Protein 8RJ8 (pdb70)

B-factor: mean 89.23, std 30.48, range [14.5, 272.44]

Secondary structure (DSSP, 8-state):
-B-SSSSSS-SS------EEEEEEETTTTEEEEEEEEEE--TTSSEEEEEEEEEEEEE-----------SSSSS-TT--EEEEE---EEEEE--TT------EES----EEEEEE--EEEE-SS-S--EEE--EEEEEEEEE---S-TT----B-----SSEEEEE--------TT-SS-SSS---TTTB--TTBS-S----GGGSBPPSTTS-HHHHHEE----EEEEEEETT----EEEEEEEEEEEEEEE-S----EE------EEEEEEEEE--SSS---SS-----/-TTS---SSTT------EEEEEEETTTTEEEEEEEEEE--TTSSEEEEEEEEEEEEE------EE---------EEEEEE----EEEE--TTS--EEEEES-----B--EEEEEEEE---TTT--EEE--EEE-------PPP-SSEEEE-----EE-GGGS--EETT---B--SSBS-------GGGSBPPGGGS-HHHHSEE----EEEEEEESS----EEEEEEE--EEEEEEES-----PPEEE--S--B--EEEEEEEB--SS--B-/--SS------EEEEEEETTTTEEEEEEEEEE--TTSSEEEEEEEEEEEEE-------S-S----TTS-EEEEEE---EEEEE--SSSS-EEEEES-------EEEEEEEE-B------S-B-EEEEEEE---BSS---EE--S--SSEEEEEE---EEEETTEEEEESSS-BTTTB--TTBS-SSSSSS--GGGSBPPGGGS-HHHHHEE----EEEEEEESS----EEEEEEEEEEEEEEEES-SS-TTTPPEEEEES---EEEEEEEEE--TTTT--SSS--/--S-SS------EEEEEEETTTTEEEEEEEEEE--TTSSEEEEEEEEEEEEE-----SS-S---S--SS---EEEEEEEEEE--EE--TTS-EEEEEE-----B--EEEE-SSSS-EEEEB-B----SS---------SSEE--B----EE-GGG---EETT---TTTB--TTBS--SSSTTS-GGGSBPPGGGS-HHHHHEE----EEEEEEESS-------B-BEEEEEEEEE-TTSS-SSS---EE--S--EE--B-------TTT-S---SSS--/-TTSB-SSSSSB-SS-STTEEEEEEEEETTTTEEEEEEEEEE--SSSSEEEEEEEEEEEE---------HHHHT-SSSS--EEEEEE----EEEE--TTS-EEEEEE---------EE-EEEEEEE-EEE--SSS---EEE--EEEEEEE----EE-----SSEEEEEE----B-----B-TT---TTTB--TTB--TT-SSS--GGGSB-----SHHHH-----EEEEEEEESS----EEEEEEE--EEEEEEETTS--TTT--EEE--SS-B--EEEEEEE--SSS----/-TTSB-TTTSSB-SS------EEEEEEETTTTEEEEEEEEEE--TTSSEEEEEEE--EEEE-------EE----SSSSS-EEEEEEE---EEEEEB----EEEEES------B--EEEEEEEE--EE----SS----EE--EEEEEEEE-EE----STT-EE-----SSEEEEEE---EE-GGG---EESS---TTTB--TTBSSSS---S--TTSSBPPSTTS-HHHHHEE----EEEEEEESS---EEEE-EEE--EEEEEEESSSS--SSS-EEEEEEEEE--EE--EEEE-SSS----/--SB-TT-S----EEEEEEETTTTEEEEEEEEEE--SSSSEEEEEEEEEEEEE-----TT--SS--TTTT-S-EEEEEE---EEEEE--TTT--EEEEES---PPPB----EE--EEEE--SS--EEEE--EE--EEE---B----SS-EEE-----SSEEEEEEE--EEEETTEEEEETT---TTTB--TTBS-S---S-S-GGGSBPPGGGS-HHHHSEE----EEEEEEESS----EEEEEEEEEEEEEEE--SS---SSPPPBEEEEEEEEEEEEEEEE---SS----

InterPro domains:
  IPR003963 Bi-component toxin, staphylococci [PR01468] (68-87)
  IPR003963 Bi-component toxin, staphylococci [PR01468] (135-156)
  IPR003963 Bi-component toxin, staphylococci [PR01468] (261-278)
  IPR003963 Bi-component toxin, staphylococci [TIGR01002] (14-332)
  IPR016183 Leukocidin/Hemolysin toxin [PF07968] (65-329)
  IPR036435 Leukocidin/porin MspA superfamily [SSF56959] (31-335)

Structure (mmCIF, N/CA/C/O backbone):
data_8RJ8
#
_entry.id   8RJ8
#
_cell.length_a   103.229
_cell.length_b   186.222
_cell.length_c   104.532
_cell.angle_alpha   90.00
_cell.angle_beta   115.85
_cell.angle_gamma   90.00
#
_symmetry.space_group_name_H-M   'P 1 21 1'
#
loop_
_atom_site.group_PDB
_atom_site.id
_atom_site.type_symbol
_atom_site.label_atom_id
_atom_site.label_alt_id
_atom_site.label_comp_id
_atom_site.label_asym_id
_atom_site.label_entity_id
_atom_site.label_seq_id
_atom_site.pdbx_PDB_ins_code
_atom_site.Cartn_x
_atom_site.Cartn_y
_atom_site.Cartn_z
_atom_site.occupancy
_atom_site.B_iso_or_equiv
_atom_site.auth_seq_id
_atom_site.auth_comp_id
_atom_site.auth_asym_id
_atom_site.auth_atom_id
_atom_site.pdbx_PDB_model_num
ATOM 1 N N . THR A 1 4 ? -3.200 20.763 28.506 1.00 53.38 4 THR A N 1
ATOM 2 C CA . THR A 1 4 ? -1.992 21.535 28.778 1.00 52.91 4 THR A CA 1
ATOM 3 C C . THR A 1 4 ? -1.274 20.995 30.009 1.00 52.90 4 THR A C 1
ATOM 4 O O . THR A 1 4 ? -0.583 21.732 30.712 1.00 51.72 4 THR A O 1
ATOM 8 N N . THR A 1 5 ? -1.438 19.701 30.259 1.00 50.99 5 THR A N 1
ATOM 9 C CA . THR A 1 5 ? -0.830 19.033 31.398 1.00 54.39 5 THR A CA 1
ATOM 10 C C . THR A 1 5 ? 0.388 18.231 30.946 1.00 61.92 5 THR A C 1
ATOM 11 O O . THR A 1 5 ? 0.509 17.846 29.780 1.00 66.38 5 THR A O 1
ATOM 15 N N . SER A 1 6 ? 1.298 17.986 31.884 1.00 64.74 6 SER A N 1
ATOM 16 C CA . SER A 1 6 ? 2.537 17.282 31.572 1.00 75.30 6 SER A CA 1
ATOM 17 C C . SER A 1 6 ? 2.250 15.794 31.380 1.00 89.51 6 SER A C 1
ATOM 18 O O . SER A 1 6 ? 1.100 15.347 31.348 1.00 97.95 6 SER A O 1
ATOM 21 N N . GLN A 1 7 ? 3.312 15.010 31.238 1.00 98.89 7 GLN A N 1
ATOM 22 C CA . GLN A 1 7 ? 3.193 13.563 31.235 1.00 92.81 7 GLN A CA 1
ATOM 23 C C . GLN A 1 7 ? 3.288 13.031 32.660 1.00 87.18 7 GLN A C 1
ATOM 24 O O . GLN A 1 7 ? 3.887 13.655 33.540 1.00 91.61 7 GLN A O 1
ATOM 30 N N . VAL A 1 8 ? 2.692 11.853 32.866 1.00 67.46 8 VAL A N 1
ATOM 31 C CA . VAL A 1 8 ? 2.617 11.139 34.143 1.00 64.18 8 VAL A CA 1
ATOM 32 C C . VAL A 1 8 ? 2.457 12.109 35.316 1.00 65.65 8 VAL A C 1
ATOM 33 O O . VAL A 1 8 ? 3.088 11.957 36.369 1.00 68.19 8 VAL A O 1
ATOM 37 N N . VAL A 1 9 ? 1.590 13.111 35.148 1.00 64.76 9 VAL A N 1
ATOM 38 C CA . VAL A 1 9 ? 1.265 14.052 36.209 1.00 58.44 9 VAL A CA 1
ATOM 39 C C . VAL A 1 9 ? -0.194 13.942 36.636 1.00 53.36 9 VAL A C 1
ATOM 40 O O . VAL A 1 9 ? -0.513 14.086 37.822 1.00 62.10 9 VAL A O 1
ATOM 44 N N . THR A 1 10 ? -1.100 13.684 35.691 1.00 58.63 10 THR A N 1
ATOM 45 C CA . THR A 1 10 ? -2.473 13.371 36.063 1.00 51.62 10 THR A CA 1
ATOM 46 C C . THR A 1 10 ? -2.599 11.959 36.617 1.00 128.83 10 THR A C 1
ATOM 47 O O . THR A 1 10 ? -3.601 11.646 37.269 1.00 48.89 10 THR A O 1
ATOM 51 N N . ASP A 1 11 ? -1.601 11.113 36.382 1.00 56.44 11 ASP A N 1
ATOM 52 C CA . ASP A 1 11 ? -1.628 9.737 36.851 1.00 42.15 11 ASP A CA 1
ATOM 53 C C . ASP A 1 11 ? -1.206 9.652 38.312 1.00 46.69 11 ASP A C 1
ATOM 54 O O . ASP A 1 11 ? -0.299 10.362 38.755 1.00 55.06 11 ASP A O 1
ATOM 59 N N . ILE A 1 12 ? -1.895 8.776 39.045 1.00 43.00 12 ILE A N 1
ATOM 60 C CA . ILE A 1 12 ? -1.481 8.523 40.451 1.00 50.54 12 ILE A CA 1
ATOM 61 C C . ILE A 1 12 ? -0.292 7.554 40.364 1.00 56.98 12 ILE A C 1
ATOM 62 O O . ILE A 1 12 ? -0.322 6.643 39.504 1.00 61.56 12 ILE A O 1
ATOM 67 N N . GLY A 1 13 ? 0.750 7.793 41.155 1.00 69.49 13 GLY A N 1
ATOM 68 C CA . GLY A 1 13 ? 1.948 6.937 41.089 1.00 77.78 13 GLY A CA 1
ATOM 69 C C . GLY A 1 13 ? 3.136 7.646 41.694 1.00 84.25 13 GLY A C 1
ATOM 70 O O . GLY A 1 13 ? 4.269 7.158 41.529 1.00 75.91 13 GLY A O 1
ATOM 71 N N . GLN A 1 14 ? 2.884 8.764 42.369 1.00 101.25 14 GLN A N 1
ATOM 72 C CA . GLN A 1 14 ? 3.978 9.510 43.033 1.00 97.92 14 GLN A CA 1
ATOM 73 C C . GLN A 1 14 ? 4.248 9.144 44.498 1.00 93.03 14 GLN A C 1
ATOM 74 O O . GLN A 1 14 ? 3.277 9.016 45.271 1.00 92.68 14 GLN A O 1
ATOM 80 N N . ASN A 1 15 ? 5.515 8.917 44.845 1.00 85.01 15 ASN A N 1
ATOM 81 C CA . ASN A 1 15 ? 5.885 8.651 46.236 1.00 80.55 15 ASN A CA 1
ATOM 82 C C . ASN A 1 15 ? 4.806 7.831 46.939 1.00 77.67 15 ASN A C 1
ATOM 83 O O . ASN A 1 15 ? 4.358 8.148 48.042 1.00 74.51 15 ASN A O 1
ATOM 88 N N . ALA A 1 16 ? 4.355 6.790 46.243 1.00 78.14 16 ALA A N 1
ATOM 89 C CA . ALA A 1 16 ? 3.273 5.945 46.789 1.00 80.69 16 ALA A CA 1
ATOM 90 C C . ALA A 1 16 ? 3.855 4.872 47.701 1.00 82.98 16 ALA A C 1
ATOM 91 O O . ALA A 1 16 ? 5.053 4.926 48.029 1.00 82.77 16 ALA A O 1
ATOM 93 N N . LYS A 1 17 ? 3.025 3.909 48.087 1.00 69.64 17 LYS A N 1
ATOM 94 C CA . LYS A 1 17 ? 3.508 2.894 49.050 1.00 64.58 17 LYS A CA 1
ATOM 95 C C . LYS A 1 17 ? 3.579 1.525 48.372 1.00 72.44 17 LYS A C 1
ATOM 96 O O . LYS A 1 17 ? 2.980 1.369 47.292 1.00 78.57 17 LYS A O 1
ATOM 102 N N . THR A 1 18 ? 4.297 0.586 48.982 1.00 70.11 18 THR A N 1
ATOM 103 C CA . THR A 1 18 ? 4.451 -0.768 48.448 1.00 69.38 18 THR A CA 1
ATOM 104 C C . THR A 1 18 ? 3.309 -1.226 47.551 1.00 75.29 18 THR A C 1
ATOM 105 O O . THR A 1 18 ? 2.173 -1.403 48.003 1.00 72.78 18 THR A O 1
ATOM 109 N N . HIS A 1 19 ? 3.628 -1.399 46.269 1.00 77.06 19 HIS A N 1
ATOM 110 C CA . HIS A 1 19 ? 2.730 -2.072 45.340 1.00 78.74 19 HIS A CA 1
ATOM 111 C C . HIS A 1 19 ? 2.719 -3.549 45.713 1.00 91.43 19 HIS A C 1
ATOM 112 O O . HIS A 1 19 ? 3.774 -4.189 45.762 1.00 95.50 19 HIS A O 1
ATOM 119 N N . THR A 1 20 ? 1.531 -4.100 45.952 1.00 115.78 20 THR A N 1
ATOM 120 C CA . THR A 1 20 ? 1.452 -5.369 46.669 1.00 104.05 20 THR A CA 1
ATOM 121 C C . THR A 1 20 ? 1.664 -6.577 45.760 1.00 102.50 20 THR A C 1
ATOM 122 O O . THR A 1 20 ? 2.522 -7.419 46.045 1.00 99.46 20 THR A O 1
ATOM 126 N N . SER A 1 21 ? 0.900 -6.689 44.670 1.00 93.61 21 SER A N 1
ATOM 127 C CA . SER A 1 21 ? 1.143 -7.719 43.655 1.00 86.81 21 SER A CA 1
ATOM 128 C C . SER A 1 21 ? 1.012 -9.192 44.062 1.00 86.07 21 SER A C 1
ATOM 129 O O . SER A 1 21 ? 1.900 -10.012 43.832 1.00 90.43 21 SER A O 1
ATOM 132 N N . TYR A 1 22 ? -0.129 -9.516 44.664 1.00 86.79 22 TYR A N 1
ATOM 133 C CA . TYR A 1 22 ? -0.439 -10.899 45.004 1.00 84.29 22 TYR A CA 1
ATOM 134 C C . TYR A 1 22 ? -1.015 -11.764 43.884 1.00 82.69 22 TYR A C 1
ATOM 135 O O . TYR A 1 22 ? -1.440 -11.275 42.835 1.00 89.10 22 TYR A O 1
ATOM 144 N N . ASN A 1 23 ? -1.026 -13.077 44.128 1.00 79.63 23 ASN A N 1
ATOM 145 C CA . ASN A 1 23 ? -1.356 -14.065 43.109 1.00 83.33 23 ASN A CA 1
ATOM 146 C C . ASN A 1 23 ? -2.173 -15.211 43.687 1.00 97.05 23 ASN A C 1
ATOM 147 O O . ASN A 1 23 ? -1.927 -15.655 44.811 1.00 108.53 23 ASN A O 1
ATOM 152 N N . THR A 1 24 ? -3.157 -15.672 42.915 1.00 102.78 24 THR A N 1
ATOM 153 C CA . THR A 1 24 ? -3.909 -16.874 43.255 1.00 104.99 24 THR A CA 1
ATOM 154 C C . THR A 1 24 ? -4.375 -17.539 41.967 1.00 103.63 24 THR A C 1
ATOM 155 O O . THR A 1 24 ? -5.020 -16.893 41.135 1.00 109.50 24 THR A O 1
ATOM 159 N N . PHE A 1 25 ? -4.047 -18.822 41.805 1.00 87.68 25 PHE A N 1
ATOM 160 C CA . PHE A 1 25 ? -4.390 -19.573 40.605 1.00 73.78 25 PHE A CA 1
ATOM 161 C C . PHE A 1 25 ? -4.945 -20.928 41.023 1.00 64.32 25 PHE A C 1
ATOM 162 O O . PHE A 1 25 ? -4.432 -21.553 41.955 1.00 68.77 25 PHE A O 1
ATOM 170 N N . ASN A 1 26 ? -5.977 -21.388 40.316 1.00 69.09 26 ASN A N 1
ATOM 171 C CA . ASN A 1 26 ? -6.563 -22.701 40.553 1.00 67.77 26 ASN A CA 1
ATOM 172 C C . ASN A 1 26 ? -7.215 -23.204 39.273 1.00 71.71 26 ASN A C 1
ATOM 173 O O . ASN A 1 26 ? -7.476 -22.438 38.342 1.00 95.95 26 ASN A O 1
ATOM 178 N N . ASN A 1 27 ? -7.473 -24.509 39.238 1.00 64.08 27 ASN A N 1
ATOM 179 C CA . ASN A 1 27 ? -8.068 -25.165 38.083 1.00 60.36 27 ASN A CA 1
ATOM 180 C C . ASN A 1 27 ? -9.368 -25.849 38.476 1.00 64.72 27 ASN A C 1
ATOM 181 O O . ASN A 1 27 ? -9.463 -26.468 39.541 1.00 63.02 27 ASN A O 1
ATOM 186 N N . GLU A 1 28 ? -10.370 -25.721 37.614 1.00 65.68 28 GLU A N 1
ATOM 187 C CA . GLU A 1 28 ? -11.619 -26.466 37.722 1.00 62.30 28 GLU A CA 1
ATOM 188 C C . GLU A 1 28 ? -11.598 -27.486 36.5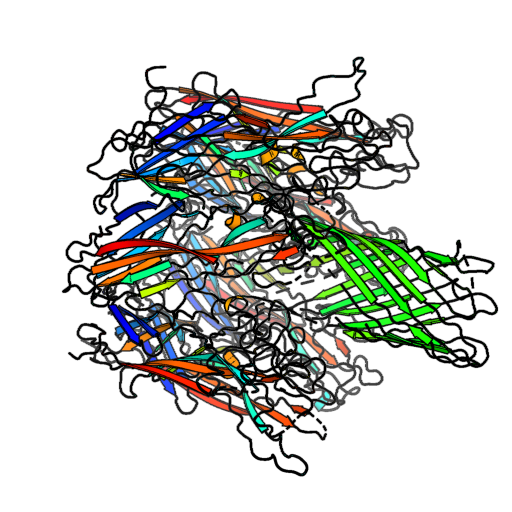88 1.00 68.40 28 GLU A C 1
ATOM 189 O O . GLU A 1 28 ? -11.875 -27.150 35.433 1.00 77.80 28 GLU A O 1
ATOM 195 N N . GLN A 1 29 ? -11.259 -28.732 36.924 1.00 66.29 29 GLN A N 1
ATOM 196 C CA . GLN A 1 29 ? -10.967 -29.744 35.916 1.00 66.10 29 GLN A CA 1
ATOM 197 C C . GLN A 1 29 ? -12.215 -30.315 35.257 1.00 71.88 29 GLN A C 1
ATOM 198 O O . GLN A 1 29 ? -12.115 -30.860 34.152 1.00 74.56 29 GLN A O 1
ATOM 204 N N . ALA A 1 30 ? -13.378 -30.216 35.910 1.00 79.55 30 ALA A N 1
ATOM 205 C CA . ALA A 1 30 ? -14.597 -30.801 35.357 1.00 80.67 30 ALA A CA 1
ATOM 206 C C . ALA A 1 30 ? -14.896 -30.234 33.976 1.00 89.57 30 ALA A C 1
ATOM 207 O O . ALA A 1 30 ? -15.148 -30.979 33.022 1.00 90.94 30 ALA A O 1
ATOM 209 N N . ASP A 1 31 ? -14.870 -28.911 33.853 1.00 87.40 31 ASP A N 1
ATOM 210 C CA . ASP A 1 31 ? -14.944 -28.230 32.571 1.00 96.57 31 ASP A CA 1
ATOM 211 C C . ASP A 1 31 ? -13.571 -27.776 32.084 1.00 108.00 31 ASP A C 1
ATOM 212 O O . ASP A 1 31 ? -13.496 -26.964 31.158 1.00 113.91 31 ASP A O 1
ATOM 217 N N . ASN A 1 32 ? -12.493 -28.277 32.694 1.00 122.03 32 ASN A N 1
ATOM 218 C CA . ASN A 1 32 ? -11.104 -27.942 32.351 1.00 121.69 32 ASN A CA 1
ATOM 219 C C . ASN A 1 32 ? -10.924 -26.424 32.234 1.00 112.49 32 ASN A C 1
ATOM 220 O O . ASN A 1 32 ? -10.544 -25.874 31.200 1.00 110.74 32 ASN A O 1
ATOM 225 N N . MET A 1 33 ? -11.180 -25.759 33.358 1.00 89.35 33 MET A N 1
ATOM 226 C CA . MET A 1 33 ? -11.077 -24.316 33.496 1.00 77.03 33 MET A CA 1
ATOM 227 C C . MET A 1 33 ? -9.860 -23.949 34.332 1.00 73.86 33 MET A C 1
ATOM 228 O O . MET A 1 33 ? -9.469 -24.684 35.242 1.00 81.22 33 MET A O 1
ATOM 233 N N . THR A 1 34 ? -9.254 -22.806 34.008 1.00 64.74 34 THR A N 1
ATOM 234 C CA . THR A 1 34 ? -8.072 -22.313 34.716 1.00 63.14 34 THR A CA 1
ATOM 235 C C . THR A 1 34 ? -8.346 -20.864 35.106 1.00 64.05 34 THR A C 1
ATOM 236 O O . THR A 1 34 ? -8.218 -19.957 34.278 1.00 65.46 34 THR A O 1
ATOM 240 N N . MET A 1 35 ? -8.707 -20.645 36.366 1.00 68.11 35 MET A N 1
ATOM 241 C CA . MET A 1 35 ? -8.945 -19.302 36.877 1.00 74.53 35 MET A CA 1
ATOM 242 C C . MET A 1 35 ? -7.639 -18.680 37.360 1.00 72.50 35 MET A C 1
ATOM 243 O O . MET A 1 35 ? -6.806 -19.355 37.972 1.00 75.04 35 MET A O 1
ATOM 248 N N . SER A 1 36 ? -7.470 -17.387 37.088 1.00 75.59 36 SER A N 1
ATOM 249 C CA . SER A 1 36 ? -6.316 -16.639 37.564 1.00 74.38 36 SER A CA 1
ATOM 250 C C . SER A 1 36 ? -6.750 -15.243 37.984 1.00 70.15 36 SER A C 1
ATOM 251 O O . SER A 1 36 ? -7.703 -14.681 37.437 1.00 72.37 36 SER A O 1
ATOM 254 N N . LEU A 1 37 ? -6.042 -14.691 38.966 1.00 64.81 37 LEU A N 1
ATOM 255 C CA . LEU A 1 37 ? -6.323 -13.354 39.464 1.00 68.51 37 LEU A CA 1
ATOM 256 C C . LEU A 1 37 ? -5.035 -12.598 39.761 1.00 77.52 37 LEU A C 1
ATOM 257 O O . LEU A 1 37 ? -4.032 -13.187 40.175 1.00 85.77 37 LEU A O 1
ATOM 262 N N . LYS A 1 38 ? -5.081 -11.278 39.554 1.00 81.51 38 LYS A N 1
ATOM 263 C CA . LYS A 1 38 ? -3.947 -10.377 39.761 1.00 81.58 38 LYS A CA 1
ATOM 264 C C . LYS A 1 38 ? -4.362 -9.126 40.528 1.00 90.17 38 LYS A C 1
ATOM 265 O O . LYS A 1 38 ? -4.878 -8.172 39.938 1.00 99.68 38 LYS A O 1
ATOM 271 N N . VAL A 1 39 ? -4.146 -9.137 41.837 1.00 99.97 39 VAL A N 1
ATOM 272 C CA . VAL A 1 39 ? -4.480 -8.005 42.691 1.00 104.27 39 VAL A CA 1
ATOM 273 C C . VAL A 1 39 ? -3.216 -7.238 43.047 1.00 116.91 39 VAL A C 1
ATOM 274 O O . VAL A 1 39 ? -2.156 -7.834 43.282 1.00 112.70 39 VAL A O 1
ATOM 278 N N . THR A 1 40 ? -3.313 -5.911 43.046 1.00 93.53 40 THR A N 1
ATOM 279 C CA . THR A 1 40 ? -2.246 -5.054 43.548 1.00 90.11 40 THR A CA 1
ATOM 280 C C . THR A 1 40 ? -2.880 -3.917 44.331 1.00 86.56 40 THR A C 1
ATOM 281 O O . THR A 1 40 ? -3.718 -3.188 43.793 1.00 86.70 40 THR A O 1
ATOM 285 N N . PHE A 1 41 ? -2.498 -3.775 45.596 1.00 91.35 41 PHE A N 1
ATOM 286 C CA . PHE A 1 41 ? -2.993 -2.683 46.420 1.00 90.10 41 PHE A CA 1
ATOM 287 C C . PHE A 1 41 ? -2.012 -1.524 46.317 1.00 93.24 41 PHE A C 1
ATOM 288 O O . PHE A 1 41 ? -0.800 -1.715 46.463 1.00 96.56 41 PHE A O 1
ATOM 296 N N . ILE A 1 42 ? -2.533 -0.331 46.057 1.00 93.01 42 ILE A N 1
ATOM 297 C CA . ILE A 1 42 ? -1.734 0.888 46.047 1.00 96.02 42 ILE A CA 1
ATOM 298 C C . ILE A 1 42 ? -2.378 1.860 47.028 1.00 106.01 42 ILE A C 1
ATOM 299 O O . ILE A 1 42 ? -3.570 2.171 46.914 1.00 106.46 42 ILE A O 1
ATOM 304 N N . ASP A 1 43 ? -1.593 2.337 47.989 1.00 127.44 43 ASP A N 1
ATOM 305 C CA . ASP A 1 43 ? -2.088 3.186 49.071 1.00 137.28 43 ASP A CA 1
ATOM 306 C C . ASP A 1 43 ? -1.444 4.565 48.985 1.00 139.13 43 ASP A C 1
ATOM 307 O O . ASP A 1 43 ? -0.376 4.802 49.555 1.00 142.18 43 ASP A O 1
ATOM 312 N N . ASP A 1 44 ? -2.094 5.469 48.264 1.00 109.50 44 ASP A N 1
ATOM 313 C CA . ASP A 1 44 ? -1.592 6.829 48.144 1.00 95.64 44 ASP A CA 1
ATOM 314 C C . ASP A 1 44 ? -2.046 7.638 49.352 1.00 92.82 44 ASP A C 1
ATOM 315 O O . ASP A 1 44 ? -3.253 7.827 49.538 1.00 94.01 44 ASP A O 1
ATOM 320 N N . PRO A 1 45 ? -1.130 8.121 50.194 1.00 82.05 45 PRO A N 1
ATOM 321 C CA . PRO A 1 45 ? -1.555 8.948 51.335 1.00 80.44 45 PRO A CA 1
ATOM 322 C C . PRO A 1 45 ? -2.212 10.247 50.908 1.00 76.37 45 PRO A C 1
ATOM 323 O O . PRO A 1 45 ? -3.062 10.777 51.634 1.00 78.22 45 PRO A O 1
ATOM 327 N N . SER A 1 46 ? -1.833 10.774 49.743 1.00 88.48 46 SER A N 1
ATOM 328 C CA . SER A 1 46 ? -2.441 11.996 49.231 1.00 82.89 46 SER A CA 1
ATOM 329 C C . SER A 1 46 ? -3.918 11.803 48.913 1.00 88.13 46 SER A C 1
ATOM 330 O O . SER A 1 46 ? -4.707 12.747 49.034 1.00 93.63 46 SER A O 1
ATOM 333 N N . ALA A 1 47 ? -4.313 10.594 48.521 1.00 84.36 47 ALA A N 1
ATOM 334 C CA . ALA A 1 47 ? -5.694 10.313 48.158 1.00 86.33 47 ALA A CA 1
ATOM 335 C C . ALA A 1 47 ? -6.597 10.327 49.391 1.00 99.25 47 ALA A C 1
ATOM 336 O O . ALA A 1 47 ? -6.150 10.473 50.532 1.00 101.05 47 ALA A O 1
ATOM 338 N N . ASP A 1 48 ? -7.898 10.164 49.147 1.00 147.79 48 ASP A N 1
ATOM 339 C CA . ASP A 1 48 ? -8.880 10.010 50.214 1.00 160.56 48 ASP A CA 1
ATOM 340 C C . ASP A 1 48 ? -9.026 8.556 50.626 1.00 165.49 48 ASP A C 1
ATOM 341 O O . ASP A 1 48 ? -9.236 8.256 51.807 1.00 170.82 48 ASP A O 1
ATOM 346 N N . LYS A 1 49 ? -8.902 7.650 49.666 1.00 126.36 49 LYS A N 1
ATOM 347 C CA . LYS A 1 49 ? -9.188 6.242 49.857 1.00 112.81 49 LYS A CA 1
ATOM 348 C C . LYS A 1 49 ? -7.995 5.428 49.370 1.00 107.54 49 LYS A C 1
ATOM 349 O O . LYS A 1 49 ? -7.006 5.971 48.869 1.00 110.51 49 LYS A O 1
ATOM 355 N N . GLN A 1 50 ? -8.093 4.111 49.513 1.00 105.08 50 GLN A N 1
ATOM 356 C CA . GLN A 1 50 ? -7.043 3.200 49.084 1.00 98.62 50 GLN A CA 1
ATOM 357 C C . GLN A 1 50 ? -7.463 2.521 47.790 1.00 101.17 50 GLN A C 1
ATOM 358 O O . GLN A 1 50 ? -8.597 2.047 47.670 1.00 102.11 50 GLN A O 1
ATOM 364 N N . ILE A 1 51 ? -6.548 2.478 46.828 1.00 97.56 51 ILE A N 1
ATOM 365 C CA . ILE A 1 51 ? -6.827 1.964 45.494 1.00 96.51 51 ILE A CA 1
ATOM 366 C C . ILE A 1 51 ? -6.270 0.552 45.392 1.00 92.14 51 ILE A C 1
ATOM 367 O O . ILE A 1 51 ? -5.201 0.249 45.934 1.00 92.56 51 ILE A O 1
ATOM 372 N N . ALA A 1 52 ? -6.996 -0.316 44.692 1.00 84.56 52 ALA A N 1
ATOM 373 C CA . ALA A 1 52 ? -6.566 -1.690 44.471 1.00 80.22 52 ALA A CA 1
ATOM 374 C C . ALA A 1 52 ? -7.011 -2.109 43.080 1.00 82.27 52 ALA A C 1
ATOM 375 O O . ALA A 1 52 ? -8.203 -2.042 42.764 1.00 84.88 52 ALA A O 1
ATOM 377 N N . VAL A 1 53 ? -6.062 -2.554 42.263 1.00 75.82 53 VAL A N 1
ATOM 378 C CA . VAL A 1 53 ? -6.321 -2.925 40.877 1.00 65.34 53 VAL A CA 1
ATOM 379 C C . VAL A 1 53 ? -6.373 -4.442 40.779 1.00 65.09 53 VAL A C 1
ATOM 380 O O . VAL A 1 53 ? -5.455 -5.136 41.235 1.00 76.47 53 VAL A O 1
ATOM 384 N N . ILE A 1 54 ? -7.448 -4.960 40.193 1.00 73.45 54 ILE A N 1
ATOM 385 C CA . ILE A 1 54 ? -7.631 -6.394 40.008 1.00 72.90 54 ILE A CA 1
ATOM 386 C C . ILE A 1 54 ? -7.467 -6.688 38.523 1.00 78.81 54 ILE A C 1
ATOM 387 O O . ILE A 1 54 ? -8.018 -5.977 37.674 1.00 79.41 54 ILE A O 1
ATOM 392 N N . ASN A 1 55 ? -6.638 -7.678 38.212 1.00 70.07 55 ASN A N 1
ATOM 393 C CA . ASN A 1 55 ? -6.370 -8.086 36.839 1.00 65.58 55 ASN A CA 1
ATOM 394 C C . ASN A 1 55 ? -6.735 -9.556 36.712 1.00 64.83 55 ASN A C 1
ATOM 395 O O . ASN A 1 55 ? -6.111 -10.411 37.350 1.00 73.79 55 ASN A O 1
ATOM 400 N N . THR A 1 56 ? -7.741 -9.850 35.894 1.00 67.07 56 THR A N 1
ATOM 401 C CA . THR A 1 56 ? -8.168 -11.224 35.682 1.00 66.13 56 THR A CA 1
ATOM 402 C C . THR A 1 56 ? -7.467 -11.779 34.451 1.00 69.39 56 THR A C 1
ATOM 403 O O . THR A 1 56 ? -7.514 -11.176 33.374 1.00 73.79 56 THR A O 1
ATOM 407 N N . THR A 1 57 ? -6.826 -12.930 34.615 1.00 66.81 57 THR A N 1
ATOM 408 C CA . THR A 1 57 ? -6.050 -13.562 33.552 1.00 70.91 57 THR A CA 1
ATOM 409 C C . THR A 1 57 ? -6.301 -15.064 33.632 1.00 69.71 57 THR A C 1
ATOM 410 O O . THR A 1 57 ? -7.270 -15.528 34.244 1.00 72.49 57 THR A O 1
ATOM 414 N N . GLY A 1 58 ? -5.422 -15.837 33.005 1.00 76.38 58 GLY A N 1
ATOM 415 C CA . GLY A 1 58 ? -5.627 -17.263 32.879 1.00 73.87 58 GLY A CA 1
ATOM 416 C C . GLY A 1 58 ? -6.338 -17.537 31.575 1.00 76.29 58 GLY A C 1
ATOM 417 O O . GLY A 1 58 ? -6.170 -16.781 30.615 1.00 81.70 58 GLY A O 1
ATOM 418 N N . SER A 1 59 ? -7.132 -18.599 31.512 1.00 72.81 59 SER A N 1
ATOM 419 C CA . SER A 1 59 ? -7.829 -18.910 30.273 1.00 73.28 59 SER A CA 1
ATOM 420 C C . SER A 1 59 ? -9.035 -19.784 30.575 1.00 75.06 59 SER A C 1
ATOM 421 O O . SER A 1 59 ? -9.235 -20.247 31.701 1.00 80.03 59 SER A O 1
ATOM 424 N N . PHE A 1 60 ? -9.846 -19.993 29.543 1.00 70.42 60 PHE A N 1
ATOM 425 C CA . PHE A 1 60 ? -10.946 -20.944 29.597 1.00 76.22 60 PHE A CA 1
ATOM 426 C C . PHE A 1 60 ? -11.025 -21.631 28.244 1.00 84.83 60 PHE A C 1
ATOM 427 O O . PHE A 1 60 ? -11.133 -20.967 27.209 1.00 88.82 60 PHE A O 1
ATOM 435 N N . MET A 1 61 ? -10.943 -22.957 28.255 1.00 86.49 61 MET A N 1
ATOM 436 C CA . MET A 1 61 ? -10.867 -23.720 27.021 1.00 83.87 61 MET A CA 1
ATOM 437 C C . MET A 1 61 ? -12.251 -23.922 26.422 1.00 80.98 61 MET A C 1
ATOM 438 O O . MET A 1 61 ? -13.256 -24.004 27.135 1.00 73.91 61 MET A O 1
ATOM 443 N N . LYS A 1 62 ? -12.296 -23.998 25.093 1.00 85.14 62 LYS A N 1
ATOM 444 C CA . LYS A 1 62 ? -13.536 -24.394 24.441 1.00 92.56 62 LYS A CA 1
ATOM 445 C C . LYS A 1 62 ? -13.754 -25.895 24.571 1.00 94.27 62 LYS A C 1
ATOM 446 O O . LYS A 1 62 ? -14.841 -26.341 24.955 1.00 94.56 62 LYS A O 1
ATOM 452 N N . ALA A 1 63 ? -12.718 -26.681 24.270 1.00 88.70 63 ALA A N 1
ATOM 453 C CA . ALA A 1 63 ? -12.766 -28.139 24.357 1.00 83.21 63 ALA A CA 1
ATOM 454 C C . ALA A 1 63 ? -13.958 -28.670 23.565 1.00 85.36 63 ALA A C 1
ATOM 455 O O . ALA A 1 63 ? -14.844 -29.334 24.098 1.00 83.91 63 ALA A O 1
ATOM 457 N N . ASN A 1 64 ? -13.957 -28.361 22.266 1.00 88.03 64 ASN A N 1
ATOM 458 C CA . ASN A 1 64 ? -15.118 -28.541 21.400 1.00 87.53 64 ASN A CA 1
ATOM 459 C C . ASN A 1 64 ? -15.280 -29.977 20.911 1.00 95.47 64 ASN A C 1
ATOM 460 O O . ASN A 1 64 ? -14.564 -30.419 20.003 1.00 97.48 64 ASN A O 1
ATOM 465 N N . PRO A 1 65 ? -16.212 -30.733 21.495 1.00 117.21 65 PRO A N 1
ATOM 466 C CA . PRO A 1 65 ? -16.458 -32.106 21.050 1.00 114.71 65 PRO A CA 1
ATOM 467 C C . PRO A 1 65 ? -17.627 -32.206 20.082 1.00 107.46 65 PRO A C 1
ATOM 468 O O . PRO A 1 65 ? -18.359 -31.235 19.869 1.00 103.82 65 PRO A O 1
ATOM 472 N N . THR A 1 66 ? -17.799 -33.377 19.483 1.00 87.67 66 THR A N 1
ATOM 473 C CA . THR A 1 66 ? -19.029 -33.748 18.789 1.00 80.78 66 THR A CA 1
ATOM 474 C C . THR A 1 66 ? -19.675 -34.861 19.615 1.00 90.10 66 THR A C 1
ATOM 475 O O . THR A 1 66 ? -19.343 -36.040 19.463 1.00 96.57 66 THR A O 1
ATOM 479 N N . LEU A 1 67 ? -20.598 -34.474 20.500 1.00 97.71 67 LEU A N 1
ATOM 480 C CA . LEU A 1 67 ? -21.077 -35.354 21.559 1.00 83.72 67 LEU A CA 1
ATOM 481 C C . LEU A 1 67 ? -22.224 -36.274 21.155 1.00 78.23 67 LEU A C 1
ATOM 482 O O . LEU A 1 67 ? -22.630 -37.109 21.970 1.00 72.03 67 LEU A O 1
ATOM 487 N N . SER A 1 68 ? -22.706 -36.211 19.909 1.00 83.81 68 SER A N 1
ATOM 488 C CA . SER A 1 68 ? -23.753 -37.180 19.474 1.00 80.60 68 SER A CA 1
ATOM 489 C C . SER A 1 68 ? -23.359 -37.876 18.160 1.00 84.84 68 SER A C 1
ATOM 490 O O . SER A 1 68 ? -23.897 -37.491 17.115 1.00 81.07 68 SER A O 1
ATOM 493 N N . ASP A 1 69 ? -22.474 -38.875 18.219 1.00 89.73 69 ASP A N 1
ATOM 494 C CA . ASP A 1 69 ? -22.044 -39.611 16.999 1.00 87.51 69 ASP A CA 1
ATOM 495 C C . ASP A 1 69 ? -22.519 -41.060 17.091 1.00 89.17 69 ASP A C 1
ATOM 496 O O . ASP A 1 69 ? -21.790 -41.881 17.684 1.00 85.65 69 ASP A O 1
ATOM 501 N N . ALA A 1 70 ? -23.715 -41.362 16.563 1.00 88.76 70 ALA A N 1
ATOM 502 C CA . ALA A 1 70 ? -24.286 -42.736 16.626 1.00 101.92 70 ALA A CA 1
ATOM 503 C C . ALA A 1 70 ? -25.349 -42.941 15.536 1.00 109.95 70 ALA A C 1
ATOM 504 O O . ALA A 1 70 ? -25.187 -43.905 14.758 1.00 118.58 70 ALA A O 1
ATOM 506 N N . PRO A 1 71 ? -26.433 -42.130 15.431 1.00 97.22 71 PRO A N 1
ATOM 507 C CA . PRO A 1 71 ? -27.367 -42.251 14.334 1.00 93.27 71 PRO A CA 1
ATOM 508 C C . PRO A 1 71 ? -26.505 -42.074 13.110 1.00 95.45 71 PRO A C 1
ATOM 509 O O . PRO A 1 71 ? -26.078 -40.937 12.836 1.00 95.27 71 PRO A O 1
ATOM 513 N N . VAL A 1 72 ? -26.129 -43.174 12.449 1.00 88.02 72 VAL A N 1
ATOM 514 C CA . VAL A 1 72 ? -25.188 -43.094 11.286 1.00 84.77 72 VAL A CA 1
ATOM 515 C C . VAL A 1 72 ? -25.446 -44.315 10.390 1.00 99.76 72 VAL A C 1
ATOM 516 O O . VAL A 1 72 ? -24.616 -44.596 9.494 1.00 107.33 72 VAL A O 1
ATOM 520 N N . ASP A 1 73 ? -26.593 -44.969 10.575 1.00 101.31 73 ASP A N 1
ATOM 521 C CA . ASP A 1 73 ? -26.874 -46.224 9.830 1.00 107.66 73 ASP A CA 1
ATOM 522 C C . ASP A 1 73 ? -27.857 -45.967 8.691 1.00 102.10 73 ASP A C 1
ATOM 523 O O . ASP A 1 73 ? -27.399 -45.637 7.578 1.00 103.81 73 ASP A O 1
ATOM 528 N N . GLY A 1 74 ? -29.154 -46.130 8.957 1.00 81.76 74 GLY A N 1
ATOM 529 C CA . GLY A 1 74 ? -30.139 -45.999 7.868 1.00 79.12 74 GLY A CA 1
ATOM 530 C C . GLY A 1 74 ? -31.508 -45.551 8.328 1.00 66.84 74 GLY A C 1
ATOM 531 O O . GLY A 1 74 ? -31.705 -45.497 9.559 1.00 62.67 74 GLY A O 1
ATOM 532 N N . TYR A 1 75 ? -32.417 -45.261 7.387 1.00 63.39 75 TYR A N 1
ATOM 533 C CA . TYR A 1 75 ? -33.774 -44.779 7.648 1.00 62.88 75 TYR A CA 1
ATOM 534 C C . TYR A 1 75 ? -33.750 -43.374 8.249 1.00 65.77 75 TYR A C 1
ATOM 535 O O . TYR A 1 75 ? -32.763 -43.008 8.896 1.00 67.02 75 TYR A O 1
ATOM 544 N N . PRO A 1 76 ? -34.816 -42.575 8.087 1.00 71.22 76 PRO A N 1
ATOM 545 C CA . PRO A 1 76 ? -34.712 -41.127 8.337 1.00 69.70 76 PRO A CA 1
ATOM 546 C C . PRO A 1 76 ? -34.091 -40.771 9.684 1.00 62.89 76 PRO A C 1
ATOM 547 O O . PRO A 1 76 ? -34.130 -41.545 10.642 1.00 68.64 76 PRO A O 1
ATOM 551 N N . ILE A 1 77 ? -33.553 -39.551 9.804 1.00 72.39 77 ILE A N 1
ATOM 552 C CA . ILE A 1 77 ? -32.782 -39.138 11.025 1.00 61.42 77 ILE A CA 1
ATOM 553 C C . ILE A 1 77 ? -31.594 -40.099 11.199 1.00 62.93 77 ILE A C 1
ATOM 554 O O . ILE A 1 77 ? -31.486 -40.716 12.279 1.00 67.07 77 ILE A O 1
ATOM 559 N N . PRO A 1 78 ? -30.722 -40.361 10.186 1.00 63.15 78 PRO A N 1
ATOM 560 C CA . PRO A 1 78 ? -29.650 -41.335 10.323 1.00 69.95 78 PRO A CA 1
ATOM 561 C C . PRO A 1 78 ? -28.287 -40.679 10.404 1.00 68.97 78 PRO A C 1
ATOM 562 O O . PRO A 1 78 ? -28.087 -39.798 11.262 1.00 74.06 78 PRO A O 1
ATOM 566 N N . GLY A 1 79 ? -27.391 -41.083 9.494 1.00 30.00 79 GLY A N 1
ATOM 567 C CA . GLY A 1 79 ? -25.933 -40.888 9.605 1.00 30.00 79 GLY A CA 1
ATOM 568 C C . GLY A 1 79 ? -25.526 -39.433 9.509 1.00 30.00 79 GLY A C 1
ATOM 569 O O . GLY A 1 79 ? -24.644 -39.133 8.678 1.00 30.00 79 GLY A O 1
ATOM 570 N N . ALA A 1 80 ? -26.124 -38.566 10.330 1.00 60.12 80 ALA A N 1
ATOM 571 C CA . ALA A 1 80 ? -25.775 -37.126 10.353 1.00 62.43 80 ALA A CA 1
ATOM 572 C C . ALA A 1 80 ? -26.388 -36.489 11.600 1.00 62.16 80 ALA A C 1
ATOM 573 O O . ALA A 1 80 ? -26.263 -35.259 11.764 1.00 70.67 80 ALA A O 1
ATOM 575 N N . SER A 1 81 ? -27.032 -37.301 12.446 1.00 50.78 81 SER A N 1
ATOM 576 C CA . SER A 1 81 ? -27.600 -36.770 13.705 1.00 54.83 81 SER A CA 1
ATOM 577 C C . SER A 1 81 ? -26.410 -36.513 14.623 1.00 67.83 81 SER A C 1
ATOM 578 O O . SER A 1 81 ? -26.452 -36.937 15.792 1.00 74.33 81 SER A O 1
ATOM 581 N N . VAL A 1 82 ? -25.383 -35.870 14.082 1.00 77.01 82 VAL A N 1
ATOM 582 C CA . VAL A 1 82 ? -24.191 -35.574 14.857 1.00 80.45 82 VAL A CA 1
ATOM 583 C C . VAL A 1 82 ? -24.322 -34.172 15.421 1.00 88.14 82 VAL A C 1
ATOM 584 O O . VAL A 1 82 ? -24.600 -33.220 14.682 1.00 89.70 82 VAL A O 1
ATOM 588 N N . THR A 1 83 ? -24.155 -34.051 16.728 1.00 88.68 83 THR A N 1
ATOM 589 C CA . THR A 1 83 ? -24.228 -32.763 17.387 1.00 90.49 83 THR A CA 1
ATOM 590 C C . THR A 1 83 ? -22.823 -32.392 17.841 1.00 90.34 83 THR A C 1
ATOM 591 O O . THR A 1 83 ? -21.987 -33.264 18.088 1.00 92.19 83 THR A O 1
ATOM 595 N N . LEU A 1 84 ? -22.567 -31.091 17.940 1.00 90.74 84 LEU A N 1
ATOM 596 C CA . LEU A 1 84 ? -21.309 -30.583 18.465 1.00 86.12 84 LEU A CA 1
ATOM 597 C C . LEU A 1 84 ? -21.631 -29.389 19.347 1.00 81.98 84 LEU A C 1
ATOM 598 O O . LEU A 1 84 ? -22.298 -28.450 18.902 1.00 79.35 84 LEU A O 1
ATOM 603 N N . ARG A 1 85 ? -21.169 -29.429 20.597 1.00 80.96 85 ARG A N 1
ATOM 604 C CA . ARG A 1 85 ? -21.474 -28.365 21.551 1.00 76.87 85 ARG A CA 1
ATOM 605 C C . ARG A 1 85 ? -20.442 -27.252 21.381 1.00 74.01 85 ARG A C 1
ATOM 606 O O . ARG A 1 85 ? -19.428 -27.161 22.077 1.00 78.19 85 ARG A O 1
ATOM 614 N N . TYR A 1 86 ? -20.726 -26.380 20.416 1.00 78.29 86 TYR A N 1
ATOM 615 C CA . TYR A 1 86 ? -19.873 -25.235 20.143 1.00 78.07 86 TYR A CA 1
ATOM 616 C C . TYR A 1 86 ? -20.286 -24.067 21.024 1.00 81.84 86 TYR A C 1
ATOM 617 O O . TYR A 1 86 ? -21.407 -23.561 20.878 1.00 84.68 86 TYR A O 1
ATOM 626 N N . PRO A 1 87 ? -19.426 -23.602 21.922 1.00 99.50 87 PRO A N 1
ATOM 627 C CA . PRO A 1 87 ? -19.799 -22.482 22.791 1.00 101.34 87 PRO A CA 1
ATOM 628 C C . PRO A 1 87 ? -19.920 -21.180 22.015 1.00 96.69 87 PRO A C 1
ATOM 629 O O . PRO A 1 87 ? -19.245 -20.962 21.007 1.00 95.96 87 PRO A O 1
ATOM 633 N N . SER A 1 88 ? -20.806 -20.309 22.500 1.00 104.20 88 SER A N 1
ATOM 634 C CA . SER A 1 88 ? -21.065 -19.030 21.847 1.00 88.47 88 SER A CA 1
ATOM 635 C C . SER A 1 88 ? -20.695 -17.843 22.727 1.00 100.44 88 SER A C 1
ATOM 636 O O . SER A 1 88 ? -19.889 -17.005 22.313 1.00 98.71 88 SER A O 1
ATOM 639 N N . GLN A 1 89 ? -21.261 -17.745 23.925 1.00 87.51 89 GLN A N 1
ATOM 640 C CA . GLN A 1 89 ? -21.054 -16.607 24.808 1.00 89.04 89 GLN A CA 1
ATOM 641 C C . GLN A 1 89 ? -20.123 -16.976 25.956 1.00 88.83 89 GLN A C 1
ATOM 642 O O . GLN A 1 89 ? -20.119 -18.112 26.437 1.00 92.96 89 GLN A O 1
ATOM 648 N N . TYR A 1 90 ? -19.323 -15.997 26.390 1.00 74.74 90 TYR A N 1
ATOM 649 C CA . TYR A 1 90 ? -18.384 -16.179 27.500 1.00 72.83 90 TYR A CA 1
ATOM 650 C C . TYR A 1 90 ? -18.468 -14.989 28.451 1.00 64.98 90 TYR A C 1
ATOM 651 O O . TYR A 1 90 ? -17.655 -14.064 28.383 1.00 63.65 90 TYR A O 1
ATOM 660 N N . ASP A 1 91 ? -19.450 -15.020 29.346 1.00 66.52 91 ASP A N 1
ATOM 661 C CA . ASP A 1 91 ? -19.608 -13.964 30.335 1.00 64.18 91 ASP A CA 1
ATOM 662 C C . ASP A 1 91 ? -18.720 -14.241 31.541 1.00 69.52 91 ASP A C 1
ATOM 663 O O . ASP A 1 91 ? -18.704 -15.360 32.065 1.00 77.08 91 ASP A O 1
ATOM 668 N N . ILE A 1 92 ? -17.979 -13.223 31.970 1.00 65.61 92 ILE A N 1
ATOM 669 C CA . ILE A 1 92 ? -17.175 -13.269 33.185 1.00 64.33 92 ILE A CA 1
ATOM 670 C C . ILE A 1 92 ? -17.595 -12.092 34.060 1.00 60.60 92 ILE A C 1
ATOM 671 O O . ILE A 1 92 ? -17.667 -10.952 33.587 1.00 58.38 92 ILE A O 1
ATOM 676 N N . ALA A 1 93 ? -17.922 -12.375 35.318 1.00 70.78 93 ALA A N 1
ATOM 677 C CA . ALA A 1 93 ? -18.531 -11.394 36.203 1.00 71.71 93 ALA A CA 1
ATOM 678 C C . ALA A 1 93 ? -17.719 -11.212 37.478 1.00 75.10 93 ALA A C 1
ATOM 679 O O . ALA A 1 93 ? -17.071 -12.143 37.964 1.00 78.74 93 ALA A O 1
ATOM 681 N N . MET A 1 94 ? -17.738 -9.975 37.965 1.00 60.45 94 MET A N 1
ATOM 682 C CA . MET A 1 94 ? -17.074 -9.660 39.246 1.00 61.95 94 MET A CA 1
ATOM 683 C C . MET A 1 94 ? -18.141 -8.965 40.103 1.00 66.72 94 MET A C 1
ATOM 684 O O . MET A 1 94 ? -18.208 -7.721 40.059 1.00 68.40 94 MET A O 1
ATOM 689 N N . ASN A 1 95 ? -18.928 -9.737 40.856 1.00 78.34 95 ASN A N 1
ATOM 690 C CA . ASN A 1 95 ? -20.020 -9.161 41.687 1.00 74.58 95 ASN A CA 1
ATOM 691 C C . ASN A 1 95 ? -19.522 -8.949 43.120 1.00 79.86 95 ASN A C 1
ATOM 692 O O . ASN A 1 95 ? -19.664 -9.867 43.943 1.00 85.05 95 ASN A O 1
ATOM 697 N N . LEU A 1 96 ? -18.971 -7.767 43.400 1.00 30.00 96 LEU A N 1
ATOM 698 C CA . LEU A 1 96 ? -18.820 -7.217 44.772 1.00 30.00 96 LEU A CA 1
ATOM 699 C C . LEU A 1 96 ? -19.996 -7.654 45.648 1.00 30.00 96 LEU A C 1
ATOM 700 O O . LEU A 1 96 ? -21.153 -7.526 45.195 1.00 30.00 96 LEU A O 1
ATOM 705 N N . GLN A 1 97 ? -19.720 -8.086 46.879 1.00 97.81 97 GLN A N 1
ATOM 706 C CA . GLN A 1 97 ? -20.835 -8.444 47.788 1.00 97.79 97 GLN A CA 1
ATOM 707 C C . GLN A 1 97 ? -21.784 -7.255 47.886 1.00 105.14 97 GLN A C 1
ATOM 708 O O . GLN A 1 97 ? -21.311 -6.162 48.230 1.00 107.26 97 GLN A O 1
ATOM 714 N N . ASP A 1 98 ? -23.058 -7.483 47.589 1.00 111.55 98 ASP A N 1
ATOM 715 C CA . ASP A 1 98 ? -24.102 -6.424 47.645 1.00 111.28 98 ASP A CA 1
ATOM 716 C C . ASP A 1 98 ? -23.953 -5.704 48.992 1.00 119.44 98 ASP A C 1
ATOM 717 O O . ASP A 1 98 ? -24.683 -6.073 49.931 1.00 129.35 98 ASP A O 1
ATOM 722 N N . ASN A 1 99 ? -23.064 -4.714 49.069 1.00 119.70 99 ASN A N 1
ATOM 723 C CA . ASN A 1 99 ? -22.731 -3.946 50.302 1.00 123.44 99 ASN A CA 1
ATOM 724 C C . ASN A 1 99 ? -21.953 -2.708 49.860 1.00 123.27 99 ASN A C 1
ATOM 725 O O . ASN A 1 99 ? -21.666 -1.858 50.726 1.00 126.23 99 ASN A O 1
ATOM 730 N N . THR A 1 100 ? -21.566 -2.652 48.587 1.00 114.99 100 THR A N 1
ATOM 731 C CA . THR A 1 100 ? -20.940 -1.444 47.995 1.00 110.13 100 THR A CA 1
ATOM 732 C C . THR A 1 100 ? -19.513 -1.185 48.430 1.00 104.42 100 THR A C 1
ATOM 733 O O . THR A 1 100 ? -19.257 -0.084 48.952 1.00 96.71 100 THR A O 1
ATOM 737 N N . SER A 1 101 ? -18.606 -2.151 48.277 1.00 101.20 101 SER A N 1
ATOM 738 C CA . SER A 1 101 ? -17.199 -1.802 48.428 1.00 102.82 101 SER A CA 1
ATOM 739 C C . SER A 1 101 ? -16.685 -0.797 47.403 1.00 110.74 101 SER A C 1
ATOM 740 O O . SER A 1 101 ? -15.470 -0.682 47.208 1.00 114.37 101 SER A O 1
ATOM 743 N N . ARG A 1 102 ? -17.620 -0.144 46.704 1.00 99.16 102 ARG A N 1
ATOM 744 C CA . ARG A 1 102 ? -17.270 0.877 45.678 1.00 90.01 102 ARG A CA 1
ATOM 745 C C . ARG A 1 102 ? -16.478 0.247 44.517 1.00 84.85 102 ARG A C 1
ATOM 746 O O . ARG A 1 102 ? -15.262 0.500 44.442 1.00 87.91 102 ARG A O 1
ATOM 754 N N . PHE A 1 103 ? -17.125 -0.375 43.520 1.00 79.66 103 PHE A N 1
ATOM 755 C CA . PHE A 1 103 ? -16.366 -0.919 42.344 1.00 77.84 103 PHE A CA 1
ATOM 756 C C . PHE A 1 103 ? -15.474 0.177 41.694 1.00 83.87 103 PHE A C 1
ATOM 757 O O . PHE A 1 103 ? -14.332 0.177 42.138 1.00 87.19 103 PHE A O 1
ATOM 765 N N . PHE A 1 104 ? -15.879 0.909 40.640 1.00 30.00 104 PHE A N 1
ATOM 766 C CA . PHE A 1 104 ? -15.101 2.072 40.072 1.00 30.00 104 PHE A CA 1
ATOM 767 C C . PHE A 1 104 ? -14.612 1.867 38.617 1.00 30.00 104 PHE A C 1
ATOM 768 O O . PHE A 1 104 ? -15.285 1.132 37.870 1.00 30.00 104 PHE A O 1
ATOM 776 N N . HIS A 1 105 ? -13.496 2.512 38.232 1.00 50.57 105 HIS A N 1
ATOM 777 C CA . HIS A 1 105 ? -12.979 2.488 36.827 1.00 55.96 105 HIS A CA 1
ATOM 778 C C . HIS A 1 105 ? -12.805 1.061 36.299 1.00 58.51 105 HIS A C 1
ATOM 779 O O . HIS A 1 105 ? -12.820 0.107 37.104 1.00 64.17 105 HIS A O 1
ATOM 786 N N . VAL A 1 106 ? -12.555 0.912 34.989 1.00 51.33 106 VAL A N 1
ATOM 787 C CA . VAL A 1 106 ? -12.548 -0.487 34.470 1.00 44.66 106 VAL A CA 1
ATOM 788 C C . VAL A 1 106 ? -11.883 -0.537 33.089 1.00 45.43 106 VAL A C 1
ATOM 789 O O . VAL A 1 106 ? -11.819 0.520 32.431 1.00 49.68 106 VAL A O 1
ATOM 793 N N . ALA A 1 107 ? -11.393 -1.712 32.684 1.00 53.42 107 ALA A N 1
ATOM 794 C CA . ALA A 1 107 ? -10.778 -1.891 31.378 1.00 53.93 107 ALA A CA 1
ATOM 795 C C . ALA A 1 107 ? -10.974 -3.330 30.920 1.00 53.40 107 ALA A C 1
ATOM 796 O O . ALA A 1 107 ? -10.893 -4.261 31.731 1.00 58.29 107 ALA A O 1
ATOM 798 N N . PRO A 1 108 ? -11.230 -3.549 29.625 1.00 49.51 108 PRO A N 1
ATOM 799 C CA . PRO A 1 108 ? -11.332 -2.557 28.551 1.00 46.34 108 PRO A CA 1
ATOM 800 C C . PRO A 1 108 ? -12.659 -1.819 28.574 1.00 46.99 108 PRO A C 1
ATOM 801 O O . PRO A 1 108 ? -13.402 -1.882 29.547 1.00 51.62 108 PRO A O 1
ATOM 805 N N . THR A 1 109 ? -12.983 -1.120 27.490 1.00 38.50 109 THR A N 1
ATOM 806 C CA . THR A 1 109 ? -14.260 -0.429 27.367 1.00 43.06 109 THR A CA 1
ATOM 807 C C . THR A 1 109 ? -14.859 -0.763 26.010 1.00 51.66 109 THR A C 1
ATOM 808 O O . THR A 1 109 ? -14.340 -1.627 25.295 1.00 54.59 109 THR A O 1
ATOM 812 N N . ASN A 1 110 ? -15.944 -0.093 25.643 1.00 58.08 110 ASN A N 1
ATOM 813 C CA . ASN A 1 110 ? -16.597 -0.334 24.368 1.00 60.36 110 ASN A CA 1
ATOM 814 C C . ASN A 1 110 ? -16.501 0.903 23.488 1.00 69.12 110 ASN A C 1
ATOM 815 O O . ASN A 1 110 ? -16.407 2.032 23.978 1.00 62.08 110 ASN A O 1
ATOM 820 N N . ALA A 1 111 ? -16.513 0.671 22.179 1.00 89.64 111 ALA A N 1
ATOM 821 C CA . ALA A 1 111 ? -16.382 1.740 21.203 1.00 101.76 111 ALA A CA 1
ATOM 822 C C . ALA A 1 111 ? -17.231 1.399 19.990 1.00 103.62 111 ALA A C 1
ATOM 823 O O . ALA A 1 111 ? -17.664 0.258 19.810 1.00 105.56 111 ALA A O 1
ATOM 825 N N . SER A 1 119 ? -19.124 6.267 -2.508 1.00 75.10 119 SER A N 1
ATOM 826 C CA . SER A 1 119 ? -20.057 6.805 -3.493 1.00 68.77 119 SER A CA 1
ATOM 827 C C . SER A 1 119 ? -19.293 7.017 -4.793 1.00 74.84 119 SER A C 1
ATOM 828 O O . SER A 1 119 ? -18.401 7.868 -4.858 1.00 79.95 119 SER A O 1
ATOM 831 N N . SER A 1 120 ? -19.640 6.250 -5.824 1.00 88.36 120 SER A N 1
ATOM 832 C CA . SER A 1 120 ? -18.925 6.278 -7.091 1.00 93.83 120 SER A CA 1
ATOM 833 C C . SER A 1 120 ? -19.882 6.556 -8.243 1.00 100.74 120 SER A C 1
ATOM 834 O O . SER A 1 120 ? -21.055 6.172 -8.206 1.00 99.50 120 SER A O 1
ATOM 837 N N . VAL A 1 121 ? -19.367 7.232 -9.268 1.00 105.33 121 VAL A N 1
ATOM 838 C CA . VAL A 1 121 ? -20.137 7.565 -10.464 1.00 108.74 121 VAL A CA 1
ATOM 839 C C . VAL A 1 121 ? -19.211 7.507 -11.673 1.00 112.96 121 VAL A C 1
ATOM 840 O O . VAL A 1 121 ? -18.119 8.083 -11.656 1.00 119.39 121 VAL A O 1
ATOM 844 N N . SER A 1 122 ? -19.645 6.809 -12.724 1.00 114.27 122 SER A N 1
ATOM 845 C CA . SER A 1 122 ? -18.831 6.624 -13.919 1.00 113.95 122 SER A CA 1
ATOM 846 C C . SER A 1 122 ? -19.701 6.737 -15.162 1.00 115.93 122 SER A C 1
ATOM 847 O O . SER A 1 122 ? -20.737 6.074 -15.253 1.00 117.75 122 SER A O 1
ATOM 850 N N . TYR A 1 123 ? -19.273 7.562 -16.120 1.00 113.96 123 TYR A N 1
ATOM 851 C CA . TYR A 1 123 ? -20.001 7.766 -17.366 1.00 108.03 123 TYR A CA 1
ATOM 852 C C . TYR A 1 123 ? -19.068 7.541 -18.548 1.00 107.26 123 TYR A C 1
ATOM 853 O O . TYR A 1 123 ? -17.872 7.831 -18.471 1.00 108.44 123 TYR A O 1
ATOM 862 N N . GLN A 1 124 ? -19.627 7.035 -19.650 1.00 102.78 124 GLN A N 1
ATOM 863 C CA . GLN A 1 124 ? -18.848 6.686 -20.833 1.00 96.05 124 GLN A CA 1
ATOM 864 C C . GLN A 1 124 ? -19.574 7.178 -22.084 1.00 91.22 124 GLN A C 1
ATOM 865 O O . GLN A 1 124 ? -20.727 7.614 -22.032 1.00 91.11 124 GLN A O 1
ATOM 871 N N . LEU A 1 125 ? -18.878 7.095 -23.219 1.00 85.20 125 LEU A N 1
A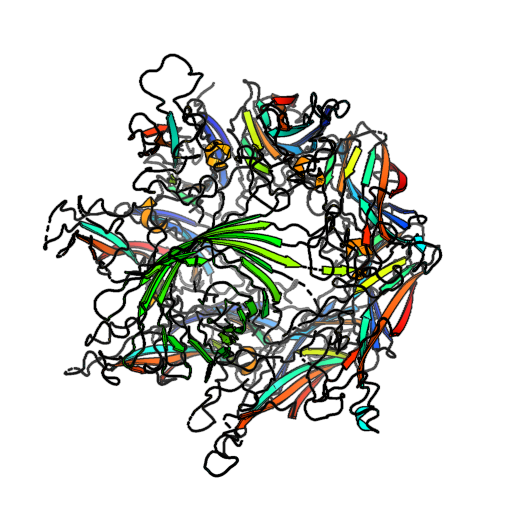TOM 872 C CA . LEU A 1 125 ? -19.420 7.436 -24.529 1.00 92.15 125 LEU A CA 1
ATOM 873 C C . LEU A 1 125 ? -19.013 6.344 -25.508 1.00 101.36 125 LEU A C 1
ATOM 874 O O . LEU A 1 125 ? -18.071 5.591 -25.259 1.00 104.00 125 LEU A O 1
ATOM 879 N N . GLY A 1 126 ? -19.730 6.255 -26.629 1.00 103.47 126 GLY A N 1
ATOM 880 C CA . GLY A 1 126 ? -19.498 5.187 -27.580 1.00 96.90 126 GLY A CA 1
ATOM 881 C C . GLY A 1 126 ? -19.539 5.661 -29.020 1.00 89.62 126 GLY A C 1
ATOM 882 O O . GLY A 1 126 ? -20.014 6.755 -29.332 1.00 91.40 126 GLY A O 1
ATOM 883 N N . GLY A 1 127 ? -19.018 4.802 -29.897 1.00 71.61 127 GLY A N 1
ATOM 884 C CA . GLY A 1 127 ? -19.025 5.020 -31.333 1.00 73.16 127 GLY A CA 1
ATOM 885 C C . GLY A 1 127 ? -18.588 3.777 -32.088 1.00 72.46 127 GLY A C 1
ATOM 886 O O . GLY A 1 127 ? -17.596 3.145 -31.716 1.00 78.57 127 GLY A O 1
ATOM 887 N N . SER A 1 128 ? -19.306 3.418 -33.153 1.00 68.29 128 SER A N 1
ATOM 888 C CA . SER A 1 128 ? -19.038 2.171 -33.862 1.00 71.66 128 SER A CA 1
ATOM 889 C C . SER A 1 128 ? -19.556 2.264 -35.291 1.00 78.42 128 SER A C 1
ATOM 890 O O . SER A 1 128 ? -20.371 3.127 -35.622 1.00 83.32 128 SER A O 1
ATOM 893 N N . ILE A 1 129 ? -19.063 1.352 -36.131 1.00 80.44 129 ILE A N 1
ATOM 894 C CA . ILE A 1 129 ? -19.450 1.235 -37.535 1.00 82.55 129 ILE A CA 1
ATOM 895 C C . ILE A 1 129 ? -19.544 -0.250 -37.872 1.00 83.38 129 ILE A C 1
ATOM 896 O O . ILE A 1 129 ? -18.765 -1.061 -37.360 1.00 88.80 129 ILE A O 1
ATOM 901 N N . ASP A 1 130 ? -20.501 -0.612 -38.728 1.00 92.97 130 ASP A N 1
ATOM 902 C CA . ASP A 1 130 ? -20.738 -2.000 -39.109 1.00 96.44 130 ASP A CA 1
ATOM 903 C C . ASP A 1 130 ? -20.643 -2.130 -40.627 1.00 97.03 130 ASP A C 1
ATOM 904 O O . ASP A 1 130 ? -21.198 -1.313 -41.370 1.00 96.72 130 ASP A O 1
ATOM 909 N N . ALA A 1 131 ? -19.935 -3.169 -41.075 1.00 97.74 131 ALA A N 1
ATOM 910 C CA . ALA A 1 131 ? -19.685 -3.429 -42.487 1.00 94.08 131 ALA A CA 1
ATOM 911 C C . ALA A 1 131 ? -19.979 -4.885 -42.829 1.00 89.50 131 ALA A C 1
ATOM 912 O O . ALA A 1 131 ? -20.072 -5.746 -41.951 1.00 90.40 131 ALA A O 1
ATOM 914 N N . SER A 1 132 ? -20.142 -5.145 -44.127 1.00 86.20 132 SER A N 1
ATOM 915 C CA . SER A 1 132 ? -20.461 -6.475 -44.640 1.00 92.60 132 SER A CA 1
ATOM 916 C C . SER A 1 132 ? -19.711 -6.668 -45.958 1.00 99.31 132 SER A C 1
ATOM 917 O O . SER A 1 132 ? -18.828 -5.881 -46.315 1.00 96.78 132 SER A O 1
ATOM 920 N N . VAL A 1 133 ? -20.053 -7.734 -46.686 1.00 105.43 133 VAL A N 1
ATOM 921 C CA . VAL A 1 133 ? -19.268 -8.161 -47.843 1.00 106.01 133 VAL A CA 1
ATOM 922 C C . VAL A 1 133 ? -19.822 -7.589 -49.148 1.00 109.68 133 VAL A C 1
ATOM 923 O O . VAL A 1 133 ? -19.113 -6.878 -49.863 1.00 110.71 133 VAL A O 1
ATOM 927 N N . THR A 1 134 ? -21.037 -8.002 -49.524 1.00 106.41 134 THR A N 1
ATOM 928 C CA . THR A 1 134 ? -21.690 -7.520 -50.757 1.00 104.48 134 THR A CA 1
ATOM 929 C C . THR A 1 134 ? -23.042 -6.985 -50.349 1.00 112.86 134 THR A C 1
ATOM 930 O O . THR A 1 134 ? -24.044 -7.684 -50.602 1.00 116.38 134 THR A O 1
ATOM 934 N N . PRO A 1 135 ? -23.169 -5.807 -49.676 1.00 122.15 135 PRO A N 1
ATOM 935 C CA . PRO A 1 135 ? -24.455 -5.330 -49.193 1.00 118.63 135 PRO A CA 1
ATOM 936 C C . PRO A 1 135 ? -24.989 -4.127 -49.957 1.00 124.76 135 PRO A C 1
ATOM 937 O O . PRO A 1 135 ? -25.010 -4.168 -51.204 1.00 117.04 135 PRO A O 1
ATOM 941 N N . SER A 1 136 ? -25.407 -3.082 -49.235 1.00 133.82 136 SER A N 1
ATOM 942 C CA . SER A 1 136 ? -25.990 -1.873 -49.875 1.00 126.37 136 SER A CA 1
ATOM 943 C C . SER A 1 136 ? -25.766 -0.683 -48.939 1.00 127.24 136 SER A C 1
ATOM 944 O O . SER A 1 136 ? -25.798 0.470 -49.419 1.00 107.14 136 SER A O 1
ATOM 947 N N . GLY A 1 137 ? -25.541 -0.965 -47.654 1.00 168.95 137 GLY A N 1
ATOM 948 C CA . GLY A 1 137 ? -25.320 0.084 -46.684 1.00 173.28 137 GLY A CA 1
ATOM 949 C C . GLY A 1 137 ? -24.543 -0.347 -45.454 1.00 172.12 137 GLY A C 1
ATOM 950 O O . GLY A 1 137 ? -24.663 -1.477 -44.970 1.00 172.26 137 GLY A O 1
ATOM 951 N N . PRO A 1 138 ? -23.731 0.558 -44.923 1.00 133.05 138 PRO A N 1
ATOM 952 C CA . PRO A 1 138 ? -23.073 0.329 -43.636 1.00 106.86 138 PRO A CA 1
ATOM 953 C C . PRO A 1 138 ? -23.896 0.886 -42.483 1.00 108.31 138 PRO A C 1
ATOM 954 O O . PRO A 1 138 ? -24.807 1.695 -42.665 1.00 118.07 138 PRO A O 1
ATOM 958 N N . SER A 1 139 ? -23.564 0.436 -41.279 1.00 104.48 139 SER A N 1
ATOM 959 C CA . SER A 1 139 ? -24.232 0.936 -40.086 1.00 94.15 139 SER A CA 1
ATOM 960 C C . SER A 1 139 ? -23.279 1.776 -39.242 1.00 93.08 139 SER A C 1
ATOM 961 O O . SER A 1 139 ? -22.088 1.913 -39.534 1.00 98.51 139 SER A O 1
ATOM 964 N N . GLY A 1 140 ? -23.836 2.340 -38.176 1.00 91.89 140 GLY A N 1
ATOM 965 C CA . GLY A 1 140 ? -23.079 3.134 -37.228 1.00 96.47 140 GLY A CA 1
ATOM 966 C C . GLY A 1 140 ? -23.752 3.030 -35.880 1.00 99.71 140 GLY A C 1
ATOM 967 O O . GLY A 1 140 ? -24.899 2.593 -35.778 1.00 103.11 140 GLY A O 1
ATOM 968 N N . GLU A 1 141 ? -23.017 3.406 -34.836 1.00 83.56 141 GLU A N 1
ATOM 969 C CA . GLU A 1 141 ? -23.556 3.332 -33.486 1.00 82.15 141 GLU A CA 1
ATOM 970 C C . GLU A 1 141 ? -22.882 4.402 -32.639 1.00 83.90 141 GLU A C 1
ATOM 971 O O . GLU A 1 141 ? -21.724 4.754 -32.871 1.00 81.78 141 GLU A O 1
ATOM 977 N N . SER A 1 142 ? -23.627 4.930 -31.664 1.00 87.23 142 SER A N 1
ATOM 978 C CA . SER A 1 142 ? -23.122 6.001 -30.803 1.00 82.15 142 SER A CA 1
ATOM 979 C C . SER A 1 142 ? -23.708 5.805 -29.407 1.00 82.86 142 SER A C 1
ATOM 980 O O . SER A 1 142 ? -24.830 6.240 -29.133 1.00 78.29 142 SER A O 1
ATOM 983 N N . GLY A 1 143 ? -22.932 5.154 -28.533 1.00 98.37 143 GLY A N 1
ATOM 984 C CA . GLY A 1 143 ? -23.395 4.805 -27.206 1.00 100.92 143 GLY A CA 1
ATOM 985 C C . GLY A 1 143 ? -23.175 5.906 -26.182 1.00 94.60 143 GLY A C 1
ATOM 986 O O . GLY A 1 143 ? -22.464 6.881 -26.414 1.00 101.85 143 GLY A O 1
ATOM 987 N N . ALA A 1 144 ? -23.809 5.725 -25.024 1.00 85.35 144 ALA A N 1
ATOM 988 C CA . ALA A 1 144 ? -23.685 6.659 -23.911 1.00 81.21 144 ALA A CA 1
ATOM 989 C C . ALA A 1 144 ? -24.075 5.930 -22.636 1.00 82.78 144 ALA A C 1
ATOM 990 O O . ALA A 1 144 ? -25.168 5.361 -22.557 1.00 97.56 144 ALA A O 1
ATOM 992 N N . THR A 1 145 ? -23.183 5.947 -21.648 1.00 82.09 145 THR A N 1
ATOM 993 C CA . THR A 1 145 ? -23.362 5.180 -20.425 1.00 88.40 145 THR A CA 1
ATOM 994 C C . THR A 1 145 ? -23.028 6.056 -19.226 1.00 93.79 145 THR A C 1
ATOM 995 O O . THR A 1 145 ? -22.214 6.977 -19.323 1.00 90.74 145 THR A O 1
ATOM 999 N N . GLY A 1 146 ? -23.679 5.771 -18.097 1.00 115.01 146 GLY A N 1
ATOM 1000 C CA . GLY A 1 146 ? -23.401 6.457 -16.848 1.00 117.85 146 GLY A CA 1
ATOM 1001 C C . GLY A 1 146 ? -23.809 5.648 -15.631 1.00 120.99 146 GLY A C 1
ATOM 1002 O O . GLY A 1 146 ? -24.958 5.209 -15.535 1.00 135.28 146 GLY A O 1
ATOM 1003 N N . GLN A 1 147 ? -22.890 5.473 -14.681 1.00 122.95 147 GLN A N 1
ATOM 1004 C CA . GLN A 1 147 ? -23.074 4.586 -13.540 1.00 123.66 147 GLN A CA 1
ATOM 1005 C C . GLN A 1 147 ? -23.054 5.376 -12.236 1.00 108.35 147 GLN A C 1
ATOM 1006 O O . GLN A 1 147 ? -22.487 6.467 -12.157 1.00 101.70 147 GLN A O 1
ATOM 1012 N N . VAL A 1 148 ? -23.697 4.814 -11.211 1.00 111.47 148 VAL A N 1
ATOM 1013 C CA . VAL A 1 148 ? -23.668 5.350 -9.850 1.00 96.74 148 VAL A CA 1
ATOM 1014 C C . VAL A 1 148 ? -23.488 4.164 -8.907 1.00 91.97 148 VAL A C 1
ATOM 1015 O O . VAL A 1 148 ? -24.369 3.302 -8.820 1.00 99.77 148 VAL A O 1
ATOM 1019 N N . ASP A 1 149 ? -22.360 4.119 -8.198 1.00 88.07 149 ASP A N 1
ATOM 1020 C CA . ASP A 1 149 ? -21.992 2.969 -7.380 1.00 86.47 149 ASP A CA 1
ATOM 1021 C C . ASP A 1 149 ? -21.849 3.392 -5.924 1.00 78.77 149 ASP A C 1
ATOM 1022 O O . ASP A 1 149 ? -21.195 4.396 -5.626 1.00 82.37 149 ASP A O 1
ATOM 1027 N N . TRP A 1 150 ? -22.450 2.613 -5.026 1.00 72.74 150 TRP A N 1
ATOM 1028 C CA . TRP A 1 150 ? -22.375 2.835 -3.587 1.00 71.98 150 TRP A CA 1
ATOM 1029 C C . TRP A 1 150 ? -21.945 1.540 -2.913 1.00 78.29 150 TRP A C 1
ATOM 1030 O O . TRP A 1 150 ? -22.518 0.480 -3.185 1.00 87.46 150 TRP A O 1
ATOM 1041 N N . SER A 1 151 ? -20.947 1.621 -2.032 1.00 78.88 151 SER A N 1
ATOM 1042 C CA . SER A 1 151 ? -20.382 0.430 -1.411 1.00 81.85 151 SER A CA 1
ATOM 1043 C C . SER A 1 151 ? -20.077 0.694 0.057 1.00 91.56 151 SER A C 1
ATOM 1044 O O . SER A 1 151 ? -19.969 1.840 0.496 1.00 97.71 151 SER A O 1
ATOM 1047 N N . ASP A 1 152 ? -19.930 -0.395 0.812 1.00 109.45 152 ASP A N 1
ATOM 1048 C CA . ASP A 1 152 ? -19.596 -0.322 2.229 1.00 105.28 152 ASP A CA 1
ATOM 1049 C C . ASP A 1 152 ? -18.759 -1.532 2.619 1.00 97.34 152 ASP A C 1
ATOM 1050 O O . ASP A 1 152 ? -18.725 -2.541 1.911 1.00 98.88 152 ASP A O 1
ATOM 1055 N N . SER A 1 153 ? -18.072 -1.414 3.755 1.00 89.18 153 SER A N 1
ATOM 1056 C CA . SER A 1 153 ? -17.270 -2.510 4.288 1.00 82.03 153 SER A CA 1
ATOM 1057 C C . SER A 1 153 ? -17.068 -2.289 5.779 1.00 75.93 153 SER A C 1
ATOM 1058 O O . SER A 1 153 ? -16.750 -1.174 6.203 1.00 77.74 153 SER A O 1
ATOM 1061 N N . VAL A 1 154 ? -17.245 -3.352 6.565 1.00 77.89 154 VAL A N 1
ATOM 1062 C CA . VAL A 1 154 ? -17.131 -3.288 8.014 1.00 74.50 154 VAL A CA 1
ATOM 1063 C C . VAL A 1 154 ? -16.048 -4.268 8.449 1.00 92.85 154 VAL A C 1
ATOM 1064 O O . VAL A 1 154 ? -15.710 -5.216 7.737 1.00 100.69 154 VAL A O 1
ATOM 1068 N N . SER A 1 155 ? -15.469 -4.033 9.632 1.00 123.58 155 SER A N 1
ATOM 1069 C CA . SER A 1 155 ? -14.356 -4.899 10.105 1.00 127.77 155 SER A CA 1
ATOM 1070 C C . SER A 1 155 ? -14.339 -4.987 11.635 1.00 124.66 155 SER A C 1
ATOM 1071 O O . SER A 1 155 ? -15.324 -5.513 12.190 1.00 125.00 155 SER A O 1
ATOM 1074 N N . TYR A 1 156 ? -13.247 -4.541 12.270 1.00 86.36 156 TYR A N 1
ATOM 1075 C CA . TYR A 1 156 ? -13.108 -4.562 13.758 1.00 78.49 156 TYR A CA 1
ATOM 1076 C C . TYR A 1 156 ? -12.985 -6.013 14.274 1.00 92.44 156 TYR A C 1
ATOM 1077 O O . TYR A 1 156 ? -11.843 -6.509 14.304 1.00 106.34 156 TYR A O 1
ATOM 1086 N N . ASP A 1 157 ? -14.087 -6.660 14.683 1.00 99.32 157 ASP A N 1
ATOM 1087 C CA . ASP A 1 157 ? -13.979 -8.020 15.294 1.00 115.18 157 ASP A CA 1
ATOM 1088 C C . ASP A 1 157 ? -14.755 -9.048 14.471 1.00 135.28 157 ASP A C 1
ATOM 1089 O O . ASP A 1 157 ? -15.821 -9.499 14.934 1.00 132.46 157 ASP A O 1
ATOM 1094 N N . GLN A 1 158 ? -14.314 -9.353 13.258 1.00 143.77 158 GLN A N 1
ATOM 1095 C CA . GLN A 1 158 ? -15.157 -10.247 12.421 1.00 148.40 158 GLN A CA 1
ATOM 1096 C C . GLN A 1 158 ? -15.461 -11.553 13.188 1.00 161.28 158 GLN A C 1
ATOM 1097 O O . GLN A 1 158 ? -16.633 -11.976 13.183 1.00 175.75 158 GLN A O 1
ATOM 1103 N N . THR A 1 159 ? -14.415 -12.232 13.678 1.00 210.53 159 THR A N 1
ATOM 1104 C CA . THR A 1 159 ? -14.599 -13.507 14.406 1.00 214.29 159 THR A CA 1
ATOM 1105 C C . THR A 1 159 ? -15.434 -13.178 15.607 1.00 215.17 159 THR A C 1
ATOM 1106 O O . THR A 1 159 ? -15.662 -14.084 16.433 1.00 217.15 159 THR A O 1
ATOM 1110 N N . SER A 1 160 ? -15.822 -11.912 15.739 1.00 162.20 160 SER A N 1
ATOM 1111 C CA . SER A 1 160 ? -16.756 -11.478 16.809 1.00 150.41 160 SER A CA 1
ATOM 1112 C C . SER A 1 160 ? -16.285 -11.788 18.230 1.00 149.66 160 SER A C 1
ATOM 1113 O O . SER A 1 160 ? -17.088 -11.547 19.140 1.00 149.90 160 SER A O 1
ATOM 1116 N N . TYR A 1 161 ? -15.060 -12.266 18.451 1.00 30.00 161 TYR A N 1
ATOM 1117 C CA . TYR A 1 161 ? -14.628 -12.429 19.872 1.00 30.00 161 TYR A CA 1
ATOM 1118 C C . TYR A 1 161 ? -14.476 -11.005 20.427 1.00 30.00 161 TYR A C 1
ATOM 1119 O O . TYR A 1 161 ? -13.362 -10.617 20.833 1.00 30.00 161 TYR A O 1
ATOM 1128 N N . LYS A 1 162 ? -15.580 -10.256 20.476 1.00 92.42 162 LYS A N 1
ATOM 1129 C CA . LYS A 1 162 ? -15.563 -8.825 20.867 1.00 93.11 162 LYS A CA 1
ATOM 1130 C C . LYS A 1 162 ? -15.687 -8.666 22.385 1.00 92.45 162 LYS A C 1
ATOM 1131 O O . LYS A 1 162 ? -16.734 -9.055 22.938 1.00 94.77 162 LYS A O 1
ATOM 1137 N N . THR A 1 163 ? -14.666 -8.091 23.017 1.00 79.35 163 THR A N 1
ATOM 1138 C CA . THR A 1 163 ? -14.727 -7.852 24.473 1.00 69.21 163 THR A CA 1
ATOM 1139 C C . THR A 1 163 ? -15.757 -6.791 24.773 1.00 65.85 163 THR A C 1
ATOM 1140 O O . THR A 1 163 ? -15.397 -5.731 25.320 1.00 66.95 163 THR A O 1
ATOM 1144 N N . ASN A 1 164 ? -17.018 -7.058 24.447 1.00 63.79 164 ASN A N 1
ATOM 1145 C CA . ASN A 1 164 ? -18.030 -6.097 24.832 1.00 61.23 164 ASN A CA 1
ATOM 1146 C C . ASN A 1 164 ? -18.064 -5.950 26.343 1.00 62.96 164 ASN A C 1
ATOM 1147 O O . ASN A 1 164 ? -17.700 -6.866 27.086 1.00 64.23 164 ASN A O 1
ATOM 1152 N N . LEU A 1 165 ? -18.513 -4.788 26.796 1.00 55.26 165 LEU A N 1
ATOM 1153 C CA . LEU A 1 165 ? -18.639 -4.510 28.220 1.00 57.33 165 LEU A CA 1
ATOM 1154 C C . LEU A 1 165 ? -20.132 -4.405 28.506 1.00 61.43 165 LEU A C 1
ATOM 1155 O O . LEU A 1 165 ? -20.724 -3.329 28.419 1.00 65.74 165 LEU A O 1
ATOM 1160 N N . ILE A 1 166 ? -20.743 -5.542 28.830 1.00 53.59 166 ILE A N 1
ATOM 1161 C CA . ILE A 1 166 ? -22.130 -5.533 29.272 1.00 51.50 166 ILE A CA 1
ATOM 1162 C C . ILE A 1 166 ? -22.152 -4.907 30.659 1.00 55.64 166 ILE A C 1
ATOM 1163 O O . ILE A 1 166 ? -21.103 -4.730 31.290 1.00 54.87 166 ILE A O 1
ATOM 1168 N N . ASP A 1 167 ? -23.351 -4.568 31.124 1.00 57.35 167 ASP A N 1
ATOM 1169 C CA . ASP A 1 167 ? -23.581 -3.714 32.280 1.00 63.74 167 ASP A CA 1
ATOM 1170 C C . ASP A 1 167 ? -22.606 -3.963 33.425 1.00 67.40 167 ASP A C 1
ATOM 1171 O O . ASP A 1 167 ? -22.449 -5.092 33.896 1.00 66.29 167 ASP A O 1
ATOM 1176 N N . GLN A 1 168 ? -21.951 -2.893 33.863 1.00 71.78 168 GLN A N 1
ATOM 1177 C CA . GLN A 1 168 ? -21.178 -2.887 35.093 1.00 78.43 168 GLN A CA 1
ATOM 1178 C C . GLN A 1 168 ? -21.976 -2.139 36.152 1.00 96.80 168 GLN A C 1
ATOM 1179 O O . GLN A 1 168 ? -22.906 -1.393 35.840 1.00 100.22 168 GLN A O 1
ATOM 1185 N N . THR A 1 169 ? -21.586 -2.315 37.411 1.00 125.14 169 THR A N 1
ATOM 1186 C CA . THR A 1 169 ? -22.153 -1.537 38.502 1.00 130.46 169 THR A CA 1
ATOM 1187 C C . THR A 1 169 ? -21.069 -1.215 39.516 1.00 136.59 169 THR A C 1
ATOM 1188 O O . THR A 1 169 ? -19.888 -1.525 39.325 1.00 137.62 169 THR A O 1
ATOM 1192 N N . ASN A 1 170 ? -21.490 -0.578 40.604 1.00 98.69 170 ASN A N 1
ATOM 1193 C CA . ASN A 1 170 ? -20.655 -0.503 41.788 1.00 88.12 170 ASN A CA 1
ATOM 1194 C C . ASN A 1 170 ? -20.593 -1.839 42.504 1.00 89.41 170 ASN A C 1
ATOM 1195 O O . ASN A 1 170 ? -19.865 -1.965 43.494 1.00 90.85 170 ASN A O 1
ATOM 1200 N N . LYS A 1 171 ? -21.347 -2.828 42.023 1.00 90.90 171 LYS A N 1
ATOM 1201 C CA . LYS A 1 171 ? -21.378 -4.168 42.591 1.00 86.61 171 LYS A CA 1
ATOM 1202 C C . LYS A 1 171 ? -20.914 -5.242 41.619 1.00 83.21 171 LYS A C 1
ATOM 1203 O O . LYS A 1 171 ? -20.003 -6.012 41.946 1.00 81.70 171 LYS A O 1
ATOM 1209 N N . HIS A 1 172 ? -21.512 -5.321 40.431 1.00 81.90 172 HIS A N 1
ATOM 1210 C CA . HIS A 1 172 ? -21.224 -6.387 39.475 1.00 75.21 172 HIS A CA 1
ATOM 1211 C C . HIS A 1 172 ? -20.703 -5.807 38.165 1.00 80.71 172 HIS A C 1
ATOM 1212 O O . HIS A 1 172 ? -21.381 -4.996 37.525 1.00 89.90 172 HIS A O 1
ATOM 1219 N N . VAL A 1 173 ? -19.485 -6.199 37.788 1.00 69.99 173 VAL A N 1
ATOM 1220 C CA . VAL A 1 173 ? -18.888 -5.840 36.504 1.00 60.29 173 VAL A CA 1
ATOM 1221 C C . VAL A 1 173 ? -18.878 -7.088 35.632 1.00 58.61 173 VAL A C 1
ATOM 1222 O O . VAL A 1 173 ? -18.663 -8.198 36.131 1.00 63.74 173 VAL A O 1
ATOM 1226 N N . LYS A 1 174 ? -19.100 -6.911 34.328 1.00 52.94 174 LYS A N 1
ATOM 1227 C CA . LYS A 1 174 ? -19.294 -8.056 33.445 1.00 51.01 174 LYS A CA 1
ATOM 1228 C C . LYS A 1 174 ? -18.728 -7.774 32.055 1.00 53.03 174 LYS A C 1
ATOM 1229 O O . LYS A 1 174 ? -18.525 -6.620 31.665 1.00 52.47 174 LYS A O 1
ATOM 1235 N N . TRP A 1 175 ? -18.473 -8.857 31.312 1.00 52.63 175 TRP A N 1
ATOM 1236 C CA . TRP A 1 175 ? -18.055 -8.810 29.914 1.00 45.88 175 TRP A CA 1
ATOM 1237 C C . TRP A 1 175 ? -18.740 -9.931 29.143 1.00 45.62 175 TRP A C 1
ATOM 1238 O O . TRP A 1 175 ? -18.958 -11.019 29.680 1.00 50.94 175 TRP A O 1
ATOM 1249 N N . ASN A 1 176 ? -19.057 -9.669 27.862 1.00 46.59 176 ASN A N 1
ATOM 1250 C CA . ASN A 1 176 ? -19.752 -10.628 26.984 1.00 50.19 176 ASN A CA 1
ATOM 1251 C C . ASN A 1 176 ? -19.040 -10.792 25.636 1.00 55.27 176 ASN A C 1
ATOM 1252 O O . ASN A 1 176 ? -19.405 -10.140 24.656 1.00 60.22 176 ASN A O 1
ATOM 1257 N N . VAL A 1 177 ? -18.026 -11.655 25.581 1.00 57.74 177 VAL A N 1
ATOM 1258 C CA . VAL A 1 177 ? -17.393 -11.961 24.300 1.00 59.38 177 VAL A CA 1
ATOM 1259 C C . VAL A 1 177 ? -18.215 -13.011 23.551 1.00 64.29 177 VAL A C 1
ATOM 1260 O O . VAL A 1 177 ? -17.976 -14.218 23.680 1.00 71.11 177 VAL A O 1
ATOM 1264 N N . PHE A 1 178 ? -19.189 -12.557 22.757 1.00 65.40 178 PHE A N 1
ATOM 1265 C CA . PHE A 1 178 ? -20.100 -13.434 22.030 1.00 70.51 178 PHE A CA 1
ATOM 1266 C C . PHE A 1 178 ? -19.512 -13.823 20.669 1.00 81.05 178 PHE A C 1
ATOM 1267 O O . PHE A 1 178 ? -18.351 -13.540 20.366 1.00 88.67 178 PHE A O 1
ATOM 1275 N N . PHE A 1 179 ? -20.302 -14.536 19.857 1.00 85.68 179 PHE A N 1
ATOM 1276 C CA . PHE A 1 179 ? -19.946 -14.924 18.495 1.00 87.52 179 PHE A CA 1
ATOM 1277 C C . PHE A 1 179 ? -21.001 -14.479 17.487 1.00 82.95 179 PHE A C 1
ATOM 1278 O O . PHE A 1 179 ? -22.203 -14.550 17.760 1.00 81.17 179 PHE A O 1
ATOM 1286 N N . ASN A 1 180 ? -20.504 -13.947 16.352 1.00 89.92 180 ASN A N 1
ATOM 1287 C CA . ASN A 1 180 ? -21.360 -13.446 15.241 1.00 89.07 180 ASN A CA 1
ATOM 1288 C C . ASN A 1 180 ? -21.237 -14.388 14.035 1.00 96.91 180 ASN A C 1
ATOM 1289 O O . ASN A 1 180 ? -22.186 -15.155 13.814 1.00 96.22 180 ASN A O 1
ATOM 1294 N N . GLY A 1 181 ? -20.116 -14.362 13.297 1.00 108.63 181 GLY A N 1
ATOM 1295 C CA . GLY A 1 181 ? -19.938 -15.318 12.180 1.00 117.87 181 GLY A CA 1
ATOM 1296 C C . GLY A 1 181 ? -18.502 -15.527 11.715 1.00 147.16 181 GLY A C 1
ATOM 1297 O O . GLY A 1 181 ? -17.634 -14.734 12.130 1.00 154.44 181 GLY A O 1
ATOM 1298 N N . TYR A 1 182 ? -18.254 -16.540 10.863 1.00 184.82 182 TYR A N 1
ATOM 1299 C CA . TYR A 1 182 ? -16.869 -16.879 10.404 1.00 178.98 182 TYR A CA 1
ATOM 1300 C C . TYR A 1 182 ? -16.879 -17.395 8.947 1.00 173.31 182 TYR A C 1
ATOM 1301 O O . TYR A 1 182 ? -17.968 -17.694 8.412 1.00 188.74 182 TYR A O 1
ATOM 1310 N N . ASN A 1 183 ? -15.699 -17.499 8.319 1.00 141.77 183 ASN A N 1
ATOM 1311 C CA . ASN A 1 183 ? -15.587 -18.027 6.934 1.00 121.60 183 ASN A CA 1
ATOM 1312 C C . ASN A 1 183 ? -15.128 -19.485 6.977 1.00 116.44 183 ASN A C 1
ATOM 1313 O O . ASN A 1 183 ? -13.911 -19.725 6.862 1.00 118.53 183 ASN A O 1
ATOM 1318 N N . ASN A 1 184 ? -16.066 -20.427 7.110 1.00 97.01 184 ASN A N 1
ATOM 1319 C CA . ASN A 1 184 ? -15.690 -21.871 7.099 1.00 80.36 184 ASN A CA 1
ATOM 1320 C C . ASN A 1 184 ? -15.372 -22.254 5.655 1.00 66.94 184 ASN A C 1
ATOM 1321 O O . ASN A 1 184 ? -15.959 -21.639 4.746 1.00 64.03 184 ASN A O 1
ATOM 1326 N N . GLN A 1 185 ? -14.492 -23.239 5.472 1.00 59.30 185 GLN A N 1
ATOM 1327 C CA . GLN A 1 185 ? -14.043 -23.608 4.107 1.00 48.04 185 GLN A CA 1
ATOM 1328 C C . GLN A 1 185 ? -13.674 -22.307 3.385 1.00 46.57 185 GLN A C 1
ATOM 1329 O O . GLN A 1 185 ? -12.515 -21.869 3.518 1.00 40.86 185 GLN A O 1
ATOM 1335 N N . ASN A 1 186 ? -14.628 -21.727 2.652 1.00 30.00 186 ASN A N 1
ATOM 1336 C CA . ASN A 1 186 ? -14.362 -20.449 1.936 1.00 30.00 186 ASN A CA 1
ATOM 1337 C C . ASN A 1 186 ? -15.608 -19.557 1.940 1.00 30.00 186 ASN A C 1
ATOM 1338 O O . ASN A 1 186 ? -15.799 -18.823 0.947 1.00 30.00 186 ASN A O 1
ATOM 1343 N N . TRP A 1 187 ? -16.417 -19.613 3.003 1.00 30.00 187 TRP A N 1
ATOM 1344 C CA . TRP A 1 187 ? -17.591 -18.708 3.113 1.00 30.00 187 TRP A CA 1
ATOM 1345 C C . TRP A 1 187 ? -18.347 -18.679 1.783 1.00 30.00 187 TRP A C 1
ATOM 1346 O O . TRP A 1 187 ? -18.643 -17.590 1.254 1.00 30.00 187 TRP A O 1
ATOM 1357 N N . GLY A 1 188 ? -18.637 -19.854 1.228 1.00 30.00 188 GLY A N 1
ATOM 1358 C CA . GLY A 1 188 ? -19.431 -19.885 -0.012 1.00 30.00 188 GLY A CA 1
ATOM 1359 C C . GLY A 1 188 ? -20.869 -19.549 0.308 1.00 30.00 188 GLY A C 1
ATOM 1360 O O . GLY A 1 188 ? -21.622 -19.316 -0.658 1.00 30.00 188 GLY A O 1
ATOM 1361 N N . ILE A 1 189 ? -21.218 -19.457 1.600 1.00 30.00 189 ILE A N 1
ATOM 1362 C CA . ILE A 1 189 ? -22.628 -19.247 2.036 1.00 30.00 189 ILE A CA 1
ATOM 1363 C C . ILE A 1 189 ? -22.490 -18.921 3.528 1.00 30.00 189 ILE A C 1
ATOM 1364 O O . ILE A 1 189 ? -21.307 -18.716 3.893 1.00 30.00 189 ILE A O 1
ATOM 1369 N N . TYR A 1 190 ? -23.556 -19.001 4.328 1.00 30.00 190 TYR A N 1
ATOM 1370 C CA . TYR A 1 190 ? -23.495 -18.601 5.765 1.00 30.00 190 TYR A CA 1
ATOM 1371 C C . TYR A 1 190 ? -22.838 -17.228 5.839 1.00 30.00 190 TYR A C 1
ATOM 1372 O O . TYR A 1 190 ? -21.637 -17.164 6.156 1.00 30.00 190 TYR A O 1
ATOM 1381 N N . THR A 1 191 ? -23.647 -16.187 6.000 1.00 30.00 191 THR A N 1
ATOM 1382 C CA . THR A 1 191 ? -23.024 -14.898 6.358 1.00 30.00 191 THR A CA 1
ATOM 1383 C C . THR A 1 191 ? -22.731 -15.042 7.847 1.00 30.00 191 THR A C 1
ATOM 1384 O O . THR A 1 191 ? -21.578 -14.748 8.237 1.00 30.00 191 THR A O 1
ATOM 1388 N N . ARG A 1 192 ? -23.695 -15.489 8.671 1.00 30.00 192 ARG A N 1
ATOM 1389 C CA . ARG A 1 192 ? -23.514 -15.704 10.143 1.00 30.00 192 ARG A CA 1
ATOM 1390 C C . ARG A 1 192 ? -24.850 -16.237 10.679 1.00 30.00 192 ARG A C 1
ATOM 1391 O O . ARG A 1 192 ? -25.847 -15.713 10.156 1.00 30.00 192 ARG A O 1
ATOM 1399 N N . ASP A 1 193 ? -24.893 -17.086 11.733 1.00 143.66 193 ASP A N 1
ATOM 1400 C CA . ASP A 1 193 ? -26.182 -17.726 12.114 1.00 150.82 193 ASP A CA 1
ATOM 1401 C C . ASP A 1 193 ? -27.211 -17.334 11.051 1.00 153.29 193 ASP A C 1
ATOM 1402 O O . ASP A 1 193 ? -28.188 -16.634 11.400 1.00 160.33 193 ASP A O 1
ATOM 1407 N N . SER A 1 194 ? -26.998 -17.766 9.805 1.00 117.57 194 SER A N 1
ATOM 1408 C CA . SER A 1 194 ? -27.886 -17.341 8.694 1.00 100.63 194 SER A CA 1
ATOM 1409 C C . SER A 1 194 ? -28.858 -18.450 8.301 1.00 85.92 194 SER A C 1
ATOM 1410 O O . SER A 1 194 ? -29.242 -19.245 9.181 1.00 82.77 194 SER A O 1
ATOM 1413 N N . TYR A 1 195 ? -29.194 -18.514 7.011 1.00 75.41 195 TYR A N 1
ATOM 1414 C CA . TYR A 1 195 ? -30.206 -19.462 6.580 1.00 74.89 195 TYR A CA 1
ATOM 1415 C C . TYR A 1 195 ? -29.949 -19.895 5.144 1.00 76.79 195 TYR A C 1
ATOM 1416 O O . TYR A 1 195 ? -29.308 -19.183 4.366 1.00 80.62 195 TYR A O 1
ATOM 1425 N N . HIS A 1 196 ? -30.460 -21.075 4.806 1.00 86.00 196 HIS A N 1
ATOM 1426 C CA . HIS A 1 196 ? -30.572 -21.523 3.426 1.00 91.76 196 HIS A CA 1
ATOM 1427 C C . HIS A 1 196 ? -31.862 -22.315 3.276 1.00 93.70 196 HIS A C 1
ATOM 1428 O O . HIS A 1 196 ? -32.259 -23.049 4.186 1.00 92.94 196 HIS A O 1
ATOM 1435 N N . ALA A 1 197 ? -32.517 -22.153 2.124 1.00 84.36 197 ALA A N 1
ATOM 1436 C CA . ALA A 1 197 ? -33.789 -22.830 1.897 1.00 75.66 197 ALA A CA 1
ATOM 1437 C C . ALA A 1 197 ? -33.613 -24.337 1.763 1.00 81.13 197 ALA A C 1
ATOM 1438 O O . ALA A 1 197 ? -34.546 -25.095 2.051 1.00 88.82 197 ALA A O 1
ATOM 1440 N N . LEU A 1 198 ? -32.435 -24.792 1.333 1.00 78.42 198 LEU A N 1
ATOM 1441 C CA . LEU A 1 198 ? -32.176 -26.213 1.165 1.00 81.01 198 LEU A CA 1
ATOM 1442 C C . LEU A 1 198 ? -30.955 -26.706 1.931 1.00 87.84 198 LEU A C 1
ATOM 1443 O O . LEU A 1 198 ? -30.685 -27.912 1.918 1.00 100.12 198 LEU A O 1
ATOM 1448 N N . TYR A 1 199 ? -30.211 -25.820 2.599 1.00 85.98 199 TYR A N 1
ATOM 1449 C CA . TYR A 1 199 ? -29.065 -26.233 3.396 1.00 88.03 199 TYR A CA 1
ATOM 1450 C C . TYR A 1 199 ? -29.173 -25.908 4.878 1.00 83.59 199 TYR A C 1
ATOM 1451 O O . TYR A 1 199 ? -28.364 -26.423 5.658 1.00 85.80 199 TYR A O 1
ATOM 1460 N N . GLY A 1 200 ? -30.125 -25.075 5.296 1.00 91.35 200 GLY A N 1
ATOM 1461 C CA . GLY A 1 200 ? -30.056 -24.655 6.680 1.00 78.98 200 GLY A CA 1
ATOM 1462 C C . GLY A 1 200 ? -28.837 -23.778 6.919 1.00 82.24 200 GLY A C 1
ATOM 1463 O O . GLY A 1 200 ? -28.391 -23.025 6.049 1.00 94.47 200 GLY A O 1
ATOM 1464 N N . ASN A 1 201 ? -28.297 -23.871 8.130 1.00 84.90 201 ASN A N 1
ATOM 1465 C CA . ASN A 1 201 ? -27.073 -23.162 8.474 1.00 80.21 201 ASN A CA 1
ATOM 1466 C C . ASN A 1 201 ? -25.862 -23.930 7.958 1.00 84.15 201 ASN A C 1
ATOM 1467 O O . ASN A 1 201 ? -25.726 -25.132 8.206 1.00 85.43 201 ASN A O 1
ATOM 1472 N N . GLN A 1 202 ? -24.981 -23.234 7.236 1.00 68.01 202 GLN A N 1
ATOM 1473 C CA . GLN A 1 202 ? -23.766 -23.831 6.696 1.00 67.10 202 GLN A CA 1
ATOM 1474 C C . GLN A 1 202 ? -22.513 -23.370 7.430 1.00 66.19 202 GLN A C 1
ATOM 1475 O O . GLN A 1 202 ? -21.404 -23.509 6.904 1.00 72.45 202 GLN A O 1
ATOM 1481 N N . LEU A 1 203 ? -22.667 -22.811 8.632 1.00 66.83 203 LEU A N 1
ATOM 1482 C CA . LEU A 1 203 ? -21.516 -22.276 9.352 1.00 69.17 203 LEU A CA 1
ATOM 1483 C C . LEU A 1 203 ? -20.505 -23.365 9.688 1.00 75.55 203 LEU A C 1
ATOM 1484 O O . LEU A 1 203 ? -19.294 -23.116 9.677 1.00 80.07 203 LEU A O 1
ATOM 1489 N N . PHE A 1 204 ? -20.983 -24.576 9.976 1.00 81.16 204 PHE A N 1
ATOM 1490 C CA . PHE A 1 204 ? -20.141 -25.703 10.357 1.00 73.29 204 PHE A CA 1
ATOM 1491 C C . PHE A 1 204 ? -20.130 -26.821 9.318 1.00 76.36 204 PHE A C 1
ATOM 1492 O O . PHE A 1 204 ? -19.823 -27.968 9.656 1.00 78.81 204 PHE A O 1
ATOM 1500 N N . MET A 1 205 ? -20.466 -26.521 8.067 1.00 91.56 205 MET A N 1
ATOM 1501 C CA . MET A 1 205 ? -20.420 -27.531 7.018 1.00 94.12 205 MET A CA 1
ATOM 1502 C C . MET A 1 205 ? -19.033 -27.652 6.400 1.00 90.23 205 MET A C 1
ATOM 1503 O O . MET A 1 205 ? -18.350 -26.652 6.159 1.00 85.79 205 MET A O 1
ATOM 1508 N N . TYR A 1 206 ? -18.621 -28.895 6.153 1.00 81.94 206 TYR A N 1
ATOM 1509 C CA . TYR A 1 206 ? -17.434 -29.209 5.364 1.00 83.97 206 TYR A CA 1
ATOM 1510 C C . TYR A 1 206 ? -17.799 -29.553 3.925 1.00 85.61 206 TYR A C 1
ATOM 1511 O O . TYR A 1 206 ? -17.314 -28.920 2.983 1.00 84.35 206 TYR A O 1
ATOM 1520 N N . SER A 1 207 ? -18.653 -30.556 3.745 1.00 94.89 207 SER A N 1
ATOM 1521 C CA . SER A 1 207 ? -18.999 -31.089 2.437 1.00 104.93 207 SER A CA 1
ATOM 1522 C C . SER A 1 207 ? -20.483 -30.902 2.166 1.00 103.20 207 SER A C 1
ATOM 1523 O O . SER A 1 207 ? -21.326 -31.290 2.982 1.00 104.94 207 SER A O 1
ATOM 1526 N N . ARG A 1 208 ? -20.791 -30.305 1.019 1.00 85.08 208 ARG A N 1
ATOM 1527 C CA . ARG A 1 208 ? -22.151 -29.987 0.609 1.00 90.81 208 ARG A CA 1
ATOM 1528 C C . ARG A 1 208 ? -22.842 -31.114 -0.153 1.00 108.40 208 ARG A C 1
ATOM 1529 O O . ARG A 1 208 ? -24.047 -31.012 -0.406 1.00 109.95 208 ARG A O 1
ATOM 1537 N N . THR A 1 209 ? -22.125 -32.170 -0.538 1.00 130.44 209 THR A N 1
ATOM 1538 C CA . THR A 1 209 ? -22.726 -33.258 -1.304 1.00 147.39 209 THR A CA 1
ATOM 1539 C C . THR A 1 209 ? -22.538 -34.630 -0.678 1.00 167.95 209 THR A C 1
ATOM 1540 O O . THR A 1 209 ? -23.495 -35.414 -0.649 1.00 159.37 209 THR A O 1
ATOM 1544 N N . TYR A 1 210 ? -21.350 -34.922 -0.144 1.00 238.15 210 TYR A N 1
ATOM 1545 C CA . TYR A 1 210 ? -20.976 -36.227 0.434 1.00 245.78 210 TYR A CA 1
ATOM 1546 C C . TYR A 1 210 ? -22.106 -37.210 0.728 1.00 258.25 210 TYR A C 1
ATOM 1547 O O . TYR A 1 210 ? -22.147 -37.826 1.793 1.00 251.52 210 TYR A O 1
ATOM 1556 N N . THR A 1 214 ? -20.557 -42.146 4.007 1.00 113.25 214 THR A N 1
ATOM 1557 C CA . THR A 1 214 ? -19.652 -41.276 4.750 1.00 102.32 214 THR A CA 1
ATOM 1558 C C . THR A 1 214 ? -20.214 -40.959 6.131 1.00 98.53 214 THR A C 1
ATOM 1559 O O . THR A 1 214 ? -21.282 -40.359 6.252 1.00 101.80 214 THR A O 1
ATOM 1563 N N . ASP A 1 215 ? -19.499 -41.382 7.172 1.00 100.30 215 ASP A N 1
ATOM 1564 C CA . ASP A 1 215 ? -19.869 -40.998 8.526 1.00 97.60 215 ASP A CA 1
ATOM 1565 C C . ASP A 1 215 ? -19.822 -39.483 8.690 1.00 107.85 215 ASP A C 1
ATOM 1566 O O . ASP A 1 215 ? -18.939 -38.805 8.158 1.00 105.90 215 ASP A O 1
ATOM 1571 N N . ALA A 1 216 ? -20.815 -38.945 9.395 1.00 137.02 216 ALA A N 1
ATOM 1572 C CA . ALA A 1 216 ? -20.878 -37.509 9.622 1.00 125.13 216 ALA A CA 1
ATOM 1573 C C . ALA A 1 216 ? -19.905 -37.034 10.692 1.00 138.27 216 ALA A C 1
ATOM 1574 O O . ALA A 1 216 ? -19.779 -35.822 10.901 1.00 123.03 216 ALA A O 1
ATOM 1576 N N . ARG A 1 217 ? -19.222 -37.953 11.376 1.00 102.05 217 ARG A N 1
ATOM 1577 C CA . ARG A 1 217 ? -18.164 -37.562 12.299 1.00 94.92 217 ARG A CA 1
ATOM 1578 C C . ARG A 1 217 ? -16.955 -36.979 11.579 1.00 95.75 217 ARG A C 1
ATOM 1579 O O . ARG A 1 217 ? -16.199 -36.213 12.186 1.00 88.64 217 ARG A O 1
ATOM 1587 N N . GLY A 1 218 ? -16.752 -37.323 10.308 1.00 106.44 218 GLY A N 1
ATOM 1588 C CA . GLY A 1 218 ? -15.615 -36.808 9.572 1.00 91.85 218 GLY A CA 1
ATOM 1589 C C . GLY A 1 218 ? -15.994 -36.023 8.335 1.00 82.30 218 GLY A C 1
ATOM 1590 O O . GLY A 1 218 ? -15.183 -35.874 7.415 1.00 89.64 218 GLY A O 1
ATOM 1591 N N . ASN A 1 219 ? -17.228 -35.517 8.298 1.00 91.64 219 ASN A N 1
ATOM 1592 C CA . ASN A 1 219 ? -17.667 -34.594 7.259 1.00 92.58 219 ASN A CA 1
ATOM 1593 C C . ASN A 1 219 ? -17.916 -33.197 7.816 1.00 80.29 219 ASN A C 1
ATOM 1594 O O . ASN A 1 219 ? -18.616 -32.394 7.191 1.00 78.03 219 ASN A O 1
ATOM 1599 N N . LEU A 1 220 ? -17.390 -32.916 9.003 1.00 83.56 220 LEU A N 1
ATOM 1600 C CA . LEU A 1 220 ? -17.457 -31.595 9.604 1.00 79.45 220 LEU A CA 1
ATOM 1601 C C . LEU A 1 220 ? -16.197 -30.825 9.246 1.00 65.13 220 LEU A C 1
ATOM 1602 O O . LEU A 1 220 ? -15.120 -31.405 9.084 1.00 78.77 220 LEU A O 1
ATOM 1607 N N . VAL A 1 221 ? -16.342 -29.514 9.090 1.00 75.51 221 VAL A N 1
ATOM 1608 C CA . VAL A 1 221 ? -15.126 -28.723 8.890 1.00 80.29 221 VAL A CA 1
ATOM 1609 C C . VAL A 1 221 ? -14.261 -28.835 10.142 1.00 84.93 221 VAL A C 1
ATOM 1610 O O . VAL A 1 221 ? -14.758 -28.604 11.262 1.00 83.10 221 VAL A O 1
ATOM 1614 N N . PRO A 1 222 ? -12.986 -29.206 10.016 1.00 85.41 222 PRO A N 1
ATOM 1615 C CA . PRO A 1 222 ? -12.185 -29.554 11.197 1.00 88.75 222 PRO A CA 1
ATOM 1616 C C . PRO A 1 222 ? -12.111 -28.438 12.230 1.00 90.34 222 PRO A C 1
ATOM 1617 O O . PRO A 1 222 ? -12.339 -27.261 11.943 1.00 93.17 222 PRO A O 1
ATOM 1621 N N . MET A 1 223 ? -11.790 -28.844 13.462 1.00 93.60 223 MET A N 1
ATOM 1622 C CA . MET A 1 223 ? -11.680 -27.895 14.565 1.00 93.20 223 MET A CA 1
ATOM 1623 C C . MET A 1 223 ? -10.614 -26.848 14.278 1.00 101.32 223 MET A C 1
ATOM 1624 O O . MET A 1 223 ? -10.824 -25.650 14.503 1.00 96.16 223 MET A O 1
ATOM 1629 N N . ASN A 1 224 ? -9.456 -27.286 13.780 1.00 113.84 224 ASN A N 1
ATOM 1630 C CA . ASN A 1 224 ? -8.370 -26.370 13.458 1.00 115.98 224 ASN A CA 1
ATOM 1631 C C . ASN A 1 224 ? -8.566 -25.671 12.119 1.00 126.73 224 ASN A C 1
ATOM 1632 O O . ASN A 1 224 ? -7.889 -24.672 11.855 1.00 133.61 224 ASN A O 1
ATOM 1637 N N . ASP A 1 225 ? -9.473 -26.167 11.273 1.00 117.27 225 ASP A N 1
ATOM 1638 C CA . ASP A 1 225 ? -9.887 -25.442 10.074 1.00 110.58 225 ASP A CA 1
ATOM 1639 C C . ASP A 1 225 ? -10.761 -24.241 10.394 1.00 111.82 225 ASP A C 1
ATOM 1640 O O . ASP A 1 225 ? -11.269 -23.593 9.472 1.00 107.80 225 ASP A O 1
ATOM 1645 N N . LEU A 1 226 ? -10.947 -23.948 11.672 1.00 109.61 226 LEU A N 1
ATOM 1646 C CA . LEU A 1 226 ? -11.765 -22.860 12.179 1.00 109.90 226 LEU A CA 1
ATOM 1647 C C . LEU A 1 226 ? -10.861 -21.949 13.006 1.00 106.60 226 LEU A C 1
ATOM 1648 O O . LEU A 1 226 ? -9.686 -22.283 13.208 1.00 101.86 226 LEU A O 1
ATOM 1653 N N . PRO A 1 227 ? -11.347 -20.781 13.473 1.00 119.11 227 PRO A N 1
ATOM 1654 C CA . PRO A 1 227 ? -10.459 -19.817 14.147 1.00 112.32 227 PRO A CA 1
ATOM 1655 C C . PRO A 1 227 ? -9.647 -20.379 15.304 1.00 107.81 227 PRO A C 1
ATOM 1656 O O . PRO A 1 227 ? -9.924 -21.469 15.811 1.00 107.54 227 PRO A O 1
ATOM 1660 N N . THR A 1 228 ? -8.622 -19.629 15.715 1.00 100.54 228 THR A N 1
ATOM 1661 C CA . THR A 1 228 ? -7.741 -20.094 16.780 1.00 102.25 228 THR A CA 1
ATOM 1662 C C . THR A 1 228 ? -8.490 -20.282 18.093 1.00 95.72 228 THR A C 1
ATOM 1663 O O . THR A 1 228 ? -8.294 -21.286 18.788 1.00 96.70 228 THR A O 1
ATOM 1667 N N . LEU A 1 229 ? -9.357 -19.334 18.446 1.00 97.12 229 LEU A N 1
ATOM 1668 C CA . LEU A 1 229 ? -10.069 -19.420 19.716 1.00 91.94 229 LEU A CA 1
ATOM 1669 C C . LEU A 1 229 ? -11.075 -20.565 19.724 1.00 93.64 229 LEU A C 1
ATOM 1670 O O . LEU A 1 229 ? -11.123 -21.344 20.680 1.00 95.20 229 LEU A O 1
ATOM 1675 N N . THR A 1 230 ? -11.864 -20.703 18.650 1.00 94.72 230 THR A N 1
ATOM 1676 C CA . THR A 1 230 ? -13.022 -21.598 18.661 1.00 84.26 230 THR A CA 1
ATOM 1677 C C . THR A 1 230 ? -12.659 -23.028 19.044 1.00 79.66 230 THR A C 1
ATOM 1678 O O . THR A 1 230 ? -13.489 -23.748 19.613 1.00 75.58 230 THR A O 1
ATOM 1682 N N . ASN A 1 231 ? -11.437 -23.461 18.742 1.00 75.44 231 ASN A N 1
ATOM 1683 C CA . ASN A 1 231 ? -11.005 -24.811 19.066 1.00 71.96 231 ASN A CA 1
ATOM 1684 C C . ASN A 1 231 ? -10.125 -24.871 20.305 1.00 68.18 231 ASN A C 1
ATOM 1685 O O . ASN A 1 231 ? -9.925 -25.961 20.852 1.00 68.85 231 ASN A O 1
ATOM 1690 N N . SER A 1 232 ? -9.598 -23.734 20.757 1.00 70.03 232 SER A N 1
ATOM 1691 C CA . SER A 1 232 ? -8.594 -23.707 21.811 1.00 77.53 232 SER A CA 1
ATOM 1692 C C . SER A 1 232 ? -9.094 -23.054 23.095 1.00 88.63 232 SER A C 1
ATOM 1693 O O . SER A 1 232 ? -9.082 -23.687 24.154 1.00 86.61 232 SER A O 1
ATOM 1696 N N . GLY A 1 233 ? -9.539 -21.802 23.035 1.00 105.17 233 GLY A N 1
ATOM 1697 C CA . GLY A 1 233 ? -9.973 -21.085 24.224 1.00 98.18 233 GLY A CA 1
ATOM 1698 C C . GLY A 1 233 ? -9.419 -19.675 24.315 1.00 97.36 233 GLY A C 1
ATOM 1699 O O . GLY A 1 233 ? -8.319 -19.379 23.842 1.00 102.42 233 GLY A O 1
ATOM 1700 N N . PHE A 1 234 ? -10.190 -18.793 24.945 1.00 78.27 234 PHE A N 1
ATOM 1701 C CA . PHE A 1 234 ? -9.810 -17.397 25.113 1.00 73.79 234 PHE A CA 1
ATOM 1702 C C . PHE A 1 234 ? -9.162 -17.186 26.473 1.00 75.96 234 PHE A C 1
ATOM 1703 O O . PHE A 1 234 ? -9.549 -17.810 27.466 1.00 78.76 234 PHE A O 1
ATOM 1711 N N . SER A 1 235 ? -8.170 -16.301 26.508 1.00 77.89 235 SER A N 1
ATOM 1712 C CA . SER A 1 235 ? -7.494 -15.927 27.743 1.00 77.54 235 SER A CA 1
ATOM 1713 C C . SER A 1 235 ? -7.959 -14.543 28.168 1.00 76.61 235 SER A C 1
ATOM 1714 O O . SER A 1 235 ? -7.651 -13.557 27.479 1.00 70.45 235 SER A O 1
ATOM 1717 N N . PRO A 1 236 ? -8.692 -14.405 29.270 1.00 91.99 236 PRO A N 1
ATOM 1718 C CA . PRO A 1 236 ? -9.130 -13.071 29.687 1.00 89.55 236 PRO A CA 1
ATOM 1719 C C . PRO A 1 236 ? -7.959 -12.220 30.147 1.00 90.71 236 PRO A C 1
ATOM 1720 O O . PRO A 1 236 ? -6.958 -12.719 30.665 1.00 91.31 236 PRO A O 1
ATOM 1724 N N . GLY A 1 237 ? -8.092 -10.916 29.933 1.00 81.86 237 GLY A N 1
ATOM 1725 C CA . GLY A 1 237 ? -7.143 -9.958 30.458 1.00 73.90 237 GLY A CA 1
ATOM 1726 C C . GLY A 1 237 ? -7.883 -8.784 31.059 1.00 77.20 237 GLY A C 1
ATOM 1727 O O . GLY A 1 237 ? -7.342 -7.679 31.169 1.00 77.24 237 GLY A O 1
ATOM 1728 N N . MET A 1 238 ? -9.131 -9.025 31.456 1.00 71.52 238 MET A N 1
ATOM 1729 C CA . MET A 1 238 ? -9.989 -7.952 31.934 1.00 64.89 238 MET A CA 1
ATOM 1730 C C . MET A 1 238 ? -9.510 -7.472 33.296 1.00 69.71 238 MET A C 1
ATOM 1731 O O . MET A 1 238 ? -9.301 -8.275 34.211 1.00 75.78 238 MET A O 1
ATOM 1736 N N . ILE A 1 239 ? -9.337 -6.163 33.433 1.00 75.47 239 ILE A N 1
ATOM 1737 C CA . ILE A 1 239 ? -8.876 -5.565 34.677 1.00 77.65 239 ILE A CA 1
ATOM 1738 C C . ILE A 1 239 ? -9.961 -4.632 35.192 1.00 76.98 239 ILE A C 1
ATOM 1739 O O . ILE A 1 239 ? -10.628 -3.941 34.414 1.00 77.82 239 ILE A O 1
ATOM 1744 N N . ALA A 1 240 ? -10.150 -4.636 36.503 1.00 63.01 240 ALA A N 1
ATOM 1745 C CA . ALA A 1 240 ? -11.036 -3.699 37.166 1.00 57.30 240 ALA A CA 1
ATOM 1746 C C . ALA A 1 240 ? -10.307 -3.147 38.378 1.00 59.71 240 ALA A C 1
ATOM 1747 O O . ALA A 1 240 ? -9.298 -3.698 38.825 1.00 71.35 240 ALA A O 1
ATOM 1749 N N . VAL A 1 241 ? -10.807 -2.035 38.899 1.00 63.02 241 VAL A N 1
ATOM 1750 C CA . VAL A 1 241 ? -10.195 -1.397 40.053 1.00 65.40 241 VAL A CA 1
ATOM 1751 C C . VAL A 1 241 ? -11.293 -1.090 41.056 1.00 68.77 241 VAL A C 1
ATOM 1752 O O . VAL A 1 241 ? -12.404 -0.694 40.685 1.00 72.72 241 VAL A O 1
ATOM 1756 N N . VAL A 1 242 ? -10.992 -1.322 42.327 1.00 67.90 242 VAL A N 1
ATOM 1757 C CA . VAL A 1 242 ? -11.900 -1.032 43.425 1.00 77.93 242 VAL A CA 1
ATOM 1758 C C . VAL A 1 242 ? -11.172 -0.101 44.382 1.00 92.01 242 VAL A C 1
ATOM 1759 O O . VAL A 1 242 ? -10.006 -0.335 44.724 1.00 96.26 242 VAL A O 1
ATOM 1763 N N . ILE A 1 243 ? -11.844 0.973 44.780 1.00 120.96 243 ILE A N 1
ATOM 1764 C CA . ILE A 1 243 ? -11.304 1.919 45.743 1.00 113.01 243 ILE A CA 1
ATOM 1765 C C . ILE A 1 243 ? -12.252 1.972 46.930 1.00 107.16 243 ILE A C 1
ATOM 1766 O O . ILE A 1 243 ? -13.474 2.043 46.759 1.00 111.63 243 ILE A O 1
ATOM 1771 N N . SER A 1 244 ? -11.686 1.942 48.134 1.00 97.63 244 SER A N 1
ATOM 1772 C CA . SER A 1 244 ? -12.466 1.986 49.359 1.00 92.64 244 SER A CA 1
ATOM 1773 C C . SER A 1 244 ? -11.773 2.891 50.364 1.00 99.89 244 SER A C 1
ATOM 1774 O O . SER A 1 244 ? -10.551 3.056 50.339 1.00 106.19 244 SER A O 1
ATOM 1777 N N . GLU A 1 245 ? -12.571 3.447 51.271 1.00 96.76 245 GLU A N 1
ATOM 1778 C CA . GLU A 1 245 ? -12.084 4.407 52.249 1.00 96.71 245 GLU A CA 1
ATOM 1779 C C . GLU A 1 245 ? -11.066 3.770 53.189 1.00 90.08 245 GLU A C 1
ATOM 1780 O O . GLU A 1 245 ? -11.023 2.551 53.377 1.00 90.65 245 GLU A O 1
ATOM 1786 N N . LYS A 1 246 ? -10.227 4.626 53.779 1.00 92.43 246 LYS A N 1
ATOM 1787 C CA . LYS A 1 246 ? -9.293 4.162 54.797 1.00 95.34 246 LYS A CA 1
ATOM 1788 C C . LYS A 1 246 ? -10.041 3.626 56.008 1.00 98.97 246 LYS A C 1
ATOM 1789 O O . LYS A 1 246 ? -9.478 2.850 56.788 1.00 104.22 246 LYS A O 1
ATOM 1795 N N . ASP A 1 247 ? -11.317 3.990 56.152 1.00 94.97 247 ASP A N 1
ATOM 1796 C CA . ASP A 1 247 ? -12.121 3.441 57.235 1.00 86.34 247 ASP A CA 1
ATOM 1797 C C . ASP A 1 247 ? -12.372 1.956 57.012 1.00 85.41 247 ASP A C 1
ATOM 1798 O O . ASP A 1 247 ? -12.367 1.171 57.967 1.00 80.94 247 ASP A O 1
ATOM 1803 N N . THR A 1 248 ? -12.602 1.552 55.764 1.00 82.56 248 THR A N 1
ATOM 1804 C CA . THR A 1 248 ? -12.870 0.152 55.488 1.00 77.85 248 THR A CA 1
ATOM 1805 C C . THR A 1 248 ? -11.567 -0.635 55.525 1.00 72.68 248 THR A C 1
ATOM 1806 O O . THR A 1 248 ? -10.496 -0.122 55.190 1.00 76.30 248 THR A O 1
ATOM 1810 N N . GLU A 1 249 ? -11.670 -1.902 55.919 1.00 77.18 249 GLU A N 1
ATOM 1811 C CA . GLU A 1 249 ? -10.497 -2.740 56.111 1.00 79.70 249 GLU A CA 1
ATOM 1812 C C . GLU A 1 249 ? -10.614 -4.108 55.449 1.00 89.56 249 GLU A C 1
ATOM 1813 O O . GLU A 1 249 ? -9.663 -4.895 55.524 1.00 93.13 249 GLU A O 1
ATOM 1819 N N . GLN A 1 250 ? -11.735 -4.403 54.791 1.00 93.32 250 GLN A N 1
ATOM 1820 C CA . GLN A 1 250 ? -11.979 -5.690 54.153 1.00 91.52 250 GLN A CA 1
ATOM 1821 C C . GLN A 1 250 ? -12.955 -5.469 53.006 1.00 91.22 250 GLN A C 1
ATOM 1822 O O . GLN A 1 250 ? -13.690 -4.479 52.975 1.00 96.42 250 GLN A O 1
ATOM 1828 N N . SER A 1 251 ? -12.958 -6.405 52.059 1.00 101.64 251 SER A N 1
ATOM 1829 C CA . SER A 1 251 ? -13.900 -6.356 50.950 1.00 109.99 251 SER A CA 1
ATOM 1830 C C . SER A 1 251 ? -14.160 -7.779 50.475 1.00 129.46 251 SER A C 1
ATOM 1831 O O . SER A 1 251 ? -13.378 -8.694 50.745 1.00 124.52 251 SER A O 1
ATOM 1834 N N . SER A 1 252 ? -15.271 -7.961 49.756 1.00 185.23 252 SER A N 1
ATOM 1835 C CA . SER A 1 252 ? -15.716 -9.304 49.364 1.00 188.47 252 SER A CA 1
ATOM 1836 C C . SER A 1 252 ? -16.227 -9.298 47.923 1.00 182.23 252 SER A C 1
ATOM 1837 O O . SER A 1 252 ? -17.429 -9.152 47.682 1.00 181.24 252 SER A O 1
ATOM 1840 N N . ILE A 1 253 ? -15.312 -9.444 46.969 1.00 115.15 253 ILE A N 1
ATOM 1841 C CA . ILE A 1 253 ? -15.698 -9.552 45.566 1.00 101.78 253 ILE A CA 1
ATOM 1842 C C . ILE A 1 253 ? -16.068 -10.999 45.260 1.00 97.47 253 ILE A C 1
ATOM 1843 O O . ILE A 1 253 ? -15.555 -11.938 45.876 1.00 95.70 253 ILE A O 1
ATOM 1848 N N . GLN A 1 254 ? -16.963 -11.184 44.296 1.00 97.99 254 GLN A N 1
ATOM 1849 C CA . GLN A 1 254 ? -17.187 -12.480 43.672 1.00 93.17 254 GLN A CA 1
ATOM 1850 C C . GLN A 1 254 ? -16.550 -12.447 42.291 1.00 106.99 254 GLN A C 1
ATOM 1851 O O . GLN A 1 254 ? -16.444 -11.390 41.669 1.00 103.08 254 GLN A O 1
ATOM 1857 N N . VAL A 1 255 ? -16.106 -13.608 41.821 1.00 129.89 255 VAL A N 1
ATOM 1858 C CA . VAL A 1 255 ? -15.496 -13.738 40.501 1.00 124.06 255 VAL A CA 1
ATOM 1859 C C . VAL A 1 255 ? -16.152 -14.927 39.813 1.00 125.67 255 VAL A C 1
ATOM 1860 O O . VAL A 1 255 ? -15.778 -16.080 40.055 1.00 135.00 255 VAL A O 1
ATOM 1864 N N . ALA A 1 256 ? -17.134 -14.653 38.960 1.00 109.69 256 ALA A N 1
ATOM 1865 C CA . ALA A 1 256 ? -17.841 -15.697 38.235 1.00 105.00 256 ALA A CA 1
ATOM 1866 C C . ALA A 1 256 ? -17.223 -15.924 36.863 1.00 106.42 256 ALA A C 1
ATOM 1867 O O . ALA A 1 256 ? -16.794 -14.979 36.196 1.00 106.35 256 ALA A O 1
ATOM 1869 N N . TYR A 1 257 ? -17.187 -17.187 36.447 1.00 92.88 257 TYR A N 1
ATOM 1870 C CA . TYR A 1 257 ? -16.788 -17.563 35.099 1.00 96.90 257 TYR A CA 1
ATOM 1871 C C . TYR A 1 257 ? -17.842 -18.490 34.521 1.00 101.99 257 TYR A C 1
ATOM 1872 O O . TYR A 1 257 ? -18.211 -19.486 35.151 1.00 107.57 257 TYR A O 1
ATOM 1881 N N . THR A 1 258 ? -18.316 -18.168 33.323 1.00 100.79 258 THR A N 1
ATOM 1882 C CA . THR A 1 258 ? -19.404 -18.897 32.697 1.00 101.28 258 THR A CA 1
ATOM 1883 C C . THR A 1 258 ? -18.995 -19.278 31.284 1.00 101.72 258 THR A C 1
ATOM 1884 O O . THR A 1 258 ? -18.053 -18.723 30.712 1.00 102.21 258 THR A O 1
ATOM 1888 N N . LYS A 1 259 ? -19.719 -20.241 30.724 1.00 105.05 259 LYS A N 1
ATOM 1889 C CA . LYS A 1 259 ? -19.477 -20.680 29.350 1.00 99.83 259 LYS A CA 1
ATOM 1890 C C . LYS A 1 259 ? -20.830 -21.109 28.785 1.00 111.89 259 LYS A C 1
ATOM 1891 O O . LYS A 1 259 ? -21.261 -22.249 28.971 1.00 111.28 259 LYS A O 1
ATOM 1897 N N . HIS A 1 260 ? -21.491 -20.181 28.102 1.00 129.01 260 HIS A N 1
ATOM 1898 C CA . HIS A 1 260 ? -22.680 -20.541 27.349 1.00 134.77 260 HIS A CA 1
ATOM 1899 C C . HIS A 1 260 ? -22.265 -21.309 26.105 1.00 129.69 260 HIS A C 1
ATOM 1900 O O . HIS A 1 260 ? -21.263 -20.986 25.462 1.00 126.69 260 HIS A O 1
ATOM 1907 N N . ALA A 1 261 ? -23.046 -22.325 25.757 1.00 84.25 261 ALA A N 1
ATOM 1908 C CA . ALA A 1 261 ? -22.683 -23.187 24.647 1.00 80.26 261 ALA A CA 1
ATOM 1909 C C . ALA A 1 261 ? -23.899 -23.492 23.793 1.00 72.40 261 ALA A C 1
ATOM 1910 O O . ALA A 1 261 ? -25.020 -23.608 24.293 1.00 71.19 261 ALA A O 1
ATOM 1912 N N . ASP A 1 262 ? -23.650 -23.657 22.499 1.00 70.86 262 ASP A N 1
ATOM 1913 C CA . ASP A 1 262 ? -24.657 -24.056 21.534 1.00 62.71 262 ASP A CA 1
ATOM 1914 C C . ASP A 1 262 ? -24.270 -25.420 20.982 1.00 67.97 262 ASP A C 1
ATOM 1915 O O . ASP A 1 262 ? -23.095 -25.793 20.970 1.00 81.84 262 ASP A O 1
ATOM 1920 N N . ASP A 1 263 ? -25.264 -26.161 20.506 1.00 65.43 263 ASP A N 1
ATOM 1921 C CA . ASP A 1 263 ? -25.071 -27.541 20.061 1.00 68.25 263 ASP A CA 1
ATOM 1922 C C . ASP A 1 263 ? -25.446 -27.615 18.587 1.00 72.74 263 ASP A C 1
ATOM 1923 O O . ASP A 1 263 ? -26.560 -28.000 18.225 1.00 82.21 263 ASP A O 1
ATOM 1928 N N . TYR A 1 264 ? -24.492 -27.246 17.735 1.00 72.66 264 TYR A N 1
ATOM 1929 C CA . TYR A 1 264 ? -24.703 -27.278 16.295 1.00 78.89 264 TYR A CA 1
ATOM 1930 C C . TYR A 1 264 ? -24.785 -28.707 15.774 1.00 84.27 264 TYR A C 1
ATOM 1931 O O . TYR A 1 264 ? -23.923 -29.543 16.062 1.00 86.40 264 TYR A O 1
ATOM 1940 N N . THR A 1 265 ? -25.841 -28.977 15.011 1.00 96.11 265 THR A N 1
ATOM 1941 C CA . THR A 1 265 ? -26.168 -30.302 14.512 1.00 98.48 265 THR A CA 1
ATOM 1942 C C . THR A 1 265 ? -26.335 -30.235 13.001 1.00 95.19 265 THR A C 1
ATOM 1943 O O . THR A 1 265 ? -26.732 -29.204 12.450 1.00 97.60 265 THR A O 1
ATOM 1947 N N . LEU A 1 266 ? -26.036 -31.342 12.336 1.00 88.85 266 LEU A N 1
ATOM 1948 C CA . LEU A 1 266 ? -26.160 -31.438 10.890 1.00 87.60 266 LEU A CA 1
ATOM 1949 C C . LEU A 1 266 ? -27.310 -32.373 10.535 1.00 91.14 266 LEU A C 1
ATOM 1950 O O . LEU A 1 266 ? -27.946 -32.973 11.404 1.00 89.05 266 LEU A O 1
ATOM 1955 N N . ARG A 1 267 ? -27.608 -32.453 9.241 1.00 71.90 267 ARG A N 1
ATOM 1956 C CA . ARG A 1 267 ? -28.690 -33.298 8.757 1.00 70.22 267 ARG A CA 1
ATOM 1957 C C . ARG A 1 267 ? -28.315 -33.825 7.381 1.00 63.23 267 ARG A C 1
ATOM 1958 O O . ARG A 1 267 ? -27.558 -33.169 6.655 1.00 70.23 267 ARG A O 1
ATOM 1966 N N . PRO A 1 268 ? -28.808 -35.006 6.998 1.00 63.27 268 PRO A N 1
ATOM 1967 C CA . PRO A 1 268 ? -28.663 -35.445 5.604 1.00 61.08 268 PRO A CA 1
ATOM 1968 C C . PRO A 1 268 ? -29.655 -34.788 4.652 1.00 68.69 268 PRO A C 1
ATOM 1969 O O . PRO A 1 268 ? -29.260 -34.293 3.591 1.00 87.56 268 PRO A O 1
ATOM 1973 N N . GLY A 1 269 ? -30.934 -34.755 5.010 1.00 65.48 269 GLY A N 1
ATOM 1974 C CA . GLY A 1 269 ? -31.909 -34.106 4.154 1.00 71.31 269 GLY A CA 1
ATOM 1975 C C . GLY A 1 269 ? -33.320 -34.316 4.654 1.00 72.57 269 GLY A C 1
ATOM 1976 O O . GLY A 1 269 ? -33.604 -35.214 5.454 1.00 62.61 269 GLY A O 1
ATOM 1977 N N . PHE A 1 270 ? -34.211 -33.470 4.144 1.00 81.16 270 PHE A N 1
ATOM 1978 C CA . PHE A 1 270 ? -35.636 -33.551 4.446 1.00 71.13 270 PHE A CA 1
ATOM 1979 C C . PHE A 1 270 ? -36.416 -33.905 3.185 1.00 61.72 270 PHE A C 1
ATOM 1980 O O . PHE A 1 270 ? -37.340 -34.714 3.217 1.00 51.23 270 PHE A O 1
ATOM 1988 N N . TRP A 1 277 ? -28.203 -31.111 1.958 1.00 91.48 277 TRP A N 1
ATOM 1989 C CA . TRP A 1 277 ? -27.458 -31.356 3.188 1.00 97.78 277 TRP A CA 1
ATOM 1990 C C . TRP A 1 277 ? -27.759 -30.240 4.183 1.00 98.05 277 TRP A C 1
ATOM 1991 O O . TRP A 1 277 ? -27.178 -29.159 4.102 1.00 96.66 277 TRP A O 1
ATOM 2002 N N . VAL A 1 278 ? -28.662 -30.505 5.122 1.00 111.46 278 VAL A N 1
ATOM 2003 C CA . VAL A 1 278 ? -29.191 -29.477 6.013 1.00 112.62 278 VAL A CA 1
ATOM 2004 C C . VAL A 1 278 ? -28.310 -29.359 7.249 1.00 110.72 278 VAL A C 1
ATOM 2005 O O . VAL A 1 278 ? -27.839 -30.362 7.798 1.00 107.22 278 VAL A O 1
ATOM 2009 N N . GLY A 1 279 ? -28.112 -28.126 7.720 1.00 107.57 279 GLY A N 1
ATOM 2010 C CA . GLY A 1 279 ? -27.357 -27.907 8.969 1.00 93.10 279 GLY A CA 1
ATOM 2011 C C . GLY A 1 279 ? -28.128 -26.922 9.815 1.00 88.26 279 GLY A C 1
ATOM 2012 O O . GLY A 1 279 ? -28.899 -26.146 9.226 1.00 93.27 279 GLY A O 1
ATOM 2013 N N . ASN A 1 280 ? -27.963 -26.945 11.138 1.00 30.00 280 ASN A N 1
ATOM 2014 C CA . ASN A 1 280 ? -28.815 -26.057 11.978 1.00 30.00 280 ASN A CA 1
ATOM 2015 C C . ASN A 1 280 ? -28.025 -25.447 13.140 1.00 30.00 280 ASN A C 1
ATOM 2016 O O . ASN A 1 280 ? -27.277 -26.194 13.806 1.00 30.00 280 ASN A O 1
ATOM 2021 N N . ASN A 1 281 ? -28.223 -24.152 13.406 1.00 120.49 281 ASN A N 1
ATOM 2022 C CA . ASN A 1 281 ? -27.614 -23.550 14.619 1.00 127.10 281 ASN A CA 1
ATOM 2023 C C . ASN A 1 281 ? -28.696 -23.579 15.694 1.00 137.69 281 ASN A C 1
ATOM 2024 O O . ASN A 1 281 ? -29.873 -23.373 15.342 1.00 156.00 281 ASN A O 1
ATOM 2029 N N . ILE A 1 282 ? -28.327 -23.871 16.940 1.00 30.00 282 ILE A N 1
ATOM 2030 C CA . ILE A 1 282 ? -29.328 -23.973 18.044 1.00 30.00 282 ILE A CA 1
ATOM 2031 C C . ILE A 1 282 ? -28.859 -23.065 19.188 1.00 30.00 282 ILE A C 1
ATOM 2032 O O . ILE A 1 282 ? -27.695 -23.204 19.577 1.00 30.00 282 ILE A O 1
ATOM 2037 N N . LYS A 1 283 ? -29.733 -22.204 19.719 1.00 30.00 283 LYS A N 1
ATOM 2038 C CA . LYS A 1 283 ? -29.325 -21.225 20.764 1.00 30.00 283 LYS A CA 1
ATOM 2039 C C . LYS A 1 283 ? -28.957 -21.926 22.086 1.00 30.00 283 LYS A C 1
ATOM 2040 O O . LYS A 1 283 ? -29.334 -23.102 22.275 1.00 30.00 283 LYS A O 1
ATOM 2046 N N . ASP A 1 284 ? -28.265 -21.199 22.970 1.00 58.84 284 ASP A N 1
ATOM 2047 C CA . ASP A 1 284 ? -27.619 -21.755 24.192 1.00 53.62 284 ASP A CA 1
ATOM 2048 C C . ASP A 1 284 ? -28.433 -22.919 24.761 1.00 46.32 284 ASP A C 1
ATOM 2049 O O . ASP A 1 284 ? -29.578 -22.680 25.177 1.00 51.68 284 ASP A O 1
ATOM 2054 N N . VAL A 1 285 ? -27.865 -24.127 24.790 1.00 45.58 285 VAL A N 1
ATOM 2055 C CA . VAL A 1 285 ? -28.562 -25.258 25.394 1.00 44.08 285 VAL A CA 1
ATOM 2056 C C . VAL A 1 285 ? -27.920 -25.658 26.720 1.00 49.42 285 VAL A C 1
ATOM 2057 O O . VAL A 1 285 ? -28.566 -25.579 27.771 1.00 52.48 285 VAL A O 1
ATOM 2061 N N . ASP A 1 286 ? -26.654 -26.071 26.700 1.00 51.78 286 ASP A N 1
ATOM 2062 C CA . ASP A 1 286 ? -25.972 -26.527 27.905 1.00 55.79 286 ASP A CA 1
ATOM 2063 C C . ASP A 1 286 ? -24.911 -25.514 28.309 1.00 59.10 286 ASP A C 1
ATOM 2064 O O . ASP A 1 286 ? -24.152 -25.032 27.462 1.00 60.83 286 ASP A O 1
ATOM 2069 N N . GLN A 1 287 ? -24.862 -25.190 29.600 1.00 63.67 287 GLN A N 1
ATOM 2070 C CA . GLN A 1 287 ? -23.835 -24.315 30.143 1.00 70.21 287 GLN A CA 1
ATOM 2071 C C . GLN A 1 287 ? -23.429 -24.792 31.532 1.00 69.72 287 GLN A C 1
ATOM 2072 O O . GLN A 1 287 ? -24.219 -25.411 32.250 1.00 70.95 287 GLN A O 1
ATOM 2078 N N . LYS A 1 288 ? -22.183 -24.497 31.900 1.00 71.12 288 LYS A N 1
ATOM 2079 C CA . LYS A 1 288 ? -21.653 -24.777 33.229 1.00 72.94 288 LYS A CA 1
ATOM 2080 C C . LYS A 1 288 ? -20.797 -23.598 33.665 1.00 76.16 288 LYS A C 1
ATOM 2081 O O . LYS A 1 288 ? -20.105 -22.985 32.847 1.00 87.13 288 LYS A O 1
ATOM 2087 N N . THR A 1 289 ? -20.856 -23.285 34.956 1.00 76.75 289 THR A N 1
ATOM 2088 C CA . THR A 1 289 ? -20.227 -22.096 35.511 1.00 87.08 289 THR A CA 1
ATOM 2089 C C . THR A 1 289 ? -19.371 -22.452 36.718 1.00 99.86 289 THR A C 1
ATOM 2090 O O . THR A 1 289 ? -19.616 -23.447 37.407 1.00 105.60 289 THR A O 1
ATOM 2094 N N . PHE A 1 290 ? -18.356 -21.621 36.961 1.00 113.38 290 PHE A N 1
ATOM 2095 C CA . PHE A 1 290 ? -17.429 -21.802 38.080 1.00 107.49 290 PHE A CA 1
ATOM 2096 C C . PHE A 1 290 ? -17.092 -20.421 38.633 1.00 106.88 290 PHE A C 1
ATOM 2097 O O . PHE A 1 290 ? -16.289 -19.686 38.050 1.00 106.54 290 PHE A O 1
ATOM 2105 N N . ASN A 1 291 ? -17.710 -20.079 39.760 1.00 92.13 291 ASN A N 1
ATOM 2106 C CA . ASN A 1 291 ? -17.549 -18.792 40.412 1.00 91.44 291 ASN A CA 1
ATOM 2107 C C . ASN A 1 291 ? -16.887 -18.974 41.773 1.00 87.96 291 ASN A C 1
ATOM 2108 O O . ASN A 1 291 ? -16.968 -20.041 42.387 1.00 85.06 291 ASN A O 1
ATOM 2113 N N . LYS A 1 292 ? -16.241 -17.910 42.246 1.00 91.64 292 LYS A N 1
ATOM 2114 C CA . LYS A 1 292 ? -15.561 -17.942 43.534 1.00 88.96 292 LYS A CA 1
ATOM 2115 C C . LYS A 1 292 ? -15.347 -16.521 44.038 1.00 93.65 292 LYS A C 1
ATOM 2116 O O . LYS A 1 292 ? -15.057 -15.612 43.255 1.00 102.46 292 LYS A O 1
ATOM 2122 N N . SER A 1 293 ? -15.497 -16.345 45.346 1.00 85.95 293 SER A N 1
ATOM 2123 C CA . SER A 1 293 ? -15.323 -15.061 46.007 1.00 84.01 293 SER A CA 1
ATOM 2124 C C . SER A 1 293 ? -13.939 -14.979 46.647 1.00 90.86 293 SER A C 1
ATOM 2125 O O . SER A 1 293 ? -13.246 -15.983 46.824 1.00 95.47 293 SER A O 1
ATOM 2128 N N . PHE A 1 294 ? -13.542 -13.758 47.006 1.00 90.24 294 PHE A N 1
ATOM 2129 C CA . PHE A 1 294 ? -12.194 -13.505 47.498 1.00 87.32 294 PHE A CA 1
ATOM 2130 C C . PHE A 1 294 ? -12.236 -12.403 48.546 1.00 85.36 294 PHE A C 1
ATOM 2131 O O . PHE A 1 294 ? -12.965 -11.420 48.386 1.00 87.67 294 PHE A O 1
ATOM 2139 N N . VAL A 1 295 ? -11.477 -12.586 49.626 1.00 96.96 295 VAL A N 1
ATOM 2140 C CA . VAL A 1 295 ? -11.419 -11.603 50.704 1.00 88.50 295 VAL A CA 1
ATOM 2141 C C . VAL A 1 295 ? -10.296 -10.604 50.421 1.00 95.63 295 VAL A C 1
ATOM 2142 O O . VAL A 1 295 ? -9.129 -10.982 50.260 1.00 104.22 295 VAL A O 1
ATOM 2146 N N . LEU A 1 296 ? -10.666 -9.333 50.297 1.00 92.24 296 LEU A N 1
ATOM 2147 C CA . LEU A 1 296 ? -9.753 -8.218 50.014 1.00 85.95 296 LEU A CA 1
ATOM 2148 C C . LEU A 1 296 ? -9.275 -7.499 51.273 1.00 86.77 296 LEU A C 1
ATOM 2149 O O . LEU A 1 296 ? -9.489 -6.293 51.383 1.00 86.27 296 LEU A O 1
ATOM 2154 N N . ASP A 1 297 ? -8.725 -8.205 52.265 1.00 93.45 297 ASP A N 1
ATOM 2155 C CA . ASP A 1 297 ? -8.117 -7.567 53.435 1.00 89.97 297 ASP A CA 1
ATOM 2156 C C . ASP A 1 297 ? -7.357 -6.274 53.165 1.00 86.07 297 ASP A C 1
ATOM 2157 O O . ASP A 1 297 ? -6.373 -6.282 52.421 1.00 93.52 297 ASP A O 1
ATOM 2162 N N . TRP A 1 298 ? -7.781 -5.162 53.774 1.00 77.27 298 TRP A N 1
ATOM 2163 C CA . TRP A 1 298 ? -7.143 -3.878 53.521 1.00 83.20 298 TRP A CA 1
ATOM 2164 C C . TRP A 1 298 ? -6.144 -3.390 54.559 1.00 84.37 298 TRP A C 1
ATOM 2165 O O . TRP A 1 298 ? -5.376 -2.470 54.266 1.00 94.88 298 TRP A O 1
ATOM 2176 N N . LYS A 1 299 ? -6.139 -3.975 55.757 1.00 72.34 299 LYS A N 1
ATOM 2177 C CA . LYS A 1 299 ? -5.211 -3.606 56.819 1.00 70.32 299 LYS A CA 1
ATOM 2178 C C . LYS A 1 299 ? -3.940 -4.445 56.818 1.00 80.13 299 LYS A C 1
ATOM 2179 O O . LYS A 1 299 ? -2.976 -4.091 57.507 1.00 77.37 299 LYS A O 1
ATOM 2185 N N . ASN A 1 300 ? -3.917 -5.538 56.057 1.00 92.46 300 ASN A N 1
ATOM 2186 C CA . ASN A 1 300 ? -2.748 -6.398 55.964 1.00 100.19 300 ASN A CA 1
ATOM 2187 C C . ASN A 1 300 ? -2.510 -6.909 54.550 1.00 115.03 300 ASN A C 1
ATOM 2188 O O . ASN A 1 300 ? -1.521 -7.615 54.326 1.00 115.14 300 ASN A O 1
ATOM 2193 N N . LYS A 1 301 ? -3.367 -6.551 53.592 1.00 152.07 301 LYS A N 1
ATOM 2194 C CA . LYS A 1 301 ? -3.192 -6.894 52.182 1.00 144.17 301 LYS A CA 1
ATOM 2195 C C . LYS A 1 301 ? -3.052 -8.406 51.996 1.00 145.23 301 LYS A C 1
ATOM 2196 O O . LYS A 1 301 ? -2.132 -8.890 51.341 1.00 143.45 301 LYS A O 1
ATOM 2202 N N . LYS A 1 302 ? -3.952 -9.161 52.613 1.00 135.98 302 LYS A N 1
ATOM 2203 C CA . LYS A 1 302 ? -4.042 -10.587 52.334 1.00 136.68 302 LYS A CA 1
ATOM 2204 C C . LYS A 1 302 ? -5.219 -10.876 51.406 1.00 135.74 302 LYS A C 1
ATOM 2205 O O . LYS A 1 302 ? -6.136 -10.066 51.249 1.00 121.19 302 LYS A O 1
ATOM 2211 N N . LEU A 1 303 ? -5.183 -12.053 50.793 1.00 175.03 303 LEU A N 1
ATOM 2212 C CA . LEU A 1 303 ? -6.250 -12.542 49.933 1.00 181.27 303 LEU A CA 1
ATOM 2213 C C . LEU A 1 303 ? -6.827 -13.814 50.556 1.00 186.89 303 LEU A C 1
ATOM 2214 O O . LEU A 1 303 ? -6.544 -14.147 51.712 1.00 195.39 303 LEU A O 1
ATOM 2219 N N . VAL A 1 304 ? -7.559 -14.577 49.742 1.00 167.98 304 VAL A N 1
ATOM 2220 C CA . VAL A 1 304 ? -8.171 -15.848 50.222 1.00 157.17 304 VAL A CA 1
ATOM 2221 C C . VAL A 1 304 ? -7.073 -16.858 50.581 1.00 178.45 304 VAL A C 1
ATOM 2222 O O . VAL A 1 304 ? -7.422 -18.007 50.912 1.00 175.57 304 VAL A O 1
ATOM 2226 N N . GLU A 1 305 ? -5.802 -16.450 50.558 1.00 204.84 305 GLU A N 1
ATOM 2227 C CA . GLU A 1 305 ? -4.717 -17.442 50.792 1.00 212.62 305 GLU A CA 1
ATOM 2228 C C . GLU A 1 305 ? -3.686 -16.954 51.816 1.00 219.41 305 GLU A C 1
ATOM 2229 O O . GLU A 1 305 ? -3.912 -15.876 52.408 1.00 225.51 305 GLU A O 1
ATOM 2235 N N . LYS A 1 306 ? -2.616 -17.733 52.022 1.00 236.84 306 LYS A N 1
ATOM 2236 C CA . LYS A 1 306 ? -1.515 -17.353 52.953 1.00 244.42 306 LYS A CA 1
ATOM 2237 C C . LYS A 1 306 ? -2.017 -17.263 54.406 1.00 254.87 306 LYS A C 1
ATOM 2238 O O . LYS A 1 306 ? -3.052 -17.891 54.717 1.00 264.34 306 LYS A O 1
ATOM 2244 N N . LYS A 1 307 ? -1.291 -16.532 55.260 1.00 235.13 307 LYS A N 1
ATOM 2245 C CA . LYS A 1 307 ? -1.662 -16.423 56.697 1.00 231.34 307 LYS A CA 1
ATOM 2246 C C . LYS A 1 307 ? -1.331 -15.017 57.225 1.00 228.19 307 LYS A C 1
ATOM 2247 O O . LYS A 1 307 ? -1.820 -14.035 56.627 1.00 229.03 307 LYS A O 1
ATOM 2253 N N . GLY A 1 308 ? -0.537 -14.926 58.300 1.00 232.17 308 GLY A N 1
ATOM 2254 C CA . GLY A 1 308 ? -0.214 -13.620 58.912 1.00 233.44 308 GLY A CA 1
ATOM 2255 C C . GLY A 1 308 ? 1.259 -13.503 59.259 1.00 233.97 308 GLY A C 1
ATOM 2256 O O . GLY A 1 308 ? 2.072 -14.134 58.553 1.00 225.04 308 GLY A O 1
ATOM 2257 N N . SER A 1 309 ? 1.600 -12.738 60.305 1.00 272.44 309 SER A N 1
ATOM 2258 C CA . SER A 1 309 ? 3.028 -12.504 60.655 1.00 258.18 309 SER A CA 1
ATOM 2259 C C . SER A 1 309 ? 3.184 -12.088 62.124 1.00 251.18 309 SER A C 1
ATOM 2260 O O . SER A 1 309 ? 2.419 -12.599 62.967 1.00 256.61 309 SER A O 1
ATOM 2263 N N . ALA A 1 310 ? 4.147 -11.204 62.407 1.00 221.82 310 ALA A N 1
ATOM 2264 C CA . ALA A 1 310 ? 4.401 -10.741 63.792 1.00 200.43 310 ALA A CA 1
ATOM 2265 C C . ALA A 1 310 ? 4.320 -11.926 64.756 1.00 178.04 310 ALA A C 1
ATOM 2266 O O . ALA A 1 310 ? 5.397 -12.327 65.247 1.00 166.54 310 ALA A O 1
ATOM 2268 N N . THR B 1 5 ? 2.549 -9.497 34.926 1.00 121.53 5 THR B N 1
ATOM 2269 C CA . THR B 1 5 ? 3.388 -10.556 35.472 1.00 143.77 5 THR B CA 1
ATOM 2270 C C . THR B 1 5 ? 4.813 -10.440 34.957 1.00 160.94 5 THR B C 1
ATOM 2271 O O . THR B 1 5 ? 5.106 -9.614 34.092 1.00 157.62 5 THR B O 1
ATOM 2275 N N . SER B 1 6 ? 5.703 -11.273 35.494 1.00 200.44 6 SER B N 1
ATOM 2276 C CA . SER B 1 6 ? 7.021 -11.417 34.894 1.00 191.46 6 SER B CA 1
ATOM 2277 C C . SER B 1 6 ? 6.865 -12.267 33.644 1.00 197.46 6 SER B C 1
ATOM 2278 O O . SER B 1 6 ? 6.850 -13.498 33.719 1.00 188.42 6 SER B O 1
ATOM 2281 N N . GLN B 1 7 ? 6.654 -11.618 32.504 1.00 201.08 7 GLN B N 1
ATOM 2282 C CA . GLN B 1 7 ? 6.573 -12.324 31.234 1.00 204.19 7 GLN B CA 1
ATOM 2283 C C . GLN B 1 7 ? 7.427 -11.618 30.192 1.00 204.21 7 GLN B C 1
ATOM 2284 O O . GLN B 1 7 ? 7.980 -12.255 29.290 1.00 208.21 7 GLN B O 1
ATOM 2290 N N . VAL B 1 8 ? 7.557 -10.303 30.328 1.00 202.80 8 VAL B N 1
ATOM 2291 C CA . VAL B 1 8 ? 8.183 -9.481 29.303 1.00 183.49 8 VAL B CA 1
ATOM 2292 C C . VAL B 1 8 ? 9.413 -8.799 29.898 1.00 200.20 8 VAL B C 1
ATOM 2293 O O . VAL B 1 8 ? 9.838 -7.734 29.435 1.00 198.25 8 VAL B O 1
ATOM 2297 N N . VAL B 1 9 ? 10.018 -9.421 30.912 1.00 245.46 9 VAL B N 1
ATOM 2298 C CA . VAL B 1 9 ? 11.149 -8.790 31.584 1.00 257.79 9 VAL B CA 1
ATOM 2299 C C . VAL B 1 9 ? 12.457 -9.444 31.151 1.00 249.96 9 VAL B C 1
ATOM 2300 O O . VAL B 1 9 ? 13.274 -8.810 30.474 1.00 256.03 9 VAL B O 1
ATOM 2304 N N . THR B 1 10 ? 12.636 -10.718 31.504 1.00 229.64 10 THR B N 1
ATOM 2305 C CA . THR B 1 10 ? 13.796 -11.540 31.126 1.00 223.11 10 THR B CA 1
ATOM 2306 C C . THR B 1 10 ? 15.085 -10.714 31.059 1.00 216.28 10 THR B C 1
ATOM 2307 O O . THR B 1 10 ? 15.737 -10.594 30.021 1.00 215.57 10 THR B O 1
ATOM 2311 N N . ASP B 1 11 ? 15.446 -10.144 32.210 1.00 233.78 11 ASP B N 1
ATOM 2312 C CA . ASP B 1 11 ? 16.394 -9.028 32.285 1.00 226.47 11 ASP B CA 1
ATOM 2313 C C . ASP B 1 11 ? 17.836 -9.493 32.501 1.00 221.80 11 ASP B C 1
ATOM 2314 O O . ASP B 1 11 ? 18.374 -9.486 33.610 1.00 223.28 11 ASP B O 1
ATOM 2319 N N . ILE B 1 12 ? 18.483 -9.875 31.396 1.00 172.89 12 ILE B N 1
ATOM 2320 C CA . ILE B 1 12 ? 19.930 -10.083 31.420 1.00 151.40 12 ILE B CA 1
ATOM 2321 C C . ILE B 1 12 ? 20.679 -8.757 31.400 1.00 145.74 12 ILE B C 1
ATOM 2322 O O . ILE B 1 12 ? 21.704 -8.604 32.072 1.00 139.12 12 ILE B O 1
ATOM 2327 N N . GLY B 1 13 ? 20.188 -7.779 30.642 1.00 157.33 13 GLY B N 1
ATOM 2328 C CA . GLY B 1 13 ? 20.871 -6.505 30.524 1.00 158.54 13 GLY B CA 1
ATOM 2329 C C . GLY B 1 13 ? 21.226 -5.804 31.818 1.00 146.36 13 GLY B C 1
ATOM 2330 O O . GLY B 1 13 ? 22.150 -4.986 31.840 1.00 147.71 13 GLY B O 1
ATOM 2331 N N . GLN B 1 14 ? 20.518 -6.105 32.901 1.00 134.50 14 GLN B N 1
ATOM 2332 C CA . GLN B 1 14 ? 20.492 -5.307 34.118 1.00 123.36 14 GLN B CA 1
ATOM 2333 C C . GLN B 1 14 ? 21.745 -5.609 34.928 1.00 119.44 14 GLN B C 1
ATOM 2334 O O . GLN B 1 14 ? 22.035 -6.775 35.218 1.00 124.79 14 GLN B O 1
ATOM 2340 N N . ASN B 1 15 ? 22.462 -4.554 35.314 1.00 105.78 15 ASN B N 1
ATOM 2341 C CA . ASN B 1 15 ? 23.757 -4.663 35.987 1.00 99.61 15 ASN B CA 1
ATOM 2342 C C . ASN B 1 15 ? 24.666 -5.664 35.273 1.00 103.19 15 ASN B C 1
ATOM 2343 O O . ASN B 1 15 ? 25.267 -6.552 35.882 1.00 98.11 15 ASN B O 1
ATOM 2348 N N . ALA B 1 16 ? 24.754 -5.508 33.954 1.00 127.84 16 ALA B N 1
ATOM 2349 C CA . ALA B 1 16 ? 25.561 -6.387 33.118 1.00 124.98 16 ALA B CA 1
ATOM 2350 C C . ALA B 1 16 ? 27.020 -5.961 33.232 1.00 118.39 16 ALA B C 1
ATOM 2351 O O . ALA B 1 16 ? 27.361 -4.816 32.920 1.00 118.26 16 ALA B O 1
ATOM 2353 N N . LYS B 1 17 ? 27.880 -6.877 33.667 1.00 100.56 17 LYS B N 1
ATOM 2354 C CA . LYS B 1 17 ? 29.245 -6.514 34.019 1.00 92.40 17 LYS B CA 1
ATOM 2355 C C . LYS B 1 17 ? 30.221 -6.581 32.850 1.00 93.58 17 LYS B C 1
ATOM 2356 O O . LYS B 1 17 ? 30.095 -7.403 31.938 1.00 91.33 17 LYS B O 1
ATOM 2362 N N . THR B 1 18 ? 31.188 -5.665 32.900 1.00 102.83 18 THR B N 1
ATOM 2363 C CA . THR B 1 18 ? 32.371 -5.515 32.055 1.00 106.38 18 THR B CA 1
ATOM 2364 C C . THR B 1 18 ? 32.175 -5.049 30.614 1.00 109.08 18 THR B C 1
ATOM 2365 O O . THR B 1 18 ? 33.139 -4.546 30.027 1.00 113.25 18 THR B O 1
ATOM 2369 N N . HIS B 1 19 ? 30.961 -5.145 30.057 1.00 96.40 19 HIS B N 1
ATOM 2370 C CA . HIS B 1 19 ? 30.633 -4.618 28.727 1.00 86.25 19 HIS B CA 1
ATOM 2371 C C . HIS B 1 19 ? 31.758 -4.678 27.688 1.00 89.21 19 HIS B C 1
ATOM 2372 O O . HIS B 1 19 ? 32.011 -3.708 26.969 1.00 89.76 19 HIS B O 1
ATOM 2379 N N . THR B 1 20 ? 32.408 -5.833 27.577 1.00 89.74 20 THR B N 1
ATOM 2380 C CA . THR B 1 20 ? 33.728 -5.986 26.953 1.00 89.63 20 THR B CA 1
ATOM 2381 C C . THR B 1 20 ? 33.695 -6.100 25.430 1.00 95.00 20 THR B C 1
ATOM 2382 O O . THR B 1 20 ? 34.291 -7.013 24.869 1.00 93.13 20 THR B O 1
ATOM 2386 N N . SER B 1 21 ? 33.149 -5.056 24.802 1.00 105.05 21 SER B N 1
ATOM 2387 C CA . SER B 1 21 ? 33.038 -5.017 23.325 1.00 109.74 21 SER B CA 1
ATOM 2388 C C . SER B 1 21 ? 34.377 -5.248 22.629 1.00 112.50 21 SER B C 1
ATOM 2389 O O . SER B 1 21 ? 35.290 -4.435 22.826 1.00 114.38 21 SER B O 1
ATOM 2392 N N . TYR B 1 22 ? 34.476 -6.305 21.829 1.00 105.19 22 TYR B N 1
ATOM 2393 C CA . TYR B 1 22 ? 35.670 -6.478 21.011 1.00 95.61 22 TYR B CA 1
ATOM 2394 C C . TYR B 1 22 ? 35.316 -6.348 19.534 1.00 85.17 22 TYR B C 1
ATOM 2395 O O . TYR B 1 22 ? 34.147 -6.431 19.144 1.00 91.25 22 TYR B O 1
ATOM 2404 N N . ASN B 1 23 ? 36.342 -6.138 18.708 1.00 76.65 23 ASN B N 1
ATOM 2405 C CA . ASN B 1 23 ? 36.143 -5.917 17.281 1.00 68.30 23 ASN B CA 1
ATOM 2406 C C . ASN B 1 23 ? 37.302 -6.512 16.492 1.00 70.33 23 ASN B C 1
ATOM 2407 O O . ASN B 1 23 ? 38.464 -6.360 16.877 1.00 81.66 23 ASN B O 1
ATOM 2412 N N . THR B 1 24 ? 36.978 -7.182 15.385 1.00 62.20 24 THR B N 1
ATOM 2413 C CA . THR B 1 24 ? 37.980 -7.715 14.466 1.00 59.46 24 THR B CA 1
ATOM 2414 C C . THR B 1 24 ? 37.386 -7.803 13.066 1.00 60.70 24 THR B C 1
ATOM 2415 O O . THR B 1 24 ? 36.286 -8.337 12.896 1.00 72.40 24 THR B O 1
ATOM 2419 N N . PHE B 1 25 ? 38.105 -7.283 12.070 1.00 63.94 25 PHE B N 1
ATOM 2420 C CA . PHE B 1 25 ? 37.626 -7.250 10.693 1.00 69.62 25 PHE B CA 1
ATOM 2421 C C . PHE B 1 25 ? 38.724 -7.783 9.782 1.00 73.84 25 PHE B C 1
ATOM 2422 O O . PHE B 1 25 ? 39.908 -7.517 10.009 1.00 74.81 25 PHE B O 1
ATOM 2430 N N . ASN B 1 26 ? 38.330 -8.522 8.743 1.00 75.62 26 ASN B N 1
ATOM 2431 C CA . ASN B 1 26 ? 39.284 -9.054 7.777 1.00 79.19 26 ASN B CA 1
ATOM 2432 C C . ASN B 1 26 ? 38.623 -9.199 6.412 1.00 87.52 26 ASN B C 1
ATOM 2433 O O . ASN B 1 26 ? 37.397 -9.258 6.293 1.00 84.97 26 ASN B O 1
ATOM 2438 N N . ASN B 1 27 ? 39.465 -9.251 5.378 1.00 112.20 27 ASN B N 1
ATOM 2439 C CA . ASN B 1 27 ? 39.036 -9.386 3.992 1.00 102.86 27 ASN B CA 1
ATOM 2440 C C . ASN B 1 27 ? 39.715 -10.578 3.330 1.00 105.31 27 ASN B C 1
ATOM 2441 O O . ASN B 1 27 ? 40.918 -10.793 3.508 1.00 103.39 27 ASN B O 1
ATOM 2446 N N . GLU B 1 28 ? 38.940 -11.349 2.564 1.00 92.30 28 GLU B N 1
ATOM 2447 C CA . GLU B 1 28 ? 39.465 -12.393 1.682 1.00 87.95 28 GLU B CA 1
ATOM 2448 C C . GLU B 1 28 ? 39.250 -11.911 0.248 1.00 89.87 28 GLU B C 1
ATOM 2449 O O . GLU B 1 28 ? 38.132 -11.954 -0.275 1.00 90.70 28 GLU B O 1
ATOM 2455 N N . GLN B 1 29 ? 40.332 -11.449 -0.382 1.00 93.43 29 GLN B N 1
ATOM 2456 C CA . GLN B 1 29 ? 40.249 -10.707 -1.635 1.00 90.83 29 GLN B CA 1
ATOM 2457 C C . GLN B 1 29 ? 39.958 -11.577 -2.852 1.00 95.17 29 GLN B C 1
ATOM 2458 O O . GLN B 1 29 ? 39.514 -11.043 -3.874 1.00 100.53 29 GLN B O 1
ATOM 2464 N N . ALA B 1 30 ? 40.217 -12.885 -2.784 1.00 112.21 30 ALA B N 1
ATOM 2465 C CA . ALA B 1 30 ? 40.040 -13.736 -3.959 1.00 123.76 30 ALA B CA 1
ATOM 2466 C C . ALA B 1 30 ? 38.606 -13.690 -4.478 1.00 119.95 30 ALA B C 1
ATOM 2467 O O . ALA B 1 30 ? 38.371 -13.455 -5.670 1.00 119.63 30 ALA B O 1
ATOM 2469 N N . ASP B 1 31 ? 37.633 -13.905 -3.596 1.00 93.68 31 ASP B N 1
ATOM 2470 C CA . ASP B 1 31 ? 36.224 -13.737 -3.925 1.00 86.80 31 ASP B CA 1
ATOM 2471 C C . ASP B 1 31 ? 35.667 -12.414 -3.401 1.00 84.34 31 ASP B C 1
ATOM 2472 O O . ASP B 1 31 ? 34.450 -12.202 -3.435 1.00 85.61 31 ASP B O 1
ATOM 2477 N N . ASN B 1 32 ? 36.540 -11.508 -2.961 1.00 90.42 32 ASN B N 1
ATOM 2478 C CA . ASN B 1 32 ? 36.168 -10.191 -2.441 1.00 82.09 32 ASN B CA 1
ATOM 2479 C C . ASN B 1 32 ? 35.075 -10.294 -1.375 1.00 74.83 32 ASN B C 1
ATOM 2480 O O . ASN B 1 32 ? 33.993 -9.717 -1.491 1.00 67.99 32 ASN B O 1
ATOM 2485 N N . MET B 1 33 ? 35.376 -11.048 -0.324 1.00 75.27 33 MET B N 1
ATOM 2486 C CA . MET B 1 33 ? 34.488 -11.181 0.822 1.00 71.90 33 MET B CA 1
ATOM 2487 C C . MET B 1 33 ? 35.122 -10.523 2.041 1.00 77.22 33 MET B C 1
ATOM 2488 O O . MET B 1 33 ? 36.344 -10.564 2.212 1.00 78.18 33 MET B O 1
ATOM 2493 N N . THR B 1 34 ? 34.287 -9.919 2.888 1.00 82.02 34 THR B N 1
ATOM 2494 C CA . THR B 1 34 ? 34.743 -9.183 4.066 1.00 80.47 34 THR B CA 1
ATOM 2495 C C . THR B 1 34 ? 33.964 -9.628 5.296 1.00 85.67 34 THR B C 1
ATOM 2496 O O . THR B 1 34 ? 32.790 -9.277 5.454 1.00 85.92 34 THR B O 1
ATOM 2500 N N . MET B 1 35 ? 34.617 -10.394 6.162 1.00 93.21 35 MET B N 1
ATOM 2501 C CA . MET B 1 35 ? 34.008 -10.821 7.413 1.00 85.31 35 MET B CA 1
ATOM 2502 C C . MET B 1 35 ? 34.142 -9.730 8.468 1.00 79.53 35 MET B C 1
ATOM 2503 O O . MET B 1 35 ? 35.151 -9.021 8.528 1.00 86.46 35 MET B O 1
ATOM 2508 N N . SER B 1 36 ? 33.107 -9.586 9.292 1.00 73.29 36 SER B N 1
ATOM 2509 C CA . SER B 1 36 ? 33.130 -8.652 10.407 1.00 78.23 36 SER B CA 1
ATOM 2510 C C . SER B 1 36 ? 32.473 -9.303 11.613 1.00 81.87 36 SER B C 1
ATOM 2511 O O . SER B 1 36 ? 31.562 -10.124 11.476 1.00 86.46 36 SER B O 1
ATOM 2514 N N . LEU B 1 37 ? 32.942 -8.921 12.798 1.00 80.30 37 LEU B N 1
ATOM 2515 C CA . LEU B 1 37 ? 32.432 -9.474 14.041 1.00 71.07 37 LEU B CA 1
ATOM 2516 C C . LEU B 1 37 ? 32.353 -8.388 15.099 1.00 65.69 37 LEU B C 1
ATOM 2517 O O . LEU B 1 37 ? 33.129 -7.429 15.095 1.00 64.02 37 LEU B O 1
ATOM 2522 N N . LYS B 1 38 ? 31.394 -8.555 16.005 1.00 66.41 38 LYS B N 1
ATOM 2523 C CA . LYS B 1 38 ? 31.164 -7.630 17.113 1.00 75.28 38 LYS B CA 1
ATOM 2524 C C . LYS B 1 38 ? 30.801 -8.501 18.311 1.00 81.29 38 LYS B C 1
ATOM 2525 O O . LYS B 1 38 ? 29.657 -8.948 18.437 1.00 84.54 38 LYS B O 1
ATOM 2531 N N . VAL B 1 39 ? 31.773 -8.736 19.182 1.00 94.24 39 VAL B N 1
ATOM 2532 C CA . VAL B 1 39 ? 31.580 -9.559 20.367 1.00 93.67 39 VAL B CA 1
ATOM 2533 C C . VAL B 1 39 ? 31.478 -8.656 21.584 1.00 101.17 39 VAL B C 1
ATOM 2534 O O . VAL B 1 39 ? 32.172 -7.636 21.675 1.00 111.82 39 VAL B O 1
ATOM 2538 N N . THR B 1 40 ? 30.607 -9.025 22.520 1.00 98.59 40 THR B N 1
ATOM 2539 C CA . THR B 1 40 ? 30.560 -8.390 23.831 1.00 96.77 40 THR B CA 1
ATOM 2540 C C . THR B 1 40 ? 30.358 -9.476 24.876 1.00 93.30 40 THR B C 1
ATOM 2541 O O . THR B 1 40 ? 29.395 -10.243 24.799 1.00 94.01 40 THR B O 1
ATOM 2545 N N . PHE B 1 41 ? 31.279 -9.560 25.831 1.00 87.34 41 PHE B N 1
ATOM 2546 C CA . PHE B 1 41 ? 31.181 -10.538 26.904 1.00 87.88 41 PHE B CA 1
ATOM 2547 C C . PHE B 1 41 ? 30.482 -9.896 28.095 1.00 86.18 41 PHE B C 1
ATOM 2548 O O . PHE B 1 41 ? 30.836 -8.788 28.510 1.00 84.51 41 PHE B O 1
ATOM 2556 N N . ILE B 1 42 ? 29.496 -10.599 28.642 1.00 72.49 42 ILE B N 1
ATOM 2557 C CA . ILE B 1 42 ? 28.756 -10.158 29.816 1.00 67.90 42 ILE B CA 1
ATOM 2558 C C . ILE B 1 42 ? 28.846 -11.227 30.895 1.00 69.08 42 ILE B C 1
ATOM 2559 O O . ILE B 1 42 ? 28.554 -12.401 30.640 1.00 70.77 42 ILE B O 1
ATOM 2564 N N . ASP B 1 43 ? 29.279 -10.830 32.086 1.00 75.48 43 ASP B N 1
ATOM 2565 C CA . ASP B 1 43 ? 29.369 -11.743 33.220 1.00 65.23 43 ASP B CA 1
ATOM 2566 C C . ASP B 1 43 ? 28.408 -11.192 34.270 1.00 71.08 43 ASP B C 1
ATOM 2567 O O . ASP B 1 43 ? 28.800 -10.431 35.158 1.00 77.01 43 ASP B O 1
ATOM 2572 N N . ASP B 1 44 ? 27.149 -11.593 34.165 1.00 73.94 44 ASP B N 1
ATOM 2573 C CA . ASP B 1 44 ? 26.119 -11.128 35.083 1.00 84.97 44 ASP B CA 1
ATOM 2574 C C . ASP B 1 44 ? 26.145 -11.992 36.339 1.00 102.36 44 ASP B C 1
ATOM 2575 O O . ASP B 1 44 ? 25.949 -13.209 36.243 1.00 107.21 44 ASP B O 1
ATOM 2580 N N . PRO B 1 45 ? 26.390 -11.418 37.522 1.00 100.25 45 PRO B N 1
ATOM 2581 C CA . PRO B 1 45 ? 26.437 -12.249 38.738 1.00 103.40 45 PRO B CA 1
ATOM 2582 C C . PRO B 1 45 ? 25.135 -12.971 39.021 1.00 129.60 45 PRO B C 1
ATOM 2583 O O . PRO B 1 45 ? 25.152 -14.042 39.640 1.00 130.14 45 PRO B O 1
ATOM 2587 N N . SER B 1 46 ? 24.004 -12.413 38.592 1.00 216.76 46 SER B N 1
ATOM 2588 C CA . SER B 1 46 ? 22.733 -13.104 38.765 1.00 190.50 46 SER B CA 1
ATOM 2589 C C . SER B 1 46 ? 22.691 -14.401 37.967 1.00 182.30 46 SER B C 1
ATOM 2590 O O . SER B 1 46 ? 22.015 -15.355 38.370 1.00 173.23 46 SER B O 1
ATOM 2593 N N . ALA B 1 47 ? 23.396 -14.457 36.838 1.00 131.66 47 ALA B N 1
ATOM 2594 C CA . ALA B 1 47 ? 23.383 -15.646 36.002 1.00 112.07 47 ALA B CA 1
ATOM 2595 C C . ALA B 1 47 ? 24.175 -16.789 36.636 1.00 102.65 47 ALA B C 1
ATOM 2596 O O . ALA B 1 47 ? 24.872 -16.630 37.641 1.00 106.34 47 ALA B O 1
ATOM 2598 N N . ASP B 1 48 ? 24.061 -17.963 36.011 1.00 91.01 48 ASP B N 1
ATOM 2599 C CA . ASP B 1 48 ? 24.866 -19.124 36.366 1.00 80.15 48 ASP B CA 1
ATOM 2600 C C . ASP B 1 48 ? 26.153 -19.191 35.567 1.00 83.44 48 ASP B C 1
ATOM 2601 O O . ASP B 1 48 ? 27.176 -19.660 36.080 1.00 85.35 48 ASP B O 1
ATOM 2606 N N . LYS B 1 49 ? 26.116 -18.722 34.327 1.00 75.28 49 LYS B N 1
ATOM 2607 C CA . LYS B 1 49 ? 27.183 -18.855 33.348 1.00 75.37 49 LYS B CA 1
ATOM 2608 C C . LYS B 1 49 ? 27.556 -17.459 32.854 1.00 70.57 49 LYS B C 1
ATOM 2609 O O . LYS B 1 49 ? 26.935 -16.462 33.231 1.00 72.15 49 LYS B O 1
ATOM 2615 N N . GLN B 1 50 ? 28.572 -17.378 32.000 1.00 73.28 50 GLN B N 1
ATOM 2616 C CA . GLN B 1 50 ? 28.981 -16.099 31.438 1.00 69.13 50 GLN B CA 1
ATOM 2617 C C . GLN B 1 50 ? 28.507 -16.028 29.993 1.00 71.71 50 GLN B C 1
ATOM 2618 O O . GLN B 1 50 ? 28.736 -16.956 29.210 1.00 78.01 50 GLN B O 1
ATOM 2624 N N . ILE B 1 51 ? 27.856 -14.922 29.647 1.00 74.20 51 ILE B N 1
ATOM 2625 C CA . ILE B 1 51 ? 27.196 -14.747 28.358 1.00 71.55 51 ILE B CA 1
ATOM 2626 C C . ILE B 1 51 ? 28.050 -13.851 27.473 1.00 77.93 51 ILE B C 1
ATOM 2627 O O . ILE B 1 51 ? 28.696 -12.915 27.958 1.00 89.33 51 ILE B O 1
ATOM 2632 N N . ALA B 1 52 ? 28.058 -14.138 26.171 1.00 85.73 52 ALA B N 1
ATOM 2633 C CA . ALA B 1 52 ? 28.796 -13.339 25.202 1.00 96.15 52 ALA B CA 1
ATOM 2634 C C . ALA B 1 52 ? 27.998 -13.261 23.911 1.00 98.75 52 ALA B C 1
ATOM 2635 O O . ALA B 1 52 ? 27.631 -14.292 23.343 1.00 98.74 52 ALA B O 1
ATOM 2637 N N . VAL B 1 53 ? 27.741 -12.039 23.453 1.00 96.55 53 VAL B N 1
ATOM 2638 C CA . VAL B 1 53 ? 26.915 -11.785 22.278 1.00 97.28 53 VAL B CA 1
ATOM 2639 C C . VAL B 1 53 ? 27.817 -11.444 21.100 1.00 107.27 53 VAL B C 1
ATOM 2640 O O . VAL B 1 53 ? 28.663 -10.546 21.194 1.00 111.27 53 VAL B O 1
ATOM 2644 N N . ILE B 1 54 ? 27.635 -12.159 19.991 1.00 86.89 54 ILE B N 1
ATOM 2645 C CA . ILE B 1 54 ? 28.406 -11.961 18.768 1.00 75.88 54 ILE B CA 1
ATOM 2646 C C . ILE B 1 54 ? 27.484 -11.371 17.710 1.00 73.17 54 ILE B C 1
ATOM 2647 O O . ILE B 1 54 ? 26.393 -11.898 17.465 1.00 76.35 54 ILE B O 1
ATOM 2652 N N . ASN B 1 55 ? 27.923 -10.282 17.082 1.00 73.24 55 ASN B N 1
ATOM 2653 C CA . ASN B 1 55 ? 27.159 -9.610 16.039 1.00 70.70 55 ASN B CA 1
ATOM 2654 C C . ASN B 1 55 ? 27.994 -9.623 14.766 1.00 75.15 55 ASN B C 1
ATOM 2655 O O . ASN B 1 55 ? 29.066 -9.011 14.720 1.00 79.85 55 ASN B O 1
ATOM 2660 N N . THR B 1 56 ? 27.505 -10.318 13.740 1.00 80.94 56 THR B N 1
ATOM 2661 C CA . THR B 1 56 ? 28.211 -10.416 12.468 1.00 85.95 56 THR B CA 1
ATOM 2662 C C . THR B 1 56 ? 27.704 -9.353 11.503 1.00 95.26 56 THR B C 1
ATOM 2663 O O . THR B 1 56 ? 26.494 -9.211 11.301 1.00 97.88 56 THR B O 1
ATOM 2667 N N . THR B 1 57 ? 28.635 -8.619 10.907 1.00 118.35 57 THR B N 1
ATOM 2668 C CA . THR B 1 57 ? 28.321 -7.505 10.018 1.00 126.35 57 THR B CA 1
ATOM 2669 C C . THR B 1 57 ? 29.305 -7.552 8.852 1.00 130.48 57 THR B C 1
ATOM 2670 O O . THR B 1 57 ? 29.921 -8.586 8.570 1.00 127.00 57 THR B O 1
ATOM 2674 N N . GLY B 1 58 ? 29.442 -6.432 8.145 1.00 108.78 58 GLY B N 1
ATOM 2675 C CA . GLY B 1 58 ? 30.265 -6.378 6.951 1.00 109.38 58 GLY B CA 1
ATOM 2676 C C . GLY B 1 58 ? 29.487 -6.622 5.675 1.00 109.78 58 GLY B C 1
ATOM 2677 O O . GLY B 1 58 ? 28.301 -6.289 5.598 1.00 117.37 58 GLY B O 1
ATOM 2678 N N . SER B 1 59 ? 30.137 -7.197 4.666 1.00 105.84 59 SER B N 1
ATOM 2679 C CA . SER B 1 59 ? 29.481 -7.443 3.389 1.00 99.29 59 SER B CA 1
ATOM 2680 C C . SER B 1 59 ? 30.187 -8.588 2.678 1.00 94.65 59 SER B C 1
ATOM 2681 O O . SER B 1 59 ? 31.263 -9.032 3.082 1.00 99.67 59 SER B O 1
ATOM 2684 N N . PHE B 1 60 ? 29.557 -9.060 1.602 1.00 77.20 60 PHE B N 1
ATOM 2685 C CA . PHE B 1 60 ? 30.120 -10.092 0.741 1.00 75.90 60 PHE B CA 1
ATOM 2686 C C . PHE B 1 60 ? 29.722 -9.806 -0.700 1.00 73.54 60 PHE B C 1
ATOM 2687 O O . PHE B 1 60 ? 28.536 -9.627 -0.990 1.00 79.22 60 PHE B O 1
ATOM 2695 N N . MET B 1 61 ? 30.707 -9.762 -1.595 1.00 75.53 61 MET B N 1
ATOM 2696 C CA . MET B 1 61 ? 30.467 -9.362 -2.976 1.00 77.13 61 MET B CA 1
ATOM 2697 C C . MET B 1 61 ? 29.870 -10.506 -3.787 1.00 72.88 61 MET B C 1
ATOM 2698 O O . MET B 1 61 ? 30.132 -11.683 -3.529 1.00 68.48 61 MET B O 1
ATOM 2703 N N . LYS B 1 62 ? 29.050 -10.144 -4.776 1.00 74.44 62 LYS B N 1
ATOM 2704 C CA . LYS B 1 62 ? 28.589 -11.124 -5.752 1.00 71.85 62 LYS B CA 1
ATOM 2705 C C . LYS B 1 62 ? 29.685 -11.446 -6.762 1.00 75.85 62 LYS B C 1
ATOM 2706 O O . LYS B 1 62 ? 29.946 -12.619 -7.050 1.00 83.30 62 LYS B O 1
ATOM 2712 N N . ALA B 1 63 ? 30.337 -10.413 -7.298 1.00 77.46 63 ALA B N 1
ATOM 2713 C CA . ALA B 1 63 ? 31.445 -10.555 -8.245 1.00 77.06 63 ALA B CA 1
ATOM 2714 C C . ALA B 1 63 ? 31.043 -11.409 -9.448 1.00 70.13 63 ALA B C 1
ATOM 2715 O O . ALA B 1 63 ? 31.620 -12.461 -9.717 1.00 60.07 63 ALA B O 1
ATOM 2717 N N . ASN B 1 64 ? 30.027 -10.927 -10.169 1.00 71.53 64 ASN B N 1
ATOM 2718 C CA . ASN B 1 64 ? 29.350 -11.690 -11.214 1.00 69.57 64 ASN B CA 1
ATOM 2719 C C . ASN B 1 64 ? 30.088 -11.630 -12.550 1.00 65.83 64 ASN B C 1
ATOM 2720 O O . ASN B 1 64 ? 29.984 -10.627 -13.269 1.00 65.01 64 ASN B O 1
ATOM 2725 N N . PRO B 1 65 ? 30.840 -12.674 -12.926 1.00 62.77 65 PRO B N 1
ATOM 2726 C CA . PRO B 1 65 ? 31.520 -12.655 -14.224 1.00 67.77 65 PRO B CA 1
ATOM 2727 C C . PRO B 1 65 ? 30.767 -13.411 -15.311 1.00 86.82 65 PRO B C 1
ATOM 2728 O O . PRO B 1 65 ? 29.823 -14.152 -15.023 1.00 100.12 65 PRO B O 1
ATOM 2732 N N . THR B 1 66 ? 31.169 -13.220 -16.565 1.00 99.50 66 THR B N 1
ATOM 2733 C CA . THR B 1 66 ? 30.814 -14.113 -17.668 1.00 113.19 66 THR B CA 1
ATOM 2734 C C . THR B 1 66 ? 32.113 -14.742 -18.183 1.00 109.08 66 THR B C 1
ATOM 2735 O O . THR B 1 66 ? 32.784 -14.197 -19.063 1.00 116.68 66 THR B O 1
ATOM 2739 N N . LEU B 1 67 ? 32.473 -15.900 -17.626 1.00 95.40 67 LEU B N 1
ATOM 2740 C CA . LEU B 1 67 ? 33.805 -16.453 -17.844 1.00 84.50 67 LEU B CA 1
ATOM 2741 C C . LEU B 1 67 ? 33.923 -17.380 -19.053 1.00 88.36 67 LEU B C 1
ATOM 2742 O O . LEU B 1 67 ? 35.043 -17.771 -19.396 1.00 80.48 67 LEU B O 1
ATOM 2747 N N . SER B 1 68 ? 32.795 -17.713 -19.685 1.00 102.91 68 SER B N 1
ATOM 2748 C CA . SER B 1 68 ? 32.847 -18.489 -20.951 1.00 103.73 68 SER B CA 1
ATOM 2749 C C . SER B 1 68 ? 32.332 -17.558 -22.053 1.00 101.03 68 SER B C 1
ATOM 2750 O O . SER B 1 68 ? 31.133 -17.206 -22.007 1.00 97.52 68 SER B O 1
ATOM 2753 N N . ASP B 1 69 ? 33.201 -17.142 -22.979 1.00 87.38 69 ASP B N 1
ATOM 2754 C CA . ASP B 1 69 ? 32.744 -16.134 -23.976 1.00 80.11 69 ASP B CA 1
ATOM 2755 C C . ASP B 1 69 ? 33.158 -16.510 -25.398 1.00 87.96 69 ASP B C 1
ATOM 2756 O O . ASP B 1 69 ? 34.248 -16.082 -25.834 1.00 101.55 69 ASP B O 1
ATOM 2761 N N . ALA B 1 70 ? 32.314 -17.274 -26.088 1.00 83.93 70 ALA B N 1
ATOM 2762 C CA . ALA B 1 70 ? 32.560 -17.593 -27.490 1.00 77.69 70 ALA B CA 1
ATOM 2763 C C . ALA B 1 70 ? 31.587 -16.705 -28.255 1.00 81.76 70 ALA B C 1
ATOM 2764 O O . ALA B 1 70 ? 30.387 -17.011 -28.316 1.00 86.73 70 ALA B O 1
ATOM 2766 N N . PRO B 1 71 ? 32.042 -15.595 -28.851 1.00 85.38 71 PRO B N 1
ATOM 2767 C CA . PRO B 1 71 ? 31.106 -14.513 -29.198 1.00 91.68 71 PRO B CA 1
ATOM 2768 C C . PRO B 1 71 ? 29.940 -14.876 -30.109 1.00 95.48 71 PRO B C 1
ATOM 2769 O O . PRO B 1 71 ? 28.787 -14.748 -29.687 1.00 104.41 71 PRO B O 1
ATOM 2773 N N . VAL B 1 72 ? 30.193 -15.322 -31.336 1.00 88.39 72 VAL B N 1
ATOM 2774 C CA . VAL B 1 72 ? 29.123 -15.691 -32.264 1.00 91.01 72 VAL B CA 1
ATOM 2775 C C . VAL B 1 72 ? 29.361 -17.108 -32.775 1.00 105.53 72 VAL B C 1
ATOM 2776 O O . VAL B 1 72 ? 30.104 -17.303 -33.744 1.00 108.65 72 VAL B O 1
ATOM 2780 N N . ASP B 1 73 ? 28.741 -18.096 -32.137 1.00 143.18 73 ASP B N 1
ATOM 2781 C CA . ASP B 1 73 ? 28.890 -19.483 -32.575 1.00 126.20 73 ASP B CA 1
ATOM 2782 C C . ASP B 1 73 ? 27.515 -20.053 -32.903 1.00 131.29 73 ASP B C 1
ATOM 2783 O O . ASP B 1 73 ? 27.393 -21.178 -33.384 1.00 141.40 73 ASP B O 1
ATOM 2788 N N . ILE B 1 77 ? 21.508 -23.761 -35.596 1.00 106.56 77 ILE B N 1
ATOM 2789 C CA . ILE B 1 77 ? 21.316 -24.836 -34.576 1.00 87.66 77 ILE B CA 1
ATOM 2790 C C . ILE B 1 77 ? 22.331 -24.650 -33.430 1.00 89.12 77 ILE B C 1
ATOM 2791 O O . ILE B 1 77 ? 21.880 -24.339 -32.306 1.00 96.35 77 ILE B O 1
ATOM 2796 N N . PRO B 1 78 ? 23.663 -24.783 -33.626 1.00 101.17 78 PRO B N 1
ATOM 2797 C CA . PRO B 1 78 ? 24.585 -24.685 -32.505 1.00 107.67 78 PRO B CA 1
ATOM 2798 C C . PRO B 1 78 ? 24.633 -23.258 -32.019 1.00 115.07 78 PRO B C 1
ATOM 2799 O O . PRO B 1 78 ? 24.874 -22.341 -32.822 1.00 118.97 78 PRO B O 1
ATOM 2803 N N . GLY B 1 79 ? 24.378 -23.053 -30.730 1.00 135.68 79 GLY B N 1
ATOM 2804 C CA . GLY B 1 79 ? 24.512 -21.714 -30.196 1.00 121.95 79 GLY B CA 1
ATOM 2805 C C . GLY B 1 79 ? 25.844 -21.047 -29.935 1.00 112.64 79 GLY B C 1
ATOM 2806 O O . GLY B 1 79 ? 26.896 -21.509 -30.387 1.00 112.83 79 GLY B O 1
ATOM 2807 N N . ALA B 1 80 ? 25.787 -19.965 -29.159 1.00 96.67 80 ALA B N 1
ATOM 2808 C CA . ALA B 1 80 ? 26.950 -19.114 -28.954 1.00 90.14 80 ALA B CA 1
ATOM 2809 C C . ALA B 1 80 ? 27.671 -19.411 -27.650 1.00 79.19 80 ALA B C 1
ATOM 2810 O O . ALA B 1 80 ? 28.832 -19.019 -27.501 1.00 84.87 80 ALA B O 1
ATOM 2812 N N . SER B 1 81 ? 27.010 -20.093 -26.720 1.00 72.20 81 SER B N 1
ATOM 2813 C CA . SER B 1 81 ? 27.595 -20.583 -25.472 1.00 69.58 81 SER B CA 1
ATOM 2814 C C . SER B 1 81 ? 28.371 -19.494 -24.725 1.00 76.96 81 SER B C 1
ATOM 2815 O O . SER B 1 81 ? 29.600 -19.498 -24.635 1.00 87.88 81 SER B O 1
ATOM 2818 N N . VAL B 1 82 ? 27.605 -18.542 -24.204 1.00 87.90 82 VAL B N 1
ATOM 2819 C CA . VAL B 1 82 ? 28.106 -17.554 -23.257 1.00 96.36 82 VAL B CA 1
ATOM 2820 C C . VAL B 1 82 ? 27.398 -17.813 -21.937 1.00 102.24 82 VAL B C 1
ATOM 2821 O O . VAL B 1 82 ? 26.163 -17.775 -21.869 1.00 108.25 82 VAL B O 1
ATOM 2825 N N . THR B 1 83 ? 28.174 -18.064 -20.890 1.00 97.40 83 THR B N 1
ATOM 2826 C CA . THR B 1 83 ? 27.633 -18.357 -19.575 1.00 112.48 83 THR B CA 1
ATOM 2827 C C . THR B 1 83 ? 27.946 -17.210 -18.627 1.00 134.64 83 THR B C 1
ATOM 2828 O O . THR B 1 83 ? 28.856 -16.409 -18.860 1.00 127.07 83 THR B O 1
ATOM 2832 N N . LEU B 1 84 ? 27.166 -17.133 -17.554 1.00 211.83 84 LEU B N 1
ATOM 2833 C CA . LEU B 1 84 ? 27.399 -16.156 -16.502 1.00 211.90 84 LEU B CA 1
ATOM 2834 C C . LEU B 1 84 ? 27.229 -16.854 -15.165 1.00 205.74 84 LEU B C 1
ATOM 2835 O O . LEU B 1 84 ? 26.198 -17.486 -14.915 1.00 206.90 84 LEU B O 1
ATOM 2840 N N . ARG B 1 85 ? 28.250 -16.743 -14.317 1.00 131.74 85 ARG B N 1
ATOM 2841 C CA . ARG B 1 85 ? 28.276 -17.423 -13.024 1.00 112.82 85 ARG B CA 1
ATOM 2842 C C . ARG B 1 85 ? 27.576 -16.545 -11.990 1.00 118.18 85 ARG B C 1
ATOM 2843 O O . ARG B 1 85 ? 28.187 -15.762 -11.261 1.00 113.88 85 ARG B O 1
ATOM 2851 N N . TYR B 1 86 ? 26.249 -16.666 -11.958 1.00 117.81 86 TYR B N 1
ATOM 2852 C CA . TYR B 1 86 ? 25.432 -15.948 -10.987 1.00 121.32 86 TYR B CA 1
ATOM 2853 C C . TYR B 1 86 ? 25.282 -16.797 -9.731 1.00 129.23 86 TYR B C 1
ATOM 2854 O O . TYR B 1 86 ? 24.693 -17.884 -9.800 1.00 124.11 86 TYR B O 1
ATOM 2863 N N . PRO B 1 87 ? 25.777 -16.349 -8.580 1.00 188.66 87 PRO B N 1
ATOM 2864 C CA . PRO B 1 87 ? 25.686 -17.166 -7.363 1.00 190.16 87 PRO B CA 1
ATOM 2865 C C . PRO B 1 87 ? 24.255 -17.312 -6.872 1.00 181.36 87 PRO B C 1
ATOM 2866 O O . PRO B 1 87 ? 23.410 -16.439 -7.083 1.00 182.83 87 PRO B O 1
ATOM 2870 N N . SER B 1 88 ? 23.989 -18.442 -6.209 1.00 135.32 88 SER B N 1
ATOM 2871 C CA . SER B 1 88 ? 22.641 -18.759 -5.746 1.00 117.77 88 SER B CA 1
ATOM 2872 C C . SER B 1 88 ? 22.523 -18.833 -4.228 1.00 101.58 88 SER B C 1
ATOM 2873 O O . SER B 1 88 ? 21.716 -18.100 -3.648 1.00 101.74 88 SER B O 1
ATOM 2876 N N . GLN B 1 89 ? 23.294 -19.684 -3.560 1.00 78.25 89 GLN B N 1
ATOM 2877 C CA . GLN B 1 89 ? 23.162 -19.883 -2.123 1.00 71.19 89 GLN B CA 1
ATOM 2878 C C . GLN B 1 89 ? 24.295 -19.196 -1.371 1.00 71.95 89 GLN B C 1
ATOM 2879 O O . GLN B 1 89 ? 25.412 -19.065 -1.876 1.00 82.92 89 GLN B O 1
ATOM 2885 N N . TYR B 1 90 ? 23.992 -18.758 -0.146 1.00 65.86 90 TYR B N 1
ATOM 2886 C CA . TYR B 1 90 ? 24.950 -18.048 0.704 1.00 64.55 90 TYR B CA 1
ATOM 2887 C C . TYR B 1 90 ? 24.917 -18.704 2.080 1.00 68.18 90 TYR B C 1
ATOM 2888 O O . TYR B 1 90 ? 24.238 -18.234 2.997 1.00 70.74 90 TYR B O 1
ATOM 2897 N N . ASP B 1 91 ? 25.656 -19.801 2.213 1.00 69.71 91 ASP B N 1
ATOM 2898 C CA . ASP B 1 91 ? 25.708 -20.546 3.462 1.00 69.91 91 ASP B CA 1
ATOM 2899 C C . ASP B 1 91 ? 26.691 -19.899 4.428 1.00 69.13 91 ASP B C 1
ATOM 2900 O O . ASP B 1 91 ? 27.807 -19.533 4.045 1.00 73.94 91 ASP B O 1
ATOM 2905 N N . ILE B 1 92 ? 26.266 -19.738 5.677 1.00 72.02 92 ILE B N 1
ATOM 2906 C CA . ILE B 1 92 ? 27.125 -19.269 6.757 1.00 71.46 92 ILE B CA 1
ATOM 2907 C C . ILE B 1 92 ? 27.072 -20.302 7.873 1.00 79.87 92 ILE B C 1
ATOM 2908 O O . ILE B 1 92 ? 25.985 -20.682 8.323 1.00 92.52 92 ILE B O 1
ATOM 2913 N N . ALA B 1 93 ? 28.240 -20.777 8.295 1.00 74.91 93 ALA B N 1
ATOM 2914 C CA . ALA B 1 93 ? 28.325 -21.839 9.283 1.00 78.35 93 ALA B CA 1
ATOM 2915 C C . ALA B 1 93 ? 29.204 -21.389 10.439 1.00 77.33 93 ALA B C 1
ATOM 2916 O O . ALA B 1 93 ? 30.165 -20.636 10.257 1.00 75.04 93 ALA B O 1
ATOM 2918 N N . MET B 1 94 ? 28.861 -21.858 11.636 1.00 74.00 94 MET B N 1
ATOM 2919 C CA . MET B 1 94 ? 29.643 -21.612 12.846 1.00 71.58 94 MET B CA 1
ATOM 2920 C C . MET B 1 94 ? 29.799 -22.954 13.553 1.00 76.25 94 MET B C 1
ATOM 2921 O O . MET B 1 94 ? 28.867 -23.428 14.211 1.00 78.66 94 MET B O 1
ATOM 2926 N N . ASN B 1 95 ? 30.972 -23.567 13.413 1.00 74.92 95 ASN B N 1
ATOM 2927 C CA . ASN B 1 95 ? 31.210 -24.934 13.869 1.00 76.75 95 ASN B CA 1
ATOM 2928 C C . ASN B 1 95 ? 32.094 -24.938 15.114 1.00 77.05 95 ASN B C 1
ATOM 2929 O O . ASN B 1 95 ? 33.324 -24.902 15.021 1.00 80.28 95 ASN B O 1
ATOM 2934 N N . LEU B 1 96 ? 31.455 -24.988 16.279 1.00 89.69 96 LEU B N 1
ATOM 2935 C CA . LEU B 1 96 ? 32.161 -25.225 17.531 1.00 92.02 96 LEU B CA 1
ATOM 2936 C C . LEU B 1 96 ? 32.710 -26.644 17.569 1.00 90.08 96 LEU B C 1
ATOM 2937 O O . LEU B 1 96 ? 32.085 -27.578 17.059 1.00 93.87 96 LEU B O 1
ATOM 2942 N N . GLN B 1 97 ? 33.897 -26.805 18.152 1.00 82.17 97 GLN B N 1
ATOM 2943 C CA . GLN B 1 97 ? 34.442 -28.145 18.323 1.00 83.10 97 GLN B CA 1
ATOM 2944 C C . GLN B 1 97 ? 33.506 -28.945 19.220 1.00 93.38 97 GLN B C 1
ATOM 2945 O O . GLN B 1 97 ? 32.925 -28.410 20.169 1.00 97.82 97 GLN B O 1
ATOM 2951 N N . ASP B 1 98 ? 33.329 -30.230 18.909 1.00 91.45 98 ASP B N 1
ATOM 2952 C CA . ASP B 1 98 ? 32.276 -30.970 19.597 1.00 90.31 98 ASP B CA 1
ATOM 2953 C C . ASP B 1 98 ? 32.716 -31.461 20.972 1.00 88.11 98 ASP B C 1
ATOM 2954 O O . ASP B 1 98 ? 32.501 -32.627 21.318 1.00 81.39 98 ASP B O 1
ATOM 2959 N N . ASN B 1 99 ? 33.317 -30.575 21.769 1.00 100.32 99 ASN B N 1
ATOM 2960 C CA . ASN B 1 99 ? 33.569 -30.853 23.178 1.00 98.83 99 ASN B CA 1
ATOM 2961 C C . ASN B 1 99 ? 33.388 -29.656 24.100 1.00 116.32 99 ASN B C 1
ATOM 2962 O O . ASN B 1 99 ? 33.410 -29.847 25.320 1.00 117.64 99 ASN B O 1
ATOM 2967 N N . THR B 1 100 ? 33.210 -28.444 23.579 1.00 151.30 100 THR B N 1
ATOM 2968 C CA . THR B 1 100 ? 33.236 -27.237 24.393 1.00 147.84 100 THR B CA 1
ATOM 2969 C C . THR B 1 100 ? 31.832 -26.861 24.867 1.00 145.55 100 THR B C 1
ATOM 2970 O O . THR B 1 100 ? 30.891 -27.658 24.815 1.00 150.48 100 THR B O 1
ATOM 2974 N N . SER B 1 101 ? 31.690 -25.628 25.351 1.00 104.50 101 SER B N 1
ATOM 2975 C CA . SER B 1 101 ? 30.436 -25.153 25.915 1.00 85.46 101 SER B CA 1
ATOM 2976 C C . SER B 1 101 ? 29.357 -25.043 24.836 1.00 86.55 101 SER B C 1
ATOM 2977 O O . SER B 1 101 ? 29.573 -25.339 23.657 1.00 99.90 101 SER B O 1
ATOM 2980 N N . ARG B 1 102 ? 28.181 -24.589 25.255 1.00 77.37 102 ARG B N 1
ATOM 2981 C CA . ARG B 1 102 ? 26.998 -24.534 24.410 1.00 66.56 102 ARG B CA 1
ATOM 2982 C C . ARG B 1 102 ? 26.917 -23.244 23.591 1.00 63.32 102 ARG B C 1
ATOM 2983 O O . ARG B 1 102 ? 27.489 -22.208 23.941 1.00 71.64 102 ARG B O 1
ATOM 2991 N N . PHE B 1 103 ? 26.183 -23.336 22.481 1.00 63.65 103 PHE B N 1
ATOM 2992 C CA . PHE B 1 103 ? 25.690 -22.205 21.705 1.00 65.87 103 PHE B CA 1
ATOM 2993 C C . PHE B 1 103 ? 24.171 -22.169 21.797 1.00 69.06 103 PHE B C 1
ATOM 2994 O O . PHE B 1 103 ? 23.524 -23.200 22.004 1.00 77.36 103 PHE B O 1
ATOM 3002 N N . PHE B 1 104 ? 23.590 -20.981 21.657 1.00 62.70 104 PHE B N 1
ATOM 3003 C CA . PHE B 1 104 ? 22.116 -20.874 21.816 1.00 68.96 104 PHE B CA 1
ATOM 3004 C C . PHE B 1 104 ? 21.623 -19.571 21.227 1.00 69.84 104 PHE B C 1
ATOM 3005 O O . PHE B 1 104 ? 22.465 -18.683 21.009 1.00 76.42 104 PHE B O 1
ATOM 3013 N N . HIS B 1 105 ? 20.310 -19.422 21.006 1.00 71.84 105 HIS B N 1
ATOM 3014 C CA . HIS B 1 105 ? 19.714 -18.143 20.507 1.00 69.16 105 HIS B CA 1
ATOM 3015 C C . HIS B 1 105 ? 20.173 -17.815 19.078 1.00 63.73 105 HIS B C 1
ATOM 3016 O O . HIS B 1 105 ? 21.333 -18.062 18.682 1.00 61.52 105 HIS B O 1
ATOM 3023 N N . VAL B 1 106 ? 19.259 -17.244 18.292 1.00 60.34 106 VAL B N 1
ATOM 3024 C CA . VAL B 1 106 ? 19.597 -16.914 16.883 1.00 61.11 106 VAL B CA 1
ATOM 3025 C C . VAL B 1 106 ? 18.749 -15.719 16.437 1.00 59.33 106 VAL B C 1
ATOM 3026 O O . VAL B 1 106 ? 17.516 -15.789 16.570 1.00 56.24 106 VAL B O 1
ATOM 3030 N N . ALA B 1 107 ? 19.395 -14.643 15.985 1.00 54.81 107 ALA B N 1
ATOM 3031 C CA . ALA B 1 107 ? 18.667 -13.493 15.475 1.00 48.82 107 ALA B CA 1
ATOM 3032 C C . ALA B 1 107 ? 19.132 -13.182 14.058 1.00 50.13 107 ALA B C 1
ATOM 3033 O O . ALA B 1 107 ? 20.334 -13.251 13.772 1.00 52.71 107 ALA B O 1
ATOM 3035 N N . PRO B 1 108 ? 18.213 -12.839 13.145 1.00 49.11 108 PRO B N 1
ATOM 3036 C CA . PRO B 1 108 ? 16.755 -12.757 13.291 1.00 52.79 108 PRO B CA 1
ATOM 3037 C C . PRO B 1 108 ? 16.136 -14.144 13.193 1.00 57.77 108 PRO B C 1
ATOM 3038 O O . PRO B 1 108 ? 16.838 -15.139 13.326 1.00 59.42 108 PRO B O 1
ATOM 3042 N N . THR B 1 109 ? 14.830 -14.251 12.965 1.00 54.33 109 THR B N 1
ATOM 3043 C CA . THR B 1 109 ? 14.180 -15.538 12.773 1.00 50.83 109 THR B CA 1
ATOM 3044 C C . THR B 1 109 ? 13.246 -15.465 11.573 1.00 57.93 109 THR B C 1
ATOM 3045 O O . THR B 1 109 ? 13.028 -14.403 10.984 1.00 63.08 109 THR B O 1
ATOM 3049 N N . ASN B 1 110 ? 12.706 -16.623 11.205 1.00 53.48 110 ASN B N 1
ATOM 3050 C CA . ASN B 1 110 ? 11.726 -16.699 10.135 1.00 53.75 110 ASN B CA 1
ATOM 3051 C C . ASN B 1 110 ? 10.362 -16.235 10.629 1.00 62.78 110 ASN B C 1
ATOM 3052 O O . ASN B 1 110 ? 10.045 -16.323 11.819 1.00 64.02 110 ASN B O 1
ATOM 3057 N N . ALA B 1 111 ? 9.554 -15.729 9.702 1.00 70.43 111 ALA B N 1
ATOM 3058 C CA . ALA B 1 111 ? 8.261 -15.161 10.048 1.00 71.24 111 ALA B CA 1
ATOM 3059 C C . ALA B 1 111 ? 7.206 -15.627 9.057 1.00 71.59 111 ALA B C 1
ATOM 3060 O O . ALA B 1 111 ? 7.512 -15.976 7.913 1.00 67.07 111 ALA B O 1
ATOM 3062 N N . VAL B 1 112 ? 5.953 -15.633 9.516 1.00 69.48 112 VAL B N 1
ATOM 3063 C CA . VAL B 1 112 ? 4.842 -15.936 8.628 1.00 67.30 112 VAL B CA 1
ATOM 3064 C C . VAL B 1 112 ? 4.634 -14.783 7.653 1.00 73.90 112 VAL B C 1
ATOM 3065 O O . VAL B 1 112 ? 5.127 -13.664 7.841 1.00 79.90 112 VAL B O 1
ATOM 3069 N N . GLU B 1 113 ? 3.890 -15.065 6.590 1.00 76.33 113 GLU B N 1
ATOM 3070 C CA . GLU B 1 113 ? 3.562 -14.073 5.579 1.00 76.11 113 GLU B CA 1
ATOM 3071 C C . GLU B 1 113 ? 2.092 -13.698 5.675 1.00 69.54 113 GLU B C 1
ATOM 3072 O O . GLU B 1 113 ? 1.229 -14.566 5.842 1.00 73.91 113 GLU B O 1
ATOM 3078 N N . GLU B 1 114 ? 1.811 -12.403 5.572 1.00 64.88 114 GLU B N 1
ATOM 3079 C CA . GLU B 1 114 ? 0.455 -11.894 5.704 1.00 55.84 114 GLU B CA 1
ATOM 3080 C C . GLU B 1 114 ? -0.037 -11.631 4.289 1.00 56.15 114 GLU B C 1
ATOM 3081 O O . GLU B 1 114 ? 0.599 -10.885 3.536 1.00 59.10 114 GLU B O 1
ATOM 3087 N N . THR B 1 115 ? -1.166 -12.234 3.933 1.00 63.23 115 THR B N 1
ATOM 3088 C CA . THR B 1 115 ? -1.667 -12.184 2.569 1.00 65.08 115 THR B CA 1
ATOM 3089 C C . THR B 1 115 ? -3.104 -11.688 2.552 1.00 63.09 115 THR B C 1
ATOM 3090 O O . THR B 1 115 ? -3.858 -11.884 3.509 1.00 67.43 115 THR B O 1
ATOM 3094 N N . SER B 1 122 ? -20.807 -11.694 -6.364 1.00 93.24 122 SER B N 1
ATOM 3095 C CA . SER B 1 122 ? -21.513 -10.551 -6.930 1.00 91.09 122 SER B CA 1
ATOM 3096 C C . SER B 1 122 ? -22.589 -11.026 -7.895 1.00 96.45 122 SER B C 1
ATOM 3097 O O . SER B 1 122 ? -22.314 -11.840 -8.780 1.00 98.55 122 SER B O 1
ATOM 3100 N N . TYR B 1 123 ? -23.806 -10.508 -7.729 1.00 93.91 123 TYR B N 1
ATOM 3101 C CA . TYR B 1 123 ? -24.914 -10.779 -8.637 1.00 98.13 123 TYR B CA 1
ATOM 3102 C C . TYR B 1 123 ? -25.470 -9.465 -9.174 1.00 100.02 123 TYR B C 1
ATOM 3103 O O . TYR B 1 123 ? -25.490 -8.454 -8.466 1.00 102.33 123 TYR B O 1
ATOM 3112 N N . GLN B 1 124 ? -25.917 -9.487 -10.431 1.00 90.34 124 GLN B N 1
ATOM 3113 C CA . GLN B 1 124 ? -26.330 -8.280 -11.136 1.00 93.08 124 GLN B CA 1
ATOM 3114 C C . GLN B 1 124 ? -27.612 -8.538 -11.922 1.00 101.20 124 GLN B C 1
ATOM 3115 O O . GLN B 1 124 ? -28.093 -9.670 -12.023 1.00 101.98 124 GLN B O 1
ATOM 3121 N N . LEU B 1 125 ? -28.168 -7.458 -12.479 1.00 117.46 125 LEU B N 1
ATOM 3122 C CA . LEU B 1 125 ? -29.367 -7.513 -13.308 1.00 115.93 125 LEU B CA 1
ATOM 3123 C C . LEU B 1 125 ? -29.210 -6.623 -14.535 1.00 109.57 125 LEU B C 1
ATOM 3124 O O . LEU B 1 125 ? -28.370 -5.721 -14.569 1.00 108.40 125 LEU B O 1
ATOM 3129 N N . GLY B 1 126 ? -30.037 -6.886 -15.550 1.00 126.70 126 GLY B N 1
ATOM 3130 C CA . GLY B 1 126 ? -29.998 -6.118 -16.779 1.00 133.81 126 GLY B CA 1
ATOM 3131 C C . GLY B 1 126 ? -31.399 -5.838 -17.288 1.00 140.73 126 GLY B C 1
ATOM 3132 O O . GLY B 1 126 ? -32.366 -6.500 -16.902 1.00 141.96 126 GLY B O 1
ATOM 3133 N N . GLY B 1 127 ? -31.498 -4.835 -18.165 1.00 120.96 127 GLY B N 1
ATOM 3134 C CA . GLY B 1 127 ? -32.769 -4.497 -18.787 1.00 124.16 127 GLY B CA 1
ATOM 3135 C C . GLY B 1 127 ? -32.706 -3.440 -19.877 1.00 122.38 127 GLY B C 1
ATOM 3136 O O . GLY B 1 127 ? -32.025 -2.425 -19.708 1.00 120.00 127 GLY B O 1
ATOM 3137 N N . SER B 1 128 ? -33.396 -3.652 -20.999 1.00 134.13 128 SER B N 1
ATOM 3138 C CA . SER B 1 128 ? -33.337 -2.705 -22.109 1.00 129.10 128 SER B CA 1
ATOM 3139 C C . SER B 1 128 ? -34.560 -2.866 -23.004 1.00 132.74 128 SER B C 1
ATOM 3140 O O . SER B 1 128 ? -35.238 -3.896 -22.981 1.00 135.89 128 SER B O 1
ATOM 3143 N N . ILE B 1 129 ? -34.824 -1.824 -23.799 1.00 115.44 129 ILE B N 1
ATOM 3144 C CA . ILE B 1 129 ? -35.898 -1.811 -24.792 1.00 104.43 129 ILE B CA 1
ATOM 3145 C C . ILE B 1 129 ? -35.398 -1.081 -26.035 1.00 99.77 129 ILE B C 1
ATOM 3146 O O . ILE B 1 129 ? -34.662 -0.093 -25.937 1.00 103.81 129 ILE B O 1
ATOM 3151 N N . ASP B 1 130 ? -35.804 -1.573 -27.205 1.00 93.07 130 ASP B N 1
ATOM 3152 C CA . ASP B 1 130 ? -35.351 -1.086 -28.502 1.00 95.31 130 ASP B CA 1
ATOM 3153 C C . ASP B 1 130 ? -36.545 -0.754 -29.390 1.00 100.08 130 ASP B C 1
ATOM 3154 O O . ASP B 1 130 ? -37.595 -1.393 -29.304 1.00 107.69 130 ASP B O 1
ATOM 3159 N N . ALA B 1 131 ? -36.389 0.280 -30.222 1.00 99.27 131 ALA B N 1
ATOM 3160 C CA . ALA B 1 131 ? -37.413 0.672 -31.184 1.00 89.72 131 ALA B CA 1
ATOM 3161 C C . ALA B 1 131 ? -36.785 0.774 -32.570 1.00 86.97 131 ALA B C 1
ATOM 3162 O O . ALA B 1 131 ? -35.593 1.060 -32.707 1.00 93.69 131 ALA B O 1
ATOM 3164 N N . SER B 1 132 ? -37.600 0.570 -33.599 1.00 73.71 132 SER B N 1
ATOM 3165 C CA . SER B 1 132 ? -37.081 0.493 -34.964 1.00 72.46 132 SER B CA 1
ATOM 3166 C C . SER B 1 132 ? -38.126 1.019 -35.946 1.00 73.47 132 SER B C 1
ATOM 3167 O O . SER B 1 132 ? -39.011 1.798 -35.577 1.00 70.33 132 SER B O 1
ATOM 3170 N N . VAL B 1 133 ? -38.013 0.590 -37.208 1.00 84.18 133 VAL B N 1
ATOM 3171 C CA . VAL B 1 133 ? -38.802 1.098 -38.328 1.00 87.87 133 VAL B CA 1
ATOM 3172 C C . VAL B 1 133 ? -39.752 0.007 -38.807 1.00 99.45 133 VAL B C 1
ATOM 3173 O O . VAL B 1 133 ? -39.773 -1.094 -38.246 1.00 98.97 133 VAL B O 1
ATOM 3177 N N . THR B 1 134 ? -40.538 0.306 -39.852 1.00 116.85 134 THR B N 1
ATOM 3178 C CA . THR B 1 134 ? -41.855 -0.291 -40.063 1.00 111.10 134 THR B CA 1
ATOM 3179 C C . THR B 1 134 ? -41.870 -1.824 -40.006 1.00 117.34 134 THR B C 1
ATOM 3180 O O . THR B 1 134 ? -42.447 -2.363 -39.053 1.00 116.65 134 THR B O 1
ATOM 3184 N N . PRO B 1 135 ? -41.277 -2.597 -40.957 1.00 137.22 135 PRO B N 1
ATOM 3185 C CA . PRO B 1 135 ? -41.253 -4.048 -40.732 1.00 136.53 135 PRO B CA 1
ATOM 3186 C C . PRO B 1 135 ? -39.958 -4.495 -40.072 1.00 139.02 135 PRO B C 1
ATOM 3187 O O . PRO B 1 135 ? -39.237 -5.329 -40.627 1.00 137.74 135 PRO B O 1
ATOM 3191 N N . SER B 1 136 ? -39.649 -3.974 -38.888 1.00 108.60 136 SER B N 1
ATOM 3192 C CA . SER B 1 136 ? -38.444 -4.429 -38.205 1.00 95.65 136 SER B CA 1
ATOM 3193 C C . SER B 1 136 ? -38.727 -4.985 -36.814 1.00 76.76 136 SER B C 1
ATOM 3194 O O . SER B 1 136 ? -38.235 -6.063 -36.464 1.00 75.54 136 SER B O 1
ATOM 3197 N N . GLY B 1 137 ? -39.515 -4.271 -36.015 1.00 74.54 137 GLY B N 1
ATOM 3198 C CA . GLY B 1 137 ? -39.918 -4.792 -34.732 1.00 80.93 137 GLY B CA 1
ATOM 3199 C C . GLY B 1 137 ? -39.084 -4.209 -33.608 1.00 74.93 137 GLY B C 1
ATOM 3200 O O . GLY B 1 137 ? -37.910 -3.879 -33.794 1.00 73.27 137 GLY B O 1
ATOM 3201 N N . PRO B 1 138 ? -39.667 -4.065 -32.421 1.00 70.07 138 PRO B N 1
ATOM 3202 C CA . PRO B 1 138 ? -38.879 -3.638 -31.265 1.00 78.17 138 PRO B CA 1
ATOM 3203 C C . PRO B 1 138 ? -38.220 -4.825 -30.574 1.00 81.66 138 PRO B C 1
ATOM 3204 O O . PRO B 1 138 ? -38.645 -5.975 -30.699 1.00 79.80 138 PRO B O 1
ATOM 3208 N N . SER B 1 139 ? -37.157 -4.521 -29.836 1.00 89.76 139 SER B N 1
ATOM 3209 C CA . SER B 1 139 ? -36.427 -5.526 -29.078 1.00 89.26 139 SER B CA 1
ATOM 3210 C C . SER B 1 139 ? -36.525 -5.266 -27.577 1.00 91.73 139 SER B C 1
ATOM 3211 O O . SER B 1 139 ? -37.088 -4.267 -27.121 1.00 92.65 139 SER B O 1
ATOM 3214 N N . GLY B 1 140 ? -35.958 -6.198 -26.817 1.00 96.90 140 GLY B N 1
ATOM 3215 C CA . GLY B 1 140 ? -35.877 -6.082 -25.374 1.00 114.19 140 GLY B CA 1
ATOM 3216 C C . GLY B 1 140 ? -34.702 -6.885 -24.860 1.00 123.92 140 GLY B C 1
ATOM 3217 O O . GLY B 1 140 ? -34.153 -7.741 -25.561 1.00 115.94 140 GLY B O 1
ATOM 3218 N N . GLU B 1 141 ? -34.307 -6.587 -23.625 1.00 168.92 141 GLU B N 1
ATOM 3219 C CA . GLU B 1 141 ? -33.219 -7.314 -22.990 1.00 161.27 141 GLU B CA 1
ATOM 3220 C C . GLU B 1 141 ? -33.448 -7.292 -21.487 1.00 160.60 141 GLU B C 1
ATOM 3221 O O . GLU B 1 141 ? -33.955 -6.305 -20.949 1.00 156.64 141 GLU B O 1
ATOM 3227 N N . SER B 1 142 ? -33.106 -8.397 -20.823 1.00 134.40 142 SER B N 1
ATOM 3228 C CA . SER B 1 142 ? -33.249 -8.500 -19.368 1.00 127.78 142 SER B CA 1
ATOM 3229 C C . SER B 1 142 ? -32.163 -9.453 -18.865 1.00 117.03 142 SER B C 1
ATOM 3230 O O . SER B 1 142 ? -32.357 -10.669 -18.839 1.00 107.19 142 SER B O 1
ATOM 3233 N N . GLY B 1 143 ? -31.031 -8.887 -18.446 1.00 116.51 143 GLY B N 1
ATOM 3234 C CA . GLY B 1 143 ? -29.914 -9.706 -18.036 1.00 110.20 143 GLY B CA 1
ATOM 3235 C C . GLY B 1 143 ? -29.963 -10.092 -16.568 1.00 110.54 143 GLY B C 1
ATOM 3236 O O . GLY B 1 143 ? -30.696 -9.508 -15.771 1.00 109.05 143 GLY B O 1
ATOM 3237 N N . ALA B 1 144 ? -29.157 -11.093 -16.221 1.00 107.29 144 ALA B N 1
ATOM 3238 C CA . ALA B 1 144 ? -29.034 -11.545 -14.836 1.00 106.14 144 ALA B CA 1
ATOM 3239 C C . ALA B 1 144 ? -27.744 -12.338 -14.714 1.00 108.44 144 ALA B C 1
ATOM 3240 O O . ALA B 1 144 ? -27.553 -13.322 -15.437 1.00 102.37 144 ALA B O 1
ATOM 3242 N N . THR B 1 145 ? -26.865 -11.919 -13.807 1.00 95.82 145 THR B N 1
ATOM 3243 C CA . THR B 1 145 ? -25.553 -12.531 -13.667 1.00 84.84 145 THR B CA 1
ATOM 3244 C C . THR B 1 145 ? -25.244 -12.737 -12.193 1.00 86.02 145 THR B C 1
ATOM 3245 O O . THR B 1 145 ? -25.785 -12.046 -11.327 1.00 89.85 145 THR B O 1
ATOM 3249 N N . GLY B 1 146 ? -24.376 -13.708 -11.917 1.00 84.81 146 GLY B N 1
ATOM 3250 C CA . GLY B 1 146 ? -23.928 -13.973 -10.563 1.00 81.17 146 GLY B CA 1
ATOM 3251 C C . GLY B 1 146 ? -22.490 -14.446 -10.520 1.00 81.96 146 GLY B C 1
ATOM 3252 O O . GLY B 1 146 ? -22.137 -15.433 -11.172 1.00 85.97 146 GLY B O 1
ATOM 3253 N N . GLN B 1 147 ? -21.650 -13.754 -9.757 1.00 81.70 147 GLN B N 1
ATOM 3254 C CA . GLN B 1 147 ? -20.230 -14.083 -9.683 1.00 84.95 147 GLN B CA 1
ATOM 3255 C C . GLN B 1 147 ? -19.793 -14.350 -8.248 1.00 84.51 147 GLN B C 1
ATOM 3256 O O . GLN B 1 147 ? -20.588 -14.232 -7.317 1.00 86.31 147 GLN B O 1
ATOM 3262 N N . SER B 1 160 ? 13.245 -12.133 -4.548 1.00 60.35 160 SER B N 1
ATOM 3263 C CA . SER B 1 160 ? 13.124 -13.041 -3.414 1.00 55.38 160 SER B CA 1
ATOM 3264 C C . SER B 1 160 ? 14.484 -13.274 -2.776 1.00 44.67 160 SER B C 1
ATOM 3265 O O . SER B 1 160 ? 15.403 -13.727 -3.439 1.00 52.67 160 SER B O 1
ATOM 3268 N N . TYR B 1 161 ? 14.620 -12.923 -1.502 1.00 39.19 161 TYR B N 1
ATOM 3269 C CA . TYR B 1 161 ? 15.792 -13.280 -0.708 1.00 39.74 161 TYR B CA 1
ATOM 3270 C C . TYR B 1 161 ? 15.350 -13.739 0.676 1.00 38.81 161 TYR B C 1
ATOM 3271 O O . TYR B 1 161 ? 15.819 -13.243 1.702 1.00 40.44 161 TYR B O 1
ATOM 3280 N N . LYS B 1 162 ? 14.402 -14.676 0.708 1.00 34.75 162 LYS B N 1
ATOM 3281 C CA . LYS B 1 162 ? 13.905 -15.210 1.969 1.00 37.32 162 LYS B CA 1
ATOM 3282 C C . LYS B 1 162 ? 15.053 -15.745 2.813 1.00 41.00 162 LYS B C 1
ATOM 3283 O O . LYS B 1 162 ? 15.897 -16.507 2.333 1.00 50.72 162 LYS B O 1
ATOM 3289 N N . THR B 1 163 ? 15.076 -15.340 4.077 1.00 38.79 163 THR B N 1
ATOM 3290 C CA . THR B 1 163 ? 16.188 -15.604 4.982 1.00 38.18 163 THR B CA 1
ATOM 3291 C C . THR B 1 163 ? 15.740 -16.709 5.930 1.00 38.39 163 THR B C 1
ATOM 3292 O O . THR B 1 163 ? 15.174 -16.447 6.992 1.00 48.94 163 THR B O 1
ATOM 3296 N N . ASN B 1 164 ? 15.995 -17.952 5.534 1.00 53.56 164 ASN B N 1
ATOM 3297 C CA . ASN B 1 164 ? 15.552 -19.090 6.318 1.00 46.45 164 ASN B CA 1
ATOM 3298 C C . ASN B 1 164 ? 16.593 -19.443 7.370 1.00 50.34 164 ASN B C 1
ATOM 3299 O O . ASN B 1 164 ? 17.797 -19.242 7.184 1.00 54.55 164 ASN B O 1
ATOM 3304 N N . LEU B 1 165 ? 16.108 -19.983 8.481 1.00 43.21 165 LEU B N 1
ATOM 3305 C CA . LEU B 1 165 ? 16.928 -20.343 9.632 1.00 49.51 165 LEU B CA 1
ATOM 3306 C C . LEU B 1 165 ? 16.838 -21.849 9.861 1.00 51.20 165 LEU B C 1
ATOM 3307 O O . LEU B 1 165 ? 15.895 -22.324 10.501 1.00 48.02 165 LEU B O 1
ATOM 3312 N N . ILE B 1 166 ? 17.793 -22.614 9.326 1.00 56.83 166 ILE B N 1
ATOM 3313 C CA . ILE B 1 166 ? 17.792 -24.040 9.625 1.00 54.91 166 ILE B CA 1
ATOM 3314 C C . ILE B 1 166 ? 18.125 -24.256 11.101 1.00 57.17 166 ILE B C 1
ATOM 3315 O O . ILE B 1 166 ? 18.662 -23.375 11.784 1.00 54.54 166 ILE B O 1
ATOM 3320 N N . ASP B 1 167 ? 17.764 -25.440 11.600 1.00 62.51 167 ASP B N 1
ATOM 3321 C CA . ASP B 1 167 ? 17.805 -25.738 13.030 1.00 61.83 167 ASP B CA 1
ATOM 3322 C C . ASP B 1 167 ? 19.101 -25.294 13.695 1.00 61.94 167 ASP B C 1
ATOM 3323 O O . ASP B 1 167 ? 20.200 -25.589 13.217 1.00 63.85 167 ASP B O 1
ATOM 3328 N N . GLN B 1 168 ? 18.958 -24.564 14.794 1.00 66.16 168 GLN B N 1
ATOM 3329 C CA . GLN B 1 168 ? 20.085 -24.257 15.653 1.00 71.51 168 GLN B CA 1
ATOM 3330 C C . GLN B 1 168 ? 20.570 -25.536 16.339 1.00 73.73 168 GLN B C 1
ATOM 3331 O O . GLN B 1 168 ? 19.892 -26.567 16.343 1.00 74.10 168 GLN B O 1
ATOM 3337 N N . THR B 1 169 ? 21.763 -25.467 16.923 1.00 70.88 169 THR B N 1
ATOM 3338 C CA . THR B 1 169 ? 22.257 -26.515 17.804 1.00 72.42 169 THR B CA 1
ATOM 3339 C C . THR B 1 169 ? 22.968 -25.834 18.961 1.00 67.58 169 THR B C 1
ATOM 3340 O O . THR B 1 169 ? 23.045 -24.603 19.026 1.00 70.95 169 THR B O 1
ATOM 3344 N N . ASN B 1 170 ? 23.492 -26.632 19.887 1.00 69.13 170 ASN B N 1
ATOM 3345 C CA . ASN B 1 170 ? 24.379 -26.064 20.888 1.00 71.78 170 ASN B CA 1
ATOM 3346 C C . ASN B 1 170 ? 25.804 -25.843 20.395 1.00 84.73 170 ASN B C 1
ATOM 3347 O O . ASN B 1 170 ? 26.579 -25.178 21.089 1.00 90.78 170 ASN B O 1
ATOM 3352 N N . LYS B 1 171 ? 26.196 -26.428 19.264 1.00 91.05 171 LYS B N 1
ATOM 3353 C CA . LYS B 1 171 ? 27.541 -26.178 18.754 1.00 96.12 171 LYS B CA 1
ATOM 3354 C C . LYS B 1 171 ? 27.607 -25.672 17.317 1.00 94.19 171 LYS B C 1
ATOM 3355 O O . LYS B 1 171 ? 28.248 -24.653 17.044 1.00 93.82 171 LYS B O 1
ATOM 3361 N N . HIS B 1 172 ? 26.932 -26.355 16.395 1.00 87.17 172 HIS B N 1
ATOM 3362 C CA . HIS B 1 172 ? 27.099 -26.107 14.968 1.00 82.48 172 HIS B CA 1
ATOM 3363 C C . HIS B 1 172 ? 25.796 -25.514 14.451 1.00 80.68 172 HIS B C 1
ATOM 3364 O O . HIS B 1 172 ? 24.769 -26.199 14.403 1.00 80.30 172 HIS B O 1
ATOM 3371 N N . VAL B 1 173 ? 25.843 -24.245 14.060 1.00 95.51 173 VAL B N 1
ATOM 3372 C CA . VAL B 1 173 ? 24.697 -23.543 13.496 1.00 97.25 173 VAL B CA 1
ATOM 3373 C C . VAL B 1 173 ? 24.970 -23.255 12.026 1.00 100.25 173 VAL B C 1
ATOM 3374 O O . VAL B 1 173 ? 26.121 -23.087 11.606 1.00 97.98 173 VAL B O 1
ATOM 3378 N N . LYS B 1 174 ? 23.898 -23.201 11.238 1.00 98.32 174 LYS B N 1
ATOM 3379 C CA . LYS B 1 174 ? 23.999 -23.039 9.797 1.00 94.51 174 LYS B CA 1
ATOM 3380 C C . LYS B 1 174 ? 22.920 -22.073 9.338 1.00 111.15 174 LYS B C 1
ATOM 3381 O O . LYS B 1 174 ? 21.900 -21.883 10.003 1.00 114.55 174 LYS B O 1
ATOM 3387 N N . TRP B 1 175 ? 23.164 -21.462 8.183 1.00 132.89 175 TRP B N 1
ATOM 3388 C CA . TRP B 1 175 ? 22.196 -20.598 7.528 1.00 130.63 175 TRP B CA 1
ATOM 3389 C C . TRP B 1 175 ? 22.276 -20.840 6.030 1.00 129.56 175 TRP B C 1
ATOM 3390 O O . TRP B 1 175 ? 23.340 -21.163 5.496 1.00 133.59 175 TRP B O 1
ATOM 3401 N N . ASN B 1 176 ? 21.159 -20.682 5.359 1.00 81.76 176 ASN B N 1
ATOM 3402 C CA . ASN B 1 176 ? 21.191 -20.956 3.930 1.00 74.64 176 ASN B CA 1
ATOM 3403 C C . ASN B 1 176 ? 20.709 -19.783 3.092 1.00 66.67 176 ASN B C 1
ATOM 3404 O O . ASN B 1 176 ? 21.348 -19.462 2.087 1.00 70.72 176 ASN B O 1
ATOM 3409 N N . VAL B 1 177 ? 19.624 -19.121 3.504 1.00 59.70 177 VAL B N 1
ATOM 3410 C CA . VAL B 1 177 ? 19.072 -17.931 2.859 1.00 50.91 177 VAL B CA 1
ATOM 3411 C C . VAL B 1 177 ? 19.054 -18.096 1.345 1.00 49.24 177 VAL B C 1
ATOM 3412 O O . VAL B 1 177 ? 19.963 -17.629 0.649 1.00 53.51 177 VAL B O 1
ATOM 3416 N N . PHE B 1 178 ? 18.012 -18.727 0.821 1.00 47.81 178 PHE B N 1
ATOM 3417 C CA . PHE B 1 178 ? 17.964 -18.986 -0.606 1.00 58.28 178 PHE B CA 1
ATOM 3418 C C . PHE B 1 178 ? 17.337 -17.806 -1.340 1.00 63.73 178 PHE B C 1
ATOM 3419 O O . PHE B 1 178 ? 16.782 -16.885 -0.737 1.00 60.45 178 PHE B O 1
ATOM 3427 N N . PHE B 1 179 ? 17.428 -17.840 -2.667 1.00 102.30 179 PHE B N 1
ATOM 3428 C CA . PHE B 1 179 ? 16.653 -16.944 -3.509 1.00 108.21 179 PHE B CA 1
ATOM 3429 C C . PHE B 1 179 ? 16.057 -17.778 -4.631 1.00 109.01 179 PHE B C 1
ATOM 3430 O O . PHE B 1 179 ? 16.648 -18.770 -5.067 1.00 112.74 179 PHE B O 1
ATOM 3438 N N . ASN B 1 180 ? 14.887 -17.366 -5.104 1.00 104.39 180 ASN B N 1
ATOM 3439 C CA . ASN B 1 180 ? 14.154 -18.131 -6.100 1.00 107.33 180 ASN B CA 1
ATOM 3440 C C . ASN B 1 180 ? 14.181 -17.445 -7.458 1.00 111.85 180 ASN B C 1
ATOM 3441 O O . ASN B 1 180 ? 14.619 -18.047 -8.441 1.00 107.27 180 ASN B O 1
ATOM 3446 N N . GLY B 1 181 ? 13.761 -16.190 -7.540 1.00 119.33 181 GLY B N 1
ATOM 3447 C CA . GLY B 1 181 ? 13.672 -15.577 -8.850 1.00 119.74 181 GLY B CA 1
ATOM 3448 C C . GLY B 1 181 ? 13.423 -14.091 -8.771 1.00 133.05 181 GLY B C 1
ATOM 3449 O O . GLY B 1 181 ? 13.271 -13.512 -7.692 1.00 131.31 181 GLY B O 1
ATOM 3450 N N . TYR B 1 182 ? 13.380 -13.483 -9.953 1.00 94.05 182 TYR B N 1
ATOM 3451 C CA . TYR B 1 182 ? 13.211 -12.049 -10.104 1.00 95.71 182 TYR B CA 1
ATOM 3452 C C . TYR B 1 182 ? 12.310 -11.796 -11.300 1.00 97.75 182 TYR B C 1
ATOM 3453 O O . TYR B 1 182 ? 12.176 -12.633 -12.195 1.00 100.23 182 TYR B O 1
ATOM 3462 N N . ASN B 1 183 ? 11.687 -10.625 -11.296 1.00 98.80 183 ASN B N 1
ATOM 3463 C CA . ASN B 1 183 ? 10.832 -10.174 -12.390 1.00 98.84 183 ASN B CA 1
ATOM 3464 C C . ASN B 1 183 ? 11.664 -9.292 -13.317 1.00 107.46 183 ASN B C 1
ATOM 3465 O O . ASN B 1 183 ? 11.906 -8.117 -13.030 1.00 106.59 183 ASN B O 1
ATOM 3470 N N . ASN B 1 184 ? 11.972 -9.871 -14.481 1.00 123.28 184 ASN B N 1
ATOM 3471 C CA . ASN B 1 184 ? 12.715 -9.126 -15.525 1.00 124.31 184 ASN B CA 1
ATOM 3472 C C . ASN B 1 184 ? 11.969 -7.834 -15.832 1.00 123.49 184 ASN B C 1
ATOM 3473 O O . ASN B 1 184 ? 10.723 -7.861 -15.881 1.00 126.60 184 ASN B O 1
ATOM 3478 N N . GLN B 1 185 ? 12.711 -6.761 -16.056 1.00 109.69 185 GLN B N 1
ATOM 3479 C CA . GLN B 1 185 ? 12.131 -5.425 -16.342 1.00 103.80 185 GLN B CA 1
ATOM 3480 C C . GLN B 1 185 ? 10.600 -5.342 -16.475 1.00 112.80 185 GLN B C 1
ATOM 3481 O O . GLN B 1 185 ? 10.152 -5.331 -17.643 1.00 119.35 185 GLN B O 1
ATOM 3487 N N . ASN B 1 186 ? 9.828 -5.396 -15.378 1.00 112.11 186 ASN B N 1
ATOM 3488 C CA . ASN B 1 186 ? 8.423 -5.012 -15.390 1.00 108.86 186 ASN B CA 1
ATOM 3489 C C . ASN B 1 186 ? 7.529 -6.107 -15.970 1.00 112.37 186 ASN B C 1
ATOM 3490 O O . ASN B 1 186 ? 6.303 -6.015 -15.861 1.00 114.29 186 ASN B O 1
ATOM 3495 N N . TRP B 1 187 ? 8.101 -7.173 -16.524 1.00 111.37 187 TRP B N 1
ATOM 3496 C CA . TRP B 1 187 ? 7.306 -8.195 -17.191 1.00 103.98 187 TRP B CA 1
ATOM 3497 C C . TRP B 1 187 ? 7.522 -9.560 -16.558 1.00 104.63 187 TRP B C 1
ATOM 3498 O O . TRP B 1 187 ? 8.658 -9.959 -16.280 1.00 109.95 187 TRP B O 1
ATOM 3509 N N . GLY B 1 188 ? 6.411 -10.264 -16.334 1.00 106.40 188 GLY B N 1
ATOM 3510 C CA . GLY B 1 188 ? 6.428 -11.647 -15.895 1.00 96.04 188 GLY B CA 1
ATOM 3511 C C . GLY B 1 188 ? 7.193 -11.911 -14.614 1.00 82.73 188 GLY B C 1
ATOM 3512 O O . GLY B 1 188 ? 7.512 -10.984 -13.866 1.00 83.37 188 GLY B O 1
ATOM 3513 N N . ILE B 1 189 ? 7.485 -13.182 -14.348 1.00 76.03 189 ILE B N 1
ATOM 3514 C CA . ILE B 1 189 ? 8.288 -13.584 -13.196 1.00 79.44 189 ILE B CA 1
ATOM 3515 C C . ILE B 1 189 ? 8.998 -14.885 -13.543 1.00 80.30 189 ILE B C 1
ATOM 3516 O O . ILE B 1 189 ? 8.372 -15.842 -14.006 1.00 81.83 189 ILE B O 1
ATOM 3521 N N . TYR B 1 190 ? 10.311 -14.909 -13.344 1.00 82.98 190 TYR B N 1
ATOM 3522 C CA . TYR B 1 190 ? 11.124 -16.084 -13.610 1.00 86.05 190 TYR B CA 1
ATOM 3523 C C . TYR B 1 190 ? 11.906 -16.435 -12.356 1.00 99.29 190 TYR B C 1
ATOM 3524 O O . TYR B 1 190 ? 12.430 -15.550 -11.673 1.00 101.88 190 TYR B O 1
ATOM 3533 N N . THR B 1 191 ? 11.985 -17.724 -12.059 1.00 109.61 191 THR B N 1
ATOM 3534 C CA . THR B 1 191 ? 12.615 -18.195 -10.837 1.00 99.16 191 THR B CA 1
ATOM 3535 C C . THR B 1 191 ? 13.810 -19.082 -11.176 1.00 92.13 191 THR B C 1
ATOM 3536 O O . THR B 1 191 ? 14.192 -19.235 -12.339 1.00 96.33 191 THR B O 1
ATOM 3540 N N . ARG B 1 192 ? 14.404 -19.668 -10.134 1.00 91.73 192 ARG B N 1
ATOM 3541 C CA . ARG B 1 192 ? 15.469 -20.652 -10.292 1.00 89.30 192 ARG B CA 1
ATOM 3542 C C . ARG B 1 192 ? 14.970 -21.949 -10.912 1.00 93.90 192 ARG B C 1
ATOM 3543 O O . ARG B 1 192 ? 15.759 -22.886 -11.073 1.00 94.14 192 ARG B O 1
ATOM 3551 N N . ASP B 1 193 ? 13.682 -22.024 -11.255 1.00 99.34 193 ASP B N 1
ATOM 3552 C CA . ASP B 1 193 ? 13.129 -23.172 -11.956 1.00 101.82 193 ASP B CA 1
ATOM 3553 C C . ASP B 1 193 ? 12.198 -22.799 -13.102 1.00 103.92 193 ASP B C 1
ATOM 3554 O O . ASP B 1 193 ? 11.572 -23.696 -13.671 1.00 104.57 193 ASP B O 1
ATOM 3559 N N . SER B 1 194 ? 12.076 -21.523 -13.459 1.00 92.50 194 SER B N 1
ATOM 3560 C CA . SER B 1 194 ? 11.120 -21.126 -14.488 1.00 82.52 194 SER B CA 1
ATOM 3561 C C . SER B 1 194 ? 11.634 -21.516 -15.870 1.00 74.90 194 SER B C 1
ATOM 3562 O O . SER B 1 194 ? 12.651 -20.990 -16.335 1.00 74.33 194 SER B O 1
ATOM 3565 N N . TYR B 1 195 ? 10.923 -22.426 -16.528 1.00 71.25 195 TYR B N 1
ATOM 3566 C CA . TYR B 1 195 ? 11.299 -22.869 -17.864 1.00 67.25 195 TYR B CA 1
ATOM 3567 C C . TYR B 1 195 ? 10.374 -22.265 -18.915 1.00 58.18 195 TYR B C 1
ATOM 3568 O O . TYR B 1 195 ? 9.173 -22.117 -18.689 1.00 55.72 195 TYR B O 1
ATOM 3577 N N . TYR B 1 199 ? 10.875 -20.416 -24.771 1.00 58.78 199 TYR B N 1
ATOM 3578 C CA . TYR B 1 199 ? 11.999 -19.494 -24.662 1.00 54.47 199 TYR B CA 1
ATOM 3579 C C . TYR B 1 199 ? 13.091 -20.033 -23.753 1.00 64.82 199 TYR B C 1
ATOM 3580 O O . TYR B 1 199 ? 14.194 -19.488 -23.711 1.00 82.58 199 TYR B O 1
ATOM 3589 N N . GLY B 1 200 ? 12.787 -21.103 -23.023 1.00 57.74 200 GLY B N 1
ATOM 3590 C CA . GLY B 1 200 ? 13.713 -21.472 -21.976 1.00 69.43 200 GLY B CA 1
ATOM 3591 C C . GLY B 1 200 ? 13.664 -20.410 -20.890 1.00 79.37 200 GLY B C 1
ATOM 3592 O O . GLY B 1 200 ? 12.636 -19.768 -20.658 1.00 86.86 200 GLY B O 1
ATOM 3593 N N . ASN B 1 201 ? 14.789 -20.222 -20.211 1.00 82.93 201 ASN B N 1
ATOM 3594 C CA . ASN B 1 201 ? 14.879 -19.167 -19.212 1.00 86.01 201 ASN B CA 1
ATOM 3595 C C . ASN B 1 201 ? 15.177 -17.826 -19.871 1.00 90.66 201 ASN B C 1
ATOM 3596 O O . ASN B 1 201 ? 16.129 -17.702 -20.646 1.00 93.08 201 ASN B O 1
ATOM 3601 N N . GLN B 1 202 ? 14.349 -16.824 -19.577 1.00 97.60 202 GLN B N 1
ATOM 3602 C CA . GLN B 1 202 ? 14.601 -15.458 -20.018 1.00 96.03 202 GLN B CA 1
ATOM 3603 C C . GLN B 1 202 ? 14.977 -14.569 -18.839 1.00 108.90 202 GLN B C 1
ATOM 3604 O O . GLN B 1 202 ? 14.918 -13.340 -18.942 1.00 112.73 202 GLN B O 1
ATOM 3610 N N . LEU B 1 203 ? 15.361 -15.185 -17.716 1.00 124.31 203 LEU B N 1
ATOM 3611 C CA . LEU B 1 203 ? 15.618 -14.441 -16.487 1.00 121.45 203 LEU B CA 1
ATOM 3612 C C . LEU B 1 203 ? 16.772 -13.466 -16.663 1.00 117.17 203 LEU B C 1
ATOM 3613 O O . LEU B 1 203 ? 16.756 -12.364 -16.103 1.00 120.70 203 LEU B O 1
ATOM 3618 N N . PHE B 1 204 ? 17.782 -13.853 -17.436 1.00 103.93 204 PHE B N 1
ATOM 3619 C CA . PHE B 1 204 ? 18.933 -13.002 -17.681 1.00 100.32 204 PHE B CA 1
ATOM 3620 C C . PHE B 1 204 ? 19.007 -12.548 -19.130 1.00 95.70 204 PHE B C 1
ATOM 3621 O O . PHE B 1 204 ? 19.998 -11.932 -19.529 1.00 96.71 204 PHE B O 1
ATOM 3629 N N . MET B 1 205 ? 17.979 -12.826 -19.921 1.00 95.63 205 MET B N 1
ATOM 3630 C CA . MET B 1 205 ? 17.912 -12.363 -21.296 1.00 97.62 205 MET B CA 1
ATOM 3631 C C . MET B 1 205 ? 17.265 -10.984 -21.336 1.00 101.70 205 MET B C 1
ATOM 3632 O O . MET B 1 205 ? 16.330 -10.706 -20.579 1.00 98.46 205 MET B O 1
ATOM 3637 N N . TYR B 1 206 ? 17.760 -10.117 -22.219 1.00 98.79 206 TYR B N 1
ATOM 3638 C CA . TYR B 1 206 ? 17.092 -8.831 -22.403 1.00 94.06 206 TYR B CA 1
ATOM 3639 C C . TYR B 1 206 ? 16.111 -8.860 -23.574 1.00 86.17 206 TYR B C 1
ATOM 3640 O O . TYR B 1 206 ? 14.913 -8.623 -23.390 1.00 80.14 206 TYR B O 1
ATOM 3649 N N . SER B 1 207 ? 16.600 -9.158 -24.775 1.00 98.85 207 SER B N 1
ATOM 3650 C CA . SER B 1 207 ? 15.791 -9.103 -25.987 1.00 100.10 207 SER B CA 1
ATOM 3651 C C . SER B 1 207 ? 15.707 -10.501 -26.577 1.00 101.31 207 SER B C 1
ATOM 3652 O O . SER B 1 207 ? 16.736 -11.153 -26.776 1.00 99.80 207 SER B O 1
ATOM 3655 N N . ARG B 1 208 ? 14.481 -10.985 -26.779 1.00 100.20 208 ARG B N 1
ATOM 3656 C CA . ARG B 1 208 ? 14.230 -12.324 -27.293 1.00 97.73 208 ARG B CA 1
ATOM 3657 C C . ARG B 1 208 ? 13.966 -12.400 -28.796 1.00 98.47 208 ARG B C 1
ATOM 3658 O O . ARG B 1 208 ? 14.019 -13.506 -29.345 1.00 101.67 208 ARG B O 1
ATOM 3666 N N . THR B 1 209 ? 13.672 -11.282 -29.473 1.00 89.86 209 THR B N 1
ATOM 3667 C CA . THR B 1 209 ? 13.130 -11.373 -30.831 1.00 85.11 209 THR B CA 1
ATOM 3668 C C . THR B 1 209 ? 13.921 -11.998 -31.976 1.00 85.42 209 THR B C 1
ATOM 3669 O O . THR B 1 209 ? 13.491 -13.019 -32.522 1.00 91.90 209 THR B O 1
ATOM 3673 N N . TYR B 1 210 ? 15.107 -11.457 -32.261 1.00 81.89 210 TYR B N 1
ATOM 3674 C CA . TYR B 1 210 ? 16.171 -11.981 -33.149 1.00 80.50 210 TYR B CA 1
ATOM 3675 C C . TYR B 1 210 ? 16.733 -10.803 -33.938 1.00 77.17 210 TYR B C 1
ATOM 3676 O O . TYR B 1 210 ? 17.410 -10.985 -34.948 1.00 81.86 210 TYR B O 1
ATOM 3685 N N . GLU B 1 213 ? 21.792 -10.454 -33.700 1.00 86.47 213 GLU B N 1
ATOM 3686 C CA . GLU B 1 213 ? 22.396 -11.549 -32.950 1.00 97.57 213 GLU B CA 1
ATOM 3687 C C . GLU B 1 213 ? 23.860 -11.263 -32.640 1.00 95.63 213 GLU B C 1
ATOM 3688 O O . GLU B 1 213 ? 24.764 -11.858 -33.224 1.00 105.00 213 GLU B O 1
ATOM 3694 N N . THR B 1 214 ? 24.074 -10.349 -31.702 1.00 96.09 214 THR B N 1
ATOM 3695 C CA . THR B 1 214 ? 25.408 -9.941 -31.284 1.00 97.55 214 THR B CA 1
ATOM 3696 C C . THR B 1 214 ? 26.008 -11.062 -30.425 1.00 101.16 214 THR B C 1
ATOM 3697 O O . THR B 1 214 ? 25.433 -12.145 -30.274 1.00 100.91 214 THR B O 1
ATOM 3701 N N . ASP B 1 215 ? 27.195 -10.821 -29.872 1.00 104.05 215 ASP B N 1
ATOM 3702 C CA . ASP B 1 215 ? 27.775 -11.748 -28.910 1.00 113.48 215 ASP B CA 1
ATOM 3703 C C . ASP B 1 215 ? 26.819 -11.929 -27.739 1.00 125.37 215 ASP B C 1
ATOM 3704 O O . ASP B 1 215 ? 26.190 -10.975 -27.274 1.00 124.61 215 ASP B O 1
ATOM 3709 N N . ALA B 1 216 ? 26.711 -13.171 -27.264 1.00 158.45 216 ALA B N 1
ATOM 3710 C CA . ALA B 1 216 ? 25.788 -13.469 -26.178 1.00 164.00 216 ALA B CA 1
ATOM 3711 C C . ALA B 1 216 ? 26.275 -12.937 -24.837 1.00 173.29 216 ALA B C 1
ATOM 3712 O O . ALA B 1 216 ? 25.543 -13.033 -23.847 1.00 172.76 216 ALA B O 1
ATOM 3714 N N . ARG B 1 217 ? 27.490 -12.390 -24.779 1.00 145.42 217 ARG B N 1
ATOM 3715 C CA . ARG B 1 217 ? 27.932 -11.668 -23.593 1.00 141.01 217 ARG B CA 1
ATOM 3716 C C . ARG B 1 217 ? 27.165 -10.364 -23.406 1.00 141.80 217 ARG B C 1
ATOM 3717 O O . ARG B 1 217 ? 27.045 -9.883 -22.274 1.00 132.37 217 ARG B O 1
ATOM 3725 N N . GLY B 1 218 ? 26.618 -9.804 -24.485 1.00 140.20 218 GLY B N 1
ATOM 3726 C CA . GLY B 1 218 ? 25.933 -8.526 -24.427 1.00 124.05 218 GLY B CA 1
ATOM 3727 C C . GLY B 1 218 ? 24.474 -8.512 -24.837 1.00 108.89 218 GLY B C 1
ATOM 3728 O O . GLY B 1 218 ? 23.968 -7.473 -25.271 1.00 98.55 218 GLY B O 1
ATOM 3729 N N . ASN B 1 219 ? 23.783 -9.645 -24.712 1.00 98.06 219 ASN B N 1
ATOM 3730 C CA . ASN B 1 219 ? 22.342 -9.697 -24.927 1.00 87.44 219 ASN B CA 1
ATOM 3731 C C . ASN B 1 219 ? 21.594 -9.882 -23.611 1.00 81.20 219 ASN B C 1
ATOM 3732 O O . ASN B 1 219 ? 20.421 -10.270 -23.605 1.00 75.22 219 ASN B O 1
ATOM 3737 N N . LEU B 1 220 ? 22.262 -9.608 -22.497 1.00 94.82 220 LEU B N 1
ATOM 3738 C CA . LEU B 1 220 ? 21.658 -9.657 -21.177 1.00 98.86 220 LEU B CA 1
ATOM 3739 C C . LEU B 1 220 ? 21.156 -8.282 -20.757 1.00 106.07 220 LEU B C 1
ATOM 3740 O O . LEU B 1 220 ? 21.718 -7.249 -21.131 1.00 107.16 220 LEU B O 1
ATOM 3745 N N . VAL B 1 221 ? 20.080 -8.283 -19.977 1.00 109.33 221 VAL B N 1
ATOM 3746 C CA . VAL B 1 221 ? 19.609 -7.040 -19.359 1.00 114.39 221 VAL B CA 1
ATOM 3747 C C . VAL B 1 221 ? 20.693 -6.515 -18.422 1.00 131.14 221 VAL B C 1
ATOM 3748 O O . VAL B 1 221 ? 21.256 -7.297 -17.630 1.00 131.73 221 VAL B O 1
ATOM 3752 N N . PRO B 1 222 ? 21.058 -5.230 -18.497 1.00 160.64 222 PRO B N 1
ATOM 3753 C CA . PRO B 1 222 ? 22.229 -4.740 -17.755 1.00 162.52 222 PRO B CA 1
ATOM 3754 C C . PRO B 1 222 ? 22.147 -5.017 -16.259 1.00 164.57 222 PRO B C 1
ATOM 3755 O O . PRO B 1 222 ? 21.064 -5.130 -15.681 1.00 161.33 222 PRO B O 1
ATOM 3759 N N . MET B 1 223 ? 23.326 -5.127 -15.639 1.00 120.66 223 MET B N 1
ATOM 3760 C CA . MET B 1 223 ? 23.407 -5.559 -14.246 1.00 101.00 223 MET B CA 1
ATOM 3761 C C . MET B 1 223 ? 22.709 -4.580 -13.309 1.00 101.74 223 MET B C 1
ATOM 3762 O O . MET B 1 223 ? 21.979 -4.994 -12.402 1.00 101.53 223 MET B O 1
ATOM 3767 N N . ASN B 1 224 ? 22.918 -3.276 -13.508 1.00 96.14 224 ASN B N 1
ATOM 3768 C CA . ASN B 1 224 ? 22.207 -2.290 -12.702 1.00 91.03 224 ASN B CA 1
ATOM 3769 C C . ASN B 1 224 ? 20.736 -2.181 -13.076 1.00 93.10 224 ASN B C 1
ATOM 3770 O O . ASN B 1 224 ? 19.960 -1.600 -12.309 1.00 84.68 224 ASN B O 1
ATOM 3775 N N . ASP B 1 225 ? 20.338 -2.722 -14.224 1.00 104.06 225 ASP B N 1
ATOM 3776 C CA . ASP B 1 225 ? 18.936 -2.869 -14.588 1.00 99.28 225 ASP B CA 1
ATOM 3777 C C . ASP B 1 225 ? 18.311 -4.115 -13.970 1.00 99.78 225 ASP B C 1
ATOM 3778 O O . ASP B 1 225 ? 17.158 -4.440 -14.274 1.00 98.13 225 ASP B O 1
ATOM 3783 N N . LEU B 1 226 ? 19.059 -4.810 -13.117 1.00 94.74 226 LEU B N 1
ATOM 3784 C CA . LEU B 1 226 ? 18.661 -6.038 -12.448 1.00 91.09 226 LEU B CA 1
ATOM 3785 C C . LEU B 1 226 ? 18.705 -5.743 -10.950 1.00 85.94 226 LEU B C 1
ATOM 3786 O O . LEU B 1 226 ? 19.137 -4.646 -10.571 1.00 82.71 226 LEU B O 1
ATOM 3791 N N . PRO B 1 227 ? 18.248 -6.659 -10.060 1.00 94.89 227 PRO B N 1
ATOM 3792 C CA . PRO B 1 227 ? 18.135 -6.296 -8.636 1.00 92.13 227 PRO B CA 1
ATOM 3793 C C . PRO B 1 227 ? 19.407 -5.732 -8.018 1.00 90.46 227 PRO B C 1
ATOM 3794 O O . PRO B 1 227 ? 20.513 -5.941 -8.528 1.00 96.17 227 PRO B O 1
ATOM 3798 N N . THR B 1 228 ? 19.245 -5.022 -6.898 1.00 73.23 228 THR B N 1
ATOM 3799 C CA . THR B 1 228 ? 20.390 -4.421 -6.220 1.00 76.56 228 THR B CA 1
ATOM 3800 C C . THR B 1 228 ? 21.353 -5.482 -5.703 1.00 88.18 228 THR B C 1
ATOM 3801 O O . THR B 1 228 ? 22.575 -5.312 -5.790 1.00 96.47 228 THR B O 1
ATOM 3805 N N . LEU B 1 229 ? 20.827 -6.579 -5.153 1.00 90.93 229 LEU B N 1
ATOM 3806 C CA . LEU B 1 229 ? 21.705 -7.614 -4.620 1.00 96.94 229 LEU B CA 1
ATOM 3807 C C . LEU B 1 229 ? 22.511 -8.265 -5.737 1.00 109.59 229 LEU B C 1
ATOM 3808 O O . LEU B 1 229 ? 23.722 -8.458 -5.598 1.00 110.07 229 LEU B O 1
ATOM 3813 N N . THR B 1 230 ? 21.860 -8.577 -6.862 1.00 123.10 230 THR B N 1
ATOM 3814 C CA . THR B 1 230 ? 22.496 -9.361 -7.917 1.00 121.36 230 THR B CA 1
ATOM 3815 C C . THR B 1 230 ? 23.792 -8.716 -8.397 1.00 127.42 230 THR B C 1
ATOM 3816 O O . THR B 1 230 ? 24.726 -9.420 -8.799 1.00 130.44 230 THR B O 1
ATOM 3820 N N . ASN B 1 231 ? 23.878 -7.386 -8.342 1.00 105.58 231 ASN B N 1
ATOM 3821 C CA . ASN B 1 231 ? 25.054 -6.676 -8.823 1.00 104.66 231 ASN B CA 1
ATOM 3822 C C . ASN B 1 231 ? 25.986 -6.182 -7.722 1.00 107.52 231 ASN B C 1
ATOM 3823 O O . ASN B 1 231 ? 27.141 -5.863 -8.021 1.00 115.90 231 ASN B O 1
ATOM 3828 N N . SER B 1 232 ? 25.501 -6.154 -6.479 1.00 111.28 232 SER B N 1
ATOM 3829 C CA . SER B 1 232 ? 26.328 -5.622 -5.365 1.00 113.31 232 SER B CA 1
ATOM 3830 C C . SER B 1 232 ? 26.756 -6.747 -4.420 1.00 105.22 232 SER B C 1
ATOM 3831 O O . SER B 1 232 ? 27.803 -7.373 -4.674 1.00 97.71 232 SER B O 1
ATOM 3834 N N . GLY B 1 233 ? 25.989 -6.958 -3.353 1.00 101.12 233 GLY B N 1
ATOM 3835 C CA . GLY B 1 233 ? 26.334 -7.997 -2.369 1.00 98.91 233 GLY B CA 1
ATOM 3836 C C . GLY B 1 233 ? 25.364 -7.994 -1.207 1.00 102.47 233 GLY B C 1
ATOM 3837 O O . GLY B 1 233 ? 24.479 -7.119 -1.186 1.00 101.04 233 GLY B O 1
ATOM 3838 N N . PHE B 1 234 ? 25.521 -8.930 -0.270 1.00 77.79 234 PHE B N 1
ATOM 3839 C CA . PHE B 1 234 ? 24.655 -8.944 0.938 1.00 81.01 234 PHE B CA 1
ATOM 3840 C C . PHE B 1 234 ? 25.451 -8.388 2.118 1.00 89.37 234 PHE B C 1
ATOM 3841 O O . PHE B 1 234 ? 26.664 -8.671 2.192 1.00 90.89 234 PHE B O 1
ATOM 3849 N N . SER B 1 235 ? 24.806 -7.595 2.984 1.00 119.68 235 SER B N 1
ATOM 3850 C CA . SER B 1 235 ? 25.478 -7.046 4.194 1.00 118.78 235 SER B CA 1
ATOM 3851 C C . SER B 1 235 ? 24.962 -7.790 5.424 1.00 125.40 235 SER B C 1
ATOM 3852 O O . SER B 1 235 ? 23.889 -7.422 5.935 1.00 124.13 235 SER B O 1
ATOM 3855 N N . PRO B 1 236 ? 25.688 -8.804 5.927 1.00 144.42 236 PRO B N 1
ATOM 3856 C CA . PRO B 1 236 ? 25.188 -9.607 7.030 1.00 148.62 236 PRO B CA 1
ATOM 3857 C C . PRO B 1 236 ? 24.848 -8.832 8.279 1.00 141.29 236 PRO B C 1
ATOM 3858 O O . PRO B 1 236 ? 25.590 -7.903 8.634 1.00 142.90 236 PRO B O 1
ATOM 3862 N N . GLY B 1 237 ? 23.733 -9.180 8.922 1.00 112.58 237 GLY B N 1
ATOM 3863 C CA . GLY B 1 237 ? 23.426 -8.578 10.204 1.00 97.19 237 GLY B CA 1
ATOM 3864 C C . GLY B 1 237 ? 23.113 -9.628 11.249 1.00 83.64 237 GLY B C 1
ATOM 3865 O O . GLY B 1 237 ? 22.414 -9.359 12.231 1.00 75.99 237 GLY B O 1
ATOM 3866 N N . MET B 1 238 ? 23.636 -10.835 11.041 1.00 85.21 238 MET B N 1
ATOM 3867 C CA . MET B 1 238 ? 23.315 -11.961 11.907 1.00 75.13 238 MET B CA 1
ATOM 3868 C C . MET B 1 238 ? 23.956 -11.774 13.277 1.00 74.50 238 MET B C 1
ATOM 3869 O O . MET B 1 238 ? 25.140 -11.439 13.382 1.00 84.62 238 MET B O 1
ATOM 3874 N N . ILE B 1 239 ? 23.168 -11.974 14.328 1.00 61.48 239 ILE B N 1
ATOM 3875 C CA . ILE B 1 239 ? 23.625 -11.840 15.705 1.00 61.81 239 ILE B CA 1
ATOM 3876 C C . ILE B 1 239 ? 23.521 -13.204 16.373 1.00 57.51 239 ILE B C 1
ATOM 3877 O O . ILE B 1 239 ? 22.544 -13.932 16.169 1.00 57.88 239 ILE B O 1
ATOM 3882 N N . ALA B 1 240 ? 24.536 -13.554 17.162 1.00 68.19 240 ALA B N 1
ATOM 3883 C CA . ALA B 1 240 ? 24.513 -14.786 17.935 1.00 63.72 240 ALA B CA 1
ATOM 3884 C C . ALA B 1 240 ? 25.023 -14.524 19.346 1.00 74.41 240 ALA B C 1
ATOM 3885 O O . ALA B 1 240 ? 25.679 -13.515 19.615 1.00 86.89 240 ALA B O 1
ATOM 3887 N N . VAL B 1 241 ? 24.710 -15.450 20.253 1.00 79.32 241 VAL B N 1
ATOM 3888 C CA . VAL B 1 241 ? 25.093 -15.346 21.657 1.00 89.79 241 VAL B CA 1
ATOM 3889 C C . VAL B 1 241 ? 25.672 -16.678 22.117 1.00 95.69 241 VAL B C 1
ATOM 3890 O O . VAL B 1 241 ? 25.142 -17.744 21.784 1.00 92.48 241 VAL B O 1
ATOM 3894 N N . VAL B 1 242 ? 26.751 -16.619 22.896 1.00 114.84 242 VAL B N 1
ATOM 3895 C CA . VAL B 1 242 ? 27.387 -17.802 23.467 1.00 111.89 242 VAL B CA 1
ATOM 3896 C C . VAL B 1 242 ? 27.472 -17.646 24.979 1.00 116.27 242 VAL B C 1
ATOM 3897 O O . VAL B 1 242 ? 27.842 -16.578 25.481 1.00 120.54 242 VAL B O 1
ATOM 3901 N N . ILE B 1 243 ? 27.105 -18.704 25.700 1.00 88.64 243 ILE B N 1
ATOM 3902 C CA . ILE B 1 243 ? 27.267 -18.776 27.147 1.00 78.41 243 ILE B CA 1
ATOM 3903 C C . ILE B 1 243 ? 28.157 -19.964 27.467 1.00 75.78 243 ILE B C 1
ATOM 3904 O O . ILE B 1 243 ? 28.087 -21.007 26.807 1.00 80.36 243 ILE B O 1
ATOM 3909 N N . SER B 1 244 ? 29.012 -19.790 28.468 1.00 79.07 244 SER B N 1
ATOM 3910 C CA . SER B 1 244 ? 29.891 -20.851 28.921 1.00 75.07 244 SER B CA 1
ATOM 3911 C C . SER B 1 244 ? 29.897 -20.885 30.437 1.00 74.03 244 SER B C 1
ATOM 3912 O O . SER B 1 244 ? 29.640 -19.877 31.096 1.00 75.44 244 SER B O 1
ATOM 3915 N N . GLU B 1 245 ? 30.150 -22.069 30.981 1.00 68.71 245 GLU B N 1
ATOM 3916 C CA . GLU B 1 245 ? 30.169 -22.229 32.425 1.00 72.74 245 GLU B CA 1
ATOM 3917 C C . GLU B 1 245 ? 31.359 -21.475 33.006 1.00 77.36 245 GLU B C 1
ATOM 3918 O O . GLU B 1 245 ? 32.379 -21.274 32.343 1.00 88.25 245 GLU B O 1
ATOM 3924 N N . LYS B 1 246 ? 31.222 -21.050 34.262 1.00 75.74 246 LYS B N 1
ATOM 3925 C CA . LYS B 1 246 ? 32.312 -20.337 34.918 1.00 82.31 246 LYS B CA 1
ATOM 3926 C C . LYS B 1 246 ? 33.526 -21.216 35.209 1.00 88.74 246 LYS B C 1
ATOM 3927 O O . LYS B 1 246 ? 34.637 -20.687 35.326 1.00 89.32 246 LYS B O 1
ATOM 3933 N N . ASP B 1 247 ? 33.354 -22.537 35.320 1.00 87.86 247 ASP B N 1
ATOM 3934 C CA . ASP B 1 247 ? 34.500 -23.399 35.599 1.00 92.23 247 ASP B CA 1
ATOM 3935 C C . ASP B 1 247 ? 35.395 -23.614 34.380 1.00 99.77 247 ASP B C 1
ATOM 3936 O O . ASP B 1 247 ? 36.625 -23.581 34.501 1.00 94.68 247 ASP B O 1
ATOM 3941 N N . THR B 1 248 ? 34.805 -23.828 33.206 1.00 130.62 248 THR B N 1
ATOM 3942 C CA . THR B 1 248 ? 35.578 -24.197 32.028 1.00 128.93 248 THR B CA 1
ATOM 3943 C C . THR B 1 248 ? 36.283 -22.989 31.413 1.00 128.47 248 THR B C 1
ATOM 3944 O O . THR B 1 248 ? 35.882 -21.836 31.600 1.00 129.09 248 THR B O 1
ATOM 3948 N N . GLU B 1 249 ? 37.357 -23.271 30.673 1.00 89.26 249 GLU B N 1
ATOM 3949 C CA . GLU B 1 249 ? 38.224 -22.240 30.113 1.00 71.79 249 GLU B CA 1
ATOM 3950 C C . GLU B 1 249 ? 38.500 -22.493 28.632 1.00 67.94 249 GLU B C 1
ATOM 3951 O O . GLU B 1 249 ? 38.777 -23.627 28.231 1.00 68.05 249 GLU B O 1
ATOM 3957 N N . GLN B 1 250 ? 38.375 -21.433 27.826 1.00 69.01 250 GLN B N 1
ATOM 3958 C CA . GLN B 1 250 ? 38.607 -21.413 26.379 1.00 66.34 250 GLN B CA 1
ATOM 3959 C C . GLN B 1 250 ? 37.675 -22.282 25.534 1.00 66.78 250 GLN B C 1
ATOM 3960 O O . GLN B 1 250 ? 37.072 -23.242 26.023 1.00 68.10 250 GLN B O 1
ATOM 3966 N N . SER B 1 251 ? 37.619 -21.968 24.235 1.00 60.27 251 SER B N 1
ATOM 3967 C CA . SER B 1 251 ? 36.823 -22.687 23.246 1.00 62.58 251 SER B CA 1
ATOM 3968 C C . SER B 1 251 ? 37.426 -22.410 21.875 1.00 66.14 251 SER B C 1
ATOM 3969 O O . SER B 1 251 ? 38.214 -21.477 21.702 1.00 75.80 251 SER B O 1
ATOM 3972 N N . SER B 1 252 ? 37.048 -23.239 20.880 1.00 80.47 252 SER B N 1
ATOM 3973 C CA . SER B 1 252 ? 37.626 -23.147 19.529 1.00 85.53 252 SER B CA 1
ATOM 3974 C C . SER B 1 252 ? 36.494 -23.253 18.499 1.00 95.19 252 SER B C 1
ATOM 3975 O O . SER B 1 252 ? 36.201 -24.328 17.972 1.00 100.05 252 SER B O 1
ATOM 3978 N N . ILE B 1 253 ? 35.855 -22.112 18.224 1.00 100.13 253 ILE B N 1
ATOM 3979 C CA . ILE B 1 253 ? 34.760 -22.009 17.262 1.00 100.56 253 ILE B CA 1
ATOM 3980 C C . ILE B 1 253 ? 35.300 -21.858 15.842 1.00 97.97 253 ILE B C 1
ATOM 3981 O O . ILE B 1 253 ? 36.410 -21.362 15.621 1.00 97.71 253 ILE B O 1
ATOM 3986 N N . GLN B 1 254 ? 34.503 -22.296 14.867 1.00 90.13 254 GLN B N 1
ATOM 3987 C CA . GLN B 1 254 ? 34.709 -21.997 13.455 1.00 85.67 254 GLN B CA 1
ATOM 3988 C C . GLN B 1 254 ? 33.676 -20.982 12.976 1.00 74.28 254 GLN B C 1
ATOM 3989 O O . GLN B 1 254 ? 32.572 -20.898 13.516 1.00 70.12 254 GLN B O 1
ATOM 3995 N N . VAL B 1 255 ? 34.056 -20.187 11.977 1.00 73.07 255 VAL B N 1
ATOM 3996 C CA . VAL B 1 255 ? 33.152 -19.248 11.309 1.00 63.69 255 VAL B CA 1
ATOM 3997 C C . VAL B 1 255 ? 33.367 -19.415 9.810 1.00 60.77 255 VAL B C 1
ATOM 3998 O O . VAL B 1 255 ? 34.313 -18.854 9.245 1.00 63.45 255 VAL B O 1
ATOM 4002 N N . ALA B 1 256 ? 32.494 -20.179 9.162 1.00 58.57 256 ALA B N 1
ATOM 4003 C CA . ALA B 1 256 ? 32.583 -20.412 7.728 1.00 54.86 256 ALA B CA 1
ATOM 4004 C C . ALA B 1 256 ? 31.716 -19.425 6.959 1.00 55.35 256 ALA B C 1
ATOM 4005 O O . ALA B 1 256 ? 30.626 -19.057 7.404 1.00 62.11 256 ALA B O 1
ATOM 4007 N N . TYR B 1 257 ? 32.210 -19.005 5.798 1.00 51.69 257 TYR B N 1
ATOM 4008 C CA . TYR B 1 257 ? 31.451 -18.196 4.855 1.00 55.26 257 TYR B CA 1
ATOM 4009 C C . TYR B 1 257 ? 31.546 -18.861 3.492 1.00 57.47 257 TYR B C 1
ATOM 4010 O O . TYR B 1 257 ? 32.648 -19.146 3.014 1.00 65.76 257 TYR B O 1
ATOM 4019 N N . THR B 1 258 ? 30.398 -19.090 2.862 1.00 74.47 258 THR B N 1
ATOM 4020 C CA . THR B 1 258 ? 30.331 -19.872 1.639 1.00 72.58 258 THR B CA 1
ATOM 4021 C C . THR B 1 258 ? 29.527 -19.102 0.597 1.00 67.44 258 THR B C 1
ATOM 4022 O O . THR B 1 258 ? 28.786 -18.170 0.919 1.00 69.44 258 THR B O 1
ATOM 4026 N N . LYS B 1 259 ? 29.689 -19.497 -0.668 1.00 71.29 259 LYS B N 1
ATOM 4027 C CA . LYS B 1 259 ? 28.944 -18.895 -1.773 1.00 73.84 259 LYS B CA 1
ATOM 4028 C C . LYS B 1 259 ? 28.730 -19.972 -2.832 1.00 76.20 259 LYS B C 1
ATOM 4029 O O . LYS B 1 259 ? 29.630 -20.244 -3.633 1.00 78.73 259 LYS B O 1
ATOM 4035 N N . HIS B 1 260 ? 27.550 -20.584 -2.824 1.00 76.21 260 HIS B N 1
ATOM 4036 C CA . HIS B 1 260 ? 27.164 -21.441 -3.932 1.00 82.58 260 HIS B CA 1
ATOM 4037 C C . HIS B 1 260 ? 26.886 -20.581 -5.156 1.00 91.10 260 HIS B C 1
ATOM 4038 O O . HIS B 1 260 ? 26.389 -19.457 -5.051 1.00 100.54 260 HIS B O 1
ATOM 4045 N N . ALA B 1 261 ? 27.209 -21.114 -6.329 1.00 106.14 261 ALA B N 1
ATOM 4046 C CA . ALA B 1 261 ? 27.064 -20.337 -7.547 1.00 100.19 261 ALA B CA 1
ATOM 4047 C C . ALA B 1 261 ? 26.403 -21.173 -8.630 1.00 103.08 261 ALA B C 1
ATOM 4048 O O . ALA B 1 261 ? 26.587 -22.391 -8.704 1.00 107.87 261 ALA B O 1
ATOM 4050 N N . ASP B 1 262 ? 25.629 -20.494 -9.472 1.00 105.66 262 ASP B N 1
ATOM 4051 C CA . ASP B 1 262 ? 24.984 -21.087 -10.630 1.00 95.93 262 ASP B CA 1
ATOM 4052 C C . ASP B 1 262 ? 25.554 -20.444 -11.885 1.00 103.38 262 ASP B C 1
ATOM 4053 O O . ASP B 1 262 ? 26.026 -19.305 -11.856 1.00 115.34 262 ASP B O 1
ATOM 4058 N N . ASP B 1 263 ? 25.495 -21.176 -12.992 1.00 108.38 263 ASP B N 1
ATOM 4059 C CA . ASP B 1 263 ? 26.108 -20.759 -14.252 1.00 112.23 263 ASP B CA 1
ATOM 4060 C C . ASP B 1 263 ? 25.011 -20.667 -15.306 1.00 113.62 263 ASP B C 1
ATOM 4061 O O . ASP B 1 263 ? 24.788 -21.594 -16.087 1.00 110.16 263 ASP B O 1
ATOM 4066 N N . TYR B 1 264 ? 24.321 -19.531 -15.310 1.00 109.99 264 TYR B N 1
ATOM 4067 C CA . TYR B 1 264 ? 23.298 -19.258 -16.307 1.00 104.69 264 TYR B CA 1
ATOM 4068 C C . TYR B 1 264 ? 23.954 -19.061 -17.670 1.00 110.17 264 TYR B C 1
ATOM 4069 O O . TYR B 1 264 ? 24.911 -18.290 -17.801 1.00 117.37 264 TYR B O 1
ATOM 4078 N N . THR B 1 265 ? 23.439 -19.749 -18.690 1.00 107.01 265 THR B N 1
ATOM 4079 C CA . THR B 1 265 ? 24.066 -19.780 -20.006 1.00 96.67 265 THR B CA 1
ATOM 4080 C C . THR B 1 265 ? 23.089 -19.265 -21.056 1.00 92.48 265 THR B C 1
ATOM 4081 O O . THR B 1 265 ? 21.887 -19.545 -20.995 1.00 100.90 265 THR B O 1
ATOM 4085 N N . LEU B 1 266 ? 23.621 -18.531 -22.033 1.00 83.99 266 LEU B N 1
ATOM 4086 C CA . LEU B 1 266 ? 22.849 -17.904 -23.096 1.00 82.26 266 LEU B CA 1
ATOM 4087 C C . LEU B 1 266 ? 23.240 -18.462 -24.460 1.00 86.21 266 LEU B C 1
ATOM 4088 O O . LEU B 1 266 ? 24.418 -18.723 -24.720 1.00 94.49 266 LEU B O 1
ATOM 4093 N N . ARG B 1 267 ? 22.223 -18.741 -25.274 1.00 85.20 267 ARG B N 1
ATOM 4094 C CA . ARG B 1 267 ? 22.455 -19.258 -26.644 1.00 82.66 267 ARG B CA 1
ATOM 4095 C C . ARG B 1 267 ? 21.493 -18.511 -27.574 1.00 89.00 267 ARG B C 1
ATOM 4096 O O . ARG B 1 267 ? 20.370 -18.213 -27.133 1.00 93.09 267 ARG B O 1
ATOM 4104 N N . PRO B 1 268 ? 21.836 -18.178 -28.844 1.00 98.85 268 PRO B N 1
ATOM 4105 C CA . PRO B 1 268 ? 20.959 -17.372 -29.676 1.00 97.63 268 PRO B CA 1
ATOM 4106 C C . PRO B 1 268 ? 20.119 -18.164 -30.649 1.00 106.28 268 PRO B C 1
ATOM 4107 O O . PRO B 1 268 ? 19.700 -17.611 -31.681 1.00 112.37 268 PRO B O 1
ATOM 4111 N N . GLY B 1 269 ? 19.864 -19.431 -30.335 1.00 116.80 269 GLY B N 1
ATOM 4112 C CA . GLY B 1 269 ? 19.013 -20.258 -31.210 1.00 130.91 269 GLY B CA 1
ATOM 4113 C C . GLY B 1 269 ? 18.945 -21.691 -30.727 1.00 139.25 269 GLY B C 1
ATOM 4114 O O . GLY B 1 269 ? 17.951 -22.369 -31.053 1.00 139.68 269 GLY B O 1
ATOM 4115 N N . PHE B 1 270 ? 19.958 -22.137 -29.979 1.00 163.69 270 PHE B N 1
ATOM 4116 C CA . PHE B 1 270 ? 20.009 -23.533 -29.464 1.00 163.35 270 PHE B CA 1
ATOM 4117 C C . PHE B 1 270 ? 18.604 -24.116 -29.410 1.00 165.43 270 PHE B C 1
ATOM 4118 O O . PHE B 1 270 ? 18.476 -25.148 -28.720 1.00 165.90 270 PHE B O 1
ATOM 4126 N N . GLY B 1 273 ? 14.773 -21.993 -35.010 1.00 81.05 273 GLY B N 1
ATOM 4127 C CA . GLY B 1 273 ? 14.532 -21.644 -36.398 1.00 93.53 273 GLY B CA 1
ATOM 4128 C C . GLY B 1 273 ? 14.329 -20.157 -36.614 1.00 103.60 273 GLY B C 1
ATOM 4129 O O . GLY B 1 273 ? 14.789 -19.598 -37.608 1.00 101.88 273 GLY B O 1
ATOM 4130 N N . THR B 1 274 ? 13.629 -19.514 -35.675 1.00 111.83 274 THR B N 1
ATOM 4131 C CA . THR B 1 274 ? 13.399 -18.076 -35.778 1.00 116.31 274 THR B CA 1
ATOM 4132 C C . THR B 1 274 ? 14.677 -17.289 -35.517 1.00 125.62 274 THR B C 1
ATOM 4133 O O . THR B 1 274 ? 14.950 -16.291 -36.195 1.00 131.67 274 THR B O 1
ATOM 4137 N N . GLY B 1 275 ? 15.467 -17.721 -34.547 1.00 120.37 275 GLY B N 1
ATOM 4138 C CA . GLY B 1 275 ? 16.591 -16.960 -34.059 1.00 117.39 275 GLY B CA 1
ATOM 4139 C C . GLY B 1 275 ? 16.419 -16.402 -32.658 1.00 107.03 275 GLY B C 1
ATOM 4140 O O . GLY B 1 275 ? 17.191 -15.516 -32.268 1.00 101.67 275 GLY B O 1
ATOM 4141 N N . ASN B 1 276 ? 15.433 -16.879 -31.902 1.00 96.06 276 ASN B N 1
ATOM 4142 C CA . ASN B 1 276 ? 15.202 -16.392 -30.551 1.00 89.13 276 ASN B CA 1
ATOM 4143 C C . ASN B 1 276 ? 16.351 -16.789 -29.631 1.00 95.96 276 ASN B C 1
ATOM 4144 O O . ASN B 1 276 ? 17.030 -17.796 -29.841 1.00 110.50 276 ASN B O 1
ATOM 4149 N N . TRP B 1 277 ? 16.561 -15.982 -28.597 1.00 93.90 277 TRP B N 1
ATOM 4150 C CA . TRP B 1 277 ? 17.653 -16.194 -27.656 1.00 94.80 277 TRP B CA 1
ATOM 4151 C C . TRP B 1 277 ? 17.160 -17.057 -26.499 1.00 95.77 277 TRP B C 1
ATOM 4152 O O . TRP B 1 277 ? 16.215 -16.680 -25.797 1.00 95.41 277 TRP B O 1
ATOM 4163 N N . VAL B 1 278 ? 17.802 -18.209 -26.296 1.00 109.49 278 VAL B N 1
ATOM 4164 C CA . VAL B 1 278 ? 17.420 -19.155 -25.250 1.00 113.41 278 VAL B CA 1
ATOM 4165 C C . VAL B 1 278 ? 18.396 -19.033 -24.086 1.00 118.01 278 VAL B C 1
ATOM 4166 O O . VAL B 1 278 ? 19.607 -18.871 -24.283 1.00 114.63 278 VAL B O 1
ATOM 4170 N N . GLY B 1 279 ? 17.863 -19.094 -22.875 1.00 156.34 279 GLY B N 1
ATOM 4171 C CA . GLY B 1 279 ? 18.670 -19.061 -21.663 1.00 151.20 279 GLY B CA 1
ATOM 4172 C C . GLY B 1 279 ? 18.502 -20.328 -20.848 1.00 145.21 279 GLY B C 1
ATOM 4173 O O . GLY B 1 279 ? 17.391 -20.846 -20.716 1.00 145.04 279 GLY B O 1
ATOM 4174 N N . ASN B 1 280 ? 19.614 -20.827 -20.312 1.00 115.43 280 ASN B N 1
ATOM 4175 C CA . ASN B 1 280 ? 19.632 -22.045 -19.516 1.00 105.59 280 ASN B CA 1
ATOM 4176 C C . ASN B 1 280 ? 20.473 -21.832 -18.265 1.00 109.24 280 ASN B C 1
ATOM 4177 O O . ASN B 1 280 ? 21.362 -20.977 -18.225 1.00 114.93 280 ASN B O 1
ATOM 4182 N N . ASN B 1 281 ? 20.165 -22.613 -17.231 1.00 103.06 281 ASN B N 1
ATOM 4183 C CA . ASN B 1 281 ? 20.917 -22.588 -15.984 1.00 116.52 281 ASN B CA 1
ATOM 4184 C C . ASN B 1 281 ? 20.762 -23.931 -15.286 1.00 114.34 281 ASN B C 1
ATOM 4185 O O . ASN B 1 281 ? 19.677 -24.517 -15.295 1.00 116.82 281 ASN B O 1
ATOM 4190 N N . ILE B 1 282 ? 21.847 -24.407 -14.677 1.00 98.00 282 ILE B N 1
ATOM 4191 C CA . ILE B 1 282 ? 21.827 -25.615 -13.863 1.00 90.25 282 ILE B CA 1
ATOM 4192 C C . ILE B 1 282 ? 22.347 -25.268 -12.474 1.00 84.85 282 ILE B C 1
ATOM 4193 O O . ILE B 1 282 ? 23.288 -24.480 -12.327 1.00 88.49 282 ILE B O 1
ATOM 4198 N N . LYS B 1 283 ? 21.712 -25.845 -11.458 1.00 81.30 283 LYS B N 1
ATOM 4199 C CA . LYS B 1 283 ? 21.913 -25.422 -10.079 1.00 71.92 283 LYS B CA 1
ATOM 4200 C C . LYS B 1 283 ? 23.251 -25.909 -9.527 1.00 75.33 283 LYS B C 1
ATOM 4201 O O . LYS B 1 283 ? 23.796 -26.928 -9.959 1.00 80.49 283 LYS B O 1
ATOM 4207 N N . ASP B 1 284 ? 23.780 -25.155 -8.558 1.00 78.54 284 ASP B N 1
ATOM 4208 C CA . ASP B 1 284 ? 24.908 -25.570 -7.718 1.00 79.50 284 ASP B CA 1
ATOM 4209 C C . ASP B 1 284 ? 26.144 -25.908 -8.559 1.00 82.45 284 ASP B C 1
ATOM 4210 O O . ASP B 1 284 ? 26.585 -27.056 -8.639 1.00 86.95 284 ASP B O 1
ATOM 4215 N N . VAL B 1 285 ? 26.699 -24.873 -9.188 1.00 95.48 285 VAL B N 1
ATOM 4216 C CA . VAL B 1 285 ? 27.840 -25.088 -10.070 1.00 95.72 285 VAL B CA 1
ATOM 4217 C C . VAL B 1 285 ? 29.141 -24.879 -9.302 1.00 86.72 285 VAL B C 1
ATOM 4218 O O . VAL B 1 285 ? 29.947 -25.806 -9.159 1.00 94.22 285 VAL B O 1
ATOM 4222 N N . ASP B 1 286 ? 29.354 -23.665 -8.801 1.00 86.70 286 ASP B N 1
ATOM 4223 C CA . ASP B 1 286 ? 30.575 -23.297 -8.096 1.00 84.79 286 ASP B CA 1
ATOM 4224 C C . ASP B 1 286 ? 30.308 -23.050 -6.619 1.00 84.64 286 ASP B C 1
ATOM 4225 O O . ASP B 1 286 ? 29.271 -22.491 -6.249 1.00 87.65 286 ASP B O 1
ATOM 4230 N N . GLN B 1 287 ? 31.251 -23.477 -5.783 1.00 79.80 287 GLN B N 1
ATOM 4231 C CA . GLN B 1 287 ? 31.232 -23.158 -4.365 1.00 81.25 287 GLN B CA 1
ATOM 4232 C C . GLN B 1 287 ? 32.643 -22.754 -3.963 1.00 83.27 287 GLN B C 1
ATOM 4233 O O . GLN B 1 287 ? 33.629 -23.252 -4.512 1.00 90.65 287 GLN B O 1
ATOM 4239 N N . LYS B 1 288 ? 32.728 -21.830 -3.009 1.00 65.72 288 LYS B N 1
ATOM 4240 C CA . LYS B 1 288 ? 33.996 -21.364 -2.468 1.00 61.09 288 LYS B CA 1
ATOM 4241 C C . LYS B 1 288 ? 33.826 -21.115 -0.979 1.00 56.15 288 LYS B C 1
ATOM 4242 O O . LYS B 1 288 ? 32.765 -20.675 -0.529 1.00 62.24 288 LYS B O 1
ATOM 4248 N N . THR B 1 289 ? 34.880 -21.392 -0.215 1.00 46.69 289 THR B N 1
ATOM 4249 C CA . THR B 1 289 ? 34.803 -21.326 1.235 1.00 50.58 289 THR B CA 1
ATOM 4250 C C . THR B 1 289 ? 35.929 -20.471 1.803 1.00 53.93 289 THR B C 1
ATOM 4251 O O . THR B 1 289 ? 37.038 -20.428 1.265 1.00 55.33 289 THR B O 1
ATOM 4255 N N . PHE B 1 290 ? 35.616 -19.794 2.911 1.00 51.51 290 PHE B N 1
ATOM 4256 C CA . PHE B 1 290 ? 36.566 -18.957 3.643 1.00 46.50 290 PHE B CA 1
ATOM 4257 C C . PHE B 1 290 ? 36.194 -19.091 5.116 1.00 44.58 290 PHE B C 1
ATOM 4258 O O . PHE B 1 290 ? 35.229 -18.473 5.573 1.00 47.12 290 PHE B O 1
ATOM 4266 N N . ASN B 1 291 ? 36.962 -19.891 5.847 1.00 44.86 291 ASN B N 1
ATOM 4267 C CA . ASN B 1 291 ? 36.699 -20.185 7.246 1.00 49.57 291 ASN B CA 1
ATOM 4268 C C . ASN B 1 291 ? 37.805 -19.618 8.124 1.00 55.92 291 ASN B C 1
ATOM 4269 O O . ASN B 1 291 ? 38.919 -19.350 7.666 1.00 58.07 291 ASN B O 1
ATOM 4274 N N . LYS B 1 292 ? 37.481 -19.434 9.402 1.00 65.53 292 LYS B N 1
ATOM 4275 C CA . LYS B 1 292 ? 38.445 -18.904 10.354 1.00 83.43 292 LYS B CA 1
ATOM 4276 C C . LYS B 1 292 ? 38.017 -19.307 11.758 1.00 96.91 292 LYS B C 1
ATOM 4277 O O . LYS B 1 292 ? 36.828 -19.274 12.086 1.00 97.83 292 LYS B O 1
ATOM 4283 N N . SER B 1 293 ? 38.993 -19.686 12.578 1.00 133.57 293 SER B N 1
ATOM 4284 C CA . SER B 1 293 ? 38.754 -20.104 13.950 1.00 128.76 293 SER B CA 1
ATOM 4285 C C . SER B 1 293 ? 39.078 -18.972 14.920 1.00 134.72 293 SER B C 1
ATOM 4286 O O . SER B 1 293 ? 39.755 -18.001 14.575 1.00 136.40 293 SER B O 1
ATOM 4289 N N . PHE B 1 294 ? 38.577 -19.106 16.146 1.00 103.27 294 PHE B N 1
ATOM 4290 C CA . PHE B 1 294 ? 38.720 -18.053 17.141 1.00 94.73 294 PHE B CA 1
ATOM 4291 C C . PHE B 1 294 ? 38.794 -18.687 18.522 1.00 89.28 294 PHE B C 1
ATOM 4292 O O . PHE B 1 294 ? 38.033 -19.610 18.823 1.00 91.87 294 PHE B O 1
ATOM 4300 N N . VAL B 1 295 ? 39.712 -18.199 19.355 1.00 77.27 295 VAL B N 1
ATOM 4301 C CA . VAL B 1 295 ? 39.874 -18.721 20.709 1.00 71.80 295 VAL B CA 1
ATOM 4302 C C . VAL B 1 295 ? 38.976 -17.936 21.664 1.00 74.82 295 VAL B C 1
ATOM 4303 O O . VAL B 1 295 ? 39.046 -16.704 21.743 1.00 88.44 295 VAL B O 1
ATOM 4307 N N . LEU B 1 296 ? 38.085 -18.653 22.343 1.00 70.48 296 LEU B N 1
ATOM 4308 C CA . LEU B 1 296 ? 37.110 -18.097 23.287 1.00 68.03 296 LEU B CA 1
ATOM 4309 C C . LEU B 1 296 ? 37.806 -18.298 24.626 1.00 65.21 296 LEU B C 1
ATOM 4310 O O . LEU B 1 296 ? 37.646 -19.361 25.219 1.00 67.77 296 LEU B O 1
ATOM 4315 N N . ASP B 1 297 ? 38.666 -17.377 25.056 1.00 62.40 297 ASP B N 1
ATOM 4316 C CA . ASP B 1 297 ? 39.186 -17.411 26.421 1.00 64.98 297 ASP B CA 1
ATOM 4317 C C . ASP B 1 297 ? 38.024 -16.974 27.310 1.00 62.30 297 ASP B C 1
ATOM 4318 O O . ASP B 1 297 ? 37.336 -15.991 27.019 1.00 70.46 297 ASP B O 1
ATOM 4323 N N . TRP B 1 298 ? 37.835 -17.693 28.416 1.00 59.40 298 TRP B N 1
ATOM 4324 C CA . TRP B 1 298 ? 36.692 -17.505 29.298 1.00 56.38 298 TRP B CA 1
ATOM 4325 C C . TRP B 1 298 ? 37.063 -16.942 30.658 1.00 62.30 298 TRP B C 1
ATOM 4326 O O . TRP B 1 298 ? 36.168 -16.494 31.380 1.00 67.46 298 TRP B O 1
ATOM 4337 N N . LYS B 1 299 ? 38.342 -16.944 31.025 1.00 66.19 299 LYS B N 1
ATOM 4338 C CA . LYS B 1 299 ? 38.772 -16.436 32.321 1.00 67.25 299 LYS B CA 1
ATOM 4339 C C . LYS B 1 299 ? 39.072 -14.944 32.297 1.00 76.38 299 LYS B C 1
ATOM 4340 O O . LYS B 1 299 ? 39.265 -14.342 33.360 1.00 76.97 299 LYS B O 1
ATOM 4346 N N . ASN B 1 300 ? 39.105 -14.342 31.115 1.00 93.36 300 ASN B N 1
ATOM 4347 C CA . ASN B 1 300 ? 39.301 -12.909 30.966 1.00 96.67 300 ASN B CA 1
ATOM 4348 C C . ASN B 1 300 ? 38.394 -12.335 29.890 1.00 96.66 300 ASN B C 1
ATOM 4349 O O . ASN B 1 300 ? 38.432 -11.123 29.650 1.00 97.17 300 ASN B O 1
ATOM 4354 N N . LYS B 1 301 ? 37.577 -13.175 29.251 1.00 83.56 301 LYS B N 1
ATOM 4355 C CA . LYS B 1 301 ? 36.556 -12.768 28.288 1.00 84.51 301 LYS B CA 1
ATOM 4356 C C . LYS B 1 301 ? 37.148 -11.941 27.149 1.00 87.93 301 LYS B C 1
ATOM 4357 O O . LYS B 1 301 ? 36.621 -10.894 26.772 1.00 90.06 301 LYS B O 1
ATOM 4363 N N . LYS B 1 302 ? 38.275 -12.406 26.619 1.00 99.91 302 LYS B N 1
ATOM 4364 C CA . LYS B 1 302 ? 38.832 -11.905 25.372 1.00 100.74 302 LYS B CA 1
ATOM 4365 C C . LYS B 1 302 ? 38.650 -12.945 24.276 1.00 100.78 302 LYS B C 1
ATOM 4366 O O . LYS B 1 302 ? 38.795 -14.147 24.525 1.00 93.33 302 LYS B O 1
ATOM 4372 N N . LEU B 1 303 ? 38.322 -12.491 23.070 1.00 117.49 303 LEU B N 1
ATOM 4373 C CA . LEU B 1 303 ? 38.269 -13.367 21.906 1.00 115.10 303 LEU B CA 1
ATOM 4374 C C . LEU B 1 303 ? 39.288 -12.855 20.899 1.00 121.62 303 LEU B C 1
ATOM 4375 O O . LEU B 1 303 ? 39.209 -11.701 20.463 1.00 129.89 303 LEU B O 1
ATOM 4380 N N . VAL B 1 304 ? 40.238 -13.707 20.533 1.00 115.77 304 VAL B N 1
ATOM 4381 C CA . VAL B 1 304 ? 41.169 -13.401 19.457 1.00 122.73 304 VAL B CA 1
ATOM 4382 C C . VAL B 1 304 ? 40.651 -13.995 18.154 1.00 115.59 304 VAL B C 1
ATOM 4383 O O . VAL B 1 304 ? 40.165 -15.126 18.134 1.00 109.34 304 VAL B O 1
ATOM 4387 N N . ILE C 1 12 ? 4.608 -6.681 38.900 1.00 83.99 12 ILE C N 1
ATOM 4388 C CA . ILE C 1 12 ? 5.514 -7.189 39.921 1.00 80.42 12 ILE C CA 1
ATOM 4389 C C . ILE C 1 12 ? 6.935 -6.728 39.613 1.00 82.85 12 ILE C C 1
ATOM 4390 O O . ILE C 1 12 ? 7.149 -5.931 38.699 1.00 87.80 12 ILE C O 1
ATOM 4395 N N . GLY C 1 13 ? 7.903 -7.212 40.389 1.00 91.07 13 GLY C N 1
ATOM 4396 C CA . GLY C 1 13 ? 9.288 -6.893 40.112 1.00 91.52 13 GLY C CA 1
ATOM 4397 C C . GLY C 1 13 ? 9.723 -5.481 40.432 1.00 102.18 13 GLY C C 1
ATOM 4398 O O . GLY C 1 13 ? 10.727 -5.021 39.884 1.00 101.94 13 GLY C O 1
ATOM 4399 N N . GLN C 1 14 ? 9.009 -4.777 41.306 1.00 91.49 14 GLN C N 1
ATOM 4400 C CA . GLN C 1 14 ? 9.343 -3.400 41.645 1.00 87.51 14 GLN C CA 1
ATOM 4401 C C . GLN C 1 14 ? 10.130 -3.397 42.949 1.00 84.63 14 GLN C C 1
ATOM 4402 O O . GLN C 1 14 ? 9.760 -4.093 43.899 1.00 85.79 14 GLN C O 1
ATOM 4408 N N . ASN C 1 15 ? 11.277 -2.714 42.927 1.00 80.25 15 ASN C N 1
ATOM 4409 C CA . ASN C 1 15 ? 12.258 -2.620 44.020 1.00 72.61 15 ASN C CA 1
ATOM 4410 C C . ASN C 1 15 ? 12.423 -3.962 44.738 1.00 80.72 15 ASN C C 1
ATOM 4411 O O . ASN C 1 15 ? 12.446 -4.057 45.968 1.00 78.53 15 ASN C O 1
ATOM 4416 N N . ALA C 1 16 ? 12.569 -5.016 43.929 1.00 94.05 16 ALA C N 1
ATOM 4417 C CA . ALA C 1 16 ? 12.720 -6.378 44.417 1.00 90.42 16 ALA C CA 1
ATOM 4418 C C . ALA C 1 16 ? 14.112 -6.943 44.184 1.00 96.04 16 ALA C C 1
ATOM 4419 O O . ALA C 1 16 ? 14.455 -7.965 44.787 1.00 89.63 16 ALA C O 1
ATOM 4421 N N . LYS C 1 17 ? 14.910 -6.306 43.322 1.00 100.73 17 LYS C N 1
ATOM 4422 C CA . LYS C 1 17 ? 16.233 -6.779 42.928 1.00 110.67 17 LYS C CA 1
ATOM 4423 C C . LYS C 1 17 ? 16.194 -8.213 42.408 1.00 116.53 17 LYS C C 1
ATOM 4424 O O . LYS C 1 17 ? 15.261 -8.596 41.694 1.00 123.56 17 LYS C O 1
ATOM 4430 N N . THR C 1 18 ? 17.226 -8.994 42.743 1.00 129.11 18 THR C N 1
ATOM 4431 C CA . THR C 1 18 ? 17.431 -10.380 42.324 1.00 122.37 18 THR C CA 1
ATOM 4432 C C . THR C 1 18 ? 17.729 -10.512 40.834 1.00 124.36 18 THR C C 1
ATOM 4433 O O . THR C 1 18 ? 18.896 -10.654 40.453 1.00 131.53 18 THR C O 1
ATOM 4437 N N . HIS C 1 19 ? 16.693 -10.441 39.997 1.00 128.45 19 HIS C N 1
ATOM 4438 C CA . HIS C 1 19 ? 16.811 -10.522 38.535 1.00 128.05 19 HIS C CA 1
ATOM 4439 C C . HIS C 1 19 ? 17.791 -11.627 38.134 1.00 129.76 19 HIS C C 1
ATOM 4440 O O . HIS C 1 19 ? 18.721 -11.440 37.349 1.00 131.53 19 HIS C O 1
ATOM 4447 N N . THR C 1 20 ? 17.505 -12.826 38.629 1.00 120.67 20 THR C N 1
ATOM 4448 C CA . THR C 1 20 ? 18.442 -13.951 38.622 1.00 119.09 20 THR C CA 1
ATOM 4449 C C . THR C 1 20 ? 18.375 -14.771 37.336 1.00 118.50 20 THR C C 1
ATOM 4450 O O . THR C 1 20 ? 18.205 -15.984 37.387 1.00 118.38 20 THR C O 1
ATOM 4454 N N . SER C 1 21 ? 18.643 -14.093 36.222 1.00 111.83 21 SER C N 1
ATOM 4455 C CA . SER C 1 21 ? 18.581 -14.757 34.899 1.00 106.12 21 SER C CA 1
ATOM 4456 C C . SER C 1 21 ? 19.434 -16.022 34.856 1.00 102.80 21 SER C C 1
ATOM 4457 O O . SER C 1 21 ? 20.646 -15.902 35.004 1.00 135.29 21 SER C O 1
ATOM 4460 N N . TYR C 1 22 ? 18.821 -17.179 34.636 1.00 104.01 22 TYR C N 1
ATOM 4461 C CA . TYR C 1 22 ? 19.601 -18.393 34.436 1.00 90.64 22 TYR C CA 1
ATOM 4462 C C . TYR C 1 22 ? 19.391 -18.936 33.028 1.00 89.47 22 TYR C C 1
ATOM 4463 O O . TYR C 1 22 ? 18.473 -18.534 32.307 1.00 105.55 22 TYR C O 1
ATOM 4472 N N . ASN C 1 23 ? 20.270 -19.857 32.636 1.00 90.32 23 ASN C N 1
ATOM 4473 C CA . ASN C 1 23 ? 20.247 -20.415 31.293 1.00 85.75 23 ASN C CA 1
ATOM 4474 C C . ASN C 1 23 ? 20.648 -21.882 31.354 1.00 93.46 23 ASN C C 1
ATOM 4475 O O . ASN C 1 23 ? 21.609 -22.240 32.041 1.00 94.71 23 ASN C O 1
ATOM 4480 N N . THR C 1 24 ? 19.927 -22.722 30.606 1.00 86.75 24 THR C N 1
ATOM 4481 C CA . THR C 1 24 ? 20.225 -24.148 30.487 1.00 96.16 24 THR C CA 1
ATOM 4482 C C . THR C 1 24 ? 19.808 -24.623 29.102 1.00 103.29 24 THR C C 1
ATOM 4483 O O . THR C 1 24 ? 18.668 -24.391 28.687 1.00 93.05 24 THR C O 1
ATOM 4487 N N . PHE C 1 25 ? 20.724 -25.285 28.393 1.00 134.19 25 PHE C N 1
ATOM 4488 C CA . PHE C 1 25 ? 20.477 -25.691 27.015 1.00 127.16 25 PHE C CA 1
ATOM 4489 C C . PHE C 1 25 ? 20.921 -27.125 26.778 1.00 132.51 25 PHE C C 1
ATOM 4490 O O . PHE C 1 25 ? 21.899 -27.598 27.363 1.00 132.58 25 PHE C O 1
ATOM 4498 N N . ASN C 1 26 ? 20.185 -27.809 25.902 1.00 95.58 26 ASN C N 1
ATOM 4499 C CA . ASN C 1 26 ? 20.510 -29.169 25.496 1.00 82.65 26 ASN C CA 1
ATOM 4500 C C . ASN C 1 26 ? 20.028 -29.385 24.069 1.00 72.64 26 ASN C C 1
ATOM 4501 O O . ASN C 1 26 ? 19.151 -28.673 23.573 1.00 72.48 26 ASN C O 1
ATOM 4506 N N . ASN C 1 27 ? 20.613 -30.385 23.417 1.00 63.38 27 ASN C N 1
ATOM 4507 C CA . ASN C 1 27 ? 20.296 -30.729 22.039 1.00 60.26 27 ASN C CA 1
ATOM 4508 C C . ASN C 1 27 ? 19.865 -32.186 21.958 1.00 67.58 27 ASN C C 1
ATOM 4509 O O . ASN C 1 27 ? 20.443 -33.053 22.622 1.00 74.05 27 ASN C O 1
ATOM 4514 N N . GLU C 1 28 ? 18.837 -32.450 21.157 1.00 75.74 28 GLU C N 1
ATOM 4515 C CA . GLU C 1 28 ? 18.419 -33.812 20.833 1.00 70.05 28 GLU C CA 1
ATOM 4516 C C . GLU C 1 28 ? 18.799 -34.061 19.377 1.00 65.88 28 GLU C C 1
ATOM 4517 O O . GLU C 1 28 ? 18.080 -33.655 18.459 1.00 66.96 28 GLU C O 1
ATOM 4523 N N . GLN C 1 29 ? 19.925 -34.747 19.171 1.00 58.86 29 GLN C N 1
ATOM 4524 C CA . GLN C 1 29 ? 20.521 -34.840 17.844 1.00 52.22 29 GLN C CA 1
ATOM 4525 C C . GLN C 1 29 ? 19.804 -35.829 16.933 1.00 59.78 29 GLN C C 1
ATOM 4526 O O . GLN C 1 29 ? 19.905 -35.703 15.707 1.00 63.01 29 GLN C O 1
ATOM 4532 N N . ALA C 1 30 ? 19.079 -36.800 17.498 1.00 62.19 30 ALA C N 1
ATOM 4533 C CA . ALA C 1 30 ? 18.427 -37.819 16.678 1.00 57.71 30 ALA C CA 1
ATOM 4534 C C . ALA C 1 30 ? 17.471 -37.186 15.675 1.00 60.81 30 ALA C C 1
ATOM 4535 O O . ALA C 1 30 ? 17.513 -37.489 14.477 1.00 57.79 30 ALA C O 1
ATOM 4537 N N . ASP C 1 31 ? 16.601 -36.300 16.151 1.00 66.40 31 ASP C N 1
ATOM 4538 C CA . ASP C 1 31 ? 15.762 -35.472 15.298 1.00 64.54 31 ASP C CA 1
ATOM 4539 C C . ASP C 1 31 ? 16.315 -34.058 15.151 1.00 63.87 31 ASP C C 1
ATOM 4540 O O . ASP C 1 31 ? 15.594 -33.168 14.691 1.00 60.86 31 ASP C O 1
ATOM 4545 N N . ASN C 1 32 ? 17.568 -33.840 15.559 1.00 65.52 32 ASN C N 1
ATOM 4546 C CA . ASN C 1 32 ? 18.279 -32.560 15.468 1.00 62.72 32 ASN C CA 1
ATOM 4547 C C . ASN C 1 32 ? 17.413 -31.399 15.969 1.00 60.28 32 ASN C C 1
ATOM 4548 O O . ASN C 1 32 ? 17.099 -30.447 15.252 1.00 56.69 32 ASN C O 1
ATOM 4553 N N . MET C 1 33 ? 17.043 -31.500 17.242 1.00 69.46 33 MET C N 1
ATOM 4554 C CA . MET C 1 33 ? 16.279 -30.486 17.949 1.00 58.33 33 MET C CA 1
ATOM 4555 C C . MET C 1 33 ? 17.168 -29.805 18.982 1.00 64.98 33 MET C C 1
ATOM 4556 O O . MET C 1 33 ? 18.069 -30.424 19.554 1.00 72.88 33 MET C O 1
ATOM 4561 N N . THR C 1 34 ? 16.915 -28.521 19.216 1.00 76.89 34 THR C N 1
ATOM 4562 C CA . THR C 1 34 ? 17.701 -27.731 20.160 1.00 77.27 34 THR C CA 1
ATOM 4563 C C . THR C 1 34 ? 16.751 -27.032 21.133 1.00 70.13 34 THR C C 1
ATOM 4564 O O . THR C 1 34 ? 16.036 -26.091 20.776 1.00 71.00 34 THR C O 1
ATOM 4568 N N . MET C 1 35 ? 16.708 -27.547 22.359 1.00 66.24 35 MET C N 1
ATOM 4569 C CA . MET C 1 35 ? 15.909 -26.949 23.416 1.00 60.53 35 MET C CA 1
ATOM 4570 C C . MET C 1 35 ? 16.677 -25.807 24.063 1.00 70.42 35 MET C C 1
ATOM 4571 O O . MET C 1 35 ? 17.894 -25.886 24.257 1.00 79.97 35 MET C O 1
ATOM 4576 N N . SER C 1 36 ? 15.957 -24.739 24.392 1.00 72.79 36 SER C N 1
ATOM 4577 C CA . SER C 1 36 ? 16.527 -23.611 25.104 1.00 74.02 36 SER C CA 1
ATOM 4578 C C . SER C 1 36 ? 15.516 -23.117 26.125 1.00 71.22 36 SER C C 1
ATOM 4579 O O . SER C 1 36 ? 14.304 -23.176 25.900 1.00 74.80 36 SER C O 1
ATOM 4582 N N . LEU C 1 37 ? 16.028 -22.618 27.246 1.00 66.92 37 LEU C N 1
ATOM 4583 C CA . LEU C 1 37 ? 15.192 -22.094 28.313 1.00 66.85 37 LEU C CA 1
ATOM 4584 C C . LEU C 1 37 ? 15.872 -20.873 28.908 1.00 70.21 37 LEU C C 1
ATOM 4585 O O . LEU C 1 37 ? 17.102 -20.780 28.939 1.00 75.33 37 LEU C O 1
ATOM 4590 N N . LYS C 1 38 ? 15.055 -19.938 29.385 1.00 76.36 38 LYS C N 1
ATOM 4591 C CA . LYS C 1 38 ? 15.554 -18.674 29.920 1.00 82.33 38 LYS C CA 1
ATOM 4592 C C . LYS C 1 38 ? 14.683 -18.287 31.112 1.00 99.76 38 LYS C C 1
ATOM 4593 O O . LYS C 1 38 ? 13.579 -17.763 30.936 1.00 110.96 38 LYS C O 1
ATOM 4599 N N . VAL C 1 39 ? 15.176 -18.549 32.321 1.00 103.17 39 VAL C N 1
ATOM 4600 C CA . VAL C 1 39 ? 14.458 -18.231 33.549 1.00 113.09 39 VAL C CA 1
ATOM 4601 C C . VAL C 1 39 ? 15.110 -17.038 34.240 1.00 123.72 39 VAL C C 1
ATOM 4602 O O . VAL C 1 39 ? 16.336 -16.882 34.210 1.00 122.63 39 VAL C O 1
ATOM 4606 N N . THR C 1 40 ? 14.281 -16.191 34.856 1.00 148.04 40 THR C N 1
ATOM 4607 C CA . THR C 1 40 ? 14.745 -15.148 35.768 1.00 148.73 40 THR C CA 1
ATOM 4608 C C . THR C 1 40 ? 13.799 -15.175 36.956 1.00 145.23 40 THR C C 1
ATOM 4609 O O . THR C 1 40 ? 12.584 -15.040 36.780 1.00 139.66 40 THR C O 1
ATOM 4613 N N . PHE C 1 41 ? 14.342 -15.342 38.157 1.00 113.90 41 PHE C N 1
ATOM 4614 C CA . PHE C 1 41 ? 13.522 -15.384 39.359 1.00 104.41 41 PHE C CA 1
ATOM 4615 C C . PHE C 1 41 ? 13.403 -13.987 39.949 1.00 102.31 41 PHE C C 1
ATOM 4616 O O . PHE C 1 41 ? 14.404 -13.280 40.100 1.00 112.99 41 PHE C O 1
ATOM 4624 N N . ILE C 1 42 ? 12.176 -13.599 40.281 1.00 104.80 42 ILE C N 1
ATOM 4625 C CA . ILE C 1 42 ? 11.895 -12.329 40.935 1.00 97.39 42 ILE C CA 1
ATOM 4626 C C . ILE C 1 42 ? 11.191 -12.643 42.245 1.00 103.60 42 ILE C C 1
ATOM 4627 O O . ILE C 1 42 ? 10.150 -13.311 42.253 1.00 108.04 42 ILE C O 1
ATOM 4632 N N . ASP C 1 43 ? 11.757 -12.161 43.346 1.00 103.58 43 ASP C N 1
ATOM 4633 C CA . ASP C 1 43 ? 11.242 -12.409 44.689 1.00 107.19 43 ASP C CA 1
ATOM 4634 C C . ASP C 1 43 ? 10.838 -11.063 45.281 1.00 104.91 43 ASP C C 1
ATOM 4635 O O . ASP C 1 43 ? 11.640 -10.386 45.930 1.00 103.28 43 ASP C O 1
ATOM 4640 N N . ASP C 1 44 ? 9.590 -10.676 45.047 1.00 91.36 44 ASP C N 1
ATOM 4641 C CA . ASP C 1 44 ? 9.091 -9.404 45.547 1.00 82.99 44 ASP C CA 1
ATOM 4642 C C . ASP C 1 44 ? 8.634 -9.566 46.991 1.00 85.83 44 ASP C C 1
ATOM 4643 O O . ASP C 1 44 ? 7.700 -10.334 47.249 1.00 93.29 44 ASP C O 1
ATOM 4648 N N . PRO C 1 45 ? 9.262 -8.886 47.954 1.00 80.92 45 PRO C N 1
ATOM 4649 C CA . PRO C 1 45 ? 8.790 -8.993 49.344 1.00 76.89 45 PRO C CA 1
ATOM 4650 C C . PRO C 1 45 ? 7.380 -8.462 49.526 1.00 83.65 45 PRO C C 1
ATOM 4651 O O . PRO C 1 45 ? 6.653 -8.934 50.409 1.00 75.49 45 PRO C O 1
ATOM 4655 N N . SER C 1 46 ? 6.976 -7.484 48.711 1.00 92.31 46 SER C N 1
ATOM 4656 C CA . SER C 1 46 ? 5.606 -6.990 48.762 1.00 88.74 46 SER C CA 1
ATOM 4657 C C . SER C 1 46 ? 4.615 -8.068 48.345 1.00 93.96 46 SER C C 1
ATOM 4658 O O . SER C 1 46 ? 3.477 -8.086 48.825 1.00 95.70 46 SER C O 1
ATOM 4661 N N . ALA C 1 47 ? 5.027 -8.968 47.456 1.00 97.17 47 ALA C N 1
ATOM 4662 C CA . ALA C 1 47 ? 4.159 -10.036 46.989 1.00 99.26 47 ALA C CA 1
ATOM 4663 C C . ALA C 1 47 ? 3.934 -11.068 48.094 1.00 99.51 47 ALA C C 1
ATOM 4664 O O . ALA C 1 47 ? 4.528 -11.009 49.175 1.00 101.14 47 ALA C O 1
ATOM 4666 N N . ASP C 1 48 ? 3.060 -12.031 47.805 1.00 88.15 48 ASP C N 1
ATOM 4667 C CA . ASP C 1 48 ? 2.838 -13.153 48.709 1.00 91.53 48 ASP C CA 1
ATOM 4668 C C . ASP C 1 48 ? 3.771 -14.319 48.423 1.00 87.64 48 ASP C C 1
ATOM 4669 O O . ASP C 1 48 ? 4.201 -15.016 49.349 1.00 86.93 48 ASP C O 1
ATOM 4674 N N . LYS C 1 49 ? 4.092 -14.533 47.154 1.00 81.09 49 LYS C N 1
ATOM 4675 C CA . LYS C 1 49 ? 4.800 -15.715 46.696 1.00 83.85 49 LYS C CA 1
ATOM 4676 C C . LYS C 1 49 ? 6.002 -15.286 45.859 1.00 84.30 49 LYS C C 1
ATOM 4677 O O . LYS C 1 49 ? 6.242 -14.094 45.641 1.00 85.78 49 LYS C O 1
ATOM 4683 N N . GLN C 1 50 ? 6.762 -16.269 45.383 1.00 88.38 50 GLN C N 1
ATOM 4684 C CA . GLN C 1 50 ? 7.963 -16.018 44.598 1.00 84.70 50 GLN C CA 1
ATOM 4685 C C . GLN C 1 50 ? 7.673 -16.277 43.126 1.00 84.56 50 GLN C C 1
ATOM 4686 O O . GLN C 1 50 ? 7.124 -17.324 42.771 1.00 89.93 50 GLN C O 1
ATOM 4692 N N . ILE C 1 51 ? 8.064 -15.332 42.275 1.00 93.42 51 ILE C N 1
ATOM 4693 C CA . ILE C 1 51 ? 7.740 -15.356 40.853 1.00 95.10 51 ILE C CA 1
ATOM 4694 C C . ILE C 1 51 ? 8.962 -15.806 40.067 1.00 104.21 51 ILE C C 1
ATOM 4695 O O . ILE C 1 51 ? 10.100 -15.461 40.410 1.00 110.28 51 ILE C O 1
ATOM 4700 N N . ALA C 1 52 ? 8.727 -16.584 39.012 1.00 102.57 52 ALA C N 1
ATOM 4701 C CA . ALA C 1 52 ? 9.802 -17.041 38.137 1.00 110.57 52 ALA C CA 1
ATOM 4702 C C . ALA C 1 52 ? 9.282 -17.133 36.713 1.00 125.53 52 ALA C C 1
ATOM 4703 O O . ALA C 1 52 ? 8.318 -17.860 36.455 1.00 122.58 52 ALA C O 1
ATOM 4705 N N . VAL C 1 53 ? 9.926 -16.424 35.790 1.00 154.74 53 VAL C N 1
ATOM 4706 C CA . VAL C 1 53 ? 9.516 -16.400 34.390 1.00 155.81 53 VAL C CA 1
ATOM 4707 C C . VAL C 1 53 ? 10.481 -17.250 33.577 1.00 147.79 53 VAL C C 1
ATOM 4708 O O . VAL C 1 53 ? 11.699 -17.050 33.635 1.00 146.10 53 VAL C O 1
ATOM 4712 N N . ILE C 1 54 ? 9.936 -18.198 32.820 1.00 134.93 54 ILE C N 1
ATOM 4713 C CA . ILE C 1 54 ? 10.715 -19.099 31.977 1.00 129.49 54 ILE C CA 1
ATOM 4714 C C . ILE C 1 54 ? 10.447 -18.733 30.524 1.00 128.19 54 ILE C C 1
ATOM 4715 O O . ILE C 1 54 ? 9.286 -18.612 30.113 1.00 128.72 54 ILE C O 1
ATOM 4720 N N . ASN C 1 55 ? 11.515 -18.564 29.748 1.00 101.39 55 ASN C N 1
ATOM 4721 C CA . ASN C 1 55 ? 11.422 -18.201 28.339 1.00 89.68 55 ASN C CA 1
ATOM 4722 C C . ASN C 1 55 ? 12.063 -19.318 27.529 1.00 74.96 55 ASN C C 1
ATOM 4723 O O . ASN C 1 55 ? 13.270 -19.557 27.639 1.00 76.31 55 ASN C O 1
ATOM 4728 N N . THR C 1 56 ? 11.255 -19.989 26.715 1.00 67.45 56 THR C N 1
ATOM 4729 C CA . THR C 1 56 ? 11.726 -21.081 25.877 1.00 63.07 56 THR C CA 1
ATOM 4730 C C . THR C 1 56 ? 12.090 -20.545 24.500 1.00 64.02 56 THR C C 1
ATOM 4731 O O . THR C 1 56 ? 11.299 -19.835 23.871 1.00 69.75 56 THR C O 1
ATOM 4735 N N . THR C 1 57 ? 13.286 -20.891 24.041 1.00 73.85 57 THR C N 1
ATOM 4736 C CA . THR C 1 57 ? 13.818 -20.397 22.777 1.00 77.23 57 THR C CA 1
ATOM 4737 C C . THR C 1 57 ? 14.544 -21.566 22.116 1.00 70.91 57 THR C C 1
ATOM 4738 O O . THR C 1 57 ? 14.304 -22.735 22.438 1.00 72.03 57 THR C O 1
ATOM 4742 N N . GLY C 1 58 ? 15.426 -21.265 21.169 1.00 64.80 58 GLY C N 1
ATOM 4743 C CA . GLY C 1 58 ? 16.073 -22.296 20.385 1.00 72.49 58 GLY C CA 1
ATOM 4744 C C . GLY C 1 58 ? 15.345 -22.528 19.081 1.00 81.52 58 GLY C C 1
ATOM 4745 O O . GLY C 1 58 ? 14.772 -21.589 18.522 1.00 78.74 58 GLY C O 1
ATOM 4746 N N . SER C 1 59 ? 15.374 -23.755 18.569 1.00 85.74 59 SER C N 1
ATOM 4747 C CA . SER C 1 59 ? 14.729 -24.043 17.297 1.00 88.73 59 SER C CA 1
ATOM 4748 C C . SER C 1 59 ? 14.408 -25.528 17.216 1.00 81.74 59 SER C C 1
ATOM 4749 O O . SER C 1 59 ? 14.824 -26.327 18.057 1.00 81.88 59 SER C O 1
ATOM 4752 N N . PHE C 1 60 ? 13.630 -25.876 16.194 1.00 83.77 60 PHE C N 1
ATOM 4753 C CA . PHE C 1 60 ? 13.351 -27.261 15.837 1.00 89.73 60 PHE C CA 1
ATOM 4754 C C . PHE C 1 60 ? 13.232 -27.348 14.323 1.00 94.48 60 PHE C C 1
ATOM 4755 O O . PHE C 1 60 ? 12.493 -26.573 13.711 1.00 96.29 60 PHE C O 1
ATOM 4763 N N . MET C 1 61 ? 13.974 -28.276 13.726 1.00 70.74 61 MET C N 1
ATOM 4764 C CA . MET C 1 61 ? 14.073 -28.363 12.278 1.00 67.53 61 MET C CA 1
ATOM 4765 C C . MET C 1 61 ? 12.833 -29.018 11.687 1.00 72.59 61 MET C C 1
ATOM 4766 O O . MET C 1 61 ? 12.193 -29.868 12.311 1.00 73.72 61 MET C O 1
ATOM 4771 N N . LYS C 1 62 ? 12.497 -28.611 10.462 1.00 80.16 62 LYS C N 1
ATOM 4772 C CA . LYS C 1 62 ? 11.471 -29.327 9.717 1.00 87.59 62 LYS C CA 1
ATOM 4773 C C . LYS C 1 62 ? 12.017 -30.663 9.238 1.00 84.88 62 LYS C C 1
ATOM 4774 O O . LYS C 1 62 ? 11.361 -31.703 9.375 1.00 84.89 62 LYS C O 1
ATOM 4780 N N . ALA C 1 63 ? 13.232 -30.647 8.690 1.00 67.97 63 ALA C N 1
ATOM 4781 C CA . ALA C 1 63 ? 13.922 -31.841 8.216 1.00 71.36 63 ALA C CA 1
ATOM 4782 C C . ALA C 1 63 ? 13.052 -32.600 7.219 1.00 79.67 63 ALA C C 1
ATOM 4783 O O . ALA C 1 63 ? 12.683 -33.753 7.430 1.00 81.52 63 ALA C O 1
ATOM 4785 N N . ASN C 1 64 ? 12.710 -31.907 6.130 1.00 84.13 64 ASN C N 1
ATOM 4786 C CA . ASN C 1 64 ? 11.729 -32.388 5.165 1.00 86.62 64 ASN C CA 1
ATOM 4787 C C . ASN C 1 64 ? 12.403 -33.344 4.192 1.00 84.85 64 ASN C C 1
ATOM 4788 O O . ASN C 1 64 ? 13.079 -32.895 3.258 1.00 94.08 64 ASN C O 1
ATOM 4793 N N . PRO C 1 65 ? 12.249 -34.656 4.359 1.00 90.28 65 PRO C N 1
ATOM 4794 C CA . PRO C 1 65 ? 12.887 -35.576 3.419 1.00 96.77 65 PRO C CA 1
ATOM 4795 C C . PRO C 1 65 ? 11.941 -36.069 2.338 1.00 109.85 65 PRO C C 1
ATOM 4796 O O . PRO C 1 65 ? 10.719 -35.937 2.458 1.00 106.66 65 PRO C O 1
ATOM 4800 N N . THR C 1 66 ? 12.494 -36.635 1.270 1.00 129.44 66 THR C N 1
ATOM 4801 C CA . THR C 1 66 ? 11.730 -37.484 0.363 1.00 133.13 66 THR C CA 1
ATOM 4802 C C . THR C 1 66 ? 12.364 -38.873 0.452 1.00 136.20 66 THR C C 1
ATOM 4803 O O . THR C 1 66 ? 13.272 -39.222 -0.305 1.00 141.03 66 THR C O 1
ATOM 4807 N N . LEU C 1 67 ? 11.875 -39.671 1.397 1.00 109.21 67 LEU C N 1
ATOM 4808 C CA . LEU C 1 67 ? 12.481 -40.956 1.749 1.00 94.59 67 LEU C CA 1
ATOM 4809 C C . LEU C 1 67 ? 11.864 -42.106 0.977 1.00 100.88 67 LEU C C 1
ATOM 4810 O O . LEU C 1 67 ? 11.700 -43.206 1.511 1.00 106.78 67 LEU C O 1
ATOM 4815 N N . SER C 1 68 ? 11.525 -41.884 -0.287 1.00 114.13 68 SER C N 1
ATOM 4816 C CA . SER C 1 68 ? 10.947 -42.923 -1.117 1.00 128.09 68 SER C CA 1
ATOM 4817 C C . SER C 1 68 ? 12.027 -43.492 -2.027 1.00 151.20 68 SER C C 1
ATOM 4818 O O . SER C 1 68 ? 13.195 -43.098 -1.962 1.00 156.12 68 SER C O 1
ATOM 4821 N N . ASP C 1 69 ? 11.626 -44.445 -2.875 1.00 202.72 69 ASP C N 1
ATOM 4822 C CA . ASP C 1 69 ? 12.517 -45.244 -3.715 1.00 213.72 69 ASP C CA 1
ATOM 4823 C C . ASP C 1 69 ? 13.706 -45.727 -2.888 1.00 211.22 69 ASP C C 1
ATOM 4824 O O . ASP C 1 69 ? 14.807 -45.925 -3.411 1.00 214.88 69 ASP C O 1
ATOM 4829 N N . ALA C 1 70 ? 13.500 -45.813 -1.570 1.00 134.52 70 ALA C N 1
ATOM 4830 C CA . ALA C 1 70 ? 14.587 -46.243 -0.659 1.00 98.50 70 ALA C CA 1
ATOM 4831 C C . ALA C 1 70 ? 14.725 -47.760 -0.746 1.00 87.98 70 ALA C C 1
ATOM 4832 O O . ALA C 1 70 ? 13.678 -48.425 -0.769 1.00 96.67 70 ALA C O 1
ATOM 4834 N N . PRO C 1 71 ? 15.943 -48.343 -0.720 1.00 71.17 71 PRO C N 1
ATOM 4835 C CA . PRO C 1 71 ? 16.142 -49.774 -0.911 1.00 68.12 71 PRO C CA 1
ATOM 4836 C C . PRO C 1 71 ? 14.913 -50.653 -1.136 1.00 69.72 71 PRO C C 1
ATOM 4837 O O . PRO C 1 71 ? 14.657 -51.545 -0.302 1.00 63.26 71 PRO C O 1
ATOM 4841 N N . VAL C 1 72 ? 14.179 -50.420 -2.230 1.00 75.08 72 VAL C N 1
ATOM 4842 C CA . VAL C 1 72 ? 13.008 -51.277 -2.593 1.00 67.89 72 VAL C CA 1
ATOM 4843 C C . VAL C 1 72 ? 13.090 -51.490 -4.111 1.00 72.58 72 VAL C C 1
ATOM 4844 O O . VAL C 1 72 ? 12.461 -52.445 -4.614 1.00 74.71 72 VAL C O 1
ATOM 4848 N N . ASP C 1 73 ? 13.838 -50.623 -4.800 1.00 77.15 73 ASP C N 1
ATOM 4849 C CA . ASP C 1 73 ? 13.996 -50.739 -6.277 1.00 89.79 73 ASP C CA 1
ATOM 4850 C C . ASP C 1 73 ? 15.458 -50.485 -6.660 1.00 111.12 73 ASP C C 1
ATOM 4851 O O . ASP C 1 73 ? 15.669 -49.755 -7.651 1.00 122.32 73 ASP C O 1
ATOM 4856 N N . PRO C 1 76 ? 10.107 -51.587 -12.255 1.00 168.85 76 PRO C N 1
ATOM 4857 C CA . PRO C 1 76 ? 9.291 -50.780 -13.155 1.00 167.66 76 PRO C CA 1
ATOM 4858 C C . PRO C 1 76 ? 8.746 -49.450 -12.620 1.00 169.69 76 PRO C C 1
ATOM 4859 O O . PRO C 1 76 ? 8.155 -48.729 -13.444 1.00 166.22 76 PRO C O 1
ATOM 4863 N N . ILE C 1 77 ? 8.943 -49.106 -11.338 1.00 189.08 77 ILE C N 1
ATOM 4864 C CA . ILE C 1 77 ? 8.326 -47.892 -10.815 1.00 189.23 77 ILE C CA 1
ATOM 4865 C C . ILE C 1 77 ? 9.248 -47.095 -9.895 1.00 190.78 77 ILE C C 1
ATOM 4866 O O . ILE C 1 77 ? 8.789 -46.600 -8.854 1.00 198.13 77 ILE C O 1
ATOM 4871 N N . PRO C 1 78 ? 10.533 -46.913 -10.224 1.00 188.03 78 PRO C N 1
ATOM 4872 C CA . PRO C 1 78 ? 11.372 -46.052 -9.381 1.00 171.41 78 PRO C CA 1
ATOM 4873 C C . PRO C 1 78 ? 10.950 -44.589 -9.433 1.00 182.34 78 PRO C C 1
ATOM 4874 O O . PRO C 1 78 ? 11.385 -43.797 -8.586 1.00 175.16 78 PRO C O 1
ATOM 4878 N N . GLY C 1 79 ? 10.113 -44.214 -10.401 1.00 230.64 79 GLY C N 1
ATOM 4879 C CA . GLY C 1 79 ? 9.621 -42.858 -10.546 1.00 230.55 79 GLY C CA 1
ATOM 4880 C C . GLY C 1 79 ? 8.162 -42.738 -10.155 1.00 238.73 79 GLY C C 1
ATOM 4881 O O . GLY C 1 79 ? 7.440 -41.869 -10.651 1.00 246.32 79 GLY C O 1
ATOM 4882 N N . ALA C 1 80 ? 7.722 -43.627 -9.269 1.00 145.73 80 ALA C N 1
ATOM 4883 C CA . ALA C 1 80 ? 6.328 -43.744 -8.869 1.00 102.37 80 ALA C CA 1
ATOM 4884 C C . ALA C 1 80 ? 6.293 -43.914 -7.360 1.00 81.74 80 ALA C C 1
ATOM 4885 O O . ALA C 1 80 ? 7.211 -44.491 -6.770 1.00 94.13 80 ALA C O 1
ATOM 4887 N N . SER C 1 81 ? 5.223 -43.422 -6.740 1.00 80.10 81 SER C N 1
ATOM 4888 C CA . SER C 1 81 ? 5.045 -43.506 -5.291 1.00 75.34 81 SER C CA 1
ATOM 4889 C C . SER C 1 81 ? 6.054 -42.844 -4.349 1.00 79.13 81 SER C C 1
ATOM 4890 O O . SER C 1 81 ? 6.515 -43.417 -3.362 1.00 81.96 81 SER C O 1
ATOM 4893 N N . VAL C 1 82 ? 6.382 -41.603 -4.691 1.00 79.82 82 VAL C N 1
ATOM 4894 C CA . VAL C 1 82 ? 7.403 -40.833 -3.994 1.00 81.50 82 VAL C CA 1
ATOM 4895 C C . VAL C 1 82 ? 6.705 -39.996 -2.936 1.00 73.74 82 VAL C C 1
ATOM 4896 O O . VAL C 1 82 ? 5.788 -39.226 -3.245 1.00 75.82 82 VAL C O 1
ATOM 4900 N N . THR C 1 83 ? 7.143 -40.148 -1.693 1.00 68.56 83 THR C N 1
ATOM 4901 C CA . THR C 1 83 ? 6.550 -39.470 -0.554 1.00 74.86 83 THR C CA 1
ATOM 4902 C C . THR C 1 83 ? 7.493 -38.408 -0.007 1.00 84.51 83 THR C C 1
ATOM 4903 O O . THR C 1 83 ? 8.707 -38.434 -0.233 1.00 90.74 83 THR C O 1
ATOM 4907 N N . LEU C 1 84 ? 6.903 -37.460 0.714 1.00 84.58 84 LEU C N 1
ATOM 4908 C CA . LEU C 1 84 ? 7.644 -36.424 1.421 1.00 84.39 84 LEU C CA 1
ATOM 4909 C C . LEU C 1 84 ? 7.012 -36.298 2.793 1.00 90.75 84 LEU C C 1
ATOM 4910 O O . LEU C 1 84 ? 5.802 -36.074 2.899 1.00 95.53 84 LEU C O 1
ATOM 4915 N N . ARG C 1 85 ? 7.820 -36.443 3.841 1.00 93.33 85 ARG C N 1
ATOM 4916 C CA . ARG C 1 85 ? 7.291 -36.390 5.200 1.00 95.66 85 ARG C CA 1
ATOM 4917 C C . ARG C 1 85 ? 7.276 -34.931 5.636 1.00 111.84 85 ARG C C 1
ATOM 4918 O O . ARG C 1 85 ? 8.172 -34.424 6.314 1.00 118.37 85 ARG C O 1
ATOM 4926 N N . TYR C 1 86 ? 6.204 -34.256 5.228 1.00 132.87 86 TYR C N 1
ATOM 4927 C CA . TYR C 1 86 ? 5.998 -32.851 5.526 1.00 130.72 86 TYR C CA 1
ATOM 4928 C C . TYR C 1 86 ? 5.296 -32.715 6.870 1.00 146.87 86 TYR C C 1
ATOM 4929 O O . TYR C 1 86 ? 4.147 -33.151 7.002 1.00 140.53 86 TYR C O 1
ATOM 4938 N N . PRO C 1 87 ? 5.933 -32.116 7.870 1.00 209.30 87 PRO C N 1
ATOM 4939 C CA . PRO C 1 87 ? 5.312 -31.998 9.194 1.00 204.95 87 PRO C CA 1
ATOM 4940 C C . PRO C 1 87 ? 4.130 -31.043 9.199 1.00 193.84 87 PRO C C 1
ATOM 4941 O O . PRO C 1 87 ? 4.027 -30.141 8.365 1.00 191.77 87 PRO C O 1
ATOM 4945 N N . SER C 1 88 ? 3.199 -31.293 10.123 1.00 129.37 88 SER C N 1
ATOM 4946 C CA . SER C 1 88 ? 2.010 -30.460 10.273 1.00 108.60 88 SER C CA 1
ATOM 4947 C C . SER C 1 88 ? 1.952 -29.771 11.629 1.00 102.03 88 SER C C 1
ATOM 4948 O O . SER C 1 88 ? 1.878 -28.539 11.686 1.00 102.56 88 SER C O 1
ATOM 4951 N N . GLN C 1 89 ? 1.979 -30.526 12.724 1.00 90.23 89 GLN C N 1
ATOM 4952 C CA . GLN C 1 89 ? 1.819 -29.987 14.066 1.00 82.02 89 GLN C CA 1
ATOM 4953 C C . GLN C 1 89 ? 3.146 -29.962 14.811 1.00 79.30 89 GLN C C 1
ATOM 4954 O O . GLN C 1 89 ? 4.004 -30.829 14.623 1.00 81.62 89 GLN C O 1
ATOM 4960 N N . TYR C 1 90 ? 3.307 -28.944 15.665 1.00 82.93 90 TYR C N 1
ATOM 4961 C CA . TYR C 1 90 ? 4.491 -28.787 16.510 1.00 76.39 90 TYR C CA 1
ATOM 4962 C C . TYR C 1 90 ? 4.009 -28.428 17.916 1.00 81.28 90 TYR C C 1
ATOM 4963 O O . TYR C 1 90 ? 3.979 -27.261 18.310 1.00 92.11 90 TYR C O 1
ATOM 4972 N N . ASP C 1 91 ? 3.639 -29.446 18.686 1.00 70.57 91 ASP C N 1
ATOM 4973 C CA . ASP C 1 91 ? 3.153 -29.217 20.038 1.00 67.01 91 ASP C CA 1
ATOM 4974 C C . ASP C 1 91 ? 4.319 -29.048 21.001 1.00 68.16 91 ASP C C 1
ATOM 4975 O O . ASP C 1 91 ? 5.279 -29.824 20.973 1.00 71.96 91 ASP C O 1
ATOM 4980 N N . ILE C 1 92 ? 4.231 -28.029 21.850 1.00 67.03 92 ILE C N 1
ATOM 4981 C CA . ILE C 1 92 ? 5.191 -27.793 22.921 1.00 67.78 92 ILE C CA 1
ATOM 4982 C C . ILE C 1 92 ? 4.410 -27.768 24.230 1.00 74.37 92 ILE C C 1
ATOM 4983 O O . ILE C 1 92 ? 3.442 -27.010 24.372 1.00 82.67 92 ILE C O 1
ATOM 4988 N N . ALA C 1 93 ? 4.817 -28.614 25.173 1.00 70.17 93 ALA C N 1
ATOM 4989 C CA . ALA C 1 93 ? 4.070 -28.832 26.401 1.00 73.04 93 ALA C CA 1
ATOM 4990 C C . ALA C 1 93 ? 4.957 -28.629 27.620 1.00 76.17 93 ALA C C 1
ATOM 4991 O O . ALA C 1 93 ? 6.167 -28.865 27.576 1.00 78.37 93 ALA C O 1
ATOM 4993 N N . MET C 1 94 ? 4.336 -28.179 28.708 1.00 81.74 94 MET C N 1
ATOM 4994 C CA . MET C 1 94 ? 4.996 -28.035 30.006 1.00 92.31 94 MET C CA 1
ATOM 4995 C C . MET C 1 94 ? 4.093 -28.693 31.050 1.00 98.66 94 MET C C 1
ATOM 4996 O O . MET C 1 94 ? 3.076 -28.126 31.460 1.00 93.07 94 MET C O 1
ATOM 5001 N N . ASN C 1 95 ? 4.441 -29.912 31.455 1.00 139.25 95 ASN C N 1
ATOM 5002 C CA . ASN C 1 95 ? 3.596 -30.716 32.334 1.00 139.03 95 ASN C CA 1
ATOM 5003 C C . ASN C 1 95 ? 4.234 -30.830 33.716 1.00 135.80 95 ASN C C 1
ATOM 5004 O O . ASN C 1 95 ? 5.083 -31.697 33.943 1.00 139.00 95 ASN C O 1
ATOM 5009 N N . LEU C 1 96 ? 3.834 -29.959 34.639 1.00 116.10 96 LEU C N 1
ATOM 5010 C CA . LEU C 1 96 ? 4.208 -30.157 36.032 1.00 108.14 96 LEU C CA 1
ATOM 5011 C C . LEU C 1 96 ? 3.475 -31.364 36.606 1.00 108.83 96 LEU C C 1
ATOM 5012 O O . LEU C 1 96 ? 2.310 -31.612 36.282 1.00 112.22 96 LEU C O 1
ATOM 5017 N N . GLN C 1 97 ? 4.169 -32.132 37.442 1.00 93.15 97 GLN C N 1
ATOM 5018 C CA . GLN C 1 97 ? 3.538 -33.268 38.099 1.00 93.70 97 GLN C CA 1
ATOM 5019 C C . GLN C 1 97 ? 2.417 -32.783 39.014 1.00 88.57 97 GLN C C 1
ATOM 5020 O O . GLN C 1 97 ? 2.503 -31.713 39.623 1.00 95.24 97 GLN C O 1
ATOM 5026 N N . ASP C 1 98 ? 1.356 -33.584 39.120 1.00 75.26 98 ASP C N 1
ATOM 5027 C CA . ASP C 1 98 ? 0.132 -33.110 39.759 1.00 76.34 98 ASP C CA 1
ATOM 5028 C C . ASP C 1 98 ? 0.236 -33.102 41.279 1.00 83.31 98 ASP C C 1
ATOM 5029 O O . ASP C 1 98 ? -0.628 -33.648 41.974 1.00 89.55 98 ASP C O 1
ATOM 5034 N N . ASN C 1 99 ? 1.276 -32.404 41.767 1.00 86.69 99 ASN C N 1
ATOM 5035 C CA . ASN C 1 99 ? 1.510 -32.255 43.229 1.00 82.69 99 ASN C CA 1
ATOM 5036 C C . ASN C 1 99 ? 2.610 -31.214 43.463 1.00 82.06 99 ASN C C 1
ATOM 5037 O O . ASN C 1 99 ? 3.607 -31.573 44.122 1.00 78.85 99 ASN C O 1
ATOM 5042 N N . THR C 1 100 ? 2.462 -29.979 42.962 1.00 101.19 100 THR C N 1
ATOM 5043 C CA . THR C 1 100 ? 3.604 -29.040 43.114 1.00 92.44 100 THR C CA 1
ATOM 5044 C C . THR C 1 100 ? 3.199 -27.603 43.388 1.00 93.83 100 THR C C 1
ATOM 5045 O O . THR C 1 100 ? 2.402 -27.399 44.321 1.00 95.57 100 THR C O 1
ATOM 5049 N N . SER C 1 101 ? 3.705 -26.637 42.615 1.00 113.28 101 SER C N 1
ATOM 5050 C CA . SER C 1 101 ? 3.526 -25.204 42.969 1.00 111.78 101 SER C CA 1
ATOM 5051 C C . SER C 1 101 ? 2.569 -24.370 42.113 1.00 104.49 101 SER C C 1
ATOM 5052 O O . SER C 1 101 ? 2.610 -23.140 42.296 1.00 101.79 101 SER C O 1
ATOM 5055 N N . ARG C 1 102 ? 1.818 -24.972 41.194 1.00 97.04 102 ARG C N 1
ATOM 5056 C CA . ARG C 1 102 ? 0.778 -24.231 40.426 1.00 86.28 102 ARG C CA 1
ATOM 5057 C C . ARG C 1 102 ? 1.325 -23.387 39.270 1.00 88.13 102 ARG C C 1
ATOM 5058 O O . ARG C 1 102 ? 1.994 -22.379 39.545 1.00 99.37 102 ARG C O 1
ATOM 5066 N N . PHE C 1 103 ? 1.045 -23.783 38.026 1.00 88.80 103 PHE C N 1
ATOM 5067 C CA . PHE C 1 103 ? 1.375 -22.971 36.851 1.00 86.41 103 PHE C CA 1
ATOM 5068 C C . PHE C 1 103 ? 0.459 -21.754 36.706 1.00 101.45 103 PHE C C 1
ATOM 5069 O O . PHE C 1 103 ? -0.724 -21.800 37.058 1.00 102.80 103 PHE C O 1
ATOM 5077 N N . PHE C 1 104 ? 1.003 -20.679 36.132 1.00 111.96 104 PHE C N 1
ATOM 5078 C CA . PHE C 1 104 ? 0.362 -19.375 35.982 1.00 116.55 104 PHE C CA 1
ATOM 5079 C C . PHE C 1 104 ? 0.741 -18.890 34.591 1.00 128.29 104 PHE C C 1
ATOM 5080 O O . PHE C 1 104 ? 1.222 -19.678 33.770 1.00 130.74 104 PHE C O 1
ATOM 5088 N N . HIS C 1 105 ? 0.361 -17.636 34.286 1.00 163.48 105 HIS C N 1
ATOM 5089 C CA . HIS C 1 105 ? 0.491 -17.002 32.933 1.00 168.70 105 HIS C CA 1
ATOM 5090 C C . HIS C 1 105 ? 1.352 -17.711 31.879 1.00 159.68 105 HIS C C 1
ATOM 5091 O O . HIS C 1 105 ? 2.543 -18.020 32.113 1.00 157.94 105 HIS C O 1
ATOM 5098 N N . VAL C 1 106 ? 0.778 -17.850 30.676 1.00 138.08 106 VAL C N 1
ATOM 5099 C CA . VAL C 1 106 ? 1.530 -18.462 29.547 1.00 121.89 106 VAL C CA 1
ATOM 5100 C C . VAL C 1 106 ? 1.436 -17.525 28.332 1.00 114.63 106 VAL C C 1
ATOM 5101 O O . VAL C 1 106 ? 0.317 -17.065 28.040 1.00 121.11 106 VAL C O 1
ATOM 5105 N N . ALA C 1 107 ? 2.560 -17.222 27.677 1.00 99.27 107 ALA C N 1
ATOM 5106 C CA . ALA C 1 107 ? 2.561 -16.392 26.489 1.00 93.73 107 ALA C CA 1
ATOM 5107 C C . ALA C 1 107 ? 3.061 -17.200 25.301 1.00 83.19 107 ALA C C 1
ATOM 5108 O O . ALA C 1 107 ? 3.954 -18.044 25.452 1.00 83.89 107 ALA C O 1
ATOM 5110 N N . PRO C 1 108 ? 2.500 -16.971 24.108 1.00 75.05 108 PRO C N 1
ATOM 5111 C CA . PRO C 1 108 ? 1.446 -16.004 23.763 1.00 78.79 108 PRO C CA 1
ATOM 5112 C C . PRO C 1 108 ? 0.038 -16.456 24.133 1.00 84.95 108 PRO C C 1
ATOM 5113 O O . PRO C 1 108 ? -0.158 -17.336 24.958 1.00 88.78 108 PRO C O 1
ATOM 5117 N N . THR C 1 109 ? -0.976 -15.816 23.555 1.00 89.44 109 THR C N 1
ATOM 5118 C CA . THR C 1 109 ? -2.358 -16.239 23.738 1.00 86.11 109 THR C CA 1
ATOM 5119 C C . THR C 1 109 ? -3.041 -16.258 22.378 1.00 85.83 109 THR C C 1
ATOM 5120 O O . THR C 1 109 ? -2.380 -16.106 21.347 1.00 89.90 109 THR C O 1
ATOM 5124 N N . ASN C 1 110 ? -4.352 -16.448 22.359 1.00 80.82 110 ASN C N 1
ATOM 5125 C CA . ASN C 1 110 ? -5.121 -16.377 21.128 1.00 77.48 110 ASN C CA 1
ATOM 5126 C C . ASN C 1 110 ? -5.764 -15.002 21.018 1.00 76.88 110 ASN C C 1
ATOM 5127 O O . ASN C 1 110 ? -6.180 -14.416 22.022 1.00 74.77 110 ASN C O 1
ATOM 5132 N N . ALA C 1 111 ? -5.827 -14.483 19.796 1.00 82.97 111 ALA C N 1
ATOM 5133 C CA . ALA C 1 111 ? -6.325 -13.140 19.554 1.00 88.52 111 ALA C CA 1
ATOM 5134 C C . ALA C 1 111 ? -7.333 -13.163 18.417 1.00 105.38 111 ALA C C 1
ATOM 5135 O O . ALA C 1 111 ? -7.382 -14.101 17.617 1.00 108.98 111 ALA C O 1
ATOM 5137 N N . VAL C 1 112 ? -8.150 -12.111 18.362 1.00 102.94 112 VAL C N 1
ATOM 5138 C CA . VAL C 1 112 ? -9.148 -11.990 17.309 1.00 108.29 112 VAL C CA 1
ATOM 5139 C C . VAL C 1 112 ? -8.466 -11.708 15.976 1.00 123.78 112 VAL C C 1
ATOM 5140 O O . VAL C 1 112 ? -7.504 -10.933 15.894 1.00 130.25 112 VAL C O 1
ATOM 5144 N N . GLU C 1 113 ? -8.955 -12.358 14.926 1.00 122.49 113 GLU C N 1
ATOM 5145 C CA . GLU C 1 113 ? -8.546 -12.084 13.557 1.00 121.09 113 GLU C CA 1
ATOM 5146 C C . GLU C 1 113 ? -9.533 -11.111 12.927 1.00 117.20 113 GLU C C 1
ATOM 5147 O O . GLU C 1 113 ? -10.746 -11.236 13.108 1.00 118.16 113 GLU C O 1
ATOM 5153 N N . GLU C 1 114 ? -9.008 -10.129 12.206 1.00 108.02 114 GLU C N 1
ATOM 5154 C CA . GLU C 1 114 ? -9.843 -9.055 11.688 1.00 111.51 114 GLU C CA 1
ATOM 5155 C C . GLU C 1 114 ? -10.119 -9.232 10.198 1.00 101.62 114 GLU C C 1
ATOM 5156 O O . GLU C 1 114 ? -9.198 -9.238 9.381 1.00 93.83 114 GLU C O 1
ATOM 5162 N N . THR C 1 118 ? -17.242 -6.518 2.583 1.00 101.22 118 THR C N 1
ATOM 5163 C CA . THR C 1 118 ? -17.540 -5.431 1.658 1.00 99.65 118 THR C CA 1
ATOM 5164 C C . THR C 1 118 ? -18.779 -5.762 0.830 1.00 94.08 118 THR C C 1
ATOM 5165 O O . THR C 1 118 ? -18.977 -6.906 0.426 1.00 97.53 118 THR C O 1
ATOM 5169 N N . SER C 1 119 ? -19.621 -4.757 0.602 1.00 112.30 119 SER C N 1
ATOM 5170 C CA . SER C 1 119 ? -20.800 -4.899 -0.240 1.00 107.66 119 SER C CA 1
ATOM 5171 C C . SER C 1 119 ? -20.954 -3.646 -1.086 1.00 101.85 119 SER C C 1
ATOM 5172 O O . SER C 1 119 ? -20.978 -2.535 -0.550 1.00 109.78 119 SER C O 1
ATOM 5175 N N . SER C 1 120 ? -21.064 -3.828 -2.399 1.00 89.41 120 SER C N 1
ATOM 5176 C CA . SER C 1 120 ? -21.189 -2.732 -3.349 1.00 90.21 120 SER C CA 1
ATOM 5177 C C . SER C 1 120 ? -22.450 -2.911 -4.180 1.00 96.28 120 SER C C 1
ATOM 5178 O O . SER C 1 120 ? -22.833 -4.039 -4.501 1.00 100.08 120 SER C O 1
ATOM 5181 N N . VAL C 1 121 ? -23.098 -1.797 -4.516 1.00 95.40 121 VAL C N 1
ATOM 5182 C CA . VAL C 1 121 ? -24.250 -1.794 -5.412 1.00 88.87 121 VAL C CA 1
ATOM 5183 C C . VAL C 1 121 ? -24.097 -0.637 -6.389 1.00 95.38 121 VAL C C 1
ATOM 5184 O O . VAL C 1 121 ? -23.738 0.476 -5.990 1.00 99.62 121 VAL C O 1
ATOM 5188 N N . SER C 1 122 ? -24.351 -0.901 -7.668 1.00 85.63 122 SER C N 1
ATOM 5189 C CA . SER C 1 122 ? -24.271 0.125 -8.696 1.00 86.98 122 SER C CA 1
ATOM 5190 C C . SER C 1 122 ? -25.402 -0.064 -9.693 1.00 95.05 122 SER C C 1
ATOM 5191 O O . SER C 1 122 ? -25.668 -1.184 -10.136 1.00 95.44 122 SER C O 1
ATOM 5194 N N . TYR C 1 123 ? -26.060 1.037 -10.047 1.00 104.51 123 TYR C N 1
ATOM 5195 C CA . TYR C 1 123 ? -27.124 1.027 -11.040 1.00 118.12 123 TYR C CA 1
ATOM 5196 C C . TYR C 1 123 ? -26.852 2.100 -12.083 1.00 135.53 123 TYR C C 1
ATOM 5197 O O . TYR C 1 123 ? -26.327 3.172 -11.765 1.00 131.53 123 TYR C O 1
ATOM 5206 N N . GLN C 1 124 ? -27.208 1.803 -13.330 1.00 124.01 124 GLN C N 1
ATOM 5207 C CA . GLN C 1 124 ? -26.908 2.677 -14.453 1.00 132.28 124 GLN C CA 1
ATOM 5208 C C . GLN C 1 124 ? -28.106 2.736 -15.392 1.00 136.64 124 GLN C C 1
ATOM 5209 O O . GLN C 1 124 ? -29.095 2.016 -15.224 1.00 123.21 124 GLN C O 1
ATOM 5215 N N . LEU C 1 125 ? -28.008 3.618 -16.386 1.00 119.17 125 LEU C N 1
ATOM 5216 C CA . LEU C 1 125 ? -29.026 3.763 -17.417 1.00 105.77 125 LEU C CA 1
ATOM 5217 C C . LEU C 1 125 ? -28.342 3.865 -18.774 1.00 99.42 125 LEU C C 1
ATOM 5218 O O . LEU C 1 125 ? -27.162 4.211 -18.871 1.00 94.87 125 LEU C O 1
ATOM 5223 N N . GLY C 1 126 ? -29.095 3.558 -19.831 1.00 119.49 126 GLY C N 1
ATOM 5224 C CA . GLY C 1 126 ? -28.547 3.578 -21.170 1.00 120.38 126 GLY C CA 1
ATOM 5225 C C . GLY C 1 126 ? -29.515 4.210 -22.150 1.00 130.51 126 GLY C C 1
ATOM 5226 O O . GLY C 1 126 ? -30.716 4.322 -21.896 1.00 126.40 126 GLY C O 1
ATOM 5227 N N . GLY C 1 127 ? -28.990 4.558 -23.323 1.00 141.13 127 GLY C N 1
ATOM 5228 C CA . GLY C 1 127 ? -29.829 5.155 -24.377 1.00 138.30 127 GLY C CA 1
ATOM 5229 C C . GLY C 1 127 ? -28.947 5.483 -25.558 1.00 135.43 127 GLY C C 1
ATOM 5230 O O . GLY C 1 127 ? -27.859 6.045 -25.323 1.00 136.83 127 GLY C O 1
ATOM 5231 N N . SER C 1 128 ? -29.364 5.139 -26.777 1.00 113.28 128 SER C N 1
ATOM 5232 C CA . SER C 1 128 ? -28.442 5.342 -27.922 1.00 117.45 128 SER C CA 1
ATOM 5233 C C . SER C 1 128 ? -29.192 5.500 -29.251 1.00 122.20 128 SER C C 1
ATOM 5234 O O . SER C 1 128 ? -30.398 5.180 -29.287 1.00 125.23 128 SER C O 1
ATOM 5237 N N . ILE C 1 129 ? -28.514 6.000 -30.289 1.00 101.87 129 ILE C N 1
ATOM 5238 C CA . ILE C 1 129 ? -29.120 6.093 -31.652 1.00 94.37 129 ILE C CA 1
ATOM 5239 C C . ILE C 1 129 ? -28.052 5.589 -32.633 1.00 93.09 129 ILE C C 1
ATOM 5240 O O . ILE C 1 129 ? -26.894 6.048 -32.532 1.00 94.52 129 ILE C O 1
ATOM 5245 N N . ASP C 1 130 ? -28.411 4.652 -33.508 1.00 87.03 130 ASP C N 1
ATOM 5246 C CA . ASP C 1 130 ? -27.397 4.036 -34.404 1.00 84.98 130 ASP C CA 1
ATOM 5247 C C . ASP C 1 130 ? -27.615 4.521 -35.838 1.00 88.45 130 ASP C C 1
ATOM 5248 O O . ASP C 1 130 ? -28.334 3.833 -36.588 1.00 97.56 130 ASP C O 1
ATOM 5253 N N . ALA C 1 131 ? -27.011 5.651 -36.204 1.00 103.45 131 ALA C N 1
ATOM 5254 C CA . ALA C 1 131 ? -27.151 6.188 -37.578 1.00 105.15 131 ALA C CA 1
ATOM 5255 C C . ALA C 1 131 ? -25.835 6.834 -38.009 1.00 105.85 131 ALA C C 1
ATOM 5256 O O . ALA C 1 131 ? -24.875 6.780 -37.212 1.00 111.49 131 ALA C O 1
ATOM 5258 N N . SER C 1 132 ? -25.792 7.436 -39.204 1.00 94.38 132 SER C N 1
ATOM 5259 C CA . SER C 1 132 ? -24.529 7.988 -39.686 1.00 94.20 132 SER C CA 1
ATOM 5260 C C . SER C 1 132 ? -24.754 8.847 -40.927 1.00 96.11 132 SER C C 1
ATOM 5261 O O . SER C 1 132 ? -25.055 10.037 -40.822 1.00 102.64 132 SER C O 1
ATOM 5264 N N . GLY C 1 137 ? -33.582 -3.240 -37.600 1.00 151.90 137 GLY C N 1
ATOM 5265 C CA . GLY C 1 137 ? -32.793 -3.883 -36.533 1.00 138.28 137 GLY C CA 1
ATOM 5266 C C . GLY C 1 137 ? -32.134 -2.845 -35.650 1.00 125.21 137 GLY C C 1
ATOM 5267 O O . GLY C 1 137 ? -32.694 -2.533 -34.581 1.00 120.43 137 GLY C O 1
ATOM 5268 N N . PRO C 1 138 ? -30.966 -2.291 -36.036 1.00 108.16 138 PRO C N 1
ATOM 5269 C CA . PRO C 1 138 ? -30.256 -1.338 -35.200 1.00 98.01 138 PRO C CA 1
ATOM 5270 C C . PRO C 1 138 ? -30.520 0.112 -35.569 1.00 86.12 138 PRO C C 1
ATOM 5271 O O . PRO C 1 138 ? -29.825 0.663 -36.444 1.00 85.30 138 PRO C O 1
ATOM 5275 N N . SER C 1 139 ? -31.500 0.730 -34.913 1.00 89.98 139 SER C N 1
ATOM 5276 C CA . SER C 1 139 ? -31.767 2.172 -35.153 1.00 97.43 139 SER C CA 1
ATOM 5277 C C . SER C 1 139 ? -32.450 2.774 -33.914 1.00 106.06 139 SER C C 1
ATOM 5278 O O . SER C 1 139 ? -33.083 3.839 -34.052 1.00 102.56 139 SER C O 1
ATOM 5281 N N . GLY C 1 140 ? -32.311 2.128 -32.750 1.00 130.02 140 GLY C N 1
ATOM 5282 C CA . GLY C 1 140 ? -32.896 2.646 -31.493 1.00 132.10 140 GLY C CA 1
ATOM 5283 C C . GLY C 1 140 ? -32.479 1.789 -30.309 1.00 133.83 140 GLY C C 1
ATOM 5284 O O . GLY C 1 140 ? -32.069 0.637 -30.558 1.00 136.74 140 GLY C O 1
ATOM 5285 N N . GLU C 1 141 ? -32.579 2.309 -29.074 1.00 119.32 141 GLU C N 1
ATOM 5286 C CA . GLU C 1 141 ? -32.122 1.559 -27.871 1.00 110.99 141 GLU C CA 1
ATOM 5287 C C . GLU C 1 141 ? -32.550 2.263 -26.572 1.00 108.28 141 GLU C C 1
ATOM 5288 O O . GLU C 1 141 ? -32.923 3.453 -26.649 1.00 112.47 141 GLU C O 1
ATOM 5294 N N . SER C 1 142 ? -32.486 1.559 -25.434 1.00 97.78 142 SER C N 1
ATOM 5295 C CA . SER C 1 142 ? -32.800 2.150 -24.104 1.00 94.14 142 SER C CA 1
ATOM 5296 C C . SER C 1 142 ? -32.406 1.134 -23.028 1.00 96.00 142 SER C C 1
ATOM 5297 O O . SER C 1 142 ? -33.196 0.206 -22.811 1.00 96.80 142 SER C O 1
ATOM 5300 N N . GLY C 1 143 ? -31.257 1.314 -22.368 1.00 100.24 143 GLY C N 1
ATOM 5301 C CA . GLY C 1 143 ? -30.770 0.325 -21.427 1.00 96.74 143 GLY C CA 1
ATOM 5302 C C . GLY C 1 143 ? -31.035 0.656 -19.965 1.00 93.29 143 GLY C C 1
ATOM 5303 O O . GLY C 1 143 ? -31.381 1.778 -19.600 1.00 94.97 143 GLY C O 1
ATOM 5304 N N . ALA C 1 144 ? -30.857 -0.364 -19.124 1.00 95.58 144 ALA C N 1
ATOM 5305 C CA . ALA C 1 144 ? -30.972 -0.221 -17.673 1.00 95.58 144 ALA C CA 1
ATOM 5306 C C . ALA C 1 144 ? -30.268 -1.406 -17.031 1.00 108.65 144 ALA C C 1
ATOM 5307 O O . ALA C 1 144 ? -30.618 -2.557 -17.311 1.00 121.87 144 ALA C O 1
ATOM 5309 N N . THR C 1 145 ? -29.283 -1.135 -16.176 1.00 112.88 145 THR C N 1
ATOM 5310 C CA . THR C 1 145 ? -28.468 -2.188 -15.588 1.00 114.73 145 THR C CA 1
ATOM 5311 C C . THR C 1 145 ? -28.260 -1.903 -14.106 1.00 115.37 145 THR C C 1
ATOM 5312 O O . THR C 1 145 ? -28.313 -0.752 -13.667 1.00 113.99 145 THR C O 1
ATOM 5316 N N . GLY C 1 146 ? -28.029 -2.968 -13.339 1.00 117.54 146 GLY C N 1
ATOM 5317 C CA . GLY C 1 146 ? -27.747 -2.853 -11.921 1.00 114.95 146 GLY C CA 1
ATOM 5318 C C . GLY C 1 146 ? -26.815 -3.942 -11.428 1.00 108.44 146 GLY C C 1
ATOM 5319 O O . GLY C 1 146 ? -26.992 -5.114 -11.774 1.00 113.71 146 GLY C O 1
ATOM 5320 N N . GLN C 1 147 ? -25.822 -3.576 -10.618 1.00 87.16 147 GLN C N 1
ATOM 5321 C CA . GLN C 1 147 ? -24.809 -4.513 -10.156 1.00 82.60 147 GLN C CA 1
ATOM 5322 C C . GLN C 1 147 ? -24.722 -4.487 -8.636 1.00 85.93 147 GLN C C 1
ATOM 5323 O O . GLN C 1 147 ? -24.921 -3.447 -8.005 1.00 88.67 147 GLN C O 1
ATOM 5329 N N . VAL C 1 148 ? -24.430 -5.649 -8.053 1.00 97.09 148 VAL C N 1
ATOM 5330 C CA . VAL C 1 148 ? -24.253 -5.801 -6.610 1.00 98.79 148 VAL C CA 1
ATOM 5331 C C . VAL C 1 148 ? -22.979 -6.607 -6.387 1.00 101.69 148 VAL C C 1
ATOM 5332 O O . VAL C 1 148 ? -22.920 -7.786 -6.752 1.00 102.31 148 VAL C O 1
ATOM 5336 N N . ASP C 1 149 ? -21.971 -5.984 -5.776 1.00 83.67 149 ASP C N 1
ATOM 5337 C CA . ASP C 1 149 ? -20.649 -6.578 -5.603 1.00 91.00 149 ASP C CA 1
ATOM 5338 C C . ASP C 1 149 ? -20.348 -6.760 -4.121 1.00 100.07 149 ASP C C 1
ATOM 5339 O O . ASP C 1 149 ? -20.485 -5.816 -3.337 1.00 103.27 149 ASP C O 1
ATOM 5344 N N . TRP C 1 150 ? -19.928 -7.966 -3.738 1.00 107.80 150 TRP C N 1
ATOM 5345 C CA . TRP C 1 150 ? -19.479 -8.252 -2.380 1.00 111.49 150 TRP C CA 1
ATOM 5346 C C . TRP C 1 150 ? -18.053 -8.784 -2.427 1.00 127.98 150 TRP C C 1
ATOM 5347 O O . TRP C 1 150 ? -17.763 -9.718 -3.181 1.00 132.69 150 TRP C O 1
ATOM 5358 N N . SER C 1 155 ? -6.236 -10.391 6.936 1.00 70.57 155 SER C N 1
ATOM 5359 C CA . SER C 1 155 ? -4.800 -10.593 7.124 1.00 67.79 155 SER C CA 1
ATOM 5360 C C . SER C 1 155 ? -4.498 -12.081 7.321 1.00 64.76 155 SER C C 1
ATOM 5361 O O . SER C 1 155 ? -4.034 -12.527 8.370 1.00 55.27 155 SER C O 1
ATOM 5364 N N . TYR C 1 156 ? -4.776 -12.851 6.271 1.00 65.72 156 TYR C N 1
ATOM 5365 C CA . TYR C 1 156 ? -4.579 -14.293 6.321 1.00 66.59 156 TYR C CA 1
ATOM 5366 C C . TYR C 1 156 ? -3.101 -14.631 6.428 1.00 66.08 156 TYR C C 1
ATOM 5367 O O . TYR C 1 156 ? -2.268 -14.063 5.716 1.00 68.22 156 TYR C O 1
ATOM 5376 N N . ASP C 1 157 ? -2.777 -15.569 7.317 1.00 73.03 157 ASP C N 1
ATOM 5377 C CA . ASP C 1 157 ? -1.467 -16.214 7.304 1.00 80.05 157 ASP C CA 1
ATOM 5378 C C . ASP C 1 157 ? -1.501 -17.276 6.209 1.00 85.15 157 ASP C C 1
ATOM 5379 O O . ASP C 1 157 ? -1.770 -18.455 6.446 1.00 89.20 157 ASP C O 1
ATOM 5384 N N . GLN C 1 158 ? -1.256 -16.832 4.974 1.00 86.98 158 GLN C N 1
ATOM 5385 C CA . GLN C 1 158 ? -1.179 -17.777 3.864 1.00 91.63 158 GLN C CA 1
ATOM 5386 C C . GLN C 1 158 ? -0.050 -18.772 4.089 1.00 100.07 158 GLN C C 1
ATOM 5387 O O . GLN C 1 158 ? -0.181 -19.958 3.771 1.00 101.10 158 GLN C O 1
ATOM 5393 N N . THR C 1 159 ? 1.071 -18.303 4.634 1.00 113.57 159 THR C N 1
ATOM 5394 C CA . THR C 1 159 ? 2.079 -19.189 5.208 1.00 113.70 159 THR C CA 1
ATOM 5395 C C . THR C 1 159 ? 1.543 -19.616 6.570 1.00 108.74 159 THR C C 1
ATOM 5396 O O . THR C 1 159 ? 1.921 -19.099 7.624 1.00 109.79 159 THR C O 1
ATOM 5400 N N . SER C 1 160 ? 0.626 -20.577 6.532 1.00 92.71 160 SER C N 1
ATOM 5401 C CA . SER C 1 160 ? -0.220 -20.896 7.677 1.00 82.32 160 SER C CA 1
ATOM 5402 C C . SER C 1 160 ? 0.611 -21.550 8.769 1.00 71.00 160 SER C C 1
ATOM 5403 O O . SER C 1 160 ? 0.933 -22.737 8.705 1.00 80.24 160 SER C O 1
ATOM 5406 N N . TYR C 1 161 ? 0.961 -20.760 9.777 1.00 58.64 161 TYR C N 1
ATOM 5407 C CA . TYR C 1 161 ? 1.633 -21.216 10.985 1.00 54.48 161 TYR C CA 1
ATOM 5408 C C . TYR C 1 161 ? 0.896 -20.693 12.204 1.00 51.07 161 TYR C C 1
ATOM 5409 O O . TYR C 1 161 ? 1.491 -20.163 13.145 1.00 47.69 161 TYR C O 1
ATOM 5418 N N . LYS C 1 162 ? -0.431 -20.834 12.179 1.00 49.78 162 LYS C N 1
ATOM 5419 C CA . LYS C 1 162 ? -1.276 -20.248 13.210 1.00 52.98 162 LYS C CA 1
ATOM 5420 C C . LYS C 1 162 ? -0.888 -20.786 14.578 1.00 54.46 162 LYS C C 1
ATOM 5421 O O . LYS C 1 162 ? -0.780 -21.999 14.777 1.00 61.70 162 LYS C O 1
ATOM 5427 N N . THR C 1 163 ? -0.685 -19.873 15.520 1.00 50.43 163 THR C N 1
ATOM 5428 C CA . THR C 1 163 ? -0.140 -20.186 16.836 1.00 47.76 163 THR C CA 1
ATOM 5429 C C . THR C 1 163 ? -1.285 -20.096 17.840 1.00 55.29 163 THR C C 1
ATOM 5430 O O . THR C 1 163 ? -1.537 -19.046 18.434 1.00 61.82 163 THR C O 1
ATOM 5434 N N . ASN C 1 164 ? -1.982 -21.209 18.012 1.00 63.43 164 ASN C N 1
ATOM 5435 C CA . ASN C 1 164 ? -3.123 -21.304 18.905 1.00 67.96 164 ASN C CA 1
ATOM 5436 C C . ASN C 1 164 ? -2.666 -21.723 20.297 1.00 67.33 164 ASN C C 1
ATOM 5437 O O . ASN C 1 164 ? -1.589 -22.296 20.480 1.00 67.69 164 ASN C O 1
ATOM 5442 N N . LEU C 1 165 ? -3.504 -21.427 21.283 1.00 64.60 165 LEU C N 1
ATOM 5443 C CA . LEU C 1 165 ? -3.245 -21.802 22.668 1.00 66.45 165 LEU C CA 1
ATOM 5444 C C . LEU C 1 165 ? -4.238 -22.926 22.952 1.00 67.88 165 LEU C C 1
ATOM 5445 O O . LEU C 1 165 ? -5.330 -22.710 23.477 1.00 70.91 165 LEU C O 1
ATOM 5450 N N . ILE C 1 166 ? -3.817 -24.144 22.612 1.00 72.52 166 ILE C N 1
ATOM 5451 C CA . ILE C 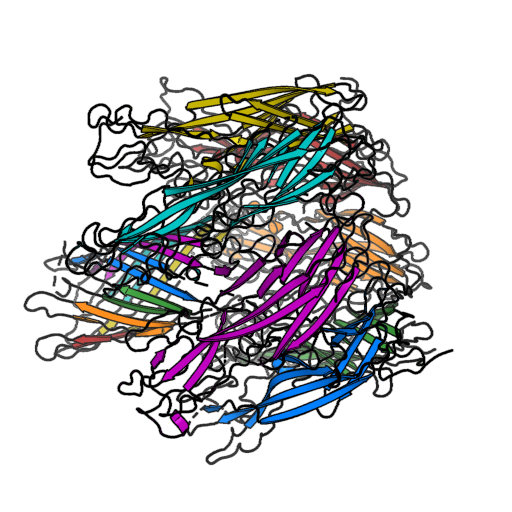1 166 ? -4.570 -25.377 22.812 1.00 73.02 166 ILE C CA 1
ATOM 5452 C C . ILE C 1 166 ? -4.641 -25.734 24.290 1.00 74.76 166 ILE C C 1
ATOM 5453 O O . ILE C 1 166 ? -3.932 -25.146 25.116 1.00 76.98 166 ILE C O 1
ATOM 5458 N N . ASP C 1 167 ? -5.517 -26.687 24.617 1.00 72.20 167 ASP C N 1
ATOM 5459 C CA . ASP C 1 167 ? -5.895 -27.034 25.983 1.00 79.61 167 ASP C CA 1
ATOM 5460 C C . ASP C 1 167 ? -4.713 -27.008 26.942 1.00 81.14 167 ASP C C 1
ATOM 5461 O O . ASP C 1 167 ? -3.670 -27.614 26.686 1.00 81.27 167 ASP C O 1
ATOM 5466 N N . GLN C 1 168 ? -4.883 -26.283 28.045 1.00 86.17 168 GLN C N 1
ATOM 5467 C CA . GLN C 1 168 ? -3.898 -26.260 29.113 1.00 84.15 168 GLN C CA 1
ATOM 5468 C C . GLN C 1 168 ? -4.605 -26.256 30.459 1.00 85.37 168 GLN C C 1
ATOM 5469 O O . GLN C 1 168 ? -5.824 -26.086 30.555 1.00 86.65 168 GLN C O 1
ATOM 5475 N N . THR C 1 169 ? -3.810 -26.453 31.506 1.00 82.57 169 THR C N 1
ATOM 5476 C CA . THR C 1 169 ? -4.245 -26.295 32.884 1.00 76.32 169 THR C CA 1
ATOM 5477 C C . THR C 1 169 ? -3.120 -25.609 33.645 1.00 78.18 169 THR C C 1
ATOM 5478 O O . THR C 1 169 ? -2.097 -25.227 33.069 1.00 80.84 169 THR C O 1
ATOM 5482 N N . ASN C 1 170 ? -3.314 -25.442 34.950 1.00 72.93 170 ASN C N 1
ATOM 5483 C CA . ASN C 1 170 ? -2.194 -25.073 35.805 1.00 66.94 170 ASN C CA 1
ATOM 5484 C C . ASN C 1 170 ? -1.235 -26.231 36.019 1.00 72.44 170 ASN C C 1
ATOM 5485 O O . ASN C 1 170 ? -0.297 -26.098 36.810 1.00 80.05 170 ASN C O 1
ATOM 5490 N N . LYS C 1 171 ? -1.469 -27.367 35.363 1.00 71.96 171 LYS C N 1
ATOM 5491 C CA . LYS C 1 171 ? -0.595 -28.524 35.466 1.00 80.09 171 LYS C CA 1
ATOM 5492 C C . LYS C 1 171 ? 0.103 -28.802 34.141 1.00 90.50 171 LYS C C 1
ATOM 5493 O O . LYS C 1 171 ? 1.335 -28.879 34.092 1.00 100.71 171 LYS C O 1
ATOM 5499 N N . HIS C 1 172 ? -0.653 -28.958 33.057 1.00 90.00 172 HIS C N 1
ATOM 5500 C CA . HIS C 1 172 ? -0.099 -29.257 31.742 1.00 95.49 172 HIS C CA 1
ATOM 5501 C C . HIS C 1 172 ? -0.528 -28.157 30.783 1.00 91.43 172 HIS C C 1
ATOM 5502 O O . HIS C 1 172 ? -1.723 -28.006 30.509 1.00 90.51 172 HIS C O 1
ATOM 5509 N N . VAL C 1 173 ? 0.439 -27.406 30.259 1.00 90.66 173 VAL C N 1
ATOM 5510 C CA . VAL C 1 173 ? 0.168 -26.378 29.260 1.00 87.51 173 VAL C CA 1
ATOM 5511 C C . VAL C 1 173 ? 0.704 -26.856 27.918 1.00 90.72 173 VAL C C 1
ATOM 5512 O O . VAL C 1 173 ? 1.737 -27.528 27.847 1.00 93.87 173 VAL C O 1
ATOM 5516 N N . LYS C 1 174 ? -0.003 -26.497 26.845 1.00 88.98 174 LYS C N 1
ATOM 5517 C CA . LYS C 1 174 ? 0.298 -27.001 25.512 1.00 90.38 174 LYS C CA 1
ATOM 5518 C C . LYS C 1 174 ? 0.043 -25.911 24.477 1.00 91.10 174 LYS C C 1
ATOM 5519 O O . LYS C 1 174 ? -0.682 -24.943 24.725 1.00 92.34 174 LYS C O 1
ATOM 5525 N N . TRP C 1 175 ? 0.656 -26.084 23.305 1.00 72.33 175 TRP C N 1
ATOM 5526 C CA . TRP C 1 175 ? 0.471 -25.191 22.170 1.00 66.74 175 TRP C CA 1
ATOM 5527 C C . TRP C 1 175 ? 0.391 -26.023 20.896 1.00 66.66 175 TRP C C 1
ATOM 5528 O O . TRP C 1 175 ? 1.006 -27.086 20.798 1.00 71.82 175 TRP C O 1
ATOM 5539 N N . ASN C 1 176 ? -0.387 -25.536 19.920 1.00 71.07 176 ASN C N 1
ATOM 5540 C CA . ASN C 1 176 ? -0.615 -26.250 18.655 1.00 67.55 176 ASN C CA 1
ATOM 5541 C C . ASN C 1 176 ? -0.365 -25.327 17.461 1.00 64.55 176 ASN C C 1
ATOM 5542 O O . ASN C 1 176 ? -1.299 -24.753 16.898 1.00 69.02 176 ASN C O 1
ATOM 5547 N N . VAL C 1 177 ? 0.897 -25.171 17.070 1.00 59.72 177 VAL C N 1
ATOM 5548 C CA . VAL C 1 177 ? 1.161 -24.404 15.859 1.00 59.31 177 VAL C CA 1
ATOM 5549 C C . VAL C 1 177 ? 0.948 -25.322 14.660 1.00 63.31 177 VAL C C 1
ATOM 5550 O O . VAL C 1 177 ? 1.886 -25.957 14.164 1.00 68.30 177 VAL C O 1
ATOM 5554 N N . PHE C 1 178 ? -0.295 -25.394 14.186 1.00 62.89 178 PHE C N 1
ATOM 5555 C CA . PHE C 1 178 ? -0.651 -26.270 13.082 1.00 62.93 178 PHE C CA 1
ATOM 5556 C C . PHE C 1 178 ? -0.434 -25.544 11.757 1.00 67.24 178 PHE C C 1
ATOM 5557 O O . PHE C 1 178 ? -0.063 -24.368 11.717 1.00 71.96 178 PHE C O 1
ATOM 5565 N N . PHE C 1 179 ? -0.708 -26.240 10.654 1.00 72.64 179 PHE C N 1
ATOM 5566 C CA . PHE C 1 179 ? -0.604 -25.680 9.311 1.00 76.80 179 PHE C CA 1
ATOM 5567 C C . PHE C 1 179 ? -1.943 -25.850 8.604 1.00 86.07 179 PHE C C 1
ATOM 5568 O O . PHE C 1 179 ? -2.627 -26.862 8.790 1.00 83.88 179 PHE C O 1
ATOM 5576 N N . ASN C 1 180 ? -2.318 -24.858 7.793 1.00 118.14 180 ASN C N 1
ATOM 5577 C CA . ASN C 1 180 ? -3.636 -24.822 7.168 1.00 124.31 180 ASN C CA 1
ATOM 5578 C C . ASN C 1 180 ? -3.575 -24.971 5.651 1.00 128.89 180 ASN C C 1
ATOM 5579 O O . ASN C 1 180 ? -4.179 -25.896 5.103 1.00 138.22 180 ASN C O 1
ATOM 5584 N N . GLY C 1 181 ? -2.849 -24.099 4.955 1.00 108.51 181 GLY C N 1
ATOM 5585 C CA . GLY C 1 181 ? -2.839 -24.125 3.499 1.00 99.21 181 GLY C CA 1
ATOM 5586 C C . GLY C 1 181 ? -1.762 -23.212 2.961 1.00 92.29 181 GLY C C 1
ATOM 5587 O O . GLY C 1 181 ? -1.119 -22.471 3.709 1.00 99.18 181 GLY C O 1
ATOM 5588 N N . TYR C 1 182 ? -1.568 -23.274 1.642 1.00 92.23 182 TYR C N 1
ATOM 5589 C CA . TYR C 1 182 ? -0.491 -22.521 1.009 1.00 89.73 182 TYR C CA 1
ATOM 5590 C C . TYR C 1 182 ? -0.887 -22.080 -0.391 1.00 90.68 182 TYR C C 1
ATOM 5591 O O . TYR C 1 182 ? -1.757 -22.673 -1.035 1.00 94.24 182 TYR C O 1
ATOM 5600 N N . ASN C 1 183 ? -0.217 -21.026 -0.857 1.00 88.17 183 ASN C N 1
ATOM 5601 C CA . ASN C 1 183 ? -0.361 -20.522 -2.222 1.00 87.08 183 ASN C CA 1
ATOM 5602 C C . ASN C 1 183 ? 0.797 -21.100 -3.036 1.00 85.38 183 ASN C C 1
ATOM 5603 O O . ASN C 1 183 ? 1.900 -20.558 -3.061 1.00 87.57 183 ASN C O 1
ATOM 5608 N N . ASN C 1 184 ? 0.541 -22.223 -3.704 1.00 82.59 184 ASN C N 1
ATOM 5609 C CA . ASN C 1 184 ? 1.571 -22.885 -4.500 1.00 82.44 184 ASN C CA 1
ATOM 5610 C C . ASN C 1 184 ? 1.893 -22.038 -5.727 1.00 86.92 184 ASN C C 1
ATOM 5611 O O . ASN C 1 184 ? 1.038 -21.847 -6.595 1.00 91.02 184 ASN C O 1
ATOM 5616 N N . GLN C 1 185 ? 3.128 -21.533 -5.798 1.00 84.83 185 GLN C N 1
ATOM 5617 C CA . GLN C 1 185 ? 3.598 -20.616 -6.840 1.00 76.76 185 GLN C CA 1
ATOM 5618 C C . GLN C 1 185 ? 2.564 -19.544 -7.207 1.00 85.30 185 GLN C C 1
ATOM 5619 O O . GLN C 1 185 ? 2.353 -19.265 -8.393 1.00 93.17 185 GLN C O 1
ATOM 5625 N N . ASN C 1 186 ? 1.902 -18.941 -6.209 1.00 88.62 186 ASN C N 1
ATOM 5626 C CA . ASN C 1 186 ? 0.907 -17.867 -6.315 1.00 80.29 186 ASN C CA 1
ATOM 5627 C C . ASN C 1 186 ? -0.396 -18.470 -6.873 1.00 83.56 186 ASN C C 1
ATOM 5628 O O . ASN C 1 186 ? -1.453 -17.881 -6.686 1.00 79.53 186 ASN C O 1
ATOM 5633 N N . TRP C 1 187 ? -0.382 -19.720 -7.334 1.00 96.99 187 TRP C N 1
ATOM 5634 C CA . TRP C 1 187 ? -1.562 -20.367 -7.897 1.00 98.72 187 TRP C CA 1
ATOM 5635 C C . TRP C 1 187 ? -2.248 -21.212 -6.833 1.00 103.34 187 TRP C C 1
ATOM 5636 O O . TRP C 1 187 ? -1.617 -22.081 -6.227 1.00 105.82 187 TRP C O 1
ATOM 5647 N N . GLY C 1 188 ? -3.531 -20.951 -6.605 1.00 124.01 188 GLY C N 1
ATOM 5648 C CA . GLY C 1 188 ? -4.271 -21.693 -5.609 1.00 126.43 188 GLY C CA 1
ATOM 5649 C C . GLY C 1 188 ? -5.707 -21.239 -5.448 1.00 136.44 188 GLY C C 1
ATOM 5650 O O . GLY C 1 188 ? -6.376 -20.903 -6.430 1.00 134.21 188 GLY C O 1
ATOM 5651 N N . ILE C 1 189 ? -6.195 -21.231 -4.211 1.00 151.52 189 ILE C N 1
ATOM 5652 C CA . ILE C 1 189 ? -5.424 -21.592 -3.028 1.00 156.10 189 ILE C CA 1
ATOM 5653 C C . ILE C 1 189 ? -5.802 -22.988 -2.553 1.00 171.56 189 ILE C C 1
ATOM 5654 O O . ILE C 1 189 ? -6.982 -23.323 -2.434 1.00 173.83 189 ILE C O 1
ATOM 5659 N N . TYR C 1 190 ? -4.785 -23.801 -2.285 1.00 134.74 190 TYR C N 1
ATOM 5660 C CA . TYR C 1 190 ? -4.962 -25.173 -1.837 1.00 122.91 190 TYR C CA 1
ATOM 5661 C C . TYR C 1 190 ? -4.513 -25.312 -0.391 1.00 127.40 190 TYR C C 1
ATOM 5662 O O . TYR C 1 190 ? -3.551 -24.668 0.041 1.00 125.05 190 TYR C O 1
ATOM 5671 N N . THR C 1 191 ? -5.224 -26.152 0.351 1.00 136.51 191 THR C N 1
ATOM 5672 C CA . THR C 1 191 ? -4.926 -26.442 1.741 1.00 138.83 191 THR C CA 1
ATOM 5673 C C . THR C 1 191 ? -4.626 -27.926 1.894 1.00 145.67 191 THR C C 1
ATOM 5674 O O . THR C 1 191 ? -4.770 -28.714 0.955 1.00 151.37 191 THR C O 1
ATOM 5678 N N . ARG C 1 192 ? -4.201 -28.306 3.098 1.00 115.33 192 ARG C N 1
ATOM 5679 C CA . ARG C 1 192 ? -4.026 -29.718 3.403 1.00 102.60 192 ARG C CA 1
ATOM 5680 C C . ARG C 1 192 ? -5.346 -30.474 3.399 1.00 103.43 192 ARG C C 1
ATOM 5681 O O . ARG C 1 192 ? -5.336 -31.709 3.341 1.00 102.66 192 ARG C O 1
ATOM 5689 N N . ASP C 1 193 ? -6.471 -29.764 3.446 1.00 107.24 193 ASP C N 1
ATOM 5690 C CA . ASP C 1 193 ? -7.803 -30.354 3.456 1.00 100.22 193 ASP C CA 1
ATOM 5691 C C . ASP C 1 193 ? -8.480 -30.288 2.091 1.00 101.91 193 ASP C C 1
ATOM 5692 O O . ASP C 1 193 ? -8.921 -31.315 1.568 1.00 100.60 193 ASP C O 1
ATOM 5697 N N . SER C 1 194 ? -8.565 -29.097 1.501 1.00 101.67 194 SER C N 1
ATOM 5698 C CA . SER C 1 194 ? -9.185 -28.950 0.191 1.00 103.43 194 SER C CA 1
ATOM 5699 C C . SER C 1 194 ? -8.332 -29.623 -0.878 1.00 111.79 194 SER C C 1
ATOM 5700 O O . SER C 1 194 ? -7.109 -29.456 -0.909 1.00 116.33 194 SER C O 1
ATOM 5703 N N . TYR C 1 195 ? -8.982 -30.381 -1.758 1.00 121.43 195 TYR C N 1
ATOM 5704 C CA . TYR C 1 195 ? -8.308 -31.187 -2.765 1.00 119.77 195 TYR C CA 1
ATOM 5705 C C . TYR C 1 195 ? -8.678 -30.714 -4.166 1.00 119.35 195 TYR C C 1
ATOM 5706 O O . TYR C 1 195 ? -9.829 -30.345 -4.422 1.00 123.50 195 TYR C O 1
ATOM 5715 N N . HIS C 1 196 ? -7.688 -30.719 -5.061 1.00 109.02 196 HIS C N 1
ATOM 5716 C CA . HIS C 1 196 ? -7.904 -30.347 -6.455 1.00 102.05 196 HIS C CA 1
ATOM 5717 C C . HIS C 1 196 ? -8.950 -31.264 -7.080 1.00 104.71 196 HIS C C 1
ATOM 5718 O O . HIS C 1 196 ? -9.085 -32.431 -6.701 1.00 110.23 196 HIS C O 1
ATOM 5725 N N . ALA C 1 197 ? -9.688 -30.714 -8.050 1.00 95.98 197 ALA C N 1
ATOM 5726 C CA . ALA C 1 197 ? -10.862 -31.356 -8.638 1.00 99.46 197 ALA C CA 1
ATOM 5727 C C . ALA C 1 197 ? -10.769 -32.849 -8.936 1.00 110.01 197 ALA C C 1
ATOM 5728 O O . ALA C 1 197 ? -11.675 -33.616 -8.596 1.00 116.25 197 ALA C O 1
ATOM 5730 N N . LEU C 1 198 ? -9.673 -33.277 -9.557 1.00 109.02 198 LEU C N 1
ATOM 5731 C CA . LEU C 1 198 ? -9.430 -34.691 -9.829 1.00 108.29 198 LEU C CA 1
ATOM 5732 C C . LEU C 1 198 ? -7.923 -34.923 -9.742 1.00 107.16 198 LEU C C 1
ATOM 5733 O O . LEU C 1 198 ? -7.320 -35.598 -10.576 1.00 108.44 198 LEU C O 1
ATOM 5738 N N . TYR C 1 199 ? -7.295 -34.343 -8.721 1.00 100.42 199 TYR C N 1
ATOM 5739 C CA . TYR C 1 199 ? -5.878 -34.567 -8.447 1.00 96.55 199 TYR C CA 1
ATOM 5740 C C . TYR C 1 199 ? -5.546 -34.784 -6.978 1.00 99.48 199 TYR C C 1
ATOM 5741 O O . TYR C 1 199 ? -4.386 -35.078 -6.676 1.00 90.49 199 TYR C O 1
ATOM 5750 N N . GLY C 1 200 ? -6.506 -34.678 -6.060 1.00 132.76 200 GLY C N 1
ATOM 5751 C CA . GLY C 1 200 ? -6.201 -34.609 -4.643 1.00 126.68 200 GLY C CA 1
ATOM 5752 C C . GLY C 1 200 ? -5.594 -33.255 -4.317 1.00 120.27 200 GLY C C 1
ATOM 5753 O O . GLY C 1 200 ? -5.872 -32.254 -4.972 1.00 121.12 200 GLY C O 1
ATOM 5754 N N . ASN C 1 201 ? -4.753 -33.211 -3.291 1.00 94.43 201 ASN C N 1
ATOM 5755 C CA . ASN C 1 201 ? -4.085 -31.960 -2.955 1.00 85.31 201 ASN C CA 1
ATOM 5756 C C . ASN C 1 201 ? -2.875 -31.751 -3.858 1.00 80.71 201 ASN C C 1
ATOM 5757 O O . ASN C 1 201 ? -2.035 -32.644 -4.003 1.00 87.04 201 ASN C O 1
ATOM 5762 N N . GLN C 1 202 ? -2.805 -30.578 -4.491 1.00 81.44 202 GLN C N 1
ATOM 5763 C CA . GLN C 1 202 ? -1.690 -30.203 -5.354 1.00 78.83 202 GLN C CA 1
ATOM 5764 C C . GLN C 1 202 ? -0.818 -29.116 -4.733 1.00 80.02 202 GLN C C 1
ATOM 5765 O O . GLN C 1 202 ? -0.066 -28.443 -5.447 1.00 78.21 202 GLN C O 1
ATOM 5771 N N . LEU C 1 203 ? -0.909 -28.930 -3.414 1.00 69.87 203 LEU C N 1
ATOM 5772 C CA . LEU C 1 203 ? -0.227 -27.818 -2.759 1.00 66.83 203 LEU C CA 1
ATOM 5773 C C . LEU C 1 203 ? 1.289 -27.892 -2.934 1.00 70.28 203 LEU C C 1
ATOM 5774 O O . LEU C 1 203 ? 1.957 -26.852 -2.968 1.00 80.73 203 LEU C O 1
ATOM 5779 N N . PHE C 1 204 ? 1.854 -29.097 -3.053 1.00 79.00 204 PHE C N 1
ATOM 5780 C CA . PHE C 1 204 ? 3.287 -29.261 -3.279 1.00 78.48 204 PHE C CA 1
ATOM 5781 C C . PHE C 1 204 ? 3.601 -29.752 -4.691 1.00 84.47 204 PHE C C 1
ATOM 5782 O O . PHE C 1 204 ? 4.693 -30.276 -4.931 1.00 97.50 204 PHE C O 1
ATOM 5790 N N . MET C 1 205 ? 2.671 -29.595 -5.629 1.00 69.56 205 MET C N 1
ATOM 5791 C CA . MET C 1 205 ? 2.916 -29.930 -7.027 1.00 76.65 205 MET C CA 1
ATOM 5792 C C . MET C 1 205 ? 3.540 -28.748 -7.755 1.00 81.21 205 MET C C 1
ATOM 5793 O O . MET C 1 205 ? 3.133 -27.601 -7.555 1.00 84.08 205 MET C O 1
ATOM 5798 N N . TYR C 1 206 ? 4.518 -29.032 -8.615 1.00 82.04 206 TYR C N 1
ATOM 5799 C CA . TYR C 1 206 ? 5.056 -28.016 -9.512 1.00 80.85 206 TYR C CA 1
ATOM 5800 C C . TYR C 1 206 ? 4.403 -28.079 -10.887 1.00 82.19 206 TYR C C 1
ATOM 5801 O O . TYR C 1 206 ? 3.811 -27.098 -11.349 1.00 86.01 206 TYR C O 1
ATOM 5810 N N . SER C 1 207 ? 4.499 -29.227 -11.546 1.00 83.71 207 SER C N 1
ATOM 5811 C CA . SER C 1 207 ? 4.024 -29.416 -12.907 1.00 82.75 207 SER C CA 1
ATOM 5812 C C . SER C 1 207 ? 2.919 -30.459 -12.888 1.00 81.13 207 SER C C 1
ATOM 5813 O O . SER C 1 207 ? 3.095 -31.548 -12.333 1.00 85.56 207 SER C O 1
ATOM 5816 N N . ARG C 1 208 ? 1.783 -30.116 -13.484 1.00 78.14 208 ARG C N 1
ATOM 5817 C CA . ARG C 1 208 ? 0.605 -30.969 -13.430 1.00 77.35 208 ARG C CA 1
ATOM 5818 C C . ARG C 1 208 ? 0.588 -32.037 -14.519 1.00 82.72 208 ARG C C 1
ATOM 5819 O O . ARG C 1 208 ? 0.282 -33.200 -14.229 1.00 88.08 208 ARG C O 1
ATOM 5827 N N . THR C 1 209 ? 0.892 -31.674 -15.769 1.00 90.66 209 THR C N 1
ATOM 5828 C CA . THR C 1 209 ? 0.942 -32.654 -16.846 1.00 89.49 209 THR C CA 1
ATOM 5829 C C . THR C 1 209 ? 2.130 -32.520 -17.787 1.00 93.62 209 THR C C 1
ATOM 5830 O O . THR C 1 209 ? 2.224 -33.305 -18.736 1.00 97.97 209 THR C O 1
ATOM 5834 N N . TYR C 1 210 ? 3.058 -31.592 -17.547 1.00 86.66 210 TYR C N 1
ATOM 5835 C CA . TYR C 1 210 ? 4.175 -31.436 -18.479 1.00 85.44 210 TYR C CA 1
ATOM 5836 C C . TYR C 1 210 ? 5.165 -32.592 -18.423 1.00 83.10 210 TYR C C 1
ATOM 5837 O O . TYR C 1 210 ? 5.435 -33.190 -19.479 1.00 82.87 210 TYR C O 1
ATOM 5846 N N . PRO C 1 211 ? 5.738 -32.970 -17.267 1.00 104.62 211 PRO C N 1
ATOM 5847 C CA . PRO C 1 211 ? 6.605 -34.153 -17.264 1.00 93.06 211 PRO C CA 1
ATOM 5848 C C . PRO C 1 211 ? 5.771 -35.423 -17.242 1.00 84.20 211 PRO C C 1
ATOM 5849 O O . PRO C 1 211 ? 5.221 -35.796 -16.201 1.00 87.70 211 PRO C O 1
ATOM 5853 N N . HIS C 1 212 ? 5.679 -36.100 -18.388 1.00 75.42 212 HIS C N 1
ATOM 5854 C CA . HIS C 1 212 ? 4.659 -37.131 -18.549 1.00 72.70 212 HIS C CA 1
ATOM 5855 C C . HIS C 1 212 ? 5.006 -38.400 -17.780 1.00 65.09 212 HIS C C 1
ATOM 5856 O O . HIS C 1 212 ? 4.130 -39.009 -17.156 1.00 71.49 212 HIS C O 1
ATOM 5863 N N . GLU C 1 213 ? 6.266 -38.824 -17.817 1.00 51.66 213 GLU C N 1
ATOM 5864 C CA . GLU C 1 213 ? 6.654 -40.087 -17.198 1.00 54.47 213 GLU C CA 1
ATOM 5865 C C . GLU C 1 213 ? 7.993 -39.936 -16.484 1.00 62.00 213 GLU C C 1
ATOM 5866 O O . GLU C 1 213 ? 8.833 -40.841 -16.494 1.00 66.06 213 GLU C O 1
ATOM 5872 N N . THR C 1 214 ? 8.204 -38.786 -15.852 1.00 61.73 214 THR C N 1
ATOM 5873 C CA . THR C 1 214 ? 9.463 -38.476 -15.194 1.00 64.15 214 THR C CA 1
ATOM 5874 C C . THR C 1 214 ? 9.500 -39.105 -13.801 1.00 77.05 214 THR C C 1
ATOM 5875 O O . THR C 1 214 ? 8.477 -39.529 -13.256 1.00 90.73 214 THR C O 1
ATOM 5879 N N . ASP C 1 215 ? 10.705 -39.184 -13.236 1.00 85.88 215 ASP C N 1
ATOM 5880 C CA . ASP C 1 215 ? 10.857 -39.617 -11.854 1.00 106.20 215 ASP C CA 1
ATOM 5881 C C . ASP C 1 215 ? 10.061 -38.697 -10.936 1.00 120.36 215 ASP C C 1
ATOM 5882 O O . ASP C 1 215 ? 10.084 -37.472 -11.084 1.00 120.02 215 ASP C O 1
ATOM 5887 N N . ALA C 1 216 ? 9.353 -39.297 -9.977 1.00 153.89 216 ALA C N 1
ATOM 5888 C CA . ALA C 1 216 ? 8.500 -38.532 -9.076 1.00 146.31 216 ALA C CA 1
ATOM 5889 C C . ALA C 1 216 ? 9.264 -37.801 -7.978 1.00 140.21 216 ALA C C 1
ATOM 5890 O O . ALA C 1 216 ? 8.649 -37.028 -7.236 1.00 145.43 216 ALA C O 1
ATOM 5892 N N . ARG C 1 217 ? 10.573 -38.023 -7.848 1.00 124.07 217 ARG C N 1
ATOM 5893 C CA . ARG C 1 217 ? 11.369 -37.230 -6.917 1.00 115.89 217 ARG C CA 1
ATOM 5894 C C . ARG C 1 217 ? 11.520 -35.780 -7.365 1.00 122.20 217 ARG C C 1
ATOM 5895 O O . ARG C 1 217 ? 11.762 -34.906 -6.527 1.00 116.27 217 ARG C O 1
ATOM 5903 N N . GLY C 1 218 ? 11.363 -35.499 -8.657 1.00 176.69 218 GLY C N 1
ATOM 5904 C CA . GLY C 1 218 ? 11.590 -34.160 -9.167 1.00 182.62 218 GLY C CA 1
ATOM 5905 C C . GLY C 1 218 ? 10.425 -33.441 -9.819 1.00 174.12 218 GLY C C 1
ATOM 5906 O O . GLY C 1 218 ? 10.640 -32.587 -10.684 1.00 184.80 218 GLY C O 1
ATOM 5907 N N . ASN C 1 219 ? 9.192 -33.772 -9.438 1.00 128.67 219 ASN C N 1
ATOM 5908 C CA . ASN C 1 219 ? 8.023 -33.043 -9.916 1.00 108.51 219 ASN C CA 1
ATOM 5909 C C . ASN C 1 219 ? 7.385 -32.194 -8.818 1.00 115.48 219 ASN C C 1
ATOM 5910 O O . ASN C 1 219 ? 6.229 -31.778 -8.945 1.00 109.58 219 ASN C O 1
ATOM 5915 N N . LEU C 1 220 ? 8.118 -31.934 -7.740 1.00 118.88 220 LEU C N 1
ATOM 5916 C CA . LEU C 1 220 ? 7.680 -31.082 -6.643 1.00 120.99 220 LEU C CA 1
ATOM 5917 C C . LEU C 1 220 ? 8.185 -29.652 -6.801 1.00 121.44 220 LEU C C 1
ATOM 5918 O O . LEU C 1 220 ? 9.265 -29.411 -7.347 1.00 124.63 220 LEU C O 1
ATOM 5923 N N . VAL C 1 221 ? 7.380 -28.700 -6.335 1.00 124.73 221 VAL C N 1
ATOM 5924 C CA . VAL C 1 221 ? 7.894 -27.334 -6.188 1.00 122.41 221 VAL C CA 1
ATOM 5925 C C . VAL C 1 221 ? 9.015 -27.350 -5.159 1.00 121.67 221 VAL C C 1
ATOM 5926 O O . VAL C 1 221 ? 8.847 -27.948 -4.077 1.00 121.89 221 VAL C O 1
ATOM 5930 N N . PRO C 1 222 ? 10.176 -26.758 -5.441 1.00 117.61 222 PRO C N 1
ATOM 5931 C CA . PRO C 1 222 ? 11.318 -26.899 -4.530 1.00 103.32 222 PRO C CA 1
ATOM 5932 C C . PRO C 1 222 ? 10.974 -26.445 -3.120 1.00 92.70 222 PRO C C 1
ATOM 5933 O O . PRO C 1 222 ? 10.055 -25.654 -2.895 1.00 100.55 222 PRO C O 1
ATOM 5937 N N . MET C 1 223 ? 11.727 -26.983 -2.158 1.00 74.33 223 MET C N 1
ATOM 5938 C CA . MET C 1 223 ? 11.490 -26.662 -0.755 1.00 67.28 223 MET C CA 1
ATOM 5939 C C . MET C 1 223 ? 11.501 -25.157 -0.529 1.00 76.31 223 MET C C 1
ATOM 5940 O O . MET C 1 223 ? 10.712 -24.630 0.264 1.00 78.56 223 MET C O 1
ATOM 5945 N N . ASN C 1 224 ? 12.388 -24.449 -1.230 1.00 79.72 224 ASN C N 1
ATOM 5946 C CA . ASN C 1 224 ? 12.524 -23.005 -1.094 1.00 83.02 224 ASN C CA 1
ATOM 5947 C C . ASN C 1 224 ? 11.530 -22.229 -1.949 1.00 92.21 224 ASN C C 1
ATOM 5948 O O . ASN C 1 224 ? 11.398 -21.014 -1.766 1.00 87.26 224 ASN C O 1
ATOM 5953 N N . ASP C 1 225 ? 10.835 -22.893 -2.874 1.00 112.25 225 ASP C N 1
ATOM 5954 C CA . ASP C 1 225 ? 9.798 -22.249 -3.670 1.00 111.72 225 ASP C CA 1
ATOM 5955 C C . ASP C 1 225 ? 8.500 -22.077 -2.888 1.00 113.81 225 ASP C C 1
ATOM 5956 O O . ASP C 1 225 ? 7.530 -21.530 -3.424 1.00 125.32 225 ASP C O 1
ATOM 5961 N N . LEU C 1 226 ? 8.480 -22.510 -1.628 1.00 122.79 226 LEU C N 1
ATOM 5962 C CA . LEU C 1 226 ? 7.358 -22.459 -0.697 1.00 114.82 226 LEU C CA 1
ATOM 5963 C C . LEU C 1 226 ? 7.831 -21.708 0.551 1.00 112.54 226 LEU C C 1
ATOM 5964 O O . LEU C 1 226 ? 9.002 -21.312 0.595 1.00 111.77 226 LEU C O 1
ATOM 5969 N N . PRO C 1 227 ? 6.963 -21.457 1.580 1.00 116.58 227 PRO C N 1
ATOM 5970 C CA . PRO C 1 227 ? 7.358 -20.548 2.675 1.00 118.91 227 PRO C CA 1
ATOM 5971 C C . PRO C 1 227 ? 8.708 -20.805 3.329 1.00 117.19 227 PRO C C 1
ATOM 5972 O O . PRO C 1 227 ? 9.303 -21.880 3.204 1.00 118.07 227 PRO C O 1
ATOM 5976 N N . THR C 1 228 ? 9.185 -19.782 4.044 1.00 88.76 228 THR C N 1
ATOM 5977 C CA . THR C 1 228 ? 10.497 -19.839 4.681 1.00 74.46 228 THR C CA 1
ATOM 5978 C C . THR C 1 228 ? 10.576 -20.940 5.731 1.00 71.02 228 THR C C 1
ATOM 5979 O O . THR C 1 228 ? 11.573 -21.667 5.806 1.00 69.22 228 THR C O 1
ATOM 5983 N N . LEU C 1 229 ? 9.537 -21.070 6.555 1.00 71.08 229 LEU C N 1
ATOM 5984 C CA . LEU C 1 229 ? 9.561 -22.045 7.641 1.00 65.22 229 LEU C CA 1
ATOM 5985 C C . LEU C 1 229 ? 9.523 -23.483 7.133 1.00 75.86 229 LEU C C 1
ATOM 5986 O O . LEU C 1 229 ? 10.263 -24.334 7.635 1.00 83.29 229 LEU C O 1
ATOM 5991 N N . THR C 1 230 ? 8.684 -23.769 6.128 1.00 69.61 230 THR C N 1
ATOM 5992 C CA . THR C 1 230 ? 8.352 -25.153 5.777 1.00 64.13 230 THR C CA 1
ATOM 5993 C C . THR C 1 230 ? 9.576 -26.021 5.506 1.00 63.75 230 THR C C 1
ATOM 5994 O O . THR C 1 230 ? 9.525 -27.239 5.714 1.00 64.71 230 THR C O 1
ATOM 5998 N N . ASN C 1 231 ? 10.676 -25.433 5.042 1.00 72.17 231 ASN C N 1
ATOM 5999 C CA . ASN C 1 231 ? 11.867 -26.214 4.737 1.00 66.67 231 ASN C CA 1
ATOM 6000 C C . ASN C 1 231 ? 12.947 -26.132 5.808 1.00 65.64 231 ASN C C 1
ATOM 6001 O O . ASN C 1 231 ? 13.854 -26.971 5.808 1.00 62.76 231 ASN C O 1
ATOM 6006 N N . SER C 1 232 ? 12.873 -25.161 6.719 1.00 56.83 232 SER C N 1
ATOM 6007 C CA . SER C 1 232 ? 13.973 -24.881 7.635 1.00 59.81 232 SER C CA 1
ATOM 6008 C C . SER C 1 232 ? 13.639 -25.178 9.092 1.00 61.63 232 SER C C 1
ATOM 6009 O O . SER C 1 232 ? 14.337 -25.971 9.732 1.00 66.71 232 SER C O 1
ATOM 6012 N N . GLY C 1 233 ? 12.598 -24.563 9.641 1.00 70.17 233 GLY C N 1
ATOM 6013 C CA . GLY C 1 233 ? 12.266 -24.748 11.044 1.00 73.28 233 GLY C CA 1
ATOM 6014 C C . GLY C 1 233 ? 11.947 -23.464 11.783 1.00 70.92 233 GLY C C 1
ATOM 6015 O O . GLY C 1 233 ? 12.464 -22.389 11.469 1.00 65.97 233 GLY C O 1
ATOM 6016 N N . PHE C 1 234 ? 11.089 -23.581 12.790 1.00 64.19 234 PHE C N 1
ATOM 6017 C CA . PHE C 1 234 ? 10.642 -22.460 13.602 1.00 68.71 234 PHE C CA 1
ATOM 6018 C C . PHE C 1 234 ? 11.473 -22.343 14.872 1.00 73.03 234 PHE C C 1
ATOM 6019 O O . PHE C 1 234 ? 11.918 -23.343 15.443 1.00 80.88 234 PHE C O 1
ATOM 6027 N N . SER C 1 235 ? 11.691 -21.100 15.302 1.00 77.48 235 SER C N 1
ATOM 6028 C CA . SER C 1 235 ? 12.392 -20.825 16.544 1.00 81.46 235 SER C CA 1
ATOM 6029 C C . SER C 1 235 ? 11.373 -20.411 17.592 1.00 82.43 235 SER C C 1
ATOM 6030 O O . SER C 1 235 ? 10.760 -19.342 17.452 1.00 79.19 235 SER C O 1
ATOM 6033 N N . PRO C 1 236 ? 11.147 -21.204 18.637 1.00 69.97 236 PRO C N 1
ATOM 6034 C CA . PRO C 1 236 ? 10.153 -20.821 19.644 1.00 74.72 236 PRO C CA 1
ATOM 6035 C C . PRO C 1 236 ? 10.586 -19.600 20.437 1.00 75.50 236 PRO C C 1
ATOM 6036 O O . PRO C 1 236 ? 11.775 -19.331 20.618 1.00 78.39 236 PRO C O 1
ATOM 6040 N N . GLY C 1 237 ? 9.591 -18.845 20.888 1.00 80.63 237 GLY C N 1
ATOM 6041 C CA . GLY C 1 237 ? 9.812 -17.736 21.793 1.00 79.38 237 GLY C CA 1
ATOM 6042 C C . GLY C 1 237 ? 8.786 -17.778 22.903 1.00 83.45 237 GLY C C 1
ATOM 6043 O O . GLY C 1 237 ? 8.458 -16.752 23.505 1.00 86.92 237 GLY C O 1
ATOM 6044 N N . MET C 1 238 ? 8.272 -18.977 23.173 1.00 69.12 238 MET C N 1
ATOM 6045 C CA . MET C 1 238 ? 7.177 -19.134 24.119 1.00 71.69 238 MET C CA 1
ATOM 6046 C C . MET C 1 238 ? 7.666 -18.878 25.538 1.00 76.42 238 MET C C 1
ATOM 6047 O O . MET C 1 238 ? 8.674 -19.443 25.973 1.00 79.51 238 MET C O 1
ATOM 6052 N N . ILE C 1 239 ? 6.943 -18.028 26.262 1.00 95.58 239 ILE C N 1
ATOM 6053 C CA . ILE C 1 239 ? 7.290 -17.652 27.625 1.00 107.78 239 ILE C CA 1
ATOM 6054 C C . ILE C 1 239 ? 6.179 -18.101 28.560 1.00 115.18 239 ILE C C 1
ATOM 6055 O O . ILE C 1 239 ? 4.992 -17.965 28.243 1.00 112.35 239 ILE C O 1
ATOM 6060 N N . ALA C 1 240 ? 6.569 -18.641 29.712 1.00 124.26 240 ALA C N 1
ATOM 6061 C CA . ALA C 1 240 ? 5.634 -18.981 30.771 1.00 128.39 240 ALA C CA 1
ATOM 6062 C C . ALA C 1 240 ? 6.216 -18.533 32.102 1.00 125.65 240 ALA C C 1
ATOM 6063 O O . ALA C 1 240 ? 7.421 -18.301 32.230 1.00 125.40 240 ALA C O 1
ATOM 6065 N N . VAL C 1 241 ? 5.347 -18.420 33.101 1.00 129.44 241 VAL C N 1
ATOM 6066 C CA . VAL C 1 241 ? 5.740 -17.974 34.429 1.00 128.29 241 VAL C CA 1
ATOM 6067 C C . VAL C 1 241 ? 5.134 -18.917 35.458 1.00 122.00 241 VAL C C 1
ATOM 6068 O O . VAL C 1 241 ? 3.984 -19.349 35.321 1.00 129.49 241 VAL C O 1
ATOM 6072 N N . VAL C 1 242 ? 5.922 -19.256 36.475 1.00 101.09 242 VAL C N 1
ATOM 6073 C CA . VAL C 1 242 ? 5.484 -20.092 37.584 1.00 96.95 242 VAL C CA 1
ATOM 6074 C C . VAL C 1 242 ? 5.718 -19.310 38.866 1.00 98.72 242 VAL C C 1
ATOM 6075 O O . VAL C 1 242 ? 6.800 -18.746 39.065 1.00 99.39 242 VAL C O 1
ATOM 6079 N N . ILE C 1 243 ? 4.709 -19.278 39.730 1.00 112.28 243 ILE C N 1
ATOM 6080 C CA . ILE C 1 243 ? 4.813 -18.634 41.031 1.00 112.02 243 ILE C CA 1
ATOM 6081 C C . ILE C 1 243 ? 4.544 -19.681 42.101 1.00 114.66 243 ILE C C 1
ATOM 6082 O O . ILE C 1 243 ? 3.625 -20.498 41.969 1.00 112.66 243 ILE C O 1
ATOM 6087 N N . SER C 1 244 ? 5.350 -19.655 43.161 1.00 102.29 244 SER C N 1
ATOM 6088 C CA . SER C 1 244 ? 5.214 -20.583 44.272 1.00 95.00 244 SER C CA 1
ATOM 6089 C C . SER C 1 244 ? 5.404 -19.833 45.579 1.00 85.48 244 SER C C 1
ATOM 6090 O O . SER C 1 244 ? 6.086 -18.807 45.631 1.00 90.33 244 SER C O 1
ATOM 6093 N N . GLU C 1 245 ? 4.799 -20.364 46.636 1.00 80.20 245 GLU C N 1
ATOM 6094 C CA . GLU C 1 245 ? 4.857 -19.710 47.932 1.00 90.19 245 GLU C CA 1
ATOM 6095 C C . GLU C 1 245 ? 6.286 -19.693 48.460 1.00 90.77 245 GLU C C 1
ATOM 6096 O O . GLU C 1 245 ? 7.106 -20.554 48.132 1.00 91.35 245 GLU C O 1
ATOM 6102 N N . LYS C 1 246 ? 6.578 -18.689 49.288 1.00 90.99 246 LYS C N 1
ATOM 6103 C CA . LYS C 1 246 ? 7.878 -18.618 49.941 1.00 89.17 246 LYS C CA 1
ATOM 6104 C C . LYS C 1 246 ? 8.058 -19.751 50.941 1.00 83.51 246 LYS C C 1
ATOM 6105 O O . LYS C 1 246 ? 9.192 -20.060 51.320 1.00 83.51 246 LYS C O 1
ATOM 6111 N N . ASP C 1 247 ? 6.954 -20.366 51.374 1.00 75.56 247 ASP C N 1
ATOM 6112 C CA . ASP C 1 247 ? 7.024 -21.526 52.255 1.00 76.61 247 ASP C CA 1
ATOM 6113 C C . ASP C 1 247 ? 7.531 -22.752 51.503 1.00 82.38 247 ASP C C 1
ATOM 6114 O O . ASP C 1 247 ? 8.269 -23.570 52.064 1.00 88.69 247 ASP C O 1
ATOM 6119 N N . THR C 1 248 ? 7.136 -22.898 50.238 1.00 86.89 248 THR C N 1
ATOM 6120 C CA . THR C 1 248 ? 7.483 -24.072 49.450 1.00 89.25 248 THR C CA 1
ATOM 6121 C C . THR C 1 248 ? 8.954 -24.023 49.041 1.00 104.11 248 THR C C 1
ATOM 6122 O O . THR C 1 248 ? 9.591 -22.965 49.030 1.00 95.99 248 THR C O 1
ATOM 6126 N N . GLU C 1 249 ? 9.495 -25.189 48.692 1.00 98.20 249 GLU C N 1
ATOM 6127 C CA . GLU C 1 249 ? 10.937 -25.318 48.524 1.00 89.89 249 GLU C CA 1
ATOM 6128 C C . GLU C 1 249 ? 11.378 -25.868 47.176 1.00 98.33 249 GLU C C 1
ATOM 6129 O O . GLU C 1 249 ? 12.393 -25.410 46.644 1.00 112.54 249 GLU C O 1
ATOM 6135 N N . GLN C 1 250 ? 10.664 -26.830 46.594 1.00 107.87 250 GLN C N 1
ATOM 6136 C CA . GLN C 1 250 ? 11.151 -27.465 45.376 1.00 89.53 250 GLN C CA 1
ATOM 6137 C C . GLN C 1 250 ? 10.032 -27.670 44.366 1.00 85.34 250 GLN C C 1
ATOM 6138 O O . GLN C 1 250 ? 8.845 -27.668 44.703 1.00 85.21 250 GLN C O 1
ATOM 6144 N N . SER C 1 251 ? 10.440 -27.859 43.109 1.00 96.26 251 SER C N 1
ATOM 6145 C CA . SER C 1 251 ? 9.517 -28.153 42.022 1.00 89.92 251 SER C CA 1
ATOM 6146 C C . SER C 1 251 ? 10.229 -29.011 40.984 1.00 92.66 251 SER C C 1
ATOM 6147 O O . SER C 1 251 ? 11.460 -29.061 40.925 1.00 105.78 251 SER C O 1
ATOM 6150 N N . SER C 1 252 ? 9.426 -29.682 40.157 1.00 77.63 252 SER C N 1
ATOM 6151 C CA . SER C 1 252 ? 9.897 -30.682 39.200 1.00 68.43 252 SER C CA 1
ATOM 6152 C C . SER C 1 252 ? 9.176 -30.508 37.859 1.00 60.41 252 SER C C 1
ATOM 6153 O O . SER C 1 252 ? 8.472 -31.394 37.386 1.00 64.78 252 SER C O 1
ATOM 6156 N N . ILE C 1 253 ? 9.334 -29.344 37.226 1.00 62.05 253 ILE C N 1
ATOM 6157 C CA . ILE C 1 253 ? 8.598 -29.084 35.994 1.00 69.32 253 ILE C CA 1
ATOM 6158 C C . ILE C 1 253 ? 9.158 -29.947 34.870 1.00 79.83 253 ILE C C 1
ATOM 6159 O O . ILE C 1 253 ? 10.369 -30.199 34.795 1.00 91.66 253 ILE C O 1
ATOM 6164 N N . GLN C 1 254 ? 8.271 -30.404 33.985 1.00 85.19 254 GLN C N 1
ATOM 6165 C CA . GLN C 1 254 ? 8.632 -31.038 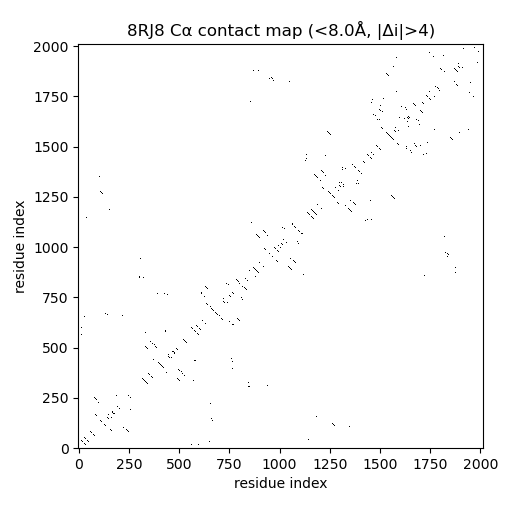32.725 1.00 83.51 254 GLN C CA 1
ATOM 6166 C C . GLN C 1 254 ? 8.287 -30.125 31.555 1.00 86.05 254 GLN C C 1
ATOM 6167 O O . GLN C 1 254 ? 7.327 -29.353 31.615 1.00 93.51 254 GLN C O 1
ATOM 6173 N N . VAL C 1 255 ? 9.081 -30.222 30.486 1.00 84.35 255 VAL C N 1
ATOM 6174 C CA . VAL C 1 255 ? 8.844 -29.484 29.245 1.00 78.10 255 VAL C CA 1
ATOM 6175 C C . VAL C 1 255 ? 9.015 -30.400 28.030 1.00 76.35 255 VAL C C 1
ATOM 6176 O O . VAL C 1 255 ? 10.135 -30.756 27.647 1.00 80.15 255 VAL C O 1
ATOM 6180 N N . ALA C 1 256 ? 7.896 -30.827 27.444 1.00 68.99 256 ALA C N 1
ATOM 6181 C CA . ALA C 1 256 ? 7.908 -31.725 26.293 1.00 69.04 256 ALA C CA 1
ATOM 6182 C C . ALA C 1 256 ? 7.891 -30.953 24.977 1.00 67.17 256 ALA C C 1
ATOM 6183 O O . ALA C 1 256 ? 7.256 -29.901 24.868 1.00 74.61 256 ALA C O 1
ATOM 6185 N N . TYR C 1 257 ? 8.595 -31.492 23.977 1.00 70.20 257 TYR C N 1
ATOM 6186 C CA . TYR C 1 257 ? 8.615 -30.971 22.613 1.00 63.83 257 TYR C CA 1
ATOM 6187 C C . TYR C 1 257 ? 8.317 -32.111 21.647 1.00 64.44 257 TYR C C 1
ATOM 6188 O O . TYR C 1 257 ? 8.939 -33.174 21.737 1.00 73.03 257 TYR C O 1
ATOM 6197 N N . THR C 1 258 ? 7.389 -31.888 20.712 1.00 58.55 258 THR C N 1
ATOM 6198 C CA . THR C 1 258 ? 6.894 -32.939 19.827 1.00 57.62 258 THR C CA 1
ATOM 6199 C C . THR C 1 258 ? 7.006 -32.502 18.370 1.00 50.24 258 THR C C 1
ATOM 6200 O O . THR C 1 258 ? 7.170 -31.316 18.068 1.00 54.87 258 THR C O 1
ATOM 6204 N N . LYS C 1 259 ? 6.908 -33.480 17.457 1.00 68.40 259 LYS C N 1
ATOM 6205 C CA . LYS C 1 259 ? 7.018 -33.200 16.022 1.00 61.51 259 LYS C CA 1
ATOM 6206 C C . LYS C 1 259 ? 6.150 -34.187 15.237 1.00 54.54 259 LYS C C 1
ATOM 6207 O O . LYS C 1 259 ? 6.588 -35.303 14.942 1.00 67.38 259 LYS C O 1
ATOM 6213 N N . HIS C 1 260 ? 4.930 -33.767 14.905 1.00 54.74 260 HIS C N 1
ATOM 6214 C CA . HIS C 1 260 ? 4.044 -34.483 13.990 1.00 62.48 260 HIS C CA 1
ATOM 6215 C C . HIS C 1 260 ? 4.461 -34.317 12.528 1.00 70.91 260 HIS C C 1
ATOM 6216 O O . HIS C 1 260 ? 5.028 -33.294 12.137 1.00 81.27 260 HIS C O 1
ATOM 6223 N N . ALA C 1 261 ? 4.182 -35.345 11.720 1.00 91.06 261 ALA C N 1
ATOM 6224 C CA . ALA C 1 261 ? 4.561 -35.361 10.311 1.00 98.67 261 ALA C CA 1
ATOM 6225 C C . ALA C 1 261 ? 3.411 -35.877 9.450 1.00 106.79 261 ALA C C 1
ATOM 6226 O O . ALA C 1 261 ? 2.599 -36.693 9.895 1.00 103.96 261 ALA C O 1
ATOM 6228 N N . ASP C 1 262 ? 3.347 -35.381 8.208 1.00 108.98 262 ASP C N 1
ATOM 6229 C CA . ASP C 1 262 ? 2.384 -35.794 7.189 1.00 103.61 262 ASP C CA 1
ATOM 6230 C C . ASP C 1 262 ? 3.096 -36.428 5.996 1.00 100.60 262 ASP C C 1
ATOM 6231 O O . ASP C 1 262 ? 4.294 -36.236 5.789 1.00 104.15 262 ASP C O 1
ATOM 6236 N N . ASP C 1 263 ? 2.330 -37.177 5.195 1.00 103.28 263 ASP C N 1
ATOM 6237 C CA . ASP C 1 263 ? 2.863 -38.005 4.112 1.00 100.45 263 ASP C CA 1
ATOM 6238 C C . ASP C 1 263 ? 2.337 -37.689 2.715 1.00 95.06 263 ASP C C 1
ATOM 6239 O O . ASP C 1 263 ? 1.711 -38.549 2.087 1.00 96.28 263 ASP C O 1
ATOM 6244 N N . TYR C 1 264 ? 2.572 -36.479 2.211 1.00 91.62 264 TYR C N 1
ATOM 6245 C CA . TYR C 1 264 ? 2.158 -36.166 0.848 1.00 77.54 264 TYR C CA 1
ATOM 6246 C C . TYR C 1 264 ? 2.973 -36.988 -0.146 1.00 64.66 264 TYR C C 1
ATOM 6247 O O . TYR C 1 264 ? 4.207 -36.974 -0.117 1.00 65.76 264 TYR C O 1
ATOM 6256 N N . THR C 1 265 ? 2.275 -37.703 -1.032 1.00 61.12 265 THR C N 1
ATOM 6257 C CA . THR C 1 265 ? 2.890 -38.658 -1.944 1.00 60.20 265 THR C CA 1
ATOM 6258 C C . THR C 1 265 ? 2.488 -38.357 -3.383 1.00 61.04 265 THR C C 1
ATOM 6259 O O . THR C 1 265 ? 1.370 -37.908 -3.653 1.00 66.08 265 THR C O 1
ATOM 6263 N N . LEU C 1 266 ? 3.418 -38.600 -4.308 1.00 66.20 266 LEU C N 1
ATOM 6264 C CA . LEU C 1 266 ? 3.190 -38.394 -5.734 1.00 61.21 266 LEU C CA 1
ATOM 6265 C C . LEU C 1 266 ? 3.321 -39.708 -6.495 1.00 56.88 266 LEU C C 1
ATOM 6266 O O . LEU C 1 266 ? 4.273 -40.464 -6.271 1.00 72.74 266 LEU C O 1
ATOM 6271 N N . ARG C 1 267 ? 2.375 -39.977 -7.395 1.00 46.16 267 ARG C N 1
ATOM 6272 C CA . ARG C 1 267 ? 2.426 -41.167 -8.236 1.00 50.26 267 ARG C CA 1
ATOM 6273 C C . ARG C 1 267 ? 1.750 -40.830 -9.557 1.00 57.19 267 ARG C C 1
ATOM 6274 O O . ARG C 1 267 ? 0.815 -40.021 -9.576 1.00 64.10 267 ARG C O 1
ATOM 6282 N N . PRO C 1 268 ? 2.188 -41.432 -10.681 1.00 56.40 268 PRO C N 1
ATOM 6283 C CA . PRO C 1 268 ? 1.427 -41.302 -11.936 1.00 56.20 268 PRO C CA 1
ATOM 6284 C C . PRO C 1 268 ? 0.280 -42.293 -12.100 1.00 60.96 268 PRO C C 1
ATOM 6285 O O . PRO C 1 268 ? 0.058 -43.154 -11.243 1.00 63.10 268 PRO C O 1
ATOM 6289 N N . GLY C 1 269 ? -0.456 -42.173 -13.209 1.00 75.86 269 GLY C N 1
ATOM 6290 C CA . GLY C 1 269 ? -1.482 -43.129 -13.578 1.00 87.06 269 GLY C CA 1
ATOM 6291 C C . GLY C 1 269 ? -2.916 -42.772 -13.236 1.00 100.93 269 GLY C C 1
ATOM 6292 O O . GLY C 1 269 ? -3.806 -43.597 -13.472 1.00 112.01 269 GLY C O 1
ATOM 6293 N N . PHE C 1 270 ? -3.179 -41.584 -12.698 1.00 87.38 270 PHE C N 1
ATOM 6294 C CA . PHE C 1 270 ? -4.553 -41.202 -12.378 1.00 94.52 270 PHE C CA 1
ATOM 6295 C C . PHE C 1 270 ? -5.351 -40.967 -13.649 1.00 104.15 270 PHE C C 1
ATOM 6296 O O . PHE C 1 270 ? -5.103 -39.993 -14.366 1.00 106.87 270 PHE C O 1
ATOM 6304 N N . THR C 1 271 ? -6.305 -41.856 -13.934 1.00 117.88 271 THR C N 1
ATOM 6305 C CA . THR C 1 271 ? -7.300 -41.647 -14.985 1.00 120.45 271 THR C CA 1
ATOM 6306 C C . THR C 1 271 ? -6.598 -41.319 -16.300 1.00 122.65 271 THR C C 1
ATOM 6307 O O . THR C 1 271 ? -7.213 -40.841 -17.262 1.00 119.19 271 THR C O 1
ATOM 6311 N N . PHE C 1 272 ? -5.291 -41.581 -16.333 1.00 149.56 272 PHE C N 1
ATOM 6312 C CA . PHE C 1 272 ? -4.485 -41.480 -17.538 1.00 150.99 272 PHE C CA 1
ATOM 6313 C C . PHE C 1 272 ? -4.698 -40.025 -17.933 1.00 148.57 272 PHE C C 1
ATOM 6314 O O . PHE C 1 272 ? -4.615 -39.145 -17.070 1.00 137.61 272 PHE C O 1
ATOM 6322 N N . GLY C 1 273 ? -4.989 -39.758 -19.206 1.00 148.98 273 GLY C N 1
ATOM 6323 C CA . GLY C 1 273 ? -5.151 -38.390 -19.667 1.00 145.11 273 GLY C CA 1
ATOM 6324 C C . GLY C 1 273 ? -3.950 -37.480 -19.488 1.00 143.13 273 GLY C C 1
ATOM 6325 O O . GLY C 1 273 ? -3.988 -36.559 -18.665 1.00 130.66 273 GLY C O 1
ATOM 6326 N N . THR C 1 274 ? -2.873 -37.747 -20.234 1.00 175.31 274 THR C N 1
ATOM 6327 C CA . THR C 1 274 ? -1.632 -36.962 -20.192 1.00 164.17 274 THR C CA 1
ATOM 6328 C C . THR C 1 274 ? -0.929 -37.091 -18.837 1.00 159.91 274 THR C C 1
ATOM 6329 O O . THR C 1 274 ? -0.492 -36.101 -18.248 1.00 161.88 274 THR C O 1
ATOM 6333 N N . GLY C 1 275 ? -0.879 -38.311 -18.291 1.00 161.51 275 GLY C N 1
ATOM 6334 C CA . GLY C 1 275 ? -0.131 -38.557 -17.038 1.00 108.68 275 GLY C CA 1
ATOM 6335 C C . GLY C 1 275 ? -0.607 -37.734 -15.861 1.00 90.72 275 GLY C C 1
ATOM 6336 O O . GLY C 1 275 ? 0.244 -37.123 -15.189 1.00 78.97 275 GLY C O 1
ATOM 6337 N N . ASN C 1 276 ? -1.907 -37.740 -15.585 1.00 102.41 276 ASN C N 1
ATOM 6338 C CA . ASN C 1 276 ? -2.408 -37.030 -14.381 1.00 95.78 276 ASN C CA 1
ATOM 6339 C C . ASN C 1 276 ? -1.700 -37.591 -13.148 1.00 86.51 276 ASN C C 1
ATOM 6340 O O . ASN C 1 276 ? -1.796 -38.810 -12.910 1.00 86.61 276 ASN C O 1
ATOM 6345 N N . TRP C 1 277 ? -1.018 -36.729 -12.400 1.00 30.00 277 TRP C N 1
ATOM 6346 C CA . TRP C 1 277 ? -0.260 -37.179 -11.209 1.00 30.00 277 TRP C CA 1
ATOM 6347 C C . TRP C 1 277 ? -1.187 -37.249 -10.006 1.00 30.00 277 TRP C C 1
ATOM 6348 O O . TRP C 1 277 ? -1.877 -36.255 -9.724 1.00 30.00 277 TRP C O 1
ATOM 6359 N N . VAL C 1 278 ? -1.183 -38.380 -9.306 1.00 70.61 278 VAL C N 1
ATOM 6360 C CA . VAL C 1 278 ? -2.023 -38.491 -8.083 1.00 76.78 278 VAL C CA 1
ATOM 6361 C C . VAL C 1 278 ? -1.330 -37.737 -6.945 1.00 78.84 278 VAL C C 1
ATOM 6362 O O . VAL C 1 278 ? -0.127 -37.989 -6.729 1.00 74.30 278 VAL C O 1
ATOM 6366 N N . GLY C 1 279 ? -2.053 -36.846 -6.267 1.00 85.00 279 GLY C N 1
ATOM 6367 C CA . GLY C 1 279 ? -1.499 -36.148 -5.090 1.00 82.40 279 GLY C CA 1
ATOM 6368 C C . GLY C 1 279 ? -2.330 -36.515 -3.881 1.00 82.85 279 GLY C C 1
ATOM 6369 O O . GLY C 1 279 ? -3.535 -36.211 -3.898 1.00 85.53 279 GLY C O 1
ATOM 6370 N N . ASN C 1 280 ? -1.736 -37.139 -2.862 1.00 77.43 280 ASN C N 1
ATOM 6371 C CA . ASN C 1 280 ? -2.534 -37.630 -1.750 1.00 77.59 280 ASN C CA 1
ATOM 6372 C C . ASN C 1 280 ? -1.768 -37.453 -0.450 1.00 83.77 280 ASN C C 1
ATOM 6373 O O . ASN C 1 280 ? -0.543 -37.317 -0.440 1.00 84.50 280 ASN C O 1
ATOM 6378 N N . ASN C 1 281 ? -2.507 -37.482 0.657 1.00 90.74 281 ASN C N 1
ATOM 6379 C CA . ASN C 1 281 ? -1.901 -37.377 1.979 1.00 100.57 281 ASN C CA 1
ATOM 6380 C C . ASN C 1 281 ? -2.784 -38.090 2.989 1.00 118.59 281 ASN C C 1
ATOM 6381 O O . ASN C 1 281 ? -3.946 -37.714 3.170 1.00 115.48 281 ASN C O 1
ATOM 6386 N N . ILE C 1 282 ? -2.237 -39.113 3.638 1.00 162.41 282 ILE C N 1
ATOM 6387 C CA . ILE C 1 282 ? -2.881 -39.760 4.774 1.00 169.68 282 ILE C CA 1
ATOM 6388 C C . ILE C 1 282 ? -2.271 -39.165 6.039 1.00 176.80 282 ILE C C 1
ATOM 6389 O O . ILE C 1 282 ? -1.055 -39.247 6.256 1.00 184.04 282 ILE C O 1
ATOM 6394 N N . LYS C 1 283 ? -3.111 -38.542 6.858 1.00 124.41 283 LYS C N 1
ATOM 6395 C CA . LYS C 1 283 ? -2.640 -37.623 7.883 1.00 106.45 283 LYS C CA 1
ATOM 6396 C C . LYS C 1 283 ? -2.081 -38.354 9.099 1.00 101.38 283 LYS C C 1
ATOM 6397 O O . LYS C 1 283 ? -2.470 -39.484 9.409 1.00 107.27 283 LYS C O 1
ATOM 6403 N N . ASP C 1 284 ? -1.154 -37.681 9.789 1.00 100.11 284 ASP C N 1
ATOM 6404 C CA . ASP C 1 284 ? -0.608 -38.111 11.078 1.00 99.25 284 ASP C CA 1
ATOM 6405 C C . ASP C 1 284 ? 0.045 -39.494 10.975 1.00 101.08 284 ASP C C 1
ATOM 6406 O O . ASP C 1 284 ? -0.417 -40.485 11.543 1.00 105.08 284 ASP C O 1
ATOM 6411 N N . VAL C 1 285 ? 1.146 -39.531 10.226 1.00 105.16 285 VAL C N 1
ATOM 6412 C CA . VAL C 1 285 ? 1.851 -40.783 9.974 1.00 94.58 285 VAL C CA 1
ATOM 6413 C C . VAL C 1 285 ? 2.971 -40.997 10.990 1.00 94.24 285 VAL C C 1
ATOM 6414 O O . VAL C 1 285 ? 2.959 -41.980 11.738 1.00 101.76 285 VAL C O 1
ATOM 6418 N N . ASP C 1 286 ? 3.943 -40.090 11.025 1.00 78.75 286 ASP C N 1
ATOM 6419 C CA . ASP C 1 286 ? 5.098 -40.201 11.906 1.00 69.75 286 ASP C CA 1
ATOM 6420 C C . ASP C 1 286 ? 5.037 -39.137 12.992 1.00 62.12 286 ASP C C 1
ATOM 6421 O O . ASP C 1 286 ? 4.659 -37.991 12.732 1.00 70.33 286 ASP C O 1
ATOM 6426 N N . GLN C 1 287 ? 5.428 -39.521 14.207 1.00 50.85 287 GLN C N 1
ATOM 6427 C CA . GLN C 1 287 ? 5.479 -38.611 15.341 1.00 43.78 287 GLN C CA 1
ATOM 6428 C C . GLN C 1 287 ? 6.785 -38.809 16.095 1.00 36.05 287 GLN C C 1
ATOM 6429 O O . GLN C 1 287 ? 7.328 -39.915 16.149 1.00 42.01 287 GLN C O 1
ATOM 6435 N N . LYS C 1 288 ? 7.294 -37.719 16.665 1.00 40.96 288 LYS C N 1
ATOM 6436 C CA . LYS C 1 288 ? 8.482 -37.764 17.505 1.00 46.80 288 LYS C CA 1
ATOM 6437 C C . LYS C 1 288 ? 8.359 -36.754 18.635 1.00 60.20 288 LYS C C 1
ATOM 6438 O O . LYS C 1 288 ? 7.838 -35.652 18.440 1.00 70.85 288 LYS C O 1
ATOM 6444 N N . THR C 1 289 ? 8.836 -37.142 19.815 1.00 57.73 289 THR C N 1
ATOM 6445 C CA . THR C 1 289 ? 8.776 -36.321 21.015 1.00 65.53 289 THR C CA 1
ATOM 6446 C C . THR C 1 289 ? 10.151 -36.305 21.670 1.00 77.14 289 THR C C 1
ATOM 6447 O O . THR C 1 289 ? 10.918 -37.264 21.554 1.00 84.23 289 THR C O 1
ATOM 6451 N N . PHE C 1 290 ? 10.462 -35.205 22.359 1.00 100.99 290 PHE C N 1
ATOM 6452 C CA . PHE C 1 290 ? 11.750 -35.082 23.042 1.00 109.37 290 PHE C CA 1
ATOM 6453 C C . PHE C 1 290 ? 11.516 -34.289 24.326 1.00 123.76 290 PHE C C 1
ATOM 6454 O O . PHE C 1 290 ? 11.437 -33.058 24.290 1.00 122.08 290 PHE C O 1
ATOM 6462 N N . ASN C 1 291 ? 11.414 -34.996 25.448 1.00 123.95 291 ASN C N 1
ATOM 6463 C CA . ASN C 1 291 ? 11.143 -34.377 26.735 1.00 126.07 291 ASN C CA 1
ATOM 6464 C C . ASN C 1 291 ? 12.288 -34.604 27.716 1.00 125.77 291 ASN C C 1
ATOM 6465 O O . ASN C 1 291 ? 13.040 -35.577 27.609 1.00 130.79 291 ASN C O 1
ATOM 6470 N N . LYS C 1 292 ? 12.406 -33.686 28.674 1.00 109.59 292 LYS C N 1
ATOM 6471 C CA . LYS C 1 292 ? 13.379 -33.770 29.755 1.00 112.35 292 LYS C CA 1
ATOM 6472 C C . LYS C 1 292 ? 12.938 -32.813 30.855 1.00 116.07 292 LYS C C 1
ATOM 6473 O O . LYS C 1 292 ? 12.446 -31.718 30.567 1.00 112.98 292 LYS C O 1
ATOM 6479 N N . SER C 1 293 ? 13.118 -33.226 32.104 1.00 144.25 293 SER C N 1
ATOM 6480 C CA . SER C 1 293 ? 12.716 -32.438 33.260 1.00 135.65 293 SER C CA 1
ATOM 6481 C C . SER C 1 293 ? 13.905 -31.685 33.856 1.00 134.39 293 SER C C 1
ATOM 6482 O O . SER C 1 293 ? 15.069 -31.959 33.556 1.00 129.27 293 SER C O 1
ATOM 6485 N N . PHE C 1 294 ? 13.586 -30.711 34.710 1.00 120.36 294 PHE C N 1
ATOM 6486 C CA . PHE C 1 294 ? 14.583 -29.830 35.307 1.00 121.65 294 PHE C CA 1
ATOM 6487 C C . PHE C 1 294 ? 14.129 -29.494 36.720 1.00 123.26 294 PHE C C 1
ATOM 6488 O O . PHE C 1 294 ? 12.955 -29.173 36.934 1.00 115.48 294 PHE C O 1
ATOM 6496 N N . VAL C 1 295 ? 15.082 -29.452 37.654 1.00 120.63 295 VAL C N 1
ATOM 6497 C CA . VAL C 1 295 ? 14.749 -29.055 39.053 1.00 124.38 295 VAL C CA 1
ATOM 6498 C C . VAL C 1 295 ? 15.006 -27.551 39.193 1.00 134.37 295 VAL C C 1
ATOM 6499 O O . VAL C 1 295 ? 16.140 -27.128 38.899 1.00 147.12 295 VAL C O 1
ATOM 6503 N N . LEU C 1 296 ? 14.001 -26.782 39.622 1.00 134.24 296 LEU C N 1
ATOM 6504 C CA . LEU C 1 296 ? 14.165 -25.305 39.702 1.00 139.29 296 LEU C CA 1
ATOM 6505 C C . LEU C 1 296 ? 15.145 -24.976 40.832 1.00 156.61 296 LEU C C 1
ATOM 6506 O O . LEU C 1 296 ? 15.899 -23.991 40.675 1.00 157.75 296 LEU C O 1
ATOM 6511 N N . ASP C 1 297 ? 15.100 -25.740 41.924 1.00 183.66 297 ASP C N 1
ATOM 6512 C CA . ASP C 1 297 ? 16.123 -25.554 42.985 1.00 190.04 297 ASP C CA 1
ATOM 6513 C C . ASP C 1 297 ? 15.929 -24.172 43.621 1.00 187.88 297 ASP C C 1
ATOM 6514 O O . ASP C 1 297 ? 16.929 -23.532 43.950 1.00 171.51 297 ASP C O 1
ATOM 6519 N N . TRP C 1 298 ? 14.680 -23.744 43.815 1.00 173.57 298 TRP C N 1
ATOM 6520 C CA . TRP C 1 298 ? 14.408 -22.437 44.468 1.00 170.04 298 TRP C CA 1
ATOM 6521 C C . TRP C 1 298 ? 15.538 -22.110 45.444 1.00 164.82 298 TRP C C 1
ATOM 6522 O O . TRP C 1 298 ? 16.088 -20.994 45.355 1.00 157.62 298 TRP C O 1
ATOM 6533 N N . LYS C 1 299 ? 15.877 -23.049 46.333 1.00 165.31 299 LYS C N 1
ATOM 6534 C CA . LYS C 1 299 ? 16.999 -22.856 47.288 1.00 156.52 299 LYS C CA 1
ATOM 6535 C C . LYS C 1 299 ? 18.070 -21.960 46.651 1.00 150.60 299 LYS C C 1
ATOM 6536 O O . LYS C 1 299 ? 18.452 -20.956 47.281 1.00 158.07 299 LYS C O 1
ATOM 6542 N N . ASN C 1 300 ? 18.542 -22.323 45.458 1.00 141.81 300 ASN C N 1
ATOM 6543 C CA . ASN C 1 300 ? 19.599 -21.528 44.777 1.00 130.41 300 ASN C CA 1
ATOM 6544 C C . ASN C 1 300 ? 19.109 -21.134 43.380 1.00 134.13 300 ASN C C 1
ATOM 6545 O O . ASN C 1 300 ? 19.862 -20.434 42.673 1.00 126.68 300 ASN C O 1
ATOM 6550 N N . LYS C 1 301 ? 17.914 -21.582 42.988 1.00 140.20 301 LYS C N 1
ATOM 6551 C CA . LYS C 1 301 ? 17.336 -21.267 41.653 1.00 148.02 301 LYS C CA 1
ATOM 6552 C C . LYS C 1 301 ? 18.248 -21.774 40.525 1.00 144.93 301 LYS C C 1
ATOM 6553 O O . LYS C 1 301 ? 18.065 -21.316 39.384 1.00 142.50 301 LYS C O 1
ATOM 6559 N N . LYS C 1 302 ? 19.162 -22.703 40.814 1.00 159.56 302 LYS C N 1
ATOM 6560 C CA . LYS C 1 302 ? 20.139 -23.151 39.785 1.00 161.77 302 LYS C CA 1
ATOM 6561 C C . LYS C 1 302 ? 19.391 -23.556 38.508 1.00 167.49 302 LYS C C 1
ATOM 6562 O O . LYS C 1 302 ? 20.003 -23.498 37.424 1.00 164.29 302 LYS C O 1
ATOM 6568 N N . LEU C 1 303 ? 18.125 -23.944 38.639 1.00 168.76 303 LEU C N 1
ATOM 6569 C CA . LEU C 1 303 ? 17.306 -24.383 37.481 1.00 167.17 303 LEU C CA 1
ATOM 6570 C C . LEU C 1 303 ? 18.138 -25.223 36.505 1.00 175.76 303 LEU C C 1
ATOM 6571 O O . LEU C 1 303 ? 18.096 -24.906 35.304 1.00 156.40 303 LEU C O 1
ATOM 6576 N N . VAL C 1 304 ? 18.853 -26.248 36.985 1.00 183.78 304 VAL C N 1
ATOM 6577 C CA . VAL C 1 304 ? 19.527 -27.144 36.043 1.00 188.12 304 VAL C CA 1
ATOM 6578 C C . VAL C 1 304 ? 19.451 -28.549 36.637 1.00 185.65 304 VAL C C 1
ATOM 6579 O O . VAL C 1 304 ? 20.359 -28.990 37.350 1.00 190.15 304 VAL C O 1
ATOM 6583 N N . GLU C 1 305 ? 18.363 -29.266 36.331 1.00 168.86 305 GLU C N 1
ATOM 6584 C CA . GLU C 1 305 ? 18.101 -30.643 36.754 1.00 162.91 305 GLU C CA 1
ATOM 6585 C C . GLU C 1 305 ? 18.744 -30.978 38.096 1.00 183.95 305 GLU C C 1
ATOM 6586 O O . GLU C 1 305 ? 18.557 -30.255 39.079 1.00 185.96 305 GLU C O 1
ATOM 6592 N N . LYS C 1 306 ? 19.534 -32.046 38.127 1.00 216.11 306 LYS C N 1
ATOM 6593 C CA . LYS C 1 306 ? 20.355 -32.438 39.287 1.00 227.48 306 LYS C CA 1
ATOM 6594 C C . LYS C 1 306 ? 19.432 -32.596 40.500 1.00 231.44 306 LYS C C 1
ATOM 6595 O O . LYS C 1 306 ? 18.330 -33.154 40.377 1.00 235.09 306 LYS C O 1
ATOM 6601 N N . LYS C 1 307 ? 19.856 -32.118 41.663 1.00 208.37 307 LYS C N 1
ATOM 6602 C CA . LYS C 1 307 ? 19.078 -32.107 42.894 1.00 206.44 307 LYS C CA 1
ATOM 6603 C C . LYS C 1 307 ? 19.667 -31.002 43.768 1.00 218.09 307 LYS C C 1
ATOM 6604 O O . LYS C 1 307 ? 20.430 -30.157 43.288 1.00 222.53 307 LYS C O 1
ATOM 6610 N N . GLY C 1 308 ? 19.312 -30.997 45.047 1.00 189.63 308 GLY C N 1
ATOM 6611 C CA . GLY C 1 308 ? 19.827 -30.003 45.970 1.00 175.71 308 GLY C CA 1
ATOM 6612 C C . GLY C 1 308 ? 21.335 -30.030 46.137 1.00 165.22 308 GLY C C 1
ATOM 6613 O O . GLY C 1 308 ? 21.979 -31.053 45.907 1.00 163.60 308 GLY C O 1
ATOM 6614 N N . THR D 1 10 ? 25.229 -4.407 23.685 1.00 73.93 10 THR D N 1
ATOM 6615 C CA . THR D 1 10 ? 25.842 -4.929 22.449 1.00 70.62 10 THR D CA 1
ATOM 6616 C C . THR D 1 10 ? 26.337 -3.767 21.623 1.00 68.64 10 THR D C 1
ATOM 6617 O O . THR D 1 10 ? 27.001 -4.017 20.600 1.00 68.69 10 THR D O 1
ATOM 6621 N N . ASP D 1 11 ? 26.045 -2.538 22.053 1.00 65.45 11 ASP D N 1
ATOM 6622 C CA . ASP D 1 11 ? 26.519 -1.331 21.322 1.00 60.23 11 ASP D CA 1
ATOM 6623 C C . ASP D 1 11 ? 27.603 -0.630 22.148 1.00 58.51 11 ASP D C 1
ATOM 6624 O O . ASP D 1 11 ? 27.431 -0.506 23.378 1.00 59.26 11 ASP D O 1
ATOM 6629 N N . ILE D 1 12 ? 28.682 -0.202 21.490 1.00 54.23 12 ILE D N 1
ATOM 6630 C CA . ILE D 1 12 ? 29.778 0.513 22.200 1.00 50.01 12 ILE D CA 1
ATOM 6631 C C . ILE D 1 12 ? 29.246 1.890 22.611 1.00 58.46 12 ILE D C 1
ATOM 6632 O O . ILE D 1 12 ? 28.717 2.598 21.733 1.00 70.13 12 ILE D O 1
ATOM 6637 N N . GLY D 1 13 ? 29.378 2.240 23.890 1.00 56.83 13 GLY D N 1
ATOM 6638 C CA . GLY D 1 13 ? 28.902 3.544 24.385 1.00 53.49 13 GLY D CA 1
ATOM 6639 C C . GLY D 1 13 ? 28.697 3.494 25.883 1.00 56.56 13 GLY D C 1
ATOM 6640 O O . GLY D 1 13 ? 27.965 4.356 26.401 1.00 58.75 13 GLY D O 1
ATOM 6641 N N . GLN D 1 14 ? 29.319 2.525 26.557 1.00 58.14 14 GLN D N 1
ATOM 6642 C CA . GLN D 1 14 ? 29.138 2.360 28.021 1.00 52.85 14 GLN D CA 1
ATOM 6643 C C . GLN D 1 14 ? 30.414 2.812 28.741 1.00 60.24 14 GLN D C 1
ATOM 6644 O O . GLN D 1 14 ? 31.481 2.234 28.457 1.00 64.99 14 GLN D O 1
ATOM 6650 N N . ASN D 1 15 ? 30.303 3.798 29.636 1.00 72.29 15 ASN D N 1
ATOM 6651 C CA . ASN D 1 15 ? 31.472 4.327 30.341 1.00 76.84 15 ASN D CA 1
ATOM 6652 C C . ASN D 1 15 ? 32.670 4.457 29.401 1.00 82.69 15 ASN D C 1
ATOM 6653 O O . ASN D 1 15 ? 33.777 3.994 29.687 1.00 79.41 15 ASN D O 1
ATOM 6658 N N . ALA D 1 16 ? 32.439 5.102 28.255 1.00 80.23 16 ALA D N 1
ATOM 6659 C CA . ALA D 1 16 ? 33.454 5.198 27.217 1.00 82.98 16 ALA D CA 1
ATOM 6660 C C . ALA D 1 16 ? 34.080 6.580 27.087 1.00 86.75 16 ALA D C 1
ATOM 6661 O O . ALA D 1 16 ? 35.032 6.728 26.312 1.00 91.81 16 ALA D O 1
ATOM 6663 N N . LYS D 1 17 ? 33.563 7.587 27.799 1.00 79.49 17 LYS D N 1
ATOM 6664 C CA . LYS D 1 17 ? 34.035 8.974 27.760 1.00 78.90 17 LYS D CA 1
ATOM 6665 C C . LYS D 1 17 ? 34.398 9.488 26.367 1.00 77.65 17 LYS D C 1
ATOM 6666 O O . LYS D 1 17 ? 33.726 9.164 25.382 1.00 83.04 17 LYS D O 1
ATOM 6672 N N . THR D 1 18 ? 35.454 10.305 26.293 1.00 76.16 18 THR D N 1
ATOM 6673 C CA . THR D 1 18 ? 35.958 10.940 25.077 1.00 85.69 18 THR D CA 1
ATOM 6674 C C . THR D 1 18 ? 34.771 11.773 24.607 1.00 93.17 18 THR D C 1
ATOM 6675 O O . THR D 1 18 ? 34.257 12.607 25.362 1.00 99.89 18 THR D O 1
ATOM 6679 N N . HIS D 1 19 ? 34.346 11.562 23.357 1.00 99.53 19 HIS D N 1
ATOM 6680 C CA . HIS D 1 19 ? 33.180 12.238 22.783 1.00 107.57 19 HIS D CA 1
ATOM 6681 C C . HIS D 1 19 ? 33.772 13.391 21.969 1.00 118.58 19 HIS D C 1
ATOM 6682 O O . HIS D 1 19 ? 33.139 14.427 21.753 1.00 116.98 19 HIS D O 1
ATOM 6689 N N . THR D 1 20 ? 35.010 13.202 21.521 1.00 146.93 20 THR D N 1
ATOM 6690 C CA . THR D 1 20 ? 35.842 14.252 20.930 1.00 141.35 20 THR D CA 1
ATOM 6691 C C . THR D 1 20 ? 35.484 14.626 19.493 1.00 140.86 20 THR D C 1
ATOM 6692 O O . THR D 1 20 ? 36.347 14.654 18.623 1.00 141.65 20 THR D O 1
ATOM 6696 N N . SER D 1 21 ? 34.230 15.039 19.303 1.00 144.48 21 SER D N 1
ATOM 6697 C CA . SER D 1 21 ? 33.719 15.381 17.950 1.00 145.22 21 SER D CA 1
ATOM 6698 C C . SER D 1 21 ? 34.603 16.377 17.201 1.00 143.17 21 SER D C 1
ATOM 6699 O O . SER D 1 21 ? 34.757 17.505 17.682 1.00 144.33 21 SER D O 1
ATOM 6702 N N . TYR D 1 22 ? 35.138 15.980 16.054 1.00 111.98 22 TYR D N 1
ATOM 6703 C CA . TYR D 1 22 ? 35.852 16.927 15.209 1.00 105.98 22 TYR D CA 1
ATOM 6704 C C . TYR D 1 22 ? 35.135 17.101 13.875 1.00 99.65 22 TYR D C 1
ATOM 6705 O O . TYR D 1 22 ? 34.288 16.291 13.486 1.00 100.17 22 TYR D O 1
ATOM 6714 N N . ASN D 1 23 ? 35.494 18.177 13.174 1.00 91.67 23 ASN D N 1
ATOM 6715 C CA . ASN D 1 23 ? 34.847 18.559 11.925 1.00 84.32 23 ASN D CA 1
ATOM 6716 C C . ASN D 1 23 ? 35.863 19.196 10.988 1.00 103.65 23 ASN D C 1
ATOM 6717 O O . ASN D 1 23 ? 36.756 19.922 11.432 1.00 104.73 23 ASN D O 1
ATOM 6722 N N . THR D 1 24 ? 35.724 18.909 9.695 1.00 89.53 24 THR D N 1
ATOM 6723 C CA . THR D 1 24 ? 36.544 19.537 8.666 1.00 86.97 24 THR D CA 1
ATOM 6724 C C . THR D 1 24 ? 35.709 19.671 7.401 1.00 80.15 24 THR D C 1
ATOM 6725 O O . THR D 1 24 ? 35.107 18.693 6.947 1.00 78.96 24 THR D O 1
ATOM 6729 N N . PHE D 1 25 ? 35.681 20.878 6.835 1.00 78.27 25 PHE D N 1
ATOM 6730 C CA . PHE D 1 25 ? 34.848 21.191 5.683 1.00 75.19 25 PHE D CA 1
ATOM 6731 C C . PHE D 1 25 ? 35.695 21.891 4.630 1.00 73.97 25 PHE D C 1
ATOM 6732 O O . PHE D 1 25 ? 36.567 22.701 4.960 1.00 75.02 25 PHE D O 1
ATOM 6740 N N . ASN D 1 26 ? 35.422 21.585 3.361 1.00 69.34 26 ASN D N 1
ATOM 6741 C CA . ASN D 1 26 ? 36.117 22.200 2.239 1.00 60.01 26 ASN D CA 1
ATOM 6742 C C . ASN D 1 26 ? 35.192 22.225 1.031 1.00 65.39 26 ASN D C 1
ATOM 6743 O O . ASN D 1 26 ? 34.200 21.494 0.969 1.00 70.12 26 ASN D O 1
ATOM 6748 N N . ASN D 1 27 ? 35.527 23.083 0.070 1.00 69.75 27 ASN D N 1
ATOM 6749 C CA . ASN D 1 27 ? 34.752 23.237 -1.153 1.00 71.32 27 ASN D CA 1
ATOM 6750 C C . ASN D 1 27 ? 35.632 22.978 -2.366 1.00 72.25 27 ASN D C 1
ATOM 6751 O O . ASN D 1 27 ? 36.782 23.426 -2.422 1.00 74.03 27 ASN D O 1
ATOM 6756 N N . GLU D 1 28 ? 35.085 22.249 -3.334 1.00 69.03 28 GLU D N 1
ATOM 6757 C CA . GLU D 1 28 ? 35.705 22.064 -4.642 1.00 72.29 28 GLU D CA 1
ATOM 6758 C C . GLU D 1 28 ? 34.868 22.860 -5.638 1.00 82.80 28 GLU D C 1
ATOM 6759 O O . GLU D 1 28 ? 33.798 22.416 -6.062 1.00 91.41 28 GLU D O 1
ATOM 6765 N N . GLN D 1 29 ? 35.367 24.040 -6.010 1.00 89.99 29 GLN D N 1
ATOM 6766 C CA . GLN D 1 29 ? 34.572 25.010 -6.753 1.00 90.81 29 GLN D CA 1
ATOM 6767 C C . GLN D 1 29 ? 34.412 24.652 -8.226 1.00 116.64 29 GLN D C 1
ATOM 6768 O O . GLN D 1 29 ? 33.456 25.117 -8.859 1.00 122.69 29 GLN D O 1
ATOM 6774 N N . ALA D 1 30 ? 35.307 23.829 -8.782 1.00 150.09 30 ALA D N 1
ATOM 6775 C CA . ALA D 1 30 ? 35.247 23.516 -10.208 1.00 159.13 30 ALA D CA 1
ATOM 6776 C C . ALA D 1 30 ? 33.897 22.919 -10.583 1.00 171.33 30 ALA D C 1
ATOM 6777 O O . ALA D 1 30 ? 33.248 23.365 -11.537 1.00 165.74 30 ALA D O 1
ATOM 6779 N N . ASP D 1 31 ? 33.458 21.906 -9.842 1.00 150.34 31 ASP D N 1
ATOM 6780 C CA . ASP D 1 31 ? 32.105 21.382 -9.950 1.00 154.68 31 ASP D CA 1
ATOM 6781 C C . ASP D 1 31 ? 31.209 21.892 -8.828 1.00 150.58 31 ASP D C 1
ATOM 6782 O O . ASP D 1 31 ? 30.095 21.384 -8.656 1.00 155.95 31 ASP D O 1
ATOM 6787 N N . ASN D 1 32 ? 31.660 22.904 -8.088 1.00 111.23 32 ASN D N 1
ATOM 6788 C CA . ASN D 1 32 ? 30.913 23.479 -6.971 1.00 97.65 32 ASN D CA 1
ATOM 6789 C C . ASN D 1 32 ? 30.433 22.373 -6.030 1.00 91.17 32 ASN D C 1
ATOM 6790 O O . ASN D 1 32 ? 29.240 22.179 -5.795 1.00 86.40 32 ASN D O 1
ATOM 6795 N N . MET D 1 33 ? 31.408 21.649 -5.487 1.00 84.04 33 MET D N 1
ATOM 6796 C CA . MET D 1 33 ? 31.178 20.563 -4.548 1.00 73.56 33 MET D CA 1
ATOM 6797 C C . MET D 1 33 ? 31.612 20.969 -3.148 1.00 66.30 33 MET D C 1
ATOM 6798 O O . MET D 1 33 ? 32.542 21.759 -2.971 1.00 67.03 33 MET D O 1
ATOM 6803 N N . THR D 1 34 ? 30.901 20.441 -2.153 1.00 67.94 34 THR D N 1
ATOM 6804 C CA . THR D 1 34 ? 31.152 20.756 -0.748 1.00 68.17 34 THR D CA 1
ATOM 6805 C C . THR D 1 34 ? 31.250 19.457 0.044 1.00 73.57 34 THR D C 1
ATOM 6806 O O . THR D 1 34 ? 30.232 18.828 0.349 1.00 77.18 34 THR D O 1
ATOM 6810 N N . MET D 1 35 ? 32.474 19.063 0.376 1.00 74.28 35 MET D N 1
ATOM 6811 C CA . MET D 1 35 ? 32.690 17.896 1.213 1.00 73.43 35 MET D CA 1
ATOM 6812 C C . MET D 1 35 ? 32.591 18.289 2.682 1.00 75.19 35 MET D C 1
ATOM 6813 O O . MET D 1 35 ? 32.998 19.385 3.078 1.00 77.82 35 MET D O 1
ATOM 6818 N N . SER D 1 36 ? 32.026 17.395 3.486 1.00 75.39 36 SER D N 1
ATOM 6819 C CA . SER D 1 36 ? 31.930 17.600 4.921 1.00 80.17 36 SER D CA 1
ATOM 6820 C C . SER D 1 36 ? 32.233 16.292 5.629 1.00 75.05 36 SER D C 1
ATOM 6821 O O . SER D 1 36 ? 31.988 15.206 5.097 1.00 79.46 36 SER D O 1
ATOM 6824 N N . LEU D 1 37 ? 32.780 16.408 6.835 1.00 70.41 37 LEU D N 1
ATOM 6825 C CA . LEU D 1 37 ? 33.140 15.247 7.629 1.00 68.36 37 LEU D CA 1
ATOM 6826 C C . LEU D 1 37 ? 32.809 15.519 9.087 1.00 70.53 37 LEU D C 1
ATOM 6827 O O . LEU D 1 37 ? 32.864 16.659 9.554 1.00 73.67 37 LEU D O 1
ATOM 6832 N N . LYS D 1 38 ? 32.463 14.449 9.799 1.00 73.88 38 LYS D N 1
ATOM 6833 C CA . LYS D 1 38 ? 32.100 14.515 11.214 1.00 78.89 38 LYS D CA 1
ATOM 6834 C C . LYS D 1 38 ? 32.672 13.264 11.872 1.00 81.57 38 LYS D C 1
ATOM 6835 O O . LYS D 1 38 ? 32.079 12.185 11.782 1.00 78.24 38 LYS D O 1
ATOM 6841 N N . VAL D 1 39 ? 33.823 13.410 12.522 1.00 90.90 39 VAL D N 1
ATOM 6842 C CA . VAL D 1 39 ? 34.480 12.313 13.219 1.00 92.36 39 VAL D CA 1
ATOM 6843 C C . VAL D 1 39 ? 34.291 12.508 14.717 1.00 102.56 39 VAL D C 1
ATOM 6844 O O . VAL D 1 39 ? 34.289 13.641 15.212 1.00 108.69 39 VAL D O 1
ATOM 6848 N N . THR D 1 40 ? 34.117 11.399 15.434 1.00 88.48 40 THR D N 1
ATOM 6849 C CA . THR D 1 40 ? 34.107 11.399 16.892 1.00 89.79 40 THR D CA 1
ATOM 6850 C C . THR D 1 40 ? 34.913 10.198 17.360 1.00 81.64 40 THR D C 1
ATOM 6851 O O . THR D 1 40 ? 34.619 9.065 16.968 1.00 76.26 40 THR D O 1
ATOM 6855 N N . PHE D 1 41 ? 35.924 10.443 18.187 1.00 96.26 41 PHE D N 1
ATOM 6856 C CA . PHE D 1 41 ? 36.771 9.375 18.700 1.00 92.85 41 PHE D CA 1
ATOM 6857 C C . PHE D 1 41 ? 36.211 8.864 20.020 1.00 102.83 41 PHE D C 1
ATOM 6858 O O . PHE D 1 41 ? 35.880 9.655 20.909 1.00 110.55 41 PHE D O 1
ATOM 6866 N N . ILE D 1 42 ? 36.091 7.544 20.139 1.00 102.52 42 ILE D N 1
ATOM 6867 C CA . ILE D 1 42 ? 35.690 6.896 21.382 1.00 102.69 42 ILE D CA 1
ATOM 6868 C C . ILE D 1 42 ? 36.759 5.876 21.747 1.00 98.95 42 ILE D C 1
ATOM 6869 O O . ILE D 1 42 ? 37.055 4.972 20.958 1.00 95.77 42 ILE D O 1
ATOM 6874 N N . ASP D 1 43 ? 37.326 6.008 22.942 1.00 93.80 43 ASP D N 1
ATOM 6875 C CA . ASP D 1 43 ? 38.379 5.113 23.416 1.00 92.05 43 ASP D CA 1
ATOM 6876 C C . ASP D 1 43 ? 37.827 4.407 24.651 1.00 103.69 43 ASP D C 1
ATOM 6877 O O . ASP D 1 43 ? 37.991 4.877 25.780 1.00 118.44 43 ASP D O 1
ATOM 6882 N N . ASP D 1 44 ? 37.171 3.273 24.429 1.00 91.84 44 ASP D N 1
ATOM 6883 C CA . ASP D 1 44 ? 36.558 2.526 25.519 1.00 81.24 44 ASP D CA 1
ATOM 6884 C C . ASP D 1 44 ? 37.603 1.647 26.194 1.00 81.42 44 ASP D C 1
ATOM 6885 O O . ASP D 1 44 ? 38.161 0.756 25.543 1.00 88.61 44 ASP D O 1
ATOM 6890 N N . PRO D 1 45 ? 37.908 1.868 27.476 1.00 74.62 45 PRO D N 1
ATOM 6891 C CA . PRO D 1 45 ? 38.900 1.015 28.152 1.00 80.20 45 PRO D CA 1
ATOM 6892 C C . PRO D 1 45 ? 38.486 -0.443 28.267 1.00 86.46 45 PRO D C 1
ATOM 6893 O O . PRO D 1 45 ? 39.358 -1.320 28.296 1.00 92.36 45 PRO D O 1
ATOM 6897 N N . SER D 1 46 ? 37.183 -0.733 28.342 1.00 94.80 46 SER D N 1
ATOM 6898 C CA . SER D 1 46 ? 36.746 -2.125 28.397 1.00 86.36 46 SER D CA 1
ATOM 6899 C C . SER D 1 46 ? 37.089 -2.866 27.113 1.00 87.18 46 SER D C 1
ATOM 6900 O O . SER D 1 46 ? 37.377 -4.068 27.145 1.00 83.71 46 SER D O 1
ATOM 6903 N N . ALA D 1 47 ? 37.065 -2.169 25.980 1.00 86.40 47 ALA D N 1
ATOM 6904 C CA . ALA D 1 47 ? 37.403 -2.766 24.699 1.00 93.78 47 ALA D CA 1
ATOM 6905 C C . ALA D 1 47 ? 38.909 -3.006 24.614 1.00 108.98 47 ALA D C 1
ATOM 6906 O O . ALA D 1 47 ? 39.679 -2.659 25.513 1.00 114.49 47 ALA D O 1
ATOM 6908 N N . ASP D 1 48 ? 39.335 -3.614 23.509 1.00 133.39 48 ASP D N 1
ATOM 6909 C CA . ASP D 1 48 ? 40.757 -3.775 23.237 1.00 141.02 48 ASP D CA 1
ATOM 6910 C C . ASP D 1 48 ? 41.343 -2.588 22.490 1.00 140.86 48 ASP D C 1
ATOM 6911 O O . ASP D 1 48 ? 42.523 -2.268 22.671 1.00 145.16 48 ASP D O 1
ATOM 6916 N N . LYS D 1 49 ? 40.541 -1.931 21.657 1.00 115.89 49 LYS D N 1
ATOM 6917 C CA . LYS D 1 49 ? 41.010 -0.922 20.723 1.00 104.04 49 LYS D CA 1
ATOM 6918 C C . LYS D 1 49 ? 40.222 0.370 20.923 1.00 93.01 49 LYS D C 1
ATOM 6919 O O . LYS D 1 49 ? 39.306 0.449 21.749 1.00 97.80 49 LYS D O 1
ATOM 6925 N N . GLN D 1 50 ? 40.592 1.393 20.157 1.00 81.68 50 GLN D N 1
ATOM 6926 C CA . GLN D 1 50 ? 39.951 2.701 20.205 1.00 76.24 50 GLN D CA 1
ATOM 6927 C C . GLN D 1 50 ? 39.071 2.874 18.974 1.00 77.20 50 GLN D C 1
ATOM 6928 O O . GLN D 1 50 ? 39.494 2.567 17.854 1.00 83.26 50 GLN D O 1
ATOM 6934 N N . ILE D 1 51 ? 37.849 3.357 19.184 1.00 77.08 51 ILE D N 1
ATOM 6935 C CA . ILE D 1 51 ? 36.840 3.457 18.135 1.00 75.35 51 ILE D CA 1
ATOM 6936 C C . ILE D 1 51 ? 36.745 4.900 17.659 1.00 73.35 51 ILE D C 1
ATOM 6937 O O . ILE D 1 51 ? 36.893 5.840 18.450 1.00 77.09 51 ILE D O 1
ATOM 6942 N N . ALA D 1 52 ? 36.500 5.079 16.362 1.00 61.64 52 ALA D N 1
ATOM 6943 C CA . ALA D 1 52 ? 36.328 6.405 15.778 1.00 58.25 52 ALA D CA 1
ATOM 6944 C C . ALA D 1 52 ? 35.264 6.325 14.697 1.00 54.08 52 ALA D C 1
ATOM 6945 O O . ALA D 1 52 ? 35.407 5.556 13.743 1.00 60.73 52 ALA D O 1
ATOM 6947 N N . VAL D 1 53 ? 34.219 7.137 14.832 1.00 52.60 53 VAL D N 1
ATOM 6948 C CA . VAL D 1 53 ? 33.080 7.127 13.920 1.00 56.06 53 VAL D CA 1
ATOM 6949 C C . VAL D 1 53 ? 33.186 8.327 12.992 1.00 59.70 53 VAL D C 1
ATOM 6950 O O . VAL D 1 53 ? 33.311 9.466 13.456 1.00 66.53 53 VAL D O 1
ATOM 6954 N N . ILE D 1 54 ? 33.123 8.079 11.685 1.00 66.76 54 ILE D N 1
ATOM 6955 C CA . ILE D 1 54 ? 33.202 9.129 10.676 1.00 65.23 54 ILE D CA 1
ATOM 6956 C C . ILE D 1 54 ? 31.832 9.268 10.023 1.00 63.63 54 ILE D C 1
ATOM 6957 O O . ILE D 1 54 ? 31.210 8.269 9.640 1.00 70.71 54 ILE D O 1
ATOM 6962 N N . ASN D 1 55 ? 31.336 10.501 9.958 1.00 61.66 55 ASN D N 1
ATOM 6963 C CA . ASN D 1 55 ? 30.051 10.807 9.342 1.00 61.93 55 ASN D CA 1
ATOM 6964 C C . ASN D 1 55 ? 30.293 11.839 8.251 1.00 60.86 55 ASN D C 1
ATOM 6965 O O . ASN D 1 55 ? 30.714 12.964 8.542 1.00 65.83 55 ASN D O 1
ATOM 6970 N N . THR D 1 56 ? 30.036 11.461 7.000 1.00 54.37 56 THR D N 1
ATOM 6971 C CA . THR D 1 56 ? 30.209 12.379 5.882 1.00 61.27 56 THR D CA 1
ATOM 6972 C C . THR D 1 56 ? 28.874 13.050 5.569 1.00 73.96 56 THR D C 1
ATOM 6973 O O . THR D 1 56 ? 27.833 12.387 5.493 1.00 75.29 56 THR D O 1
ATOM 6977 N N . THR D 1 57 ? 28.907 14.370 5.436 1.00 80.61 57 THR D N 1
ATOM 6978 C CA . THR D 1 57 ? 27.707 15.177 5.228 1.00 79.04 57 THR D CA 1
ATOM 6979 C C . THR D 1 57 ? 28.043 16.240 4.188 1.00 85.79 57 THR D C 1
ATOM 6980 O O . THR D 1 57 ? 29.006 16.117 3.423 1.00 86.17 57 THR D O 1
ATOM 6984 N N . GLY D 1 58 ? 27.225 17.285 4.132 1.00 114.26 58 GLY D N 1
ATOM 6985 C CA . GLY D 1 58 ? 27.353 18.308 3.116 1.00 117.42 58 GLY D CA 1
ATOM 6986 C C . GLY D 1 58 ? 26.491 17.983 1.917 1.00 112.45 58 GLY D C 1
ATOM 6987 O O . GLY D 1 58 ? 25.474 17.300 2.059 1.00 118.63 58 GLY D O 1
ATOM 6988 N N . SER D 1 59 ? 26.880 18.446 0.733 1.00 98.27 59 SER D N 1
ATOM 6989 C CA . SER D 1 59 ? 26.097 18.190 -0.468 1.00 95.89 59 SER D CA 1
ATOM 6990 C C . SER D 1 59 ? 26.992 18.347 -1.687 1.00 95.64 59 SER D C 1
ATOM 6991 O O . SER D 1 59 ? 28.137 18.796 -1.593 1.00 94.09 59 SER D O 1
ATOM 6994 N N . PHE D 1 60 ? 26.448 17.964 -2.840 1.00 92.18 60 PHE D N 1
ATOM 6995 C CA . PHE D 1 60 ? 27.099 18.186 -4.124 1.00 95.40 60 PHE D CA 1
ATOM 6996 C C . PHE D 1 60 ? 26.040 18.530 -5.159 1.00 99.23 60 PHE D C 1
ATOM 6997 O O . PHE D 1 60 ? 25.032 17.829 -5.279 1.00 92.52 60 PHE D O 1
ATOM 7005 N N . MET D 1 61 ? 26.257 19.625 -5.880 1.00 80.48 61 MET D N 1
ATOM 7006 C CA . MET D 1 61 ? 25.257 20.134 -6.803 1.00 75.79 61 MET D CA 1
ATOM 7007 C C . MET D 1 61 ? 25.250 19.314 -8.085 1.00 74.28 61 MET D C 1
ATOM 7008 O O . MET D 1 61 ? 26.284 18.812 -8.535 1.00 81.91 61 MET D O 1
ATOM 7013 N N . LYS D 1 62 ? 24.065 19.186 -8.682 1.00 70.60 62 LYS D N 1
ATOM 7014 C CA . LYS D 1 62 ? 23.973 18.577 -10.002 1.00 70.28 62 LYS D CA 1
ATOM 7015 C C . LYS D 1 62 ? 24.461 19.536 -11.080 1.00 60.78 62 LYS D C 1
ATOM 7016 O O . LYS D 1 62 ? 25.243 19.151 -11.956 1.00 63.82 62 LYS D O 1
ATOM 7022 N N . ALA D 1 63 ? 24.009 20.788 -11.019 1.00 64.06 63 ALA D N 1
ATOM 7023 C CA . ALA D 1 63 ? 24.390 21.828 -11.971 1.00 63.06 63 ALA D CA 1
ATOM 7024 C C . ALA D 1 63 ? 24.106 21.373 -13.400 1.00 61.46 63 ALA D C 1
ATOM 7025 O O . ALA D 1 63 ? 24.999 21.276 -14.239 1.00 64.60 63 ALA D O 1
ATOM 7027 N N . ASN D 1 64 ? 22.829 21.082 -13.656 1.00 62.61 64 ASN D N 1
ATOM 7028 C CA . ASN D 1 64 ? 22.399 20.433 -14.888 1.00 68.54 64 ASN D CA 1
ATOM 7029 C C . ASN D 1 64 ? 22.260 21.454 -16.009 1.00 74.48 64 ASN D C 1
ATOM 7030 O O . ASN D 1 64 ? 21.271 22.199 -16.051 1.00 77.46 64 ASN D O 1
ATOM 7035 N N . PRO D 1 65 ? 23.218 21.524 -16.934 1.00 76.89 65 PRO D N 1
ATOM 7036 C CA . PRO D 1 65 ? 23.106 22.493 -18.023 1.00 77.45 65 PRO D CA 1
ATOM 7037 C C . PRO D 1 65 ? 22.540 21.897 -19.298 1.00 79.51 65 PRO D C 1
ATOM 7038 O O . PRO D 1 65 ? 22.425 20.677 -19.444 1.00 81.34 65 PRO D O 1
ATOM 7042 N N . THR D 1 66 ? 22.176 22.768 -20.222 1.00 101.38 66 THR D N 1
ATOM 7043 C CA . THR D 1 66 ? 21.967 22.416 -21.620 1.00 113.75 66 THR D CA 1
ATOM 7044 C C . THR D 1 66 ? 23.070 23.147 -22.381 1.00 121.07 66 THR D C 1
ATOM 7045 O O . THR D 1 66 ? 22.929 24.322 -22.727 1.00 128.18 66 THR D O 1
ATOM 7049 N N . LEU D 1 67 ? 24.179 22.448 -22.638 1.00 99.15 67 LEU D N 1
ATOM 7050 C CA . LEU D 1 67 ? 25.385 23.123 -23.109 1.00 84.19 67 LEU D CA 1
ATOM 7051 C C . LEU D 1 67 ? 25.220 23.740 -24.488 1.00 92.50 67 LEU D C 1
ATOM 7052 O O . LEU D 1 67 ? 26.177 24.319 -25.015 1.00 103.48 67 LEU D O 1
ATOM 7057 N N . SER D 1 68 ? 24.036 23.625 -25.074 1.00 93.19 68 SER D N 1
ATOM 7058 C CA . SER D 1 68 ? 23.660 24.331 -26.290 1.00 99.73 68 SER D CA 1
ATOM 7059 C C . SER D 1 68 ? 22.608 25.308 -25.779 1.00 96.77 68 SER D C 1
ATOM 7060 O O . SER D 1 68 ? 21.428 24.964 -25.659 1.00 92.51 68 SER D O 1
ATOM 7063 N N . ASP D 1 69 ? 23.046 26.524 -25.481 1.00 93.99 69 ASP D N 1
ATOM 7064 C CA . ASP D 1 69 ? 22.210 27.504 -24.801 1.00 92.78 69 ASP D CA 1
ATOM 7065 C C . ASP D 1 69 ? 22.581 28.896 -25.299 1.00 95.29 69 ASP D C 1
ATOM 7066 O O . ASP D 1 69 ? 23.187 29.044 -26.366 1.00 93.29 69 ASP D O 1
ATOM 7071 N N . ALA D 1 70 ? 22.190 29.922 -24.524 1.00 110.80 70 ALA D N 1
ATOM 7072 C CA . ALA D 1 70 ? 22.461 31.336 -24.765 1.00 104.00 70 ALA D CA 1
ATOM 7073 C C . ALA D 1 70 ? 21.627 31.793 -25.958 1.00 103.22 70 ALA D C 1
ATOM 7074 O O . ALA D 1 70 ? 21.138 30.946 -26.716 1.00 107.68 70 ALA D O 1
ATOM 7076 N N . PRO D 1 71 ? 21.396 33.098 -26.141 1.00 86.68 71 PRO D N 1
ATOM 7077 C CA . PRO D 1 71 ? 20.449 33.526 -27.178 1.00 82.94 71 PRO D CA 1
ATOM 7078 C C . PRO D 1 71 ? 20.901 33.006 -28.533 1.00 82.19 71 PRO D C 1
ATOM 7079 O O . PRO D 1 71 ? 22.093 32.994 -28.842 1.00 87.63 71 PRO D O 1
ATOM 7083 N N . VAL D 1 72 ? 19.942 32.571 -29.348 1.00 91.09 72 VAL D N 1
ATOM 7084 C CA . VAL D 1 72 ? 20.337 31.965 -30.612 1.00 96.08 72 VAL D CA 1
ATOM 7085 C C . VAL D 1 72 ? 19.933 32.809 -31.812 1.00 113.80 72 VAL D C 1
ATOM 7086 O O . VAL D 1 72 ? 20.798 33.427 -32.442 1.00 124.26 72 VAL D O 1
ATOM 7090 N N . ASP D 1 73 ? 18.623 32.920 -32.071 1.00 121.32 73 ASP D N 1
ATOM 7091 C CA . ASP D 1 73 ? 18.109 33.560 -33.284 1.00 121.05 73 ASP D CA 1
ATOM 7092 C C . ASP D 1 73 ? 19.069 33.367 -34.456 1.00 117.89 73 ASP D C 1
ATOM 7093 O O . ASP D 1 73 ? 18.963 32.386 -35.200 1.00 120.41 73 ASP D O 1
ATOM 7098 N N . GLY D 1 74 ? 20.006 34.298 -34.617 1.00 118.53 74 GLY D N 1
ATOM 7099 C CA . GLY D 1 74 ? 21.199 34.182 -35.438 1.00 113.72 74 GLY D CA 1
ATOM 7100 C C . GLY D 1 74 ? 20.915 33.818 -36.880 1.00 125.28 74 GLY D C 1
ATOM 7101 O O . GLY D 1 74 ? 19.893 34.186 -37.466 1.00 133.35 74 GLY D O 1
ATOM 7102 N N . TYR D 1 75 ? 21.860 33.084 -37.472 1.00 121.63 75 TYR D N 1
ATOM 7103 C CA . TYR D 1 75 ? 21.760 32.642 -38.865 1.00 123.46 75 TYR D CA 1
ATOM 7104 C C . TYR D 1 75 ? 22.250 31.197 -38.979 1.00 118.04 75 TYR D C 1
ATOM 7105 O O . TYR D 1 75 ? 23.169 30.895 -39.747 1.00 115.19 75 TYR D O 1
ATOM 7114 N N . PRO D 1 76 ? 21.646 30.269 -38.230 1.00 119.51 76 PRO D N 1
ATOM 7115 C CA . PRO D 1 76 ? 22.201 28.909 -38.166 1.00 120.26 76 PRO D CA 1
ATOM 7116 C C . PRO D 1 76 ? 21.714 28.061 -39.335 1.00 129.89 76 PRO D C 1
ATOM 7117 O O . PRO D 1 76 ? 20.518 28.028 -39.632 1.00 129.48 76 PRO D O 1
ATOM 7121 N N . ILE D 1 77 ? 22.645 27.394 -40.012 1.00 148.51 77 ILE D N 1
ATOM 7122 C CA . ILE D 1 77 ? 22.300 26.410 -41.042 1.00 140.05 77 ILE D CA 1
ATOM 7123 C C . ILE D 1 77 ? 22.003 25.041 -40.424 1.00 138.41 77 ILE D C 1
ATOM 7124 O O . ILE D 1 77 ? 20.904 24.505 -40.634 1.00 139.60 77 ILE D O 1
ATOM 7129 N N . PRO D 1 78 ? 22.942 24.423 -39.646 1.00 116.20 78 PRO D N 1
ATOM 7130 C CA . PRO D 1 78 ? 22.672 23.084 -39.084 1.00 102.21 78 PRO D CA 1
ATOM 7131 C C . PRO D 1 78 ? 21.596 22.973 -38.007 1.00 103.41 78 PRO D C 1
ATOM 7132 O O . PRO D 1 78 ? 21.934 22.721 -36.845 1.00 108.20 78 PRO D O 1
ATOM 7136 N N . GLY D 1 79 ? 20.321 23.135 -38.361 1.00 85.05 79 GLY D N 1
ATOM 7137 C CA . GLY D 1 79 ? 19.211 22.963 -37.430 1.00 93.52 79 GLY D CA 1
ATOM 7138 C C . GLY D 1 79 ? 19.377 23.447 -36.000 1.00 105.30 79 GLY D C 1
ATOM 7139 O O . GLY D 1 79 ? 19.960 24.508 -35.761 1.00 111.61 79 GLY D O 1
ATOM 7140 N N . ALA D 1 80 ? 18.869 22.665 -35.039 1.00 133.78 80 ALA D N 1
ATOM 7141 C CA . ALA D 1 80 ? 18.795 23.072 -33.635 1.00 139.30 80 ALA D CA 1
ATOM 7142 C C . ALA D 1 80 ? 19.895 22.446 -32.781 1.00 141.46 80 ALA D C 1
ATOM 7143 O O . ALA D 1 80 ? 20.688 23.171 -32.173 1.00 150.04 80 ALA D O 1
ATOM 7145 N N . SER D 1 81 ? 19.932 21.114 -32.718 1.00 114.41 81 SER D N 1
ATOM 7146 C CA . SER D 1 81 ? 21.015 20.402 -31.986 1.00 105.49 81 SER D CA 1
ATOM 7147 C C . SER D 1 81 ? 21.175 20.624 -30.480 1.00 110.60 81 SER D C 1
ATOM 7148 O O . SER D 1 81 ? 22.304 20.905 -30.045 1.00 118.39 81 SER D O 1
ATOM 7151 N N . VAL D 1 82 ? 20.102 20.458 -29.718 1.00 107.65 82 VAL D N 1
ATOM 7152 C CA . VAL D 1 82 ? 20.162 20.563 -28.263 1.00 107.93 82 VAL D CA 1
ATOM 7153 C C . VAL D 1 82 ? 20.567 19.301 -27.508 1.00 109.33 82 VAL D C 1
ATOM 7154 O O . VAL D 1 82 ? 20.021 18.213 -27.736 1.00 107.31 82 VAL D O 1
ATOM 7158 N N . THR D 1 83 ? 21.595 19.441 -26.676 1.00 95.93 83 THR D N 1
ATOM 7159 C CA . THR D 1 83 ? 22.115 18.391 -25.816 1.00 86.74 83 THR D CA 1
ATOM 7160 C C . THR D 1 83 ? 21.886 18.761 -24.353 1.00 80.56 83 THR D C 1
ATOM 7161 O O . THR D 1 83 ? 21.715 19.933 -24.003 1.00 83.07 83 THR D O 1
ATOM 7165 N N . LEU D 1 84 ? 21.868 17.743 -23.494 1.00 81.45 84 LEU D N 1
ATOM 7166 C CA . LEU D 1 84 ? 21.801 17.964 -22.053 1.00 87.09 84 LEU D CA 1
ATOM 7167 C C . LEU D 1 84 ? 22.710 16.975 -21.337 1.00 85.05 84 LEU D C 1
ATOM 7168 O O . LEU D 1 84 ? 22.601 15.764 -21.551 1.00 86.91 84 LEU D O 1
ATOM 7173 N N . ARG D 1 85 ? 23.636 17.491 -20.523 1.00 76.76 85 ARG D N 1
ATOM 7174 C CA . ARG D 1 85 ? 24.552 16.647 -19.752 1.00 74.01 85 ARG D CA 1
ATOM 7175 C C . ARG D 1 85 ? 23.922 16.362 -18.390 1.00 90.45 85 ARG D C 1
ATOM 7176 O O . ARG D 1 85 ? 24.231 16.999 -17.381 1.00 94.75 85 ARG D O 1
ATOM 7184 N N . TYR D 1 86 ? 23.015 15.386 -18.363 1.00 107.81 86 TYR D N 1
ATOM 7185 C CA . TYR D 1 86 ? 22.368 14.996 -17.112 1.00 108.41 86 TYR D CA 1
ATOM 7186 C C . TYR D 1 86 ? 23.126 13.857 -16.440 1.00 110.28 86 TYR D C 1
ATOM 7187 O O . TYR D 1 86 ? 23.207 12.760 -17.009 1.00 112.06 86 TYR D O 1
ATOM 7196 N N . PRO D 1 87 ? 23.674 14.067 -15.246 1.00 108.19 87 PRO D N 1
ATOM 7197 C CA . PRO D 1 87 ? 24.442 13.016 -14.569 1.00 112.46 87 PRO D CA 1
ATOM 7198 C C . PRO D 1 87 ? 23.585 11.853 -14.091 1.00 116.24 87 PRO D C 1
ATOM 7199 O O . PRO D 1 87 ? 22.400 12.002 -13.783 1.00 112.57 87 PRO D O 1
ATOM 7203 N N . SER D 1 88 ? 24.216 10.676 -14.034 1.00 156.09 88 SER D N 1
ATOM 7204 C CA . SER D 1 88 ? 23.542 9.441 -13.643 1.00 159.37 88 SER D CA 1
ATOM 7205 C C . SER D 1 88 ? 24.104 8.837 -12.361 1.00 156.94 88 SER D C 1
ATOM 7206 O O . SER D 1 88 ? 23.344 8.626 -11.410 1.00 153.76 88 SER D O 1
ATOM 7209 N N . GLN D 1 89 ? 25.410 8.555 -12.366 1.00 108.37 89 GLN D N 1
ATOM 7210 C CA . GLN D 1 89 ? 26.044 7.889 -11.203 1.00 96.03 89 GLN D CA 1
ATOM 7211 C C . GLN D 1 89 ? 26.710 8.922 -10.290 1.00 90.70 89 GLN D C 1
ATOM 7212 O O . GLN D 1 89 ? 27.176 9.952 -10.808 1.00 97.37 89 GLN D O 1
ATOM 7218 N N . TYR D 1 90 ? 26.797 8.600 -8.997 1.00 86.37 90 TYR D N 1
ATOM 7219 C CA . TYR D 1 90 ? 27.488 9.466 -8.007 1.00 86.41 90 TYR D CA 1
ATOM 7220 C C . TYR D 1 90 ? 28.204 8.529 -7.039 1.00 89.85 90 TYR D C 1
ATOM 7221 O O . TYR D 1 90 ? 27.609 7.494 -6.681 1.00 86.38 90 TYR D O 1
ATOM 7230 N N . ASP D 1 91 ? 29.430 8.854 -6.623 1.00 111.24 91 ASP D N 1
ATOM 7231 C CA . ASP D 1 91 ? 30.200 7.899 -5.777 1.00 107.04 91 ASP D CA 1
ATOM 7232 C C . ASP D 1 91 ? 30.848 8.621 -4.590 1.00 111.18 91 ASP D C 1
ATOM 7233 O O . ASP D 1 91 ? 31.231 9.798 -4.754 1.00 115.86 91 ASP D O 1
ATOM 7238 N N . ILE D 1 92 ? 30.978 7.934 -3.449 1.00 109.76 92 ILE D N 1
ATOM 7239 C CA . ILE D 1 92 ? 31.605 8.519 -2.226 1.00 99.69 92 ILE D CA 1
ATOM 7240 C C . ILE D 1 92 ? 32.625 7.506 -1.683 1.00 95.52 92 ILE D C 1
ATOM 7241 O O . ILE D 1 92 ? 32.420 6.987 -0.571 1.00 100.70 92 ILE D O 1
ATOM 7246 N N . ALA D 1 93 ? 33.684 7.219 -2.438 1.00 93.04 93 ALA D N 1
ATOM 7247 C CA . ALA D 1 93 ? 34.630 6.199 -2.017 1.00 88.58 93 ALA D CA 1
ATOM 7248 C C . ALA D 1 93 ? 35.455 6.698 -0.842 1.00 90.01 93 ALA D C 1
ATOM 7249 O O . ALA D 1 93 ? 35.743 7.891 -0.723 1.00 93.14 93 ALA D O 1
ATOM 7251 N N . MET D 1 94 ? 35.835 5.763 0.026 1.00 89.81 94 MET D N 1
ATOM 7252 C CA . MET D 1 94 ? 36.716 6.039 1.159 1.00 93.17 94 MET D CA 1
ATOM 7253 C C . MET D 1 94 ? 37.817 4.982 1.151 1.00 96.59 94 MET D C 1
ATOM 7254 O O . MET D 1 94 ? 37.615 3.858 1.620 1.00 93.86 94 MET D O 1
ATOM 7259 N N . ASN D 1 95 ? 38.977 5.352 0.619 1.00 78.10 95 ASN D N 1
ATOM 7260 C CA . ASN D 1 95 ? 40.094 4.436 0.408 1.00 74.08 95 ASN D CA 1
ATOM 7261 C C . ASN D 1 95 ? 41.200 4.786 1.395 1.00 85.53 95 ASN D C 1
ATOM 7262 O O . ASN D 1 95 ? 42.016 5.671 1.131 1.00 87.92 95 ASN D O 1
ATOM 7267 N N . LEU D 1 96 ? 41.263 4.069 2.512 1.00 107.77 96 LEU D N 1
ATOM 7268 C CA . LEU D 1 96 ? 42.417 4.235 3.380 1.00 102.38 96 LEU D CA 1
ATOM 7269 C C . LEU D 1 96 ? 43.659 3.778 2.629 1.00 103.59 96 LEU D C 1
ATOM 7270 O O . LEU D 1 96 ? 43.608 2.843 1.825 1.00 101.70 96 LEU D O 1
ATOM 7275 N N . GLN D 1 97 ? 44.774 4.459 2.876 1.00 90.09 97 GLN D N 1
ATOM 7276 C CA . GLN D 1 97 ? 46.010 4.131 2.181 1.00 94.21 97 GLN D CA 1
ATOM 7277 C C . GLN D 1 97 ? 46.347 2.666 2.409 1.00 101.19 97 GLN D C 1
ATOM 7278 O O . GLN D 1 97 ? 46.112 2.119 3.490 1.00 100.03 97 GLN D O 1
ATOM 7284 N N . ASP D 1 98 ? 46.826 2.000 1.354 1.00 117.51 98 ASP D N 1
ATOM 7285 C CA . ASP D 1 98 ? 47.051 0.525 1.394 1.00 113.93 98 ASP D CA 1
ATOM 7286 C C . ASP D 1 98 ? 47.899 0.048 2.577 1.00 119.10 98 ASP D C 1
ATOM 7287 O O . ASP D 1 98 ? 48.273 -1.142 2.560 1.00 118.95 98 ASP D O 1
ATOM 7292 N N . ASN D 1 99 ? 48.204 0.902 3.555 1.00 117.14 99 ASN D N 1
ATOM 7293 C CA . ASN D 1 99 ? 49.097 0.441 4.653 1.00 113.10 99 ASN D CA 1
ATOM 7294 C C . ASN D 1 99 ? 48.588 0.926 6.013 1.00 111.11 99 ASN D C 1
ATOM 7295 O O . ASN D 1 99 ? 49.405 0.979 6.956 1.00 114.41 99 ASN D O 1
ATOM 7300 N N . THR D 1 100 ? 47.308 1.283 6.151 1.00 92.97 100 THR D N 1
ATOM 7301 C CA . THR D 1 100 ? 46.875 1.906 7.426 1.00 90.14 100 THR D CA 1
ATOM 7302 C C . THR D 1 100 ? 46.114 0.956 8.308 1.00 92.80 100 THR D C 1
ATOM 7303 O O . THR D 1 100 ? 46.410 -0.253 8.281 1.00 93.91 100 THR D O 1
ATOM 7307 N N . SER D 1 101 ? 45.169 1.498 9.075 1.00 111.84 101 SER D N 1
ATOM 7308 C CA . SER D 1 101 ? 44.418 0.664 10.040 1.00 108.14 101 SER D CA 1
ATOM 7309 C C . SER D 1 101 ? 43.291 -0.091 9.339 1.00 111.38 101 SER D C 1
ATOM 7310 O O . SER D 1 101 ? 43.279 -0.123 8.097 1.00 113.21 101 SER D O 1
ATOM 7313 N N . ARG D 1 102 ? 42.303 -0.550 10.108 1.00 97.15 102 ARG D N 1
ATOM 7314 C CA . ARG D 1 102 ? 41.210 -1.366 9.525 1.00 90.96 102 ARG D CA 1
ATOM 7315 C C . ARG D 1 102 ? 39.880 -0.605 9.533 1.00 90.50 102 ARG D C 1
ATOM 7316 O O . ARG D 1 102 ? 39.609 0.090 10.530 1.00 82.80 102 ARG D O 1
ATOM 7324 N N . PHE D 1 103 ? 39.062 -0.770 8.483 1.00 94.95 103 PHE D N 1
ATOM 7325 C CA . PHE D 1 103 ? 37.682 -0.211 8.466 1.00 94.83 103 PHE D CA 1
ATOM 7326 C C . PHE D 1 103 ? 36.797 -1.326 8.989 1.00 117.26 103 PHE D C 1
ATOM 7327 O O . PHE D 1 103 ? 36.892 -2.434 8.428 1.00 129.27 103 PHE D O 1
ATOM 7335 N N . PHE D 1 104 ? 35.915 -1.064 9.959 1.00 30.00 104 PHE D N 1
ATOM 7336 C CA . PHE D 1 104 ? 35.162 -2.191 10.582 1.00 30.00 104 PHE D CA 1
ATOM 7337 C C . PHE D 1 104 ? 33.685 -2.206 10.229 1.00 30.00 104 PHE D C 1
ATOM 7338 O O . PHE D 1 104 ? 33.113 -3.305 10.173 1.00 30.00 104 PHE D O 1
ATOM 7346 N N . HIS D 1 105 ? 33.032 -1.054 10.120 1.00 63.26 105 HIS D N 1
ATOM 7347 C CA . HIS D 1 105 ? 31.567 -1.122 9.864 1.00 66.90 105 HIS D CA 1
ATOM 7348 C C . HIS D 1 105 ? 31.165 0.066 8.994 1.00 62.37 105 HIS D C 1
ATOM 7349 O O . HIS D 1 105 ? 31.851 1.111 9.030 1.00 61.37 105 HIS D O 1
ATOM 7356 N N . VAL D 1 106 ? 30.075 -0.089 8.243 1.00 59.49 106 VAL D N 1
ATOM 7357 C CA . VAL D 1 106 ? 29.717 0.991 7.291 1.00 65.94 106 VAL D CA 1
ATOM 7358 C C . VAL D 1 106 ? 28.201 1.147 7.164 1.00 78.07 106 VAL D C 1
ATOM 7359 O O . VAL D 1 106 ? 27.492 0.126 7.233 1.00 78.29 106 VAL D O 1
ATOM 7363 N N . ALA D 1 107 ? 27.734 2.381 7.039 1.00 88.75 107 ALA D N 1
ATOM 7364 C CA . ALA D 1 107 ? 26.336 2.717 6.827 1.00 85.42 107 ALA D CA 1
ATOM 7365 C C . ALA D 1 107 ? 26.208 3.702 5.674 1.00 95.37 107 ALA D C 1
ATOM 7366 O O . ALA D 1 107 ? 27.045 4.602 5.528 1.00 85.22 107 ALA D O 1
ATOM 7368 N N . PRO D 1 108 ? 25.174 3.562 4.835 1.00 225.84 108 PRO D N 1
ATOM 7369 C CA . PRO D 1 108 ? 24.104 2.556 4.877 1.00 86.19 108 PRO D CA 1
ATOM 7370 C C . PRO D 1 108 ? 24.569 1.213 4.338 1.00 63.52 108 PRO D C 1
ATOM 7371 O O . PRO D 1 108 ? 25.765 0.989 4.213 1.00 76.94 108 PRO D O 1
ATOM 7375 N N . THR D 1 109 ? 23.657 0.297 4.027 1.00 60.53 109 THR D N 1
ATOM 7376 C CA . THR D 1 109 ? 24.023 -0.985 3.429 1.00 57.51 109 THR D CA 1
ATOM 7377 C C . THR D 1 109 ? 23.100 -1.316 2.260 1.00 50.36 109 THR D C 1
ATOM 7378 O O . THR D 1 109 ? 22.119 -0.614 2.013 1.00 45.32 109 THR D O 1
ATOM 7382 N N . SER D 1 122 ? -13.104 -14.416 -11.468 1.00 39.39 122 SER D N 1
ATOM 7383 C CA . SER D 1 122 ? -14.472 -13.921 -11.579 1.00 42.61 122 SER D CA 1
ATOM 7384 C C . SER D 1 122 ? -15.182 -14.538 -12.784 1.00 56.82 122 SER D C 1
ATOM 7385 O O . SER D 1 122 ? -14.698 -14.461 -13.914 1.00 63.05 122 SER D O 1
ATOM 7388 N N . TYR D 1 123 ? -16.336 -15.148 -12.524 1.00 57.82 123 TYR D N 1
ATOM 7389 C CA . TYR D 1 123 ? -17.100 -15.870 -13.530 1.00 60.06 123 TYR D CA 1
ATOM 7390 C C . TYR D 1 123 ? -18.575 -15.536 -13.372 1.00 62.62 123 TYR D C 1
ATOM 7391 O O . TYR D 1 123 ? -19.057 -15.343 -12.255 1.00 59.85 123 TYR D O 1
ATOM 7400 N N . GLN D 1 124 ? -19.295 -15.479 -14.490 1.00 67.20 124 GLN D N 1
ATOM 7401 C CA . GLN D 1 124 ? -20.700 -15.101 -14.450 1.00 69.59 124 GLN D CA 1
ATOM 7402 C C . GLN D 1 124 ? -21.508 -15.998 -15.379 1.00 69.59 124 GLN D C 1
ATOM 7403 O O . GLN D 1 124 ? -20.964 -16.791 -16.152 1.00 64.36 124 GLN D O 1
ATOM 7409 N N . LEU D 1 125 ? -22.830 -15.861 -15.279 1.00 79.78 125 LEU D N 1
ATOM 7410 C CA . LEU D 1 125 ? -23.786 -16.559 -16.127 1.00 83.73 125 LEU D CA 1
ATOM 7411 C C . LEU D 1 125 ? -24.854 -15.562 -16.552 1.00 85.50 125 LEU D C 1
ATOM 7412 O O . LEU D 1 125 ? -25.035 -14.521 -15.921 1.00 89.63 125 LEU D O 1
ATOM 7417 N N . GLY D 1 126 ? -25.573 -15.883 -17.627 1.00 77.90 126 GLY D N 1
ATOM 7418 C CA . GLY D 1 126 ? -26.542 -14.956 -18.173 1.00 78.99 126 GLY D CA 1
ATOM 7419 C C . GLY D 1 126 ? -27.836 -15.634 -18.578 1.00 77.16 126 GLY D C 1
ATOM 7420 O O . GLY D 1 126 ? -27.918 -16.857 -18.712 1.00 76.83 126 GLY D O 1
ATOM 7421 N N . GLY D 1 127 ? -28.857 -14.797 -18.759 1.00 83.09 127 GLY D N 1
ATOM 7422 C CA . GLY D 1 127 ? -30.169 -15.212 -19.220 1.00 77.89 127 GLY D CA 1
ATOM 7423 C C . GLY D 1 127 ? -31.031 -14.004 -19.533 1.00 86.38 127 GLY D C 1
ATOM 7424 O O . GLY D 1 127 ? -31.055 -13.052 -18.750 1.00 92.81 127 GLY D O 1
ATOM 7425 N N . SER D 1 128 ? -31.741 -14.021 -20.661 1.00 85.20 128 SER D N 1
ATOM 7426 C CA . SER D 1 128 ? -32.506 -12.853 -21.084 1.00 93.19 128 SER D CA 1
ATOM 7427 C C . SER D 1 128 ? -33.626 -13.283 -22.022 1.00 94.20 128 SER D C 1
ATOM 7428 O O . SER D 1 128 ? -33.588 -14.371 -22.604 1.00 95.11 128 SER D O 1
ATOM 7431 N N . ILE D 1 129 ? -34.620 -12.403 -22.170 1.00 97.13 129 ILE D N 1
ATOM 7432 C CA . ILE D 1 129 ? -35.759 -12.636 -23.053 1.00 97.58 129 ILE D CA 1
ATOM 7433 C C . ILE D 1 129 ? -36.137 -11.339 -23.763 1.00 92.06 129 ILE D C 1
ATOM 7434 O O . ILE D 1 129 ? -36.049 -10.248 -23.189 1.00 94.07 129 ILE D O 1
ATOM 7439 N N . ASP D 1 130 ? -36.516 -11.468 -25.034 1.00 100.29 130 ASP D N 1
ATOM 7440 C CA . ASP D 1 130 ? -36.901 -10.363 -25.901 1.00 94.23 130 ASP D CA 1
ATOM 7441 C C . ASP D 1 130 ? -38.234 -10.707 -26.557 1.00 93.91 130 ASP D C 1
ATOM 7442 O O . ASP D 1 130 ? -38.514 -11.875 -26.837 1.00 102.05 130 ASP D O 1
ATOM 7447 N N . ALA D 1 131 ? -39.064 -9.690 -26.794 1.00 86.14 131 ALA D N 1
ATOM 7448 C CA . ALA D 1 131 ? -40.349 -9.900 -27.447 1.00 83.89 131 ALA D CA 1
ATOM 7449 C C . ALA D 1 131 ? -40.443 -9.003 -28.673 1.00 80.70 131 ALA D C 1
ATOM 7450 O O . ALA D 1 131 ? -39.833 -7.932 -28.728 1.00 81.43 131 ALA D O 1
ATOM 7452 N N . SER D 1 132 ? -41.223 -9.443 -29.653 1.00 81.60 132 SER D N 1
ATOM 7453 C CA . SER D 1 132 ? -41.302 -8.734 -30.927 1.00 84.56 132 SER D CA 1
ATOM 7454 C C . SER D 1 132 ? -42.699 -8.900 -31.522 1.00 94.48 132 SER D C 1
ATOM 7455 O O . SER D 1 132 ? -43.658 -9.235 -30.818 1.00 91.91 132 SER D O 1
ATOM 7458 N N . VAL D 1 133 ? -42.799 -8.656 -32.832 1.00 94.73 133 VAL D N 1
ATOM 7459 C CA . VAL D 1 133 ? -44.047 -8.592 -33.584 1.00 107.77 133 VAL D CA 1
ATOM 7460 C C . VAL D 1 133 ? -43.994 -9.738 -34.593 1.00 128.01 133 VAL D C 1
ATOM 7461 O O . VAL D 1 133 ? -43.052 -10.540 -34.576 1.00 130.34 133 VAL D O 1
ATOM 7465 N N . THR D 1 134 ? -45.024 -9.858 -35.448 1.00 158.03 134 THR D N 1
ATOM 7466 C CA . THR D 1 134 ? -45.184 -10.881 -36.483 1.00 154.02 134 THR D CA 1
ATOM 7467 C C . THR D 1 134 ? -45.466 -12.225 -35.821 1.00 153.66 134 THR D C 1
ATOM 7468 O O . THR D 1 134 ? -45.325 -12.352 -34.597 1.00 156.33 134 THR D O 1
ATOM 7472 N N . PRO D 1 135 ? -45.905 -13.234 -36.573 1.00 141.46 135 PRO D N 1
ATOM 7473 C CA . PRO D 1 135 ? -46.176 -14.540 -35.956 1.00 142.25 135 PRO D CA 1
ATOM 7474 C C . PRO D 1 135 ? -44.939 -15.147 -35.309 1.00 148.47 135 PRO D C 1
ATOM 7475 O O . PRO D 1 135 ? -43.919 -15.369 -35.966 1.00 145.76 135 PRO D O 1
ATOM 7479 N N . SER D 1 136 ? -45.088 -15.534 -34.042 1.00 162.38 136 SER D N 1
ATOM 7480 C CA . SER D 1 136 ? -43.973 -16.193 -33.317 1.00 158.34 136 SER D CA 1
ATOM 7481 C C . SER D 1 136 ? -42.737 -15.289 -33.359 1.00 151.06 136 SER D C 1
ATOM 7482 O O . SER D 1 136 ? -41.799 -15.594 -34.124 1.00 151.10 136 SER D O 1
ATOM 7485 N N . GLY D 1 137 ? -42.731 -14.234 -32.544 1.00 127.05 137 GLY D N 1
ATOM 7486 C CA . GLY D 1 137 ? -41.601 -13.295 -32.586 1.00 120.86 137 GLY D CA 1
ATOM 7487 C C . GLY D 1 137 ? -40.909 -13.115 -31.253 1.00 113.06 137 GLY D C 1
ATOM 7488 O O . GLY D 1 137 ? -41.080 -12.038 -30.657 1.00 108.55 137 GLY D O 1
ATOM 7489 N N . PRO D 1 138 ? -40.172 -14.103 -30.691 1.00 30.00 138 PRO D N 1
ATOM 7490 C CA . PRO D 1 138 ? -39.375 -13.861 -29.502 1.00 30.00 138 PRO D CA 1
ATOM 7491 C C . PRO D 1 138 ? -37.898 -13.914 -29.853 1.00 30.00 138 PRO D C 1
ATOM 7492 O O . PRO D 1 138 ? -37.546 -14.064 -31.043 1.00 30.00 138 PRO D O 1
ATOM 7496 N N . SER D 1 139 ? -37.041 -13.772 -28.846 1.00 145.03 139 SER D N 1
ATOM 7497 C CA . SER D 1 139 ? -35.568 -13.868 -29.043 1.00 138.49 139 SER D CA 1
ATOM 7498 C C . SER D 1 139 ? -34.965 -14.045 -27.651 1.00 138.15 139 SER D C 1
ATOM 7499 O O . SER D 1 139 ? -35.458 -13.378 -26.722 1.00 146.39 139 SER D O 1
ATOM 7502 N N . GLY D 1 140 ? -33.949 -14.896 -27.489 1.00 140.36 140 GLY D N 1
ATOM 7503 C CA . GLY D 1 140 ? -33.520 -15.091 -26.093 1.00 126.10 140 GLY D CA 1
ATOM 7504 C C . GLY D 1 140 ? -32.023 -14.931 -25.967 1.00 123.33 140 GLY D C 1
ATOM 7505 O O . GLY D 1 140 ? -31.378 -14.706 -27.007 1.00 128.62 140 GLY D O 1
ATOM 7506 N N . GLU D 1 141 ? -31.488 -15.014 -24.746 1.00 93.53 141 GLU D N 1
ATOM 7507 C CA . GLU D 1 141 ? -30.048 -14.952 -24.539 1.00 86.38 141 GLU D CA 1
ATOM 7508 C C . GLU D 1 141 ? -29.712 -15.663 -23.236 1.00 77.20 141 GLU D C 1
ATOM 7509 O O . GLU D 1 141 ? -30.492 -15.617 -22.283 1.00 77.33 141 GLU D O 1
ATOM 7515 N N . SER D 1 142 ? -28.556 -16.332 -23.209 1.00 76.84 142 SER D N 1
ATOM 7516 C CA . SER D 1 142 ? -28.109 -17.060 -22.017 1.00 76.34 142 SER D CA 1
ATOM 7517 C C . SER D 1 142 ? -26.579 -17.020 -21.989 1.00 77.33 142 SER D C 1
ATOM 7518 O O . SER D 1 142 ? -25.915 -17.873 -22.580 1.00 80.77 142 SER D O 1
ATOM 7521 N N . GLY D 1 143 ? -26.030 -16.031 -21.271 1.00 77.22 143 GLY D N 1
ATOM 7522 C CA . GLY D 1 143 ? -24.598 -15.815 -21.252 1.00 72.78 143 GLY D CA 1
ATOM 7523 C C . GLY D 1 143 ? -23.871 -16.602 -20.171 1.00 68.71 143 GLY D C 1
ATOM 7524 O O . GLY D 1 143 ? -24.475 -17.152 -19.253 1.00 66.49 143 GLY D O 1
ATOM 7525 N N . ALA D 1 144 ? -22.546 -16.656 -20.313 1.00 69.27 144 ALA D N 1
ATOM 7526 C CA . ALA D 1 144 ? -21.681 -17.300 -19.324 1.00 73.12 144 ALA D CA 1
ATOM 7527 C C . ALA D 1 144 ? -20.257 -16.808 -19.532 1.00 70.68 144 ALA D C 1
ATOM 7528 O O . ALA D 1 144 ? -19.708 -16.957 -20.629 1.00 72.07 144 ALA D O 1
ATOM 7530 N N . THR D 1 145 ? -19.660 -16.233 -18.492 1.00 66.35 145 THR D N 1
ATOM 7531 C CA . THR D 1 145 ? -18.323 -15.654 -18.602 1.00 65.10 145 THR D CA 1
ATOM 7532 C C . THR D 1 145 ? -17.462 -16.009 -17.393 1.00 62.71 145 THR D C 1
ATOM 7533 O O . THR D 1 145 ? -17.858 -16.811 -16.548 1.00 64.89 145 THR D O 1
ATOM 7537 N N . TYR D 1 156 ? 8.394 1.110 -6.352 1.00 69.88 156 TYR D N 1
ATOM 7538 C CA . TYR D 1 156 ? 9.669 1.508 -6.940 1.00 74.06 156 TYR D CA 1
ATOM 7539 C C . TYR D 1 156 ? 10.201 2.830 -6.391 1.00 77.00 156 TYR D C 1
ATOM 7540 O O . TYR D 1 156 ? 9.497 3.838 -6.382 1.00 76.94 156 TYR D O 1
ATOM 7549 N N . ASP D 1 157 ? 11.462 2.838 -5.956 1.00 77.15 157 ASP D N 1
ATOM 7550 C CA . ASP D 1 157 ? 12.140 4.110 -5.737 1.00 71.86 157 ASP D CA 1
ATOM 7551 C C . ASP D 1 157 ? 12.680 4.619 -7.065 1.00 78.76 157 ASP D C 1
ATOM 7552 O O . ASP D 1 157 ? 13.852 4.995 -7.179 1.00 86.92 157 ASP D O 1
ATOM 7557 N N . GLN D 1 158 ? 11.810 4.632 -8.069 1.00 91.74 158 GLN D N 1
ATOM 7558 C CA . GLN D 1 158 ? 12.102 5.213 -9.367 1.00 98.13 158 GLN D CA 1
ATOM 7559 C C . GLN D 1 158 ? 11.904 6.719 -9.266 1.00 105.24 158 GLN D C 1
ATOM 7560 O O . GLN D 1 158 ? 11.736 7.274 -8.177 1.00 105.19 158 GLN D O 1
ATOM 7566 N N . THR D 1 159 ? 11.982 7.399 -10.407 1.00 102.86 159 THR D N 1
ATOM 7567 C CA . THR D 1 159 ? 11.711 8.826 -10.529 1.00 97.00 159 THR D CA 1
ATOM 7568 C C . THR D 1 159 ? 12.826 9.621 -9.854 1.00 97.08 159 THR D C 1
ATOM 7569 O O . THR D 1 159 ? 13.023 10.795 -10.169 1.00 86.44 159 THR D O 1
ATOM 7573 N N . SER D 1 160 ? 13.623 8.970 -8.997 1.00 104.29 160 SER D N 1
ATOM 7574 C CA . SER D 1 160 ? 14.870 9.565 -8.511 1.00 101.37 160 SER D CA 1
ATOM 7575 C C . SER D 1 160 ? 15.760 8.470 -7.915 1.00 106.71 160 SER D C 1
ATOM 7576 O O . SER D 1 160 ? 15.558 8.070 -6.767 1.00 105.19 160 SER D O 1
ATOM 7579 N N . TYR D 1 161 ? 16.745 8.014 -8.688 1.00 127.78 161 TYR D N 1
ATOM 7580 C CA . TYR D 1 161 ? 17.946 7.370 -8.151 1.00 128.37 161 TYR D CA 1
ATOM 7581 C C . TYR D 1 161 ? 17.742 6.106 -7.311 1.00 123.31 161 TYR D C 1
ATOM 7582 O O . TYR D 1 161 ? 16.629 5.585 -7.197 1.00 128.09 161 TYR D O 1
ATOM 7591 N N . LYS D 1 162 ? 18.843 5.611 -6.738 1.00 98.22 162 LYS D N 1
ATOM 7592 C CA . LYS D 1 162 ? 18.930 4.381 -5.957 1.00 91.40 162 LYS D CA 1
ATOM 7593 C C . LYS D 1 162 ? 20.213 4.417 -5.141 1.00 99.31 162 LYS D C 1
ATOM 7594 O O . LYS D 1 162 ? 21.262 4.776 -5.671 1.00 94.67 162 LYS D O 1
ATOM 7600 N N . THR D 1 163 ? 20.135 4.039 -3.866 1.00 117.00 163 THR D N 1
ATOM 7601 C CA . THR D 1 163 ? 21.278 4.144 -2.956 1.00 112.68 163 THR D CA 1
ATOM 7602 C C . THR D 1 163 ? 21.851 2.744 -2.715 1.00 110.73 163 THR D C 1
ATOM 7603 O O . THR D 1 163 ? 21.468 2.050 -1.772 1.00 111.45 163 THR D O 1
ATOM 7607 N N . ASN D 1 164 ? 22.747 2.321 -3.605 1.00 85.97 164 ASN D N 1
ATOM 7608 C CA . ASN D 1 164 ? 23.398 1.021 -3.528 1.00 63.35 164 ASN D CA 1
ATOM 7609 C C . ASN D 1 164 ? 24.755 1.119 -2.839 1.00 60.75 164 ASN D C 1
ATOM 7610 O O . ASN D 1 164 ? 25.398 2.172 -2.837 1.00 72.80 164 ASN D O 1
ATOM 7615 N N . LEU D 1 165 ? 25.180 0.003 -2.247 1.00 57.84 165 LEU D N 1
ATOM 7616 C CA . LEU D 1 165 ? 26.484 -0.131 -1.595 1.00 63.45 165 LEU D CA 1
ATOM 7617 C C . LEU D 1 165 ? 27.300 -1.164 -2.367 1.00 69.25 165 LEU D C 1
ATOM 7618 O O . LEU D 1 165 ? 27.122 -2.371 -2.171 1.00 65.32 165 LEU D O 1
ATOM 7623 N N . ILE D 1 166 ? 28.163 -0.710 -3.277 1.00 66.22 166 ILE D N 1
ATOM 7624 C CA . ILE D 1 166 ? 29.064 -1.654 -3.920 1.00 51.04 166 ILE D CA 1
ATOM 7625 C C . ILE D 1 166 ? 30.031 -2.170 -2.861 1.00 48.66 166 ILE D C 1
ATOM 7626 O O . ILE D 1 166 ? 30.272 -1.512 -1.839 1.00 51.80 166 ILE D O 1
ATOM 7631 N N . ASP D 1 167 ? 30.582 -3.361 -3.101 1.00 44.26 167 ASP D N 1
ATOM 7632 C CA . ASP D 1 167 ? 31.336 -4.099 -2.091 1.00 47.46 167 ASP D CA 1
ATOM 7633 C C . ASP D 1 167 ? 32.313 -3.212 -1.334 1.00 40.12 167 ASP D C 1
ATOM 7634 O O . ASP D 1 167 ? 33.087 -2.459 -1.930 1.00 40.43 167 ASP D O 1
ATOM 7639 N N . GLN D 1 168 ? 32.269 -3.317 -0.015 1.00 50.53 168 GLN D N 1
ATOM 7640 C CA . GLN D 1 168 ? 33.215 -2.651 0.861 1.00 53.51 168 GLN D CA 1
ATOM 7641 C C . GLN D 1 168 ? 34.307 -3.629 1.265 1.00 54.39 168 GLN D C 1
ATOM 7642 O O . GLN D 1 168 ? 34.203 -4.837 1.054 1.00 54.90 168 GLN D O 1
ATOM 7648 N N . THR D 1 169 ? 35.374 -3.080 1.838 1.00 85.04 169 THR D N 1
ATOM 7649 C CA . THR D 1 169 ? 36.438 -3.856 2.457 1.00 77.05 169 THR D CA 1
ATOM 7650 C C . THR D 1 169 ? 36.876 -3.129 3.719 1.00 78.53 169 THR D C 1
ATOM 7651 O O . THR D 1 169 ? 36.308 -2.099 4.098 1.00 81.21 169 THR D O 1
ATOM 7655 N N . ASN D 1 170 ? 37.890 -3.674 4.380 1.00 75.66 170 ASN D N 1
ATOM 7656 C CA . ASN D 1 170 ? 38.572 -2.923 5.422 1.00 75.68 170 ASN D CA 1
ATOM 7657 C C . ASN D 1 170 ? 39.489 -1.845 4.858 1.00 79.88 170 ASN D C 1
ATOM 7658 O O . ASN D 1 170 ? 40.126 -1.132 5.640 1.00 86.96 170 ASN D O 1
ATOM 7663 N N . LYS D 1 171 ? 39.593 -1.720 3.532 1.00 78.17 171 LYS D N 1
ATOM 7664 C CA . LYS D 1 171 ? 40.432 -0.692 2.926 1.00 74.25 171 LYS D CA 1
ATOM 7665 C C . LYS D 1 171 ? 39.637 0.315 2.105 1.00 69.15 171 LYS D C 1
ATOM 7666 O O . LYS D 1 171 ? 39.752 1.519 2.350 1.00 70.49 171 LYS D O 1
ATOM 7672 N N . HIS D 1 172 ? 38.860 -0.124 1.116 1.00 60.01 172 HIS D N 1
ATOM 7673 C CA . HIS D 1 172 ? 38.115 0.787 0.251 1.00 58.07 172 HIS D CA 1
ATOM 7674 C C . HIS D 1 172 ? 36.632 0.437 0.309 1.00 56.67 172 HIS D C 1
ATOM 7675 O O . HIS D 1 172 ? 36.239 -0.689 -0.015 1.00 61.68 172 HIS D O 1
ATOM 7682 N N . VAL D 1 173 ? 35.820 1.383 0.773 1.00 57.95 173 VAL D N 1
ATOM 7683 C CA . VAL D 1 173 ? 34.368 1.247 0.802 1.00 54.97 173 VAL D CA 1
ATOM 7684 C C . VAL D 1 173 ? 33.785 2.175 -0.255 1.00 59.82 173 VAL D C 1
ATOM 7685 O O . VAL D 1 173 ? 34.333 3.247 -0.535 1.00 73.50 173 VAL D O 1
ATOM 7689 N N . LYS D 1 174 ? 32.882 1.713 -1.106 1.00 56.77 174 LYS D N 1
ATOM 7690 C CA . LYS D 1 174 ? 32.546 2.630 -2.230 1.00 64.00 174 LYS D CA 1
ATOM 7691 C C . LYS D 1 174 ? 31.199 2.322 -2.852 1.00 71.06 174 LYS D C 1
ATOM 7692 O O . LYS D 1 174 ? 30.955 1.135 -3.137 1.00 72.78 174 LYS D O 1
ATOM 7698 N N . TRP D 1 175 ? 30.376 3.352 -3.074 1.00 86.41 175 TRP D N 1
ATOM 7699 C CA . TRP D 1 175 ? 29.003 3.058 -3.552 1.00 86.91 175 TRP D CA 1
ATOM 7700 C C . TRP D 1 175 ? 28.606 3.883 -4.763 1.00 98.19 175 TRP D C 1
ATOM 7701 O O . TRP D 1 175 ? 29.114 4.997 -4.945 1.00 103.44 175 TRP D O 1
ATOM 7712 N N . ASN D 1 176 ? 27.670 3.344 -5.535 1.00 75.02 176 ASN D N 1
ATOM 7713 C CA . ASN D 1 176 ? 27.231 4.036 -6.766 1.00 70.71 176 ASN D CA 1
ATOM 7714 C C . ASN D 1 176 ? 25.763 4.444 -6.609 1.00 69.63 176 ASN D C 1
ATOM 7715 O O . ASN D 1 176 ? 24.892 3.615 -6.919 1.00 68.21 176 ASN D O 1
ATOM 7720 N N . VAL D 1 177 ? 25.494 5.657 -6.117 1.00 74.01 177 VAL D N 1
ATOM 7721 C CA . VAL D 1 177 ? 24.088 6.158 -6.053 1.00 68.89 177 VAL D CA 1
ATOM 7722 C C . VAL D 1 177 ? 23.683 6.511 -7.487 1.00 73.00 177 VAL D C 1
ATOM 7723 O O . VAL D 1 177 ? 23.848 7.686 -7.863 1.00 82.37 177 VAL D O 1
ATOM 7727 N N . PHE D 1 178 ? 23.191 5.542 -8.259 1.00 66.77 178 PHE D N 1
ATOM 7728 C CA . PHE D 1 178 ? 22.889 5.766 -9.662 1.00 70.31 178 PHE D CA 1
ATOM 7729 C C . PHE D 1 178 ? 21.437 6.213 -9.811 1.00 78.10 178 PHE D C 1
ATOM 7730 O O . PHE D 1 178 ? 20.709 6.364 -8.831 1.00 87.33 178 PHE D O 1
ATOM 7738 N N . PHE D 1 179 ? 21.005 6.413 -11.055 1.00 80.85 179 PHE D N 1
ATOM 7739 C CA . PHE D 1 179 ? 19.636 6.795 -11.372 1.00 89.01 179 PHE D CA 1
ATOM 7740 C C . PHE D 1 179 ? 19.036 5.776 -12.332 1.00 81.85 179 PHE D C 1
ATOM 7741 O O . PHE D 1 179 ? 19.730 5.231 -13.196 1.00 76.08 179 PHE D O 1
ATOM 7749 N N . ASN D 1 180 ? 17.736 5.519 -12.177 1.00 83.57 180 ASN D N 1
ATOM 7750 C CA . ASN D 1 180 ? 17.075 4.443 -12.904 1.00 79.70 180 ASN D CA 1
ATOM 7751 C C . ASN D 1 180 ? 16.086 4.949 -13.948 1.00 84.43 180 ASN D C 1
ATOM 7752 O O . ASN D 1 180 ? 16.226 4.628 -15.132 1.00 82.55 180 ASN D O 1
ATOM 7757 N N . GLY D 1 181 ? 15.089 5.733 -13.551 1.00 96.71 181 GLY D N 1
ATOM 7758 C CA . GLY D 1 181 ? 14.081 6.157 -14.508 1.00 98.76 181 GLY D CA 1
ATOM 7759 C C . GLY D 1 181 ? 13.157 7.199 -13.920 1.00 99.66 181 GLY D C 1
ATOM 7760 O O . GLY D 1 181 ? 13.202 7.494 -12.724 1.00 97.77 181 GLY D O 1
ATOM 7761 N N . TYR D 1 182 ? 12.316 7.759 -14.792 1.00 84.46 182 TYR D N 1
ATOM 7762 C CA . TYR D 1 182 ? 11.386 8.823 -14.430 1.00 75.81 182 TYR D CA 1
ATOM 7763 C C . TYR D 1 182 ? 10.130 8.731 -15.285 1.00 71.94 182 TYR D C 1
ATOM 7764 O O . TYR D 1 182 ? 10.156 8.190 -16.394 1.00 76.82 182 TYR D O 1
ATOM 7773 N N . ASN D 1 183 ? 9.024 9.258 -14.755 1.00 74.20 183 ASN D N 1
ATOM 7774 C CA . ASN D 1 183 ? 7.765 9.381 -15.496 1.00 79.15 183 ASN D CA 1
ATOM 7775 C C . ASN D 1 183 ? 7.622 10.826 -15.979 1.00 84.58 183 ASN D C 1
ATOM 7776 O O . ASN D 1 183 ? 7.127 11.698 -15.264 1.00 88.53 183 ASN D O 1
ATOM 7781 N N . ASN D 1 184 ? 8.067 11.083 -17.208 1.00 81.79 184 ASN D N 1
ATOM 7782 C CA . ASN D 1 184 ? 7.991 12.429 -17.768 1.00 77.25 184 ASN D CA 1
ATOM 7783 C C . ASN D 1 184 ? 6.554 12.819 -18.104 1.00 78.44 184 ASN D C 1
ATOM 7784 O O . ASN D 1 184 ? 5.863 12.110 -18.842 1.00 84.90 184 ASN D O 1
ATOM 7789 N N . GLN D 1 185 ? 6.123 13.961 -17.577 1.00 75.17 185 GLN D N 1
ATOM 7790 C CA . GLN D 1 185 ? 4.814 14.559 -17.855 1.00 74.13 185 GLN D CA 1
ATOM 7791 C C . GLN D 1 185 ? 3.691 13.522 -17.835 1.00 81.96 185 GLN D C 1
ATOM 7792 O O . GLN D 1 185 ? 2.971 13.321 -18.814 1.00 84.75 185 GLN D O 1
ATOM 7798 N N . ASN D 1 186 ? 3.568 12.841 -16.694 1.00 80.98 186 ASN D N 1
ATOM 7799 C CA . ASN D 1 186 ? 2.504 11.889 -16.376 1.00 78.66 186 ASN D CA 1
ATOM 7800 C C . ASN D 1 186 ? 2.562 10.627 -17.230 1.00 80.42 186 ASN D C 1
ATOM 7801 O O . ASN D 1 186 ? 1.760 9.716 -17.009 1.00 76.20 186 ASN D O 1
ATOM 7806 N N . TRP D 1 187 ? 3.482 10.540 -18.188 1.00 103.23 187 TRP D N 1
ATOM 7807 C CA . TRP D 1 187 ? 3.718 9.335 -18.969 1.00 95.29 187 TRP D CA 1
ATOM 7808 C C . TRP D 1 187 ? 4.960 8.630 -18.452 1.00 91.22 187 TRP D C 1
ATOM 7809 O O . TRP D 1 187 ? 5.948 9.277 -18.097 1.00 94.21 187 TRP D O 1
ATOM 7820 N N . GLY D 1 188 ? 4.907 7.306 -18.419 1.00 85.73 188 GLY D N 1
ATOM 7821 C CA . GLY D 1 188 ? 6.041 6.539 -17.942 1.00 82.59 188 GLY D CA 1
ATOM 7822 C C . GLY D 1 188 ? 5.761 5.058 -18.054 1.00 78.04 188 GLY D C 1
ATOM 7823 O O . GLY D 1 188 ? 4.706 4.630 -18.535 1.00 80.02 188 GLY D O 1
ATOM 7824 N N . ILE D 1 189 ? 6.732 4.273 -17.599 1.00 71.14 189 ILE D N 1
ATOM 7825 C CA . ILE D 1 189 ? 7.984 4.743 -17.021 1.00 87.53 189 ILE D CA 1
ATOM 7826 C C . ILE D 1 189 ? 9.106 4.576 -18.041 1.00 97.90 189 ILE D C 1
ATOM 7827 O O . ILE D 1 189 ? 9.101 3.631 -18.832 1.00 95.86 189 ILE D O 1
ATOM 7832 N N . TYR D 1 190 ? 10.063 5.500 -18.031 1.00 79.93 190 TYR D N 1
ATOM 7833 C CA . TYR D 1 190 ? 11.163 5.494 -18.981 1.00 73.08 190 TYR D CA 1
ATOM 7834 C C . TYR D 1 190 ? 12.492 5.427 -18.243 1.00 73.99 190 TYR D C 1
ATOM 7835 O O . TYR D 1 190 ? 12.628 5.940 -17.131 1.00 78.86 190 TYR D O 1
ATOM 7844 N N . THR D 1 191 ? 13.471 4.790 -18.882 1.00 71.72 191 THR D N 1
ATOM 7845 C CA . THR D 1 191 ? 14.707 4.384 -18.230 1.00 68.69 191 THR D CA 1
ATOM 7846 C C . THR D 1 191 ? 15.815 4.418 -19.280 1.00 71.69 191 THR D C 1
ATOM 7847 O O . THR D 1 191 ? 15.548 4.470 -20.483 1.00 70.96 191 THR D O 1
ATOM 7851 N N . ARG D 1 192 ? 17.070 4.416 -18.818 1.00 79.85 192 ARG D N 1
ATOM 7852 C CA . ARG D 1 192 ? 18.238 4.417 -19.695 1.00 76.32 192 ARG D CA 1
ATOM 7853 C C . ARG D 1 192 ? 18.174 3.341 -20.777 1.00 77.09 192 ARG D C 1
ATOM 7854 O O . ARG D 1 192 ? 18.915 3.407 -21.762 1.00 77.03 192 ARG D O 1
ATOM 7862 N N . ASP D 1 193 ? 17.306 2.342 -20.604 1.00 76.28 193 ASP D N 1
ATOM 7863 C CA . ASP D 1 193 ? 17.114 1.292 -21.594 1.00 72.88 193 ASP D CA 1
ATOM 7864 C C . ASP D 1 193 ? 15.834 1.454 -22.402 1.00 69.64 193 ASP D C 1
ATOM 7865 O O . ASP D 1 193 ? 15.574 0.635 -23.291 1.00 66.73 193 ASP D O 1
ATOM 7870 N N . SER D 1 194 ? 15.031 2.478 -22.122 1.00 71.20 194 SER D N 1
ATOM 7871 C CA . SER D 1 194 ? 13.714 2.590 -22.737 1.00 69.99 194 SER D CA 1
ATOM 7872 C C . SER D 1 194 ? 13.829 2.795 -24.242 1.00 61.60 194 SER D C 1
ATOM 7873 O O . SER D 1 194 ? 14.604 3.630 -24.715 1.00 64.48 194 SER D O 1
ATOM 7876 N N . TYR D 1 195 ? 13.037 2.034 -24.987 1.00 60.07 195 TYR D N 1
ATOM 7877 C CA . TYR D 1 195 ? 13.117 1.970 -26.434 1.00 62.69 195 TYR D CA 1
ATOM 7878 C C . TYR D 1 195 ? 11.782 2.359 -27.052 1.00 67.39 195 TYR D C 1
ATOM 7879 O O . TYR D 1 195 ? 10.718 2.133 -26.469 1.00 72.10 195 TYR D O 1
ATOM 7888 N N . HIS D 1 196 ? 11.853 2.963 -28.235 1.00 78.13 196 HIS D N 1
ATOM 7889 C CA . HIS D 1 196 ? 10.689 3.121 -29.091 1.00 77.23 196 HIS D CA 1
ATOM 7890 C C . HIS D 1 196 ? 11.137 2.998 -30.537 1.00 66.87 196 HIS D C 1
ATOM 7891 O O . HIS D 1 196 ? 12.266 3.352 -30.886 1.00 67.59 196 HIS D O 1
ATOM 7898 N N . ALA D 1 197 ? 10.237 2.490 -31.378 1.00 61.05 197 ALA D N 1
ATOM 7899 C CA . ALA D 1 197 ? 10.579 2.250 -32.773 1.00 65.74 197 ALA D CA 1
ATOM 7900 C C . ALA D 1 197 ? 10.775 3.538 -33.560 1.00 68.29 197 ALA D C 1
ATOM 7901 O O . ALA D 1 197 ? 11.363 3.498 -34.646 1.00 74.52 197 ALA D O 1
ATOM 7903 N N . LEU D 1 198 ? 10.304 4.677 -33.045 1.00 67.82 198 LEU D N 1
ATOM 7904 C CA . LEU D 1 198 ? 10.334 5.909 -33.820 1.00 66.55 198 LEU D CA 1
ATOM 7905 C C . LEU D 1 198 ? 10.765 7.147 -33.041 1.00 69.34 198 LEU D C 1
ATOM 7906 O O . LEU D 1 198 ? 10.793 8.233 -33.629 1.00 72.45 198 LEU D O 1
ATOM 7911 N N . TYR D 1 199 ? 11.101 7.035 -31.752 1.00 75.31 199 TYR D N 1
ATOM 7912 C CA . TYR D 1 199 ? 11.480 8.208 -30.970 1.00 83.45 199 TYR D CA 1
ATOM 7913 C C . TYR D 1 199 ? 12.776 8.062 -30.185 1.00 95.87 199 TYR D C 1
ATOM 7914 O O . TYR D 1 199 ? 13.262 9.068 -29.658 1.00 98.60 199 TYR D O 1
ATOM 7923 N N . GLY D 1 200 ? 13.341 6.862 -30.070 1.00 127.70 200 GLY D N 1
ATOM 7924 C CA . GLY D 1 200 ? 14.459 6.706 -29.159 1.00 125.93 200 GLY D CA 1
ATOM 7925 C C . GLY D 1 200 ? 14.022 6.839 -27.708 1.00 118.31 200 GLY D C 1
ATOM 7926 O O . GLY D 1 200 ? 12.892 6.513 -27.335 1.00 121.09 200 GLY D O 1
ATOM 7927 N N . ASN D 1 201 ? 14.942 7.317 -26.872 1.00 98.95 201 ASN D N 1
ATOM 7928 C CA . ASN D 1 201 ? 14.646 7.562 -25.465 1.00 85.43 201 ASN D CA 1
ATOM 7929 C C . ASN D 1 201 ? 13.944 8.905 -25.296 1.00 82.87 201 ASN D C 1
ATOM 7930 O O . ASN D 1 201 ? 14.417 9.929 -25.795 1.00 85.31 201 ASN D O 1
ATOM 7935 N N . GLN D 1 202 ? 12.797 8.895 -24.614 1.00 75.76 202 GLN D N 1
ATOM 7936 C CA . GLN D 1 202 ? 12.027 10.104 -24.339 1.00 70.73 202 GLN D CA 1
ATOM 7937 C C . GLN D 1 202 ? 12.022 10.487 -22.859 1.00 75.79 202 GLN D C 1
ATOM 7938 O O . GLN D 1 202 ? 11.119 11.206 -22.423 1.00 76.78 202 GLN D O 1
ATOM 7944 N N . LEU D 1 203 ? 12.998 10.014 -22.073 1.00 78.52 203 LEU D N 1
ATOM 7945 C CA . LEU D 1 203 ? 12.939 10.196 -20.621 1.00 76.74 203 LEU D CA 1
ATOM 7946 C C . LEU D 1 203 ? 12.897 11.670 -20.228 1.00 86.27 203 LEU D C 1
ATOM 7947 O O . LEU D 1 203 ? 12.229 12.031 -19.253 1.00 89.61 203 LEU D O 1
ATOM 7952 N N . PHE D 1 204 ? 13.579 12.536 -20.977 1.00 97.33 204 PHE D N 1
ATOM 7953 C CA . PHE D 1 204 ? 13.582 13.969 -20.707 1.00 88.61 204 PHE D CA 1
ATOM 7954 C C . PHE D 1 204 ? 12.838 14.750 -21.783 1.00 88.75 204 PHE D C 1
ATOM 7955 O O . PHE D 1 204 ? 13.108 15.937 -21.987 1.00 89.21 204 PHE D O 1
ATOM 7963 N N . MET D 1 205 ? 11.912 14.098 -22.477 1.00 82.61 205 MET D N 1
ATOM 7964 C CA . MET D 1 205 ? 11.105 14.751 -23.496 1.00 80.29 205 MET D CA 1
ATOM 7965 C C . MET D 1 205 ? 9.929 15.486 -22.865 1.00 78.65 205 MET D C 1
ATOM 7966 O O . MET D 1 205 ? 9.333 15.018 -21.891 1.00 82.52 205 MET D O 1
ATOM 7971 N N . TYR D 1 206 ? 9.604 16.650 -23.427 1.00 81.11 206 TYR D N 1
ATOM 7972 C CA . TYR D 1 206 ? 8.423 17.414 -23.036 1.00 80.45 206 TYR D CA 1
ATOM 7973 C C . TYR D 1 206 ? 7.229 17.067 -23.923 1.00 82.26 206 TYR D C 1
ATOM 7974 O O . TYR D 1 206 ? 6.173 16.663 -23.426 1.00 78.16 206 TYR D O 1
ATOM 7983 N N . SER D 1 207 ? 7.432 17.174 -25.239 1.00 89.23 207 SER D N 1
ATOM 7984 C CA . SER D 1 207 ? 6.362 16.811 -26.206 1.00 100.98 207 SER D CA 1
ATOM 7985 C C . SER D 1 207 ? 6.989 16.486 -27.569 1.00 110.43 207 SER D C 1
ATOM 7986 O O . SER D 1 207 ? 8.125 16.922 -27.811 1.00 109.63 207 SER D O 1
ATOM 7989 N N . ARG D 1 208 ? 6.368 15.586 -28.323 1.00 103.72 208 ARG D N 1
ATOM 7990 C CA . ARG D 1 208 ? 7.035 15.102 -29.551 1.00 103.57 208 ARG D CA 1
ATOM 7991 C C . ARG D 1 208 ? 6.337 15.569 -30.823 1.00 119.17 208 ARG D C 1
ATOM 7992 O O . ARG D 1 208 ? 5.872 16.723 -30.861 1.00 128.46 208 ARG D O 1
ATOM 8000 N N . THR D 1 209 ? 6.286 14.687 -31.822 1.00 30.00 209 THR D N 1
ATOM 8001 C CA . THR D 1 209 ? 5.704 15.049 -33.127 1.00 30.00 209 THR D CA 1
ATOM 8002 C C . THR D 1 209 ? 6.141 16.448 -33.454 1.00 30.00 209 THR D C 1
ATOM 8003 O O . THR D 1 209 ? 7.338 16.638 -33.743 1.00 30.00 209 THR D O 1
ATOM 8007 N N . TYR D 1 210 ? 5.215 17.398 -33.410 1.00 122.66 210 TYR D N 1
ATOM 8008 C CA . TYR D 1 210 ? 5.598 18.812 -33.627 1.00 110.31 210 TYR D CA 1
ATOM 8009 C C . TYR D 1 210 ? 5.488 19.507 -32.288 1.00 108.48 210 TYR D C 1
ATOM 8010 O O . TYR D 1 210 ? 4.380 19.897 -31.886 1.00 107.50 210 TYR D O 1
ATOM 8019 N N . PRO D 1 211 ? 6.601 19.676 -31.548 1.00 124.68 211 PRO D N 1
ATOM 8020 C CA . PRO D 1 211 ? 6.556 20.376 -30.273 1.00 113.14 211 PRO D CA 1
ATOM 8021 C C . PRO D 1 211 ? 6.967 21.837 -30.369 1.00 110.34 211 PRO D C 1
ATOM 8022 O O . PRO D 1 211 ? 8.182 22.097 -30.345 1.00 111.02 211 PRO D O 1
ATOM 8026 N N . HIS D 1 212 ? 6.006 22.763 -30.411 1.00 83.62 212 HIS D N 1
ATOM 8027 C CA . HIS D 1 212 ? 6.253 24.192 -30.595 1.00 72.45 212 HIS D CA 1
ATOM 8028 C C . HIS D 1 212 ? 7.024 24.427 -31.888 1.00 66.52 212 HIS D C 1
ATOM 8029 O O . HIS D 1 212 ? 7.174 25.575 -32.319 1.00 68.66 212 HIS D O 1
ATOM 8036 N N . GLU D 1 213 ? 7.534 23.346 -32.492 1.00 69.50 213 GLU D N 1
ATOM 8037 C CA . GLU D 1 213 ? 8.342 23.341 -33.714 1.00 60.43 213 GLU D CA 1
ATOM 8038 C C . GLU D 1 213 ? 9.416 24.427 -33.691 1.00 59.81 213 GLU D C 1
ATOM 8039 O O . GLU D 1 213 ? 9.908 24.849 -34.742 1.00 61.49 213 GLU D O 1
ATOM 8045 N N . THR D 1 214 ? 9.788 24.868 -32.493 1.00 65.76 214 THR D N 1
ATOM 8046 C CA . THR D 1 214 ? 10.829 25.851 -32.250 1.00 64.24 214 THR D CA 1
ATOM 8047 C C . THR D 1 214 ? 12.111 25.130 -31.852 1.00 62.11 214 THR D C 1
ATOM 8048 O O . THR D 1 214 ? 12.240 23.913 -32.012 1.00 61.60 214 THR D O 1
ATOM 8052 N N . ASP D 1 215 ? 13.082 25.885 -31.346 1.00 64.84 215 ASP D N 1
ATOM 8053 C CA . ASP D 1 215 ? 14.260 25.258 -30.772 1.00 78.89 215 ASP D CA 1
ATOM 8054 C C . ASP D 1 215 ? 13.847 24.329 -29.636 1.00 81.59 215 ASP D C 1
ATOM 8055 O O . ASP D 1 215 ? 12.928 24.622 -28.868 1.00 78.06 215 ASP D O 1
ATOM 8060 N N . ALA D 1 216 ? 14.492 23.170 -29.575 1.00 120.50 216 ALA D N 1
ATOM 8061 C CA . ALA D 1 216 ? 14.196 22.187 -28.543 1.00 120.19 216 ALA D CA 1
ATOM 8062 C C . ALA D 1 216 ? 14.765 22.583 -27.187 1.00 126.33 216 ALA D C 1
ATOM 8063 O O . ALA D 1 216 ? 14.585 21.844 -26.213 1.00 124.45 216 ALA D O 1
ATOM 8065 N N . ARG D 1 217 ? 15.453 23.728 -27.115 1.00 103.78 217 ARG D N 1
ATOM 8066 C CA . ARG D 1 217 ? 15.919 24.272 -25.845 1.00 97.07 217 ARG D CA 1
ATOM 8067 C C . ARG D 1 217 ? 14.766 24.647 -24.925 1.00 97.77 217 ARG D C 1
ATOM 8068 O O . ARG D 1 217 ? 14.951 24.694 -23.704 1.00 94.57 217 ARG D O 1
ATOM 8076 N N . GLY D 1 218 ? 13.588 24.920 -25.476 1.00 106.69 218 GLY D N 1
ATOM 8077 C CA . GLY D 1 218 ? 12.432 25.215 -24.656 1.00 100.86 218 GLY D CA 1
ATOM 8078 C C . GLY D 1 218 ? 11.370 24.177 -24.941 1.00 101.91 218 GLY D C 1
ATOM 8079 O O . GLY D 1 218 ? 10.181 24.370 -24.669 1.00 93.34 218 GLY D O 1
ATOM 8080 N N . ASN D 1 219 ? 11.822 23.050 -25.489 1.00 98.50 219 ASN D N 1
ATOM 8081 C CA . ASN D 1 219 ? 11.006 21.863 -25.697 1.00 93.00 219 ASN D CA 1
ATOM 8082 C C . ASN D 1 219 ? 11.449 20.714 -24.800 1.00 89.84 219 ASN D C 1
ATOM 8083 O O . ASN D 1 219 ? 11.066 19.563 -25.032 1.00 88.58 219 ASN D O 1
ATOM 8088 N N . LEU D 1 220 ? 12.257 20.993 -23.789 1.00 93.37 220 LEU D N 1
ATOM 8089 C CA . LEU D 1 220 ? 12.620 19.977 -22.817 1.00 92.81 220 LEU D CA 1
ATOM 8090 C C . LEU D 1 220 ? 11.675 20.081 -21.631 1.00 94.57 220 LEU D C 1
ATOM 8091 O O . LEU D 1 220 ? 11.213 21.169 -21.277 1.00 94.11 220 LEU D O 1
ATOM 8096 N N . VAL D 1 221 ? 11.373 18.937 -21.026 1.00 95.95 221 VAL D N 1
ATOM 8097 C CA . VAL D 1 221 ? 10.571 19.007 -19.802 1.00 84.90 221 VAL D CA 1
ATOM 8098 C C . VAL D 1 221 ? 11.355 19.778 -18.747 1.00 84.07 221 VAL D C 1
ATOM 8099 O O . VAL D 1 221 ? 12.542 19.476 -18.512 1.00 91.40 221 VAL D O 1
ATOM 8103 N N . PRO D 1 222 ? 10.764 20.794 -18.115 1.00 72.11 222 PRO D N 1
ATOM 8104 C CA . PRO D 1 222 ? 11.541 21.682 -17.241 1.00 76.96 222 PRO D CA 1
ATOM 8105 C C . PRO D 1 222 ? 12.248 20.928 -16.123 1.00 79.42 222 PRO D C 1
ATOM 8106 O O . PRO D 1 222 ? 11.789 19.883 -15.657 1.00 84.31 222 PRO D O 1
ATOM 8110 N N . MET D 1 223 ? 13.391 21.478 -15.704 1.00 71.62 223 MET D N 1
ATOM 8111 C CA . MET D 1 223 ? 14.268 20.773 -14.775 1.00 59.75 223 MET D CA 1
ATOM 8112 C C . MET D 1 223 ? 13.587 20.534 -13.436 1.00 65.05 223 MET D C 1
ATOM 8113 O O . MET D 1 223 ? 13.815 19.504 -12.791 1.00 78.93 223 MET D O 1
ATOM 8118 N N . ASN D 1 224 ? 12.747 21.471 -12.998 1.00 67.93 224 ASN D N 1
ATOM 8119 C CA . ASN D 1 224 ? 12.029 21.301 -11.744 1.00 75.64 224 ASN D CA 1
ATOM 8120 C C . ASN D 1 224 ? 10.739 20.508 -11.903 1.00 76.66 224 ASN D C 1
ATOM 8121 O O . ASN D 1 224 ? 10.156 20.099 -10.893 1.00 71.69 224 ASN D O 1
ATOM 8126 N N . ASP D 1 225 ? 10.291 20.275 -13.137 1.00 84.28 225 ASP D N 1
ATOM 8127 C CA . ASP D 1 225 ? 9.259 19.289 -13.432 1.00 83.74 225 ASP D CA 1
ATOM 8128 C C . ASP D 1 225 ? 9.808 17.868 -13.302 1.00 94.31 225 ASP D C 1
ATOM 8129 O O . ASP D 1 225 ? 9.106 16.906 -13.614 1.00 91.63 225 ASP D O 1
ATOM 8134 N N . LEU D 1 226 ? 11.051 17.738 -12.850 1.00 121.42 226 LEU D N 1
ATOM 8135 C CA . LEU D 1 226 ? 11.802 16.506 -12.680 1.00 113.83 226 LEU D CA 1
ATOM 8136 C C . LEU D 1 226 ? 12.179 16.379 -11.203 1.00 100.02 226 LEU D C 1
ATOM 8137 O O . LEU D 1 226 ? 11.859 17.285 -10.425 1.00 92.60 226 LEU D O 1
ATOM 8142 N N . PRO D 1 227 ? 12.818 15.262 -10.752 1.00 96.75 227 PRO D N 1
ATOM 8143 C CA . PRO D 1 227 ? 13.019 15.060 -9.306 1.00 91.05 227 PRO D CA 1
ATOM 8144 C C . PRO D 1 227 ? 13.678 16.215 -8.566 1.00 92.63 227 PRO D C 1
ATOM 8145 O O . PRO D 1 227 ? 14.291 17.103 -9.166 1.00 90.09 227 PRO D O 1
ATOM 8149 N N . THR D 1 228 ? 13.535 16.203 -7.238 1.00 77.95 228 THR D N 1
ATOM 8150 C CA . THR D 1 228 ? 14.165 17.225 -6.411 1.00 77.49 228 THR D CA 1
ATOM 8151 C C . THR D 1 228 ? 15.683 17.153 -6.523 1.00 79.27 228 THR D C 1
ATOM 8152 O O . THR D 1 228 ? 16.361 18.187 -6.564 1.00 82.02 228 THR D O 1
ATOM 8156 N N . LEU D 1 229 ? 16.235 15.937 -6.554 1.00 76.59 229 LEU D N 1
ATOM 8157 C CA . LEU D 1 229 ? 17.682 15.774 -6.632 1.00 80.97 229 LEU D CA 1
ATOM 8158 C C . LEU D 1 229 ? 18.226 16.261 -7.970 1.00 77.00 229 LEU D C 1
ATOM 8159 O O . LEU D 1 229 ? 19.191 17.028 -8.007 1.00 77.44 229 LEU D O 1
ATOM 8164 N N . THR D 1 230 ? 17.585 15.864 -9.077 1.00 84.42 230 THR D N 1
ATOM 8165 C CA . THR D 1 230 ? 18.164 16.059 -10.408 1.00 77.11 230 THR D CA 1
ATOM 8166 C C . THR D 1 230 ? 18.500 17.518 -10.705 1.00 74.49 230 THR D C 1
ATOM 8167 O O . THR D 1 230 ? 19.426 17.791 -11.477 1.00 75.84 230 THR D O 1
ATOM 8171 N N . ASN D 1 231 ? 17.767 18.467 -10.121 1.00 81.58 231 ASN D N 1
ATOM 8172 C CA . ASN D 1 231 ? 18.003 19.879 -10.388 1.00 70.93 231 ASN D CA 1
ATOM 8173 C C . ASN D 1 231 ? 18.778 20.584 -9.286 1.00 71.99 231 ASN D C 1
ATOM 8174 O O . ASN D 1 231 ? 19.303 21.678 -9.522 1.00 66.74 231 ASN D O 1
ATOM 8179 N N . SER D 1 232 ? 18.877 19.982 -8.101 1.00 74.36 232 SER D N 1
ATOM 8180 C CA . SER D 1 232 ? 19.416 20.653 -6.924 1.00 73.52 232 SER D CA 1
ATOM 8181 C C . SER D 1 232 ? 20.740 20.054 -6.468 1.00 81.21 232 SER D C 1
ATOM 8182 O O . SER D 1 232 ? 21.749 20.763 -6.392 1.00 84.06 232 SER D O 1
ATOM 8185 N N . GLY D 1 233 ? 20.767 18.760 -6.171 1.00 103.08 233 GLY D N 1
ATOM 8186 C CA . GLY D 1 233 ? 21.961 18.109 -5.661 1.00 107.68 233 GLY D CA 1
ATOM 8187 C C . GLY D 1 233 ? 21.656 17.214 -4.477 1.00 101.88 233 GLY D C 1
ATOM 8188 O O . GLY D 1 233 ? 20.747 17.474 -3.686 1.00 102.01 233 GLY D O 1
ATOM 8189 N N . PHE D 1 234 ? 22.439 16.146 -4.345 1.00 93.15 234 PHE D N 1
ATOM 8190 C CA . PHE D 1 234 ? 22.264 15.174 -3.276 1.00 83.46 234 PHE D CA 1
ATOM 8191 C C . PHE D 1 234 ? 23.198 15.484 -2.116 1.00 88.71 234 PHE D C 1
ATOM 8192 O O . PHE D 1 234 ? 24.328 15.940 -2.315 1.00 99.50 234 PHE D O 1
ATOM 8200 N N . SER D 1 235 ? 22.711 15.238 -0.903 1.00 81.79 235 SER D N 1
ATOM 8201 C CA . SER D 1 235 ? 23.494 15.401 0.315 1.00 81.38 235 SER D CA 1
ATOM 8202 C C . SER D 1 235 ? 23.887 14.032 0.854 1.00 76.92 235 SER D C 1
ATOM 8203 O O . SER D 1 235 ? 23.006 13.270 1.283 1.00 71.58 235 SER D O 1
ATOM 8206 N N . PRO D 1 236 ? 25.166 13.661 0.852 1.00 81.41 236 PRO D N 1
ATOM 8207 C CA . PRO D 1 236 ? 25.541 12.351 1.387 1.00 80.12 236 PRO D CA 1
ATOM 8208 C C . PRO D 1 236 ? 25.339 12.287 2.892 1.00 88.89 236 PRO D C 1
ATOM 8209 O O . PRO D 1 236 ? 25.484 13.280 3.609 1.00 90.03 236 PRO D O 1
ATOM 8213 N N . GLY D 1 237 ? 25.003 11.091 3.368 1.00 100.58 237 GLY D N 1
ATOM 8214 C CA . GLY D 1 237 ? 24.891 10.838 4.791 1.00 103.95 237 GLY D CA 1
ATOM 8215 C C . GLY D 1 237 ? 25.542 9.529 5.179 1.00 96.35 237 GLY D C 1
ATOM 8216 O O . GLY D 1 237 ? 25.178 8.910 6.183 1.00 99.47 237 GLY D O 1
ATOM 8217 N N . MET D 1 238 ? 26.513 9.103 4.380 1.00 74.24 238 MET D N 1
ATOM 8218 C CA . MET D 1 238 ? 27.132 7.800 4.565 1.00 78.45 238 MET D CA 1
ATOM 8219 C C . MET D 1 238 ? 27.967 7.788 5.840 1.00 73.03 238 MET D C 1
ATOM 8220 O O . MET D 1 238 ? 28.711 8.7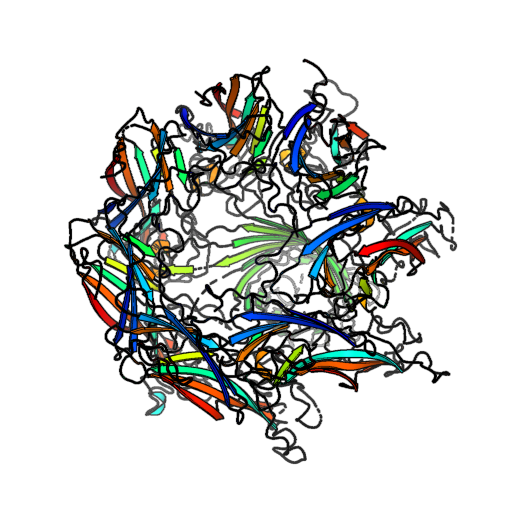33 6.117 1.00 72.25 238 MET D O 1
ATOM 8225 N N . ILE D 1 239 ? 27.820 6.734 6.637 1.00 71.26 239 ILE D N 1
ATOM 8226 C CA . ILE D 1 239 ? 28.536 6.606 7.900 1.00 69.22 239 ILE D CA 1
ATOM 8227 C C . ILE D 1 239 ? 29.489 5.424 7.813 1.00 74.31 239 ILE D C 1
ATOM 8228 O O . ILE D 1 239 ? 29.131 4.353 7.308 1.00 83.64 239 ILE D O 1
ATOM 8233 N N . ALA D 1 240 ? 30.708 5.627 8.304 1.00 82.71 240 ALA D N 1
ATOM 8234 C CA . ALA D 1 240 ? 31.691 4.566 8.446 1.00 86.96 240 ALA D CA 1
ATOM 8235 C C . ALA D 1 240 ? 32.370 4.725 9.798 1.00 90.82 240 ALA D C 1
ATOM 8236 O O . ALA D 1 240 ? 32.289 5.778 10.435 1.00 91.00 240 ALA D O 1
ATOM 8238 N N . VAL D 1 241 ? 33.024 3.659 10.246 1.00 76.10 241 VAL D N 1
ATOM 8239 C CA . VAL D 1 241 ? 33.716 3.655 11.527 1.00 70.09 241 VAL D CA 1
ATOM 8240 C C . VAL D 1 241 ? 35.096 3.047 11.314 1.00 72.23 241 VAL D C 1
ATOM 8241 O O . VAL D 1 241 ? 35.248 2.082 10.557 1.00 82.17 241 VAL D O 1
ATOM 8245 N N . VAL D 1 242 ? 36.106 3.629 11.958 1.00 59.49 242 VAL D N 1
ATOM 8246 C CA . VAL D 1 242 ? 37.474 3.129 11.885 1.00 63.79 242 VAL D CA 1
ATOM 8247 C C . VAL D 1 242 ? 37.941 2.833 13.302 1.00 66.31 242 VAL D C 1
ATOM 8248 O O . VAL D 1 242 ? 37.826 3.685 14.192 1.00 66.32 242 VAL D O 1
ATOM 8252 N N . ILE D 1 243 ? 38.473 1.631 13.506 1.00 66.27 243 ILE D N 1
ATOM 8253 C CA . ILE D 1 243 ? 39.032 1.213 14.785 1.00 63.11 243 ILE D CA 1
ATOM 8254 C C . ILE D 1 243 ? 40.474 0.770 14.571 1.00 64.58 243 ILE D C 1
ATOM 8255 O O . ILE D 1 243 ? 40.784 0.095 13.583 1.00 74.68 243 ILE D O 1
ATOM 8260 N N . SER D 1 244 ? 41.353 1.149 15.498 1.00 62.33 244 SER D N 1
ATOM 8261 C CA . SER D 1 244 ? 42.748 0.737 15.470 1.00 66.07 244 SER D CA 1
ATOM 8262 C C . SER D 1 244 ? 43.164 0.357 16.883 1.00 74.45 244 SER D C 1
ATOM 8263 O O . SER D 1 244 ? 42.625 0.878 17.862 1.00 77.22 244 SER D O 1
ATOM 8266 N N . GLU D 1 245 ? 44.128 -0.555 16.981 1.00 74.19 245 GLU D N 1
ATOM 8267 C CA . GLU D 1 245 ? 44.545 -1.042 18.287 1.00 73.51 245 GLU D CA 1
ATOM 8268 C C . GLU D 1 245 ? 45.222 0.069 19.085 1.00 71.50 245 GLU D C 1
ATOM 8269 O O . GLU D 1 245 ? 45.746 1.042 18.534 1.00 73.87 245 GLU D O 1
ATOM 8275 N N . LYS D 1 246 ? 45.195 -0.085 20.411 1.00 73.04 246 LYS D N 1
ATOM 8276 C CA . LYS D 1 246 ? 45.865 0.871 21.283 1.00 73.14 246 LYS D CA 1
ATOM 8277 C C . LYS D 1 246 ? 47.370 0.866 21.060 1.00 75.12 246 LYS D C 1
ATOM 8278 O O . LYS D 1 246 ? 48.044 1.848 21.387 1.00 74.86 246 LYS D O 1
ATOM 8284 N N . ASP D 1 247 ? 47.906 -0.225 20.512 1.00 73.81 247 ASP D N 1
ATOM 8285 C CA . ASP D 1 247 ? 49.322 -0.315 20.175 1.00 78.29 247 ASP D CA 1
ATOM 8286 C C . ASP D 1 247 ? 49.670 0.465 18.907 1.00 95.59 247 ASP D C 1
ATOM 8287 O O . ASP D 1 247 ? 50.734 1.091 18.835 1.00 103.49 247 ASP D O 1
ATOM 8292 N N . THR D 1 248 ? 48.793 0.433 17.904 1.00 84.79 248 THR D N 1
ATOM 8293 C CA . THR D 1 248 ? 49.071 0.946 16.568 1.00 86.62 248 THR D CA 1
ATOM 8294 C C . THR D 1 248 ? 49.016 2.473 16.492 1.00 96.51 248 THR D C 1
ATOM 8295 O O . THR D 1 248 ? 48.386 3.147 17.312 1.00 91.24 248 THR D O 1
ATOM 8299 N N . GLU D 1 249 ? 49.595 3.036 15.424 1.00 109.45 249 GLU D N 1
ATOM 8300 C CA . GLU D 1 249 ? 49.632 4.520 15.291 1.00 108.15 249 GLU D CA 1
ATOM 8301 C C . GLU D 1 249 ? 49.491 4.970 13.823 1.00 113.70 249 GLU D C 1
ATOM 8302 O O . GLU D 1 249 ? 50.060 4.277 12.951 1.00 106.55 249 GLU D O 1
ATOM 8308 N N . GLN D 1 250 ? 48.750 6.060 13.565 1.00 129.73 250 GLN D N 1
ATOM 8309 C CA . GLN D 1 250 ? 48.587 6.649 12.200 1.00 111.14 250 GLN D CA 1
ATOM 8310 C C . GLN D 1 250 ? 47.691 5.765 11.320 1.00 108.34 250 GLN D C 1
ATOM 8311 O O . GLN D 1 250 ? 47.648 4.540 11.538 1.00 109.13 250 GLN D O 1
ATOM 8317 N N . SER D 1 251 ? 46.990 6.382 10.366 1.00 94.19 251 SER D N 1
ATOM 8318 C CA . SER D 1 251 ? 46.051 5.620 9.507 1.00 91.93 251 SER D CA 1
ATOM 8319 C C . SER D 1 251 ? 45.649 6.454 8.286 1.00 97.37 251 SER D C 1
ATOM 8320 O O . SER D 1 251 ? 44.517 6.264 7.812 1.00 98.78 251 SER D O 1
ATOM 8323 N N . SER D 1 252 ? 46.531 7.322 7.795 1.00 120.76 252 SER D N 1
ATOM 8324 C CA . SER D 1 252 ? 46.177 8.226 6.668 1.00 122.86 252 SER D CA 1
ATOM 8325 C C . SER D 1 252 ? 45.041 7.640 5.820 1.00 126.98 252 SER D C 1
ATOM 8326 O O . SER D 1 252 ? 45.333 6.790 4.959 1.00 142.99 252 SER D O 1
ATOM 8329 N N . ILE D 1 253 ? 43.805 8.099 6.022 1.00 99.99 253 ILE D N 1
ATOM 8330 C CA . ILE D 1 253 ? 42.687 7.619 5.159 1.00 91.30 253 ILE D CA 1
ATOM 8331 C C . ILE D 1 253 ? 42.565 8.559 3.961 1.00 97.25 253 ILE D C 1
ATOM 8332 O O . ILE D 1 253 ? 43.383 9.489 3.866 1.00 94.34 253 ILE D O 1
ATOM 8337 N N . GLN D 1 254 ? 41.566 8.331 3.110 1.00 73.22 254 GLN D N 1
ATOM 8338 C CA . GLN D 1 254 ? 41.315 9.233 1.954 1.00 73.59 254 GLN D CA 1
ATOM 8339 C C . GLN D 1 254 ? 39.809 9.204 1.639 1.00 80.57 254 GLN D C 1
ATOM 8340 O O . GLN D 1 254 ? 39.242 8.095 1.619 1.00 79.84 254 GLN D O 1
ATOM 8346 N N . VAL D 1 255 ? 39.189 10.369 1.421 1.00 83.52 255 VAL D N 1
ATOM 8347 C CA . VAL D 1 255 ? 37.718 10.447 1.168 1.00 81.18 255 VAL D CA 1
ATOM 8348 C C . VAL D 1 255 ? 37.481 10.964 -0.258 1.00 87.04 255 VAL D C 1
ATOM 8349 O O . VAL D 1 255 ? 37.536 12.190 -0.450 1.00 89.24 255 VAL D O 1
ATOM 8353 N N . ALA D 1 256 ? 37.223 10.067 -1.211 1.00 106.98 256 ALA D N 1
ATOM 8354 C CA . ALA D 1 256 ? 37.037 10.480 -2.623 1.00 108.01 256 ALA D CA 1
ATOM 8355 C C . ALA D 1 256 ? 35.586 10.891 -2.866 1.00 107.06 256 ALA D C 1
ATOM 8356 O O . ALA D 1 256 ? 34.693 10.271 -2.259 1.00 110.08 256 ALA D O 1
ATOM 8358 N N . TYR D 1 257 ? 35.356 11.885 -3.731 1.00 110.04 257 TYR D N 1
ATOM 8359 C CA . TYR D 1 257 ? 33.970 12.302 -4.081 1.00 104.54 257 TYR D CA 1
ATOM 8360 C C . TYR D 1 257 ? 33.885 12.480 -5.595 1.00 107.70 257 TYR D C 1
ATOM 8361 O O . TYR D 1 257 ? 34.658 13.299 -6.129 1.00 118.93 257 TYR D O 1
ATOM 8370 N N . THR D 1 258 ? 32.996 11.743 -6.273 1.00 95.89 258 THR D N 1
ATOM 8371 C CA . THR D 1 258 ? 32.956 11.800 -7.753 1.00 95.22 258 THR D CA 1
ATOM 8372 C C . THR D 1 258 ? 31.540 11.941 -8.266 1.00 88.61 258 THR D C 1
ATOM 8373 O O . THR D 1 258 ? 30.608 11.727 -7.471 1.00 91.78 258 THR D O 1
ATOM 8377 N N . LYS D 1 259 ? 31.381 12.260 -9.554 1.00 81.86 259 LYS D N 1
ATOM 8378 C CA . LYS D 1 259 ? 30.042 12.371 -10.193 1.00 75.65 259 LYS D CA 1
ATOM 8379 C C . LYS D 1 259 ? 30.154 11.825 -11.626 1.00 77.32 259 LYS D C 1
ATOM 8380 O O . LYS D 1 259 ? 31.295 11.628 -12.074 1.00 81.35 259 LYS D O 1
ATOM 8386 N N . HIS D 1 260 ? 29.038 11.595 -12.318 1.00 83.02 260 HIS D N 1
ATOM 8387 C CA . HIS D 1 260 ? 29.091 10.969 -13.665 1.00 89.67 260 HIS D CA 1
ATOM 8388 C C . HIS D 1 260 ? 27.826 11.328 -14.433 1.00 87.86 260 HIS D C 1
ATOM 8389 O O . HIS D 1 260 ? 26.749 11.001 -13.912 1.00 98.71 260 HIS D O 1
ATOM 8396 N N . ALA D 1 261 ? 27.942 11.874 -15.643 1.00 100.40 261 ALA D N 1
ATOM 8397 C CA . ALA D 1 261 ? 26.728 12.365 -16.338 1.00 98.00 261 ALA D CA 1
ATOM 8398 C C . ALA D 1 261 ? 26.401 11.581 -17.602 1.00 98.40 261 ALA D C 1
ATOM 8399 O O . ALA D 1 261 ? 27.332 11.070 -18.249 1.00 102.29 261 ALA D O 1
ATOM 8401 N N . ASP D 1 262 ? 25.115 11.508 -17.942 1.00 80.36 262 ASP D N 1
ATOM 8402 C CA . ASP D 1 262 ? 24.704 10.879 -19.224 1.00 78.35 262 ASP D CA 1
ATOM 8403 C C . ASP D 1 262 ? 24.553 12.026 -20.225 1.00 82.42 262 ASP D C 1
ATOM 8404 O O . ASP D 1 262 ? 24.444 13.178 -19.762 1.00 88.96 262 ASP D O 1
ATOM 8409 N N . ASP D 1 263 ? 24.532 11.745 -21.532 1.00 74.79 263 ASP D N 1
ATOM 8410 C CA . ASP D 1 263 ? 24.516 12.852 -22.535 1.00 71.26 263 ASP D CA 1
ATOM 8411 C C . ASP D 1 263 ? 23.357 12.706 -23.528 1.00 69.63 263 ASP D C 1
ATOM 8412 O O . ASP D 1 263 ? 23.632 12.576 -24.736 1.00 70.55 263 ASP D O 1
ATOM 8417 N N . TYR D 1 264 ? 22.112 12.775 -23.052 1.00 67.22 264 TYR D N 1
ATOM 8418 C CA . TYR D 1 264 ? 20.937 12.600 -23.947 1.00 63.19 264 TYR D CA 1
ATOM 8419 C C . TYR D 1 264 ? 20.974 13.670 -25.024 1.00 65.74 264 TYR D C 1
ATOM 8420 O O . TYR D 1 264 ? 21.070 14.865 -24.685 1.00 72.83 264 TYR D O 1
ATOM 8429 N N . THR D 1 265 ? 20.898 13.254 -26.288 1.00 86.29 265 THR D N 1
ATOM 8430 C CA . THR D 1 265 ? 20.896 14.213 -27.406 1.00 87.35 265 THR D CA 1
ATOM 8431 C C . THR D 1 265 ? 19.535 14.195 -28.043 1.00 89.59 265 THR D C 1
ATOM 8432 O O . THR D 1 265 ? 18.906 13.127 -28.037 1.00 90.62 265 THR D O 1
ATOM 8436 N N . LEU D 1 266 ? 19.114 15.320 -28.614 1.00 79.96 266 LEU D N 1
ATOM 8437 C CA . LEU D 1 266 ? 17.783 15.415 -29.257 1.00 92.30 266 LEU D CA 1
ATOM 8438 C C . LEU D 1 266 ? 17.886 16.468 -30.355 1.00 100.79 266 LEU D C 1
ATOM 8439 O O . LEU D 1 266 ? 18.257 17.608 -30.016 1.00 107.17 266 LEU D O 1
ATOM 8444 N N . ARG D 1 267 ? 17.556 16.127 -31.601 1.00 78.09 267 ARG D N 1
ATOM 8445 C CA . ARG D 1 267 ? 17.715 17.124 -32.676 1.00 79.94 267 ARG D CA 1
ATOM 8446 C C . ARG D 1 267 ? 16.841 16.859 -33.901 1.00 76.53 267 ARG D C 1
ATOM 8447 O O . ARG D 1 267 ? 16.563 15.685 -34.183 1.00 77.87 267 ARG D O 1
ATOM 8455 N N . PRO D 1 268 ? 16.376 17.904 -34.612 1.00 78.73 268 PRO D N 1
ATOM 8456 C CA . PRO D 1 268 ? 15.570 17.715 -35.802 1.00 75.77 268 PRO D CA 1
ATOM 8457 C C . PRO D 1 268 ? 16.496 17.869 -36.975 1.00 77.18 268 PRO D C 1
ATOM 8458 O O . PRO D 1 268 ? 16.063 18.373 -38.025 1.00 70.27 268 PRO D O 1
ATOM 8462 N N . GLY D 1 269 ? 17.752 17.461 -36.805 1.00 84.83 269 GLY D N 1
ATOM 8463 C CA . GLY D 1 269 ? 18.757 17.580 -37.881 1.00 84.91 269 GLY D CA 1
ATOM 8464 C C . GLY D 1 269 ? 19.433 16.249 -38.144 1.00 95.01 269 GLY D C 1
ATOM 8465 O O . GLY D 1 269 ? 20.198 16.168 -39.126 1.00 98.85 269 GLY D O 1
ATOM 8466 N N . PHE D 1 270 ? 19.182 15.247 -37.296 1.00 91.87 270 PHE D N 1
ATOM 8467 C CA . PHE D 1 270 ? 19.728 13.878 -37.510 1.00 97.58 270 PHE D CA 1
ATOM 8468 C C . PHE D 1 270 ? 18.556 12.915 -37.625 1.00 114.38 270 PHE D C 1
ATOM 8469 O O . PHE D 1 270 ? 18.791 11.694 -37.711 1.00 118.85 270 PHE D O 1
ATOM 8477 N N . THR D 1 271 ? 17.327 13.438 -37.610 1.00 155.92 271 THR D N 1
ATOM 8478 C CA . THR D 1 271 ? 16.122 12.578 -37.646 1.00 160.08 271 THR D CA 1
ATOM 8479 C C . THR D 1 271 ? 15.662 12.379 -39.072 1.00 159.52 271 THR D C 1
ATOM 8480 O O . THR D 1 271 ? 16.516 12.374 -39.980 1.00 150.77 271 THR D O 1
ATOM 8484 N N . PHE D 1 272 ? 14.354 12.206 -39.267 1.00 145.97 272 PHE D N 1
ATOM 8485 C CA . PHE D 1 272 ? 13.814 11.944 -40.626 1.00 129.05 272 PHE D CA 1
ATOM 8486 C C . PHE D 1 272 ? 12.773 13.008 -40.950 1.00 125.64 272 PHE D C 1
ATOM 8487 O O . PHE D 1 272 ? 11.748 12.667 -41.575 1.00 139.08 272 PHE D O 1
ATOM 8495 N N . GLY D 1 273 ? 13.012 14.254 -40.535 1.00 100.72 273 GLY D N 1
ATOM 8496 C CA . GLY D 1 273 ? 12.098 15.360 -40.881 1.00 87.99 273 GLY D CA 1
ATOM 8497 C C . GLY D 1 273 ? 10.679 15.109 -40.414 1.00 80.82 273 GLY D C 1
ATOM 8498 O O . GLY D 1 273 ? 10.324 15.668 -39.363 1.00 81.88 273 GLY D O 1
ATOM 8499 N N . THR D 1 274 ? 9.891 14.339 -41.175 1.00 74.80 274 THR D N 1
ATOM 8500 C CA . THR D 1 274 ? 8.482 14.049 -40.827 1.00 66.34 274 THR D CA 1
ATOM 8501 C C . THR D 1 274 ? 8.344 13.991 -39.326 1.00 63.74 274 THR D C 1
ATOM 8502 O O . THR D 1 274 ? 8.478 12.887 -38.772 1.00 61.88 274 THR D O 1
ATOM 8506 N N . GLY D 1 275 ? 8.059 15.126 -38.687 1.00 65.18 275 GLY D N 1
ATOM 8507 C CA . GLY D 1 275 ? 8.007 15.160 -37.217 1.00 64.49 275 GLY D CA 1
ATOM 8508 C C . GLY D 1 275 ? 9.031 14.208 -36.647 1.00 67.76 275 GLY D C 1
ATOM 8509 O O . GLY D 1 275 ? 10.231 14.526 -36.712 1.00 72.41 275 GLY D O 1
ATOM 8510 N N . ASN D 1 276 ? 8.577 13.072 -36.123 1.00 62.39 276 ASN D N 1
ATOM 8511 C CA . ASN D 1 276 ? 9.497 12.060 -35.542 1.00 62.09 276 ASN D CA 1
ATOM 8512 C C . ASN D 1 276 ? 10.762 12.750 -35.030 1.00 66.55 276 ASN D C 1
ATOM 8513 O O . ASN D 1 276 ? 11.853 12.413 -35.514 1.00 78.99 276 ASN D O 1
ATOM 8518 N N . TRP D 1 277 ? 10.615 13.694 -34.106 1.00 63.84 277 TRP D N 1
ATOM 8519 C CA . TRP D 1 277 ? 11.800 14.329 -33.490 1.00 76.76 277 TRP D CA 1
ATOM 8520 C C . TRP D 1 277 ? 12.377 13.349 -32.479 1.00 87.40 277 TRP D C 1
ATOM 8521 O O . TRP D 1 277 ? 12.015 13.438 -31.294 1.00 76.55 277 TRP D O 1
ATOM 8532 N N . VAL D 1 278 ? 13.243 12.443 -32.924 1.00 118.14 278 VAL D N 1
ATOM 8533 C CA . VAL D 1 278 ? 13.778 11.388 -32.013 1.00 114.70 278 VAL D CA 1
ATOM 8534 C C . VAL D 1 278 ? 15.004 11.903 -31.252 1.00 105.68 278 VAL D C 1
ATOM 8535 O O . VAL D 1 278 ? 15.542 12.960 -31.635 1.00 108.24 278 VAL D O 1
ATOM 8539 N N . GLY D 1 279 ? 15.423 11.169 -30.221 1.00 99.07 279 GLY D N 1
ATOM 8540 C CA . GLY D 1 279 ? 16.628 11.540 -29.461 1.00 94.73 279 GLY D CA 1
ATOM 8541 C C . GLY D 1 279 ? 17.188 10.319 -28.761 1.00 95.11 279 GLY D C 1
ATOM 8542 O O . GLY D 1 279 ? 16.374 9.487 -28.320 1.00 101.89 279 GLY D O 1
ATOM 8543 N N . ASN D 1 280 ? 18.518 10.203 -28.657 1.00 74.66 280 ASN D N 1
ATOM 8544 C CA . ASN D 1 280 ? 19.155 8.999 -28.044 1.00 69.26 280 ASN D CA 1
ATOM 8545 C C . ASN D 1 280 ? 20.101 9.414 -26.914 1.00 68.75 280 ASN D C 1
ATOM 8546 O O . ASN D 1 280 ? 20.526 10.589 -26.909 1.00 72.94 280 ASN D O 1
ATOM 8551 N N . ASN D 1 281 ? 20.428 8.485 -26.006 1.00 60.84 281 ASN D N 1
ATOM 8552 C CA . ASN D 1 281 ? 21.289 8.816 -24.834 1.00 61.72 281 ASN D CA 1
ATOM 8553 C C . ASN D 1 281 ? 22.422 7.792 -24.732 1.00 58.49 281 ASN D C 1
ATOM 8554 O O . ASN D 1 281 ? 22.188 6.631 -25.114 1.00 59.56 281 ASN D O 1
ATOM 8559 N N . ILE D 1 282 ? 23.602 8.209 -24.256 1.00 60.76 282 ILE D N 1
ATOM 8560 C CA . ILE D 1 282 ? 24.790 7.299 -24.175 1.00 57.02 282 ILE D CA 1
ATOM 8561 C C . ILE D 1 282 ? 25.242 7.195 -22.711 1.00 58.50 282 ILE D C 1
ATOM 8562 O O . ILE D 1 282 ? 24.565 7.797 -21.853 1.00 65.62 282 ILE D O 1
ATOM 8567 N N . LYS D 1 283 ? 26.351 6.503 -22.434 1.00 54.99 283 LYS D N 1
ATOM 8568 C CA . LYS D 1 283 ? 26.734 6.249 -21.018 1.00 58.19 283 LYS D CA 1
ATOM 8569 C C . LYS D 1 283 ? 27.837 7.190 -20.523 1.00 62.42 283 LYS D C 1
ATOM 8570 O O . LYS D 1 283 ? 28.021 8.259 -21.132 1.00 64.94 283 LYS D O 1
ATOM 8576 N N . ASP D 1 284 ? 28.527 6.795 -19.450 1.00 67.49 284 ASP D N 1
ATOM 8577 C CA . ASP D 1 284 ? 29.571 7.653 -18.827 1.00 68.17 284 ASP D CA 1
ATOM 8578 C C . ASP D 1 284 ? 30.281 8.499 -19.884 1.00 77.21 284 ASP D C 1
ATOM 8579 O O . ASP D 1 284 ? 30.909 7.916 -20.787 1.00 80.46 284 ASP D O 1
ATOM 8584 N N . VAL D 1 285 ? 30.205 9.823 -19.747 1.00 84.50 285 VAL D N 1
ATOM 8585 C CA . VAL D 1 285 ? 30.906 10.735 -20.699 1.00 93.71 285 VAL D CA 1
ATOM 8586 C C . VAL D 1 285 ? 31.691 11.784 -19.894 1.00 107.93 285 VAL D C 1
ATOM 8587 O O . VAL D 1 285 ? 32.871 12.018 -20.224 1.00 114.86 285 VAL D O 1
ATOM 8591 N N . ASP D 1 286 ? 31.069 12.369 -18.868 1.00 82.01 286 ASP D N 1
ATOM 8592 C CA . ASP D 1 286 ? 31.750 13.415 -18.057 1.00 74.96 286 ASP D CA 1
ATOM 8593 C C . ASP D 1 286 ? 31.960 12.910 -16.627 1.00 77.70 286 ASP D C 1
ATOM 8594 O O . ASP D 1 286 ? 31.061 12.219 -16.108 1.00 86.09 286 ASP D O 1
ATOM 8599 N N . GLN D 1 287 ? 33.095 13.256 -16.015 1.00 66.32 287 GLN D N 1
ATOM 8600 C CA . GLN D 1 287 ? 33.385 12.837 -14.620 1.00 65.92 287 GLN D CA 1
ATOM 8601 C C . GLN D 1 287 ? 34.100 13.982 -13.885 1.00 68.23 287 GLN D C 1
ATOM 8602 O O . GLN D 1 287 ? 34.900 14.682 -14.531 1.00 75.61 287 GLN D O 1
ATOM 8608 N N . LYS D 1 288 ? 33.807 14.178 -12.598 1.00 78.96 288 LYS D N 1
ATOM 8609 C CA . LYS D 1 288 ? 34.501 15.219 -11.799 1.00 82.69 288 LYS D CA 1
ATOM 8610 C C . LYS D 1 288 ? 34.872 14.632 -10.428 1.00 92.75 288 LYS D C 1
ATOM 8611 O O . LYS D 1 288 ? 34.093 14.818 -9.474 1.00 93.05 288 LYS D O 1
ATOM 8617 N N . THR D 1 289 ? 36.017 13.952 -10.338 1.00 121.66 289 THR D N 1
ATOM 8618 C CA . THR D 1 289 ? 36.452 13.335 -9.067 1.00 121.70 289 THR D CA 1
ATOM 8619 C C . THR D 1 289 ? 37.103 14.380 -8.194 1.00 126.18 289 THR D C 1
ATOM 8620 O O . THR D 1 289 ? 37.708 15.312 -8.755 1.00 132.94 289 THR D O 1
ATOM 8624 N N . PHE D 1 290 ? 37.004 14.234 -6.871 1.00 108.83 290 PHE D N 1
ATOM 8625 C CA . PHE D 1 290 ? 37.681 15.170 -5.934 1.00 98.79 290 PHE D CA 1
ATOM 8626 C C . PHE D 1 290 ? 38.211 14.355 -4.760 1.00 92.16 290 PHE D C 1
ATOM 8627 O O . PHE D 1 290 ? 37.452 13.517 -4.238 1.00 94.87 290 PHE D O 1
ATOM 8635 N N . ASN D 1 291 ? 39.459 14.592 -4.345 1.00 80.60 291 ASN D N 1
ATOM 8636 C CA . ASN D 1 291 ? 40.063 13.740 -3.288 1.00 79.78 291 ASN D CA 1
ATOM 8637 C C . ASN D 1 291 ? 40.905 14.567 -2.317 1.00 76.25 291 ASN D C 1
ATOM 8638 O O . ASN D 1 291 ? 41.367 15.650 -2.725 1.00 77.63 291 ASN D O 1
ATOM 8643 N N . LYS D 1 292 ? 41.113 14.060 -1.097 1.00 93.08 292 LYS D N 1
ATOM 8644 C CA . LYS D 1 292 ? 41.963 14.754 -0.091 1.00 86.22 292 LYS D CA 1
ATOM 8645 C C . LYS D 1 292 ? 42.262 13.788 1.066 1.00 80.86 292 LYS D C 1
ATOM 8646 O O . LYS D 1 292 ? 41.404 13.656 1.961 1.00 85.14 292 LYS D O 1
ATOM 8652 N N . SER D 1 293 ? 43.438 13.159 1.060 1.00 80.85 293 SER D N 1
ATOM 8653 C CA . SER D 1 293 ? 43.768 12.142 2.090 1.00 76.98 293 SER D CA 1
ATOM 8654 C C . SER D 1 293 ? 43.876 12.769 3.481 1.00 80.97 293 SER D C 1
ATOM 8655 O O . SER D 1 293 ? 45.013 13.000 3.934 1.00 88.08 293 SER D O 1
ATOM 8658 N N . PHE D 1 294 ? 42.748 13.006 4.143 1.00 68.92 294 PHE D N 1
ATOM 8659 C CA . PHE D 1 294 ? 42.831 13.497 5.539 1.00 68.35 294 PHE D CA 1
ATOM 8660 C C . PHE D 1 294 ? 43.690 12.499 6.303 1.00 68.16 294 PHE D C 1
ATOM 8661 O O . PHE D 1 294 ? 43.307 11.317 6.370 1.00 75.97 294 PHE D O 1
ATOM 8669 N N . VAL D 1 295 ? 44.828 12.933 6.847 1.00 68.87 295 VAL D N 1
ATOM 8670 C CA . VAL D 1 295 ? 45.629 11.982 7.673 1.00 67.69 295 VAL D CA 1
ATOM 8671 C C . VAL D 1 295 ? 44.741 11.549 8.848 1.00 65.24 295 VAL D C 1
ATOM 8672 O O . VAL D 1 295 ? 44.528 12.351 9.775 1.00 65.71 295 VAL D O 1
ATOM 8676 N N . LEU D 1 296 ? 44.212 10.328 8.785 1.00 69.86 296 LEU D N 1
ATOM 8677 C CA . LEU D 1 296 ? 43.272 9.865 9.838 1.00 65.66 296 LEU D CA 1
ATOM 8678 C C . LEU D 1 296 ? 43.860 10.210 11.204 1.00 70.69 296 LEU D C 1
ATOM 8679 O O . LEU D 1 296 ? 43.088 10.582 12.105 1.00 78.68 296 LEU D O 1
ATOM 8684 N N . ASP D 1 297 ? 45.171 10.046 11.339 1.00 66.13 297 ASP D N 1
ATOM 8685 C CA . ASP D 1 297 ? 45.829 10.345 12.630 1.00 69.73 297 ASP D CA 1
ATOM 8686 C C . ASP D 1 297 ? 45.152 9.509 13.710 1.00 68.98 297 ASP D C 1
ATOM 8687 O O . ASP D 1 297 ? 44.551 10.113 14.619 1.00 74.12 297 ASP D O 1
ATOM 8692 N N . TRP D 1 298 ? 45.272 8.179 13.629 1.00 72.44 298 TRP D N 1
ATOM 8693 C CA . TRP D 1 298 ? 44.567 7.292 14.592 1.00 77.29 298 TRP D CA 1
ATOM 8694 C C . TRP D 1 298 ? 45.172 7.421 15.980 1.00 82.45 298 TRP D C 1
ATOM 8695 O O . TRP D 1 298 ? 45.315 6.372 16.645 1.00 85.37 298 TRP D O 1
ATOM 8706 N N . LYS D 1 299 ? 45.464 8.648 16.397 1.00 85.14 299 LYS D N 1
ATOM 8707 C CA . LYS D 1 299 ? 46.027 8.942 17.734 1.00 93.29 299 LYS D CA 1
ATOM 8708 C C . LYS D 1 299 ? 46.464 10.404 17.643 1.00 109.73 299 LYS D C 1
ATOM 8709 O O . LYS D 1 299 ? 46.778 10.998 18.693 1.00 115.07 299 LYS D O 1
ATOM 8715 N N . ASN D 1 300 ? 46.456 10.956 16.425 1.00 143.44 300 ASN D N 1
ATOM 8716 C CA . ASN D 1 300 ? 46.935 12.356 16.235 1.00 145.98 300 ASN D CA 1
ATOM 8717 C C . ASN D 1 300 ? 45.740 13.259 15.887 1.00 142.52 300 ASN D C 1
ATOM 8718 O O . ASN D 1 300 ? 45.965 14.427 15.498 1.00 145.32 300 ASN D O 1
ATOM 8723 N N . LYS D 1 301 ? 44.514 12.748 16.020 1.00 101.70 301 LYS D N 1
ATOM 8724 C CA . LYS D 1 301 ? 43.289 13.567 15.799 1.00 90.90 301 LYS D CA 1
ATOM 8725 C C . LYS D 1 301 ? 43.449 14.539 14.623 1.00 86.49 301 LYS D C 1
ATOM 8726 O O . LYS D 1 301 ? 43.420 14.067 13.472 1.00 89.23 301 LYS D O 1
ATOM 8732 N N . LYS D 1 302 ? 43.568 15.835 14.911 1.00 86.44 302 LYS D N 1
ATOM 8733 C CA . LYS D 1 302 ? 43.663 16.880 13.858 1.00 80.75 302 LYS D CA 1
ATOM 8734 C C . LYS D 1 302 ? 43.757 16.253 12.461 1.00 75.71 302 LYS D C 1
ATOM 8735 O O . LYS D 1 302 ? 44.885 16.109 11.963 1.00 76.49 302 LYS D O 1
ATOM 8741 N N . LEU D 1 303 ? 42.617 15.942 11.842 1.00 79.93 303 LEU D N 1
ATOM 8742 C CA . LEU D 1 303 ? 42.615 15.392 10.462 1.00 75.81 303 LEU D CA 1
ATOM 8743 C C . LEU D 1 303 ? 43.345 16.357 9.511 1.00 83.27 303 LEU D C 1
ATOM 8744 O O . LEU D 1 303 ? 43.246 17.584 9.723 1.00 91.65 303 LEU D O 1
ATOM 8749 N N . VAL D 1 304 ? 44.034 15.827 8.490 1.00 96.85 304 VAL D N 1
ATOM 8750 C CA . VAL D 1 304 ? 44.810 16.700 7.553 1.00 100.88 304 VAL D CA 1
ATOM 8751 C C . VAL D 1 304 ? 43.838 17.754 7.015 1.00 109.88 304 VAL D C 1
ATOM 8752 O O . VAL D 1 304 ? 42.657 17.427 6.772 1.00 105.47 304 VAL D O 1
ATOM 8756 N N . GLU D 1 305 ? 44.324 18.979 6.874 1.00 124.81 305 GLU D N 1
ATOM 8757 C CA . GLU D 1 305 ? 43.457 20.072 6.384 1.00 139.29 305 GLU D CA 1
ATOM 8758 C C . GLU D 1 305 ? 44.198 20.901 5.340 1.00 152.86 305 GLU D C 1
ATOM 8759 O O . GLU D 1 305 ? 44.688 20.312 4.357 1.00 160.01 305 GLU D O 1
ATOM 8765 N N . LYS D 1 306 ? 44.322 22.205 5.579 1.00 152.77 306 LYS D N 1
ATOM 8766 C CA . LYS D 1 306 ? 45.111 23.064 4.662 1.00 157.62 306 LYS D CA 1
ATOM 8767 C C . LYS D 1 306 ? 46.641 22.775 4.721 1.00 154.84 306 LYS D C 1
ATOM 8768 O O . LYS D 1 306 ? 47.465 23.642 4.371 1.00 154.39 306 LYS D O 1
ATOM 8774 N N . LYS D 1 307 ? 46.962 21.565 5.186 1.00 156.09 307 LYS D N 1
ATOM 8775 C CA . LYS D 1 307 ? 48.375 21.145 5.365 1.00 154.29 307 LYS D CA 1
ATOM 8776 C C . LYS D 1 307 ? 48.890 22.222 6.329 1.00 154.62 307 LYS D C 1
ATOM 8777 O O . LYS D 1 307 ? 48.587 22.121 7.534 1.00 157.94 307 LYS D O 1
ATOM 8783 N N . GLY D 1 308 ? 49.618 23.217 5.819 1.00 159.10 308 GLY D N 1
ATOM 8784 C CA . GLY D 1 308 ? 50.207 24.246 6.697 1.00 155.44 308 GLY D CA 1
ATOM 8785 C C . GLY D 1 308 ? 49.350 25.491 6.761 1.00 151.78 308 GLY D C 1
ATOM 8786 O O . GLY D 1 308 ? 48.134 25.393 6.500 1.00 162.26 308 GLY D O 1
ATOM 8787 N N . SER D 1 309 ? 49.963 26.629 7.094 1.00 150.11 309 SER D N 1
ATOM 8788 C CA . SER D 1 309 ? 49.211 27.906 7.215 1.00 149.24 309 SER D CA 1
ATOM 8789 C C . SER D 1 309 ? 48.573 28.278 5.869 1.00 151.42 309 SER D C 1
ATOM 8790 O O . SER D 1 309 ? 49.119 27.881 4.816 1.00 156.73 309 SER D O 1
ATOM 8793 N N . ALA D 1 310 ? 47.467 29.023 5.910 1.00 144.12 310 ALA D N 1
ATOM 8794 C CA . ALA D 1 310 ? 46.784 29.444 4.667 1.00 134.89 310 ALA D CA 1
ATOM 8795 C C . ALA D 1 310 ? 46.619 30.965 4.672 1.00 122.81 310 ALA D C 1
ATOM 8796 O O . ALA D 1 310 ? 47.463 31.627 5.312 1.00 113.83 310 ALA D O 1
ATOM 8798 N N . MET E 1 1 ? 7.186 21.802 22.646 1.00 81.71 1 MET E N 1
ATOM 8799 C CA . MET E 1 1 ? 8.032 21.128 21.668 1.00 74.31 1 MET E CA 1
ATOM 8800 C C . MET E 1 1 ? 8.025 21.832 20.316 1.00 76.16 1 MET E C 1
ATOM 8801 O O . MET E 1 1 ? 9.080 22.102 19.746 1.00 77.98 1 MET E O 1
ATOM 8806 N N . ALA E 1 2 ? 6.833 22.155 19.816 1.00 83.63 2 ALA E N 1
ATOM 8807 C CA . ALA E 1 2 ? 6.677 22.788 18.509 1.00 88.84 2 ALA E CA 1
ATOM 8808 C C . ALA E 1 2 ? 7.245 24.199 18.446 1.00 89.80 2 ALA E C 1
ATOM 8809 O O . ALA E 1 2 ? 7.151 24.834 17.391 1.00 99.20 2 ALA E O 1
ATOM 8811 N N . GLN E 1 3 ? 7.847 24.690 19.524 1.00 91.33 3 GLN E N 1
ATOM 8812 C CA . GLN E 1 3 ? 8.378 26.043 19.589 1.00 90.50 3 GLN E CA 1
ATOM 8813 C C . GLN E 1 3 ? 9.890 26.026 19.774 1.00 97.97 3 GLN E C 1
ATOM 8814 O O . GLN E 1 3 ? 10.443 26.880 20.470 1.00 99.29 3 GLN E O 1
ATOM 8820 N N . THR E 1 4 ? 10.553 25.038 19.159 1.00 102.83 4 THR E N 1
ATOM 8821 C CA . THR E 1 4 ? 11.952 24.663 19.375 1.00 96.64 4 THR E CA 1
ATOM 8822 C C . THR E 1 4 ? 12.311 24.747 20.858 1.00 92.54 4 THR E C 1
ATOM 8823 O O . THR E 1 4 ? 13.422 25.146 21.224 1.00 89.25 4 THR E O 1
ATOM 8827 N N . THR E 1 5 ? 11.374 24.343 21.713 1.00 97.84 5 THR E N 1
ATOM 8828 C CA . THR E 1 5 ? 11.564 24.285 23.154 1.00 99.17 5 THR E CA 1
ATOM 8829 C C . THR E 1 5 ? 11.740 22.840 23.603 1.00 93.28 5 THR E C 1
ATOM 8830 O O . THR E 1 5 ? 11.378 21.894 22.900 1.00 92.09 5 THR E O 1
ATOM 8834 N N . SER E 1 6 ? 12.318 22.681 24.791 1.00 83.94 6 SER E N 1
ATOM 8835 C CA . SER E 1 6 ? 12.475 21.354 25.365 1.00 78.13 6 SER E CA 1
ATOM 8836 C C . SER E 1 6 ? 11.112 20.729 25.646 1.00 69.51 6 SER E C 1
ATOM 8837 O O . SER E 1 6 ? 10.141 21.418 25.969 1.00 72.05 6 SER E O 1
ATOM 8840 N N . GLN E 1 7 ? 11.043 19.409 25.500 1.00 65.33 7 GLN E N 1
ATOM 8841 C CA . GLN E 1 7 ? 9.794 18.702 25.743 1.00 63.21 7 GLN E CA 1
ATOM 8842 C C . GLN E 1 7 ? 9.429 18.737 27.222 1.00 65.02 7 GLN E C 1
ATOM 8843 O O . GLN E 1 7 ? 10.296 18.635 28.097 1.00 73.46 7 GLN E O 1
ATOM 8849 N N . VAL E 1 8 ? 8.130 18.891 27.492 1.00 55.62 8 VAL E N 1
ATOM 8850 C CA . VAL E 1 8 ? 7.553 18.878 28.836 1.00 56.65 8 VAL E CA 1
ATOM 8851 C C . VAL E 1 8 ? 8.135 20.013 29.674 1.00 59.61 8 VAL E C 1
ATOM 8852 O O . VAL E 1 8 ? 8.705 19.783 30.747 1.00 61.44 8 VAL E O 1
ATOM 8856 N N . VAL E 1 9 ? 8.016 21.246 29.182 1.00 72.09 9 VAL E N 1
ATOM 8857 C CA . VAL E 1 9 ? 8.381 22.425 29.962 1.00 62.32 9 VAL E CA 1
ATOM 8858 C C . VAL E 1 9 ? 7.208 23.395 30.009 1.00 68.61 9 VAL E C 1
ATOM 8859 O O . VAL E 1 9 ? 6.880 23.938 31.070 1.00 84.80 9 VAL E O 1
ATOM 8863 N N . THR E 1 10 ? 6.573 23.624 28.857 1.00 71.99 10 THR E N 1
ATOM 8864 C CA . THR E 1 10 ? 5.402 24.494 28.802 1.00 67.44 10 THR E CA 1
ATOM 8865 C C . THR E 1 10 ? 4.261 23.971 29.671 1.00 62.83 10 THR E C 1
ATOM 8866 O O . THR E 1 10 ? 3.441 24.763 30.150 1.00 63.31 10 THR E O 1
ATOM 8870 N N . ASP E 1 11 ? 4.217 22.665 29.916 1.00 63.73 11 ASP E N 1
ATOM 8871 C CA . ASP E 1 11 ? 3.165 22.034 30.699 1.00 61.32 11 ASP E CA 1
ATOM 8872 C C . ASP E 1 11 ? 3.534 22.008 32.184 1.00 62.81 11 ASP E C 1
ATOM 8873 O O . ASP E 1 11 ? 4.705 22.067 32.563 1.00 67.67 11 ASP E O 1
ATOM 8878 N N . ILE E 1 12 ? 2.505 22.143 33.018 1.00 61.89 12 ILE E N 1
ATOM 8879 C CA . ILE E 1 12 ? 2.752 22.255 34.480 1.00 69.68 12 ILE E CA 1
ATOM 8880 C C . ILE E 1 12 ? 2.945 20.849 35.045 1.00 81.50 12 ILE E C 1
ATOM 8881 O O . ILE E 1 12 ? 2.634 19.882 34.340 1.00 81.84 12 ILE E O 1
ATOM 8886 N N . GLY E 1 13 ? 3.411 20.758 36.285 1.00 92.14 13 GLY E N 1
ATOM 8887 C CA . GLY E 1 13 ? 3.653 19.442 36.895 1.00 91.39 13 GLY E CA 1
ATOM 8888 C C . GLY E 1 13 ? 5.077 19.366 37.382 1.00 91.87 13 GLY E C 1
ATOM 8889 O O . GLY E 1 13 ? 5.619 18.248 37.463 1.00 92.01 13 GLY E O 1
ATOM 8890 N N . GLN E 1 14 ? 5.664 20.521 37.685 1.00 104.26 14 GLN E N 1
ATOM 8891 C CA . GLN E 1 14 ? 7.075 20.560 38.136 1.00 100.88 14 GLN E CA 1
ATOM 8892 C C . GLN E 1 14 ? 7.095 21.117 39.565 1.00 103.08 14 GLN E C 1
ATOM 8893 O O . GLN E 1 14 ? 6.473 22.174 39.780 1.00 103.38 14 GLN E O 1
ATOM 8899 N N . ASN E 1 15 ? 7.769 20.431 40.497 1.00 96.22 15 ASN E N 1
ATOM 8900 C CA . ASN E 1 15 ? 7.762 20.858 41.898 1.00 97.25 15 ASN E CA 1
ATOM 8901 C C . ASN E 1 15 ? 6.391 21.401 42.291 1.00 105.62 15 ASN E C 1
ATOM 8902 O O . ASN E 1 15 ? 6.255 22.464 42.902 1.00 100.20 15 ASN E O 1
ATOM 8907 N N . ALA E 1 16 ? 5.360 20.649 41.926 1.00 142.71 16 ALA E N 1
ATOM 8908 C CA . ALA E 1 16 ? 3.979 21.036 42.157 1.00 141.02 16 ALA E CA 1
ATOM 8909 C C . ALA E 1 16 ? 3.362 20.147 43.227 1.00 133.27 16 ALA E C 1
ATOM 8910 O O . ALA E 1 16 ? 3.803 19.019 43.462 1.00 127.89 16 ALA E O 1
ATOM 8912 N N . LYS E 1 17 ? 2.258 20.626 43.810 1.00 127.96 17 LYS E N 1
ATOM 8913 C CA . LYS E 1 17 ? 1.621 19.902 44.943 1.00 134.97 17 LYS E CA 1
ATOM 8914 C C . LYS E 1 17 ? 1.084 18.521 44.551 1.00 148.55 17 LYS E C 1
ATOM 8915 O O . LYS E 1 17 ? -0.153 18.391 44.442 1.00 134.90 17 LYS E O 1
ATOM 8921 N N . THR E 1 18 ? 1.962 17.535 44.377 1.00 188.53 18 THR E N 1
ATOM 8922 C CA . THR E 1 18 ? 1.557 16.124 44.153 1.00 177.81 18 THR E CA 1
ATOM 8923 C C . THR E 1 18 ? 0.488 15.915 43.113 1.00 174.29 18 THR E C 1
ATOM 8924 O O . THR E 1 18 ? 0.264 16.794 42.255 1.00 180.82 18 THR E O 1
ATOM 8928 N N . HIS E 1 19 ? -0.110 14.729 43.167 1.00 120.92 19 HIS E N 1
ATOM 8929 C CA . HIS E 1 19 ? -1.169 14.365 42.207 1.00 104.10 19 HIS E CA 1
ATOM 8930 C C . HIS E 1 19 ? -2.375 13.948 43.043 1.00 95.33 19 HIS E C 1
ATOM 8931 O O . HIS E 1 19 ? -2.838 12.804 42.903 1.00 90.36 19 HIS E O 1
ATOM 8938 N N . THR E 1 20 ? -2.857 14.849 43.892 1.00 90.54 20 THR E N 1
ATOM 8939 C CA . THR E 1 20 ? -3.960 14.503 44.809 1.00 80.21 20 THR E CA 1
ATOM 8940 C C . THR E 1 20 ? -5.112 13.853 44.071 1.00 73.29 20 THR E C 1
ATOM 8941 O O . THR E 1 20 ? -6.071 14.576 43.757 1.00 77.70 20 THR E O 1
ATOM 8945 N N . SER E 1 21 ? -5.051 12.544 43.828 1.00 58.52 21 SER E N 1
ATOM 8946 C CA . SER E 1 21 ? -6.135 11.779 43.210 1.00 58.67 21 SER E CA 1
ATOM 8947 C C . SER E 1 21 ? -7.246 11.449 44.205 1.00 60.62 21 SER E C 1
ATOM 8948 O O . SER E 1 21 ? -6.997 10.807 45.231 1.00 64.91 21 SER E O 1
ATOM 8951 N N . TYR E 1 22 ? -8.468 11.888 43.906 1.00 63.66 22 TYR E N 1
ATOM 8952 C CA . TYR E 1 22 ? -9.650 11.475 44.649 1.00 63.20 22 TYR E CA 1
ATOM 8953 C C . TYR E 1 22 ? -10.575 10.656 43.757 1.00 63.35 22 TYR E C 1
ATOM 8954 O O . TYR E 1 22 ? -10.440 10.641 42.531 1.00 66.47 22 TYR E O 1
ATOM 8963 N N . ASN E 1 23 ? -11.522 9.965 44.393 1.00 78.88 23 ASN E N 1
ATOM 8964 C CA . ASN E 1 23 ? -12.425 9.064 43.688 1.00 73.77 23 ASN E CA 1
ATOM 8965 C C . ASN E 1 23 ? -13.800 9.084 44.345 1.00 85.68 23 ASN E C 1
ATOM 8966 O O . ASN E 1 23 ? -13.906 9.130 45.574 1.00 55.26 23 ASN E O 1
ATOM 8971 N N . THR E 1 24 ? -14.848 9.055 43.520 1.00 64.18 24 THR E N 1
ATOM 8972 C CA . THR E 1 24 ? -16.218 8.953 44.012 1.00 57.17 24 THR E CA 1
ATOM 8973 C C . THR E 1 24 ? -17.078 8.215 42.993 1.00 69.02 24 THR E C 1
ATOM 8974 O O . THR E 1 24 ? -17.093 8.580 41.813 1.00 72.83 24 THR E O 1
ATOM 8978 N N . PHE E 1 25 ? -17.785 7.179 43.450 1.00 74.94 25 PHE E N 1
ATOM 8979 C CA . PHE E 1 25 ? -18.607 6.338 42.588 1.00 78.07 25 PHE E CA 1
ATOM 8980 C C . PHE E 1 25 ? -19.962 6.113 43.247 1.00 83.93 25 PHE E C 1
ATOM 8981 O O . PHE E 1 25 ? -20.047 5.961 44.469 1.00 79.28 25 PHE E O 1
ATOM 8989 N N . ASN E 1 26 ? -21.020 6.092 42.436 1.00 108.95 26 ASN E N 1
ATOM 8990 C CA . ASN E 1 26 ? -22.360 5.787 42.920 1.00 110.53 26 ASN E CA 1
ATOM 8991 C C . ASN E 1 26 ? -23.185 5.215 41.775 1.00 103.96 26 ASN E C 1
ATOM 8992 O O . ASN E 1 26 ? -22.849 5.380 40.599 1.00 103.47 26 ASN E O 1
ATOM 8997 N N . ASN E 1 27 ? -24.276 4.540 42.132 1.00 119.40 27 ASN E N 1
ATOM 8998 C CA . ASN E 1 27 ? -25.170 3.917 41.166 1.00 114.69 27 ASN E CA 1
ATOM 8999 C C . ASN E 1 27 ? -26.589 4.445 41.333 1.00 110.72 27 ASN E C 1
ATOM 9000 O O . ASN E 1 27 ? -27.097 4.552 42.454 1.00 108.00 27 ASN E O 1
ATOM 9005 N N . GLU E 1 28 ? -27.227 4.766 40.208 1.00 94.55 28 GLU E N 1
ATOM 9006 C CA . GLU E 1 28 ? -28.651 5.095 40.151 1.00 84.42 28 GLU E CA 1
ATOM 9007 C C . GLU E 1 28 ? -29.339 3.947 39.421 1.00 81.32 28 GLU E C 1
ATOM 9008 O O . GLU E 1 28 ? -29.294 3.867 38.190 1.00 84.50 28 GLU E O 1
ATOM 9014 N N . GLN E 1 29 ? -29.982 3.065 40.184 1.00 78.00 29 GLN E N 1
ATOM 9015 C CA . GLN E 1 29 ? -30.453 1.797 39.642 1.00 72.56 29 GLN E CA 1
ATOM 9016 C C . GLN E 1 29 ? -31.717 1.929 38.799 1.00 74.90 29 GLN E C 1
ATOM 9017 O O . GLN E 1 29 ? -32.002 1.026 38.003 1.00 78.50 29 GLN E O 1
ATOM 9023 N N . ALA E 1 30 ? -32.481 3.017 38.956 1.00 77.89 30 ALA E N 1
ATOM 9024 C CA . ALA E 1 30 ? -33.741 3.154 38.227 1.00 72.73 30 ALA E CA 1
ATOM 9025 C C . ALA E 1 30 ? -33.519 3.043 36.724 1.00 66.85 30 ALA E C 1
ATOM 9026 O O . ALA E 1 30 ? -34.211 2.284 36.035 1.00 60.84 30 ALA E O 1
ATOM 9028 N N . ASP E 1 31 ? -32.564 3.803 36.195 1.00 79.50 31 ASP E N 1
ATOM 9029 C CA . ASP E 1 31 ? -32.083 3.610 34.837 1.00 78.38 31 ASP E CA 1
ATOM 9030 C C . ASP E 1 31 ? -30.764 2.850 34.820 1.00 74.38 31 ASP E C 1
ATOM 9031 O O . ASP E 1 31 ? -30.075 2.852 33.796 1.00 74.78 31 ASP E O 1
ATOM 9036 N N . ASN E 1 32 ? -30.378 2.272 35.958 1.00 74.55 32 ASN E N 1
ATOM 9037 C CA . ASN E 1 32 ? -29.186 1.436 36.129 1.00 70.40 32 ASN E CA 1
ATOM 9038 C C . ASN E 1 32 ? -27.954 2.049 35.452 1.00 69.33 32 ASN E C 1
ATOM 9039 O O . ASN E 1 32 ? -27.368 1.506 34.519 1.00 67.93 32 ASN E O 1
ATOM 9044 N N . MET E 1 33 ? -27.593 3.234 35.931 1.00 70.48 33 MET E N 1
ATOM 9045 C CA . MET E 1 33 ? -26.397 3.944 35.504 1.00 66.76 33 MET E CA 1
ATOM 9046 C C . MET E 1 33 ? -25.390 3.989 36.648 1.00 74.26 33 MET E C 1
ATOM 9047 O O . MET E 1 33 ? -25.767 4.049 37.821 1.00 84.66 33 MET E O 1
ATOM 9052 N N . THR E 1 34 ? -24.101 3.981 36.303 1.00 73.42 34 THR E N 1
ATOM 9053 C CA . THR E 1 34 ? -23.024 3.970 37.293 1.00 78.58 34 THR E CA 1
ATOM 9054 C C . THR E 1 34 ? -22.050 5.110 36.996 1.00 77.16 34 THR E C 1
ATOM 9055 O O . THR E 1 34 ? -21.240 5.017 36.068 1.00 76.98 34 THR E O 1
ATOM 9059 N N . MET E 1 35 ? -22.123 6.177 37.793 1.00 79.82 35 MET E N 1
ATOM 9060 C CA . MET E 1 35 ? -21.217 7.313 37.653 1.00 77.93 35 MET E CA 1
ATOM 9061 C C . MET E 1 35 ? -19.898 7.067 38.377 1.00 80.29 35 MET E C 1
ATOM 9062 O O . MET E 1 35 ? -19.865 6.467 39.456 1.00 82.07 35 MET E O 1
ATOM 9067 N N . SER E 1 36 ? -18.808 7.541 37.772 1.00 80.57 36 SER E N 1
ATOM 9068 C CA . SER E 1 36 ? -17.485 7.497 38.375 1.00 75.96 36 SER E CA 1
ATOM 9069 C C . SER E 1 36 ? -16.765 8.806 38.098 1.00 73.50 36 SER E C 1
ATOM 9070 O O . SER E 1 36 ? -16.951 9.424 37.046 1.00 77.34 36 SER E O 1
ATOM 9073 N N . LEU E 1 37 ? -15.941 9.226 39.055 1.00 61.48 37 LEU E N 1
ATOM 9074 C CA . LEU E 1 37 ? -15.170 10.448 38.898 1.00 65.80 37 LEU E CA 1
ATOM 9075 C C . LEU E 1 37 ? -13.820 10.273 39.575 1.00 65.39 37 LEU E C 1
ATOM 9076 O O . LEU E 1 37 ? -13.697 9.560 40.574 1.00 64.81 37 LEU E O 1
ATOM 9081 N N . LYS E 1 38 ? -12.809 10.935 39.016 1.00 83.09 38 LYS E N 1
ATOM 9082 C CA . LYS E 1 38 ? -11.442 10.874 39.535 1.00 87.77 38 LYS E CA 1
ATOM 9083 C C . LYS E 1 38 ? -10.831 12.260 39.350 1.00 90.15 38 LYS E C 1
ATOM 9084 O O . LYS E 1 38 ? -10.480 12.643 38.229 1.00 101.91 38 LYS E O 1
ATOM 9090 N N . VAL E 1 39 ? -10.712 13.009 40.436 1.00 64.22 39 VAL E N 1
ATOM 9091 C CA . VAL E 1 39 ? -10.131 14.345 40.386 1.00 61.15 39 VAL E CA 1
ATOM 9092 C C . VAL E 1 39 ? -8.696 14.257 40.880 1.00 63.28 39 VAL E C 1
ATOM 9093 O O . VAL E 1 39 ? -8.364 13.449 41.756 1.00 62.40 39 VAL E O 1
ATOM 9097 N N . THR E 1 40 ? -7.832 15.095 40.308 1.00 68.29 40 THR E N 1
ATOM 9098 C CA . THR E 1 40 ? -6.446 15.218 40.745 1.00 64.81 40 THR E CA 1
ATOM 9099 C C . THR E 1 40 ? -6.112 16.695 40.892 1.00 63.91 40 THR E C 1
ATOM 9100 O O . THR E 1 40 ? -6.264 17.468 39.940 1.00 61.24 40 THR E O 1
ATOM 9104 N N . PHE E 1 41 ? -5.661 17.079 42.085 1.00 66.00 41 PHE E N 1
ATOM 9105 C CA . PHE E 1 41 ? -5.317 18.462 42.389 1.00 62.41 41 PHE E CA 1
ATOM 9106 C C . PHE E 1 41 ? -3.842 18.723 42.124 1.00 67.60 41 PHE E C 1
ATOM 9107 O O . PHE E 1 41 ? -2.979 17.952 42.556 1.00 85.78 41 PHE E O 1
ATOM 9115 N N . ILE E 1 42 ? -3.560 19.808 41.409 1.00 63.10 42 ILE E N 1
ATOM 9116 C CA . ILE E 1 42 ? -2.201 20.294 41.199 1.00 71.43 42 ILE E CA 1
ATOM 9117 C C . ILE E 1 42 ? -2.162 21.742 41.665 1.00 69.79 42 ILE E C 1
ATOM 9118 O O . ILE E 1 42 ? -2.949 22.574 41.194 1.00 69.11 42 ILE E O 1
ATOM 9123 N N . ASP E 1 43 ? -1.261 22.040 42.595 1.00 77.29 43 ASP E N 1
ATOM 9124 C CA . ASP E 1 43 ? -1.110 23.376 43.168 1.00 73.35 43 ASP E CA 1
ATOM 9125 C C . ASP E 1 43 ? 0.303 23.853 42.837 1.00 73.42 43 ASP E C 1
ATOM 9126 O O . ASP E 1 43 ? 1.243 23.628 43.603 1.00 77.21 43 ASP E O 1
ATOM 9131 N N . ASP E 1 44 ? 0.451 24.510 41.691 1.00 68.99 44 ASP E N 1
ATOM 9132 C CA . ASP E 1 44 ? 1.763 24.974 41.254 1.00 67.81 44 ASP E CA 1
ATOM 9133 C C . ASP E 1 44 ? 2.104 26.307 41.909 1.00 71.44 44 ASP E C 1
ATOM 9134 O O . ASP E 1 44 ? 1.403 27.298 41.673 1.00 77.09 44 ASP E O 1
ATOM 9139 N N . PRO E 1 45 ? 3.147 26.374 42.742 1.00 66.39 45 PRO E N 1
ATOM 9140 C CA . PRO E 1 45 ? 3.531 27.670 43.323 1.00 61.09 45 PRO E CA 1
ATOM 9141 C C . PRO E 1 45 ? 4.018 28.666 42.286 1.00 70.24 45 PRO E C 1
ATOM 9142 O O . PRO E 1 45 ? 3.837 29.875 42.475 1.00 73.78 45 PRO E O 1
ATOM 9146 N N . SER E 1 46 ? 4.635 28.196 41.196 1.00 80.80 46 SER E N 1
ATOM 9147 C CA . SER E 1 46 ? 5.055 29.105 40.135 1.00 85.38 46 SER E CA 1
ATOM 9148 C C . SER E 1 46 ? 3.856 29.750 39.456 1.00 91.54 46 SER E C 1
ATOM 9149 O O . SER E 1 46 ? 3.940 30.897 39.002 1.00 101.74 46 SER E O 1
ATOM 9152 N N . ALA E 1 47 ? 2.743 29.028 39.373 1.00 85.24 47 ALA E N 1
ATOM 9153 C CA . ALA E 1 47 ? 1.533 29.550 38.766 1.00 80.05 47 ALA E CA 1
ATOM 9154 C C . ALA E 1 47 ? 0.877 30.583 39.679 1.00 75.56 47 ALA E C 1
ATOM 9155 O O . ALA E 1 47 ? 1.300 30.816 40.817 1.00 74.28 47 ALA E O 1
ATOM 9157 N N . ASP E 1 48 ? -0.178 31.207 39.163 1.00 72.54 48 ASP E N 1
ATOM 9158 C CA . ASP E 1 48 ? -0.996 32.095 39.975 1.00 77.51 48 ASP E CA 1
ATOM 9159 C C . ASP E 1 48 ? -2.153 31.370 40.648 1.00 83.65 48 ASP E C 1
ATOM 9160 O O . ASP E 1 48 ? -2.556 31.758 41.751 1.00 89.93 48 ASP E O 1
ATOM 9165 N N . LYS E 1 49 ? -2.701 30.332 40.018 1.00 72.19 49 LYS E N 1
ATOM 9166 C CA . LYS E 1 49 ? -3.908 29.677 40.503 1.00 73.73 49 LYS E CA 1
ATOM 9167 C C . LYS E 1 49 ? -3.650 28.178 40.660 1.00 76.28 49 LYS E C 1
ATOM 9168 O O . LYS E 1 49 ? -2.585 27.667 40.301 1.00 78.99 49 LYS E O 1
ATOM 9174 N N . GLN E 1 50 ? -4.643 27.470 41.199 1.00 80.57 50 GLN E N 1
ATOM 9175 C CA . GLN E 1 50 ? -4.553 26.042 41.497 1.00 73.12 50 GLN E CA 1
ATOM 9176 C C . GLN E 1 50 ? -5.372 25.225 40.504 1.00 65.93 50 GLN E C 1
ATOM 9177 O O . GLN E 1 50 ? -6.546 25.525 40.272 1.00 65.46 50 GLN E O 1
ATOM 9183 N N . ILE E 1 51 ? -4.770 24.154 39.976 1.00 59.52 51 ILE E N 1
ATOM 9184 C CA . ILE E 1 51 ? -5.353 23.354 38.900 1.00 59.71 51 ILE E CA 1
ATOM 9185 C C . ILE E 1 51 ? -5.956 22.078 39.470 1.00 54.02 51 ILE E C 1
ATOM 9186 O O . ILE E 1 51 ? -5.420 21.491 40.419 1.00 55.57 51 ILE E O 1
ATOM 9191 N N . ALA E 1 52 ? -7.072 21.644 38.882 1.00 53.91 52 ALA E N 1
ATOM 9192 C CA . ALA E 1 52 ? -7.726 20.395 39.263 1.00 50.81 52 ALA E CA 1
ATOM 9193 C C . ALA E 1 52 ? -8.325 19.768 38.014 1.00 64.58 52 ALA E C 1
ATOM 9194 O O . ALA E 1 52 ? -9.116 20.414 37.320 1.00 73.44 52 ALA E O 1
ATOM 9196 N N . VAL E 1 53 ? -7.956 18.522 37.731 1.00 76.74 53 VAL E N 1
ATOM 9197 C CA . VAL E 1 53 ? -8.409 17.814 36.536 1.00 71.73 53 VAL E CA 1
ATOM 9198 C C . VAL E 1 53 ? -9.477 16.805 36.935 1.00 76.13 53 VAL E C 1
ATOM 9199 O O . VAL E 1 53 ? -9.273 15.999 37.851 1.00 73.33 53 VAL E O 1
ATOM 9203 N N . ILE E 1 54 ? -10.621 16.853 36.255 1.00 68.34 54 ILE E N 1
ATOM 9204 C CA . ILE E 1 54 ? -11.743 15.957 36.517 1.00 63.55 54 ILE E CA 1
ATOM 9205 C C . ILE E 1 54 ? -11.850 14.981 35.353 1.00 67.96 54 ILE E C 1
ATOM 9206 O O . ILE E 1 54 ? -11.898 15.397 34.189 1.00 73.77 54 ILE E O 1
ATOM 9211 N N . ASN E 1 55 ? -11.815 13.695 35.689 1.00 67.55 55 ASN E N 1
ATOM 9212 C CA . ASN E 1 55 ? -11.907 12.645 34.648 1.00 71.11 55 ASN E CA 1
ATOM 9213 C C . ASN E 1 55 ? -13.167 11.821 34.932 1.00 74.68 55 ASN E C 1
ATOM 9214 O O . ASN E 1 55 ? -13.300 11.346 36.075 1.00 81.56 55 ASN E O 1
ATOM 9219 N N . THR E 1 56 ? -14.068 11.684 33.953 1.00 126.48 56 THR E N 1
ATOM 9220 C CA . THR E 1 56 ? -15.336 10.955 34.175 1.00 236.27 56 THR E CA 1
ATOM 9221 C C . THR E 1 56 ? -15.282 9.611 33.480 1.00 94.52 56 THR E C 1
ATOM 9222 O O . THR E 1 56 ? -15.190 9.600 32.238 1.00 99.34 56 THR E O 1
ATOM 9226 N N . THR E 1 57 ? -15.346 8.514 34.243 1.00 70.21 57 THR E N 1
ATOM 9227 C CA . THR E 1 57 ? -15.351 7.159 33.649 1.00 67.98 57 THR E CA 1
ATOM 9228 C C . THR E 1 57 ? -16.533 6.391 34.190 1.00 67.76 57 THR E C 1
ATOM 9229 O O . THR E 1 57 ? -17.537 7.041 34.529 1.00 73.17 57 THR E O 1
ATOM 9233 N N . GLY E 1 58 ? -16.424 5.070 34.312 1.00 64.30 58 GLY E N 1
ATOM 9234 C CA . GLY E 1 58 ? -17.557 4.254 34.695 1.00 73.21 58 GLY E CA 1
ATOM 9235 C C . GLY E 1 58 ? -18.316 3.780 33.475 1.00 82.58 58 GLY E C 1
ATOM 9236 O O . GLY E 1 58 ? -17.708 3.533 32.429 1.00 88.15 58 GLY E O 1
ATOM 9237 N N . SER E 1 59 ? -19.615 3.506 33.631 1.00 67.92 59 SER E N 1
ATOM 9238 C CA . SER E 1 59 ? -20.388 2.943 32.490 1.00 67.47 59 SER E CA 1
ATOM 9239 C C . SER E 1 59 ? -21.857 3.359 32.560 1.00 71.46 59 SER E C 1
ATOM 9240 O O . SER E 1 59 ? -22.347 3.593 33.682 1.00 78.16 59 SER E O 1
ATOM 9243 N N . PHE E 1 60 ? -22.526 3.417 31.407 1.00 73.77 60 PHE E N 1
ATOM 9244 C CA . PHE E 1 60 ? -23.974 3.750 31.379 1.00 76.92 60 PHE E CA 1
ATOM 9245 C C . PHE E 1 60 ? -24.673 2.647 30.614 1.00 77.20 60 PHE E C 1
ATOM 9246 O O . PHE E 1 60 ? -24.257 2.316 29.493 1.00 72.17 60 PHE E O 1
ATOM 9254 N N . MET E 1 61 ? -25.698 2.064 31.222 1.00 92.31 61 MET E N 1
ATOM 9255 C CA . MET E 1 61 ? -26.394 0.969 30.566 1.00 88.77 61 MET E CA 1
ATOM 9256 C C . MET E 1 61 ? -27.479 1.510 29.643 1.00 85.68 61 MET E C 1
ATOM 9257 O O . MET E 1 61 ? -28.078 2.559 29.898 1.00 86.41 61 MET E O 1
ATOM 9262 N N . LYS E 1 62 ? -27.729 0.780 28.556 1.00 65.71 62 LYS E N 1
ATOM 9263 C CA . LYS E 1 62 ? -28.844 1.112 27.675 1.00 63.85 62 LYS E CA 1
ATOM 9264 C C . LYS E 1 62 ? -30.181 0.655 28.250 1.00 59.73 62 LYS E C 1
ATOM 9265 O O . LYS E 1 62 ? -31.152 1.420 28.259 1.00 71.16 62 LYS E O 1
ATOM 9271 N N . ALA E 1 63 ? -30.244 -0.587 28.734 1.00 52.33 63 ALA E N 1
ATOM 9272 C CA . ALA E 1 63 ? -31.454 -1.170 29.321 1.00 55.20 63 ALA E CA 1
ATOM 9273 C C . ALA E 1 63 ? -32.638 -1.091 28.351 1.00 57.51 63 ALA E C 1
ATOM 9274 O O . ALA E 1 63 ? -33.683 -0.508 28.641 1.00 65.47 63 ALA E O 1
ATOM 9276 N N . ASN E 1 64 ? -32.442 -1.694 27.175 1.00 52.78 64 ASN E N 1
ATOM 9277 C CA . ASN E 1 64 ? -33.341 -1.617 26.026 1.00 52.43 64 ASN E CA 1
ATOM 9278 C C . ASN E 1 64 ? -34.448 -2.668 26.127 1.00 53.76 64 ASN E C 1
ATOM 9279 O O . ASN E 1 64 ? -34.196 -3.852 25.867 1.00 55.20 64 ASN E O 1
ATOM 9284 N N . PRO E 1 65 ? -35.686 -2.288 26.497 1.00 77.58 65 PRO E N 1
ATOM 9285 C CA . PRO E 1 65 ? -36.767 -3.280 26.586 1.00 78.57 65 PRO E CA 1
ATOM 9286 C C . PRO E 1 65 ? -37.652 -3.349 25.348 1.00 94.04 65 PRO E C 1
ATOM 9287 O O . PRO E 1 65 ? -37.643 -2.429 24.526 1.00 96.13 65 PRO E O 1
ATOM 9291 N N . THR E 1 66 ? -38.471 -4.399 25.244 1.00 91.15 66 THR E N 1
ATOM 9292 C CA . THR E 1 66 ? -39.552 -4.504 24.259 1.00 102.46 66 THR E CA 1
ATOM 9293 C C . THR E 1 66 ? -40.881 -4.441 25.012 1.00 129.51 66 THR E C 1
ATOM 9294 O O . THR E 1 66 ? -41.405 -5.461 25.462 1.00 125.83 66 THR E O 1
ATOM 9298 N N . LEU E 1 67 ? -41.424 -3.232 25.142 1.00 178.95 67 LEU E N 1
ATOM 9299 C CA . LEU E 1 67 ? -42.544 -2.993 26.042 1.00 185.39 67 LEU E CA 1
ATOM 9300 C C . LEU E 1 67 ? -43.926 -3.171 25.410 1.00 194.68 67 LEU E C 1
ATOM 9301 O O . LEU E 1 67 ? -44.921 -3.151 26.142 1.00 202.12 67 LEU E O 1
ATOM 9306 N N . SER E 1 68 ? -44.035 -3.376 24.094 1.00 153.67 68 SER E N 1
ATOM 9307 C CA . SER E 1 68 ? -45.342 -3.562 23.451 1.00 135.77 68 SER E CA 1
ATOM 9308 C C . SER E 1 68 ? -45.456 -4.909 22.733 1.00 117.79 68 SER E C 1
ATOM 9309 O O . SER E 1 68 ? -45.025 -5.036 21.584 1.00 112.55 68 SER E O 1
ATOM 9312 N N . ASP E 1 69 ? -46.022 -5.914 23.397 1.00 104.89 69 ASP E N 1
ATOM 9313 C CA . ASP E 1 69 ? -46.210 -7.232 22.783 1.00 91.87 69 ASP E CA 1
ATOM 9314 C C . ASP E 1 69 ? -47.587 -7.362 22.126 1.00 101.25 69 ASP E C 1
ATOM 9315 O O . ASP E 1 69 ? -48.322 -8.313 22.395 1.00 101.04 69 ASP E O 1
ATOM 9320 N N . ALA E 1 70 ? -47.967 -6.397 21.282 1.00 98.10 70 ALA E N 1
ATOM 9321 C CA . ALA E 1 70 ? -49.250 -6.489 20.581 1.00 91.59 70 ALA E CA 1
ATOM 9322 C C . ALA E 1 70 ? -49.422 -7.785 19.791 1.00 93.23 70 ALA E C 1
ATOM 9323 O O . ALA E 1 70 ? -50.450 -8.458 19.978 1.00 100.78 70 ALA E O 1
ATOM 9325 N N . PRO E 1 71 ? -48.493 -8.197 18.894 1.00 100.24 71 PRO E N 1
ATOM 9326 C CA . PRO E 1 71 ? -48.770 -9.356 18.025 1.00 104.32 71 PRO E CA 1
ATOM 9327 C C . PRO E 1 71 ? -49.187 -10.585 18.824 1.00 106.35 71 PRO E C 1
ATOM 9328 O O . PRO E 1 71 ? -49.842 -11.486 18.287 1.00 110.48 71 PRO E O 1
ATOM 9332 N N . VAL E 1 72 ? -48.815 -10.634 20.102 1.00 94.93 72 VAL E N 1
ATOM 9333 C CA . VAL E 1 72 ? -49.113 -11.775 20.954 1.00 87.71 72 VAL E CA 1
ATOM 9334 C C . VAL E 1 72 ? -50.470 -11.855 21.651 1.00 96.17 72 VAL E C 1
ATOM 9335 O O . VAL E 1 72 ? -50.886 -12.960 22.035 1.00 102.38 72 VAL E O 1
ATOM 9339 N N . ASP E 1 73 ? -51.207 -10.750 21.763 1.00 105.64 73 ASP E N 1
ATOM 9340 C CA . ASP E 1 73 ? -52.462 -10.773 22.507 1.00 109.59 73 ASP E CA 1
ATOM 9341 C C . ASP E 1 73 ? -53.696 -10.767 21.607 1.00 120.94 73 ASP E C 1
ATOM 9342 O O . ASP E 1 73 ? -54.583 -11.608 21.780 1.00 127.36 73 ASP E O 1
ATOM 9347 N N . GLY E 1 74 ? -53.777 -9.844 20.648 1.00 106.74 74 GLY E N 1
ATOM 9348 C CA . GLY E 1 74 ? -55.001 -9.700 19.879 1.00 109.92 74 GLY E CA 1
ATOM 9349 C C . GLY E 1 74 ? -54.866 -9.355 18.407 1.00 116.81 74 GLY E C 1
ATOM 9350 O O . GLY E 1 74 ? -55.857 -8.987 17.768 1.00 125.71 74 GLY E O 1
ATOM 9351 N N . TYR E 1 75 ? -53.654 -9.476 17.857 1.00 98.56 75 TYR E N 1
ATOM 9352 C CA . TYR E 1 75 ? -53.307 -9.252 16.451 1.00 97.47 75 TYR E CA 1
ATOM 9353 C C . TYR E 1 75 ? -53.970 -8.038 15.791 1.00 105.22 75 TYR E C 1
ATOM 9354 O O . TYR E 1 75 ? -54.454 -8.152 14.659 1.00 112.72 75 TYR E O 1
ATOM 9363 N N . PRO E 1 76 ? -53.961 -6.855 16.410 1.00 100.62 76 PRO E N 1
ATOM 9364 C CA . PRO E 1 76 ? -54.692 -5.720 15.827 1.00 101.11 76 PRO E CA 1
ATOM 9365 C C . PRO E 1 76 ? -54.090 -5.295 14.496 1.00 107.11 76 PRO E C 1
ATOM 9366 O O . PRO E 1 76 ? -52.899 -4.990 14.412 1.00 111.42 76 PRO E O 1
ATOM 9370 N N . ILE E 1 77 ? -54.926 -5.217 13.453 1.00 107.89 77 ILE E N 1
ATOM 9371 C CA . ILE E 1 77 ? -54.404 -4.944 12.077 1.00 113.89 77 ILE E CA 1
ATOM 9372 C C . ILE E 1 77 ? -53.283 -5.967 11.831 1.00 125.79 77 ILE E C 1
ATOM 9373 O O . ILE E 1 77 ? -52.109 -5.588 11.935 1.00 131.09 77 ILE E O 1
ATOM 9378 N N . PRO E 1 78 ? -53.591 -7.233 11.472 1.00 139.75 78 PRO E N 1
ATOM 9379 C CA . PRO E 1 78 ? -52.602 -8.303 11.334 1.00 140.91 78 PRO E CA 1
ATOM 9380 C C . PRO E 1 78 ? -51.108 -8.067 11.580 1.00 142.97 78 PRO E C 1
ATOM 9381 O O . PRO E 1 78 ? -50.463 -7.370 10.770 1.00 140.15 78 PRO E O 1
ATOM 9385 N N . GLY E 1 79 ? -50.543 -8.697 12.624 1.00 195.60 79 GLY E N 1
ATOM 9386 C CA . GLY E 1 79 ? -49.155 -8.402 12.909 1.00 161.61 79 GLY E CA 1
ATOM 9387 C C . GLY E 1 79 ? -48.819 -7.000 13.368 1.00 157.72 79 GLY E C 1
ATOM 9388 O O . GLY E 1 79 ? -48.235 -6.223 12.609 1.00 159.58 79 GLY E O 1
ATOM 9389 N N . ALA E 1 80 ? -49.131 -6.684 14.624 1.00 128.52 80 ALA E N 1
ATOM 9390 C CA . ALA E 1 80 ? -49.175 -5.316 15.111 1.00 116.10 80 ALA E CA 1
ATOM 9391 C C . ALA E 1 80 ? -47.884 -4.873 15.800 1.00 106.08 80 ALA E C 1
ATOM 9392 O O . ALA E 1 80 ? -46.845 -5.536 15.743 1.00 107.12 80 ALA E O 1
ATOM 9394 N N . SER E 1 81 ? -47.951 -3.686 16.400 1.00 93.96 81 SER E N 1
ATOM 9395 C CA . SER E 1 81 ? -46.880 -3.016 17.132 1.00 92.88 81 SER E CA 1
ATOM 9396 C C . SER E 1 81 ? -46.034 -3.850 18.085 1.00 101.12 81 SER E C 1
ATOM 9397 O O . SER E 1 81 ? -46.518 -4.332 19.113 1.00 106.33 81 SER E O 1
ATOM 9400 N N . VAL E 1 82 ? -44.759 -4.000 17.751 1.00 130.02 82 VAL E N 1
ATOM 9401 C CA . VAL E 1 82 ? -43.720 -4.374 18.702 1.00 130.61 82 VAL E CA 1
ATOM 9402 C C . VAL E 1 82 ? -42.793 -3.175 18.772 1.00 142.63 82 VAL E C 1
ATOM 9403 O O . VAL E 1 82 ? -42.258 -2.743 17.744 1.00 139.86 82 VAL E O 1
ATOM 9407 N N . THR E 1 83 ? -42.581 -2.642 19.969 1.00 165.02 83 THR E N 1
ATOM 9408 C CA . THR E 1 83 ? -41.772 -1.445 20.111 1.00 167.28 83 THR E CA 1
ATOM 9409 C C . THR E 1 83 ? -40.429 -1.792 20.731 1.00 167.05 83 THR E C 1
ATOM 9410 O O . THR E 1 83 ? -40.296 -2.766 21.478 1.00 172.03 83 THR E O 1
ATOM 9414 N N . LEU E 1 84 ? -39.435 -0.971 20.413 1.00 110.68 84 LEU E N 1
ATOM 9415 C CA . LEU E 1 84 ? -38.106 -1.096 20.986 1.00 97.06 84 LEU E CA 1
ATOM 9416 C C . LEU E 1 84 ? -37.577 0.304 21.248 1.00 89.96 84 LEU E C 1
ATOM 9417 O O . LEU E 1 84 ? -37.549 1.135 20.336 1.00 89.37 84 LEU E O 1
ATOM 9422 N N . ARG E 1 85 ? -37.165 0.564 22.486 1.00 78.56 85 ARG E N 1
ATOM 9423 C CA . ARG E 1 85 ? -36.674 1.886 22.873 1.00 75.42 85 ARG E CA 1
ATOM 9424 C C . ARG E 1 85 ? -35.187 1.971 22.561 1.00 100.78 85 ARG E C 1
ATOM 9425 O O . ARG E 1 85 ? -34.338 1.665 23.398 1.00 103.25 85 ARG E O 1
ATOM 9433 N N . TYR E 1 86 ? -34.865 2.388 21.339 1.00 87.14 86 TYR E N 1
ATOM 9434 C CA . TYR E 1 86 ? -33.465 2.548 20.978 1.00 81.79 86 TYR E CA 1
ATOM 9435 C C . TYR E 1 86 ? -32.991 3.922 21.425 1.00 94.54 86 TYR E C 1
ATOM 9436 O O . TYR E 1 86 ? -33.458 4.937 20.895 1.00 102.39 86 TYR E O 1
ATOM 9445 N N . PRO E 1 87 ? -32.074 4.004 22.385 1.00 114.44 87 PRO E N 1
ATOM 9446 C CA . PRO E 1 87 ? -31.579 5.319 22.798 1.00 98.09 87 PRO E CA 1
ATOM 9447 C C . PRO E 1 87 ? -30.682 5.907 21.722 1.00 90.96 87 PRO E C 1
ATOM 9448 O O . PRO E 1 87 ? -29.959 5.192 21.025 1.00 89.88 87 PRO E O 1
ATOM 9452 N N . SER E 1 88 ? -30.727 7.233 21.595 1.00 75.78 88 SER E N 1
ATOM 9453 C CA . SER E 1 88 ? -29.949 7.916 20.568 1.00 69.31 88 SER E CA 1
ATOM 9454 C C . SER E 1 88 ? -28.925 8.877 21.153 1.00 67.18 88 SER E C 1
ATOM 9455 O O . SER E 1 88 ? -27.728 8.724 20.898 1.00 83.63 88 SER E O 1
ATOM 9458 N N . GLN E 1 89 ? -29.346 9.852 21.945 1.00 54.87 89 GLN E N 1
ATOM 9459 C CA . GLN E 1 89 ? -28.422 10.860 22.434 1.00 57.53 89 GLN E CA 1
ATOM 9460 C C . GLN E 1 89 ? -28.077 10.615 23.896 1.00 69.15 89 GLN E C 1
ATOM 9461 O O . GLN E 1 89 ? -28.901 10.144 24.685 1.00 73.15 89 GLN E O 1
ATOM 9467 N N . TYR E 1 90 ? -26.830 10.940 24.244 1.00 93.83 90 TYR E N 1
ATOM 9468 C CA . TYR E 1 90 ? -26.289 10.767 25.592 1.00 82.90 90 TYR E CA 1
ATOM 9469 C C . TYR E 1 90 ? -25.580 12.053 25.992 1.00 77.22 90 TYR E C 1
ATOM 9470 O O . TYR E 1 90 ? -24.360 12.178 25.863 1.00 68.17 90 TYR E O 1
ATOM 9479 N N . ASP E 1 91 ? -26.361 13.015 26.472 1.00 61.35 91 ASP E N 1
ATOM 9480 C CA . ASP E 1 91 ? -25.811 14.287 26.906 1.00 61.22 91 ASP E CA 1
ATOM 9481 C C . ASP E 1 91 ? -25.263 14.145 28.319 1.00 68.39 91 ASP E C 1
ATOM 9482 O O . ASP E 1 91 ? -25.936 13.613 29.208 1.00 75.47 91 ASP E O 1
ATOM 9487 N N . ILE E 1 92 ? -24.041 14.626 28.522 1.00 132.93 92 ILE E N 1
ATOM 9488 C CA . ILE E 1 92 ? -23.430 14.712 29.841 1.00 71.09 92 ILE E CA 1
ATOM 9489 C C . ILE E 1 92 ? -23.045 16.166 30.045 1.00 96.22 92 ILE E C 1
ATOM 9490 O O . ILE E 1 92 ? -22.308 16.739 29.232 1.00 183.72 92 ILE E O 1
ATOM 9495 N N . ALA E 1 93 ? -23.535 16.758 31.125 1.00 71.55 93 ALA E N 1
ATOM 9496 C CA . ALA E 1 93 ? -23.378 18.180 31.370 1.00 65.34 93 ALA E CA 1
ATOM 9497 C C . ALA E 1 93 ? -22.737 18.405 32.729 1.00 64.71 93 ALA E C 1
ATOM 9498 O O . ALA E 1 93 ? -22.941 17.631 33.669 1.00 66.76 93 ALA E O 1
ATOM 9500 N N . MET E 1 94 ? -21.952 19.473 32.819 1.00 62.51 94 MET E N 1
ATOM 9501 C CA . MET E 1 94 ? -21.340 19.893 34.076 1.00 59.08 94 MET E CA 1
ATOM 9502 C C . MET E 1 94 ? -21.612 21.386 34.229 1.00 60.92 94 MET E C 1
ATOM 9503 O O . MET E 1 94 ? -20.929 22.218 33.623 1.00 55.00 94 MET E O 1
ATOM 9508 N N . ASN E 1 95 ? -22.614 21.716 35.040 1.00 67.52 95 ASN E N 1
ATOM 9509 C CA . ASN E 1 95 ? -23.105 23.082 35.195 1.00 66.91 95 ASN E CA 1
ATOM 9510 C C . ASN E 1 95 ? -22.671 23.588 36.564 1.00 68.74 95 ASN E C 1
ATOM 9511 O O . ASN E 1 95 ? -23.345 23.347 37.568 1.00 68.18 95 ASN E O 1
ATOM 9516 N N . LEU E 1 96 ? -21.556 24.306 36.596 1.00 74.17 96 LEU E N 1
ATOM 9517 C CA . LEU E 1 96 ? -21.157 25.000 37.809 1.00 74.14 96 LEU E CA 1
ATOM 9518 C C . LEU E 1 96 ? -22.167 26.089 38.138 1.00 64.81 96 LEU E C 1
ATOM 9519 O O . LEU E 1 96 ? -22.706 26.744 37.240 1.00 68.16 96 LEU E O 1
ATOM 9524 N N . GLN E 1 97 ? -22.442 26.269 39.429 1.00 60.53 97 GLN E N 1
ATOM 9525 C CA . GLN E 1 97 ? -23.365 27.318 39.831 1.00 59.24 97 GLN E CA 1
ATOM 9526 C C . GLN E 1 97 ? -22.807 28.663 39.389 1.00 71.24 97 GLN E C 1
ATOM 9527 O O . GLN E 1 97 ? -21.599 28.906 39.458 1.00 82.33 97 GLN E O 1
ATOM 9533 N N . ASP E 1 98 ? -23.692 29.544 38.927 1.00 70.83 98 ASP E N 1
ATOM 9534 C CA . ASP E 1 98 ? -23.220 30.748 38.257 1.00 70.63 98 ASP E CA 1
ATOM 9535 C C . ASP E 1 98 ? -22.790 31.817 39.251 1.00 80.75 98 ASP E C 1
ATOM 9536 O O . ASP E 1 98 ? -23.186 32.980 39.124 1.00 93.30 98 ASP E O 1
ATOM 9541 N N . ASN E 1 99 ? -21.977 31.441 40.239 1.00 97.02 99 ASN E N 1
ATOM 9542 C CA . ASN E 1 99 ? -21.362 32.438 41.105 1.00 99.22 99 ASN E CA 1
ATOM 9543 C C . ASN E 1 99 ? -19.930 32.151 41.532 1.00 98.42 99 ASN E C 1
ATOM 9544 O O . ASN E 1 99 ? -19.279 33.071 42.038 1.00 99.63 99 ASN E O 1
ATOM 9549 N N . THR E 1 100 ? -19.408 30.937 41.355 1.00 112.76 100 THR E N 1
ATOM 9550 C CA . THR E 1 100 ? -18.159 30.600 42.032 1.00 107.07 100 THR E CA 1
ATOM 9551 C C . THR E 1 100 ? -16.842 30.716 41.265 1.00 113.44 100 THR E C 1
ATOM 9552 O O . THR E 1 100 ? -16.012 31.568 41.596 1.00 124.77 100 THR E O 1
ATOM 9556 N N . SER E 1 101 ? -16.628 29.877 40.256 1.00 100.29 101 SER E N 1
ATOM 9557 C CA . SER E 1 101 ? -15.343 29.838 39.555 1.00 87.10 101 SER E CA 1
ATOM 9558 C C . SER E 1 101 ? -15.594 29.707 38.056 1.00 79.76 101 SER E C 1
ATOM 9559 O O . SER E 1 101 ? -16.691 29.977 37.555 1.00 85.74 101 SER E O 1
ATOM 9562 N N . ARG E 1 102 ? -14.552 29.315 37.324 1.00 69.05 102 ARG E N 1
ATOM 9563 C CA . ARG E 1 102 ? -14.605 29.151 35.878 1.00 71.47 102 ARG E CA 1
ATOM 9564 C C . ARG E 1 102 ? -14.193 27.737 35.489 1.00 72.22 102 ARG E C 1
ATOM 9565 O O . ARG E 1 102 ? -13.268 27.169 36.076 1.00 77.44 102 ARG E O 1
ATOM 9573 N N . PHE E 1 103 ? -14.922 27.153 34.538 1.00 77.59 103 PHE E N 1
ATOM 9574 C CA . PHE E 1 103 ? -14.462 25.959 33.840 1.00 76.26 103 PHE E CA 1
ATOM 9575 C C . PHE E 1 103 ? -13.330 26.289 32.869 1.00 86.38 103 PHE E C 1
ATOM 9576 O O . PHE E 1 103 ? -13.160 27.426 32.422 1.00 90.69 103 PHE E O 1
ATOM 9584 N N . PHE E 1 104 ? -12.558 25.258 32.536 1.00 100.52 104 PHE E N 1
ATOM 9585 C CA . PHE E 1 104 ? -11.348 25.387 31.734 1.00 95.76 104 PHE E CA 1
ATOM 9586 C C . PHE E 1 104 ? -11.259 24.081 30.952 1.00 93.31 104 PHE E C 1
ATOM 9587 O O . PHE E 1 104 ? -12.253 23.354 30.882 1.00 91.42 104 PHE E O 1
ATOM 9595 N N . HIS E 1 105 ? -10.113 23.780 30.343 1.00 70.40 105 HIS E N 1
ATOM 9596 C CA . HIS E 1 105 ? -10.000 22.908 29.179 1.00 68.63 105 HIS E CA 1
ATOM 9597 C C . HIS E 1 105 ? -10.658 21.536 29.298 1.00 63.68 105 HIS E C 1
ATOM 9598 O O . HIS E 1 105 ? -10.577 20.864 30.329 1.00 59.65 105 HIS E O 1
ATOM 9605 N N . VAL E 1 106 ? -11.325 21.133 28.217 1.00 68.61 106 VAL E N 1
ATOM 9606 C CA . VAL E 1 106 ? -12.308 20.057 28.173 1.00 69.60 106 VAL E CA 1
ATOM 9607 C C . VAL E 1 106 ? -11.933 19.079 27.068 1.00 73.93 106 VAL E C 1
ATOM 9608 O O . VAL E 1 106 ? -11.518 19.484 25.977 1.00 69.12 106 VAL E O 1
ATOM 9612 N N . ALA E 1 107 ? -12.057 17.786 27.364 1.00 74.28 107 ALA E N 1
ATOM 9613 C CA . ALA E 1 107 ? -11.816 16.734 26.392 1.00 73.87 107 ALA E CA 1
ATOM 9614 C C . ALA E 1 107 ? -12.966 15.736 26.397 1.00 74.29 107 ALA E C 1
ATOM 9615 O O . ALA E 1 107 ? -13.531 15.444 27.459 1.00 71.86 107 ALA E O 1
ATOM 9617 N N . PRO E 1 108 ? -13.348 15.204 25.226 1.00 92.87 108 PRO E N 1
ATOM 9618 C CA . PRO E 1 108 ? -12.831 15.509 23.885 1.00 92.97 108 PRO E CA 1
ATOM 9619 C C . PRO E 1 108 ? -13.491 16.738 23.263 1.00 95.92 108 PRO E C 1
ATOM 9620 O O . PRO E 1 108 ? -14.186 17.498 23.931 1.00 100.17 108 PRO E O 1
ATOM 9624 N N . THR E 1 109 ? -13.282 16.935 21.963 1.00 75.41 109 THR E N 1
ATOM 9625 C CA . THR E 1 109 ? -13.935 17.984 21.185 1.00 69.44 109 THR E CA 1
ATOM 9626 C C . THR E 1 109 ? -14.374 17.369 19.859 1.00 69.26 109 THR E C 1
ATOM 9627 O O . THR E 1 109 ? -14.387 16.145 19.695 1.00 77.35 109 THR E O 1
ATOM 9631 N N . ASN E 1 110 ? -14.748 18.221 18.911 1.00 74.33 110 ASN E N 1
ATOM 9632 C CA . ASN E 1 110 ? -14.929 17.792 17.533 1.00 70.75 110 ASN E CA 1
ATOM 9633 C C . ASN E 1 110 ? -13.610 17.921 16.778 1.00 86.85 110 ASN E C 1
ATOM 9634 O O . ASN E 1 110 ? -12.704 18.650 17.188 1.00 94.36 110 ASN E O 1
ATOM 9639 N N . ALA E 1 111 ? -13.509 17.206 15.661 1.00 77.16 111 ALA E N 1
ATOM 9640 C CA . ALA E 1 111 ? -12.246 17.118 14.945 1.00 78.02 111 ALA E CA 1
ATOM 9641 C C . ALA E 1 111 ? -12.472 17.229 13.444 1.00 85.54 111 ALA E C 1
ATOM 9642 O O . ALA E 1 111 ? -13.578 17.023 12.938 1.00 89.02 111 ALA E O 1
ATOM 9644 N N . VAL E 1 112 ? -11.388 17.571 12.743 1.00 74.85 112 VAL E N 1
ATOM 9645 C CA . VAL E 1 112 ? -11.393 17.602 11.287 1.00 76.69 112 VAL E CA 1
ATOM 9646 C C . VAL E 1 112 ? -11.732 16.221 10.736 1.00 81.61 112 VAL E C 1
ATOM 9647 O O . VAL E 1 112 ? -11.275 15.192 11.251 1.00 79.88 112 VAL E O 1
ATOM 9651 N N . GLU E 1 113 ? -12.571 16.188 9.703 1.00 84.80 113 GLU E N 1
ATOM 9652 C CA . GLU E 1 113 ? -12.905 14.949 9.014 1.00 75.67 113 GLU E CA 1
ATOM 9653 C C . GLU E 1 113 ? -12.367 15.005 7.591 1.00 78.32 113 GLU E C 1
ATOM 9654 O O . GLU E 1 113 ? -12.562 16.000 6.887 1.00 89.55 113 GLU E O 1
ATOM 9660 N N . GLU E 1 114 ? -11.694 13.936 7.179 1.00 65.72 114 GLU E N 1
ATOM 9661 C CA . GLU E 1 114 ? -10.979 13.877 5.910 1.00 72.60 114 GLU E CA 1
ATOM 9662 C C . GLU E 1 114 ? -11.684 12.952 4.926 1.00 70.92 114 GLU E C 1
ATOM 9663 O O . GLU E 1 114 ? -12.077 11.838 5.288 1.00 71.70 114 GLU E O 1
ATOM 9669 N N . THR E 1 115 ? -11.851 13.419 3.690 1.00 83.71 115 THR E N 1
ATOM 9670 C CA . THR E 1 115 ? -12.508 12.662 2.634 1.00 72.78 115 THR E CA 1
ATOM 9671 C C . THR E 1 115 ? -11.545 12.503 1.462 1.00 73.78 115 THR E C 1
ATOM 9672 O O . THR E 1 115 ? -10.521 13.183 1.377 1.00 83.86 115 THR E O 1
ATOM 9676 N N . THR E 1 116 ? -11.859 11.570 0.567 1.00 70.37 116 THR E N 1
ATOM 9677 C CA . THR E 1 116 ? -11.008 11.286 -0.590 1.00 74.68 116 THR E CA 1
ATOM 9678 C C . THR E 1 116 ? -11.879 11.205 -1.839 1.00 87.29 116 THR E C 1
ATOM 9679 O O . THR E 1 116 ? -12.451 10.152 -2.134 1.00 95.23 116 THR E O 1
ATOM 9683 N N . VAL E 1 117 ? -11.969 12.308 -2.577 1.00 78.36 117 VAL E N 1
ATOM 9684 C CA . VAL E 1 117 ? -12.707 12.343 -3.834 1.00 94.84 117 VAL E CA 1
ATOM 9685 C C . VAL E 1 117 ? -11.780 11.915 -4.966 1.00 111.96 117 VAL E C 1
ATOM 9686 O O . VAL E 1 117 ? -10.620 12.339 -5.043 1.00 104.67 117 VAL E O 1
ATOM 9690 N N . THR E 1 118 ? -12.291 11.050 -5.839 1.00 165.64 118 THR E N 1
ATOM 9691 C CA . THR E 1 118 ? -11.521 10.448 -6.918 1.00 165.75 118 THR E CA 1
ATOM 9692 C C . THR E 1 118 ? -12.089 10.889 -8.260 1.00 167.64 118 THR E C 1
ATOM 9693 O O . THR E 1 118 ? -13.304 11.044 -8.404 1.00 172.56 118 THR E O 1
ATOM 9697 N N . SER E 1 119 ? -11.207 11.108 -9.235 1.00 136.98 119 SER E N 1
ATOM 9698 C CA . SER E 1 119 ? -11.606 11.475 -10.594 1.00 125.52 119 SER E CA 1
ATOM 9699 C C . SER E 1 119 ? -10.828 10.606 -11.579 1.00 117.55 119 SER E C 1
ATOM 9700 O O . SER E 1 119 ? -9.661 10.882 -11.875 1.00 114.66 119 SER E O 1
ATOM 9703 N N . SER E 1 120 ? -11.480 9.565 -12.091 1.00 114.82 120 SER E N 1
ATOM 9704 C CA . SER E 1 120 ? -10.883 8.633 -13.037 1.00 101.80 120 SER E CA 1
ATOM 9705 C C . SER E 1 120 ? -11.473 8.846 -14.425 1.00 100.44 120 SER E C 1
ATOM 9706 O O . SER E 1 120 ? -12.684 9.032 -14.571 1.00 109.79 120 SER E O 1
ATOM 9709 N N . VAL E 1 121 ? -10.611 8.836 -15.441 1.00 94.14 121 VAL E N 1
ATOM 9710 C CA . VAL E 1 121 ? -11.016 8.971 -16.836 1.00 92.44 121 VAL E CA 1
ATOM 9711 C C . VAL E 1 121 ? -10.298 7.902 -17.646 1.00 87.53 121 VAL E C 1
ATOM 9712 O O . VAL E 1 121 ? -9.075 7.760 -17.542 1.00 85.54 121 VAL E O 1
ATOM 9716 N N . SER E 1 122 ? -11.050 7.161 -18.461 1.00 84.93 122 SER E N 1
ATOM 9717 C CA . SER E 1 122 ? -10.461 6.143 -19.319 1.00 76.22 122 SER E CA 1
ATOM 9718 C C . SER E 1 122 ? -11.102 6.183 -20.698 1.00 76.01 122 SER E C 1
ATOM 9719 O O . SER E 1 122 ? -12.319 6.342 -20.818 1.00 84.61 122 SER E O 1
ATOM 9722 N N . TYR E 1 123 ? -10.279 6.033 -21.737 1.00 71.25 123 TYR E N 1
ATOM 9723 C CA . TYR E 1 123 ? -10.749 5.999 -23.116 1.00 75.64 123 TYR E CA 1
ATOM 9724 C C . TYR E 1 123 ? -10.071 4.861 -23.864 1.00 82.65 123 TYR E C 1
ATOM 9725 O O . TYR E 1 123 ? -8.900 4.559 -23.619 1.00 80.80 123 TYR E O 1
ATOM 9734 N N . GLN E 1 124 ? -10.808 4.238 -24.786 1.00 98.09 124 GLN E N 1
ATOM 9735 C CA . GLN E 1 124 ? -10.328 3.056 -25.490 1.00 99.88 124 GLN E CA 1
ATOM 9736 C C . GLN E 1 124 ? -10.686 3.129 -26.969 1.00 100.29 124 GLN E C 1
ATOM 9737 O O . GLN E 1 124 ? -11.383 4.039 -27.426 1.00 102.39 124 GLN E O 1
ATOM 9743 N N . LEU E 1 125 ? -10.191 2.140 -27.716 1.00 103.41 125 LEU E N 1
ATOM 9744 C CA . LEU E 1 125 ? -10.473 1.976 -29.135 1.00 98.98 125 LEU E CA 1
ATOM 9745 C C . LEU E 1 125 ? -10.817 0.516 -29.405 1.00 99.12 125 LEU E C 1
ATOM 9746 O O . LEU E 1 125 ? -10.481 -0.373 -28.621 1.00 103.20 125 LEU E O 1
ATOM 9751 N N . GLY E 1 126 ? -11.490 0.270 -30.529 1.00 110.37 126 GLY E N 1
ATOM 9752 C CA . GLY E 1 126 ? -11.933 -1.069 -30.858 1.00 105.82 126 GLY E CA 1
ATOM 9753 C C . GLY E 1 126 ? -11.706 -1.392 -32.322 1.00 107.90 126 GLY E C 1
ATOM 9754 O O . GLY E 1 126 ? -11.510 -0.508 -33.157 1.00 114.37 126 GLY E O 1
ATOM 9755 N N . GLY E 1 127 ? -11.739 -2.691 -32.616 1.00 110.94 127 GLY E N 1
ATOM 9756 C CA . GLY E 1 127 ? -11.586 -3.183 -33.973 1.00 109.09 127 GLY E CA 1
ATOM 9757 C C . GLY E 1 127 ? -11.852 -4.670 -34.083 1.00 115.11 127 GLY E C 1
ATOM 9758 O O . GLY E 1 127 ? -11.404 -5.442 -33.230 1.00 115.92 127 GLY E O 1
ATOM 9759 N N . SER E 1 128 ? -12.574 -5.093 -35.120 1.00 104.55 128 SER E N 1
ATOM 9760 C CA . SER E 1 128 ? -12.946 -6.498 -35.228 1.00 103.56 128 SER E CA 1
ATOM 9761 C C . SER E 1 128 ? -13.218 -6.858 -36.682 1.00 101.06 128 SER E C 1
ATOM 9762 O O . SER E 1 128 ? -13.468 -5.990 -37.523 1.00 99.47 128 SER E O 1
ATOM 9765 N N . ILE E 1 129 ? -13.171 -8.163 -36.959 1.00 113.83 129 ILE E N 1
ATOM 9766 C CA . ILE E 1 129 ? -13.439 -8.725 -38.280 1.00 104.21 129 ILE E CA 1
ATOM 9767 C C . ILE E 1 129 ? -14.226 -10.018 -38.099 1.00 103.41 129 ILE E C 1
ATOM 9768 O O . ILE E 1 129 ? -14.018 -10.751 -37.127 1.00 103.90 129 ILE E O 1
ATOM 9773 N N . ASP E 1 130 ? -15.148 -10.283 -39.024 1.00 113.25 130 ASP E N 1
ATOM 9774 C CA . ASP E 1 130 ? -16.035 -11.438 -38.973 1.00 110.96 130 ASP E CA 1
ATOM 9775 C C . ASP E 1 130 ? -15.926 -12.247 -40.262 1.00 107.78 130 ASP E C 1
ATOM 9776 O O . ASP E 1 130 ? -15.556 -11.727 -41.318 1.00 107.42 130 ASP E O 1
ATOM 9781 N N . ALA E 1 131 ? -16.231 -13.540 -40.151 1.00 97.52 131 ALA E N 1
ATOM 9782 C CA . ALA E 1 131 ? -16.213 -14.469 -41.274 1.00 105.39 131 ALA E CA 1
ATOM 9783 C C . ALA E 1 131 ? -17.518 -15.255 -41.308 1.00 106.34 131 ALA E C 1
ATOM 9784 O O . ALA E 1 131 ? -18.220 -15.370 -40.301 1.00 105.60 131 ALA E O 1
ATOM 9786 N N . SER E 1 132 ? -17.850 -15.788 -42.484 1.00 97.38 132 SER E N 1
ATOM 9787 C CA . SER E 1 132 ? -19.103 -16.519 -42.667 1.00 97.61 132 SER E CA 1
ATOM 9788 C C . SER E 1 132 ? -18.881 -17.663 -43.657 1.00 102.22 132 SER E C 1
ATOM 9789 O O . SER E 1 132 ? -17.755 -17.940 -44.084 1.00 106.33 132 SER E O 1
ATOM 9792 N N . VAL E 1 133 ? -19.959 -18.405 -43.932 1.00 97.74 133 VAL E N 1
ATOM 9793 C CA . VAL E 1 133 ? -19.871 -19.547 -44.894 1.00 99.40 133 VAL E CA 1
ATOM 9794 C C . VAL E 1 133 ? -20.645 -19.146 -46.160 1.00 104.51 133 VAL E C 1
ATOM 9795 O O . VAL E 1 133 ? -20.582 -17.949 -46.493 1.00 106.27 133 VAL E O 1
ATOM 9799 N N . THR E 1 134 ? -21.371 -20.069 -46.800 1.00 124.62 134 THR E N 1
ATOM 9800 C CA . THR E 1 134 ? -22.035 -19.734 -48.082 1.00 118.45 134 THR E CA 1
ATOM 9801 C C . THR E 1 134 ? -21.043 -18.945 -48.904 1.00 122.02 134 THR E C 1
ATOM 9802 O O . THR E 1 134 ? -21.266 -17.726 -49.080 1.00 124.87 134 THR E O 1
ATOM 9806 N N . PRO E 1 135 ? -20.011 -19.582 -49.498 1.00 30.00 135 PRO E N 1
ATOM 9807 C CA . PRO E 1 135 ? -18.936 -18.892 -50.201 1.00 30.00 135 PRO E CA 1
ATOM 9808 C C . PRO E 1 135 ? -18.842 -17.368 -50.202 1.00 30.00 135 PRO E C 1
ATOM 9809 O O . PRO E 1 135 ? -19.597 -16.770 -51.002 1.00 30.00 135 PRO E O 1
ATOM 9813 N N . SER E 1 136 ? -17.960 -16.789 -49.368 1.00 172.61 136 SER E N 1
ATOM 9814 C CA . SER E 1 136 ? -17.700 -15.318 -49.309 1.00 167.49 136 SER E CA 1
ATOM 9815 C C . SER E 1 136 ? -18.664 -14.590 -48.360 1.00 163.55 136 SER E C 1
ATOM 9816 O O . SER E 1 136 ? -19.889 -14.705 -48.569 1.00 167.44 136 SER E O 1
ATOM 9819 N N . GLY E 1 137 ? -18.128 -13.861 -47.369 1.00 146.70 137 GLY E N 1
ATOM 9820 C CA . GLY E 1 137 ? -18.993 -13.051 -46.486 1.00 140.12 137 GLY E CA 1
ATOM 9821 C C . GLY E 1 137 ? -18.323 -12.492 -45.237 1.00 133.28 137 GLY E C 1
ATOM 9822 O O . GLY E 1 137 ? -18.734 -12.910 -44.137 1.00 123.90 137 GLY E O 1
ATOM 9823 N N . PRO E 1 138 ? -17.310 -11.592 -45.301 1.00 116.31 138 PRO E N 1
ATOM 9824 C CA . PRO E 1 138 ? -16.766 -10.981 -44.072 1.00 113.14 138 PRO E CA 1
ATOM 9825 C C . PRO E 1 138 ? -17.577 -9.815 -43.528 1.00 109.65 138 PRO E C 1
ATOM 9826 O O . PRO E 1 138 ? -18.359 -9.206 -44.267 1.00 121.68 138 PRO E O 1
ATOM 9830 N N . SER E 1 139 ? -17.389 -9.494 -42.249 1.00 107.89 139 SER E N 1
ATOM 9831 C CA . SER E 1 139 ? -17.897 -8.272 -41.634 1.00 103.41 139 SER E CA 1
ATOM 9832 C C . SER E 1 139 ? -16.726 -7.474 -41.049 1.00 105.40 139 SER E C 1
ATOM 9833 O O . SER E 1 139 ? -15.573 -7.917 -41.066 1.00 107.10 139 SER E O 1
ATOM 9836 N N . GLY E 1 140 ? -17.027 -6.286 -40.516 1.00 98.76 140 GLY E N 1
ATOM 9837 C CA . GLY E 1 140 ? -16.018 -5.491 -39.833 1.00 96.62 140 GLY E CA 1
ATOM 9838 C C . GLY E 1 140 ? -16.620 -4.560 -38.799 1.00 95.90 140 GLY E C 1
ATOM 9839 O O . GLY E 1 140 ? -17.802 -4.207 -38.863 1.00 95.70 140 GLY E O 1
ATOM 9840 N N . GLU E 1 141 ? -15.776 -4.145 -37.847 1.00 107.90 141 GLU E N 1
ATOM 9841 C CA . GLU E 1 141 ? -16.156 -3.244 -36.760 1.00 111.37 141 GLU E CA 1
ATOM 9842 C C . GLU E 1 141 ? -14.937 -2.460 -36.289 1.00 113.63 141 GLU E C 1
ATOM 9843 O O . GLU E 1 141 ? -13.811 -2.966 -36.314 1.00 118.75 141 GLU E O 1
ATOM 9849 N N . SER E 1 142 ? -15.170 -1.214 -35.856 1.00 96.87 142 SER E N 1
ATOM 9850 C CA . SER E 1 142 ? -14.090 -0.355 -35.353 1.00 92.20 142 SER E CA 1
ATOM 9851 C C . SER E 1 142 ? -14.667 0.582 -34.286 1.00 93.35 142 SER E C 1
ATOM 9852 O O . SER E 1 142 ? -15.201 1.646 -34.604 1.00 89.11 142 SER E O 1
ATOM 9855 N N . GLY E 1 143 ? -14.553 0.167 -33.010 1.00 89.47 143 GLY E N 1
ATOM 9856 C CA . GLY E 1 143 ? -15.119 0.923 -31.910 1.00 88.59 143 GLY E CA 1
ATOM 9857 C C . GLY E 1 143 ? -14.162 1.950 -31.303 1.00 85.99 143 GLY E C 1
ATOM 9858 O O . GLY E 1 143 ? -12.955 1.930 -31.537 1.00 89.97 143 GLY E O 1
ATOM 9859 N N . ALA E 1 144 ? -14.734 2.857 -30.509 1.00 86.34 144 ALA E N 1
ATOM 9860 C CA . ALA E 1 144 ? -13.955 3.860 -29.780 1.00 90.95 144 ALA E CA 1
ATOM 9861 C C . ALA E 1 144 ? -14.818 4.423 -28.662 1.00 100.92 144 ALA E C 1
ATOM 9862 O O . ALA E 1 144 ? -15.911 4.935 -28.929 1.00 101.60 144 ALA E O 1
ATOM 9864 N N . THR E 1 145 ? -14.342 4.336 -27.417 1.00 126.47 145 THR E N 1
ATOM 9865 C CA . THR E 1 145 ? -15.132 4.765 -26.269 1.00 127.19 145 THR E CA 1
ATOM 9866 C C . THR E 1 145 ? -14.258 5.564 -25.311 1.00 128.04 145 THR E C 1
ATOM 9867 O O . THR E 1 145 ? -13.029 5.567 -25.412 1.00 133.49 145 THR E O 1
ATOM 9871 N N . GLY E 1 146 ? -14.917 6.249 -24.376 1.00 114.03 146 GLY E N 1
ATOM 9872 C CA . GLY E 1 146 ? -14.227 6.978 -23.327 1.00 107.84 146 GLY E CA 1
ATOM 9873 C C . GLY E 1 146 ? -15.06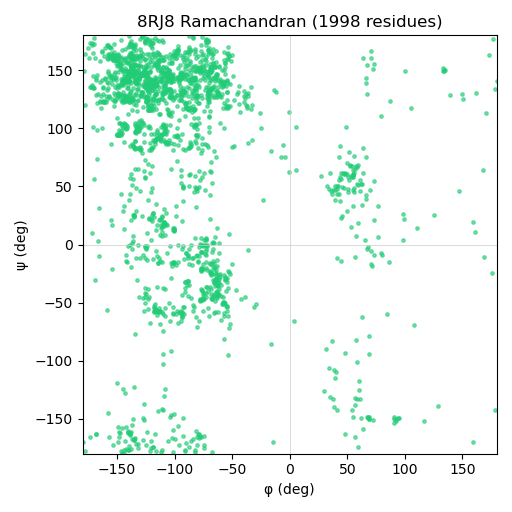9 7.153 -22.078 1.00 107.47 146 GLY E C 1
ATOM 9874 O O . GLY E 1 146 ? -16.178 7.690 -22.149 1.00 104.97 146 GLY E O 1
ATOM 9875 N N . GLN E 1 147 ? -14.553 6.726 -20.927 1.00 94.29 147 GLN E N 1
ATOM 9876 C CA . GLN E 1 147 ? -15.294 6.758 -19.675 1.00 93.24 147 GLN E CA 1
ATOM 9877 C C . GLN E 1 147 ? -14.649 7.720 -18.685 1.00 101.64 147 GLN E C 1
ATOM 9878 O O . GLN E 1 147 ? -13.450 8.007 -18.748 1.00 93.72 147 GLN E O 1
ATOM 9884 N N . VAL E 1 148 ? -15.473 8.225 -17.765 1.00 157.07 148 VAL E N 1
ATOM 9885 C CA . VAL E 1 148 ? -15.016 9.070 -16.665 1.00 156.93 148 VAL E CA 1
ATOM 9886 C C . VAL E 1 148 ? -15.665 8.575 -15.379 1.00 161.21 148 VAL E C 1
ATOM 9887 O O . VAL E 1 148 ? -16.894 8.593 -15.258 1.00 160.18 148 VAL E O 1
ATOM 9891 N N . ASP E 1 149 ? -14.846 8.170 -14.409 1.00 122.80 149 ASP E N 1
ATOM 9892 C CA . ASP E 1 149 ? -15.317 7.609 -13.150 1.00 112.50 149 ASP E CA 1
ATOM 9893 C C . ASP E 1 149 ? -14.914 8.521 -11.998 1.00 109.57 149 ASP E C 1
ATOM 9894 O O . ASP E 1 149 ? -13.785 9.017 -11.951 1.00 113.39 149 ASP E O 1
ATOM 9899 N N . TRP E 1 150 ? -15.841 8.737 -11.067 1.00 104.44 150 TRP E N 1
ATOM 9900 C CA . TRP E 1 150 ? -15.585 9.520 -9.862 1.00 105.24 150 TRP E CA 1
ATOM 9901 C C . TRP E 1 150 ? -15.926 8.674 -8.645 1.00 101.05 150 TRP E C 1
ATOM 9902 O O . TRP E 1 150 ? -17.063 8.213 -8.511 1.00 96.01 150 TRP E O 1
ATOM 9913 N N . SER E 1 151 ? -14.954 8.488 -7.756 1.00 104.40 151 SER E N 1
ATOM 9914 C CA . SER E 1 151 ? -15.143 7.713 -6.539 1.00 100.76 151 SER E CA 1
ATOM 9915 C C . SER E 1 151 ? -14.894 8.585 -5.314 1.00 98.96 151 SER E C 1
ATOM 9916 O O . SER E 1 151 ? -14.225 9.619 -5.384 1.00 104.90 151 SER E O 1
ATOM 9919 N N . ASP E 1 152 ? -15.454 8.159 -4.184 1.00 89.53 152 ASP E N 1
ATOM 9920 C CA . ASP E 1 152 ? -15.255 8.830 -2.908 1.00 83.25 152 ASP E CA 1
ATOM 9921 C C . ASP E 1 152 ? -15.057 7.781 -1.823 1.00 73.47 152 ASP E C 1
ATOM 9922 O O . ASP E 1 152 ? -15.211 6.580 -2.056 1.00 74.00 152 ASP E O 1
ATOM 9927 N N . SER E 1 153 ? -14.704 8.247 -0.629 1.00 68.80 153 SER E N 1
ATOM 9928 C CA . SER E 1 153 ? -14.572 7.370 0.530 1.00 59.33 153 SER E CA 1
ATOM 9929 C C . SER E 1 153 ? -14.544 8.180 1.824 1.00 52.67 153 SER E C 1
ATOM 9930 O O . SER E 1 153 ? -13.500 8.698 2.223 1.00 66.83 153 SER E O 1
ATOM 9933 N N . LYS E 1 162 ? -21.008 9.955 16.557 1.00 35.64 162 LYS E N 1
ATOM 9934 C CA . LYS E 1 162 ? -20.521 11.328 16.513 1.00 40.36 162 LYS E CA 1
ATOM 9935 C C . LYS E 1 162 ? -20.606 11.993 17.882 1.00 49.35 162 LYS E C 1
ATOM 9936 O O . LYS E 1 162 ? -21.656 11.985 18.523 1.00 62.35 162 LYS E O 1
ATOM 9942 N N . THR E 1 163 ? -19.497 12.579 18.318 1.00 47.20 163 THR E N 1
ATOM 9943 C CA . THR E 1 163 ? -19.368 13.170 19.647 1.00 42.93 163 THR E CA 1
ATOM 9944 C C . THR E 1 163 ? -19.346 14.682 19.440 1.00 46.06 163 THR E C 1
ATOM 9945 O O . THR E 1 163 ? -18.285 15.289 19.280 1.00 45.35 163 THR E O 1
ATOM 9949 N N . ASN E 1 164 ? -20.531 15.282 19.426 1.00 75.16 164 ASN E N 1
ATOM 9950 C CA . ASN E 1 164 ? -20.664 16.707 19.182 1.00 64.78 164 ASN E CA 1
ATOM 9951 C C . ASN E 1 164 ? -20.592 17.479 20.494 1.00 74.96 164 ASN E C 1
ATOM 9952 O O . ASN E 1 164 ? -20.901 16.954 21.567 1.00 186.93 164 ASN E O 1
ATOM 9957 N N . LEU E 1 165 ? -20.175 18.738 20.397 1.00 64.86 165 LEU E N 1
ATOM 9958 C CA . LEU E 1 165 ? -20.023 19.612 21.560 1.00 70.85 165 LEU E CA 1
ATOM 9959 C C . LEU E 1 165 ? -21.055 20.734 21.487 1.00 69.02 165 LEU E C 1
ATOM 9960 O O . LEU E 1 165 ? -20.792 21.805 20.941 1.00 64.88 165 LEU E O 1
ATOM 9965 N N . ILE E 1 166 ? -22.230 20.492 22.065 1.00 77.46 166 ILE E N 1
ATOM 9966 C CA . ILE E 1 166 ? -23.246 21.531 22.175 1.00 66.13 166 ILE E CA 1
ATOM 9967 C C . ILE E 1 166 ? -22.726 22.538 23.193 1.00 74.74 166 ILE E C 1
ATOM 9968 O O . ILE E 1 166 ? -21.766 22.250 23.916 1.00 76.61 166 ILE E O 1
ATOM 9973 N N . ASP E 1 167 ? -23.345 23.717 23.245 1.00 56.72 167 ASP E N 1
ATOM 9974 C CA . ASP E 1 167 ? -22.821 24.911 23.903 1.00 56.25 167 ASP E CA 1
ATOM 9975 C C . ASP E 1 167 ? -22.126 24.629 25.230 1.00 58.01 167 ASP E C 1
ATOM 9976 O O . ASP E 1 167 ? -22.726 24.083 26.162 1.00 63.18 167 ASP E O 1
ATOM 9981 N N . GLN E 1 168 ? -20.857 25.029 25.313 1.00 52.88 168 GLN E N 1
ATOM 9982 C CA . GLN E 1 168 ? -20.068 25.009 26.536 1.00 61.40 168 GLN E CA 1
ATOM 9983 C C . GLN E 1 168 ? -19.862 26.422 27.068 1.00 53.83 168 GLN E C 1
ATOM 9984 O O . GLN E 1 168 ? -19.990 27.407 26.343 1.00 51.20 168 GLN E O 1
ATOM 9990 N N . THR E 1 169 ? -19.483 26.516 28.337 1.00 63.00 169 THR E N 1
ATOM 9991 C CA . THR E 1 169 ? -19.063 27.790 28.904 1.00 60.18 169 THR E CA 1
ATOM 9992 C C . THR E 1 169 ? -17.974 27.500 29.935 1.00 61.96 169 THR E C 1
ATOM 9993 O O . THR E 1 169 ? -17.570 26.351 30.132 1.00 62.24 169 THR E O 1
ATOM 9997 N N . ASN E 1 170 ? -17.495 28.555 30.597 1.00 64.13 170 ASN E N 1
ATOM 9998 C CA . ASN E 1 170 ? -16.717 28.403 31.819 1.00 61.20 170 ASN E CA 1
ATOM 9999 C C . ASN E 1 170 ? -17.589 28.004 32.998 1.00 64.81 170 ASN E C 1
ATOM 10000 O O . ASN E 1 170 ? -17.076 27.860 34.111 1.00 70.55 170 ASN E O 1
ATOM 10005 N N . LYS E 1 171 ? -18.895 27.864 32.783 1.00 55.63 171 LYS E N 1
ATOM 10006 C CA . LYS E 1 171 ? -19.836 27.449 33.814 1.00 57.93 171 LYS E CA 1
ATOM 10007 C C . LYS E 1 171 ? -20.516 26.130 33.478 1.00 58.88 171 LYS E C 1
ATOM 10008 O O . LYS E 1 171 ? -20.516 25.211 34.306 1.00 60.90 171 LYS E O 1
ATOM 10014 N N . HIS E 1 172 ? -21.120 26.011 32.297 1.00 56.03 172 HIS E N 1
ATOM 10015 C CA . HIS E 1 172 ? -21.846 24.810 31.899 1.00 57.52 172 HIS E CA 1
ATOM 10016 C C . HIS E 1 172 ? -21.210 24.245 30.633 1.00 65.48 172 HIS E C 1
ATOM 10017 O O . HIS E 1 172 ? -21.119 24.940 29.616 1.00 66.77 172 HIS E O 1
ATOM 10024 N N . VAL E 1 173 ? -20.706 23.013 30.733 1.00 101.71 173 VAL E N 1
ATOM 10025 C CA . VAL E 1 173 ? -20.117 22.342 29.538 1.00 90.37 173 VAL E CA 1
ATOM 10026 C C . VAL E 1 173 ? -21.023 21.148 29.208 1.00 84.95 173 VAL E C 1
ATOM 10027 O O . VAL E 1 173 ? -21.460 20.466 30.156 1.00 80.69 173 VAL E O 1
ATOM 10031 N N . LYS E 1 174 ? -21.346 20.947 27.929 1.00 75.27 174 LYS E N 1
ATOM 10032 C CA . LYS E 1 174 ? -22.296 19.867 27.558 1.00 70.70 174 LYS E CA 1
ATOM 10033 C C . LYS E 1 174 ? -21.844 19.180 26.268 1.00 67.28 174 LYS E C 1
ATOM 10034 O O . LYS E 1 174 ? -21.129 19.818 25.476 1.00 69.49 174 LYS E O 1
ATOM 10040 N N . TRP E 1 175 ? -22.273 17.935 26.067 1.00 70.74 175 TRP E N 1
ATOM 10041 C CA . TRP E 1 175 ? -21.906 17.183 24.842 1.00 69.54 175 TRP E CA 1
ATOM 10042 C C . TRP E 1 175 ? -23.141 16.473 24.278 1.00 68.39 175 TRP E C 1
ATOM 10043 O O . TRP E 1 175 ? -24.052 16.174 25.061 1.00 72.29 175 TRP E O 1
ATOM 10054 N N . ASN E 1 176 ? -23.175 16.212 22.973 1.00 60.17 176 ASN E N 1
ATOM 10055 C CA . ASN E 1 176 ? -24.291 15.542 22.299 1.00 50.44 176 ASN E CA 1
ATOM 10056 C C . ASN E 1 176 ? -23.739 14.348 21.522 1.00 54.13 176 ASN E C 1
ATOM 10057 O O . ASN E 1 176 ? -23.164 14.513 20.441 1.00 59.54 176 ASN E O 1
ATOM 10062 N N . VAL E 1 177 ? -23.920 13.148 22.076 1.00 53.67 177 VAL E N 1
ATOM 10063 C CA . VAL E 1 177 ? -23.519 11.893 21.443 1.00 45.28 177 VAL E CA 1
ATOM 10064 C C . VAL E 1 177 ? -24.571 11.456 20.428 1.00 47.59 177 VAL E C 1
ATOM 10065 O O . VAL E 1 177 ? -25.559 10.802 20.778 1.00 58.19 177 VAL E O 1
ATOM 10069 N N . PHE E 1 178 ? -24.366 11.827 19.166 1.00 49.74 178 PHE E N 1
ATOM 10070 C CA . PHE E 1 178 ? -25.316 11.586 18.090 1.00 49.25 178 PHE E CA 1
ATOM 10071 C C . PHE E 1 178 ? -25.119 10.166 17.537 1.00 53.48 178 PHE E C 1
ATOM 10072 O O . PHE E 1 178 ? -24.249 9.414 17.987 1.00 60.09 178 PHE E O 1
ATOM 10080 N N . PHE E 1 179 ? -25.944 9.777 16.563 1.00 63.75 179 PHE E N 1
ATOM 10081 C CA . PHE E 1 179 ? -25.853 8.476 15.908 1.00 67.83 179 PHE E CA 1
ATOM 10082 C C . PHE E 1 179 ? -25.746 8.680 14.404 1.00 66.37 179 PHE E C 1
ATOM 10083 O O . PHE E 1 179 ? -26.373 9.580 13.847 1.00 70.30 179 PHE E O 1
ATOM 10091 N N . ASN E 1 180 ? -24.988 7.811 13.733 1.00 62.84 180 ASN E N 1
ATOM 10092 C CA . ASN E 1 180 ? -24.626 8.067 12.345 1.00 59.49 180 ASN E CA 1
ATOM 10093 C C . ASN E 1 180 ? -25.300 7.135 11.344 1.00 60.81 180 ASN E C 1
ATOM 10094 O O . ASN E 1 180 ? -26.025 7.612 10.466 1.00 69.75 180 ASN E O 1
ATOM 10099 N N . GLY E 1 181 ? -25.100 5.826 11.438 1.00 52.44 181 GLY E N 1
ATOM 10100 C CA . GLY E 1 181 ? -25.665 4.962 10.414 1.00 50.27 181 GLY E CA 1
ATOM 10101 C C . GLY E 1 181 ? -25.486 3.497 10.737 1.00 52.20 181 GLY E C 1
ATOM 10102 O O . GLY E 1 181 ? -24.806 3.123 11.696 1.00 57.41 181 GLY E O 1
ATOM 10103 N N . TYR E 1 182 ? -26.112 2.666 9.904 1.00 52.24 182 TYR E N 1
ATOM 10104 C CA . TYR E 1 182 ? -26.070 1.222 10.074 1.00 51.70 182 TYR E CA 1
ATOM 10105 C C . TYR E 1 182 ? -26.119 0.552 8.711 1.00 51.14 182 TYR E C 1
ATOM 10106 O O . TYR E 1 182 ? -26.660 1.104 7.750 1.00 62.03 182 TYR E O 1
ATOM 10115 N N . ASN E 1 183 ? -25.560 -0.652 8.645 1.00 45.66 183 ASN E N 1
ATOM 10116 C CA . ASN E 1 183 ? -25.623 -1.460 7.434 1.00 56.99 183 ASN E CA 1
ATOM 10117 C C . ASN E 1 183 ? -26.710 -2.534 7.532 1.00 55.74 183 ASN E C 1
ATOM 10118 O O . ASN E 1 183 ? -26.806 -3.255 8.526 1.00 46.03 183 ASN E O 1
ATOM 10123 N N . ASN E 1 186 ? -26.525 -6.322 5.897 1.00 67.19 186 ASN E N 1
ATOM 10124 C CA . ASN E 1 186 ? -25.398 -6.118 4.991 1.00 61.80 186 ASN E CA 1
ATOM 10125 C C . ASN E 1 186 ? -25.723 -5.134 3.864 1.00 61.18 186 ASN E C 1
ATOM 10126 O O . ASN E 1 186 ? -24.858 -4.796 3.057 1.00 60.48 186 ASN E O 1
ATOM 10131 N N . TRP E 1 187 ? -26.971 -4.675 3.818 1.00 62.74 187 TRP E N 1
ATOM 10132 C CA . TRP E 1 187 ? -27.380 -3.696 2.824 1.00 71.06 187 TRP E CA 1
ATOM 10133 C C . TRP E 1 187 ? -26.877 -2.304 3.202 1.00 72.71 187 TRP E C 1
ATOM 10134 O O . TRP E 1 187 ? -26.239 -2.103 4.237 1.00 66.25 187 TRP E O 1
ATOM 10145 N N . GLY E 1 188 ? -27.169 -1.331 2.340 1.00 116.71 188 GLY E N 1
ATOM 10146 C CA . GLY E 1 188 ? -26.603 0.028 2.443 1.00 117.56 188 GLY E CA 1
ATOM 10147 C C . GLY E 1 188 ? -26.959 0.829 3.633 1.00 124.96 188 GLY E C 1
ATOM 10148 O O . GLY E 1 188 ? -27.894 0.505 4.371 1.00 130.70 188 GLY E O 1
ATOM 10149 N N . ILE E 1 189 ? -26.223 1.923 3.834 1.00 84.13 189 ILE E N 1
ATOM 10150 C CA . ILE E 1 189 ? -26.430 2.791 5.028 1.00 75.39 189 ILE E CA 1
ATOM 10151 C C . ILE E 1 189 ? -27.845 3.251 5.188 1.00 79.22 189 ILE E C 1
ATOM 10152 O O . ILE E 1 189 ? -28.530 3.611 4.219 1.00 82.65 189 ILE E O 1
ATOM 10157 N N . TYR E 1 190 ? -28.315 3.237 6.433 1.00 77.72 190 TYR E N 1
ATOM 10158 C CA . TYR E 1 190 ? -29.599 3.812 6.804 1.00 82.26 190 TYR E CA 1
ATOM 10159 C C . TYR E 1 190 ? -29.412 4.621 8.076 1.00 95.86 190 TYR E C 1
ATOM 10160 O O . TYR E 1 190 ? -28.631 4.240 8.953 1.00 87.34 190 TYR E O 1
ATOM 10169 N N . THR E 1 191 ? -30.124 5.735 8.171 1.00 138.18 191 THR E N 1
ATOM 10170 C CA . THR E 1 191 ? -29.902 6.725 9.215 1.00 137.14 191 THR E CA 1
ATOM 10171 C C . THR E 1 191 ? -31.176 6.927 10.031 1.00 133.70 191 THR E C 1
ATOM 10172 O O . THR E 1 191 ? -32.202 6.283 9.802 1.00 133.47 191 THR E O 1
ATOM 10176 N N . ARG E 1 192 ? -31.095 7.854 10.987 1.00 106.24 192 ARG E N 1
ATOM 10177 C CA . ARG E 1 192 ? -32.213 8.162 11.869 1.00 94.69 192 ARG E CA 1
ATOM 10178 C C . ARG E 1 192 ? -33.376 8.810 11.129 1.00 98.03 192 ARG E C 1
ATOM 10179 O O . ARG E 1 192 ? -34.435 9.014 11.731 1.00 100.13 192 ARG E O 1
ATOM 10187 N N . ASP E 1 193 ? -33.204 9.139 9.844 1.00 103.76 193 ASP E N 1
ATOM 10188 C CA . ASP E 1 193 ? -34.249 9.769 9.054 1.00 99.49 193 ASP E CA 1
ATOM 10189 C C . ASP E 1 193 ? -34.572 9.026 7.764 1.00 108.73 193 ASP E C 1
ATOM 10190 O O . ASP E 1 193 ? -35.456 9.474 7.025 1.00 110.23 193 ASP E O 1
ATOM 10195 N N . SER E 1 194 ? -33.885 7.922 7.470 1.00 119.54 194 SER E N 1
ATOM 10196 C CA . SER E 1 194 ? -34.001 7.264 6.171 1.00 125.08 194 SER E CA 1
ATOM 10197 C C . SER E 1 194 ? -35.444 6.871 5.883 1.00 127.44 194 SER E C 1
ATOM 10198 O O . SER E 1 194 ? -36.034 6.055 6.599 1.00 123.95 194 SER E O 1
ATOM 10201 N N . TYR E 1 195 ? -36.002 7.449 4.825 1.00 107.34 195 TYR E N 1
ATOM 10202 C CA . TYR E 1 195 ? -37.410 7.298 4.486 1.00 102.72 195 TYR E CA 1
ATOM 10203 C C . TYR E 1 195 ? -37.581 6.333 3.320 1.00 92.48 195 TYR E C 1
ATOM 10204 O O . TYR E 1 195 ? -36.878 6.440 2.310 1.00 95.55 195 TYR E O 1
ATOM 10213 N N . HIS E 1 196 ? -38.513 5.397 3.469 1.00 96.89 196 HIS E N 1
ATOM 10214 C CA . HIS E 1 196 ? -38.983 4.559 2.376 1.00 97.51 196 HIS E CA 1
ATOM 10215 C C . HIS E 1 196 ? -40.433 4.908 2.072 1.00 106.34 196 HIS E C 1
ATOM 10216 O O . HIS E 1 196 ? -41.224 5.161 2.987 1.00 111.46 196 HIS E O 1
ATOM 10223 N N . ALA E 1 197 ? -40.776 4.926 0.782 1.00 114.65 197 ALA E N 1
ATOM 10224 C CA . ALA E 1 197 ? -42.128 5.303 0.382 1.00 120.11 197 ALA E CA 1
ATOM 10225 C C . ALA E 1 197 ? -43.162 4.285 0.845 1.00 115.02 197 ALA E C 1
ATOM 10226 O O . ALA E 1 197 ? -44.313 4.651 1.109 1.00 111.79 197 ALA E O 1
ATOM 10228 N N . LEU E 1 198 ? -42.780 3.013 0.949 1.00 123.91 198 LEU E N 1
ATOM 10229 C CA . LEU E 1 198 ? -43.704 1.963 1.359 1.00 121.72 198 LEU E CA 1
ATOM 10230 C C . LEU E 1 198 ? -43.211 1.178 2.570 1.00 120.65 198 LEU E C 1
ATOM 10231 O O . LEU E 1 198 ? -43.809 0.152 2.915 1.00 121.41 198 LEU E O 1
ATOM 10236 N N . TYR E 1 199 ? -42.148 1.638 3.235 1.00 100.25 199 TYR E N 1
ATOM 10237 C CA . TYR E 1 199 ? -41.699 0.999 4.467 1.00 90.06 199 TYR E CA 1
ATOM 10238 C C . TYR E 1 199 ? -41.377 1.951 5.610 1.00 88.80 199 TYR E C 1
ATOM 10239 O O . TYR E 1 199 ? -41.187 1.470 6.729 1.00 84.19 199 TYR E O 1
ATOM 10248 N N . GLY E 1 200 ? -41.293 3.261 5.392 1.00 90.03 200 GLY E N 1
ATOM 10249 C CA . GLY E 1 200 ? -40.817 4.108 6.471 1.00 83.66 200 GLY E CA 1
ATOM 10250 C C . GLY E 1 200 ? -39.347 3.857 6.772 1.00 92.29 200 GLY E C 1
ATOM 10251 O O . GLY E 1 200 ? -38.551 3.517 5.893 1.00 93.82 200 GLY E O 1
ATOM 10252 N N . ASN E 1 201 ? -38.980 4.044 8.039 1.00 80.08 201 ASN E N 1
ATOM 10253 C CA . ASN E 1 201 ? -37.618 3.766 8.480 1.00 77.91 201 ASN E CA 1
ATOM 10254 C C . ASN E 1 201 ? -37.454 2.273 8.752 1.00 74.38 201 ASN E C 1
ATOM 10255 O O . ASN E 1 201 ? -38.157 1.703 9.592 1.00 72.05 201 ASN E O 1
ATOM 10260 N N . GLN E 1 202 ? -36.483 1.656 8.085 1.00 78.97 202 GLN E N 1
ATOM 10261 C CA . GLN E 1 202 ? -36.164 0.242 8.240 1.00 76.31 202 GLN E CA 1
ATOM 10262 C C . GLN E 1 202 ? -34.835 0.050 8.961 1.00 74.36 202 GLN E C 1
ATOM 10263 O O . GLN E 1 202 ? -34.128 -0.931 8.719 1.00 83.52 202 GLN E O 1
ATOM 10269 N N . LEU E 1 203 ? -34.494 0.984 9.855 1.00 76.65 203 LEU E N 1
ATOM 10270 C CA . LEU E 1 203 ? -33.142 1.058 10.400 1.00 69.79 203 LEU E CA 1
ATOM 10271 C C . LEU E 1 203 ? -32.691 -0.254 11.033 1.00 87.01 203 LEU E C 1
ATOM 10272 O O . LEU E 1 203 ? -31.534 -0.657 10.869 1.00 69.28 203 LEU E O 1
ATOM 10277 N N . PHE E 1 204 ? -33.578 -0.939 11.749 1.00 50.76 204 PHE E N 1
ATOM 10278 C CA . PHE E 1 204 ? -33.237 -2.246 12.302 1.00 55.60 204 PHE E CA 1
ATOM 10279 C C . PHE E 1 204 ? -3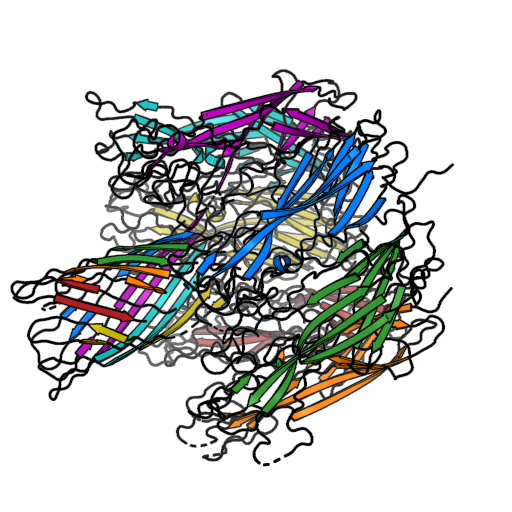4.168 -3.346 11.803 1.00 61.27 204 PHE E C 1
ATOM 10280 O O . PHE E 1 204 ? -34.641 -4.164 12.599 1.00 65.12 204 PHE E O 1
ATOM 10288 N N . MET E 1 205 ? -34.446 -3.381 10.502 1.00 64.53 205 MET E N 1
ATOM 10289 C CA . MET E 1 205 ? -35.296 -4.429 9.953 1.00 66.29 205 MET E CA 1
ATOM 10290 C C . MET E 1 205 ? -34.498 -5.707 9.733 1.00 67.72 205 MET E C 1
ATOM 10291 O O . MET E 1 205 ? -33.361 -5.673 9.254 1.00 63.84 205 MET E O 1
ATOM 10296 N N . TYR E 1 206 ? -35.106 -6.842 10.089 1.00 71.13 206 TYR E N 1
ATOM 10297 C CA . TYR E 1 206 ? -34.526 -8.158 9.835 1.00 73.93 206 TYR E CA 1
ATOM 10298 C C . TYR E 1 206 ? -35.090 -8.856 8.601 1.00 74.64 206 TYR E C 1
ATOM 10299 O O . TYR E 1 206 ? -34.346 -9.171 7.667 1.00 74.40 206 TYR E O 1
ATOM 10308 N N . SER E 1 207 ? -36.398 -9.104 8.579 1.00 73.72 207 SER E N 1
ATOM 10309 C CA . SER E 1 207 ? -37.020 -9.932 7.555 1.00 80.13 207 SER E CA 1
ATOM 10310 C C . SER E 1 207 ? -38.053 -9.157 6.750 1.00 84.08 207 SER E C 1
ATOM 10311 O O . SER E 1 207 ? -38.973 -8.560 7.319 1.00 82.63 207 SER E O 1
ATOM 10314 N N . ARG E 1 208 ? -37.888 -9.166 5.431 1.00 89.04 208 ARG E N 1
ATOM 10315 C CA . ARG E 1 208 ? -38.808 -8.503 4.522 1.00 100.02 208 ARG E CA 1
ATOM 10316 C C . ARG E 1 208 ? -39.901 -9.481 4.102 1.00 114.35 208 ARG E C 1
ATOM 10317 O O . ARG E 1 208 ? -39.638 -10.672 3.907 1.00 117.63 208 ARG E O 1
ATOM 10325 N N . THR E 1 209 ? -41.107 -8.942 3.905 1.00 142.49 209 THR E N 1
ATOM 10326 C CA . THR E 1 209 ? -42.258 -9.734 3.406 1.00 139.06 209 THR E CA 1
ATOM 10327 C C . THR E 1 209 ? -42.654 -10.842 4.358 1.00 139.57 209 THR E C 1
ATOM 10328 O O . THR E 1 209 ? -43.090 -11.878 3.830 1.00 145.94 209 THR E O 1
ATOM 10332 N N . TYR E 1 210 ? -42.527 -10.645 5.676 1.00 113.46 210 TYR E N 1
ATOM 10333 C CA . TYR E 1 210 ? -43.013 -11.626 6.694 1.00 104.20 210 TYR E CA 1
ATOM 10334 C C . TYR E 1 210 ? -42.231 -12.938 6.655 1.00 109.22 210 TYR E C 1
ATOM 10335 O O . TYR E 1 210 ? -41.894 -13.476 5.588 1.00 117.03 210 TYR E O 1
ATOM 10344 N N . PRO E 1 211 ? -41.903 -13.522 7.823 1.00 110.24 211 PRO E N 1
ATOM 10345 C CA . PRO E 1 211 ? -41.264 -14.827 7.837 1.00 103.78 211 PRO E CA 1
ATOM 10346 C C . PRO E 1 211 ? -42.307 -15.922 7.933 1.00 100.12 211 PRO E C 1
ATOM 10347 O O . PRO E 1 211 ? -42.312 -16.808 7.061 1.00 93.84 211 PRO E O 1
ATOM 10351 N N . HIS E 1 212 ? -43.186 -15.859 8.938 1.00 101.56 212 HIS E N 1
ATOM 10352 C CA . HIS E 1 212 ? -44.176 -16.910 9.166 1.00 102.41 212 HIS E CA 1
ATOM 10353 C C . HIS E 1 212 ? -45.500 -16.323 9.676 1.00 100.87 212 HIS E C 1
ATOM 10354 O O . HIS E 1 212 ? -46.251 -17.001 10.387 1.00 106.22 212 HIS E O 1
ATOM 10361 N N . GLU E 1 213 ? -45.809 -15.076 9.308 1.00 107.21 213 GLU E N 1
ATOM 10362 C CA . GLU E 1 213 ? -46.884 -14.313 9.952 1.00 99.88 213 GLU E CA 1
ATOM 10363 C C . GLU E 1 213 ? -46.668 -14.259 11.461 1.00 104.51 213 GLU E C 1
ATOM 10364 O O . GLU E 1 213 ? -47.620 -14.242 12.246 1.00 101.16 213 GLU E O 1
ATOM 10370 N N . THR E 1 214 ? -45.404 -14.237 11.869 1.00 109.45 214 THR E N 1
ATOM 10371 C CA . THR E 1 214 ? -45.029 -14.363 13.265 1.00 123.33 214 THR E CA 1
ATOM 10372 C C . THR E 1 214 ? -45.205 -13.030 13.985 1.00 143.79 214 THR E C 1
ATOM 10373 O O . THR E 1 214 ? -45.316 -11.968 13.368 1.00 137.05 214 THR E O 1
ATOM 10377 N N . ASP E 1 215 ? -45.245 -13.102 15.312 1.00 202.56 215 ASP E N 1
ATOM 10378 C CA . ASP E 1 215 ? -45.212 -11.897 16.123 1.00 199.47 215 ASP E CA 1
ATOM 10379 C C . ASP E 1 215 ? -43.925 -11.125 15.859 1.00 193.76 215 ASP E C 1
ATOM 10380 O O . ASP E 1 215 ? -42.863 -11.711 15.628 1.00 193.23 215 ASP E O 1
ATOM 10385 N N . ALA E 1 216 ? -44.031 -9.799 15.853 1.00 129.36 216 ALA E N 1
ATOM 10386 C CA . ALA E 1 216 ? -42.861 -8.966 15.613 1.00 113.98 216 ALA E CA 1
ATOM 10387 C C . ALA E 1 216 ? -41.902 -8.976 16.791 1.00 108.34 216 ALA E C 1
ATOM 10388 O O . ALA E 1 216 ? -40.849 -8.331 16.725 1.00 102.17 216 ALA E O 1
ATOM 10390 N N . ARG E 1 217 ? -42.253 -9.691 17.864 1.00 111.17 217 ARG E N 1
ATOM 10391 C CA . ARG E 1 217 ? -41.332 -9.886 18.975 1.00 107.37 217 ARG E CA 1
ATOM 10392 C C . ARG E 1 217 ? -40.110 -10.683 18.543 1.00 97.26 217 ARG E C 1
ATOM 10393 O O . ARG E 1 217 ? -39.040 -10.559 19.150 1.00 81.30 217 ARG E O 1
ATOM 10401 N N . GLY E 1 218 ? -40.246 -11.504 17.504 1.00 114.46 218 GLY E N 1
ATOM 10402 C CA . GLY E 1 218 ? -39.133 -12.292 17.012 1.00 101.05 218 GLY E CA 1
ATOM 10403 C C . GLY E 1 218 ? -38.805 -12.046 15.554 1.00 96.75 218 GLY E C 1
ATOM 10404 O O . GLY E 1 218 ? -38.200 -12.903 14.902 1.00 88.59 218 GLY E O 1
ATOM 10405 N N . ASN E 1 219 ? -39.195 -10.886 15.025 1.00 88.35 219 ASN E N 1
ATOM 10406 C CA . ASN E 1 219 ? -38.825 -10.489 13.672 1.00 79.79 219 ASN E CA 1
ATOM 10407 C C . ASN E 1 219 ? -37.850 -9.316 13.654 1.00 74.67 219 ASN E C 1
ATOM 10408 O O . ASN E 1 219 ? -37.656 -8.692 12.606 1.00 72.15 219 ASN E O 1
ATOM 10413 N N . LEU E 1 220 ? -37.224 -9.011 14.786 1.00 72.02 220 LEU E N 1
ATOM 10414 C CA . LEU E 1 220 ? -36.224 -7.957 14.866 1.00 61.15 220 LEU E CA 1
ATOM 10415 C C . LEU E 1 220 ? -34.829 -8.545 14.710 1.00 61.93 220 LEU E C 1
ATOM 10416 O O . LEU E 1 220 ? -34.554 -9.650 15.188 1.00 62.58 220 LEU E O 1
ATOM 10421 N N . VAL E 1 221 ? -33.955 -7.807 14.038 1.00 79.94 221 VAL E N 1
ATOM 10422 C CA . VAL E 1 221 ? -32.541 -8.197 13.997 1.00 70.53 221 VAL E CA 1
ATOM 10423 C C . VAL E 1 221 ? -31.952 -8.072 15.400 1.00 67.55 221 VAL E C 1
ATOM 10424 O O . VAL E 1 221 ? -32.132 -7.028 16.053 1.00 72.80 221 VAL E O 1
ATOM 10428 N N . PRO E 1 222 ? -31.285 -9.111 15.928 1.00 67.89 222 PRO E N 1
ATOM 10429 C CA . PRO E 1 222 ? -30.820 -9.141 17.321 1.00 69.44 222 PRO E CA 1
ATOM 10430 C C . PRO E 1 222 ? -29.898 -7.980 17.692 1.00 70.14 222 PRO E C 1
ATOM 10431 O O . PRO E 1 222 ? -29.271 -7.404 16.805 1.00 72.49 222 PRO E O 1
ATOM 10435 N N . ASP E 1 225 ? -25.895 -9.098 16.210 1.00 87.15 225 ASP E N 1
ATOM 10436 C CA . ASP E 1 225 ? -25.581 -8.665 14.852 1.00 90.23 225 ASP E CA 1
ATOM 10437 C C . ASP E 1 225 ? -25.527 -7.143 14.763 1.00 99.42 225 ASP E C 1
ATOM 10438 O O . ASP E 1 225 ? -25.349 -6.582 13.681 1.00 90.51 225 ASP E O 1
ATOM 10443 N N . LEU E 1 226 ? -25.688 -6.480 15.906 1.00 128.81 226 LEU E N 1
ATOM 10444 C CA . LEU E 1 226 ? -25.694 -5.024 15.952 1.00 126.81 226 LEU E CA 1
ATOM 10445 C C . LEU E 1 226 ? -24.598 -4.543 16.904 1.00 113.09 226 LEU E C 1
ATOM 10446 O O . LEU E 1 226 ? -23.977 -5.372 17.580 1.00 111.87 226 LEU E O 1
ATOM 10451 N N . PRO E 1 227 ? -24.311 -3.216 16.984 1.00 96.19 227 PRO E N 1
ATOM 10452 C CA . PRO E 1 227 ? -23.133 -2.763 17.745 1.00 90.06 227 PRO E CA 1
ATOM 10453 C C . PRO E 1 227 ? -23.048 -3.221 19.191 1.00 70.07 227 PRO E C 1
ATOM 10454 O O . PRO E 1 227 ? -24.045 -3.596 19.815 1.00 106.57 227 PRO E O 1
ATOM 10458 N N . THR E 1 228 ? -21.824 -3.174 19.721 1.00 62.03 228 THR E N 1
ATOM 10459 C CA . THR E 1 228 ? -21.575 -3.554 21.107 1.00 55.66 228 THR E CA 1
ATOM 10460 C C . THR E 1 228 ? -22.258 -2.604 22.085 1.00 56.09 228 THR E C 1
ATOM 10461 O O . THR E 1 228 ? -22.822 -3.044 23.094 1.00 63.54 228 THR E O 1
ATOM 10465 N N . LEU E 1 229 ? -22.190 -1.288 21.821 1.00 57.68 229 LEU E N 1
ATOM 10466 C CA . LEU E 1 229 ? -22.720 -0.259 22.768 1.00 62.17 229 LEU E CA 1
ATOM 10467 C C . LEU E 1 229 ? -24.174 -0.560 23.142 1.00 70.26 229 LEU E C 1
ATOM 10468 O O . LEU E 1 229 ? -24.417 -0.922 24.311 1.00 72.23 229 LEU E O 1
ATOM 10473 N N . THR E 1 230 ? -25.106 -0.369 22.207 1.00 70.85 230 THR E N 1
ATOM 10474 C CA . THR E 1 230 ? -26.514 -0.727 22.482 1.00 71.05 230 THR E CA 1
ATOM 10475 C C . THR E 1 230 ? -26.534 -2.025 23.270 1.00 79.47 230 THR E C 1
ATOM 10476 O O . THR E 1 230 ? -25.824 -2.959 22.836 1.00 80.57 230 THR E O 1
ATOM 10480 N N . ASN E 1 231 ? -27.296 -2.094 24.369 1.00 85.64 231 ASN E N 1
ATOM 10481 C CA . ASN E 1 231 ? -27.387 -3.288 25.269 1.00 86.71 231 ASN E CA 1
ATOM 10482 C C . ASN E 1 231 ? -26.245 -3.256 26.289 1.00 78.06 231 ASN E C 1
ATOM 10483 O O . ASN E 1 231 ? -26.539 -3.226 27.496 1.00 81.63 231 ASN E O 1
ATOM 10488 N N . SER E 1 232 ? -25.000 -3.268 25.831 1.00 73.30 232 SER E N 1
ATOM 10489 C CA . SER E 1 232 ? -23.873 -3.323 26.790 1.00 63.81 232 SER E CA 1
ATOM 10490 C C . SER E 1 232 ? -23.611 -1.914 27.336 1.00 69.50 232 SER E C 1
ATOM 10491 O O . SER E 1 232 ? -23.916 -1.684 28.520 1.00 74.34 232 SER E O 1
ATOM 10494 N N . GLY E 1 233 ? -23.078 -1.008 26.514 1.00 71.78 233 GLY E N 1
ATOM 10495 C CA . GLY E 1 233 ? -22.903 0.389 26.956 1.00 71.86 233 GLY E CA 1
ATOM 10496 C C . GLY E 1 233 ? -21.532 0.933 26.627 1.00 67.98 233 GLY E C 1
ATOM 10497 O O . GLY E 1 233 ? -20.582 0.132 26.604 1.00 62.10 233 GLY E O 1
ATOM 10498 N N . PHE E 1 234 ? -21.423 2.243 26.373 1.00 77.05 234 PHE E N 1
ATOM 10499 C CA . PHE E 1 234 ? -20.111 2.834 26.161 1.00 82.25 234 PHE E CA 1
ATOM 10500 C C . PHE E 1 234 ? -19.586 3.385 27.482 1.00 78.25 234 PHE E C 1
ATOM 10501 O O . PHE E 1 234 ? -20.354 3.837 28.335 1.00 79.45 234 PHE E O 1
ATOM 10509 N N . SER E 1 235 ? -18.264 3.337 27.650 1.00 68.58 235 SER E N 1
ATOM 10510 C CA . SER E 1 235 ? -17.641 3.859 28.856 1.00 62.84 235 SER E CA 1
ATOM 10511 C C . SER E 1 235 ? -17.020 5.218 28.568 1.00 65.09 235 SER E C 1
ATOM 10512 O O . SER E 1 235 ? -16.067 5.301 27.776 1.00 72.10 235 SER E O 1
ATOM 10515 N N . PRO E 1 236 ? -17.518 6.298 29.167 1.00 60.52 236 PRO E N 1
ATOM 10516 C CA . PRO E 1 236 ? -16.958 7.627 28.900 1.00 60.91 236 PRO E CA 1
ATOM 10517 C C . PRO E 1 236 ? -15.547 7.789 29.444 1.00 67.41 236 PRO E C 1
ATOM 10518 O O . PRO E 1 236 ? -15.145 7.144 30.415 1.00 76.40 236 PRO E O 1
ATOM 10522 N N . GLY E 1 237 ? -14.795 8.671 28.790 1.00 63.87 237 GLY E N 1
ATOM 10523 C CA . GLY E 1 237 ? -13.469 9.067 29.225 1.00 57.98 237 GLY E CA 1
ATOM 10524 C C . GLY E 1 237 ? -13.311 10.574 29.184 1.00 60.26 237 GLY E C 1
ATOM 10525 O O . GLY E 1 237 ? -12.209 11.090 28.984 1.00 61.05 237 GLY E O 1
ATOM 10526 N N . MET E 1 238 ? -14.426 11.282 29.359 1.00 66.35 238 MET E N 1
ATOM 10527 C CA . MET E 1 238 ? -14.462 12.731 29.195 1.00 66.86 238 MET E CA 1
ATOM 10528 C C . MET E 1 238 ? -13.681 13.429 30.305 1.00 73.43 238 MET E C 1
ATOM 10529 O O . MET E 1 238 ? -13.835 13.110 31.488 1.00 78.47 238 MET E O 1
ATOM 10534 N N . ILE E 1 239 ? -12.837 14.385 29.917 1.00 84.52 239 ILE E N 1
ATOM 10535 C CA . ILE E 1 239 ? -11.966 15.114 30.831 1.00 81.29 239 ILE E CA 1
ATOM 10536 C C . ILE E 1 239 ? -12.354 16.587 30.841 1.00 75.88 239 ILE E C 1
ATOM 10537 O O . ILE E 1 239 ? -12.677 17.160 29.795 1.00 75.81 239 ILE E O 1
ATOM 10542 N N . ALA E 1 240 ? -12.335 17.189 32.029 1.00 65.44 240 ALA E N 1
ATOM 10543 C CA . ALA E 1 240 ? -12.491 18.628 32.184 1.00 64.05 240 ALA E CA 1
ATOM 10544 C C . ALA E 1 240 ? -11.461 19.120 33.193 1.00 55.50 240 ALA E C 1
ATOM 10545 O O . ALA E 1 240 ? -10.920 18.342 33.983 1.00 66.96 240 ALA E O 1
ATOM 10547 N N . VAL E 1 241 ? -11.189 20.426 33.165 1.00 53.45 241 VAL E N 1
ATOM 10548 C CA . VAL E 1 241 ? -10.195 21.041 34.039 1.00 56.42 241 VAL E CA 1
ATOM 10549 C C . VAL E 1 241 ? -10.776 22.309 34.650 1.00 66.23 241 VAL E C 1
ATOM 10550 O O . VAL E 1 241 ? -11.489 23.063 33.979 1.00 78.08 241 VAL E O 1
ATOM 10554 N N . VAL E 1 242 ? -10.504 22.520 35.937 1.00 55.21 242 VAL E N 1
ATOM 10555 C CA . VAL E 1 242 ? -10.906 23.720 36.663 1.00 57.97 242 VAL E CA 1
ATOM 10556 C C . VAL E 1 242 ? -9.681 24.320 37.344 1.00 61.64 242 VAL E C 1
ATOM 10557 O O . VAL E 1 242 ? -8.884 23.594 37.950 1.00 60.48 242 VAL E O 1
ATOM 10561 N N . ILE E 1 243 ? -9.567 25.647 37.240 1.00 66.23 243 ILE E N 1
ATOM 10562 C CA . ILE E 1 243 ? -8.465 26.383 37.919 1.00 68.42 243 ILE E CA 1
ATOM 10563 C C . ILE E 1 243 ? -9.134 27.411 38.847 1.00 78.81 243 ILE E C 1
ATOM 10564 O O . ILE E 1 243 ? -10.116 28.054 38.405 1.00 86.92 243 ILE E O 1
ATOM 10569 N N . SER E 1 244 ? -8.678 27.512 40.098 1.00 84.09 244 SER E N 1
ATOM 10570 C CA . SER E 1 244 ? -9.250 28.454 41.049 1.00 82.98 244 SER E CA 1
ATOM 10571 C C . SER E 1 244 ? -8.146 29.189 41.790 1.00 84.14 244 SER E C 1
ATOM 10572 O O . SER E 1 244 ? -7.028 28.687 41.920 1.00 91.76 244 SER E O 1
ATOM 10575 N N . GLU E 1 245 ? -8.475 30.384 42.277 1.00 64.10 245 GLU E N 1
ATOM 10576 C CA . GLU E 1 245 ? -7.486 31.201 42.963 1.00 68.39 245 GLU E CA 1
ATOM 10577 C C . GLU E 1 245 ? -7.037 30.513 44.246 1.00 78.29 245 GLU E C 1
ATOM 10578 O O . GLU E 1 245 ? -7.771 29.725 44.847 1.00 83.98 245 GLU E O 1
ATOM 10584 N N . LYS E 1 246 ? -5.806 30.815 44.659 1.00 70.52 246 LYS E N 1
ATOM 10585 C CA . LYS E 1 246 ? -5.270 30.246 45.890 1.00 76.62 246 LYS E CA 1
ATOM 10586 C C . LYS E 1 246 ? -5.955 30.781 47.144 1.00 86.90 246 LYS E C 1
ATOM 10587 O O . LYS E 1 246 ? -5.944 30.102 48.177 1.00 89.27 246 LYS E O 1
ATOM 10593 N N . ASP E 1 247 ? -6.544 31.978 47.082 1.00 100.32 247 ASP E N 1
ATOM 10594 C CA . ASP E 1 247 ? -7.215 32.559 48.245 1.00 99.65 247 ASP E CA 1
ATOM 10595 C C . ASP E 1 247 ? -8.577 31.923 48.529 1.00 96.60 247 ASP E C 1
ATOM 10596 O O . ASP E 1 247 ? -8.928 31.700 49.693 1.00 93.58 247 ASP E O 1
ATOM 10601 N N . THR E 1 248 ? -9.350 31.627 47.487 1.00 99.14 248 THR E N 1
ATOM 10602 C CA . THR E 1 248 ? -10.724 31.155 47.608 1.00 91.57 248 THR E CA 1
ATOM 10603 C C . THR E 1 248 ? -10.769 29.690 48.051 1.00 93.29 248 THR E C 1
ATOM 10604 O O . THR E 1 248 ? -9.772 28.965 47.987 1.00 91.99 248 THR E O 1
ATOM 10608 N N . GLU E 1 249 ? -11.949 29.257 48.512 1.00 78.50 249 GLU E N 1
ATOM 10609 C CA . GLU E 1 249 ? -12.066 27.983 49.219 1.00 75.40 249 GLU E CA 1
ATOM 10610 C C . GLU E 1 249 ? -13.034 26.969 48.618 1.00 76.41 249 GLU E C 1
ATOM 10611 O O . GLU E 1 249 ? -12.679 25.788 48.529 1.00 80.22 249 GLU E O 1
ATOM 10617 N N . GLN E 1 250 ? -14.247 27.350 48.212 1.00 76.12 250 GLN E N 1
ATOM 10618 C CA . GLN E 1 250 ? -15.206 26.319 47.818 1.00 74.33 250 GLN E CA 1
ATOM 10619 C C . GLN E 1 250 ? -15.988 26.673 46.557 1.00 72.59 250 GLN E C 1
ATOM 10620 O O . GLN E 1 250 ? -16.080 27.834 46.150 1.00 70.23 250 GLN E O 1
ATOM 10626 N N . SER E 1 251 ? -16.544 25.623 45.942 1.00 74.77 251 SER E N 1
ATOM 10627 C CA . SER E 1 251 ? -17.397 25.707 44.760 1.00 77.33 251 SER E CA 1
ATOM 10628 C C . SER E 1 251 ? -18.358 24.526 44.739 1.00 70.21 251 SER E C 1
ATOM 10629 O O . SER E 1 251 ? -18.186 23.543 45.465 1.00 68.49 251 SER E O 1
ATOM 10632 N N . SER E 1 252 ? -19.385 24.637 43.888 1.00 64.85 252 SER E N 1
ATOM 10633 C CA . SER E 1 252 ? -20.478 23.658 43.821 1.00 65.42 252 SER E CA 1
ATOM 10634 C C . SER E 1 252 ? -20.815 23.355 42.358 1.00 72.33 252 SER E C 1
ATOM 10635 O O . SER E 1 252 ? -21.694 23.991 41.771 1.00 70.90 252 SER E O 1
ATOM 10638 N N . ILE E 1 253 ? -20.101 22.391 41.767 1.00 80.17 253 ILE E N 1
ATOM 10639 C CA . ILE E 1 253 ? -20.366 21.977 40.392 1.00 74.66 253 ILE E CA 1
ATOM 10640 C C . ILE E 1 253 ? -21.562 21.032 40.360 1.00 79.63 253 ILE E C 1
ATOM 10641 O O . ILE E 1 253 ? -21.856 20.328 41.332 1.00 86.40 253 ILE E O 1
ATOM 10646 N N . GLN E 1 254 ? -22.270 21.030 39.234 1.00 75.97 254 GLN E N 1
ATOM 10647 C CA . GLN E 1 254 ? -23.258 20.011 38.916 1.00 81.98 254 GLN E CA 1
ATOM 10648 C C . GLN E 1 254 ? -22.695 19.092 37.839 1.00 77.32 254 GLN E C 1
ATOM 10649 O O . GLN E 1 254 ? -21.849 19.499 37.041 1.00 80.38 254 GLN E O 1
ATOM 10655 N N . VAL E 1 255 ? -23.134 17.835 37.851 1.00 71.88 255 VAL E N 1
ATOM 10656 C CA . VAL E 1 255 ? -22.779 16.853 36.825 1.00 62.23 255 VAL E CA 1
ATOM 10657 C C . VAL E 1 255 ? -24.070 16.152 36.421 1.00 62.96 255 VAL E C 1
ATOM 10658 O O . VAL E 1 255 ? -24.545 15.256 37.129 1.00 64.49 255 VAL E O 1
ATOM 10662 N N . ALA E 1 256 ? -24.643 16.551 35.291 1.00 69.33 256 ALA E N 1
ATOM 10663 C CA . ALA E 1 256 ? -25.873 15.943 34.808 1.00 64.05 256 ALA E CA 1
ATOM 10664 C C . ALA E 1 256 ? -25.555 14.780 33.882 1.00 63.62 256 ALA E C 1
ATOM 10665 O O . ALA E 1 256 ? -24.608 14.837 33.094 1.00 75.24 256 ALA E O 1
ATOM 10667 N N . TYR E 1 257 ? -26.357 13.726 33.981 1.00 59.35 257 TYR E N 1
ATOM 10668 C CA . TYR E 1 257 ? -26.288 12.594 33.069 1.00 69.14 257 TYR E CA 1
ATOM 10669 C C . TYR E 1 257 ? -27.683 12.309 32.546 1.00 82.57 257 TYR E C 1
ATOM 10670 O O . TYR E 1 257 ? -28.630 12.171 33.327 1.00 85.87 257 TYR E O 1
ATOM 10679 N N . THR E 1 258 ? -27.804 12.218 31.228 1.00 60.61 258 THR E N 1
ATOM 10680 C CA . THR E 1 258 ? -29.095 12.100 30.580 1.00 62.89 258 THR E CA 1
ATOM 10681 C C . THR E 1 258 ? -29.043 10.949 29.582 1.00 64.52 258 THR E C 1
ATOM 10682 O O . THR E 1 258 ? -27.967 10.508 29.169 1.00 71.72 258 THR E O 1
ATOM 10686 N N . LYS E 1 259 ? -30.222 10.465 29.192 1.00 63.40 259 LYS E N 1
ATOM 10687 C CA . LYS E 1 259 ? -30.328 9.421 28.172 1.00 61.28 259 LYS E CA 1
ATOM 10688 C C . LYS E 1 259 ? -31.622 9.694 27.409 1.00 55.00 259 LYS E C 1
ATOM 10689 O O . LYS E 1 259 ? -32.705 9.276 27.824 1.00 67.43 259 LYS E O 1
ATOM 10695 N N . HIS E 1 260 ? -31.494 10.415 26.302 1.00 45.78 260 HIS E N 1
ATOM 10696 C CA . HIS E 1 260 ? -32.606 10.536 25.377 1.00 50.84 260 HIS E CA 1
ATOM 10697 C C . HIS E 1 260 ? -32.752 9.236 24.599 1.00 62.42 260 HIS E C 1
ATOM 10698 O O . HIS E 1 260 ? -31.761 8.586 24.255 1.00 70.36 260 HIS E O 1
ATOM 10705 N N . ALA E 1 261 ? -33.993 8.857 24.317 1.00 164.67 261 ALA E N 1
ATOM 10706 C CA . ALA E 1 261 ? -34.260 7.576 23.686 1.00 107.81 261 ALA E CA 1
ATOM 10707 C C . ALA E 1 261 ? -35.303 7.730 22.592 1.00 99.73 261 ALA E C 1
ATOM 10708 O O . ALA E 1 261 ? -36.177 8.598 22.657 1.00 111.90 261 ALA E O 1
ATOM 10710 N N . ASP E 1 262 ? -35.196 6.873 21.582 1.00 104.85 262 ASP E N 1
ATOM 10711 C CA . ASP E 1 262 ? -36.168 6.786 20.506 1.00 107.45 262 ASP E CA 1
ATOM 10712 C C . ASP E 1 262 ? -36.849 5.429 20.595 1.00 110.32 262 ASP E C 1
ATOM 10713 O O . ASP E 1 262 ? -36.261 4.459 21.081 1.00 120.72 262 ASP E O 1
ATOM 10718 N N . ASP E 1 263 ? -38.086 5.351 20.114 1.00 92.55 263 ASP E N 1
ATOM 10719 C CA . ASP E 1 263 ? -38.874 4.129 20.257 1.00 84.23 263 ASP E CA 1
ATOM 10720 C C . ASP E 1 263 ? -39.284 3.636 18.872 1.00 78.56 263 ASP E C 1
ATOM 10721 O O . ASP E 1 263 ? -40.406 3.845 18.408 1.00 83.15 263 ASP E O 1
ATOM 10726 N N . TYR E 1 264 ? -38.358 2.949 18.210 1.00 78.89 264 TYR E N 1
ATOM 10727 C CA . TYR E 1 264 ? -38.675 2.342 16.927 1.00 75.30 264 TYR E CA 1
ATOM 10728 C C . TYR E 1 264 ? -39.609 1.163 17.138 1.00 83.94 264 TYR E C 1
ATOM 10729 O O . TYR E 1 264 ? -39.367 0.304 17.992 1.00 85.60 264 TYR E O 1
ATOM 10738 N N . THR E 1 265 ? -40.695 1.134 16.363 1.00 87.67 265 THR E N 1
ATOM 10739 C CA . THR E 1 265 ? -41.671 0.029 16.469 1.00 93.98 265 THR E CA 1
ATOM 10740 C C . THR E 1 265 ? -41.761 -0.678 15.137 1.00 90.29 265 THR E C 1
ATOM 10741 O O . THR E 1 265 ? -41.435 -0.041 14.112 1.00 81.87 265 THR E O 1
ATOM 10745 N N . LEU E 1 266 ? -42.273 -1.912 15.113 1.00 107.30 266 LEU E N 1
ATOM 10746 C CA . LEU E 1 266 ? -42.500 -2.629 13.830 1.00 97.38 266 LEU E CA 1
ATOM 10747 C C . LEU E 1 266 ? -43.991 -2.977 13.775 1.00 108.74 266 LEU E C 1
ATOM 10748 O O . LEU E 1 266 ? -44.405 -3.853 14.564 1.00 110.90 266 LEU E O 1
ATOM 10753 N N . ARG E 1 267 ? -44.774 -2.217 13.020 1.00 108.86 267 ARG E N 1
ATOM 10754 C CA . ARG E 1 267 ? -46.240 -2.432 13.091 1.00 122.20 267 ARG E CA 1
ATOM 10755 C C . ARG E 1 267 ? -46.842 -2.392 11.688 1.00 133.21 267 ARG E C 1
ATOM 10756 O O . ARG E 1 267 ? -46.126 -2.021 10.737 1.00 124.09 267 ARG E O 1
ATOM 10764 N N . PRO E 1 268 ? -48.124 -2.765 11.519 1.00 30.00 268 PRO E N 1
ATOM 10765 C CA . PRO E 1 268 ? -48.728 -2.811 10.201 1.00 30.00 268 PRO E CA 1
ATOM 10766 C C . PRO E 1 268 ? -49.189 -1.456 9.732 1.00 30.00 268 PRO E C 1
ATOM 10767 O O . PRO E 1 268 ? -50.200 -1.406 9.006 1.00 30.00 268 PRO E O 1
ATOM 10771 N N . GLY E 1 269 ? -48.493 -0.382 10.118 1.00 184.11 269 GLY E N 1
ATOM 10772 C CA . GLY E 1 269 ? -48.847 0.936 9.556 1.00 183.39 269 GLY E CA 1
ATOM 10773 C C . GLY E 1 269 ? -49.184 0.719 8.102 1.00 193.57 269 GLY E C 1
ATOM 10774 O O . GLY E 1 269 ? -50.200 1.276 7.640 1.00 192.28 269 GLY E O 1
ATOM 10775 N N . PHE E 1 270 ? -48.356 -0.062 7.405 1.00 137.83 270 PHE E N 1
ATOM 10776 C CA . PHE E 1 270 ? -48.671 -0.454 6.010 1.00 116.98 270 PHE E CA 1
ATOM 10777 C C . PHE E 1 270 ? -48.466 -1.973 5.922 1.00 102.85 270 PHE E C 1
ATOM 10778 O O . PHE E 1 270 ? -47.577 -2.498 6.625 1.00 96.45 270 PHE E O 1
ATOM 10786 N N . THR E 1 271 ? -49.288 -2.669 5.132 1.00 93.48 271 THR E N 1
ATOM 10787 C CA . THR E 1 271 ? -49.120 -4.127 4.940 1.00 86.20 271 THR E CA 1
ATOM 10788 C C . THR E 1 271 ? -49.603 -4.478 3.549 1.00 80.98 271 THR E C 1
ATOM 10789 O O . THR E 1 271 ? -50.713 -4.038 3.195 1.00 80.49 271 THR E O 1
ATOM 10793 N N . PHE E 1 272 ? -48.803 -5.223 2.772 1.00 82.66 272 PHE E N 1
ATOM 10794 C CA . PHE E 1 272 ? -49.163 -5.546 1.361 1.00 76.74 272 PHE E CA 1
ATOM 10795 C C . PHE E 1 272 ? -48.803 -6.999 1.006 1.00 91.58 272 PHE E C 1
ATOM 10796 O O . PHE E 1 272 ? -47.739 -7.480 1.448 1.00 96.95 272 PHE E O 1
ATOM 10804 N N . GLY E 1 273 ? -49.649 -7.691 0.233 1.00 121.32 273 GLY E N 1
ATOM 10805 C CA . GLY E 1 273 ? -49.357 -9.075 -0.203 1.00 92.18 273 GLY E CA 1
ATOM 10806 C C . GLY E 1 273 ? -48.705 -9.897 0.890 1.00 100.90 273 GLY E C 1
ATOM 10807 O O . GLY E 1 273 ? -49.363 -10.133 1.921 1.00 111.73 273 GLY E O 1
ATOM 10808 N N . THR E 1 274 ? -47.456 -10.316 0.679 1.00 110.16 274 THR E N 1
ATOM 10809 C CA . THR E 1 274 ? -46.727 -11.036 1.741 1.00 119.97 274 THR E CA 1
ATOM 10810 C C . THR E 1 274 ? -46.413 -10.045 2.836 1.00 133.99 274 THR E C 1
ATOM 10811 O O . THR E 1 274 ? -45.408 -9.330 2.685 1.00 134.44 274 THR E O 1
ATOM 10815 N N . GLY E 1 275 ? -47.240 -9.990 3.886 1.00 185.36 275 GLY E N 1
ATOM 10816 C CA . GLY E 1 275 ? -47.052 -9.031 4.998 1.00 181.83 275 GLY E CA 1
ATOM 10817 C C . GLY E 1 275 ? -45.760 -8.244 4.935 1.00 173.89 275 GLY E C 1
ATOM 10818 O O . GLY E 1 275 ? -44.854 -8.538 5.731 1.00 181.69 275 GLY E O 1
ATOM 10819 N N . ASN E 1 276 ? -45.677 -7.254 4.050 1.00 122.18 276 ASN E N 1
ATOM 10820 C CA . ASN E 1 276 ? -44.473 -6.388 4.027 1.00 109.65 276 ASN E CA 1
ATOM 10821 C C . ASN E 1 276 ? -44.510 -5.504 5.274 1.00 103.01 276 ASN E C 1
ATOM 10822 O O . ASN E 1 276 ? -44.994 -4.363 5.169 1.00 106.88 276 ASN E O 1
ATOM 10827 N N . TRP E 1 277 ? -44.036 -6.013 6.411 1.00 90.41 277 TRP E N 1
ATOM 10828 C CA . TRP E 1 277 ? -44.016 -5.236 7.676 1.00 86.83 277 TRP E CA 1
ATOM 10829 C C . TRP E 1 277 ? -43.405 -3.850 7.452 1.00 88.79 277 TRP E C 1
ATOM 10830 O O . TRP E 1 277 ? -42.437 -3.756 6.676 1.00 90.15 277 TRP E O 1
ATOM 10841 N N . VAL E 1 278 ? -43.895 -2.824 8.159 1.00 88.36 278 VAL E N 1
ATOM 10842 C CA . VAL E 1 278 ? -43.399 -1.463 7.983 1.00 85.55 278 VAL E CA 1
ATOM 10843 C C . VAL E 1 278 ? -42.796 -0.993 9.300 1.00 82.56 278 VAL E C 1
ATOM 10844 O O . VAL E 1 278 ? -43.321 -1.291 10.379 1.00 92.00 278 VAL E O 1
ATOM 10848 N N . GLY E 1 279 ? -41.684 -0.280 9.222 1.00 76.43 279 GLY E N 1
ATOM 10849 C CA . GLY E 1 279 ? -41.028 0.263 10.401 1.00 72.31 279 GLY E CA 1
ATOM 10850 C C . GLY E 1 279 ? -40.944 1.777 10.393 1.00 73.28 279 GLY E C 1
ATOM 10851 O O . GLY E 1 279 ? -40.696 2.386 9.351 1.00 76.45 279 GLY E O 1
ATOM 10852 N N . ASN E 1 280 ? -41.214 2.380 11.549 1.00 60.43 280 ASN E N 1
ATOM 10853 C CA . ASN E 1 280 ? -41.075 3.817 11.727 1.00 59.80 280 ASN E CA 1
ATOM 10854 C C . ASN E 1 280 ? -40.438 4.082 13.083 1.00 60.59 280 ASN E C 1
ATOM 10855 O O . ASN E 1 280 ? -40.661 3.341 14.045 1.00 61.66 280 ASN E O 1
ATOM 10860 N N . ASN E 1 281 ? -39.636 5.144 13.149 1.00 57.15 281 ASN E N 1
ATOM 10861 C CA . ASN E 1 281 ? -38.982 5.557 14.382 1.00 60.78 281 ASN E CA 1
ATOM 10862 C C . ASN E 1 281 ? -39.030 7.075 14.477 1.00 62.43 281 ASN E C 1
ATOM 10863 O O . ASN E 1 281 ? -38.856 7.770 13.472 1.00 65.87 281 ASN E O 1
ATOM 10868 N N . ILE E 1 282 ? -39.266 7.585 15.687 1.00 64.35 282 ILE E N 1
ATOM 10869 C CA . ILE E 1 282 ? -39.412 9.016 15.930 1.00 73.54 282 ILE E CA 1
ATOM 10870 C C . ILE E 1 282 ? -38.432 9.439 17.018 1.00 86.96 282 ILE E C 1
ATOM 10871 O O . ILE E 1 282 ? -38.224 8.715 17.998 1.00 97.82 282 ILE E O 1
ATOM 10876 N N . LYS E 1 283 ? -37.843 10.620 16.846 1.00 101.21 283 LYS E N 1
ATOM 10877 C CA . LYS E 1 283 ? -36.712 11.048 17.657 1.00 99.31 283 LYS E CA 1
ATOM 10878 C C . LYS E 1 283 ? -37.134 11.468 19.064 1.00 104.84 283 LYS E C 1
ATOM 10879 O O . LYS E 1 283 ? -38.228 11.996 19.281 1.00 119.43 283 LYS E O 1
ATOM 10885 N N . ASP E 1 284 ? -36.240 11.221 20.024 1.00 100.51 284 ASP E N 1
ATOM 10886 C CA . ASP E 1 284 ? -36.286 11.810 21.366 1.00 99.87 284 ASP E CA 1
ATOM 10887 C C . ASP E 1 284 ? -37.634 11.563 22.049 1.00 117.56 284 ASP E C 1
ATOM 10888 O O . ASP E 1 284 ? -38.426 12.472 22.293 1.00 117.26 284 ASP E O 1
ATOM 10893 N N . VAL E 1 285 ? -37.868 10.287 22.345 1.00 134.84 285 VAL E N 1
ATOM 10894 C CA . VAL E 1 285 ? -39.121 9.839 22.942 1.00 142.51 285 VAL E CA 1
ATOM 10895 C C . VAL E 1 285 ? -38.993 9.791 24.459 1.00 135.88 285 VAL E C 1
ATOM 10896 O O . VAL E 1 285 ? -39.754 10.449 25.178 1.00 135.82 285 VAL E O 1
ATOM 10900 N N . ASP E 1 286 ? -38.036 9.014 24.954 1.00 104.45 286 ASP E N 1
ATOM 10901 C CA . ASP E 1 286 ? -37.839 8.825 26.383 1.00 94.05 286 ASP E CA 1
ATOM 10902 C C . ASP E 1 286 ? -36.598 9.583 26.828 1.00 84.94 286 ASP E C 1
ATOM 10903 O O . ASP E 1 286 ? -35.582 9.598 26.127 1.00 84.68 286 ASP E O 1
ATOM 10908 N N . GLN E 1 287 ? -36.690 10.210 27.997 1.00 75.47 287 GLN E N 1
ATOM 10909 C CA . GLN E 1 287 ? -35.564 10.909 28.592 1.00 61.85 287 GLN E CA 1
ATOM 10910 C C . GLN E 1 287 ? -35.493 10.557 30.068 1.00 61.23 287 GLN E C 1
ATOM 10911 O O . GLN E 1 287 ? -36.517 10.342 30.721 1.00 67.73 287 GLN E O 1
ATOM 10917 N N . LYS E 1 288 ? -34.270 10.504 30.588 1.00 78.57 288 LYS E N 1
ATOM 10918 C CA . LYS E 1 288 ? -34.028 10.286 32.002 1.00 75.06 288 LYS E CA 1
ATOM 10919 C C . LYS E 1 288 ? -32.846 11.153 32.400 1.00 78.70 288 LYS E C 1
ATOM 10920 O O . LYS E 1 288 ? -31.882 11.274 31.642 1.00 88.57 288 LYS E O 1
ATOM 10926 N N . THR E 1 289 ? -32.914 11.750 33.586 1.00 73.06 289 THR E N 1
ATOM 10927 C CA . THR E 1 289 ? -31.875 12.665 34.030 1.00 69.51 289 THR E CA 1
ATOM 10928 C C . THR E 1 289 ? -31.422 12.270 35.427 1.00 68.31 289 THR E C 1
ATOM 10929 O O . THR E 1 289 ? -32.221 11.823 36.255 1.00 70.60 289 THR E O 1
ATOM 10933 N N . PHE E 1 290 ? -30.127 12.454 35.685 1.00 56.09 290 PHE E N 1
ATOM 10934 C CA . PHE E 1 290 ? -29.542 12.090 36.975 1.00 48.31 290 PHE E CA 1
ATOM 10935 C C . PHE E 1 290 ? -28.397 13.057 37.262 1.00 49.73 290 PHE E C 1
ATOM 10936 O O . PHE E 1 290 ? -27.320 12.934 36.671 1.00 59.14 290 PHE E O 1
ATOM 10944 N N . ASN E 1 291 ? -28.627 14.003 38.162 1.00 43.28 291 ASN E N 1
ATOM 10945 C CA . ASN E 1 291 ? -27.629 15.006 38.498 1.00 49.60 291 ASN E CA 1
ATOM 10946 C C . ASN E 1 291 ? -27.157 14.823 39.933 1.00 46.04 291 ASN E C 1
ATOM 10947 O O . ASN E 1 291 ? -27.827 14.202 40.761 1.00 44.42 291 ASN E O 1
ATOM 10952 N N . LYS E 1 292 ? -25.970 15.357 40.207 1.00 106.63 292 LYS E N 1
ATOM 10953 C CA . LYS E 1 292 ? -25.412 15.338 41.550 1.00 63.48 292 LYS E CA 1
ATOM 10954 C C . LYS E 1 292 ? -24.364 16.435 41.642 1.00 69.77 292 LYS E C 1
ATOM 10955 O O . LYS E 1 292 ? -23.589 16.641 40.705 1.00 74.46 292 LYS E O 1
ATOM 10961 N N . SER E 1 293 ? -24.345 17.124 42.775 1.00 67.66 293 SER E N 1
ATOM 10962 C CA . SER E 1 293 ? -23.409 18.206 43.020 1.00 76.11 293 SER E CA 1
ATOM 10963 C C . SER E 1 293 ? -22.241 17.708 43.862 1.00 92.68 293 SER E C 1
ATOM 10964 O O . SER E 1 293 ? -22.307 16.657 44.503 1.00 97.89 293 SER E O 1
ATOM 10967 N N . PHE E 1 294 ? -21.163 18.487 43.855 1.00 102.51 294 PHE E N 1
ATOM 10968 C CA . PHE E 1 294 ? -19.926 18.093 44.511 1.00 105.59 294 PHE E CA 1
ATOM 10969 C C . PHE E 1 294 ? -19.249 19.353 45.031 1.00 113.93 294 PHE E C 1
ATOM 10970 O O . PHE E 1 294 ? -19.227 20.376 44.342 1.00 114.22 294 PHE E O 1
ATOM 10978 N N . VAL E 1 295 ? -18.713 19.281 46.246 1.00 78.36 295 VAL E N 1
ATOM 10979 C CA . VAL E 1 295 ? -18.084 20.434 46.881 1.00 82.06 295 VAL E CA 1
ATOM 10980 C C . VAL E 1 295 ? -16.612 20.500 46.482 1.00 85.40 295 VAL E C 1
ATOM 10981 O O . VAL E 1 295 ? -15.858 19.535 46.653 1.00 92.42 295 VAL E O 1
ATOM 10985 N N . LEU E 1 296 ? -16.220 21.627 45.891 1.00 81.97 296 LEU E N 1
ATOM 10986 C CA . LEU E 1 296 ? -14.856 21.865 45.412 1.00 78.50 296 LEU E CA 1
ATOM 10987 C C . LEU E 1 296 ? -13.981 22.559 46.447 1.00 75.36 296 LEU E C 1
ATOM 10988 O O . LEU E 1 296 ? -13.396 23.594 46.134 1.00 80.75 296 LEU E O 1
ATOM 10993 N N . ASP E 1 297 ? -13.963 22.088 47.694 1.00 71.20 297 ASP E N 1
ATOM 10994 C CA . ASP E 1 297 ? -12.996 22.587 48.667 1.00 72.25 297 ASP E CA 1
ATOM 10995 C C . ASP E 1 297 ? -11.661 22.871 47.985 1.00 73.85 297 ASP E C 1
ATOM 10996 O O . ASP E 1 297 ? -11.128 22.025 47.262 1.00 81.25 297 ASP E O 1
ATOM 11001 N N . TRP E 1 298 ? -11.115 24.063 48.235 1.00 85.09 298 TRP E N 1
ATOM 11002 C CA . TRP E 1 298 ? -9.866 24.478 47.611 1.00 90.38 298 TRP E CA 1
ATOM 11003 C C . TRP E 1 298 ? -8.714 24.653 48.582 1.00 88.25 298 TRP E C 1
ATOM 11004 O O . TRP E 1 298 ? -7.566 24.712 48.135 1.00 92.48 298 TRP E O 1
ATOM 11015 N N . LYS E 1 299 ? -8.981 24.738 49.884 1.00 71.81 299 LYS E N 1
ATOM 11016 C CA . LYS E 1 299 ? -7.886 24.881 50.833 1.00 70.67 299 LYS E CA 1
ATOM 11017 C C . LYS E 1 299 ? -7.398 23.525 51.331 1.00 70.76 299 LYS E C 1
ATOM 11018 O O . LYS E 1 299 ? -6.191 23.333 51.523 1.00 73.22 299 LYS E O 1
ATOM 11024 N N . ASN E 1 300 ? -8.309 22.577 51.540 1.00 67.21 300 ASN E N 1
ATOM 11025 C CA . ASN E 1 300 ? -7.926 21.217 51.891 1.00 60.70 300 ASN E CA 1
ATOM 11026 C C . ASN E 1 300 ? -7.825 20.335 50.655 1.00 60.31 300 ASN E C 1
ATOM 11027 O O . ASN E 1 300 ? -7.457 19.163 50.771 1.00 59.88 300 ASN E O 1
ATOM 11032 N N . LYS E 1 301 ? -8.163 20.889 49.486 1.00 63.24 301 LYS E N 1
ATOM 11033 C CA . LYS E 1 301 ? -7.988 20.275 48.165 1.00 65.43 301 LYS E CA 1
ATOM 11034 C C . LYS E 1 301 ? -8.562 18.860 48.100 1.00 63.56 301 LYS E C 1
ATOM 11035 O O . LYS E 1 301 ? -7.924 17.928 47.609 1.00 67.25 301 LYS E O 1
ATOM 11041 N N . LYS E 1 302 ? -9.792 18.699 48.577 1.00 63.47 302 LYS E N 1
ATOM 11042 C CA . LYS E 1 302 ? -10.508 17.450 48.356 1.00 68.26 302 LYS E CA 1
ATOM 11043 C C . LYS E 1 302 ? -11.801 17.719 47.586 1.00 81.63 302 LYS E C 1
ATOM 11044 O O . LYS E 1 302 ? -12.040 18.827 47.095 1.00 81.88 302 LYS E O 1
ATOM 11050 N N . LEU E 1 303 ? -12.650 16.693 47.512 1.00 106.53 303 LEU E N 1
ATOM 11051 C CA . LEU E 1 303 ? -13.965 16.804 46.891 1.00 109.92 303 LEU E CA 1
ATOM 11052 C C . LEU E 1 303 ? -14.805 15.583 47.241 1.00 106.39 303 LEU E C 1
ATOM 11053 O O . LEU E 1 303 ? -14.410 14.450 46.949 1.00 102.67 303 LEU E O 1
ATOM 11058 N N . VAL E 1 304 ? -15.960 15.802 47.858 1.00 95.70 304 VAL E N 1
ATOM 11059 C CA . VAL E 1 304 ? -16.924 14.732 48.068 1.00 90.84 304 VAL E CA 1
ATOM 11060 C C . VAL E 1 304 ? -17.931 14.756 46.928 1.00 91.79 304 VAL E C 1
ATOM 11061 O O . VAL E 1 304 ? -18.209 15.816 46.369 1.00 96.18 304 VAL E O 1
ATOM 11065 N N . MET F 1 1 ? 19.676 19.418 16.723 1.00 107.57 1 MET F N 1
ATOM 11066 C CA . MET F 1 1 ? 19.548 17.990 16.450 1.00 112.29 1 MET F CA 1
ATOM 11067 C C . MET F 1 1 ? 19.693 17.714 14.954 1.00 126.21 1 MET F C 1
ATOM 11068 O O . MET F 1 1 ? 19.905 16.574 14.538 1.00 127.86 1 MET F O 1
ATOM 11073 N N . ALA F 1 2 ? 19.598 18.773 14.146 1.00 130.77 2 ALA F N 1
ATOM 11074 C CA . ALA F 1 2 ? 19.704 18.648 12.696 1.00 131.37 2 ALA F CA 1
ATOM 11075 C C . ALA F 1 2 ? 21.120 18.342 12.223 1.00 132.23 2 ALA F C 1
ATOM 11076 O O . ALA F 1 2 ? 21.330 18.202 11.015 1.00 132.82 2 ALA F O 1
ATOM 11078 N N . GLN F 1 3 ? 22.085 18.237 13.129 1.00 141.32 3 GLN F N 1
ATOM 11079 C CA . GLN F 1 3 ? 23.492 18.018 12.805 1.00 135.82 3 GLN F CA 1
ATOM 11080 C C . GLN F 1 3 ? 24.083 16.924 13.690 1.00 125.11 3 GLN F C 1
ATOM 11081 O O . GLN F 1 3 ? 25.160 17.072 14.271 1.00 123.50 3 GLN F O 1
ATOM 11087 N N . THR F 1 4 ? 23.371 15.794 13.783 1.00 125.95 4 THR F N 1
ATOM 11088 C CA . THR F 1 4 ? 23.667 14.671 14.677 1.00 112.97 4 THR F CA 1
ATOM 11089 C C . THR F 1 4 ? 24.060 15.176 16.063 1.00 124.00 4 THR F C 1
ATOM 11090 O O . THR F 1 4 ? 25.000 14.676 16.691 1.00 118.84 4 THR F O 1
ATOM 11094 N N . THR F 1 5 ? 23.316 16.166 16.540 1.00 145.00 5 THR F N 1
ATOM 11095 C CA . THR F 1 5 ? 23.447 16.750 17.865 1.00 139.67 5 THR F CA 1
ATOM 11096 C C . THR F 1 5 ? 22.293 16.256 18.734 1.00 135.09 5 THR F C 1
ATOM 11097 O O . THR F 1 5 ? 21.256 15.821 18.228 1.00 135.98 5 THR F O 1
ATOM 11101 N N . SER F 1 6 ? 22.500 16.282 20.051 1.00 115.34 6 SER F N 1
ATOM 11102 C CA . SER F 1 6 ? 21.485 15.789 20.973 1.00 103.01 6 SER F CA 1
ATOM 11103 C C . SER F 1 6 ? 20.165 16.520 20.774 1.00 95.35 6 SER F C 1
ATOM 11104 O O . SER F 1 6 ? 20.128 17.740 20.590 1.00 94.30 6 SER F O 1
ATOM 11107 N N . GLN F 1 7 ? 19.079 15.755 20.796 1.00 94.17 7 GLN F N 1
ATOM 11108 C CA . GLN F 1 7 ? 17.753 16.339 20.838 1.00 82.03 7 GLN F CA 1
ATOM 11109 C C . GLN F 1 7 ? 17.565 17.046 22.179 1.00 75.08 7 GLN F C 1
ATOM 11110 O O . GLN F 1 7 ? 18.373 16.902 23.102 1.00 75.17 7 GLN F O 1
ATOM 11116 N N . VAL F 1 8 ? 16.488 17.830 22.271 1.00 65.86 8 VAL F N 1
ATOM 11117 C CA . VAL F 1 8 ? 16.073 18.567 23.466 1.00 70.96 8 VAL F CA 1
ATOM 11118 C C . VAL F 1 8 ? 17.277 19.237 24.133 1.00 88.72 8 VAL F C 1
ATOM 11119 O O . VAL F 1 8 ? 17.367 19.320 25.364 1.00 89.07 8 VAL F O 1
ATOM 11123 N N . VAL F 1 9 ? 18.207 19.739 23.318 1.00 98.30 9 VAL F N 1
ATOM 11124 C CA . VAL F 1 9 ? 19.357 20.485 23.819 1.00 96.87 9 VAL F CA 1
ATOM 11125 C C . VAL F 1 9 ? 19.432 21.832 23.113 1.00 94.45 9 VAL F C 1
ATOM 11126 O O . VAL F 1 9 ? 19.456 22.885 23.761 1.00 92.36 9 VAL F O 1
ATOM 11130 N N . THR F 1 10 ? 19.506 21.822 21.785 1.00 95.02 10 THR F N 1
ATOM 11131 C CA . THR F 1 10 ? 19.459 23.107 21.069 1.00 98.85 10 THR F CA 1
ATOM 11132 C C . THR F 1 10 ? 18.180 23.759 21.496 1.00 94.16 10 THR F C 1
ATOM 11133 O O . THR F 1 10 ? 18.101 25.002 21.478 1.00 99.73 10 THR F O 1
ATOM 11137 N N . ASP F 1 11 ? 17.203 22.934 21.884 1.00 106.13 11 ASP F N 1
ATOM 11138 C CA . ASP F 1 11 ? 15.874 23.441 22.313 1.00 110.42 11 ASP F CA 1
ATOM 11139 C C . ASP F 1 11 ? 15.981 24.027 23.722 1.00 120.87 11 ASP F C 1
ATOM 11140 O O . ASP F 1 11 ? 16.539 23.343 24.605 1.00 118.83 11 ASP F O 1
ATOM 11145 N N . ILE F 1 12 ? 15.560 25.277 23.903 1.00 140.71 12 ILE F N 1
ATOM 11146 C CA . ILE F 1 12 ? 15.668 25.948 25.232 1.00 150.27 12 ILE F CA 1
ATOM 11147 C C . ILE F 1 12 ? 14.978 25.084 26.299 1.00 163.17 12 ILE F C 1
ATOM 11148 O O . ILE F 1 12 ? 13.793 24.742 26.095 1.00 158.90 12 ILE F O 1
ATOM 11153 N N . GLY F 1 13 ? 15.655 24.834 27.418 1.00 127.92 13 GLY F N 1
ATOM 11154 C CA . GLY F 1 13 ? 15.023 24.088 28.517 1.00 116.99 13 GLY F CA 1
ATOM 11155 C C . GLY F 1 13 ? 16.044 23.256 29.246 1.00 114.81 13 GLY F C 1
ATOM 11156 O O . GLY F 1 13 ? 15.775 22.066 29.501 1.00 108.82 13 GLY F O 1
ATOM 11157 N N . GLN F 1 14 ? 17.193 23.866 29.554 1.00 124.14 14 GLN F N 1
ATOM 11158 C CA . GLN F 1 14 ? 18.277 23.165 30.286 1.00 118.83 14 GLN F CA 1
ATOM 11159 C C . GLN F 1 14 ? 18.662 24.027 31.496 1.00 122.15 14 GLN F C 1
ATOM 11160 O O . GLN F 1 14 ? 19.096 25.178 31.281 1.00 127.59 14 GLN F O 1
ATOM 11166 N N . ASN F 1 15 ? 18.484 23.499 32.709 1.00 108.98 15 ASN F N 1
ATOM 11167 C CA . ASN F 1 15 ? 18.822 24.259 33.949 1.00 104.08 15 ASN F CA 1
ATOM 11168 C C . ASN F 1 15 ? 18.309 25.700 33.856 1.00 98.65 15 ASN F C 1
ATOM 11169 O O . ASN F 1 15 ? 19.130 26.626 34.048 1.00 88.38 15 ASN F O 1
ATOM 11174 N N . ALA F 1 16 ? 17.003 25.881 33.627 1.00 98.27 16 ALA F N 1
ATOM 11175 C CA . ALA F 1 16 ? 16.461 27.234 33.578 1.00 85.77 16 ALA F CA 1
ATOM 11176 C C . ALA F 1 16 ? 14.937 27.276 33.509 1.00 87.78 16 ALA F C 1
ATOM 11177 O O . ALA F 1 16 ? 14.385 28.360 33.286 1.00 95.09 16 ALA F O 1
ATOM 11179 N N . LYS F 1 17 ? 14.245 26.151 33.697 1.00 96.73 17 LYS F N 1
ATOM 11180 C CA . LYS F 1 17 ? 12.822 26.012 33.396 1.00 100.42 17 LYS F CA 1
ATOM 11181 C C . LYS F 1 17 ? 11.775 26.948 33.998 1.00 114.73 17 LYS F C 1
ATOM 11182 O O . LYS F 1 17 ? 10.938 27.493 33.273 1.00 112.41 17 LYS F O 1
ATOM 11188 N N . THR F 1 18 ? 11.795 27.079 35.327 1.00 128.42 18 THR F N 1
ATOM 11189 C CA . THR F 1 18 ? 10.910 27.856 36.203 1.00 130.42 18 THR F CA 1
ATOM 11190 C C . THR F 1 18 ? 9.417 27.732 35.890 1.00 143.63 18 THR F C 1
ATOM 11191 O O . THR F 1 18 ? 8.583 28.115 36.716 1.00 164.04 18 THR F O 1
ATOM 11195 N N . HIS F 1 19 ? 9.076 27.186 34.715 1.00 121.48 19 HIS F N 1
ATOM 11196 C CA . HIS F 1 19 ? 7.728 26.781 34.308 1.00 116.98 19 HIS F CA 1
ATOM 11197 C C . HIS F 1 19 ? 6.540 27.586 34.841 1.00 127.32 19 HIS F C 1
ATOM 11198 O O . HIS F 1 19 ? 5.577 26.997 35.342 1.00 122.86 19 HIS F O 1
ATOM 11205 N N . THR F 1 20 ? 6.562 28.914 34.727 1.00 152.94 20 THR F N 1
ATOM 11206 C CA . THR F 1 20 ? 5.556 29.739 35.408 1.00 155.05 20 THR F CA 1
ATOM 11207 C C . THR F 1 20 ? 4.201 29.844 34.701 1.00 150.32 20 THR F C 1
ATOM 11208 O O . THR F 1 20 ? 3.663 30.941 34.539 1.00 146.42 20 THR F O 1
ATOM 11212 N N . SER F 1 21 ? 3.665 28.715 34.241 1.00 132.88 21 SER F N 1
ATOM 11213 C CA . SER F 1 21 ? 2.326 28.558 33.673 1.00 105.14 21 SER F CA 1
ATOM 11214 C C . SER F 1 21 ? 1.245 29.391 34.357 1.00 101.30 21 SER F C 1
ATOM 11215 O O . SER F 1 21 ? 0.987 29.229 35.552 1.00 95.52 21 SER F O 1
ATOM 11218 N N . TYR F 1 22 ? 0.600 30.280 33.599 1.00 87.72 22 TYR F N 1
ATOM 11219 C CA . TYR F 1 22 ? -0.587 30.987 34.065 1.00 76.89 22 TYR F CA 1
ATOM 11220 C C . TYR F 1 22 ? -1.802 30.682 33.182 1.00 68.43 22 TYR F C 1
ATOM 11221 O O . TYR F 1 22 ? -1.669 30.164 32.069 1.00 74.32 22 TYR F O 1
ATOM 11230 N N . ASN F 1 23 ? -2.997 31.015 33.688 1.00 65.71 23 ASN F N 1
ATOM 11231 C CA . ASN F 1 23 ? -4.257 30.764 32.993 1.00 66.99 23 ASN F CA 1
ATOM 11232 C C . ASN F 1 23 ? -5.266 31.880 33.260 1.00 65.38 23 ASN F C 1
ATOM 11233 O O . ASN F 1 23 ? -5.411 32.333 34.398 1.00 69.62 23 ASN F O 1
ATOM 11238 N N . THR F 1 24 ? -5.979 32.292 32.207 1.00 68.08 24 THR F N 1
ATOM 11239 C CA . THR F 1 24 ? -7.099 33.233 32.280 1.00 64.60 24 THR F CA 1
ATOM 11240 C C . THR F 1 24 ? -8.097 32.910 31.182 1.00 68.20 24 THR F C 1
ATOM 11241 O O . THR F 1 24 ? -7.725 32.803 30.011 1.00 73.90 24 THR F O 1
ATOM 11245 N N . PHE F 1 25 ? -9.363 32.780 31.571 1.00 63.91 25 PHE F N 1
ATOM 11246 C CA . PHE F 1 25 ? -10.448 32.365 30.696 1.00 60.61 25 PHE F CA 1
ATOM 11247 C C . PHE F 1 25 ? -11.586 33.361 30.860 1.00 53.52 25 PHE F C 1
ATOM 11248 O O . PHE F 1 25 ? -11.800 33.896 31.950 1.00 53.49 25 PHE F O 1
ATOM 11256 N N . ASN F 1 26 ? -12.319 33.610 29.776 1.00 58.94 26 ASN F N 1
ATOM 11257 C CA . ASN F 1 26 ? -13.435 34.541 29.847 1.00 56.71 26 ASN F CA 1
ATOM 11258 C C . ASN F 1 26 ? -14.518 34.131 28.860 1.00 59.51 26 ASN F C 1
ATOM 11259 O O . ASN F 1 26 ? -14.263 33.423 27.883 1.00 69.24 26 ASN F O 1
ATOM 11264 N N . ASN F 1 27 ? -15.741 34.588 29.134 1.00 52.23 27 ASN F N 1
ATOM 11265 C CA . ASN F 1 27 ? -16.904 34.285 28.312 1.00 60.97 27 ASN F CA 1
ATOM 11266 C C . ASN F 1 27 ? -17.598 35.565 27.872 1.00 62.68 27 ASN F C 1
ATOM 11267 O O . ASN F 1 27 ? -17.794 36.482 28.674 1.00 65.12 27 ASN F O 1
ATOM 11272 N N . GLU F 1 28 ? -17.970 35.620 26.597 1.00 65.01 28 GLU F N 1
ATOM 11273 C CA . GLU F 1 28 ? -18.852 36.659 26.070 1.00 65.57 28 GLU F CA 1
ATOM 11274 C C . GLU F 1 28 ? -20.166 35.976 25.698 1.00 75.88 28 GLU F C 1
ATOM 11275 O O . GLU F 1 28 ? -20.268 35.345 24.642 1.00 78.54 28 GLU F O 1
ATOM 11281 N N . GLN F 1 29 ? -21.174 36.108 26.565 1.00 83.23 29 GLN F N 1
ATOM 11282 C CA . GLN F 1 29 ? -22.385 35.306 26.434 1.00 80.96 29 GLN F CA 1
ATOM 11283 C C . GLN F 1 29 ? -23.313 35.794 25.328 1.00 86.75 29 GLN F C 1
ATOM 11284 O O . GLN F 1 29 ? -24.170 35.022 24.884 1.00 87.10 29 GLN F O 1
ATOM 11290 N N . ALA F 1 30 ? -23.180 37.052 24.893 1.00 88.78 30 ALA F N 1
ATOM 11291 C CA . ALA F 1 30 ? -24.080 37.586 23.873 1.00 85.38 30 ALA F CA 1
ATOM 11292 C C . ALA F 1 30 ? -24.042 36.728 22.615 1.00 88.63 30 ALA F C 1
ATOM 11293 O O . ALA F 1 30 ? -25.086 36.340 22.078 1.00 88.38 30 ALA F O 1
ATOM 11295 N N . ASP F 1 31 ? -22.841 36.427 22.127 1.00 95.02 31 ASP F N 1
ATOM 11296 C CA . ASP F 1 31 ? -22.651 35.429 21.086 1.00 94.25 31 ASP F CA 1
ATOM 11297 C C . ASP F 1 31 ? -22.182 34.099 21.666 1.00 94.23 31 ASP F C 1
ATOM 11298 O O . ASP F 1 31 ? -21.731 33.231 20.913 1.00 97.00 31 ASP F O 1
ATOM 11303 N N . ASN F 1 32 ? -22.257 33.946 22.991 1.00 86.04 32 ASN F N 1
ATOM 11304 C CA . ASN F 1 32 ? -21.912 32.723 23.726 1.00 76.53 32 ASN F CA 1
ATOM 11305 C C . ASN F 1 32 ? -20.577 32.133 23.257 1.00 74.85 32 ASN F C 1
ATOM 11306 O O . ASN F 1 32 ? -20.490 31.017 22.745 1.00 70.91 32 ASN F O 1
ATOM 11311 N N . MET F 1 33 ? -19.526 32.931 23.427 1.00 72.58 33 MET F N 1
ATOM 11312 C CA . MET F 1 33 ? -18.159 32.544 23.114 1.00 65.93 33 MET F CA 1
ATOM 11313 C C . MET F 1 33 ? -17.330 32.414 24.388 1.00 68.04 33 MET F C 1
ATOM 11314 O O . MET F 1 33 ? -17.559 33.126 25.369 1.00 71.55 33 MET F O 1
ATOM 11319 N N . THR F 1 34 ? -16.357 31.500 24.364 1.00 68.23 34 THR F N 1
ATOM 11320 C CA . THR F 1 34 ? -15.513 31.204 25.521 1.00 68.63 34 THR F CA 1
ATOM 11321 C C . THR F 1 34 ? -14.041 31.248 25.123 1.00 75.07 34 THR F C 1
ATOM 11322 O O . THR F 1 34 ? -13.547 30.332 24.457 1.00 75.89 34 THR F O 1
ATOM 11326 N N . MET F 1 35 ? -13.338 32.298 25.547 1.00 86.01 35 MET F N 1
ATOM 11327 C CA . MET F 1 35 ? -11.908 32.417 25.288 1.00 81.61 35 MET F CA 1
ATOM 11328 C C . MET F 1 35 ? -11.092 31.619 26.297 1.00 85.46 35 MET F C 1
ATOM 11329 O O . MET F 1 35 ? -11.440 31.539 27.478 1.00 90.89 35 MET F O 1
ATOM 11334 N N . SER F 1 36 ? -9.994 31.032 25.823 1.00 79.23 36 SER F N 1
ATOM 11335 C CA . SER F 1 36 ? -9.044 30.369 26.698 1.00 82.01 36 SER F CA 1
ATOM 11336 C C . SER F 1 36 ? -7.628 30.673 26.227 1.00 82.65 36 SER F C 1
ATOM 11337 O O . SER F 1 36 ? -7.370 30.796 25.026 1.00 80.59 36 SER F O 1
ATOM 11340 N N . LEU F 1 37 ? -6.711 30.793 27.186 1.00 75.37 37 LEU F N 1
ATOM 11341 C CA . LEU F 1 37 ? -5.310 31.065 26.895 1.00 68.48 37 LEU F CA 1
ATOM 11342 C C . LEU F 1 37 ? -4.447 30.338 27.918 1.00 68.55 37 LEU F C 1
ATOM 11343 O O . LEU F 1 37 ? -4.867 30.120 29.057 1.00 74.97 37 LEU F O 1
ATOM 11348 N N . LYS F 1 38 ? -3.235 29.963 27.502 1.00 78.06 38 LYS F N 1
ATOM 11349 C CA . LYS F 1 38 ? -2.321 29.203 28.358 1.00 78.16 38 LYS F CA 1
ATOM 11350 C C . LYS F 1 38 ? -0.896 29.690 28.106 1.00 82.74 38 LYS F C 1
ATOM 11351 O O . LYS F 1 38 ? -0.288 29.343 27.088 1.00 89.05 38 LYS F O 1
ATOM 11357 N N . VAL F 1 39 ? -0.362 30.489 29.035 1.00 66.76 39 VAL F N 1
ATOM 11358 C CA . VAL F 1 39 ? 0.991 31.028 28.921 1.00 69.86 39 VAL F CA 1
ATOM 11359 C C . VAL F 1 39 ? 1.931 30.259 29.836 1.00 80.29 39 VAL F C 1
ATOM 11360 O O . VAL F 1 39 ? 1.553 29.814 30.925 1.00 86.25 39 VAL F O 1
ATOM 11364 N N . THR F 1 40 ? 3.170 30.085 29.375 1.00 91.62 40 THR F N 1
ATOM 11365 C CA . THR F 1 40 ? 4.253 29.555 30.199 1.00 97.00 40 THR F CA 1
ATOM 11366 C C . THR F 1 40 ? 5.505 30.371 29.917 1.00 102.00 40 THR F C 1
ATOM 11367 O O . THR F 1 40 ? 5.940 30.461 28.765 1.00 98.56 40 THR F O 1
ATOM 11371 N N . PHE F 1 41 ? 6.086 30.957 30.962 1.00 96.22 41 PHE F N 1
ATOM 11372 C CA . PHE F 1 41 ? 7.295 31.759 30.827 1.00 89.45 41 PHE F CA 1
ATOM 11373 C C . PHE F 1 41 ? 8.532 30.901 31.053 1.00 94.43 41 PHE F C 1
ATOM 11374 O O . PHE F 1 41 ? 8.594 30.129 32.015 1.00 111.26 41 PHE F O 1
ATOM 11382 N N . ILE F 1 42 ? 9.508 31.035 30.162 1.00 103.93 42 ILE F N 1
ATOM 11383 C CA . ILE F 1 42 ? 10.818 30.415 30.319 1.00 103.43 42 ILE F CA 1
ATOM 11384 C C . ILE F 1 42 ? 11.857 31.527 30.255 1.00 113.78 42 ILE F C 1
ATOM 11385 O O . ILE F 1 42 ? 11.957 32.236 29.246 1.00 109.05 42 ILE F O 1
ATOM 11390 N N . ASP F 1 43 ? 12.616 31.692 31.338 1.00 141.74 43 ASP F N 1
ATOM 11391 C CA . ASP F 1 43 ? 13.628 32.741 31.449 1.00 139.87 43 ASP F CA 1
ATOM 11392 C C . ASP F 1 43 ? 14.980 32.082 31.703 1.00 130.40 43 ASP F C 1
ATOM 11393 O O . ASP F 1 43 ? 15.388 31.897 32.853 1.00 124.35 43 ASP F O 1
ATOM 11398 N N . ASP F 1 44 ? 15.666 31.714 30.628 1.00 112.11 44 ASP F N 1
ATOM 11399 C CA . ASP F 1 44 ? 16.978 31.098 30.740 1.00 105.06 44 ASP F CA 1
ATOM 11400 C C . ASP F 1 44 ? 18.056 32.171 30.821 1.00 106.47 44 ASP F C 1
ATOM 11401 O O . ASP F 1 44 ? 18.192 32.969 29.884 1.00 107.75 44 ASP F O 1
ATOM 11406 N N . PRO F 1 45 ? 18.822 32.240 31.915 1.00 95.69 45 PRO F N 1
ATOM 11407 C CA . PRO F 1 45 ? 19.877 33.263 32.017 1.00 81.68 45 PRO F CA 1
ATOM 11408 C C . PRO F 1 45 ? 20.948 33.146 30.950 1.00 90.55 45 PRO F C 1
ATOM 11409 O O . PRO F 1 45 ? 21.587 34.153 30.619 1.00 91.78 45 PRO F O 1
ATOM 11413 N N . SER F 1 46 ? 21.178 31.946 30.411 1.00 108.12 46 SER F N 1
ATOM 11414 C CA . SER F 1 46 ? 22.153 31.810 29.335 1.00 108.74 46 SER F CA 1
ATOM 11415 C C . SER F 1 46 ? 21.735 32.619 28.116 1.00 108.88 46 SER F C 1
ATOM 11416 O O . SER F 1 46 ? 22.589 33.142 27.393 1.00 113.08 46 SER F O 1
ATOM 11419 N N . ALA F 1 47 ? 20.432 32.747 27.884 1.00 96.57 47 ALA F N 1
ATOM 11420 C CA . ALA F 1 47 ? 19.929 33.538 26.776 1.00 94.11 47 ALA F CA 1
ATOM 11421 C C . ALA F 1 47 ? 20.102 35.026 27.067 1.00 94.48 47 ALA F C 1
ATOM 11422 O O . ALA F 1 47 ? 20.529 35.439 28.149 1.00 96.86 47 ALA F O 1
ATOM 11424 N N . ASP F 1 48 ? 19.754 35.843 26.077 1.00 94.09 48 ASP F N 1
ATOM 11425 C CA . ASP F 1 48 ? 19.698 37.284 26.273 1.00 98.65 48 ASP F CA 1
ATOM 11426 C C . ASP F 1 48 ? 18.331 37.745 26.754 1.00 95.85 48 ASP F C 1
ATOM 11427 O O . ASP F 1 48 ? 18.244 38.734 27.489 1.00 99.63 48 ASP F O 1
ATOM 11432 N N . LYS F 1 49 ? 17.266 37.052 26.357 1.00 85.26 49 LYS F N 1
ATOM 11433 C CA . LYS F 1 49 ? 15.903 37.508 26.581 1.00 91.14 49 LYS F CA 1
ATOM 11434 C C . LYS F 1 49 ? 15.105 36.427 27.301 1.00 92.90 49 LYS F C 1
ATOM 11435 O O . LYS F 1 49 ? 15.589 35.315 27.533 1.00 94.24 49 LYS F O 1
ATOM 11441 N N . GLN F 1 50 ? 13.867 36.765 27.665 1.00 97.35 50 GLN F N 1
ATOM 11442 C CA . GLN F 1 50 ? 12.959 35.839 28.330 1.00 94.81 50 GLN F CA 1
ATOM 11443 C C . GLN F 1 50 ? 11.862 35.422 27.361 1.00 89.44 50 GLN F C 1
ATOM 11444 O O . GLN F 1 50 ? 11.255 36.271 26.699 1.00 89.32 50 GLN F O 1
ATOM 11450 N N . ILE F 1 51 ? 11.610 34.120 27.286 1.00 92.20 51 ILE F N 1
ATOM 11451 C CA . ILE F 1 51 ? 10.667 33.538 26.339 1.00 94.55 51 ILE F CA 1
ATOM 11452 C C . ILE F 1 51 ? 9.390 33.165 27.080 1.00 99.50 51 ILE F C 1
ATOM 11453 O O . ILE F 1 51 ? 9.416 32.782 28.255 1.00 104.42 51 ILE F O 1
ATOM 11458 N N . ALA F 1 52 ? 8.256 33.280 26.389 1.00 103.60 52 ALA F N 1
ATOM 11459 C CA . ALA F 1 52 ? 6.958 32.931 26.954 1.00 94.86 52 ALA F CA 1
ATOM 11460 C C . ALA F 1 52 ? 6.101 32.272 25.884 1.00 93.15 52 ALA F C 1
ATOM 11461 O O . ALA F 1 52 ? 5.901 32.844 24.809 1.00 95.70 52 ALA F O 1
ATOM 11463 N N . VAL F 1 53 ? 5.582 31.082 26.190 1.00 88.36 53 VAL F N 1
ATOM 11464 C CA . VAL F 1 53 ? 4.813 30.279 25.244 1.00 85.83 53 VAL F CA 1
ATOM 11465 C C . VAL F 1 53 ? 3.333 30.454 25.552 1.00 83.73 53 VAL F C 1
ATOM 11466 O O . VAL F 1 53 ? 2.896 30.215 26.684 1.00 80.98 53 VAL F O 1
ATOM 11470 N N . ILE F 1 54 ? 2.558 30.842 24.541 1.00 91.05 54 ILE F N 1
ATOM 11471 C CA . ILE F 1 54 ? 1.126 31.093 24.681 1.00 87.01 54 ILE F CA 1
ATOM 11472 C C . ILE F 1 54 ? 0.364 30.008 23.935 1.00 86.99 54 ILE F C 1
ATOM 11473 O O . ILE F 1 54 ? 0.615 29.768 22.748 1.00 89.45 54 ILE F O 1
ATOM 11478 N N . ASN F 1 55 ? -0.564 29.353 24.628 1.00 73.08 55 ASN F N 1
ATOM 11479 C CA . ASN F 1 55 ? -1.408 28.315 24.046 1.00 70.82 55 ASN F CA 1
ATOM 11480 C C . ASN F 1 55 ? -2.865 28.707 24.246 1.00 72.65 55 ASN F C 1
ATOM 11481 O O . ASN F 1 55 ? -3.330 28.798 25.386 1.00 78.86 55 ASN F O 1
ATOM 11486 N N . THR F 1 56 ? -3.584 28.948 23.156 1.00 74.12 56 THR F N 1
ATOM 11487 C CA . THR F 1 56 ? -5.005 29.259 23.246 1.00 69.59 56 THR F CA 1
ATOM 11488 C C . THR F 1 56 ? -5.789 27.967 23.044 1.00 77.76 56 THR F C 1
ATOM 11489 O O . THR F 1 56 ? -5.484 27.177 22.143 1.00 80.43 56 THR F O 1
ATOM 11493 N N . THR F 1 57 ? -6.760 27.733 23.918 1.00 83.51 57 THR F N 1
ATOM 11494 C CA . THR F 1 57 ? -7.529 26.493 23.938 1.00 85.65 57 THR F CA 1
ATOM 11495 C C . THR F 1 57 ? -8.986 26.873 24.178 1.00 85.99 57 THR F C 1
ATOM 11496 O O . THR F 1 57 ? -9.408 28.001 23.900 1.00 82.42 57 THR F O 1
ATOM 11500 N N . GLY F 1 58 ? -9.794 25.909 24.606 1.00 66.53 58 GLY F N 1
ATOM 11501 C CA . GLY F 1 58 ? -11.206 26.175 24.780 1.00 67.36 58 GLY F CA 1
ATOM 11502 C C . GLY F 1 58 ? -11.981 25.880 23.516 1.00 79.05 58 GLY F C 1
ATOM 11503 O O . GLY F 1 58 ? -11.608 24.985 22.754 1.00 89.15 58 GLY F O 1
ATOM 11504 N N . SER F 1 59 ? -13.063 26.617 23.285 1.00 92.34 59 SER F N 1
ATOM 11505 C CA . SER F 1 59 ? -13.870 26.420 22.091 1.00 89.81 59 SER F CA 1
ATOM 11506 C C . SER F 1 59 ? -14.632 27.705 21.801 1.00 87.08 59 SER F C 1
ATOM 11507 O O . SER F 1 59 ? -14.670 28.630 22.615 1.00 85.70 59 SER F O 1
ATOM 11510 N N . PHE F 1 60 ? -15.251 27.741 20.624 1.00 89.79 60 PHE F N 1
ATOM 11511 C CA . PHE F 1 60 ? -16.121 28.838 20.224 1.00 89.98 60 PHE F CA 1
ATOM 11512 C C . PHE F 1 60 ? -17.285 28.255 19.443 1.00 92.64 60 PHE F C 1
ATOM 11513 O O . PHE F 1 60 ? -17.080 27.531 18.465 1.00 97.56 60 PHE F O 1
ATOM 11521 N N . MET F 1 61 ? -18.498 28.587 19.869 1.00 86.07 61 MET F N 1
ATOM 11522 C CA . MET F 1 61 ? -19.698 27.947 19.355 1.00 76.53 61 MET F CA 1
ATOM 11523 C C . MET F 1 61 ? -20.117 28.487 17.997 1.00 74.94 61 MET F C 1
ATOM 11524 O O . MET F 1 61 ? -19.875 29.648 17.656 1.00 73.51 61 MET F O 1
ATOM 11529 N N . LYS F 1 62 ? -20.763 27.616 17.221 1.00 62.27 62 LYS F N 1
ATOM 11530 C CA . LYS F 1 62 ? -21.446 28.052 16.010 1.00 65.37 62 LYS F CA 1
ATOM 11531 C C . LYS F 1 62 ? -22.749 28.768 16.358 1.00 54.78 62 LYS F C 1
ATOM 11532 O O . LYS F 1 62 ? -23.047 29.831 15.803 1.00 58.72 62 LYS F O 1
ATOM 11538 N N . ALA F 1 63 ? -23.530 28.195 17.280 1.00 51.97 63 ALA F N 1
ATOM 11539 C CA . ALA F 1 63 ? -24.789 28.780 17.749 1.00 47.99 63 ALA F CA 1
ATOM 11540 C C . ALA F 1 63 ? -25.738 29.060 16.581 1.00 51.19 63 ALA F C 1
ATOM 11541 O O . ALA F 1 63 ? -26.123 30.198 16.318 1.00 57.88 63 ALA F O 1
ATOM 11543 N N . ASN F 1 64 ? -26.116 27.982 15.887 1.00 49.46 64 ASN F N 1
ATOM 11544 C CA . ASN F 1 64 ? -26.810 28.011 14.601 1.00 55.15 64 ASN F CA 1
ATOM 11545 C C . ASN F 1 64 ? -28.317 28.243 14.710 1.00 56.39 64 ASN F C 1
ATOM 11546 O O . ASN F 1 64 ? -29.066 27.317 15.046 1.00 59.14 64 ASN F O 1
ATOM 11551 N N . PRO F 1 65 ? -28.801 29.469 14.434 1.00 50.67 65 PRO F N 1
ATOM 11552 C CA . PRO F 1 65 ? -30.247 29.721 14.444 1.00 47.94 65 PRO F CA 1
ATOM 11553 C C . PRO F 1 65 ? -30.872 29.682 13.053 1.00 52.59 65 PRO F C 1
ATOM 11554 O O . PRO F 1 65 ? -30.158 29.676 12.046 1.00 58.00 65 PRO F O 1
ATOM 11558 N N . THR F 1 66 ? -32.203 29.642 12.986 1.00 56.16 66 THR F N 1
ATOM 11559 C CA . THR F 1 66 ? -32.962 29.935 11.767 1.00 66.79 66 THR F CA 1
ATOM 11560 C C . THR F 1 66 ? -33.783 31.199 12.036 1.00 78.71 66 THR F C 1
ATOM 11561 O O . THR F 1 66 ? -34.892 31.134 12.574 1.00 92.70 66 THR F O 1
ATOM 11565 N N . LEU F 1 67 ? -33.229 32.355 11.662 1.00 76.17 67 LEU F N 1
ATOM 11566 C CA . LEU F 1 67 ? -33.738 33.637 12.136 1.00 72.03 67 LEU F CA 1
ATOM 11567 C C . LEU F 1 67 ? -34.854 34.260 11.294 1.00 84.74 67 LEU F C 1
ATOM 11568 O O . LEU F 1 67 ? -35.492 35.209 11.765 1.00 78.29 67 LEU F O 1
ATOM 11573 N N . SER F 1 68 ? -35.135 33.765 10.090 1.00 91.39 68 SER F N 1
ATOM 11574 C CA . SER F 1 68 ? -36.230 34.292 9.263 1.00 105.95 68 SER F CA 1
ATOM 11575 C C . SER F 1 68 ? -37.230 33.182 8.946 1.00 123.14 68 SER F C 1
ATOM 11576 O O . SER F 1 68 ? -36.978 32.364 8.060 1.00 111.91 68 SER F O 1
ATOM 11579 N N . ASP F 1 69 ? -38.350 33.128 9.666 1.00 175.22 69 ASP F N 1
ATOM 11580 C CA . ASP F 1 69 ? -39.343 32.063 9.499 1.00 176.44 69 ASP F CA 1
ATOM 11581 C C . ASP F 1 69 ? -40.635 32.565 8.850 1.00 181.95 69 ASP F C 1
ATOM 11582 O O . ASP F 1 69 ? -41.468 33.196 9.508 1.00 188.24 69 ASP F O 1
ATOM 11587 N N . ALA F 1 70 ? -40.790 32.286 7.556 1.00 136.47 70 ALA F N 1
ATOM 11588 C CA . ALA F 1 70 ? -42.032 32.524 6.816 1.00 112.24 70 ALA F CA 1
ATOM 11589 C C . ALA F 1 70 ? -42.411 31.161 6.252 1.00 103.24 70 ALA F C 1
ATOM 11590 O O . ALA F 1 70 ? -41.820 30.718 5.251 1.00 105.08 70 ALA F O 1
ATOM 11592 N N . PRO F 1 71 ? -43.362 30.441 6.869 1.00 95.82 71 PRO F N 1
ATOM 11593 C CA . PRO F 1 71 ? -43.479 28.997 6.599 1.00 92.85 71 PRO F CA 1
ATOM 11594 C C . PRO F 1 71 ? -43.756 28.555 5.171 1.00 96.18 71 PRO F C 1
ATOM 11595 O O . PRO F 1 71 ? -42.924 27.869 4.577 1.00 88.50 71 PRO F O 1
ATOM 11599 N N . VAL F 1 72 ? -44.913 28.896 4.615 1.00 109.36 72 VAL F N 1
ATOM 11600 C CA . VAL F 1 72 ? -45.220 28.544 3.232 1.00 103.26 72 VAL F CA 1
ATOM 11601 C C . VAL F 1 72 ? -45.638 29.796 2.476 1.00 107.98 72 VAL F C 1
ATOM 11602 O O . VAL F 1 72 ? -45.193 30.037 1.348 1.00 112.15 72 VAL F O 1
ATOM 11606 N N . ASP F 1 73 ? -46.518 30.582 3.101 1.00 104.39 73 ASP F N 1
ATOM 11607 C CA . ASP F 1 73 ? -47.159 31.750 2.493 1.00 92.12 73 ASP F CA 1
ATOM 11608 C C . ASP F 1 73 ? -48.038 31.328 1.312 1.00 90.40 73 ASP F C 1
ATOM 11609 O O . ASP F 1 73 ? -47.825 31.715 0.159 1.00 94.31 73 ASP F O 1
ATOM 11614 N N . GLY F 1 74 ? -49.043 30.516 1.630 1.00 88.83 74 GLY F N 1
ATOM 11615 C CA . GLY F 1 74 ? -49.993 30.044 0.643 1.00 86.34 74 GLY F CA 1
ATOM 11616 C C . GLY F 1 74 ? -51.111 31.027 0.367 1.00 86.56 74 GLY F C 1
ATOM 11617 O O . GLY F 1 74 ? -51.983 31.234 1.218 1.00 86.06 74 GLY F O 1
ATOM 11618 N N . TYR F 1 75 ? -51.066 31.640 -0.831 1.00 80.26 75 TYR F N 1
ATOM 11619 C CA . TYR F 1 75 ? -51.969 32.596 -1.482 1.00 82.32 75 TYR F CA 1
ATOM 11620 C C . TYR F 1 75 ? -51.361 34.004 -1.523 1.00 82.62 75 TYR F C 1
ATOM 11621 O O . TYR F 1 75 ? -51.024 34.472 -2.618 1.00 84.75 75 TYR F O 1
ATOM 11630 N N . PRO F 1 76 ? -51.197 34.733 -0.379 1.00 83.72 76 PRO F N 1
ATOM 11631 C CA . PRO F 1 76 ? -50.831 36.157 -0.487 1.00 87.49 76 PRO F CA 1
ATOM 11632 C C . PRO F 1 76 ? -49.457 36.378 -1.100 1.00 94.67 76 PRO F C 1
ATOM 11633 O O . PRO F 1 76 ? -49.312 37.054 -2.123 1.00 93.76 76 PRO F O 1
ATOM 11637 N N . ILE F 1 77 ? -48.442 35.798 -0.468 1.00 109.12 77 ILE F N 1
ATOM 11638 C CA . ILE F 1 77 ? -47.049 35.973 -0.865 1.00 89.87 77 ILE F CA 1
ATOM 11639 C C . ILE F 1 77 ? -46.718 34.858 -1.851 1.00 90.57 77 ILE F C 1
ATOM 11640 O O . ILE F 1 77 ? -47.308 33.769 -1.764 1.00 92.23 77 ILE F O 1
ATOM 11645 N N . PRO F 1 78 ? -45.791 35.066 -2.792 1.00 89.29 78 PRO F N 1
ATOM 11646 C CA . PRO F 1 78 ? -45.440 33.988 -3.724 1.00 91.90 78 PRO F CA 1
ATOM 11647 C C . PRO F 1 78 ? -44.854 32.750 -3.063 1.00 90.00 78 PRO F C 1
ATOM 11648 O O . PRO F 1 78 ? -44.666 31.741 -3.751 1.00 91.80 78 PRO F O 1
ATOM 11652 N N . GLY F 1 79 ? -44.564 32.770 -1.770 1.00 90.29 79 GLY F N 1
ATOM 11653 C CA . GLY F 1 79 ? -44.053 31.582 -1.124 1.00 98.41 79 GLY F CA 1
ATOM 11654 C C . GLY F 1 79 ? -43.313 31.898 0.161 1.00 110.83 79 GLY F C 1
ATOM 11655 O O . GLY F 1 79 ? -43.323 33.022 0.656 1.00 107.53 79 GLY F O 1
ATOM 11656 N N . ALA F 1 80 ? -42.656 30.863 0.676 1.00 143.30 80 ALA F N 1
ATOM 11657 C CA . ALA F 1 80 ? -42.046 30.883 1.994 1.00 137.49 80 ALA F CA 1
ATOM 11658 C C . ALA F 1 80 ? -40.811 31.778 2.015 1.00 136.33 80 ALA F C 1
ATOM 11659 O O . ALA F 1 80 ? -40.437 32.387 1.016 1.00 135.24 80 ALA F O 1
ATOM 11661 N N . SER F 1 81 ? -40.240 31.934 3.212 1.00 116.89 81 SER F N 1
ATOM 11662 C CA . SER F 1 81 ? -38.954 32.622 3.383 1.00 104.68 81 SER F CA 1
ATOM 11663 C C . SER F 1 81 ? -38.330 32.092 4.682 1.00 107.26 81 SER F C 1
ATOM 11664 O O . SER F 1 81 ? -38.511 32.693 5.740 1.00 115.27 81 SER F O 1
ATOM 11667 N N . VAL F 1 82 ? -37.601 30.980 4.594 1.00 98.27 82 VAL F N 1
ATOM 11668 C CA . VAL F 1 82 ? -36.885 30.436 5.748 1.00 93.59 82 VAL F CA 1
ATOM 11669 C C . VAL F 1 82 ? -35.383 30.528 5.508 1.00 98.73 82 VAL F C 1
ATOM 11670 O O . VAL F 1 82 ? -34.876 30.011 4.505 1.00 101.60 82 VAL F O 1
ATOM 11674 N N . THR F 1 83 ? -34.675 31.181 6.431 1.00 94.73 83 THR F N 1
ATOM 11675 C CA . THR F 1 83 ? -33.228 31.339 6.375 1.00 91.51 83 THR F CA 1
ATOM 11676 C C . THR F 1 83 ? -32.573 30.574 7.519 1.00 88.39 83 THR F C 1
ATOM 11677 O O . THR F 1 83 ? -33.206 30.264 8.532 1.00 84.04 83 THR F O 1
ATOM 11681 N N . LEU F 1 84 ? -31.289 30.266 7.342 1.00 79.07 84 LEU F N 1
ATOM 11682 C CA . LEU F 1 84 ? -30.475 29.658 8.390 1.00 77.47 84 LEU F CA 1
ATOM 11683 C C . LEU F 1 84 ? -29.092 30.295 8.392 1.00 73.83 84 LEU F C 1
ATOM 11684 O O . LEU F 1 84 ? -28.444 30.381 7.345 1.00 71.82 84 LEU F O 1
ATOM 11689 N N . ARG F 1 85 ? -28.649 30.741 9.568 1.00 64.14 85 ARG F N 1
ATOM 11690 C CA . ARG F 1 85 ? -27.375 31.445 9.718 1.00 58.05 85 ARG F CA 1
ATOM 11691 C C . ARG F 1 85 ? -26.258 30.422 9.901 1.00 60.82 85 ARG F C 1
ATOM 11692 O O . ARG F 1 85 ? -25.893 30.056 11.019 1.00 64.68 85 ARG F O 1
ATOM 11700 N N . TYR F 1 86 ? -25.725 29.929 8.779 1.00 62.81 86 TYR F N 1
ATOM 11701 C CA . TYR F 1 86 ? -24.605 28.993 8.808 1.00 64.67 86 TYR F CA 1
ATOM 11702 C C . TYR F 1 86 ? -23.296 29.770 8.822 1.00 69.73 86 TYR F C 1
ATOM 11703 O O . TYR F 1 86 ? -23.004 30.479 7.851 1.00 75.02 86 TYR F O 1
ATOM 11712 N N . PRO F 1 87 ? -22.482 29.665 9.868 1.00 73.05 87 PRO F N 1
ATOM 11713 C CA . PRO F 1 87 ? -21.218 30.411 9.881 1.00 78.56 87 PRO F CA 1
ATOM 11714 C C . PRO F 1 87 ? -20.232 29.855 8.863 1.00 83.41 87 PRO F C 1
ATOM 11715 O O . PRO F 1 87 ? -20.211 28.656 8.573 1.00 79.57 87 PRO F O 1
ATOM 11719 N N . SER F 1 88 ? -19.410 30.751 8.311 1.00 107.52 88 SER F N 1
ATOM 11720 C CA . SER F 1 88 ? -18.429 30.373 7.296 1.00 107.06 88 SER F CA 1
ATOM 11721 C C . SER F 1 88 ? -16.995 30.629 7.742 1.00 103.90 88 SER F C 1
ATOM 11722 O O . SER F 1 88 ? -16.187 29.695 7.757 1.00 101.90 88 SER F O 1
ATOM 11725 N N . GLN F 1 89 ? -16.648 31.862 8.107 1.00 82.61 89 GLN F N 1
ATOM 11726 C CA . GLN F 1 89 ? -15.281 32.211 8.464 1.00 74.50 89 GLN F CA 1
ATOM 11727 C C . GLN F 1 89 ? -15.157 32.348 9.976 1.00 77.21 89 GLN F C 1
ATOM 11728 O O . GLN F 1 89 ? -16.090 32.775 10.661 1.00 82.88 89 GLN F O 1
ATOM 11734 N N . TYR F 1 90 ? -13.985 31.975 10.489 1.00 76.44 90 TYR F N 1
ATOM 11735 C CA . TYR F 1 90 ? -13.705 31.970 11.921 1.00 83.66 90 TYR F CA 1
ATOM 11736 C C . TYR F 1 90 ? -12.335 32.595 12.201 1.00 79.69 90 TYR F C 1
ATOM 11737 O O . TYR F 1 90 ? -11.405 31.950 12.676 1.00 83.93 90 TYR F O 1
ATOM 11746 N N . ASP F 1 91 ? -12.210 33.887 11.902 1.00 67.82 91 ASP F N 1
ATOM 11747 C CA . ASP F 1 91 ? -10.934 34.572 12.054 1.00 64.88 91 ASP F CA 1
ATOM 11748 C C . ASP F 1 91 ? -10.625 34.811 13.529 1.00 68.95 91 ASP F C 1
ATOM 11749 O O . ASP F 1 91 ? -11.483 35.256 14.297 1.00 70.50 91 ASP F O 1
ATOM 11754 N N . ILE F 1 92 ? -9.392 34.497 13.918 1.00 51.41 92 ILE F N 1
ATOM 11755 C CA . ILE F 1 92 ? -8.888 34.692 15.272 1.00 46.41 92 ILE F CA 1
ATOM 11756 C C . ILE F 1 92 ? -7.630 35.547 15.214 1.00 45.16 92 ILE F C 1
ATOM 11757 O O . ILE F 1 92 ? -6.692 35.227 14.475 1.00 51.74 92 ILE F O 1
ATOM 11762 N N . ALA F 1 93 ? -7.610 36.630 15.989 1.00 55.17 93 ALA F N 1
ATOM 11763 C CA . ALA F 1 93 ? -6.515 37.586 15.944 1.00 51.90 93 ALA F CA 1
ATOM 11764 C C . ALA F 1 93 ? -5.921 37.806 17.327 1.00 51.12 93 ALA F C 1
ATOM 11765 O O . ALA F 1 93 ? -6.621 37.763 18.342 1.00 103.86 93 ALA F O 1
ATOM 11767 N N . MET F 1 94 ? -4.613 38.052 17.344 1.00 43.79 94 MET F N 1
ATOM 11768 C CA . MET F 1 94 ? -3.867 38.419 18.546 1.00 48.32 94 MET F CA 1
ATOM 11769 C C . MET F 1 94 ? -3.019 39.626 18.155 1.00 57.42 94 MET F C 1
ATOM 11770 O O . MET F 1 94 ? -1.962 39.479 17.532 1.00 59.38 94 MET F O 1
ATOM 11775 N N . ASN F 1 95 ? -3.481 40.813 18.532 1.00 61.34 95 ASN F N 1
ATOM 11776 C CA . ASN F 1 95 ? -2.916 42.086 18.089 1.00 63.12 95 ASN F CA 1
ATOM 11777 C C . ASN F 1 95 ? -2.153 42.715 19.249 1.00 61.91 95 ASN F C 1
ATOM 11778 O O . ASN F 1 95 ? -2.755 43.283 20.164 1.00 63.85 95 ASN F O 1
ATOM 11783 N N . LEU F 1 96 ? -0.826 42.611 19.210 1.00 81.67 96 LEU F N 1
ATOM 11784 C CA . LEU F 1 96 ? -0.011 43.296 20.202 1.00 94.85 96 LEU F CA 1
ATOM 11785 C C . LEU F 1 96 ? -0.209 44.804 20.099 1.00 111.48 96 LEU F C 1
ATOM 11786 O O . LEU F 1 96 ? -0.224 45.373 19.004 1.00 120.40 96 LEU F O 1
ATOM 11791 N N . GLN F 1 97 ? -0.361 45.448 21.253 1.00 109.83 97 GLN F N 1
ATOM 11792 C CA . GLN F 1 97 ? -0.513 46.895 21.311 1.00 132.41 97 GLN F CA 1
ATOM 11793 C C . GLN F 1 97 ? 0.764 47.585 20.847 1.00 151.30 97 GLN F C 1
ATOM 11794 O O . GLN F 1 97 ? 1.873 47.076 21.028 1.00 143.75 97 GLN F O 1
ATOM 11800 N N . THR F 1 100 ? 7.423 47.083 23.493 1.00 153.13 100 THR F N 1
ATOM 11801 C CA . THR F 1 100 ? 6.809 45.745 23.622 1.00 129.39 100 THR F CA 1
ATOM 11802 C C . THR F 1 100 ? 7.730 44.712 23.014 1.00 117.89 100 THR F C 1
ATOM 11803 O O . THR F 1 100 ? 8.956 44.834 23.221 1.00 122.52 100 THR F O 1
ATOM 11807 N N . SER F 1 101 ? 7.172 43.743 22.280 1.00 112.64 101 SER F N 1
ATOM 11808 C CA . SER F 1 101 ? 7.992 42.649 21.700 1.00 108.47 101 SER F CA 1
ATOM 11809 C C . SER F 1 101 ? 7.247 41.778 20.678 1.00 97.57 101 SER F C 1
ATOM 11810 O O . SER F 1 101 ? 6.034 41.601 20.785 1.00 90.41 101 SER F O 1
ATOM 11813 N N . ARG F 1 102 ? 8.027 41.076 19.866 1.00 30.00 102 ARG F N 1
ATOM 11814 C CA . ARG F 1 102 ? 7.453 40.362 18.703 1.00 30.00 102 ARG F CA 1
ATOM 11815 C C . ARG F 1 102 ? 6.740 39.031 18.956 1.00 30.00 102 ARG F C 1
ATOM 11816 O O . ARG F 1 102 ? 7.121 38.315 19.903 1.00 30.00 102 ARG F O 1
ATOM 11824 N N . PHE F 1 103 ? 5.745 38.725 18.114 1.00 87.54 103 PHE F N 1
ATOM 11825 C CA . PHE F 1 103 ? 5.064 37.407 18.163 1.00 89.01 103 PHE F CA 1
ATOM 11826 C C . PHE F 1 103 ? 5.987 36.492 17.404 1.00 99.45 103 PHE F C 1
ATOM 11827 O O . PHE F 1 103 ? 5.893 36.429 16.163 1.00 99.29 103 PHE F O 1
ATOM 11835 N N . PHE F 1 104 ? 6.867 35.802 18.117 1.00 126.66 104 PHE F N 1
ATOM 11836 C CA . PHE F 1 104 ? 7.929 35.000 17.461 1.00 127.48 104 PHE F CA 1
ATOM 11837 C C . PHE F 1 104 ? 7.339 33.810 16.781 1.00 122.15 104 PHE F C 1
ATOM 11838 O O . PHE F 1 104 ? 7.430 33.702 15.548 1.00 124.47 104 PHE F O 1
ATOM 11846 N N . HIS F 1 105 ? 6.712 32.932 17.553 1.00 94.96 105 HIS F N 1
ATOM 11847 C CA . HIS F 1 105 ? 6.319 31.691 16.913 1.00 82.59 105 HIS F CA 1
ATOM 11848 C C . HIS F 1 105 ? 4.808 31.631 16.781 1.00 71.09 105 HIS F C 1
ATOM 11849 O O . HIS F 1 105 ? 4.071 32.252 17.553 1.00 73.94 105 HIS F O 1
ATOM 11856 N N . VAL F 1 106 ? 4.358 30.893 15.773 1.00 70.62 106 VAL F N 1
ATOM 11857 C CA . VAL F 1 106 ? 2.949 30.793 15.429 1.00 63.99 106 VAL F CA 1
ATOM 11858 C C . VAL F 1 106 ? 2.667 29.339 15.082 1.00 64.24 106 VAL F C 1
ATOM 11859 O O . VAL F 1 106 ? 3.406 28.727 14.304 1.00 62.20 106 VAL F O 1
ATOM 11863 N N . ALA F 1 107 ? 1.602 28.785 15.662 1.00 59.39 107 ALA F N 1
ATOM 11864 C CA . ALA F 1 107 ? 1.189 27.417 15.397 1.00 53.26 107 ALA F CA 1
ATOM 11865 C C . ALA F 1 107 ? -0.307 27.352 15.123 1.00 49.87 107 ALA F C 1
ATOM 11866 O O . ALA F 1 107 ? -1.088 28.067 15.763 1.00 50.96 107 ALA F O 1
ATOM 11868 N N . PRO F 1 108 ? -0.742 26.496 14.190 1.00 46.12 108 PRO F N 1
ATOM 11869 C CA . PRO F 1 108 ? 0.059 25.598 13.342 1.00 53.96 108 PRO F CA 1
ATOM 11870 C C . PRO F 1 108 ? 0.662 26.324 12.142 1.00 61.32 108 PRO F C 1
ATOM 11871 O O . PRO F 1 108 ? 0.690 27.548 12.106 1.00 67.32 108 PRO F O 1
ATOM 11875 N N . THR F 1 109 ? 1.155 25.592 11.145 1.00 50.37 109 THR F N 1
ATOM 11876 C CA . THR F 1 109 ? 1.663 26.184 9.912 1.00 54.17 109 THR F CA 1
ATOM 11877 C C . THR F 1 109 ? 1.115 25.376 8.740 1.00 65.47 109 THR F C 1
ATOM 11878 O O . THR F 1 109 ? 0.206 24.555 8.897 1.00 75.18 109 THR F O 1
ATOM 11882 N N . ASN F 1 110 ? 1.671 25.613 7.555 1.00 63.67 110 ASN F N 1
ATOM 11883 C CA . ASN F 1 110 ? 1.245 24.943 6.335 1.00 58.03 110 ASN F CA 1
ATOM 11884 C C . ASN F 1 110 ? 2.155 23.756 6.040 1.00 54.95 110 ASN F C 1
ATOM 11885 O O . ASN F 1 110 ? 3.370 23.823 6.250 1.00 52.16 110 ASN F O 1
ATOM 11890 N N . ALA F 1 111 ? 1.560 22.674 5.541 1.00 65.73 111 ALA F N 1
ATOM 11891 C CA . ALA F 1 111 ? 2.267 21.414 5.339 1.00 61.87 111 ALA F CA 1
ATOM 11892 C C . ALA F 1 111 ? 1.891 20.855 3.969 1.00 61.78 111 ALA F C 1
ATOM 11893 O O . ALA F 1 111 ? 1.292 21.543 3.137 1.00 65.90 111 ALA F O 1
ATOM 11895 N N . VAL F 1 112 ? 2.252 19.591 3.735 1.00 59.64 112 VAL F N 1
ATOM 11896 C CA . VAL F 1 112 ? 2.013 18.960 2.441 1.00 53.37 112 VAL F CA 1
ATOM 11897 C C . VAL F 1 112 ? 0.543 18.576 2.306 1.00 54.59 112 VAL F C 1
ATOM 11898 O O . VAL F 1 112 ? -0.190 18.426 3.287 1.00 68.49 112 VAL F O 1
ATOM 11902 N N . GLU F 1 113 ? 0.115 18.411 1.059 1.00 46.55 113 GLU F N 1
ATOM 11903 C CA . GLU F 1 113 ? -1.190 17.868 0.712 1.00 52.05 113 GLU F CA 1
ATOM 11904 C C . GLU F 1 113 ? -0.975 16.553 -0.023 1.00 51.73 113 GLU F C 1
ATOM 11905 O O . GLU F 1 113 ? -0.078 16.447 -0.865 1.00 56.79 113 GLU F O 1
ATOM 11911 N N . GLU F 1 114 ? -1.794 15.551 0.286 1.00 57.71 114 GLU F N 1
ATOM 11912 C CA . GLU F 1 114 ? -1.553 14.194 -0.187 1.00 67.59 114 GLU F CA 1
ATOM 11913 C C . GLU F 1 114 ? -2.426 13.887 -1.396 1.00 84.54 114 GLU F C 1
ATOM 11914 O O . GLU F 1 114 ? -3.648 14.052 -1.349 1.00 87.52 114 GLU F O 1
ATOM 11920 N N . THR F 1 115 ? -1.782 13.441 -2.474 1.00 105.22 115 THR F N 1
ATOM 11921 C CA . THR F 1 115 ? -2.429 13.136 -3.741 1.00 105.38 115 THR F CA 1
ATOM 11922 C C . THR F 1 115 ? -2.055 11.725 -4.180 1.00 105.35 115 THR F C 1
ATOM 11923 O O . THR F 1 115 ? -1.064 11.152 -3.718 1.00 106.02 115 THR F O 1
ATOM 11927 N N . THR F 1 116 ? -2.865 11.164 -5.081 1.00 90.93 116 THR F N 1
ATOM 11928 C CA . THR F 1 116 ? -2.535 9.895 -5.733 1.00 91.73 116 THR F CA 1
ATOM 11929 C C . THR F 1 116 ? -3.098 9.952 -7.156 1.00 99.00 116 THR F C 1
ATOM 11930 O O . THR F 1 116 ? -4.270 9.645 -7.384 1.00 105.90 116 THR F O 1
ATOM 11934 N N . VAL F 1 117 ? -2.252 10.350 -8.104 1.00 105.16 117 VAL F N 1
ATOM 11935 C CA . VAL F 1 117 ? -2.624 10.392 -9.514 1.00 108.71 117 VAL F CA 1
ATOM 11936 C C . VAL F 1 117 ? -2.221 9.078 -10.166 1.00 105.01 117 VAL F C 1
ATOM 11937 O O . VAL F 1 117 ? -1.105 8.588 -9.958 1.00 105.78 117 VAL F O 1
ATOM 11941 N N . THR F 1 118 ? -3.124 8.512 -10.962 1.00 89.42 118 THR F N 1
ATOM 11942 C CA . THR F 1 118 ? -2.927 7.212 -11.584 1.00 75.38 118 THR F CA 1
ATOM 11943 C C . THR F 1 118 ? -2.989 7.351 -13.099 1.00 69.98 118 THR F C 1
ATOM 11944 O O . THR F 1 118 ? -3.788 8.130 -13.625 1.00 72.58 118 THR F O 1
ATOM 11948 N N . SER F 1 119 ? -2.129 6.608 -13.797 1.00 69.13 119 SER F N 1
ATOM 11949 C CA . SER F 1 119 ? -2.097 6.592 -15.260 1.00 65.40 119 SER F CA 1
ATOM 11950 C C . SER F 1 119 ? -2.089 5.137 -15.720 1.00 68.34 119 SER F C 1
ATOM 11951 O O . SER F 1 119 ? -1.031 4.503 -15.770 1.00 71.00 119 SER F O 1
ATOM 11954 N N . SER F 1 120 ? -3.261 4.620 -16.079 1.00 69.08 120 SER F N 1
ATOM 11955 C CA . SER F 1 120 ? -3.435 3.219 -16.438 1.00 70.23 120 SER F CA 1
ATOM 11956 C C . SER F 1 120 ? -3.631 3.075 -17.942 1.00 68.06 120 SER F C 1
ATOM 11957 O O . SER F 1 120 ? -4.240 3.936 -18.582 1.00 66.11 120 SER F O 1
ATOM 11960 N N . VAL F 1 121 ? -3.095 1.991 -18.505 1.00 67.11 121 VAL F N 1
ATOM 11961 C CA . VAL F 1 121 ? -3.254 1.661 -19.921 1.00 65.96 121 VAL F CA 1
ATOM 11962 C C . VAL F 1 121 ? -3.505 0.164 -20.037 1.00 71.08 121 VAL F C 1
ATOM 11963 O O . VAL F 1 121 ? -2.775 -0.635 -19.444 1.00 77.05 121 VAL F O 1
ATOM 11967 N N . SER F 1 122 ? -4.518 -0.221 -20.816 1.00 75.40 122 SER F N 1
ATOM 11968 C CA . SER F 1 122 ? -4.835 -1.631 -21.010 1.00 78.64 122 SER F CA 1
ATOM 11969 C C . SER F 1 122 ? -5.279 -1.886 -22.443 1.00 89.90 122 SER F C 1
ATOM 11970 O O . SER F 1 122 ? -6.005 -1.079 -23.027 1.00 94.27 122 SER F O 1
ATOM 11973 N N . TYR F 1 123 ? -4.847 -3.020 -23.001 1.00 92.37 123 TYR F N 1
ATOM 11974 C CA . TYR F 1 123 ? -5.175 -3.409 -24.368 1.00 90.52 123 TYR F CA 1
ATOM 11975 C C . TYR F 1 123 ? -5.596 -4.873 -24.408 1.00 93.48 123 TYR F C 1
ATOM 11976 O O . TYR F 1 123 ? -5.106 -5.695 -23.629 1.00 93.79 123 TYR F O 1
ATOM 11985 N N . GLN F 1 124 ? -6.512 -5.200 -25.325 1.00 101.73 124 GLN F N 1
ATOM 11986 C CA . GLN F 1 124 ? -7.092 -6.537 -25.386 1.00 101.76 124 GLN F CA 1
ATOM 11987 C C . GLN F 1 124 ? -7.163 -7.045 -26.823 1.00 105.21 124 GLN F C 1
ATOM 11988 O O . GLN F 1 124 ? -6.907 -6.317 -27.785 1.00 107.87 124 GLN F O 1
ATOM 11994 N N . LEU F 1 125 ? -7.515 -8.329 -26.943 1.00 97.05 125 LEU F N 1
ATOM 11995 C CA . LEU F 1 125 ? -7.747 -9.002 -28.216 1.00 90.96 125 LEU F CA 1
ATOM 11996 C C . LEU F 1 125 ? -9.002 -9.858 -28.084 1.00 90.06 125 LEU F C 1
ATOM 11997 O O . LEU F 1 125 ? -9.434 -10.182 -26.977 1.00 86.62 125 LEU F O 1
ATOM 12002 N N . GLY F 1 126 ? -9.599 -10.217 -29.224 1.00 97.07 126 GLY F N 1
ATOM 12003 C CA . GLY F 1 126 ? -10.830 -10.983 -29.215 1.00 93.02 126 GLY F CA 1
ATOM 12004 C C . GLY F 1 126 ? -10.851 -12.056 -30.286 1.00 88.34 126 GLY F C 1
ATOM 12005 O O . GLY F 1 126 ? -10.067 -12.035 -31.238 1.00 90.90 126 GLY F O 1
ATOM 12006 N N . GLY F 1 127 ? -11.772 -13.007 -30.108 1.00 79.52 127 GLY F N 1
ATOM 12007 C CA . GLY F 1 127 ? -11.992 -14.073 -31.073 1.00 84.45 127 GLY F CA 1
ATOM 12008 C C . GLY F 1 127 ? -13.205 -14.934 -30.762 1.00 89.72 127 GLY F C 1
ATOM 12009 O O . GLY F 1 127 ? -13.403 -15.320 -29.607 1.00 93.63 127 GLY F O 1
ATOM 12010 N N . SER F 1 128 ? -14.022 -15.248 -31.771 1.00 87.29 128 SER F N 1
ATOM 12011 C CA . SER F 1 128 ? -15.252 -16.001 -31.542 1.00 84.70 128 SER F CA 1
ATOM 12012 C C . SER F 1 128 ? -15.691 -16.680 -32.833 1.00 85.96 128 SER F C 1
ATOM 12013 O O . SER F 1 128 ? -15.279 -16.292 -33.929 1.00 89.41 128 SER F O 1
ATOM 12016 N N . ILE F 1 129 ? -16.532 -17.708 -32.687 1.00 84.65 129 ILE F N 1
ATOM 12017 C CA . ILE F 1 129 ? -17.105 -18.419 -33.827 1.00 84.63 129 ILE F CA 1
ATOM 12018 C C . ILE F 1 129 ? -18.536 -18.849 -33.515 1.00 80.94 129 ILE F C 1
ATOM 12019 O O . ILE F 1 129 ? -18.853 -19.236 -32.385 1.00 85.45 129 ILE F O 1
ATOM 12024 N N . ASP F 1 130 ? -19.408 -18.740 -34.519 1.00 86.29 130 ASP F N 1
ATOM 12025 C CA . ASP F 1 130 ? -20.803 -19.157 -34.448 1.00 82.85 130 ASP F CA 1
ATOM 12026 C C . ASP F 1 130 ? -21.096 -20.002 -35.683 1.00 89.40 130 ASP F C 1
ATOM 12027 O O . ASP F 1 130 ? -20.653 -19.661 -36.783 1.00 93.90 130 ASP F O 1
ATOM 12032 N N . ALA F 1 131 ? -21.810 -21.117 -35.508 1.00 85.40 131 ALA F N 1
ATOM 12033 C CA . ALA F 1 131 ? -22.152 -21.975 -36.636 1.00 87.30 131 ALA F CA 1
ATOM 12034 C C . ALA F 1 131 ? -23.630 -22.346 -36.629 1.00 80.65 131 ALA F C 1
ATOM 12035 O O . ALA F 1 131 ? -24.282 -22.365 -35.580 1.00 70.18 131 ALA F O 1
ATOM 12037 N N . SER F 1 132 ? -24.151 -22.638 -37.823 1.00 89.48 132 SER F N 1
ATOM 12038 C CA . SER F 1 132 ? -25.545 -23.017 -38.022 1.00 85.82 132 SER F CA 1
ATOM 12039 C C . SER F 1 132 ? -25.628 -23.963 -39.215 1.00 84.27 132 SER F C 1
ATOM 12040 O O . SER F 1 132 ? -24.710 -24.031 -40.036 1.00 80.24 132 SER F O 1
ATOM 12043 N N . VAL F 1 133 ? -26.743 -24.692 -39.312 1.00 92.90 133 VAL F N 1
ATOM 12044 C CA . VAL F 1 133 ? -26.919 -25.670 -40.386 1.00 95.30 133 VAL F CA 1
ATOM 12045 C C . VAL F 1 133 ? -28.157 -25.359 -41.222 1.00 123.85 133 VAL F C 1
ATOM 12046 O O . VAL F 1 133 ? -28.051 -25.034 -42.410 1.00 135.49 133 VAL F O 1
ATOM 12050 N N . THR F 1 134 ? -29.350 -25.487 -40.629 1.00 150.99 134 THR F N 1
ATOM 12051 C CA . THR F 1 134 ? -30.615 -25.273 -41.383 1.00 154.29 134 THR F CA 1
ATOM 12052 C C . THR F 1 134 ? -30.843 -23.790 -41.597 1.00 164.73 134 THR F C 1
ATOM 12053 O O . THR F 1 134 ? -30.356 -23.008 -40.763 1.00 164.84 134 THR F O 1
ATOM 12057 N N . PRO F 1 135 ? -31.581 -23.355 -42.646 1.00 132.94 135 PRO F N 1
ATOM 12058 C CA . PRO F 1 135 ? -31.779 -21.943 -42.947 1.00 120.97 135 PRO F CA 1
ATOM 12059 C C . PRO F 1 135 ? -31.443 -20.957 -41.834 1.00 120.68 135 PRO F C 1
ATOM 12060 O O . PRO F 1 135 ? -32.383 -20.487 -41.164 1.00 116.67 135 PRO F O 1
ATOM 12064 N N . SER F 1 136 ? -30.155 -20.633 -41.660 1.00 123.14 136 SER F N 1
ATOM 12065 C CA . SER F 1 136 ? -29.716 -19.673 -40.611 1.00 114.13 136 SER F CA 1
ATOM 12066 C C . SER F 1 136 ? -28.251 -19.328 -40.909 1.00 111.38 136 SER F C 1
ATOM 12067 O O . SER F 1 136 ? -27.505 -20.241 -41.315 1.00 107.68 136 SER F O 1
ATOM 12070 N N . GLY F 1 137 ? -27.858 -18.067 -40.720 1.00 120.87 137 GLY F N 1
ATOM 12071 C CA . GLY F 1 137 ? -26.501 -17.665 -41.006 1.00 133.46 137 GLY F CA 1
ATOM 12072 C C . GLY F 1 137 ? -25.599 -17.709 -39.791 1.00 140.40 137 GLY F C 1
ATOM 12073 O O . GLY F 1 137 ? -26.023 -17.417 -38.669 1.00 125.38 137 GLY F O 1
ATOM 12074 N N . PRO F 1 138 ? -24.335 -18.077 -39.986 1.00 162.97 138 PRO F N 1
ATOM 12075 C CA . PRO F 1 138 ? -23.362 -17.985 -38.897 1.00 162.00 138 PRO F CA 1
ATOM 12076 C C . PRO F 1 138 ? -22.634 -16.646 -38.897 1.00 157.52 138 PRO F C 1
ATOM 12077 O O . PRO F 1 138 ? -22.534 -15.952 -39.912 1.00 160.74 138 PRO F O 1
ATOM 12081 N N . SER F 1 139 ? -22.117 -16.298 -37.724 1.00 130.62 139 SER F N 1
ATOM 12082 C CA . SER F 1 139 ? -21.315 -15.100 -37.520 1.00 120.11 139 SER F CA 1
ATOM 12083 C C . SER F 1 139 ? -19.901 -15.468 -37.076 1.00 125.83 139 SER F C 1
ATOM 12084 O O . SER F 1 139 ? -19.554 -16.638 -36.901 1.00 126.01 139 SER F O 1
ATOM 12087 N N . GLY F 1 140 ? -19.087 -14.431 -36.905 1.00 131.89 140 GLY F N 1
ATOM 12088 C CA . GLY F 1 140 ? -17.747 -14.571 -36.369 1.00 126.41 140 GLY F CA 1
ATOM 12089 C C . GLY F 1 140 ? -17.384 -13.270 -35.687 1.00 128.97 140 GLY F C 1
ATOM 12090 O O . GLY F 1 140 ? -18.040 -12.246 -35.890 1.00 128.61 140 GLY F O 1
ATOM 12091 N N . GLU F 1 141 ? -16.372 -13.327 -34.824 1.00 104.86 141 GLU F N 1
ATOM 12092 C CA . GLU F 1 141 ? -15.920 -12.113 -34.160 1.00 97.53 141 GLU F CA 1
ATOM 12093 C C . GLU F 1 141 ? -14.457 -12.266 -33.775 1.00 98.87 141 GLU F C 1
ATOM 12094 O O . GLU F 1 141 ? -14.023 -13.353 -33.386 1.00 98.44 141 GLU F O 1
ATOM 12100 N N . SER F 1 142 ? -13.700 -11.172 -33.898 1.00 114.07 142 SER F N 1
ATOM 12101 C CA . SER F 1 142 ? -12.280 -11.145 -33.534 1.00 112.26 142 SER F CA 1
ATOM 12102 C C . SER F 1 142 ? -11.963 -9.715 -33.089 1.00 118.76 142 SER F C 1
ATOM 12103 O O . SER F 1 142 ? -11.613 -8.865 -33.907 1.00 114.48 142 SER F O 1
ATOM 12106 N N . GLY F 1 143 ? -12.043 -9.477 -31.781 1.00 137.22 143 GLY F N 1
ATOM 12107 C CA . GLY F 1 143 ? -11.915 -8.134 -31.256 1.00 127.91 143 GLY F CA 1
ATOM 12108 C C . GLY F 1 143 ? -10.483 -7.705 -30.985 1.00 117.98 143 GLY F C 1
ATOM 12109 O O . GLY F 1 143 ? -9.551 -8.506 -30.969 1.00 120.31 143 GLY F O 1
ATOM 12110 N N . ALA F 1 144 ? -10.329 -6.399 -30.770 1.00 105.41 144 ALA F N 1
ATOM 12111 C CA . ALA F 1 144 ? -9.042 -5.798 -30.428 1.00 102.15 144 ALA F CA 1
ATOM 12112 C C . ALA F 1 144 ? -9.328 -4.461 -29.767 1.00 99.54 144 ALA F C 1
ATOM 12113 O O . ALA F 1 144 ? -9.985 -3.603 -30.367 1.00 102.61 144 ALA F O 1
ATOM 12115 N N . THR F 1 145 ? -8.836 -4.279 -28.544 1.00 104.07 145 THR F N 1
ATOM 12116 C CA . THR F 1 145 ? -9.155 -3.102 -27.753 1.00 100.12 145 THR F CA 1
ATOM 12117 C C . THR F 1 145 ? -7.892 -2.584 -27.082 1.00 100.43 145 THR F C 1
ATOM 12118 O O . THR F 1 145 ? -6.950 -3.340 -26.840 1.00 100.31 145 THR F O 1
ATOM 12122 N N . GLY F 1 146 ? -7.867 -1.277 -26.818 1.00 106.34 146 GLY F N 1
ATOM 12123 C CA . GLY F 1 146 ? -6.813 -0.670 -26.026 1.00 110.16 146 GLY F CA 1
ATOM 12124 C C . GLY F 1 146 ? -7.269 0.589 -25.314 1.00 109.86 146 GLY F C 1
ATOM 12125 O O . GLY F 1 146 ? -7.712 1.537 -25.966 1.00 116.68 146 GLY F O 1
ATOM 12126 N N . GLN F 1 147 ? -7.134 0.630 -23.988 1.00 89.22 147 GLN F N 1
ATOM 12127 C CA . GLN F 1 147 ? -7.653 1.723 -23.177 1.00 83.22 147 GLN F CA 1
ATOM 12128 C C . GLN F 1 147 ? -6.542 2.372 -22.361 1.00 82.52 147 GLN F C 1
ATOM 12129 O O . GLN F 1 147 ? -5.515 1.755 -22.066 1.00 83.50 147 GLN F O 1
ATOM 12135 N N . VAL F 1 148 ? -6.764 3.638 -22.004 1.00 79.81 148 VAL F N 1
ATOM 12136 C CA . VAL F 1 148 ? -5.870 4.406 -21.140 1.00 67.66 148 VAL F CA 1
ATOM 12137 C C . VAL F 1 148 ? -6.713 5.076 -20.064 1.00 68.01 148 VAL F C 1
ATOM 12138 O O . VAL F 1 148 ? -7.637 5.832 -20.382 1.00 70.21 148 VAL F O 1
ATOM 12142 N N . ASP F 1 149 ? -6.378 4.826 -18.798 1.00 66.20 149 ASP F N 1
ATOM 12143 C CA . ASP F 1 149 ? -7.146 5.317 -17.658 1.00 65.90 149 ASP F CA 1
ATOM 12144 C C . ASP F 1 149 ? -6.283 6.255 -16.823 1.00 66.44 149 ASP F C 1
ATOM 12145 O O . ASP F 1 149 ? -5.138 5.927 -16.498 1.00 72.90 149 ASP F O 1
ATOM 12150 N N . TRP F 1 150 ? -6.837 7.414 -16.469 1.00 64.57 150 TRP F N 1
ATOM 12151 C CA . TRP F 1 150 ? -6.167 8.380 -15.605 1.00 63.05 150 TRP F CA 1
ATOM 12152 C C . TRP F 1 150 ? -7.053 8.690 -14.407 1.00 77.78 150 TRP F C 1
ATOM 12153 O O . TRP F 1 150 ? -8.214 9.075 -14.578 1.00 93.70 150 TRP F O 1
ATOM 12164 N N . SER F 1 151 ? -6.500 8.547 -13.202 1.00 75.94 151 SER F N 1
ATOM 12165 C CA . SER F 1 151 ? -7.254 8.731 -11.969 1.00 84.33 151 SER F CA 1
ATOM 12166 C C . SER F 1 151 ? -6.560 9.746 -11.069 1.00 94.64 151 SER F C 1
ATOM 12167 O O . SER F 1 151 ? -5.360 10.002 -11.194 1.00 100.00 151 SER F O 1
ATOM 12170 N N . ASP F 1 152 ? -7.342 10.325 -10.157 1.00 110.46 152 ASP F N 1
ATOM 12171 C CA . ASP F 1 152 ? -6.858 11.299 -9.189 1.00 109.23 152 ASP F CA 1
ATOM 12172 C C . ASP F 1 152 ? -7.482 10.997 -7.835 1.00 111.10 152 ASP F C 1
ATOM 12173 O O . ASP F 1 152 ? -8.569 10.425 -7.760 1.00 121.27 152 ASP F O 1
ATOM 12178 N N . SER F 1 153 ? -6.792 11.390 -6.762 1.00 104.99 153 SER F N 1
ATOM 12179 C CA . SER F 1 153 ? -7.360 11.287 -5.421 1.00 99.05 153 SER F CA 1
ATOM 12180 C C . SER F 1 153 ? -6.539 12.096 -4.424 1.00 90.41 153 SER F C 1
ATOM 12181 O O . SER F 1 153 ? -5.313 11.956 -4.364 1.00 94.64 153 SER F O 1
ATOM 12184 N N . VAL F 1 154 ? -7.206 12.942 -3.639 1.00 69.96 154 VAL F N 1
ATOM 12185 C CA . VAL F 1 154 ? -6.559 13.788 -2.645 1.00 68.41 154 VAL F CA 1
ATOM 12186 C C . VAL F 1 154 ? -7.315 13.659 -1.330 1.00 69.43 154 VAL F C 1
ATOM 12187 O O . VAL F 1 154 ? -8.544 13.534 -1.308 1.00 72.10 154 VAL F O 1
ATOM 12191 N N . SER F 1 155 ? -6.569 13.686 -0.224 1.00 70.62 155 SER F N 1
ATOM 12192 C CA . SER F 1 155 ? -7.159 13.674 1.113 1.00 63.91 155 SER F CA 1
ATOM 12193 C C . SER F 1 155 ? -7.672 15.069 1.488 1.00 63.77 155 SER F C 1
ATOM 12194 O O . SER F 1 155 ? -7.201 15.713 2.425 1.00 64.66 155 SER F O 1
ATOM 12197 N N . TYR F 1 156 ? -8.658 15.538 0.724 1.00 60.71 156 TYR F N 1
ATOM 12198 C CA . TYR F 1 156 ? -9.358 16.761 1.096 1.00 64.35 156 TYR F CA 1
ATOM 12199 C C . TYR F 1 156 ? -10.166 16.513 2.363 1.00 74.91 156 TYR F C 1
ATOM 12200 O O . TYR F 1 156 ? -10.863 15.503 2.479 1.00 79.50 156 TYR F O 1
ATOM 12209 N N . ASP F 1 157 ? -10.087 17.439 3.312 1.00 78.82 157 ASP F N 1
ATOM 12210 C CA . ASP F 1 157 ? -10.760 17.257 4.597 1.00 83.00 157 ASP F CA 1
ATOM 12211 C C . ASP F 1 157 ? -12.203 17.762 4.518 1.00 94.23 157 ASP F C 1
ATOM 12212 O O . ASP F 1 157 ? -12.598 18.716 5.185 1.00 98.50 157 ASP F O 1
ATOM 12217 N N . GLN F 1 158 ? -12.976 17.125 3.610 1.00 102.95 158 GLN F N 1
ATOM 12218 C CA . GLN F 1 158 ? -14.375 17.558 3.330 1.00 106.92 158 GLN F CA 1
ATOM 12219 C C . GLN F 1 158 ? -14.365 19.076 3.391 1.00 115.54 158 GLN F C 1
ATOM 12220 O O . GLN F 1 158 ? -13.512 19.693 2.720 1.00 106.88 158 GLN F O 1
ATOM 12226 N N . THR F 1 159 ? -15.329 19.661 4.086 1.00 110.20 159 THR F N 1
ATOM 12227 C CA . THR F 1 159 ? -15.190 21.098 4.311 1.00 114.24 159 THR F CA 1
ATOM 12228 C C . THR F 1 159 ? -14.513 21.141 5.630 1.00 110.51 159 THR F C 1
ATOM 12229 O O . THR F 1 159 ? -13.521 21.890 5.760 1.00 104.93 159 THR F O 1
ATOM 12233 N N . SER F 1 160 ? -14.984 20.296 6.553 1.00 120.39 160 SER F N 1
ATOM 12234 C CA . SER F 1 160 ? -14.488 20.437 7.931 1.00 121.70 160 SER F CA 1
ATOM 12235 C C . SER F 1 160 ? -14.323 21.938 8.033 1.00 119.05 160 SER F C 1
ATOM 12236 O O . SER F 1 160 ? -15.294 22.673 7.721 1.00 117.98 160 SER F O 1
ATOM 12239 N N . TYR F 1 161 ? -13.176 22.366 8.512 1.00 102.73 161 TYR F N 1
ATOM 12240 C CA . TYR F 1 161 ? -12.872 23.785 8.389 1.00 89.68 161 TYR F CA 1
ATOM 12241 C C . TYR F 1 161 ? -11.363 23.892 8.209 1.00 87.88 161 TYR F C 1
ATOM 12242 O O . TYR F 1 161 ? -10.609 23.693 9.166 1.00 92.77 161 TYR F O 1
ATOM 12251 N N . LYS F 1 162 ? -10.931 24.167 6.975 1.00 87.10 162 LYS F N 1
ATOM 12252 C CA . LYS F 1 162 ? -9.507 24.184 6.643 1.00 93.04 162 LYS F CA 1
ATOM 12253 C C . LYS F 1 162 ? -8.780 25.275 7.420 1.00 89.24 162 LYS F C 1
ATOM 12254 O O . LYS F 1 162 ? -9.213 26.430 7.445 1.00 85.97 162 LYS F O 1
ATOM 12260 N N . THR F 1 163 ? -7.652 24.910 8.027 1.00 93.49 163 THR F N 1
ATOM 12261 C CA . THR F 1 163 ? -6.938 25.767 8.973 1.00 85.10 163 THR F CA 1
ATOM 12262 C C . THR F 1 163 ? -5.683 26.336 8.310 1.00 80.41 163 THR F C 1
ATOM 12263 O O . THR F 1 163 ? -4.594 25.769 8.409 1.00 80.07 163 THR F O 1
ATOM 12267 N N . ASN F 1 164 ? -5.850 27.465 7.628 1.00 67.28 164 ASN F N 1
ATOM 12268 C CA . ASN F 1 164 ? -4.765 28.154 6.946 1.00 66.56 164 ASN F CA 1
ATOM 12269 C C . ASN F 1 164 ? -4.149 29.209 7.863 1.00 60.47 164 ASN F C 1
ATOM 12270 O O . ASN F 1 164 ? -4.760 29.654 8.838 1.00 57.49 164 ASN F O 1
ATOM 12275 N N . LEU F 1 165 ? -2.923 29.610 7.536 1.00 63.19 165 LEU F N 1
ATOM 12276 C CA . LEU F 1 165 ? -2.201 30.621 8.302 1.00 60.51 165 LEU F CA 1
ATOM 12277 C C . LEU F 1 165 ? -2.144 31.883 7.441 1.00 65.59 165 LEU F C 1
ATOM 12278 O O . LEU F 1 165 ? -1.222 32.084 6.650 1.00 64.21 165 LEU F O 1
ATOM 12283 N N . ILE F 1 166 ? -3.158 32.728 7.608 1.00 67.82 166 ILE F N 1
ATOM 12284 C CA . ILE F 1 166 ? -3.266 34.043 6.984 1.00 70.80 166 ILE F CA 1
ATOM 12285 C C . ILE F 1 166 ? -2.229 34.964 7.619 1.00 82.74 166 ILE F C 1
ATOM 12286 O O . ILE F 1 166 ? -1.603 34.603 8.622 1.00 73.59 166 ILE F O 1
ATOM 12291 N N . ASP F 1 167 ? -2.037 36.143 7.023 1.00 127.21 167 ASP F N 1
ATOM 12292 C CA . ASP F 1 167 ? -0.923 37.047 7.280 1.00 129.06 167 ASP F CA 1
ATOM 12293 C C . ASP F 1 167 ? -0.493 37.063 8.739 1.00 125.52 167 ASP F C 1
ATOM 12294 O O . ASP F 1 167 ? -1.308 37.255 9.644 1.00 128.33 167 ASP F O 1
ATOM 12299 N N . GLN F 1 168 ? 0.801 36.855 8.951 1.00 84.26 168 GLN F N 1
ATOM 12300 C CA . GLN F 1 168 ? 1.439 36.976 10.250 1.00 74.27 168 GLN F CA 1
ATOM 12301 C C . GLN F 1 168 ? 2.187 38.294 10.360 1.00 72.07 168 GLN F C 1
ATOM 12302 O O . GLN F 1 168 ? 2.470 38.966 9.368 1.00 70.49 168 GLN F O 1
ATOM 12308 N N . THR F 1 169 ? 2.507 38.654 11.595 1.00 70.65 169 THR F N 1
ATOM 12309 C CA . THR F 1 169 ? 3.480 39.695 11.869 1.00 69.61 169 THR F CA 1
ATOM 12310 C C . THR F 1 169 ? 4.179 39.290 13.161 1.00 68.49 169 THR F C 1
ATOM 12311 O O . THR F 1 169 ? 3.820 38.292 13.791 1.00 64.35 169 THR F O 1
ATOM 12315 N N . ASN F 1 170 ? 5.178 40.066 13.563 1.00 69.84 170 ASN F N 1
ATOM 12316 C CA . ASN F 1 170 ? 5.651 39.997 14.935 1.00 77.36 170 ASN F CA 1
ATOM 12317 C C . ASN F 1 170 ? 4.729 40.756 15.875 1.00 78.55 170 ASN F C 1
ATOM 12318 O O . ASN F 1 170 ? 4.975 40.778 17.084 1.00 84.91 170 ASN F O 1
ATOM 12323 N N . LYS F 1 171 ? 3.690 41.390 15.330 1.00 67.80 171 LYS F N 1
ATOM 12324 C CA . LYS F 1 171 ? 2.701 42.155 16.076 1.00 72.89 171 LYS F CA 1
ATOM 12325 C C . LYS F 1 171 ? 1.303 41.570 15.953 1.00 78.13 171 LYS F C 1
ATOM 12326 O O . LYS F 1 171 ? 0.636 41.347 16.971 1.00 76.94 171 LYS F O 1
ATOM 12332 N N . HIS F 1 172 ? 0.833 41.320 14.730 1.00 88.30 172 HIS F N 1
ATOM 12333 C CA . HIS F 1 172 ? -0.527 40.856 14.479 1.00 87.75 172 HIS F CA 1
ATOM 12334 C C . HIS F 1 172 ? -0.463 39.469 13.859 1.00 88.72 172 HIS F C 1
ATOM 12335 O O . HIS F 1 172 ? 0.053 39.305 12.748 1.00 90.91 172 HIS F O 1
ATOM 12342 N N . VAL F 1 173 ? -0.997 38.480 14.568 1.00 54.39 173 VAL F N 1
ATOM 12343 C CA . VAL F 1 173 ? -1.101 37.118 14.065 1.00 41.80 173 VAL F CA 1
ATOM 12344 C C . VAL F 1 173 ? -2.566 36.835 13.769 1.00 43.90 173 VAL F C 1
ATOM 12345 O O . VAL F 1 173 ? -3.464 37.333 14.456 1.00 62.14 173 VAL F O 1
ATOM 12349 N N . LYS F 1 174 ? -2.808 36.035 12.735 1.00 41.07 174 LYS F N 1
ATOM 12350 C CA . LYS F 1 174 ? -4.166 35.827 12.265 1.00 42.58 174 LYS F CA 1
ATOM 12351 C C . LYS F 1 174 ? -4.322 34.395 11.770 1.00 83.49 174 LYS F C 1
ATOM 12352 O O . LYS F 1 174 ? -3.348 33.732 11.406 1.00 67.75 174 LYS F O 1
ATOM 12358 N N . TRP F 1 175 ? -5.566 33.917 11.783 1.00 41.82 175 TRP F N 1
ATOM 12359 C CA . TRP F 1 175 ? -5.930 32.645 11.172 1.00 35.87 175 TRP F CA 1
ATOM 12360 C C . TRP F 1 175 ? -7.318 32.787 10.569 1.00 37.65 175 TRP F C 1
ATOM 12361 O O . TRP F 1 175 ? -8.176 33.472 11.128 1.00 53.34 175 TRP F O 1
ATOM 12372 N N . ASN F 1 176 ? -7.546 32.116 9.437 1.00 38.89 176 ASN F N 1
ATOM 12373 C CA . ASN F 1 176 ? -8.837 32.144 8.733 1.00 51.09 176 ASN F CA 1
ATOM 12374 C C . ASN F 1 176 ? -9.256 30.706 8.434 1.00 60.67 176 ASN F C 1
ATOM 12375 O O . ASN F 1 176 ? -9.072 30.207 7.325 1.00 65.73 176 ASN F O 1
ATOM 12380 N N . VAL F 1 177 ? -9.834 30.042 9.425 1.00 61.50 177 VAL F N 1
ATOM 12381 C CA . VAL F 1 177 ? -10.326 28.683 9.242 1.00 63.87 177 VAL F CA 1
ATOM 12382 C C . VAL F 1 177 ? -11.684 28.711 8.530 1.00 65.45 177 VAL F C 1
ATOM 12383 O O . VAL F 1 177 ? -12.739 28.861 9.158 1.00 73.46 177 VAL F O 1
ATOM 12387 N N . PHE F 1 178 ? -11.653 28.579 7.198 1.00 69.54 178 PHE F N 1
ATOM 12388 C CA . PHE F 1 178 ? -12.811 28.717 6.318 1.00 66.68 178 PHE F CA 1
ATOM 12389 C C . PHE F 1 178 ? -13.640 27.433 6.246 1.00 77.28 178 PHE F C 1
ATOM 12390 O O . PHE F 1 178 ? -13.346 26.425 6.891 1.00 90.67 178 PHE F O 1
ATOM 12398 N N . PHE F 1 179 ? -14.696 27.487 5.427 1.00 76.77 179 PHE F N 1
ATOM 12399 C CA . PHE F 1 179 ? -15.579 26.365 5.123 1.00 95.19 179 PHE F CA 1
ATOM 12400 C C . PHE F 1 179 ? -15.645 26.179 3.611 1.00 102.02 179 PHE F C 1
ATOM 12401 O O . PHE F 1 179 ? -15.669 27.164 2.866 1.00 98.00 179 PHE F O 1
ATOM 12409 N N . ASN F 1 180 ? -15.673 24.921 3.147 1.00 115.74 180 ASN F N 1
ATOM 12410 C CA . ASN F 1 180 ? -15.582 24.657 1.711 1.00 112.36 180 ASN F CA 1
ATOM 12411 C C . ASN F 1 180 ? -16.833 24.025 1.109 1.00 106.55 180 ASN F C 1
ATOM 12412 O O . ASN F 1 180 ? -17.449 24.631 0.225 1.00 102.06 180 ASN F O 1
ATOM 12417 N N . GLY F 1 181 ? -17.240 22.836 1.551 1.00 127.66 181 GLY F N 1
ATOM 12418 C CA . GLY F 1 181 ? -18.390 22.167 0.958 1.00 126.50 181 GLY F CA 1
ATOM 12419 C C . GLY F 1 181 ? -18.736 20.896 1.704 1.00 135.51 181 GLY F C 1
ATOM 12420 O O . GLY F 1 181 ? -17.942 20.373 2.486 1.00 132.14 181 GLY F O 1
ATOM 12421 N N . TYR F 1 182 ? -19.900 20.339 1.377 1.00 133.96 182 TYR F N 1
ATOM 12422 C CA . TYR F 1 182 ? -20.373 19.175 2.115 1.00 142.03 182 TYR F CA 1
ATOM 12423 C C . TYR F 1 182 ? -21.168 18.253 1.200 1.00 147.25 182 TYR F C 1
ATOM 12424 O O . TYR F 1 182 ? -21.717 18.678 0.181 1.00 136.72 182 TYR F O 1
ATOM 12433 N N . ASN F 1 183 ? -21.214 16.974 1.580 1.00 183.77 183 ASN F N 1
ATOM 12434 C CA . ASN F 1 183 ? -22.017 15.963 0.887 1.00 185.05 183 ASN F CA 1
ATOM 12435 C C . ASN F 1 183 ? -23.324 15.776 1.656 1.00 186.16 183 ASN F C 1
ATOM 12436 O O . ASN F 1 183 ? -23.409 15.002 2.609 1.00 191.78 183 ASN F O 1
ATOM 12441 N N . ASN F 1 184 ? -24.350 16.513 1.241 1.00 129.62 184 ASN F N 1
ATOM 12442 C CA . ASN F 1 184 ? -25.655 16.422 1.883 1.00 110.87 184 ASN F CA 1
ATOM 12443 C C . ASN F 1 184 ? -26.333 15.103 1.527 1.00 101.41 184 ASN F C 1
ATOM 12444 O O . ASN F 1 184 ? -26.605 14.835 0.352 1.00 103.80 184 ASN F O 1
ATOM 12449 N N . GLN F 1 185 ? -26.621 14.294 2.547 1.00 94.04 185 GLN F N 1
ATOM 12450 C CA . GLN F 1 185 ? -27.275 12.994 2.395 1.00 84.47 185 GLN F CA 1
ATOM 12451 C C . GLN F 1 185 ? -26.576 12.127 1.346 1.00 93.54 185 GLN F C 1
ATOM 12452 O O . GLN F 1 185 ? -27.177 11.675 0.369 1.00 91.44 185 GLN F O 1
ATOM 12458 N N . ASN F 1 186 ? -25.271 11.932 1.554 1.00 106.95 186 ASN F N 1
ATOM 12459 C CA . ASN F 1 186 ? -24.468 10.945 0.834 1.00 103.27 186 ASN F CA 1
ATOM 12460 C C . ASN F 1 186 ? -24.236 11.327 -0.626 1.00 102.35 186 ASN F C 1
ATOM 12461 O O . ASN F 1 186 ? -23.490 10.648 -1.338 1.00 93.26 186 ASN F O 1
ATOM 12466 N N . TRP F 1 187 ? -24.862 12.409 -1.082 1.00 108.78 187 TRP F N 1
ATOM 12467 C CA . TRP F 1 187 ? -24.630 12.950 -2.414 1.00 108.16 187 TRP F CA 1
ATOM 12468 C C . TRP F 1 187 ? -23.752 14.187 -2.295 1.00 110.76 187 TRP F C 1
ATOM 12469 O O . TRP F 1 187 ? -24.002 15.048 -1.446 1.00 116.27 187 TRP F O 1
ATOM 12480 N N . GLY F 1 188 ? -22.739 14.278 -3.146 1.00 125.99 188 GLY F N 1
ATOM 12481 C CA . GLY F 1 188 ? -21.848 15.419 -3.090 1.00 114.72 188 GLY F CA 1
ATOM 12482 C C . GLY F 1 188 ? -20.770 15.328 -4.146 1.00 107.40 188 GLY F C 1
ATOM 12483 O O . GLY F 1 188 ? -20.814 14.478 -5.038 1.00 118.47 188 GLY F O 1
ATOM 12484 N N . ILE F 1 189 ? -19.797 16.228 -4.031 1.00 98.58 189 ILE F N 1
ATOM 12485 C CA . ILE F 1 189 ? -19.741 17.218 -2.961 1.00 96.31 189 ILE F CA 1
ATOM 12486 C C . ILE F 1 189 ? -20.236 18.565 -3.475 1.00 89.82 189 ILE F C 1
ATOM 12487 O O . ILE F 1 189 ? -19.823 19.019 -4.541 1.00 90.78 189 ILE F O 1
ATOM 12492 N N . TYR F 1 190 ? -21.122 19.199 -2.716 1.00 83.67 190 TYR F N 1
ATOM 12493 C CA . TYR F 1 190 ? -21.662 20.501 -3.069 1.00 68.70 190 TYR F CA 1
ATOM 12494 C C . TYR F 1 190 ? -20.989 21.584 -2.236 1.00 67.38 190 TYR F C 1
ATOM 12495 O O . TYR F 1 190 ? -20.637 21.370 -1.074 1.00 77.39 190 TYR F O 1
ATOM 12504 N N . THR F 1 191 ? -20.808 22.754 -2.847 1.00 63.72 191 THR F N 1
ATOM 12505 C CA . THR F 1 191 ? -20.096 23.849 -2.199 1.00 66.07 191 THR F CA 1
ATOM 12506 C C . THR F 1 191 ? -20.942 25.115 -2.166 1.00 66.83 191 THR F C 1
ATOM 12507 O O . THR F 1 191 ? -22.125 25.095 -2.521 1.00 68.47 191 THR F O 1
ATOM 12511 N N . ARG F 1 192 ? -20.334 26.221 -1.735 1.00 65.55 192 ARG F N 1
ATOM 12512 C CA . ARG F 1 192 ? -21.014 27.509 -1.690 1.00 62.64 192 ARG F CA 1
ATOM 12513 C C . ARG F 1 192 ? -21.226 28.118 -3.070 1.00 66.27 192 ARG F C 1
ATOM 12514 O O . ARG F 1 192 ? -21.943 29.118 -3.180 1.00 70.17 192 ARG F O 1
ATOM 12522 N N . ASP F 1 193 ? -20.629 27.547 -4.116 1.00 68.94 193 ASP F N 1
ATOM 12523 C CA . ASP F 1 193 ? -20.790 28.048 -5.476 1.00 72.87 193 ASP F CA 1
ATOM 12524 C C . ASP F 1 193 ? -21.741 27.215 -6.322 1.00 70.98 193 ASP F C 1
ATOM 12525 O O . ASP F 1 193 ? -22.366 27.758 -7.240 1.00 68.87 193 ASP F O 1
ATOM 12530 N N . SER F 1 194 ? -21.860 25.917 -6.037 1.00 75.70 194 SER F N 1
ATOM 12531 C CA . SER F 1 194 ? -22.579 24.991 -6.906 1.00 66.20 194 SER F CA 1
ATOM 12532 C C . SER F 1 194 ? -24.001 25.460 -7.168 1.00 67.51 194 SER F C 1
ATOM 12533 O O . SER F 1 194 ? -24.813 25.570 -6.245 1.00 71.39 194 SER F O 1
ATOM 12536 N N . TYR F 1 195 ? -24.294 25.736 -8.436 1.00 70.47 195 TYR F N 1
ATOM 12537 C CA . TYR F 1 195 ? -25.604 26.198 -8.869 1.00 83.42 195 TYR F CA 1
ATOM 12538 C C . TYR F 1 195 ? -26.300 25.119 -9.685 1.00 86.88 195 TYR F C 1
ATOM 12539 O O . TYR F 1 195 ? -25.677 24.461 -10.525 1.00 83.93 195 TYR F O 1
ATOM 12548 N N . HIS F 1 196 ? -27.593 24.944 -9.431 1.00 100.37 196 HIS F N 1
ATOM 12549 C CA . HIS F 1 196 ? -28.448 24.080 -10.229 1.00 97.85 196 HIS F CA 1
ATOM 12550 C C . HIS F 1 196 ? -29.546 24.923 -10.861 1.00 101.98 196 HIS F C 1
ATOM 12551 O O . HIS F 1 196 ? -30.073 25.846 -10.232 1.00 105.50 196 HIS F O 1
ATOM 12558 N N . ALA F 1 197 ? -29.883 24.602 -12.113 1.00 94.85 197 ALA F N 1
ATOM 12559 C CA . ALA F 1 197 ? -30.846 25.412 -12.852 1.00 89.21 197 ALA F CA 1
ATOM 12560 C C . ALA F 1 197 ? -32.229 25.385 -12.212 1.00 91.49 197 ALA F C 1
ATOM 12561 O O . ALA F 1 197 ? -33.001 26.339 -12.368 1.00 88.69 197 ALA F O 1
ATOM 12563 N N . LEU F 1 198 ? -32.564 24.314 -11.491 1.00 90.15 198 LEU F N 1
ATOM 12564 C CA . LEU F 1 198 ? -33.895 24.175 -10.921 1.00 89.69 198 LEU F CA 1
ATOM 12565 C C . LEU F 1 198 ? -33.910 23.928 -9.418 1.00 93.30 198 LEU F C 1
ATOM 12566 O O . LEU F 1 198 ? -34.998 23.837 -8.839 1.00 93.65 198 LEU F O 1
ATOM 12571 N N . TYR F 1 199 ? -32.749 23.816 -8.768 1.00 89.76 199 TYR F N 1
ATOM 12572 C CA . TYR F 1 199 ? -32.706 23.633 -7.326 1.00 91.17 199 TYR F CA 1
ATOM 12573 C C . TYR F 1 199 ? -31.890 24.683 -6.584 1.00 93.72 199 TYR F C 1
ATOM 12574 O O . TYR F 1 199 ? -32.006 24.766 -5.356 1.00 99.14 199 TYR F O 1
ATOM 12583 N N . GLY F 1 200 ? -31.088 25.492 -7.276 1.00 103.73 200 GLY F N 1
ATOM 12584 C CA . GLY F 1 200 ? -30.194 26.364 -6.539 1.00 102.40 200 GLY F CA 1
ATOM 12585 C C . GLY F 1 200 ? -29.120 25.574 -5.808 1.00 99.26 200 GLY F C 1
ATOM 12586 O O . GLY F 1 200 ? -28.668 24.516 -6.254 1.00 97.94 200 GLY F O 1
ATOM 12587 N N . ASN F 1 201 ? -28.696 26.113 -4.667 1.00 103.51 201 ASN F N 1
ATOM 12588 C CA . ASN F 1 201 ? -27.744 25.422 -3.810 1.00 86.61 201 ASN F CA 1
ATOM 12589 C C . ASN F 1 201 ? -28.483 24.378 -2.984 1.00 78.92 201 ASN F C 1
ATOM 12590 O O . ASN F 1 201 ? -29.457 24.699 -2.295 1.00 71.87 201 ASN F O 1
ATOM 12595 N N . GLN F 1 202 ? -28.019 23.127 -3.042 1.00 74.31 202 GLN F N 1
ATOM 12596 C CA . GLN F 1 202 ? -28.649 22.048 -2.291 1.00 69.20 202 GLN F CA 1
ATOM 12597 C C . GLN F 1 202 ? -27.802 21.555 -1.125 1.00 70.14 202 GLN F C 1
ATOM 12598 O O . GLN F 1 202 ? -28.053 20.463 -0.608 1.00 77.34 202 GLN F O 1
ATOM 12604 N N . LEU F 1 203 ? -26.793 22.323 -0.708 1.00 67.04 203 LEU F N 1
ATOM 12605 C CA . LEU F 1 203 ? -25.919 21.851 0.361 1.00 66.07 203 LEU F CA 1
ATOM 12606 C C . LEU F 1 203 ? -26.697 21.665 1.659 1.00 71.96 203 LEU F C 1
ATOM 12607 O O . LEU F 1 203 ? -26.360 20.795 2.470 1.00 84.01 203 LEU F O 1
ATOM 12612 N N . PHE F 1 204 ? -27.739 22.473 1.864 1.00 62.08 204 PHE F N 1
ATOM 12613 C CA . PHE F 1 204 ? -28.575 22.445 3.058 1.00 57.51 204 PHE F CA 1
ATOM 12614 C C . PHE F 1 204 ? -29.983 21.925 2.776 1.00 62.83 204 PHE F C 1
ATOM 12615 O O . PHE F 1 204 ? -30.918 22.234 3.522 1.00 71.50 204 PHE F O 1
ATOM 12623 N N . MET F 1 205 ? -30.148 21.139 1.716 1.00 70.52 205 MET F N 1
ATOM 12624 C CA . MET F 1 205 ? -31.428 20.523 1.388 1.00 69.99 205 MET F CA 1
ATOM 12625 C C . MET F 1 205 ? -31.625 19.253 2.210 1.00 71.12 205 MET F C 1
ATOM 12626 O O . MET F 1 205 ? -30.673 18.511 2.465 1.00 71.96 205 MET F O 1
ATOM 12631 N N . TYR F 1 206 ? -32.868 19.003 2.631 1.00 73.85 206 TYR F N 1
ATOM 12632 C CA . TYR F 1 206 ? -33.177 17.772 3.358 1.00 76.17 206 TYR F CA 1
ATOM 12633 C C . TYR F 1 206 ? -33.660 16.656 2.430 1.00 77.42 206 TYR F C 1
ATOM 12634 O O . TYR F 1 206 ? -33.045 15.587 2.374 1.00 78.89 206 TYR F O 1
ATOM 12643 N N . SER F 1 207 ? -34.752 16.879 1.699 1.00 88.72 207 SER F N 1
ATOM 12644 C CA . SER F 1 207 ? -35.294 15.847 0.820 1.00 84.60 207 SER F CA 1
ATOM 12645 C C . SER F 1 207 ? -34.635 16.060 -0.537 1.00 95.48 207 SER F C 1
ATOM 12646 O O . SER F 1 207 ? -34.927 17.039 -1.232 1.00 108.52 207 SER F O 1
ATOM 12649 N N . ARG F 1 208 ? -33.761 15.131 -0.921 1.00 88.96 208 ARG F N 1
ATOM 12650 C CA . ARG F 1 208 ? -32.904 15.299 -2.086 1.00 88.16 208 ARG F CA 1
ATOM 12651 C C . ARG F 1 208 ? -33.483 14.697 -3.380 1.00 106.48 208 ARG F C 1
ATOM 12652 O O . ARG F 1 208 ? -32.744 14.476 -4.345 1.00 111.50 208 ARG F O 1
ATOM 12660 N N . THR F 1 209 ? -34.788 14.464 -3.453 1.00 119.96 209 THR F N 1
ATOM 12661 C CA . THR F 1 209 ? -35.338 13.971 -4.710 1.00 128.29 209 THR F CA 1
ATOM 12662 C C . THR F 1 209 ? -36.440 14.870 -5.247 1.00 145.66 209 THR F C 1
ATOM 12663 O O . THR F 1 209 ? -36.337 15.358 -6.380 1.00 143.00 209 THR F O 1
ATOM 12667 N N . TYR F 1 210 ? -37.471 15.129 -4.455 1.00 185.36 210 TYR F N 1
ATOM 12668 C CA . TYR F 1 210 ? -38.562 16.029 -4.792 1.00 186.07 210 TYR F CA 1
ATOM 12669 C C . TYR F 1 210 ? -39.285 16.316 -3.484 1.00 178.72 210 TYR F C 1
ATOM 12670 O O . TYR F 1 210 ? -39.743 15.378 -2.818 1.00 174.43 210 TYR F O 1
ATOM 12679 N N . PRO F 1 211 ? -39.420 17.577 -3.081 1.00 137.36 211 PRO F N 1
ATOM 12680 C CA . PRO F 1 211 ? -39.939 17.860 -1.739 1.00 120.49 211 PRO F CA 1
ATOM 12681 C C . PRO F 1 211 ? -41.453 17.977 -1.695 1.00 100.81 211 PRO F C 1
ATOM 12682 O O . PRO F 1 211 ? -42.085 18.604 -2.547 1.00 100.43 211 PRO F O 1
ATOM 12686 N N . HIS F 1 212 ? -42.036 17.345 -0.679 1.00 72.86 212 HIS F N 1
ATOM 12687 C CA . HIS F 1 212 ? -43.431 17.598 -0.354 1.00 68.95 212 HIS F CA 1
ATOM 12688 C C . HIS F 1 212 ? -43.591 19.048 0.082 1.00 67.07 212 HIS F C 1
ATOM 12689 O O . HIS F 1 212 ? -42.709 19.618 0.731 1.00 68.38 212 HIS F O 1
ATOM 12696 N N . GLU F 1 213 ? -44.725 19.648 -0.274 1.00 69.05 213 GLU F N 1
ATOM 12697 C CA . GLU F 1 213 ? -44.898 21.076 -0.043 1.00 61.35 213 GLU F CA 1
ATOM 12698 C C . GLU F 1 213 ? -45.077 21.349 1.444 1.00 59.57 213 GLU F C 1
ATOM 12699 O O . GLU F 1 213 ? -46.205 21.447 1.938 1.00 61.96 213 GLU F O 1
ATOM 12705 N N . THR F 1 214 ? -43.962 21.481 2.155 1.00 59.40 214 THR F N 1
ATOM 12706 C CA . THR F 1 214 ? -43.940 21.633 3.600 1.00 60.00 214 THR F CA 1
ATOM 12707 C C . THR F 1 214 ? -43.306 22.972 3.951 1.00 62.05 214 THR F C 1
ATOM 12708 O O . THR F 1 214 ? -42.657 23.611 3.117 1.00 69.97 214 THR F O 1
ATOM 12712 N N . ASP F 1 215 ? -43.512 23.401 5.194 1.00 62.50 215 ASP F N 1
ATOM 12713 C CA . ASP F 1 215 ? -42.817 24.576 5.696 1.00 68.81 215 ASP F CA 1
ATOM 12714 C C . ASP F 1 215 ? -41.313 24.357 5.615 1.00 73.03 215 ASP F C 1
ATOM 12715 O O . ASP F 1 215 ? -40.801 23.301 5.994 1.00 81.49 215 ASP F O 1
ATOM 12720 N N . ALA F 1 216 ? -40.601 25.378 5.136 1.00 81.62 216 ALA F N 1
ATOM 12721 C CA . ALA F 1 216 ? -39.155 25.291 4.995 1.00 74.03 216 ALA F CA 1
ATOM 12722 C C . ALA F 1 216 ? -38.429 25.439 6.324 1.00 74.90 216 ALA F C 1
ATOM 12723 O O . ALA F 1 216 ? -37.208 25.257 6.370 1.00 80.95 216 ALA F O 1
ATOM 12725 N N . ARG F 1 217 ? -39.152 25.757 7.400 1.00 70.52 217 ARG F N 1
ATOM 12726 C CA . ARG F 1 217 ? -38.554 25.738 8.729 1.00 73.08 217 ARG F CA 1
ATOM 12727 C C . ARG F 1 217 ? -38.208 24.317 9.150 1.00 76.33 217 ARG F C 1
ATOM 12728 O O . ARG F 1 217 ? -37.312 24.113 9.979 1.00 77.38 217 ARG F O 1
ATOM 12736 N N . GLY F 1 218 ? -38.908 23.328 8.596 1.00 79.63 218 GLY F N 1
ATOM 12737 C CA . GLY F 1 218 ? -38.643 21.936 8.900 1.00 75.41 218 GLY F CA 1
ATOM 12738 C C . GLY F 1 218 ? -38.307 21.124 7.666 1.00 76.09 218 GLY F C 1
ATOM 12739 O O . GLY F 1 218 ? -38.432 19.895 7.671 1.00 71.89 218 GLY F O 1
ATOM 12740 N N . ASN F 1 219 ? -37.866 21.799 6.603 1.00 91.23 219 ASN F N 1
ATOM 12741 C CA . ASN F 1 219 ? -37.364 21.145 5.401 1.00 93.55 219 ASN F CA 1
ATOM 12742 C C . ASN F 1 219 ? -35.863 21.328 5.244 1.00 92.64 219 ASN F C 1
ATOM 12743 O O . ASN F 1 219 ? -35.325 21.143 4.148 1.00 97.78 219 ASN F O 1
ATOM 12748 N N . LEU F 1 220 ? -35.181 21.701 6.318 1.00 100.89 220 LEU F N 1
ATOM 12749 C CA . LEU F 1 220 ? -33.735 21.799 6.306 1.00 93.08 220 LEU F CA 1
ATOM 12750 C C . LEU F 1 220 ? -33.142 20.480 6.782 1.00 96.50 220 LEU F C 1
ATOM 12751 O O . LEU F 1 220 ? -33.706 19.794 7.640 1.00 104.09 220 LEU F O 1
ATOM 12756 N N . VAL F 1 221 ? -32.004 20.120 6.200 1.00 89.92 221 VAL F N 1
ATOM 12757 C CA . VAL F 1 221 ? -31.279 18.945 6.691 1.00 86.25 221 VAL F CA 1
ATOM 12758 C C . VAL F 1 221 ? -30.831 19.205 8.127 1.00 84.95 221 VAL F C 1
ATOM 12759 O O . VAL F 1 221 ? -30.264 20.279 8.413 1.00 81.48 221 VAL F O 1
ATOM 12763 N N . PRO F 1 222 ? -31.092 18.294 9.066 1.00 85.67 222 PRO F N 1
ATOM 12764 C CA . PRO F 1 222 ? -30.877 18.586 10.493 1.00 83.81 222 PRO F CA 1
ATOM 12765 C C . PRO F 1 222 ? -29.448 19.006 10.809 1.00 84.95 222 PRO F C 1
ATOM 12766 O O . PRO F 1 222 ? -28.516 18.841 10.018 1.00 96.12 222 PRO F O 1
ATOM 12770 N N . MET F 1 223 ? -29.290 19.568 12.011 1.00 71.49 223 MET F N 1
ATOM 12771 C CA . MET F 1 223 ? -27.994 20.092 12.431 1.00 64.75 223 MET F CA 1
ATOM 12772 C C . MET F 1 223 ? -26.946 18.988 12.514 1.00 82.62 223 MET F C 1
ATOM 12773 O O . MET F 1 223 ? -25.822 19.146 12.023 1.00 93.53 223 MET F O 1
ATOM 12778 N N . ASN F 1 224 ? -27.294 17.858 13.129 1.00 89.14 224 ASN F N 1
ATOM 12779 C CA . ASN F 1 224 ? -26.332 16.778 13.304 1.00 92.48 224 ASN F CA 1
ATOM 12780 C C . ASN F 1 224 ? -26.173 15.913 12.061 1.00 106.53 224 ASN F C 1
ATOM 12781 O O . ASN F 1 224 ? -25.257 15.085 12.014 1.00 94.87 224 ASN F O 1
ATOM 12786 N N . ASP F 1 225 ? -27.028 16.091 11.054 1.00 155.35 225 ASP F N 1
ATOM 12787 C CA . ASP F 1 225 ? -26.836 15.464 9.753 1.00 152.37 225 ASP F CA 1
ATOM 12788 C C . ASP F 1 225 ? -25.719 16.139 8.962 1.00 147.58 225 ASP F C 1
ATOM 12789 O O . ASP F 1 225 ? -25.476 15.786 7.803 1.00 145.90 225 ASP F O 1
ATOM 12794 N N . LEU F 1 226 ? -25.044 17.106 9.572 1.00 151.47 226 LEU F N 1
ATOM 12795 C CA . LEU F 1 226 ? -23.975 17.902 8.991 1.00 148.39 226 LEU F CA 1
ATOM 12796 C C . LEU F 1 226 ? -22.721 17.705 9.840 1.00 129.55 226 LEU F C 1
ATOM 12797 O O . LEU F 1 226 ? -22.794 17.020 10.868 1.00 129.87 226 LEU F O 1
ATOM 12802 N N . PRO F 1 227 ? -21.542 18.247 9.440 1.00 108.44 227 PRO F N 1
ATOM 12803 C CA . PRO F 1 227 ? -20.304 17.937 10.176 1.00 95.23 227 PRO F CA 1
ATOM 12804 C C . PRO F 1 227 ? -20.378 18.193 11.675 1.00 91.54 227 PRO F C 1
ATOM 12805 O O . PRO F 1 227 ? -21.266 18.904 12.157 1.00 96.19 227 PRO F O 1
ATOM 12809 N N . THR F 1 228 ? -19.440 17.601 12.419 1.00 80.56 228 THR F N 1
ATOM 12810 C CA . THR F 1 228 ? -19.422 17.771 13.869 1.00 68.63 228 THR F CA 1
ATOM 12811 C C . THR F 1 228 ? -19.193 19.225 14.257 1.00 67.50 228 THR F C 1
ATOM 12812 O O . THR F 1 228 ? -19.823 19.731 15.192 1.00 69.87 228 THR F O 1
ATOM 12816 N N . LEU F 1 229 ? -18.281 19.907 13.562 1.00 66.85 229 LEU F N 1
ATOM 12817 C CA . LEU F 1 229 ? -17.972 21.290 13.908 1.00 75.13 229 LEU F CA 1
ATOM 12818 C C . LEU F 1 229 ? -19.154 22.212 13.630 1.00 82.65 229 LEU F C 1
ATOM 12819 O O . LEU F 1 229 ? -19.538 23.014 14.488 1.00 83.53 229 LEU F O 1
ATOM 12824 N N . THR F 1 230 ? -19.770 22.078 12.448 1.00 83.03 230 THR F N 1
ATOM 12825 C CA . THR F 1 230 ? -20.766 23.049 11.991 1.00 77.26 230 THR F CA 1
ATOM 12826 C C . THR F 1 230 ? -21.914 23.209 12.980 1.00 81.38 230 THR F C 1
ATOM 12827 O O . THR F 1 230 ? -22.543 24.272 13.031 1.00 84.03 230 THR F O 1
ATOM 12831 N N . ASN F 1 231 ? -22.215 22.170 13.758 1.00 85.08 231 ASN F N 1
ATOM 12832 C CA . ASN F 1 231 ? -23.312 22.214 14.713 1.00 84.73 231 ASN F CA 1
ATOM 12833 C C . ASN F 1 231 ? -22.851 22.474 16.139 1.00 79.67 231 ASN F C 1
ATOM 12834 O O . ASN F 1 231 ? -23.680 22.822 16.988 1.00 67.60 231 ASN F O 1
ATOM 12839 N N . SER F 1 232 ? -21.557 22.322 16.418 1.00 81.78 232 SER F N 1
ATOM 12840 C CA . SER F 1 232 ? -21.040 22.354 17.778 1.00 80.52 232 SER F CA 1
ATOM 12841 C C . SER F 1 232 ? -20.148 23.560 18.040 1.00 93.07 232 SER F C 1
ATOM 12842 O O . SER F 1 232 ? -20.419 24.347 18.949 1.00 90.03 232 SER F O 1
ATOM 12845 N N . GLY F 1 233 ? -19.087 23.726 17.263 1.00 153.91 233 GLY F N 1
ATOM 12846 C CA . GLY F 1 233 ? -18.125 24.789 17.498 1.00 143.89 233 GLY F CA 1
ATOM 12847 C C . GLY F 1 233 ? -16.724 24.217 17.420 1.00 149.41 233 GLY F C 1
ATOM 12848 O O . GLY F 1 233 ? -16.490 23.038 17.696 1.00 154.21 233 GLY F O 1
ATOM 12849 N N . PHE F 1 234 ? -15.774 25.064 17.043 1.00 100.98 234 PHE F N 1
ATOM 12850 C CA . PHE F 1 234 ? -14.388 24.640 16.908 1.00 94.58 234 PHE F CA 1
ATOM 12851 C C . PHE F 1 234 ? -13.624 24.901 18.197 1.00 98.13 234 PHE F C 1
ATOM 12852 O O . PHE F 1 234 ? -13.867 25.894 18.888 1.00 102.23 234 PHE F O 1
ATOM 12860 N N . SER F 1 235 ? -12.701 23.995 18.517 1.00 100.30 235 SER F N 1
ATOM 12861 C CA . SER F 1 235 ? -11.850 24.148 19.686 1.00 102.46 235 SER F CA 1
ATOM 12862 C C . SER F 1 235 ? -10.460 24.559 19.236 1.00 100.91 235 SER F C 1
ATOM 12863 O O . SER F 1 235 ? -9.758 23.744 18.619 1.00 101.66 235 SER F O 1
ATOM 12866 N N . PRO F 1 236 ? -10.014 25.782 19.513 1.00 82.80 236 PRO F N 1
ATOM 12867 C CA . PRO F 1 236 ? -8.671 26.181 19.084 1.00 78.98 236 PRO F CA 1
ATOM 12868 C C . PRO F 1 236 ? -7.589 25.442 19.854 1.00 78.45 236 PRO F C 1
ATOM 12869 O O . PRO F 1 236 ? -7.762 25.055 21.012 1.00 80.88 236 PRO F O 1
ATOM 12873 N N . GLY F 1 237 ? -6.464 25.244 19.178 1.00 67.67 237 GLY F N 1
ATOM 12874 C CA . GLY F 1 237 ? -5.265 24.710 19.789 1.00 68.48 237 GLY F CA 1
ATOM 12875 C C . GLY F 1 237 ? -4.083 25.536 19.331 1.00 72.00 237 GLY F C 1
ATOM 12876 O O . GLY F 1 237 ? -2.942 25.063 19.310 1.00 76.04 237 GLY F O 1
ATOM 12877 N N . MET F 1 238 ? -4.365 26.785 18.962 1.00 71.17 238 MET F N 1
ATOM 12878 C CA . MET F 1 238 ? -3.360 27.654 18.368 1.00 62.98 238 MET F CA 1
ATOM 12879 C C . MET F 1 238 ? -2.327 28.058 19.412 1.00 63.33 238 MET F C 1
ATOM 12880 O O . MET F 1 238 ? -2.674 28.456 20.528 1.00 67.62 238 MET F O 1
ATOM 12885 N N . ILE F 1 239 ? -1.054 27.939 19.058 1.00 67.47 239 ILE F N 1
ATOM 12886 C CA . ILE F 1 239 ? 0.040 28.277 19.957 1.00 67.25 239 ILE F CA 1
ATOM 12887 C C . ILE F 1 239 ? 0.819 29.439 19.362 1.00 73.54 239 ILE F C 1
ATOM 12888 O O . ILE F 1 239 ? 1.083 29.472 18.154 1.00 70.44 239 ILE F O 1
ATOM 12893 N N . ALA F 1 240 ? 1.180 30.394 20.215 1.00 81.37 240 ALA F N 1
ATOM 12894 C CA . ALA F 1 240 ? 2.057 31.490 19.841 1.00 74.28 240 ALA F CA 1
ATOM 12895 C C . ALA F 1 240 ? 3.084 31.674 20.948 1.00 80.95 240 ALA F C 1
ATOM 12896 O O . ALA F 1 240 ? 2.897 31.212 22.075 1.00 88.10 240 ALA F O 1
ATOM 12898 N N . VAL F 1 241 ? 4.185 32.340 20.618 1.00 86.69 241 VAL F N 1
ATOM 12899 C CA . VAL F 1 241 ? 5.269 32.562 21.566 1.00 96.60 241 VAL F CA 1
ATOM 12900 C C . VAL F 1 241 ? 5.703 34.018 21.479 1.00 108.44 241 VAL F C 1
ATOM 12901 O O . VAL F 1 241 ? 5.778 34.589 20.385 1.00 113.60 241 VAL F O 1
ATOM 12905 N N . VAL F 1 242 ? 5.985 34.617 22.633 1.00 103.84 242 VAL F N 1
ATOM 12906 C CA . VAL F 1 242 ? 6.465 35.991 22.721 1.00 111.34 242 VAL F CA 1
ATOM 12907 C C . VAL F 1 242 ? 7.795 35.987 23.457 1.00 113.98 242 VAL F C 1
ATOM 12908 O O . VAL F 1 242 ? 7.930 35.342 24.504 1.00 113.43 242 VAL F O 1
ATOM 12912 N N . ILE F 1 243 ? 8.772 36.701 22.908 1.00 102.82 243 ILE F N 1
ATOM 12913 C CA . ILE F 1 243 ? 10.065 36.896 23.548 1.00 97.78 243 ILE F CA 1
ATOM 12914 C C . ILE F 1 243 ? 10.279 38.390 23.746 1.00 100.89 243 ILE F C 1
ATOM 12915 O O . ILE F 1 243 ? 9.911 39.202 22.890 1.00 103.67 243 ILE F O 1
ATOM 12920 N N . SER F 1 244 ? 10.813 38.752 24.909 1.00 104.96 244 SER F N 1
ATOM 12921 C CA . SER F 1 244 ? 11.142 40.136 25.198 1.00 102.01 244 SER F CA 1
ATOM 12922 C C . SER F 1 244 ? 12.477 40.171 25.921 1.00 98.47 244 SER F C 1
ATOM 12923 O O . SER F 1 244 ? 12.824 39.246 26.660 1.00 98.33 244 SER F O 1
ATOM 12926 N N . GLU F 1 245 ? 13.217 41.253 25.707 1.00 89.95 245 GLU F N 1
ATOM 12927 C CA . GLU F 1 245 ? 14.544 41.386 26.283 1.00 96.61 245 GLU F CA 1
ATOM 12928 C C . GLU F 1 245 ? 14.474 41.550 27.797 1.00 90.58 245 GLU F C 1
ATOM 12929 O O . GLU F 1 245 ? 13.467 41.988 28.360 1.00 88.55 245 GLU F O 1
ATOM 12935 N N . LYS F 1 246 ? 15.569 41.172 28.462 1.00 88.93 246 LYS F N 1
ATOM 12936 C CA . LYS F 1 246 ? 15.683 41.438 29.889 1.00 85.99 246 LYS F CA 1
ATOM 12937 C C . LYS F 1 246 ? 15.742 42.935 30.148 1.00 81.37 246 LYS F C 1
ATOM 12938 O O . LYS F 1 246 ? 15.470 43.376 31.269 1.00 76.36 246 LYS F O 1
ATOM 12944 N N . ASP F 1 247 ? 16.109 43.714 29.127 1.00 85.71 247 ASP F N 1
ATOM 12945 C CA . ASP F 1 247 ? 16.046 45.165 29.221 1.00 83.34 247 ASP F CA 1
ATOM 12946 C C . ASP F 1 247 ? 14.599 45.640 29.167 1.00 94.07 247 ASP F C 1
ATOM 12947 O O . ASP F 1 247 ? 14.204 46.546 29.911 1.00 96.70 247 ASP F O 1
ATOM 12952 N N . THR F 1 248 ? 13.803 45.038 28.285 1.00 101.95 248 THR F N 1
ATOM 12953 C CA . THR F 1 248 ? 12.410 45.395 28.070 1.00 99.49 248 THR F CA 1
ATOM 12954 C C . THR F 1 248 ? 11.552 44.823 29.198 1.00 95.50 248 THR F C 1
ATOM 12955 O O . THR F 1 248 ? 11.985 43.974 29.982 1.00 96.08 248 THR F O 1
ATOM 12959 N N . GLU F 1 249 ? 10.313 45.306 29.266 1.00 79.60 249 GLU F N 1
ATOM 12960 C CA . GLU F 1 249 ? 9.408 45.004 30.368 1.00 66.09 249 GLU F CA 1
ATOM 12961 C C . GLU F 1 249 ? 7.982 44.840 29.848 1.00 61.84 249 GLU F C 1
ATOM 12962 O O . GLU F 1 249 ? 7.774 44.550 28.666 1.00 60.32 249 GLU F O 1
ATOM 12968 N N . GLN F 1 250 ? 7.030 45.050 30.761 1.00 61.88 250 GLN F N 1
ATOM 12969 C CA . GLN F 1 250 ? 5.587 44.790 30.515 1.00 64.41 250 GLN F CA 1
ATOM 12970 C C . GLN F 1 250 ? 4.865 45.203 29.232 1.00 61.26 250 GLN F C 1
ATOM 12971 O O . GLN F 1 250 ? 5.003 46.355 28.788 1.00 63.64 250 GLN F O 1
ATOM 12977 N N . SER F 1 251 ? 4.039 44.288 28.724 1.00 64.44 251 SER F N 1
ATOM 12978 C CA . SER F 1 251 ? 3.269 44.545 27.514 1.00 67.70 251 SER F CA 1
ATOM 12979 C C . SER F 1 251 ? 1.766 44.327 27.676 1.00 81.01 251 SER F C 1
ATOM 12980 O O . SER F 1 251 ? 1.293 43.860 28.714 1.00 88.09 251 SER F O 1
ATOM 12983 N N . SER F 1 252 ? 1.014 44.689 26.631 1.00 100.94 252 SER F N 1
ATOM 12984 C CA . SER F 1 252 ? -0.454 44.753 26.653 1.00 104.53 252 SER F CA 1
ATOM 12985 C C . SER F 1 252 ? -1.031 44.093 25.396 1.00 102.26 252 SER F C 1
ATOM 12986 O O . SER F 1 252 ? -1.249 44.754 24.378 1.00 103.07 252 SER F O 1
ATOM 12989 N N . ILE F 1 253 ? -1.282 42.782 25.475 1.00 85.73 253 ILE F N 1
ATOM 12990 C CA . ILE F 1 253 ? -1.776 42.003 24.341 1.00 79.06 253 ILE F CA 1
ATOM 12991 C C . ILE F 1 253 ? -3.269 42.233 24.147 1.00 87.67 253 ILE F C 1
ATOM 12992 O O . ILE F 1 253 ? -4.004 42.527 25.093 1.00 104.09 253 ILE F O 1
ATOM 12997 N N . GLN F 1 254 ? -3.718 42.103 22.900 1.00 86.67 254 GLN F N 1
ATOM 12998 C CA . GLN F 1 254 ? -5.125 41.932 22.566 1.00 93.40 254 GLN F CA 1
ATOM 12999 C C . GLN F 1 254 ? -5.348 40.492 22.119 1.00 99.74 254 GLN F C 1
ATOM 13000 O O . GLN F 1 254 ? -4.470 39.877 21.509 1.00 91.94 254 GLN F O 1
ATOM 13006 N N . VAL F 1 255 ? -6.529 39.951 22.417 1.00 136.58 255 VAL F N 1
ATOM 13007 C CA . VAL F 1 255 ? -6.905 38.606 21.980 1.00 128.90 255 VAL F CA 1
ATOM 13008 C C . VAL F 1 255 ? -8.328 38.688 21.434 1.00 133.99 255 VAL F C 1
ATOM 13009 O O . VAL F 1 255 ? -9.299 38.635 22.198 1.00 138.10 255 VAL F O 1
ATOM 13013 N N . ALA F 1 256 ? -8.460 38.817 20.115 1.00 95.72 256 ALA F N 1
ATOM 13014 C CA . ALA F 1 256 ? -9.757 38.887 19.453 1.00 75.53 256 ALA F CA 1
ATOM 13015 C C . ALA F 1 256 ? -10.174 37.529 18.902 1.00 55.70 256 ALA F C 1
ATOM 13016 O O . ALA F 1 256 ? -9.342 36.764 18.407 1.00 123.03 256 ALA F O 1
ATOM 13018 N N . TYR F 1 257 ? -11.470 37.236 18.991 1.00 63.03 257 TYR F N 1
ATOM 13019 C CA . TYR F 1 257 ? -12.076 36.065 18.367 1.00 63.60 257 TYR F CA 1
ATOM 13020 C C . TYR F 1 257 ? -13.337 36.491 17.630 1.00 59.48 257 TYR F C 1
ATOM 13021 O O . TYR F 1 257 ? -14.138 37.264 18.161 1.00 57.69 257 TYR F O 1
ATOM 13030 N N . THR F 1 258 ? -13.491 36.022 16.395 1.00 59.55 258 THR F N 1
ATOM 13031 C CA . THR F 1 258 ? -14.558 36.478 15.518 1.00 63.62 258 THR F CA 1
ATOM 13032 C C . THR F 1 258 ? -15.312 35.292 14.927 1.00 64.68 258 THR F C 1
ATOM 13033 O O . THR F 1 258 ? -14.862 34.144 14.983 1.00 70.85 258 THR F O 1
ATOM 13037 N N . LYS F 1 259 ? -16.481 35.589 14.351 1.00 69.15 259 LYS F N 1
ATOM 13038 C CA . LYS F 1 259 ? -17.326 34.568 13.730 1.00 65.76 259 LYS F CA 1
ATOM 13039 C C . LYS F 1 259 ? -18.053 35.188 12.539 1.00 68.33 259 LYS F C 1
ATOM 13040 O O . LYS F 1 259 ? -19.082 35.845 12.719 1.00 72.34 259 LYS F O 1
ATOM 13046 N N . HIS F 1 260 ? -17.519 34.989 11.336 1.00 65.94 260 HIS F N 1
ATOM 13047 C CA . HIS F 1 260 ? -18.300 35.324 10.154 1.00 65.13 260 HIS F CA 1
ATOM 13048 C C . HIS F 1 260 ? -19.432 34.324 10.004 1.00 66.80 260 HIS F C 1
ATOM 13049 O O . HIS F 1 260 ? -19.293 33.140 10.322 1.00 77.73 260 HIS F O 1
ATOM 13056 N N . ALA F 1 261 ? -20.566 34.807 9.517 1.00 67.77 261 ALA F N 1
ATOM 13057 C CA . ALA F 1 261 ? -21.730 33.955 9.382 1.00 71.77 261 ALA F CA 1
ATOM 13058 C C . ALA F 1 261 ? -22.363 34.191 8.023 1.00 68.29 261 ALA F C 1
ATOM 13059 O O . ALA F 1 261 ? -22.345 35.304 7.489 1.00 70.05 261 ALA F O 1
ATOM 13061 N N . ASP F 1 262 ? -22.921 33.122 7.473 1.00 65.27 262 ASP F N 1
ATOM 13062 C CA . ASP F 1 262 ? -23.639 33.161 6.215 1.00 68.24 262 ASP F CA 1
ATOM 13063 C C . ASP F 1 262 ? -25.091 32.777 6.462 1.00 72.38 262 ASP F C 1
ATOM 13064 O O . ASP F 1 262 ? -25.402 32.058 7.415 1.00 81.71 262 ASP F O 1
ATOM 13069 N N . ASP F 1 263 ? -25.980 33.249 5.595 1.00 71.50 263 ASP F N 1
ATOM 13070 C CA . ASP F 1 263 ? -27.419 33.061 5.773 1.00 66.03 263 ASP F CA 1
ATOM 13071 C C . ASP F 1 263 ? -27.951 32.306 4.564 1.00 71.89 263 ASP F C 1
ATOM 13072 O O . ASP F 1 263 ? -28.481 32.902 3.624 1.00 80.52 263 ASP F O 1
ATOM 13077 N N . TYR F 1 264 ? -27.794 30.986 4.587 1.00 69.79 264 TYR F N 1
ATOM 13078 C CA . TYR F 1 264 ? -28.370 30.158 3.538 1.00 76.14 264 TYR F CA 1
ATOM 13079 C C . TYR F 1 264 ? -29.882 30.129 3.712 1.00 86.03 264 TYR F C 1
ATOM 13080 O O . TYR F 1 264 ? -30.387 29.839 4.800 1.00 86.44 264 TYR F O 1
ATOM 13089 N N . THR F 1 265 ? -30.605 30.425 2.638 1.00 104.27 265 THR F N 1
ATOM 13090 C CA . THR F 1 265 ? -32.043 30.625 2.701 1.00 106.77 265 THR F CA 1
ATOM 13091 C C . THR F 1 265 ? -32.759 29.700 1.731 1.00 107.54 265 THR F C 1
ATOM 13092 O O . THR F 1 265 ? -32.229 29.345 0.674 1.00 114.19 265 THR F O 1
ATOM 13096 N N . LEU F 1 266 ? -33.965 29.291 2.115 1.00 98.58 266 LEU F N 1
ATOM 13097 C CA . LEU F 1 266 ? -34.819 28.477 1.265 1.00 96.65 266 LEU F CA 1
ATOM 13098 C C . LEU F 1 266 ? -36.038 29.310 0.895 1.00 102.20 266 LEU F C 1
ATOM 13099 O O . LEU F 1 266 ? -36.731 29.827 1.780 1.00 108.16 266 LEU F O 1
ATOM 13104 N N . ARG F 1 267 ? -36.300 29.438 -0.408 1.00 90.33 267 ARG F N 1
ATOM 13105 C CA . ARG F 1 267 ? -37.448 30.208 -0.842 1.00 100.39 267 ARG F CA 1
ATOM 13106 C C . ARG F 1 267 ? -37.998 29.710 -2.169 1.00 106.00 267 ARG F C 1
ATOM 13107 O O . ARG F 1 267 ? -37.220 29.297 -3.040 1.00 103.99 267 ARG F O 1
ATOM 13115 N N . PRO F 1 268 ? -39.315 29.736 -2.351 1.00 107.92 268 PRO F N 1
ATOM 13116 C CA . PRO F 1 268 ? -39.884 29.603 -3.697 1.00 99.26 268 PRO F CA 1
ATOM 13117 C C . PRO F 1 268 ? -39.997 30.958 -4.382 1.00 99.52 268 PRO F C 1
ATOM 13118 O O . PRO F 1 268 ? -40.158 31.047 -5.602 1.00 111.94 268 PRO F O 1
ATOM 13122 N N . GLY F 1 269 ? -39.908 32.024 -3.586 1.00 104.94 269 GLY F N 1
ATOM 13123 C CA . GLY F 1 269 ? -39.940 33.388 -4.088 1.00 104.17 269 GLY F CA 1
ATOM 13124 C C . GLY F 1 269 ? -38.798 33.760 -5.012 1.00 109.67 269 GLY F C 1
ATOM 13125 O O . GLY F 1 269 ? -38.884 34.795 -5.683 1.00 114.22 269 GLY F O 1
ATOM 13126 N N . PHE F 1 270 ? -37.750 32.948 -5.077 1.00 105.20 270 PHE F N 1
ATOM 13127 C CA . PHE F 1 270 ? -36.632 33.205 -5.986 1.00 115.63 270 PHE F CA 1
ATOM 13128 C C . PHE F 1 270 ? -36.718 32.286 -7.204 1.00 120.34 270 PHE F C 1
ATOM 13129 O O . PHE F 1 270 ? -35.862 31.430 -7.439 1.00 123.39 270 PHE F O 1
ATOM 13137 N N . THR F 1 271 ? -37.786 32.493 -7.981 1.00 104.45 271 THR F N 1
ATOM 13138 C CA . THR F 1 271 ? -38.107 31.760 -9.206 1.00 94.29 271 THR F CA 1
ATOM 13139 C C . THR F 1 271 ? -38.444 30.298 -8.924 1.00 99.64 271 THR F C 1
ATOM 13140 O O . THR F 1 271 ? -37.692 29.596 -8.240 1.00 107.00 271 THR F O 1
ATOM 13144 N N . PHE F 1 272 ? -39.578 29.843 -9.455 1.00 89.25 272 PHE F N 1
ATOM 13145 C CA . PHE F 1 272 ? -40.052 28.453 -9.344 1.00 84.27 272 PHE F CA 1
ATOM 13146 C C . PHE F 1 272 ? -40.261 28.144 -7.862 1.00 86.82 272 PHE F C 1
ATOM 13147 O O . PHE F 1 272 ? -40.901 28.944 -7.162 1.00 85.64 272 PHE F O 1
ATOM 13155 N N . GLY F 1 273 ? -39.777 27.014 -7.353 1.00 95.24 273 GLY F N 1
ATOM 13156 C CA . GLY F 1 273 ? -39.940 26.680 -5.954 1.00 87.57 273 GLY F CA 1
ATOM 13157 C C . GLY F 1 273 ? -41.314 26.185 -5.565 1.00 85.24 273 GLY F C 1
ATOM 13158 O O . GLY F 1 273 ? -41.569 25.994 -4.370 1.00 82.69 273 GLY F O 1
ATOM 13159 N N . THR F 1 274 ? -42.207 25.964 -6.530 1.00 83.89 274 THR F N 1
ATOM 13160 C CA . THR F 1 274 ? -43.556 25.510 -6.209 1.00 82.26 274 THR F CA 1
ATOM 13161 C C . THR F 1 274 ? -43.593 24.002 -5.978 1.00 84.56 274 THR F C 1
ATOM 13162 O O . THR F 1 274 ? -43.930 23.537 -4.883 1.00 81.41 274 THR F O 1
ATOM 13166 N N . GLY F 1 275 ? -43.251 23.225 -7.003 1.00 93.61 275 GLY F N 1
ATOM 13167 C CA . GLY F 1 275 ? -43.191 21.783 -6.870 1.00 106.08 275 GLY F CA 1
ATOM 13168 C C . GLY F 1 275 ? -41.934 21.337 -6.154 1.00 105.94 275 GLY F C 1
ATOM 13169 O O . GLY F 1 275 ? -41.987 20.519 -5.232 1.00 112.79 275 GLY F O 1
ATOM 13170 N N . ASN F 1 276 ? -40.793 21.874 -6.577 1.00 98.10 276 ASN F N 1
ATOM 13171 C CA . ASN F 1 276 ? -39.533 21.667 -5.884 1.00 93.39 276 ASN F CA 1
ATOM 13172 C C . ASN F 1 276 ? -39.354 22.776 -4.847 1.00 88.25 276 ASN F C 1
ATOM 13173 O O . ASN F 1 276 ? -40.275 23.548 -4.572 1.00 88.55 276 ASN F O 1
ATOM 13178 N N . TRP F 1 277 ? -38.167 22.864 -4.252 1.00 84.12 277 TRP F N 1
ATOM 13179 C CA . TRP F 1 277 ? -37.870 23.914 -3.286 1.00 86.06 277 TRP F CA 1
ATOM 13180 C C . TRP F 1 277 ? -36.430 24.365 -3.472 1.00 88.03 277 TRP F C 1
ATOM 13181 O O . TRP F 1 277 ? -35.511 23.540 -3.474 1.00 84.02 277 TRP F O 1
ATOM 13192 N N . VAL F 1 278 ? -36.243 25.674 -3.627 1.00 101.46 278 VAL F N 1
ATOM 13193 C CA . VAL F 1 278 ? -34.967 26.261 -4.018 1.00 98.83 278 VAL F CA 1
ATOM 13194 C C . VAL F 1 278 ? -34.211 26.718 -2.778 1.00 90.25 278 VAL F C 1
ATOM 13195 O O . VAL F 1 278 ? -34.801 27.275 -1.843 1.00 88.63 278 VAL F O 1
ATOM 13199 N N . GLY F 1 279 ? -32.907 26.485 -2.772 1.00 88.49 279 GLY F N 1
ATOM 13200 C CA . GLY F 1 279 ? -32.032 26.959 -1.710 1.00 84.74 279 GLY F CA 1
ATOM 13201 C C . GLY F 1 279 ? -31.005 27.918 -2.280 1.00 87.86 279 GLY F C 1
ATOM 13202 O O . GLY F 1 279 ? -30.420 27.653 -3.332 1.00 91.16 279 GLY F O 1
ATOM 13203 N N . ASN F 1 280 ? -30.781 29.027 -1.576 1.00 89.87 280 ASN F N 1
ATOM 13204 C CA . ASN F 1 280 ? -29.864 30.058 -2.040 1.00 85.63 280 ASN F CA 1
ATOM 13205 C C . ASN F 1 280 ? -28.960 30.515 -0.901 1.00 86.15 280 ASN F C 1
ATOM 13206 O O . ASN F 1 280 ? -29.153 30.160 0.266 1.00 84.58 280 ASN F O 1
ATOM 13211 N N . ASN F 1 281 ? -27.959 31.316 -1.265 1.00 88.83 281 ASN F N 1
ATOM 13212 C CA . ASN F 1 281 ? -26.895 31.721 -0.357 1.00 82.26 281 ASN F CA 1
ATOM 13213 C C . ASN F 1 281 ? -26.410 33.111 -0.745 1.00 86.19 281 ASN F C 1
ATOM 13214 O O . ASN F 1 281 ? -26.108 33.358 -1.916 1.00 89.81 281 ASN F O 1
ATOM 13219 N N . ILE F 1 282 ? -26.329 34.008 0.239 1.00 79.07 282 ILE F N 1
ATOM 13220 C CA . ILE F 1 282 ? -25.848 35.374 0.048 1.00 74.97 282 ILE F CA 1
ATOM 13221 C C . ILE F 1 282 ? -24.654 35.594 0.969 1.00 68.74 282 ILE F C 1
ATOM 13222 O O . ILE F 1 282 ? -24.764 35.415 2.185 1.00 67.19 282 ILE F O 1
ATOM 13227 N N . LYS F 1 283 ? -23.535 36.028 0.393 1.00 66.45 283 LYS F N 1
ATOM 13228 C CA . LYS F 1 283 ? -22.248 36.022 1.081 1.00 70.57 283 LYS F CA 1
ATOM 13229 C C . LYS F 1 283 ? -22.214 36.978 2.273 1.00 67.38 283 LYS F C 1
ATOM 13230 O O . LYS F 1 283 ? -22.804 38.062 2.248 1.00 65.78 283 LYS F O 1
ATOM 13236 N N . ASP F 1 284 ? -21.501 36.555 3.322 1.00 70.07 284 ASP F N 1
ATOM 13237 C CA . ASP F 1 284 ? -21.000 37.425 4.394 1.00 64.40 284 ASP F CA 1
ATOM 13238 C C . ASP F 1 284 ? -22.108 38.292 5.000 1.00 59.32 284 ASP F C 1
ATOM 13239 O O . ASP F 1 284 ? -22.141 39.514 4.847 1.00 58.50 284 ASP F O 1
ATOM 13244 N N . VAL F 1 285 ? -23.024 37.625 5.699 1.00 60.72 285 VAL F N 1
ATOM 13245 C CA . VAL F 1 285 ? -24.188 38.319 6.241 1.00 63.98 285 VAL F CA 1
ATOM 13246 C C . VAL F 1 285 ? -23.954 38.821 7.665 1.00 67.65 285 VAL F C 1
ATOM 13247 O O . VAL F 1 285 ? -24.013 40.030 7.915 1.00 68.50 285 VAL F O 1
ATOM 13251 N N . ASP F 1 286 ? -23.671 37.921 8.606 1.00 73.65 286 ASP F N 1
ATOM 13252 C CA . ASP F 1 286 ? -23.554 38.294 10.012 1.00 73.87 286 ASP F CA 1
ATOM 13253 C C . ASP F 1 286 ? -22.106 38.271 10.482 1.00 71.86 286 ASP F C 1
ATOM 13254 O O . ASP F 1 286 ? -21.333 37.382 10.110 1.00 77.53 286 ASP F O 1
ATOM 13259 N N . GLN F 1 287 ? -21.745 39.268 11.291 1.00 63.74 287 GLN F N 1
ATOM 13260 C CA . GLN F 1 287 ? -20.448 39.311 11.947 1.00 61.50 287 GLN F CA 1
ATOM 13261 C C . GLN F 1 287 ? -20.615 39.790 13.385 1.00 61.02 287 GLN F C 1
ATOM 13262 O O . GLN F 1 287 ? -21.476 40.622 13.681 1.00 65.00 287 GLN F O 1
ATOM 13268 N N . LYS F 1 288 ? -19.777 39.253 14.278 1.00 68.64 288 LYS F N 1
ATOM 13269 C CA . LYS F 1 288 ? -19.727 39.660 15.678 1.00 65.95 288 LYS F CA 1
ATOM 13270 C C . LYS F 1 288 ? -18.287 39.620 16.173 1.00 66.76 288 LYS F C 1
ATOM 13271 O O . LYS F 1 288 ? -17.527 38.714 15.817 1.00 71.90 288 LYS F O 1
ATOM 13277 N N . THR F 1 289 ? -17.919 40.596 17.003 1.00 70.08 289 THR F N 1
ATOM 13278 C CA . THR F 1 289 ? -16.558 40.721 17.501 1.00 70.26 289 THR F CA 1
ATOM 13279 C C . THR F 1 289 ? -16.567 40.933 19.010 1.00 68.71 289 THR F C 1
ATOM 13280 O O . THR F 1 289 ? -17.481 41.552 19.561 1.00 70.94 289 THR F O 1
ATOM 13284 N N . PHE F 1 290 ? -15.543 40.396 19.676 1.00 67.33 290 PHE F N 1
ATOM 13285 C CA . PHE F 1 290 ? -15.363 40.576 21.117 1.00 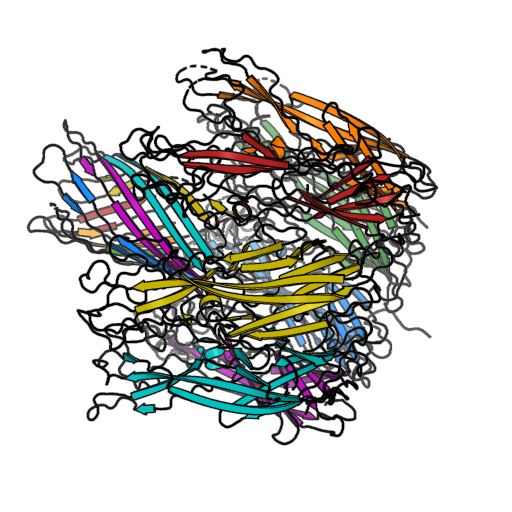71.81 290 PHE F CA 1
ATOM 13286 C C . PHE F 1 290 ? -13.865 40.537 21.397 1.00 74.29 290 PHE F C 1
ATOM 13287 O O . PHE F 1 290 ? -13.237 39.479 21.289 1.00 73.96 290 PHE F O 1
ATOM 13295 N N . ASN F 1 291 ? -13.286 41.687 21.730 1.00 67.71 291 ASN F N 1
ATOM 13296 C CA . ASN F 1 291 ? -11.854 41.811 21.947 1.00 79.79 291 ASN F CA 1
ATOM 13297 C C . ASN F 1 291 ? -11.575 42.026 23.429 1.00 86.27 291 ASN F C 1
ATOM 13298 O O . ASN F 1 291 ? -12.435 42.490 24.183 1.00 85.70 291 ASN F O 1
ATOM 13303 N N . LYS F 1 292 ? -10.340 41.719 23.832 1.00 100.11 292 LYS F N 1
ATOM 13304 C CA . LYS F 1 292 ? -9.936 41.780 25.232 1.00 107.08 292 LYS F CA 1
ATOM 13305 C C . LYS F 1 292 ? -8.435 42.013 25.331 1.00 115.42 292 LYS F C 1
ATOM 13306 O O . LYS F 1 292 ? -7.655 41.408 24.591 1.00 111.44 292 LYS F O 1
ATOM 13312 N N . SER F 1 293 ? -8.040 42.885 26.254 1.00 168.52 293 SER F N 1
ATOM 13313 C CA . SER F 1 293 ? -6.638 43.208 26.471 1.00 172.22 293 SER F CA 1
ATOM 13314 C C . SER F 1 293 ? -6.100 42.494 27.708 1.00 185.64 293 SER F C 1
ATOM 13315 O O . SER F 1 293 ? -6.854 42.095 28.599 1.00 194.44 293 SER F O 1
ATOM 13318 N N . PHE F 1 294 ? -4.774 42.350 27.760 1.00 119.59 294 PHE F N 1
ATOM 13319 C CA . PHE F 1 294 ? -4.126 41.611 28.838 1.00 98.22 294 PHE F CA 1
ATOM 13320 C C . PHE F 1 294 ? -2.721 42.148 29.062 1.00 84.81 294 PHE F C 1
ATOM 13321 O O . PHE F 1 294 ? -1.981 42.379 28.103 1.00 89.15 294 PHE F O 1
ATOM 13329 N N . VAL F 1 295 ? -2.357 42.337 30.328 1.00 77.52 295 VAL F N 1
ATOM 13330 C CA . VAL F 1 295 ? -1.036 42.843 30.688 1.00 74.17 295 VAL F CA 1
ATOM 13331 C C . VAL F 1 295 ? -0.076 41.677 30.925 1.00 75.60 295 VAL F C 1
ATOM 13332 O O . VAL F 1 295 ? -0.360 40.771 31.717 1.00 75.86 295 VAL F O 1
ATOM 13336 N N . LEU F 1 296 ? 1.033 41.662 30.182 1.00 79.80 296 LEU F N 1
ATOM 13337 C CA . LEU F 1 296 ? 2.070 40.641 30.342 1.00 71.12 296 LEU F CA 1
ATOM 13338 C C . LEU F 1 296 ? 3.124 41.173 31.299 1.00 73.38 296 LEU F C 1
ATOM 13339 O O . LEU F 1 296 ? 4.044 41.887 30.900 1.00 76.25 296 LEU F O 1
ATOM 13344 N N . ASP F 1 297 ? 3.007 40.828 32.574 1.00 89.82 297 ASP F N 1
ATOM 13345 C CA . ASP F 1 297 ? 4.080 41.165 33.494 1.00 94.99 297 ASP F CA 1
ATOM 13346 C C . ASP F 1 297 ? 5.281 40.277 33.192 1.00 92.59 297 ASP F C 1
ATOM 13347 O O . ASP F 1 297 ? 5.147 39.066 32.993 1.00 91.73 297 ASP F O 1
ATOM 13352 N N . TRP F 1 298 ? 6.463 40.885 33.163 1.00 78.52 298 TRP F N 1
ATOM 13353 C CA . TRP F 1 298 ? 7.681 40.174 32.809 1.00 79.23 298 TRP F CA 1
ATOM 13354 C C . TRP F 1 298 ? 8.666 40.047 33.960 1.00 83.19 298 TRP F C 1
ATOM 13355 O O . TRP F 1 298 ? 9.629 39.283 33.840 1.00 86.06 298 TRP F O 1
ATOM 13366 N N . LYS F 1 299 ? 8.463 40.769 35.062 1.00 78.24 299 LYS F N 1
ATOM 13367 C CA . LYS F 1 299 ? 9.385 40.661 36.184 1.00 74.95 299 LYS F CA 1
ATOM 13368 C C . LYS F 1 299 ? 8.982 39.546 37.141 1.00 83.83 299 LYS F C 1
ATOM 13369 O O . LYS F 1 299 ? 9.837 38.770 37.583 1.00 92.32 299 LYS F O 1
ATOM 13375 N N . ASN F 1 300 ? 7.695 39.445 37.470 1.00 87.28 300 ASN F N 1
ATOM 13376 C CA . ASN F 1 300 ? 7.186 38.354 38.290 1.00 84.67 300 ASN F CA 1
ATOM 13377 C C . ASN F 1 300 ? 6.596 37.226 37.450 1.00 81.62 300 ASN F C 1
ATOM 13378 O O . ASN F 1 300 ? 6.089 36.251 38.013 1.00 83.82 300 ASN F O 1
ATOM 13383 N N . LYS F 1 301 ? 6.618 37.371 36.122 1.00 80.55 301 LYS F N 1
ATOM 13384 C CA . LYS F 1 301 ? 6.221 36.353 35.136 1.00 86.48 301 LYS F CA 1
ATOM 13385 C C . LYS F 1 301 ? 4.841 35.769 35.442 1.00 90.09 301 LYS F C 1
ATOM 13386 O O . LYS F 1 301 ? 4.619 34.556 35.390 1.00 96.97 301 LYS F O 1
ATOM 13392 N N . LYS F 1 302 ? 3.903 36.663 35.760 1.00 82.37 302 LYS F N 1
ATOM 13393 C CA . LYS F 1 302 ? 2.478 36.377 35.835 1.00 73.24 302 LYS F CA 1
ATOM 13394 C C . LYS F 1 302 ? 1.788 36.908 34.575 1.00 69.60 302 LYS F C 1
ATOM 13395 O O . LYS F 1 302 ? 2.438 37.251 33.580 1.00 68.79 302 LYS F O 1
ATOM 13401 N N . LEU F 1 303 ? 0.459 36.970 34.622 1.00 71.69 303 LEU F N 1
ATOM 13402 C CA . LEU F 1 303 ? -0.340 37.556 33.554 1.00 74.13 303 LEU F CA 1
ATOM 13403 C C . LEU F 1 303 ? -1.691 37.910 34.153 1.00 77.49 303 LEU F C 1
ATOM 13404 O O . LEU F 1 303 ? -2.289 37.082 34.842 1.00 78.50 303 LEU F O 1
ATOM 13409 N N . VAL F 1 304 ? -2.134 39.147 33.969 1.00 77.60 304 VAL F N 1
ATOM 13410 C CA . VAL F 1 304 ? -3.503 39.498 34.346 1.00 80.43 304 VAL F CA 1
ATOM 13411 C C . VAL F 1 304 ? -4.201 40.202 33.187 1.00 80.05 304 VAL F C 1
ATOM 13412 O O . VAL F 1 304 ? -3.933 39.915 32.019 1.00 79.82 304 VAL F O 1
ATOM 13416 N N . VAL G 1 9 ? 24.557 9.207 22.559 1.00 68.18 9 VAL G N 1
ATOM 13417 C CA . VAL G 1 9 ? 25.974 9.435 22.821 1.00 65.35 9 VAL G CA 1
ATOM 13418 C C . VAL G 1 9 ? 26.703 9.776 21.522 1.00 62.92 9 VAL G C 1
ATOM 13419 O O . VAL G 1 9 ? 27.726 10.462 21.538 1.00 63.55 9 VAL G O 1
ATOM 13423 N N . THR G 1 10 ? 26.175 9.293 20.393 1.00 72.02 10 THR G N 1
ATOM 13424 C CA . THR G 1 10 ? 26.679 9.733 19.098 1.00 71.36 10 THR G CA 1
ATOM 13425 C C . THR G 1 10 ? 26.308 11.182 18.824 1.00 77.01 10 THR G C 1
ATOM 13426 O O . THR G 1 10 ? 26.900 11.811 17.940 1.00 76.79 10 THR G O 1
ATOM 13430 N N . ASP G 1 11 ? 25.351 11.718 19.572 1.00 81.94 11 ASP G N 1
ATOM 13431 C CA . ASP G 1 11 ? 24.908 13.096 19.440 1.00 96.10 11 ASP G CA 1
ATOM 13432 C C . ASP G 1 11 ? 25.655 13.973 20.442 1.00 108.17 11 ASP G C 1
ATOM 13433 O O . ASP G 1 11 ? 25.724 13.640 21.630 1.00 105.98 11 ASP G O 1
ATOM 13438 N N . ILE G 1 12 ? 26.223 15.083 19.957 1.00 141.31 12 ILE G N 1
ATOM 13439 C CA . ILE G 1 12 ? 26.914 16.049 20.810 1.00 134.78 12 ILE G CA 1
ATOM 13440 C C . ILE G 1 12 ? 25.861 16.879 21.533 1.00 136.88 12 ILE G C 1
ATOM 13441 O O . ILE G 1 12 ? 24.672 16.797 21.212 1.00 137.58 12 ILE G O 1
ATOM 13446 N N . GLY G 1 13 ? 26.280 17.697 22.491 1.00 111.37 13 GLY G N 1
ATOM 13447 C CA . GLY G 1 13 ? 25.358 18.577 23.179 1.00 96.14 13 GLY G CA 1
ATOM 13448 C C . GLY G 1 13 ? 24.858 18.132 24.537 1.00 88.85 13 GLY G C 1
ATOM 13449 O O . GLY G 1 13 ? 23.811 18.619 24.974 1.00 83.77 13 GLY G O 1
ATOM 13450 N N . GLN G 1 14 ? 25.569 17.250 25.228 1.00 83.34 14 GLN G N 1
ATOM 13451 C CA . GLN G 1 14 ? 25.128 16.745 26.521 1.00 70.15 14 GLN G CA 1
ATOM 13452 C C . GLN G 1 14 ? 25.814 17.508 27.647 1.00 59.15 14 GLN G C 1
ATOM 13453 O O . GLN G 1 14 ? 27.043 17.632 27.659 1.00 58.20 14 GLN G O 1
ATOM 13459 N N . ASN G 1 15 ? 25.051 18.028 28.602 1.00 59.34 15 ASN G N 1
ATOM 13460 C CA . ASN G 1 15 ? 25.673 18.884 29.654 1.00 59.41 15 ASN G CA 1
ATOM 13461 C C . ASN G 1 15 ? 26.551 19.935 28.961 1.00 61.83 15 ASN G C 1
ATOM 13462 O O . ASN G 1 15 ? 27.526 20.403 29.576 1.00 67.93 15 ASN G O 1
ATOM 13467 N N . ALA G 1 16 ? 26.187 20.312 27.735 1.00 61.49 16 ALA G N 1
ATOM 13468 C CA . ALA G 1 16 ? 26.947 21.340 26.990 1.00 62.68 16 ALA G CA 1
ATOM 13469 C C . ALA G 1 16 ? 26.600 22.710 27.552 1.00 71.75 16 ALA G C 1
ATOM 13470 O O . ALA G 1 16 ? 25.757 23.390 26.942 1.00 69.24 16 ALA G O 1
ATOM 13472 N N . LYS G 1 17 ? 27.234 23.088 28.659 1.00 89.35 17 LYS G N 1
ATOM 13473 C CA . LYS G 1 17 ? 26.965 24.386 29.328 1.00 87.96 17 LYS G CA 1
ATOM 13474 C C . LYS G 1 17 ? 26.209 25.365 28.426 1.00 81.18 17 LYS G C 1
ATOM 13475 O O . LYS G 1 17 ? 24.970 25.452 28.545 1.00 77.20 17 LYS G O 1
ATOM 13481 N N . THR G 1 18 ? 26.929 26.108 27.594 1.00 84.61 18 THR G N 1
ATOM 13482 C CA . THR G 1 18 ? 26.288 27.147 26.791 1.00 77.44 18 THR G CA 1
ATOM 13483 C C . THR G 1 18 ? 25.125 26.670 25.928 1.00 80.25 18 THR G C 1
ATOM 13484 O O . THR G 1 18 ? 25.296 25.795 25.072 1.00 82.50 18 THR G O 1
ATOM 13488 N N . HIS G 1 19 ? 23.943 27.239 26.176 1.00 89.92 19 HIS G N 1
ATOM 13489 C CA . HIS G 1 19 ? 22.763 27.077 25.325 1.00 92.65 19 HIS G CA 1
ATOM 13490 C C . HIS G 1 19 ? 22.122 28.463 25.164 1.00 103.96 19 HIS G C 1
ATOM 13491 O O . HIS G 1 19 ? 20.946 28.685 25.435 1.00 102.80 19 HIS G O 1
ATOM 13498 N N . THR G 1 20 ? 22.918 29.418 24.677 1.00 121.72 20 THR G N 1
ATOM 13499 C CA . THR G 1 20 ? 22.602 30.842 24.763 1.00 121.35 20 THR G CA 1
ATOM 13500 C C . THR G 1 20 ? 21.674 31.346 23.661 1.00 118.85 20 THR G C 1
ATOM 13501 O O . THR G 1 20 ? 21.938 32.389 23.055 1.00 118.84 20 THR G O 1
ATOM 13505 N N . SER G 1 21 ? 20.607 30.600 23.387 1.00 103.19 21 SER G N 1
ATOM 13506 C CA . SER G 1 21 ? 19.525 30.976 22.479 1.00 98.66 21 SER G CA 1
ATOM 13507 C C . SER G 1 21 ? 19.158 32.454 22.526 1.00 89.65 21 SER G C 1
ATOM 13508 O O . SER G 1 21 ? 18.729 32.966 23.562 1.00 90.54 21 SER G O 1
ATOM 13511 N N . TYR G 1 22 ? 19.329 33.145 21.403 1.00 90.48 22 TYR G N 1
ATOM 13512 C CA . TYR G 1 22 ? 18.799 34.489 21.213 1.00 87.27 22 TYR G CA 1
ATOM 13513 C C . TYR G 1 22 ? 17.836 34.503 20.030 1.00 91.67 22 TYR G C 1
ATOM 13514 O O . TYR G 1 22 ? 17.737 33.540 19.264 1.00 103.82 22 TYR G O 1
ATOM 13523 N N . ASN G 1 23 ? 17.115 35.616 19.892 1.00 88.43 23 ASN G N 1
ATOM 13524 C CA . ASN G 1 23 ? 16.108 35.782 18.853 1.00 90.30 23 ASN G CA 1
ATOM 13525 C C . ASN G 1 23 ? 16.143 37.220 18.350 1.00 95.49 23 ASN G C 1
ATOM 13526 O O . ASN G 1 23 ? 16.284 38.154 19.143 1.00 100.60 23 ASN G O 1
ATOM 13531 N N . THR G 1 24 ? 15.997 37.392 17.033 1.00 98.22 24 THR G N 1
ATOM 13532 C CA . THR G 1 24 ? 15.930 38.713 16.410 1.00 101.13 24 THR G CA 1
ATOM 13533 C C . THR G 1 24 ? 14.980 38.649 15.222 1.00 97.43 24 THR G C 1
ATOM 13534 O O . THR G 1 24 ? 15.158 37.815 14.329 1.00 102.13 24 THR G O 1
ATOM 13538 N N . PHE G 1 25 ? 13.995 39.550 15.205 1.00 86.16 25 PHE G N 1
ATOM 13539 C CA . PHE G 1 25 ? 12.918 39.546 14.223 1.00 82.26 25 PHE G CA 1
ATOM 13540 C C . PHE G 1 25 ? 12.699 40.942 13.659 1.00 81.29 25 PHE G C 1
ATOM 13541 O O . PHE G 1 25 ? 12.905 41.945 14.349 1.00 82.71 25 PHE G O 1
ATOM 13549 N N . ASN G 1 26 ? 12.295 41.002 12.391 1.00 74.55 26 ASN G N 1
ATOM 13550 C CA . ASN G 1 26 ? 11.921 42.273 11.786 1.00 75.86 26 ASN G CA 1
ATOM 13551 C C . ASN G 1 26 ? 10.892 42.029 10.690 1.00 70.33 26 ASN G C 1
ATOM 13552 O O . ASN G 1 26 ? 10.759 40.919 10.170 1.00 64.31 26 ASN G O 1
ATOM 13557 N N . ASN G 1 27 ? 10.153 43.088 10.355 1.00 68.76 27 ASN G N 1
ATOM 13558 C CA . ASN G 1 27 ? 9.119 43.052 9.330 1.00 68.93 27 ASN G CA 1
ATOM 13559 C C . ASN G 1 27 ? 9.378 44.123 8.279 1.00 69.92 27 ASN G C 1
ATOM 13560 O O . ASN G 1 27 ? 9.710 45.265 8.613 1.00 77.32 27 ASN G O 1
ATOM 13565 N N . GLU G 1 28 ? 9.212 43.752 7.013 1.00 67.61 28 GLU G N 1
ATOM 13566 C CA . GLU G 1 28 ? 9.227 44.691 5.892 1.00 75.25 28 GLU G CA 1
ATOM 13567 C C . GLU G 1 28 ? 7.804 44.775 5.350 1.00 77.35 28 GLU G C 1
ATOM 13568 O O . GLU G 1 28 ? 7.338 43.873 4.649 1.00 74.99 28 GLU G O 1
ATOM 13574 N N . GLN G 1 29 ? 7.116 45.865 5.689 1.00 72.57 29 GLN G N 1
ATOM 13575 C CA . GLN G 1 29 ? 5.679 45.981 5.473 1.00 71.33 29 GLN G CA 1
ATOM 13576 C C . GLN G 1 29 ? 5.291 46.261 4.025 1.00 69.25 29 GLN G C 1
ATOM 13577 O O . GLN G 1 29 ? 4.136 46.019 3.660 1.00 75.91 29 GLN G O 1
ATOM 13583 N N . ALA G 1 30 ? 6.207 46.785 3.204 1.00 65.64 30 ALA G N 1
ATOM 13584 C CA . ALA G 1 30 ? 5.851 47.165 1.837 1.00 68.31 30 ALA G CA 1
ATOM 13585 C C . ALA G 1 30 ? 5.301 45.981 1.049 1.00 66.44 30 ALA G C 1
ATOM 13586 O O . ALA G 1 30 ? 4.229 46.069 0.439 1.00 69.49 30 ALA G O 1
ATOM 13588 N N . ASP G 1 31 ? 6.024 44.865 1.047 1.00 58.83 31 ASP G N 1
ATOM 13589 C CA . ASP G 1 31 ? 5.522 43.609 0.511 1.00 60.19 31 ASP G CA 1
ATOM 13590 C C . ASP G 1 31 ? 5.058 42.674 1.621 1.00 60.33 31 ASP G C 1
ATOM 13591 O O . ASP G 1 31 ? 4.876 41.477 1.379 1.00 57.19 31 ASP G O 1
ATOM 13596 N N . ASN G 1 32 ? 4.902 43.203 2.835 1.00 71.64 32 ASN G N 1
ATOM 13597 C CA . ASN G 1 32 ? 4.419 42.495 4.024 1.00 65.83 32 ASN G CA 1
ATOM 13598 C C . ASN G 1 32 ? 5.126 41.150 4.230 1.00 63.86 32 ASN G C 1
ATOM 13599 O O . ASN G 1 32 ? 4.519 40.079 4.226 1.00 60.28 32 ASN G O 1
ATOM 13604 N N . MET G 1 33 ? 6.443 41.230 4.405 1.00 58.52 33 MET G N 1
ATOM 13605 C CA . MET G 1 33 ? 7.268 40.084 4.762 1.00 57.68 33 MET G CA 1
ATOM 13606 C C . MET G 1 33 ? 7.779 40.259 6.185 1.00 59.45 33 MET G C 1
ATOM 13607 O O . MET G 1 33 ? 8.091 41.376 6.608 1.00 65.87 33 MET G O 1
ATOM 13612 N N . THR G 1 34 ? 7.870 39.151 6.919 1.00 56.92 34 THR G N 1
ATOM 13613 C CA . THR G 1 34 ? 8.306 39.164 8.316 1.00 57.55 34 THR G CA 1
ATOM 13614 C C . THR G 1 34 ? 9.367 38.084 8.517 1.00 61.69 34 THR G C 1
ATOM 13615 O O . THR G 1 34 ? 9.054 36.891 8.569 1.00 66.06 34 THR G O 1
ATOM 13619 N N . MET G 1 35 ? 10.625 38.503 8.625 1.00 73.22 35 MET G N 1
ATOM 13620 C CA . MET G 1 35 ? 11.718 37.572 8.861 1.00 71.40 35 MET G CA 1
ATOM 13621 C C . MET G 1 35 ? 11.856 37.254 10.347 1.00 69.62 35 MET G C 1
ATOM 13622 O O . MET G 1 35 ? 11.674 38.124 11.205 1.00 70.61 35 MET G O 1
ATOM 13627 N N . SER G 1 36 ? 12.164 35.991 10.647 1.00 64.13 36 SER G N 1
ATOM 13628 C CA . SER G 1 36 ? 12.432 35.546 12.007 1.00 62.90 36 SER G CA 1
ATOM 13629 C C . SER G 1 36 ? 13.584 34.551 11.989 1.00 65.46 36 SER G C 1
ATOM 13630 O O . SER G 1 36 ? 13.742 33.783 11.035 1.00 71.17 36 SER G O 1
ATOM 13633 N N . LEU G 1 37 ? 14.388 34.565 13.053 1.00 70.00 37 LEU G N 1
ATOM 13634 C CA . LEU G 1 37 ? 15.542 33.681 13.128 1.00 78.17 37 LEU G CA 1
ATOM 13635 C C . LEU G 1 37 ? 15.775 33.261 14.578 1.00 88.56 37 LEU G C 1
ATOM 13636 O O . LEU G 1 37 ? 15.451 34.002 15.509 1.00 88.84 37 LEU G O 1
ATOM 13641 N N . LYS G 1 38 ? 16.352 32.066 14.762 1.00 133.53 38 LYS G N 1
ATOM 13642 C CA . LYS G 1 38 ? 16.528 31.468 16.092 1.00 138.75 38 LYS G CA 1
ATOM 13643 C C . LYS G 1 38 ? 17.876 30.748 16.180 1.00 144.26 38 LYS G C 1
ATOM 13644 O O . LYS G 1 38 ? 18.026 29.638 15.660 1.00 139.21 38 LYS G O 1
ATOM 13650 N N . VAL G 1 39 ? 18.857 31.383 16.833 1.00 114.15 39 VAL G N 1
ATOM 13651 C CA . VAL G 1 39 ? 20.190 30.812 17.028 1.00 110.47 39 VAL G CA 1
ATOM 13652 C C . VAL G 1 39 ? 20.363 30.365 18.474 1.00 102.42 39 VAL G C 1
ATOM 13653 O O . VAL G 1 39 ? 19.798 30.956 19.400 1.00 100.96 39 VAL G O 1
ATOM 13657 N N . THR G 1 40 ? 21.145 29.301 18.659 1.00 107.73 40 THR G N 1
ATOM 13658 C CA . THR G 1 40 ? 21.616 28.873 19.971 1.00 105.14 40 THR G CA 1
ATOM 13659 C C . THR G 1 40 ? 23.087 28.490 19.864 1.00 96.41 40 THR G C 1
ATOM 13660 O O . THR G 1 40 ? 23.449 27.664 19.020 1.00 91.67 40 THR G O 1
ATOM 13664 N N . PHE G 1 41 ? 23.934 29.092 20.704 1.00 91.02 41 PHE G N 1
ATOM 13665 C CA . PHE G 1 41 ? 25.359 28.773 20.723 1.00 83.01 41 PHE G CA 1
ATOM 13666 C C . PHE G 1 41 ? 25.650 27.640 21.695 1.00 86.46 41 PHE G C 1
ATOM 13667 O O . PHE G 1 41 ? 25.199 27.663 22.845 1.00 94.08 41 PHE G O 1
ATOM 13675 N N . ILE G 1 42 ? 26.410 26.655 21.223 1.00 87.57 42 ILE G N 1
ATOM 13676 C CA . ILE G 1 42 ? 26.917 25.559 22.039 1.00 93.76 42 ILE G CA 1
ATOM 13677 C C . ILE G 1 42 ? 28.430 25.524 21.874 1.00 86.70 42 ILE G C 1
ATOM 13678 O O . ILE G 1 42 ? 28.933 25.493 20.745 1.00 91.66 42 ILE G O 1
ATOM 13683 N N . ASP G 1 43 ? 29.154 25.551 22.989 1.00 80.36 43 ASP G N 1
ATOM 13684 C CA . ASP G 1 43 ? 30.617 25.555 22.984 1.00 75.85 43 ASP G CA 1
ATOM 13685 C C . ASP G 1 43 ? 31.076 24.259 23.647 1.00 83.50 43 ASP G C 1
ATOM 13686 O O . ASP G 1 43 ? 31.259 24.199 24.866 1.00 85.90 43 ASP G O 1
ATOM 13691 N N . ASP G 1 44 ? 31.258 23.222 22.835 1.00 106.48 44 ASP G N 1
ATOM 13692 C CA . ASP G 1 44 ? 31.658 21.917 23.345 1.00 112.76 44 ASP G CA 1
ATOM 13693 C C . ASP G 1 44 ? 33.168 21.880 23.547 1.00 116.83 44 ASP G C 1
ATOM 13694 O O . ASP G 1 44 ? 33.916 22.004 22.571 1.00 117.70 44 ASP G O 1
ATOM 13699 N N . PRO G 1 45 ? 33.654 21.721 24.781 1.00 121.24 45 PRO G N 1
ATOM 13700 C CA . PRO G 1 45 ? 35.111 21.660 24.994 1.00 119.65 45 PRO G CA 1
ATOM 13701 C C . PRO G 1 45 ? 35.783 20.457 24.353 1.00 136.66 45 PRO G C 1
ATOM 13702 O O . PRO G 1 45 ? 36.958 20.547 23.973 1.00 135.01 45 PRO G O 1
ATOM 13706 N N . SER G 1 46 ? 35.079 19.329 24.230 1.00 144.03 46 SER G N 1
ATOM 13707 C CA . SER G 1 46 ? 35.667 18.153 23.595 1.00 135.58 46 SER G CA 1
ATOM 13708 C C . SER G 1 46 ? 35.959 18.389 22.120 1.00 133.85 46 SER G C 1
ATOM 13709 O O . SER G 1 46 ? 36.933 17.844 21.588 1.00 138.87 46 SER G O 1
ATOM 13712 N N . ALA G 1 47 ? 35.141 19.194 21.450 1.00 133.30 47 ALA G N 1
ATOM 13713 C CA . ALA G 1 47 ? 35.337 19.469 20.036 1.00 132.88 47 ALA G CA 1
ATOM 13714 C C . ALA G 1 47 ? 36.542 20.386 19.829 1.00 124.85 47 ALA G C 1
ATOM 13715 O O . ALA G 1 47 ? 37.168 20.871 20.776 1.00 127.64 47 ALA G O 1
ATOM 13717 N N . ASP G 1 48 ? 36.872 20.621 18.560 1.00 104.77 48 ASP G N 1
ATOM 13718 C CA . ASP G 1 48 ? 37.890 21.600 18.207 1.00 97.93 48 ASP G CA 1
ATOM 13719 C C . ASP G 1 48 ? 37.308 22.990 18.026 1.00 96.84 48 ASP G C 1
ATOM 13720 O O . ASP G 1 48 ? 37.997 23.983 18.283 1.00 93.50 48 ASP G O 1
ATOM 13725 N N . LYS G 1 49 ? 36.059 23.081 17.579 1.00 92.88 49 LYS G N 1
ATOM 13726 C CA . LYS G 1 49 ? 35.452 24.342 17.192 1.00 95.21 49 LYS G CA 1
ATOM 13727 C C . LYS G 1 49 ? 34.153 24.527 17.968 1.00 99.62 49 LYS G C 1
ATOM 13728 O O . LYS G 1 49 ? 33.710 23.638 18.702 1.00 102.83 49 LYS G O 1
ATOM 13734 N N . GLN G 1 50 ? 33.534 25.691 17.795 1.00 124.01 50 GLN G N 1
ATOM 13735 C CA . GLN G 1 50 ? 32.290 26.035 18.470 1.00 123.58 50 GLN G CA 1
ATOM 13736 C C . GLN G 1 50 ? 31.134 25.998 17.479 1.00 118.80 50 GLN G C 1
ATOM 13737 O O . GLN G 1 50 ? 31.241 26.533 16.370 1.00 115.37 50 GLN G O 1
ATOM 13743 N N . ILE G 1 51 ? 30.034 25.366 17.883 1.00 110.03 51 ILE G N 1
ATOM 13744 C CA . ILE G 1 51 ? 28.889 25.135 17.012 1.00 98.28 51 ILE G CA 1
ATOM 13745 C C . ILE G 1 51 ? 27.796 26.139 17.352 1.00 93.87 51 ILE G C 1
ATOM 13746 O O . ILE G 1 51 ? 27.619 26.536 18.510 1.00 95.76 51 ILE G O 1
ATOM 13751 N N . ALA G 1 52 ? 27.066 26.573 16.327 1.00 79.24 52 ALA G N 1
ATOM 13752 C CA . ALA G 1 52 ? 25.936 27.479 16.504 1.00 82.14 52 ALA G CA 1
ATOM 13753 C C . ALA G 1 52 ? 24.859 27.095 15.504 1.00 85.17 52 ALA G C 1
ATOM 13754 O O . ALA G 1 52 ? 25.103 27.111 14.294 1.00 86.53 52 ALA G O 1
ATOM 13756 N N . VAL G 1 53 ? 23.664 26.790 16.004 1.00 70.67 53 VAL G N 1
ATOM 13757 C CA . VAL G 1 53 ? 22.557 26.318 15.180 1.00 69.79 53 VAL G CA 1
ATOM 13758 C C . VAL G 1 53 ? 21.572 27.461 14.980 1.00 75.67 53 VAL G C 1
ATOM 13759 O O . VAL G 1 53 ? 21.106 28.062 15.955 1.00 85.03 53 VAL G O 1
ATOM 13763 N N . ILE G 1 54 ? 21.248 27.754 13.722 1.00 72.43 54 ILE G N 1
ATOM 13764 C CA . ILE G 1 54 ? 20.328 28.828 13.365 1.00 72.94 54 ILE G CA 1
ATOM 13765 C C . ILE G 1 54 ? 19.048 28.207 12.818 1.00 72.79 54 ILE G C 1
ATOM 13766 O O . ILE G 1 54 ? 19.095 27.292 11.987 1.00 68.32 54 ILE G O 1
ATOM 13771 N N . ASN G 1 55 ? 17.907 28.664 13.331 1.00 76.62 55 ASN G N 1
ATOM 13772 C CA . ASN G 1 55 ? 16.593 28.188 12.914 1.00 69.46 55 ASN G CA 1
ATOM 13773 C C . ASN G 1 55 ? 15.813 29.372 12.364 1.00 62.40 55 ASN G C 1
ATOM 13774 O O . ASN G 1 55 ? 15.544 30.331 13.095 1.00 67.38 55 ASN G O 1
ATOM 13779 N N . THR G 1 56 ? 15.450 29.305 11.086 1.00 63.29 56 THR G N 1
ATOM 13780 C CA . THR G 1 56 ? 14.690 30.375 10.456 1.00 56.01 56 THR G CA 1
ATOM 13781 C C . THR G 1 56 ? 13.207 30.067 10.589 1.00 59.12 56 THR G C 1
ATOM 13782 O O . THR G 1 56 ? 12.759 28.971 10.239 1.00 67.36 56 THR G O 1
ATOM 13786 N N . THR G 1 57 ? 12.450 31.041 11.078 1.00 54.91 57 THR G N 1
ATOM 13787 C CA . THR G 1 57 ? 11.028 30.868 11.348 1.00 51.88 57 THR G CA 1
ATOM 13788 C C . THR G 1 57 ? 10.312 32.133 10.890 1.00 54.64 57 THR G C 1
ATOM 13789 O O . THR G 1 57 ? 10.848 32.938 10.120 1.00 60.79 57 THR G O 1
ATOM 13793 N N . GLY G 1 58 ? 9.081 32.312 11.351 1.00 49.79 58 GLY G N 1
ATOM 13794 C CA . GLY G 1 58 ? 8.267 33.410 10.879 1.00 44.67 58 GLY G CA 1
ATOM 13795 C C . GLY G 1 58 ? 7.450 32.979 9.682 1.00 45.95 58 GLY G C 1
ATOM 13796 O O . GLY G 1 58 ? 7.101 31.802 9.557 1.00 50.60 58 GLY G O 1
ATOM 13797 N N . SER G 1 59 ? 7.142 33.916 8.791 1.00 40.82 59 SER G N 1
ATOM 13798 C CA . SER G 1 59 ? 6.356 33.597 7.610 1.00 46.33 59 SER G CA 1
ATOM 13799 C C . SER G 1 59 ? 6.627 34.647 6.544 1.00 51.07 59 SER G C 1
ATOM 13800 O O . SER G 1 59 ? 7.262 35.673 6.797 1.00 54.19 59 SER G O 1
ATOM 13803 N N . PHE G 1 60 ? 6.128 34.376 5.342 1.00 53.40 60 PHE G N 1
ATOM 13804 C CA . PHE G 1 60 ? 6.175 35.336 4.247 1.00 54.81 60 PHE G CA 1
ATOM 13805 C C . PHE G 1 60 ? 4.871 35.216 3.479 1.00 49.20 60 PHE G C 1
ATOM 13806 O O . PHE G 1 60 ? 4.520 34.130 3.011 1.00 51.59 60 PHE G O 1
ATOM 13814 N N . MET G 1 61 ? 4.168 36.335 3.349 1.00 46.33 61 MET G N 1
ATOM 13815 C CA . MET G 1 61 ? 2.832 36.346 2.781 1.00 49.71 61 MET G CA 1
ATOM 13816 C C . MET G 1 61 ? 2.872 36.324 1.260 1.00 48.93 61 MET G C 1
ATOM 13817 O O . MET G 1 61 ? 3.805 36.828 0.630 1.00 48.84 61 MET G O 1
ATOM 13822 N N . LYS G 1 62 ? 1.832 35.735 0.672 1.00 47.46 62 LYS G N 1
ATOM 13823 C CA . LYS G 1 62 ? 1.660 35.828 -0.772 1.00 46.14 62 LYS G CA 1
ATOM 13824 C C . LYS G 1 62 ? 1.168 37.214 -1.166 1.00 45.68 62 LYS G C 1
ATOM 13825 O O . LYS G 1 62 ? 1.702 37.831 -2.096 1.00 55.67 62 LYS G O 1
ATOM 13831 N N . ALA G 1 63 ? 0.159 37.721 -0.455 1.00 43.04 63 ALA G N 1
ATOM 13832 C CA . ALA G 1 63 ? -0.424 39.040 -0.699 1.00 41.78 63 ALA G CA 1
ATOM 13833 C C . ALA G 1 63 ? -0.855 39.166 -2.159 1.00 48.68 63 ALA G C 1
ATOM 13834 O O . ALA G 1 63 ? -0.416 40.048 -2.896 1.00 50.78 63 ALA G O 1
ATOM 13836 N N . ASN G 1 64 ? -1.744 38.254 -2.558 1.00 53.90 64 ASN G N 1
ATOM 13837 C CA . ASN G 1 64 ? -2.113 38.026 -3.950 1.00 56.84 64 ASN G CA 1
ATOM 13838 C C . ASN G 1 64 ? -3.167 39.010 -4.440 1.00 67.04 64 ASN G C 1
ATOM 13839 O O . ASN G 1 64 ? -4.352 38.865 -4.113 1.00 70.51 64 ASN G O 1
ATOM 13844 N N . PRO G 1 65 ? -2.781 40.020 -5.225 1.00 73.50 65 PRO G N 1
ATOM 13845 C CA . PRO G 1 65 ? -3.773 40.962 -5.748 1.00 91.68 65 PRO G CA 1
ATOM 13846 C C . PRO G 1 65 ? -4.220 40.616 -7.158 1.00 101.75 65 PRO G C 1
ATOM 13847 O O . PRO G 1 65 ? -3.619 39.767 -7.822 1.00 83.30 65 PRO G O 1
ATOM 13851 N N . THR G 1 66 ? -5.279 41.262 -7.623 1.00 156.44 66 THR G N 1
ATOM 13852 C CA . THR G 1 66 ? -5.617 41.299 -9.042 1.00 156.10 66 THR G CA 1
ATOM 13853 C C . THR G 1 66 ? -5.426 42.751 -9.466 1.00 169.14 66 THR G C 1
ATOM 13854 O O . THR G 1 66 ? -6.346 43.566 -9.378 1.00 166.82 66 THR G O 1
ATOM 13858 N N . LEU G 1 67 ? -4.216 43.072 -9.926 1.00 119.73 67 LEU G N 1
ATOM 13859 C CA . LEU G 1 67 ? -3.834 44.461 -10.134 1.00 109.45 67 LEU G CA 1
ATOM 13860 C C . LEU G 1 67 ? -4.210 44.990 -11.509 1.00 100.62 67 LEU G C 1
ATOM 13861 O O . LEU G 1 67 ? -4.015 46.182 -11.773 1.00 104.73 67 LEU G O 1
ATOM 13866 N N . SER G 1 68 ? -4.751 44.146 -12.384 1.00 92.34 68 SER G N 1
ATOM 13867 C CA . SER G 1 68 ? -5.256 44.595 -13.673 1.00 89.85 68 SER G CA 1
ATOM 13868 C C . SER G 1 68 ? -6.758 44.400 -13.783 1.00 93.24 68 SER G C 1
ATOM 13869 O O . SER G 1 68 ? -7.297 44.424 -14.893 1.00 93.07 68 SER G O 1
ATOM 13872 N N . ASP G 1 69 ? -7.434 44.195 -12.654 1.00 93.83 69 ASP G N 1
ATOM 13873 C CA . ASP G 1 69 ? -8.875 43.988 -12.608 1.00 90.24 69 ASP G CA 1
ATOM 13874 C C . ASP G 1 69 ? -9.539 45.068 -13.448 1.00 79.01 69 ASP G C 1
ATOM 13875 O O . ASP G 1 69 ? -9.270 46.252 -13.240 1.00 87.22 69 ASP G O 1
ATOM 13880 N N . ALA G 1 70 ? -10.347 44.666 -14.435 1.00 70.62 70 ALA G N 1
ATOM 13881 C CA . ALA G 1 70 ? -10.836 45.525 -15.509 1.00 82.32 70 ALA G CA 1
ATOM 13882 C C . ALA G 1 70 ? -11.290 46.864 -14.949 1.00 103.57 70 ALA G C 1
ATOM 13883 O O . ALA G 1 70 ? -12.157 46.917 -14.071 1.00 104.41 70 ALA G O 1
ATOM 13885 N N . PRO G 1 71 ? -10.686 47.971 -15.423 1.00 80.56 71 PRO G N 1
ATOM 13886 C CA . PRO G 1 71 ? -10.824 49.269 -14.745 1.00 73.37 71 PRO G CA 1
ATOM 13887 C C . PRO G 1 71 ? -12.274 49.663 -14.547 1.00 78.38 71 PRO G C 1
ATOM 13888 O O . PRO G 1 71 ? -12.709 49.899 -13.416 1.00 77.69 71 PRO G O 1
ATOM 13892 N N . VAL G 1 72 ? -13.029 49.742 -15.636 1.00 78.59 72 VAL G N 1
ATOM 13893 C CA . VAL G 1 72 ? -14.453 50.027 -15.569 1.00 75.50 72 VAL G CA 1
ATOM 13894 C C . VAL G 1 72 ? -15.271 48.856 -16.092 1.00 81.74 72 VAL G C 1
ATOM 13895 O O . VAL G 1 72 ? -16.476 48.998 -16.323 1.00 81.46 72 VAL G O 1
ATOM 13899 N N . ASP G 1 73 ? -14.636 47.698 -16.274 1.00 76.33 73 ASP G N 1
ATOM 13900 C CA . ASP G 1 73 ? -15.244 46.508 -16.865 1.00 68.55 73 ASP G CA 1
ATOM 13901 C C . ASP G 1 73 ? -15.838 46.821 -18.236 1.00 70.99 73 ASP G C 1
ATOM 13902 O O . ASP G 1 73 ? -17.046 46.744 -18.464 1.00 84.29 73 ASP G O 1
ATOM 13907 N N . GLY G 1 74 ? -14.948 47.183 -19.161 1.00 78.05 74 GLY G N 1
ATOM 13908 C CA . GLY G 1 74 ? -15.351 47.501 -20.515 1.00 85.78 74 GLY G CA 1
ATOM 13909 C C . GLY G 1 74 ? -15.368 46.269 -21.400 1.00 95.01 74 GLY G C 1
ATOM 13910 O O . GLY G 1 74 ? -14.422 45.476 -21.402 1.00 97.59 74 GLY G O 1
ATOM 13911 N N . TYR G 1 75 ? -16.501 46.023 -22.087 1.00 93.74 75 TYR G N 1
ATOM 13912 C CA . TYR G 1 75 ? -16.732 44.718 -22.793 1.00 93.70 75 TYR G CA 1
ATOM 13913 C C . TYR G 1 75 ? -15.977 44.471 -24.119 1.00 97.84 75 TYR G C 1
ATOM 13914 O O . TYR G 1 75 ? -15.400 43.380 -24.213 1.00 106.96 75 TYR G O 1
ATOM 13923 N N . PRO G 1 76 ? -16.060 45.280 -25.195 1.00 97.60 76 PRO G N 1
ATOM 13924 C CA . PRO G 1 76 ? -15.360 44.935 -26.428 1.00 103.16 76 PRO G CA 1
ATOM 13925 C C . PRO G 1 76 ? -13.945 45.474 -26.580 1.00 112.47 76 PRO G C 1
ATOM 13926 O O . PRO G 1 76 ? -13.071 44.731 -27.063 1.00 116.55 76 PRO G O 1
ATOM 13930 N N . ILE G 1 77 ? -13.720 46.728 -26.176 1.00 126.05 77 ILE G N 1
ATOM 13931 C CA . ILE G 1 77 ? -12.363 47.352 -26.259 1.00 123.49 77 ILE G CA 1
ATOM 13932 C C . ILE G 1 77 ? -11.545 46.828 -25.064 1.00 118.60 77 ILE G C 1
ATOM 13933 O O . ILE G 1 77 ? -10.561 46.105 -25.325 1.00 119.13 77 ILE G O 1
ATOM 13938 N N . PRO G 1 78 ? -11.857 47.123 -23.779 1.00 113.97 78 PRO G N 1
ATOM 13939 C CA . PRO G 1 78 ? -11.110 46.503 -22.672 1.00 112.10 78 PRO G CA 1
ATOM 13940 C C . PRO G 1 78 ? -11.321 45.002 -22.641 1.00 122.29 78 PRO G C 1
ATOM 13941 O O . PRO G 1 78 ? -10.358 44.239 -22.485 1.00 132.85 78 PRO G O 1
ATOM 13945 N N . GLY G 1 79 ? -12.570 44.564 -22.798 1.00 121.40 79 GLY G N 1
ATOM 13946 C CA . GLY G 1 79 ? -12.885 43.145 -22.828 1.00 133.91 79 GLY G CA 1
ATOM 13947 C C . GLY G 1 79 ? -12.412 42.406 -21.593 1.00 156.30 79 GLY G C 1
ATOM 13948 O O . GLY G 1 79 ? -12.637 42.828 -20.452 1.00 152.70 79 GLY G O 1
ATOM 13949 N N . ALA G 1 80 ? -11.744 41.279 -21.832 1.00 209.90 80 ALA G N 1
ATOM 13950 C CA . ALA G 1 80 ? -11.334 40.347 -20.785 1.00 206.64 80 ALA G CA 1
ATOM 13951 C C . ALA G 1 80 ? -9.853 40.591 -20.513 1.00 200.43 80 ALA G C 1
ATOM 13952 O O . ALA G 1 80 ? -8.973 39.892 -21.012 1.00 194.52 80 ALA G O 1
ATOM 13954 N N . SER G 1 81 ? -9.581 41.613 -19.702 1.00 132.73 81 SER G N 1
ATOM 13955 C CA . SER G 1 81 ? -8.218 42.002 -19.346 1.00 115.49 81 SER G CA 1
ATOM 13956 C C . SER G 1 81 ? -8.046 42.053 -17.826 1.00 111.81 81 SER G C 1
ATOM 13957 O O . SER G 1 81 ? -7.684 43.082 -17.259 1.00 113.46 81 SER G O 1
ATOM 13960 N N . VAL G 1 82 ? -8.315 40.935 -17.156 1.00 119.05 82 VAL G N 1
ATOM 13961 C CA . VAL G 1 82 ? -8.074 40.804 -15.722 1.00 126.32 82 VAL G CA 1
ATOM 13962 C C . VAL G 1 82 ? -6.926 39.826 -15.507 1.00 100.19 82 VAL G C 1
ATOM 13963 O O . VAL G 1 82 ? -6.964 38.690 -15.994 1.00 111.75 82 VAL G O 1
ATOM 13967 N N . THR G 1 83 ? -5.904 40.275 -14.785 1.00 82.79 83 THR G N 1
ATOM 13968 C CA . THR G 1 83 ? -4.715 39.492 -14.490 1.00 76.58 83 THR G CA 1
ATOM 13969 C C . THR G 1 83 ? -4.663 39.159 -13.005 1.00 76.25 83 THR G C 1
ATOM 13970 O O . THR G 1 83 ? -5.322 39.798 -12.179 1.00 84.98 83 THR G O 1
ATOM 13974 N N . LEU G 1 84 ? -3.866 38.146 -12.669 1.00 74.52 84 LEU G N 1
ATOM 13975 C CA . LEU G 1 84 ? -3.626 37.800 -11.275 1.00 77.01 84 LEU G CA 1
ATOM 13976 C C . LEU G 1 84 ? -2.138 37.539 -11.091 1.00 76.75 84 LEU G C 1
ATOM 13977 O O . LEU G 1 84 ? -1.548 36.730 -11.815 1.00 75.15 84 LEU G O 1
ATOM 13982 N N . ARG G 1 85 ? -1.530 38.254 -10.142 1.00 69.92 85 ARG G N 1
ATOM 13983 C CA . ARG G 1 85 ? -0.095 38.146 -9.870 1.00 65.98 85 ARG G CA 1
ATOM 13984 C C . ARG G 1 85 ? 0.121 37.037 -8.842 1.00 71.23 85 ARG G C 1
ATOM 13985 O O . ARG G 1 85 ? 0.217 37.266 -7.634 1.00 70.51 85 ARG G O 1
ATOM 13993 N N . TYR G 1 86 ? 0.174 35.802 -9.338 1.00 76.75 86 TYR G N 1
ATOM 13994 C CA . TYR G 1 86 ? 0.424 34.655 -8.474 1.00 82.45 86 TYR G CA 1
ATOM 13995 C C . TYR G 1 86 ? 1.920 34.384 -8.379 1.00 93.39 86 TYR G C 1
ATOM 13996 O O . TYR G 1 86 ? 2.548 34.081 -9.403 1.00 92.13 86 TYR G O 1
ATOM 14005 N N . PRO G 1 87 ? 2.524 34.480 -7.198 1.00 123.27 87 PRO G N 1
ATOM 14006 C CA . PRO G 1 87 ? 3.956 34.191 -7.076 1.00 115.46 87 PRO G CA 1
ATOM 14007 C C . PRO G 1 87 ? 4.249 32.712 -7.285 1.00 113.25 87 PRO G C 1
ATOM 14008 O O . PRO G 1 87 ? 3.425 31.841 -6.997 1.00 127.07 87 PRO G O 1
ATOM 14012 N N . SER G 1 88 ? 5.445 32.437 -7.802 1.00 89.10 88 SER G N 1
ATOM 14013 C CA . SER G 1 88 ? 5.858 31.079 -8.133 1.00 73.48 88 SER G CA 1
ATOM 14014 C C . SER G 1 88 ? 7.049 30.599 -7.318 1.00 64.65 88 SER G C 1
ATOM 14015 O O . SER G 1 88 ? 6.968 29.546 -6.675 1.00 64.77 88 SER G O 1
ATOM 14018 N N . GLN G 1 89 ? 8.154 31.339 -7.321 1.00 59.49 89 GLN G N 1
ATOM 14019 C CA . GLN G 1 89 ? 9.388 30.907 -6.681 1.00 47.63 89 GLN G CA 1
ATOM 14020 C C . GLN G 1 89 ? 9.581 31.612 -5.348 1.00 49.64 89 GLN G C 1
ATOM 14021 O O . GLN G 1 89 ? 9.205 32.777 -5.190 1.00 61.77 89 GLN G O 1
ATOM 14027 N N . TYR G 1 90 ? 10.166 30.886 -4.378 1.00 42.60 90 TYR G N 1
ATOM 14028 C CA . TYR G 1 90 ? 10.450 31.417 -3.041 1.00 43.72 90 TYR G CA 1
ATOM 14029 C C . TYR G 1 90 ? 11.865 30.996 -2.645 1.00 44.14 90 TYR G C 1
ATOM 14030 O O . TYR G 1 90 ? 12.073 30.016 -1.926 1.00 47.33 90 TYR G O 1
ATOM 14039 N N . ASP G 1 91 ? 12.846 31.761 -3.112 1.00 47.27 91 ASP G N 1
ATOM 14040 C CA . ASP G 1 91 ? 14.242 31.466 -2.827 1.00 50.40 91 ASP G CA 1
ATOM 14041 C C . ASP G 1 91 ? 14.636 32.027 -1.467 1.00 53.44 91 ASP G C 1
ATOM 14042 O O . ASP G 1 91 ? 14.323 33.178 -1.147 1.00 55.24 91 ASP G O 1
ATOM 14047 N N . ILE G 1 92 ? 15.318 31.213 -0.666 1.00 47.55 92 ILE G N 1
ATOM 14048 C CA . ILE G 1 92 ? 15.890 31.652 0.602 1.00 42.60 92 ILE G CA 1
ATOM 14049 C C . ILE G 1 92 ? 17.379 31.341 0.557 1.00 48.15 92 ILE G C 1
ATOM 14050 O O . ILE G 1 92 ? 17.770 30.183 0.369 1.00 60.24 92 ILE G O 1
ATOM 14055 N N . ALA G 1 93 ? 18.208 32.370 0.735 1.00 46.40 93 ALA G N 1
ATOM 14056 C CA . ALA G 1 93 ? 19.649 32.249 0.572 1.00 52.45 93 ALA G CA 1
ATOM 14057 C C . ALA G 1 93 ? 20.377 32.778 1.801 1.00 56.61 93 ALA G C 1
ATOM 14058 O O . ALA G 1 93 ? 19.914 33.708 2.466 1.00 60.35 93 ALA G O 1
ATOM 14060 N N . MET G 1 94 ? 21.533 32.176 2.089 1.00 66.53 94 MET G N 1
ATOM 14061 C CA . MET G 1 94 ? 22.423 32.607 3.169 1.00 69.26 94 MET G CA 1
ATOM 14062 C C . MET G 1 94 ? 23.845 32.686 2.615 1.00 72.82 94 MET G C 1
ATOM 14063 O O . MET G 1 94 ? 24.510 31.659 2.459 1.00 72.39 94 MET G O 1
ATOM 14068 N N . ASN G 1 95 ? 24.310 33.903 2.323 1.00 79.93 95 ASN G N 1
ATOM 14069 C CA . ASN G 1 95 ? 25.589 34.144 1.649 1.00 86.36 95 ASN G CA 1
ATOM 14070 C C . ASN G 1 95 ? 26.602 34.722 2.637 1.00 82.05 95 ASN G C 1
ATOM 14071 O O . ASN G 1 95 ? 26.565 35.914 2.952 1.00 74.84 95 ASN G O 1
ATOM 14076 N N . LEU G 1 96 ? 27.500 33.871 3.129 1.00 87.03 96 LEU G N 1
ATOM 14077 C CA . LEU G 1 96 ? 28.620 34.345 3.933 1.00 83.86 96 LEU G CA 1
ATOM 14078 C C . LEU G 1 96 ? 29.557 35.225 3.113 1.00 76.93 96 LEU G C 1
ATOM 14079 O O . LEU G 1 96 ? 29.818 34.958 1.937 1.00 79.39 96 LEU G O 1
ATOM 14084 N N . GLN G 1 97 ? 30.059 36.284 3.747 1.00 77.61 97 GLN G N 1
ATOM 14085 C CA . GLN G 1 97 ? 31.045 37.146 3.110 1.00 72.39 97 GLN G CA 1
ATOM 14086 C C . GLN G 1 97 ? 32.314 36.350 2.833 1.00 74.05 97 GLN G C 1
ATOM 14087 O O . GLN G 1 97 ? 32.685 35.451 3.592 1.00 80.40 97 GLN G O 1
ATOM 14093 N N . ASP G 1 98 ? 32.989 36.683 1.733 1.00 73.09 98 ASP G N 1
ATOM 14094 C CA . ASP G 1 98 ? 34.061 35.816 1.260 1.00 68.79 98 ASP G CA 1
ATOM 14095 C C . ASP G 1 98 ? 35.350 35.994 2.050 1.00 71.89 98 ASP G C 1
ATOM 14096 O O . ASP G 1 98 ? 36.422 36.175 1.465 1.00 65.28 98 ASP G O 1
ATOM 14101 N N . ASN G 1 99 ? 35.259 35.956 3.378 1.00 79.96 99 ASN G N 1
ATOM 14102 C CA . ASN G 1 99 ? 36.452 35.821 4.205 1.00 78.05 99 ASN G CA 1
ATOM 14103 C C . ASN G 1 99 ? 36.268 34.924 5.419 1.00 89.03 99 ASN G C 1
ATOM 14104 O O . ASN G 1 99 ? 37.274 34.525 6.016 1.00 92.49 99 ASN G O 1
ATOM 14109 N N . THR G 1 100 ? 35.038 34.590 5.814 1.00 107.84 100 THR G N 1
ATOM 14110 C CA . THR G 1 100 ? 34.779 33.775 6.998 1.00 94.51 100 THR G CA 1
ATOM 14111 C C . THR G 1 100 ? 34.475 32.324 6.633 1.00 97.07 100 THR G C 1
ATOM 14112 O O . THR G 1 100 ? 35.169 31.407 7.083 1.00 97.91 100 THR G O 1
ATOM 14116 N N . SER G 1 101 ? 33.434 32.108 5.835 1.00 113.94 101 SER G N 1
ATOM 14117 C CA . SER G 1 101 ? 32.992 30.788 5.359 1.00 115.77 101 SER G CA 1
ATOM 14118 C C . SER G 1 101 ? 32.582 29.882 6.523 1.00 107.26 101 SER G C 1
ATOM 14119 O O . SER G 1 101 ? 32.075 30.352 7.551 1.00 101.21 101 SER G O 1
ATOM 14122 N N . ARG G 1 102 ? 32.795 28.575 6.316 1.00 94.69 102 ARG G N 1
ATOM 14123 C CA . ARG G 1 102 ? 32.513 27.507 7.280 1.00 83.18 102 ARG G CA 1
ATOM 14124 C C . ARG G 1 102 ? 31.017 27.267 7.513 1.00 84.71 102 ARG G C 1
ATOM 14125 O O . ARG G 1 102 ? 30.562 27.171 8.652 1.00 86.67 102 ARG G O 1
ATOM 14133 N N . PHE G 1 103 ? 30.247 27.191 6.429 1.00 87.89 103 PHE G N 1
ATOM 14134 C CA . PHE G 1 103 ? 28.928 26.573 6.527 1.00 85.99 103 PHE G CA 1
ATOM 14135 C C . PHE G 1 103 ? 29.059 25.056 6.663 1.00 90.85 103 PHE G C 1
ATOM 14136 O O . PHE G 1 103 ? 30.043 24.452 6.233 1.00 106.65 103 PHE G O 1
ATOM 14144 N N . PHE G 1 104 ? 28.040 24.446 7.265 1.00 81.14 104 PHE G N 1
ATOM 14145 C CA . PHE G 1 104 ? 28.015 23.023 7.591 1.00 73.07 104 PHE G CA 1
ATOM 14146 C C . PHE G 1 104 ? 26.539 22.654 7.605 1.00 76.98 104 PHE G C 1
ATOM 14147 O O . PHE G 1 104 ? 25.705 23.435 7.136 1.00 81.12 104 PHE G O 1
ATOM 14155 N N . HIS G 1 105 ? 26.246 21.420 8.040 1.00 69.13 105 HIS G N 1
ATOM 14156 C CA . HIS G 1 105 ? 24.881 20.809 7.987 1.00 67.33 105 HIS G CA 1
ATOM 14157 C C . HIS G 1 105 ? 23.710 21.752 7.709 1.00 63.19 105 HIS G C 1
ATOM 14158 O O . HIS G 1 105 ? 23.507 22.761 8.413 1.00 64.48 105 HIS G O 1
ATOM 14165 N N . VAL G 1 106 ? 22.854 21.323 6.779 1.00 68.91 106 VAL G N 1
ATOM 14166 C CA . VAL G 1 106 ? 21.700 22.182 6.390 1.00 60.07 106 VAL G CA 1
ATOM 14167 C C . VAL G 1 106 ? 20.397 21.376 6.333 1.00 60.51 106 VAL G C 1
ATOM 14168 O O . VAL G 1 106 ? 20.390 20.308 5.698 1.00 67.27 106 VAL G O 1
ATOM 14172 N N . ALA G 1 107 ? 19.354 21.857 6.995 1.00 54.79 107 ALA G N 1
ATOM 14173 C CA . ALA G 1 107 ? 18.028 21.263 6.991 1.00 55.47 107 ALA G CA 1
ATOM 14174 C C . ALA G 1 107 ? 17.039 22.253 6.391 1.00 59.25 107 ALA G C 1
ATOM 14175 O O . ALA G 1 107 ? 17.146 23.462 6.635 1.00 61.59 107 ALA G O 1
ATOM 14177 N N . PRO G 1 108 ? 16.067 21.778 5.596 1.00 54.88 108 PRO G N 1
ATOM 14178 C CA . PRO G 1 108 ? 15.802 20.388 5.205 1.00 58.95 108 PRO G CA 1
ATOM 14179 C C . PRO G 1 108 ? 16.743 19.922 4.103 1.00 67.03 108 PRO G C 1
ATOM 14180 O O . PRO G 1 108 ? 17.730 20.588 3.821 1.00 71.06 108 PRO G O 1
ATOM 14184 N N . THR G 1 109 ? 16.463 18.793 3.456 1.00 68.28 109 THR G N 1
ATOM 14185 C CA . THR G 1 109 ? 17.278 18.305 2.349 1.00 73.77 109 THR G CA 1
ATOM 14186 C C . THR G 1 109 ? 16.352 17.840 1.228 1.00 74.15 109 THR G C 1
ATOM 14187 O O . THR G 1 109 ? 15.147 18.112 1.231 1.00 62.55 109 THR G O 1
ATOM 14191 N N . ASN G 1 110 ? 16.934 17.142 0.258 1.00 86.06 110 ASN G N 1
ATOM 14192 C CA . ASN G 1 110 ? 16.203 16.481 -0.811 1.00 89.60 110 ASN G CA 1
ATOM 14193 C C . ASN G 1 110 ? 16.082 14.990 -0.507 1.00 86.60 110 ASN G C 1
ATOM 14194 O O . ASN G 1 110 ? 16.818 14.438 0.315 1.00 71.47 110 ASN G O 1
ATOM 14199 N N . ALA G 1 111 ? 15.139 14.339 -1.186 1.00 86.32 111 ALA G N 1
ATOM 14200 C CA . ALA G 1 111 ? 14.898 12.920 -0.966 1.00 84.74 111 ALA G CA 1
ATOM 14201 C C . ALA G 1 111 ? 14.346 12.292 -2.236 1.00 76.17 111 ALA G C 1
ATOM 14202 O O . ALA G 1 111 ? 13.798 12.973 -3.105 1.00 72.87 111 ALA G O 1
ATOM 14204 N N . VAL G 1 112 ? 14.492 10.969 -2.325 1.00 76.83 112 VAL G N 1
ATOM 14205 C CA . VAL G 1 112 ? 13.972 10.233 -3.470 1.00 70.51 112 VAL G CA 1
ATOM 14206 C C . VAL G 1 112 ? 12.460 10.381 -3.529 1.00 69.84 112 VAL G C 1
ATOM 14207 O O . VAL G 1 112 ? 11.760 10.178 -2.528 1.00 81.99 112 VAL G O 1
ATOM 14211 N N . GLU G 1 113 ? 11.947 10.747 -4.704 1.00 61.17 113 GLU G N 1
ATOM 14212 C CA . GLU G 1 113 ? 10.508 10.760 -4.918 1.00 56.59 113 GLU G CA 1
ATOM 14213 C C . GLU G 1 113 ? 10.047 9.331 -5.177 1.00 59.80 113 GLU G C 1
ATOM 14214 O O . GLU G 1 113 ? 10.666 8.595 -5.950 1.00 74.97 113 GLU G O 1
ATOM 14220 N N . GLU G 1 114 ? 8.950 8.943 -4.537 1.00 53.10 114 GLU G N 1
ATOM 14221 C CA . GLU G 1 114 ? 8.528 7.548 -4.493 1.00 53.20 114 GLU G CA 1
ATOM 14222 C C . GLU G 1 114 ? 7.380 7.290 -5.458 1.00 53.96 114 GLU G C 1
ATOM 14223 O O . GLU G 1 114 ? 6.374 8.004 -5.436 1.00 55.37 114 GLU G O 1
ATOM 14229 N N . THR G 1 115 ? 7.529 6.253 -6.282 1.00 69.17 115 THR G N 1
ATOM 14230 C CA . THR G 1 115 ? 6.563 5.881 -7.305 1.00 65.71 115 THR G CA 1
ATOM 14231 C C . THR G 1 115 ? 6.131 4.433 -7.099 1.00 70.27 115 THR G C 1
ATOM 14232 O O . THR G 1 115 ? 6.869 3.623 -6.533 1.00 73.49 115 THR G O 1
ATOM 14236 N N . THR G 1 116 ? 4.917 4.114 -7.538 1.00 62.03 116 THR G N 1
ATOM 14237 C CA . THR G 1 116 ? 4.367 2.765 -7.413 1.00 67.90 116 THR G CA 1
ATOM 14238 C C . THR G 1 116 ? 3.754 2.379 -8.756 1.00 70.56 116 THR G C 1
ATOM 14239 O O . THR G 1 116 ? 2.617 2.753 -9.058 1.00 74.94 116 THR G O 1
ATOM 14243 N N . VAL G 1 117 ? 4.516 1.640 -9.561 1.00 70.14 117 VAL G N 1
ATOM 14244 C CA . VAL G 1 117 ? 4.060 1.145 -10.854 1.00 68.78 117 VAL G CA 1
ATOM 14245 C C . VAL G 1 117 ? 3.320 -0.167 -10.643 1.00 71.53 117 VAL G C 1
ATOM 14246 O O . VAL G 1 117 ? 3.700 -0.980 -9.792 1.00 69.17 117 VAL G O 1
ATOM 14250 N N . THR G 1 118 ? 2.258 -0.374 -11.414 1.00 82.36 118 THR G N 1
ATOM 14251 C CA . THR G 1 118 ? 1.480 -1.603 -11.317 1.00 81.68 118 THR G CA 1
ATOM 14252 C C . THR G 1 118 ? 1.177 -2.170 -12.698 1.00 100.53 118 THR G C 1
ATOM 14253 O O . THR G 1 118 ? 0.777 -1.439 -13.602 1.00 111.90 118 THR G O 1
ATOM 14257 N N . TYR G 1 123 ? -7.573 -12.091 -18.656 1.00 90.90 123 TYR G N 1
ATOM 14258 C CA . TYR G 1 123 ? -8.057 -12.889 -19.777 1.00 96.49 123 TYR G CA 1
ATOM 14259 C C . TYR G 1 123 ? -9.334 -13.634 -19.404 1.00 121.25 123 TYR G C 1
ATOM 14260 O O . TYR G 1 123 ? -9.495 -14.065 -18.263 1.00 143.59 123 TYR G O 1
ATOM 14269 N N . GLN G 1 124 ? -10.245 -13.779 -20.363 1.00 92.50 124 GLN G N 1
ATOM 14270 C CA . GLN G 1 124 ? -11.529 -14.413 -20.105 1.00 81.54 124 GLN G CA 1
ATOM 14271 C C . GLN G 1 124 ? -11.906 -15.311 -21.274 1.00 79.56 124 GLN G C 1
ATOM 14272 O O . GLN G 1 124 ? -11.262 -15.311 -22.326 1.00 87.50 124 GLN G O 1
ATOM 14278 N N . LEU G 1 125 ? -12.969 -16.087 -21.068 1.00 73.82 125 LEU G N 1
ATOM 14279 C CA . LEU G 1 125 ? -13.560 -16.920 -22.105 1.00 75.57 125 LEU G CA 1
ATOM 14280 C C . LEU G 1 125 ? -15.073 -16.780 -22.019 1.00 76.98 125 LEU G C 1
ATOM 14281 O O . LEU G 1 125 ? -15.619 -16.396 -20.983 1.00 75.91 125 LEU G O 1
ATOM 14286 N N . GLY G 1 126 ? -15.753 -17.105 -23.117 1.00 106.56 126 GLY G N 1
ATOM 14287 C CA . GLY G 1 126 ? -17.187 -16.928 -23.178 1.00 110.90 126 GLY G CA 1
ATOM 14288 C C . GLY G 1 126 ? -17.882 -18.100 -23.842 1.00 115.09 126 GLY G C 1
ATOM 14289 O O . GLY G 1 126 ? -17.271 -18.910 -24.544 1.00 108.47 126 GLY G O 1
ATOM 14290 N N . GLY G 1 127 ? -19.190 -18.164 -23.603 1.00 100.30 127 GLY G N 1
ATOM 14291 C CA . GLY G 1 127 ? -20.062 -19.161 -24.191 1.00 84.23 127 GLY G CA 1
ATOM 14292 C C . GLY G 1 127 ? -21.506 -18.813 -23.898 1.00 79.02 127 GLY G C 1
ATOM 14293 O O . GLY G 1 127 ? -21.847 -18.477 -22.760 1.00 84.87 127 GLY G O 1
ATOM 14294 N N . SER G 1 128 ? -22.366 -18.898 -24.909 1.00 76.89 128 SER G N 1
ATOM 14295 C CA . SER G 1 128 ? -23.743 -18.454 -24.757 1.00 81.82 128 SER G CA 1
ATOM 14296 C C . SER G 1 128 ? -24.615 -19.145 -25.793 1.00 91.73 128 SER G C 1
ATOM 14297 O O . SER G 1 128 ? -24.121 -19.688 -26.785 1.00 94.34 128 SER G O 1
ATOM 14300 N N . ILE G 1 129 ? -25.924 -19.113 -25.549 1.00 95.71 129 ILE G N 1
ATOM 14301 C CA . ILE G 1 129 ? -26.912 -19.686 -26.456 1.00 106.08 129 ILE G CA 1
ATOM 14302 C C . ILE G 1 129 ? -28.107 -18.743 -26.529 1.00 112.55 129 ILE G C 1
ATOM 14303 O O . ILE G 1 129 ? -28.522 -18.165 -25.519 1.00 104.06 129 ILE G O 1
ATOM 14308 N N . ASP G 1 130 ? -28.659 -18.595 -27.734 1.00 94.10 130 ASP G N 1
ATOM 14309 C CA . ASP G 1 130 ? -29.794 -17.727 -28.020 1.00 97.59 130 ASP G CA 1
ATOM 14310 C C . ASP G 1 130 ? -30.863 -18.564 -28.706 1.00 101.73 130 ASP G C 1
ATOM 14311 O O . ASP G 1 130 ? -30.547 -19.356 -29.597 1.00 109.90 130 ASP G O 1
ATOM 14316 N N . ALA G 1 131 ? -32.122 -18.401 -28.299 1.00 99.34 131 ALA G N 1
ATOM 14317 C CA . ALA G 1 131 ? -33.205 -19.168 -28.899 1.00 98.82 131 ALA G CA 1
ATOM 14318 C C . ALA G 1 131 ? -34.360 -18.263 -29.307 1.00 101.36 131 ALA G C 1
ATOM 14319 O O . ALA G 1 131 ? -34.563 -17.185 -28.740 1.00 105.90 131 ALA G O 1
ATOM 14321 N N . SER G 1 132 ? -35.109 -18.719 -30.310 1.00 102.73 132 SER G N 1
ATOM 14322 C CA . SER G 1 132 ? -36.248 -17.984 -30.852 1.00 101.23 132 SER G CA 1
ATOM 14323 C C . SER G 1 132 ? -37.273 -18.991 -31.365 1.00 100.19 132 SER G C 1
ATOM 14324 O O . SER G 1 132 ? -37.158 -20.197 -31.128 1.00 106.82 132 SER G O 1
ATOM 14327 N N . VAL G 1 133 ? -38.281 -18.488 -32.080 1.00 99.54 133 VAL G N 1
ATOM 14328 C CA . VAL G 1 133 ? -39.270 -19.316 -32.769 1.00 101.94 133 VAL G CA 1
ATOM 14329 C C . VAL G 1 133 ? -39.295 -18.836 -34.219 1.00 112.26 133 VAL G C 1
ATOM 14330 O O . VAL G 1 133 ? -38.405 -18.084 -34.628 1.00 118.70 133 VAL G O 1
ATOM 14334 N N . THR G 1 134 ? -40.300 -19.268 -35.004 1.00 110.59 134 THR G N 1
ATOM 14335 C CA . THR G 1 134 ? -40.415 -18.952 -36.460 1.00 115.38 134 THR G CA 1
ATOM 14336 C C . THR G 1 134 ? -39.371 -19.766 -37.212 1.00 132.60 134 THR G C 1
ATOM 14337 O O . THR G 1 134 ? -38.424 -20.220 -36.554 1.00 132.56 134 THR G O 1
ATOM 14341 N N . PRO G 1 135 ? -39.518 -20.088 -38.530 1.00 160.13 135 PRO G N 1
ATOM 14342 C CA . PRO G 1 135 ? -38.468 -20.784 -39.264 1.00 143.57 135 PRO G CA 1
ATOM 14343 C C . PRO G 1 135 ? -37.101 -20.316 -38.809 1.00 149.44 135 PRO G C 1
ATOM 14344 O O . PRO G 1 135 ? -36.547 -19.402 -39.454 1.00 148.37 135 PRO G O 1
ATOM 14348 N N . SER G 1 136 ? -36.560 -20.940 -37.758 1.00 141.36 136 SER G N 1
ATOM 14349 C CA . SER G 1 136 ? -35.267 -20.502 -37.172 1.00 139.95 136 SER G CA 1
ATOM 14350 C C . SER G 1 136 ? -34.905 -21.449 -36.028 1.00 146.04 136 SER G C 1
ATOM 14351 O O . SER G 1 136 ? -35.806 -22.168 -35.550 1.00 131.36 136 SER G O 1
ATOM 14354 N N . GLY G 1 137 ? -33.643 -21.438 -35.597 1.00 197.52 137 GLY G N 1
ATOM 14355 C CA . GLY G 1 137 ? -33.271 -22.273 -34.481 1.00 187.27 137 GLY G CA 1
ATOM 14356 C C . GLY G 1 137 ? -32.576 -21.515 -33.371 1.00 179.79 137 GLY G C 1
ATOM 14357 O O . GLY G 1 137 ? -32.979 -20.412 -32.987 1.00 180.69 137 GLY G O 1
ATOM 14358 N N . PRO G 1 138 ? -31.513 -22.101 -32.828 1.00 142.39 138 PRO G N 1
ATOM 14359 C CA . PRO G 1 138 ? -30.687 -21.394 -31.849 1.00 121.13 138 PRO G CA 1
ATOM 14360 C C . PRO G 1 138 ? -29.512 -20.659 -32.483 1.00 120.71 138 PRO G C 1
ATOM 14361 O O . PRO G 1 138 ? -29.107 -20.924 -33.617 1.00 127.91 138 PRO G O 1
ATOM 14365 N N . SER G 1 139 ? -28.974 -19.711 -31.720 1.00 109.67 139 SER G N 1
ATOM 14366 C CA . SER G 1 139 ? -27.756 -18.996 -32.074 1.00 100.84 139 SER G CA 1
ATOM 14367 C C . SER G 1 139 ? -26.655 -19.354 -31.082 1.00 96.08 139 SER G C 1
ATOM 14368 O O . SER G 1 139 ? -26.881 -20.062 -30.097 1.00 95.71 139 SER G O 1
ATOM 14371 N N . GLY G 1 140 ? -25.450 -18.851 -31.341 1.00 85.20 140 GLY G N 1
ATOM 14372 C CA . GLY G 1 140 ? -24.348 -19.074 -30.425 1.00 78.64 140 GLY G CA 1
ATOM 14373 C C . GLY G 1 140 ? -23.287 -17.997 -30.501 1.00 71.24 140 GLY G C 1
ATOM 14374 O O . GLY G 1 140 ? -23.199 -17.243 -31.475 1.00 69.39 140 GLY G O 1
ATOM 14375 N N . GLU G 1 141 ? -22.487 -17.929 -29.438 1.00 68.20 141 GLU G N 1
ATOM 14376 C CA . GLU G 1 141 ? -21.370 -17.001 -29.339 1.00 67.14 141 GLU G CA 1
ATOM 14377 C C . GLU G 1 141 ? -20.356 -17.603 -28.375 1.00 76.58 141 GLU G C 1
ATOM 14378 O O . GLU G 1 141 ? -20.742 -18.251 -27.399 1.00 78.57 141 GLU G O 1
ATOM 14384 N N . SER G 1 142 ? -19.064 -17.391 -28.648 1.00 97.03 142 SER G N 1
ATOM 14385 C CA . SER G 1 142 ? -18.013 -17.940 -27.783 1.00 92.62 142 SER G CA 1
ATOM 14386 C C . SER G 1 142 ? -16.812 -16.991 -27.814 1.00 88.33 142 SER G C 1
ATOM 14387 O O . SER G 1 142 ? -15.940 -17.108 -28.676 1.00 86.35 142 SER G O 1
ATOM 14390 N N . GLY G 1 143 ? -16.762 -16.077 -26.842 1.00 91.37 143 GLY G N 1
ATOM 14391 C CA . GLY G 1 143 ? -15.718 -15.077 -26.817 1.00 89.84 143 GLY G CA 1
ATOM 14392 C C . GLY G 1 143 ? -14.470 -15.517 -26.065 1.00 83.87 143 GLY G C 1
ATOM 14393 O O . GLY G 1 143 ? -14.478 -16.495 -25.320 1.00 84.27 143 GLY G O 1
ATOM 14394 N N . ALA G 1 144 ? -13.390 -14.766 -26.277 1.00 72.25 144 ALA G N 1
ATOM 14395 C CA . ALA G 1 144 ? -12.127 -14.991 -25.574 1.00 69.99 144 ALA G CA 1
ATOM 14396 C C . ALA G 1 144 ? -11.295 -13.723 -25.686 1.00 74.47 144 ALA G C 1
ATOM 14397 O O . ALA G 1 144 ? -11.008 -13.273 -26.800 1.00 85.13 144 ALA G O 1
ATOM 14399 N N . THR G 1 145 ? -10.909 -13.150 -24.546 1.00 70.40 145 THR G N 1
ATOM 14400 C CA . THR G 1 145 ? -10.197 -11.878 -24.514 1.00 73.43 145 THR G CA 1
ATOM 14401 C C . THR G 1 145 ? -9.051 -11.958 -23.514 1.00 84.98 145 THR G C 1
ATOM 14402 O O . THR G 1 145 ? -8.924 -12.924 -22.758 1.00 80.94 145 THR G O 1
ATOM 14406 N N . GLY G 1 146 ? -8.204 -10.928 -23.528 1.00 113.36 146 GLY G N 1
ATOM 14407 C CA . GLY G 1 146 ? -7.150 -10.781 -22.540 1.00 114.31 146 GLY G CA 1
ATOM 14408 C C . GLY G 1 146 ? -6.592 -9.371 -22.479 1.00 117.24 146 GLY G C 1
ATOM 14409 O O . GLY G 1 146 ? -6.205 -8.815 -23.510 1.00 117.44 146 GLY G O 1
ATOM 14410 N N . GLN G 1 147 ? -6.508 -8.795 -21.279 1.00 109.31 147 GLN G N 1
ATOM 14411 C CA . GLN G 1 147 ? -6.134 -7.398 -21.097 1.00 99.07 147 GLN G CA 1
ATOM 14412 C C . GLN G 1 147 ? -4.880 -7.277 -20.238 1.00 100.04 147 GLN G C 1
ATOM 14413 O O . GLN G 1 147 ? -4.587 -8.146 -19.410 1.00 99.09 147 GLN G O 1
ATOM 14419 N N . VAL G 1 148 ? -4.136 -6.189 -20.448 1.00 99.90 148 VAL G N 1
ATOM 14420 C CA . VAL G 1 148 ? -2.863 -5.934 -19.766 1.00 99.69 148 VAL G CA 1
ATOM 14421 C C . VAL G 1 148 ? -2.876 -4.482 -19.298 1.00 98.66 148 VAL G C 1
ATOM 14422 O O . VAL G 1 148 ? -2.663 -3.566 -20.100 1.00 93.35 148 VAL G O 1
ATOM 14426 N N . ASP G 1 149 ? -3.086 -4.266 -18.001 1.00 102.23 149 ASP G N 1
ATOM 14427 C CA . ASP G 1 149 ? -3.208 -2.928 -17.433 1.00 96.76 149 ASP G CA 1
ATOM 14428 C C . ASP G 1 149 ? -1.879 -2.488 -16.823 1.00 105.55 149 ASP G C 1
ATOM 14429 O O . ASP G 1 149 ? -1.152 -3.297 -16.237 1.00 113.55 149 ASP G O 1
ATOM 14434 N N . TRP G 1 150 ? -1.575 -1.194 -16.953 1.00 104.03 150 TRP G N 1
ATOM 14435 C CA . TRP G 1 150 ? -0.336 -0.622 -16.426 1.00 106.24 150 TRP G CA 1
ATOM 14436 C C . TRP G 1 150 ? -0.598 0.748 -15.819 1.00 87.86 150 TRP G C 1
ATOM 14437 O O . TRP G 1 150 ? -0.858 1.708 -16.549 1.00 81.85 150 TRP G O 1
ATOM 14448 N N . SER G 1 151 ? -0.461 0.851 -14.499 1.00 83.60 151 SER G N 1
ATOM 14449 C CA . SER G 1 151 ? -0.739 2.073 -13.761 1.00 80.44 151 SER G CA 1
ATOM 14450 C C . SER G 1 151 ? 0.479 2.509 -12.953 1.00 74.93 151 SER G C 1
ATOM 14451 O O . SER G 1 151 ? 1.415 1.738 -12.728 1.00 72.28 151 SER G O 1
ATOM 14454 N N . ASP G 1 152 ? 0.451 3.771 -12.521 1.00 76.70 152 ASP G N 1
ATOM 14455 C CA . ASP G 1 152 ? 1.494 4.344 -11.678 1.00 71.85 152 ASP G CA 1
ATOM 14456 C C . ASP G 1 152 ? 0.861 5.359 -10.737 1.00 72.11 152 ASP G C 1
ATOM 14457 O O . ASP G 1 152 ? -0.249 5.837 -10.974 1.00 75.61 152 ASP G O 1
ATOM 14462 N N . SER G 1 153 ? 1.580 5.687 -9.665 1.00 67.40 153 SER G N 1
ATOM 14463 C CA . SER G 1 153 ? 1.094 6.669 -8.705 1.00 67.22 153 SER G CA 1
ATOM 14464 C C . SER G 1 153 ? 2.220 7.063 -7.763 1.00 63.27 153 SER G C 1
ATOM 14465 O O . SER G 1 153 ? 3.036 6.221 -7.380 1.00 67.13 153 SER G O 1
ATOM 14468 N N . VAL G 1 154 ? 2.252 8.345 -7.393 1.00 64.24 154 VAL G N 1
ATOM 14469 C CA . VAL G 1 154 ? 3.139 8.845 -6.352 1.00 61.82 154 VAL G CA 1
ATOM 14470 C C . VAL G 1 154 ? 2.291 9.666 -5.386 1.00 67.34 154 VAL G C 1
ATOM 14471 O O . VAL G 1 154 ? 1.134 9.988 -5.659 1.00 76.78 154 VAL G O 1
ATOM 14475 N N . SER G 1 155 ? 2.880 9.996 -4.238 1.00 65.06 155 SER G N 1
ATOM 14476 C CA . SER G 1 155 ? 2.239 10.902 -3.284 1.00 65.86 155 SER G CA 1
ATOM 14477 C C . SER G 1 155 ? 2.600 12.319 -3.706 1.00 60.57 155 SER G C 1
ATOM 14478 O O . SER G 1 155 ? 3.572 12.906 -3.227 1.00 49.05 155 SER G O 1
ATOM 14481 N N . TYR G 1 156 ? 1.803 12.872 -4.619 1.00 67.01 156 TYR G N 1
ATOM 14482 C CA . TYR G 1 156 ? 2.127 14.160 -5.218 1.00 69.78 156 TYR G CA 1
ATOM 14483 C C . TYR G 1 156 ? 2.163 15.265 -4.174 1.00 63.17 156 TYR G C 1
ATOM 14484 O O . TYR G 1 156 ? 1.231 15.423 -3.380 1.00 71.33 156 TYR G O 1
ATOM 14493 N N . ASP G 1 157 ? 3.247 16.030 -4.184 1.00 65.67 157 ASP G N 1
ATOM 14494 C CA . ASP G 1 157 ? 3.273 17.348 -3.561 1.00 61.10 157 ASP G CA 1
ATOM 14495 C C . ASP G 1 157 ? 2.791 18.393 -4.562 1.00 67.72 157 ASP G C 1
ATOM 14496 O O . ASP G 1 157 ? 3.436 19.417 -4.786 1.00 75.25 157 ASP G O 1
ATOM 14501 N N . GLN G 1 158 ? 1.631 18.121 -5.171 1.00 63.35 158 GLN G N 1
ATOM 14502 C CA . GLN G 1 158 ? 1.255 18.810 -6.402 1.00 74.22 158 GLN G CA 1
ATOM 14503 C C . GLN G 1 158 ? 1.053 20.302 -6.170 1.00 75.89 158 GLN G C 1
ATOM 14504 O O . GLN G 1 158 ? 1.607 21.129 -6.904 1.00 81.49 158 GLN G O 1
ATOM 14510 N N . THR G 1 159 ? 0.284 20.662 -5.136 1.00 72.43 159 THR G N 1
ATOM 14511 C CA . THR G 1 159 ? -0.186 22.034 -4.974 1.00 70.60 159 THR G CA 1
ATOM 14512 C C . THR G 1 159 ? 0.978 23.011 -5.007 1.00 76.65 159 THR G C 1
ATOM 14513 O O . THR G 1 159 ? 1.070 23.866 -5.892 1.00 80.56 159 THR G O 1
ATOM 14517 N N . SER G 1 160 ? 1.885 22.870 -4.060 1.00 78.09 160 SER G N 1
ATOM 14518 C CA . SER G 1 160 ? 3.146 23.599 -3.996 1.00 78.88 160 SER G CA 1
ATOM 14519 C C . SER G 1 160 ? 3.975 22.903 -2.927 1.00 85.94 160 SER G C 1
ATOM 14520 O O . SER G 1 160 ? 3.654 21.785 -2.506 1.00 75.46 160 SER G O 1
ATOM 14523 N N . TYR G 1 161 ? 5.011 23.556 -2.423 1.00 123.29 161 TYR G N 1
ATOM 14524 C CA . TYR G 1 161 ? 5.809 22.983 -1.299 1.00 122.10 161 TYR G CA 1
ATOM 14525 C C . TYR G 1 161 ? 6.750 21.881 -1.798 1.00 122.66 161 TYR G C 1
ATOM 14526 O O . TYR G 1 161 ? 6.972 20.906 -1.057 1.00 125.93 161 TYR G O 1
ATOM 14535 N N . LYS G 1 162 ? 7.263 21.988 -3.025 1.00 97.13 162 LYS G N 1
ATOM 14536 C CA . LYS G 1 162 ? 8.331 21.041 -3.441 1.00 85.58 162 LYS G CA 1
ATOM 14537 C C . LYS G 1 162 ? 9.560 21.662 -2.781 1.00 72.16 162 LYS G C 1
ATOM 14538 O O . LYS G 1 162 ? 9.993 22.719 -3.269 1.00 67.96 162 LYS G O 1
ATOM 14544 N N . THR G 1 163 ? 10.114 21.046 -1.731 1.00 64.68 163 THR G N 1
ATOM 14545 C CA . THR G 1 163 ? 11.124 21.782 -0.978 1.00 64.32 163 THR G CA 1
ATOM 14546 C C . THR G 1 163 ? 12.507 21.260 -1.364 1.00 71.49 163 THR G C 1
ATOM 14547 O O . THR G 1 163 ? 13.059 20.355 -0.737 1.00 72.97 163 THR G O 1
ATOM 14551 N N . ASN G 1 164 ? 13.062 21.848 -2.415 1.00 71.10 164 ASN G N 1
ATOM 14552 C CA . ASN G 1 164 ? 14.354 21.431 -2.924 1.00 74.06 164 ASN G CA 1
ATOM 14553 C C . ASN G 1 164 ? 15.463 22.236 -2.262 1.00 79.23 164 ASN G C 1
ATOM 14554 O O . ASN G 1 164 ? 15.258 23.369 -1.816 1.00 74.11 164 ASN G O 1
ATOM 14559 N N . LEU G 1 165 ? 16.645 21.637 -2.201 1.00 122.28 165 LEU G N 1
ATOM 14560 C CA . LEU G 1 165 ? 17.831 22.280 -1.647 1.00 113.64 165 LEU G CA 1
ATOM 14561 C C . LEU G 1 165 ? 18.796 22.482 -2.811 1.00 107.99 165 LEU G C 1
ATOM 14562 O O . LEU G 1 165 ? 19.591 21.601 -3.140 1.00 107.72 165 LEU G O 1
ATOM 14567 N N . ILE G 1 166 ? 18.721 23.658 -3.434 1.00 103.15 166 ILE G N 1
ATOM 14568 C CA . ILE G 1 166 ? 19.676 23.990 -4.478 1.00 92.24 166 ILE G CA 1
ATOM 14569 C C . ILE G 1 166 ? 21.063 24.133 -3.852 1.00 99.23 166 ILE G C 1
ATOM 14570 O O . ILE G 1 166 ? 21.209 24.254 -2.630 1.00 98.52 166 ILE G O 1
ATOM 14575 N N . ASP G 1 167 ? 22.089 24.107 -4.706 1.00 75.94 167 ASP G N 1
ATOM 14576 C CA . ASP G 1 167 ? 23.479 23.923 -4.298 1.00 73.77 167 ASP G CA 1
ATOM 14577 C C . ASP G 1 167 ? 23.813 24.638 -2.999 1.00 78.11 167 ASP G C 1
ATOM 14578 O O . ASP G 1 167 ? 23.530 25.826 -2.828 1.00 83.71 167 ASP G O 1
ATOM 14583 N N . GLN G 1 168 ? 24.410 23.892 -2.083 1.00 78.84 168 GLN G N 1
ATOM 14584 C CA . GLN G 1 168 ? 24.939 24.444 -0.851 1.00 83.83 168 GLN G CA 1
ATOM 14585 C C . GLN G 1 168 ? 26.438 24.644 -1.022 1.00 81.53 168 GLN G C 1
ATOM 14586 O O . GLN G 1 168 ? 27.068 24.047 -1.896 1.00 72.69 168 GLN G O 1
ATOM 14592 N N . THR G 1 169 ? 27.004 25.501 -0.176 1.00 93.36 169 THR G N 1
ATOM 14593 C CA . THR G 1 169 ? 28.443 25.668 -0.070 1.00 90.73 169 THR G CA 1
ATOM 14594 C C . THR G 1 169 ? 28.793 25.934 1.383 1.00 92.27 169 THR G C 1
ATOM 14595 O O . THR G 1 169 ? 27.925 25.960 2.262 1.00 95.76 169 THR G O 1
ATOM 14599 N N . ASN G 1 170 ? 30.083 26.121 1.636 1.00 86.75 170 ASN G N 1
ATOM 14600 C CA . ASN G 1 170 ? 30.501 26.749 2.877 1.00 87.18 170 ASN G CA 1
ATOM 14601 C C . ASN G 1 170 ? 30.291 28.256 2.838 1.00 95.34 170 ASN G C 1
ATOM 14602 O O . ASN G 1 170 ? 30.616 28.935 3.816 1.00 97.60 170 ASN G O 1
ATOM 14607 N N . LYS G 1 171 ? 29.782 28.788 1.721 1.00 99.81 171 LYS G N 1
ATOM 14608 C CA . LYS G 1 171 ? 29.506 30.215 1.583 1.00 93.68 171 LYS G CA 1
ATOM 14609 C C . LYS G 1 171 ? 28.021 30.505 1.400 1.00 94.39 171 LYS G C 1
ATOM 14610 O O . LYS G 1 171 ? 27.453 31.277 2.179 1.00 93.15 171 LYS G O 1
ATOM 14616 N N . HIS G 1 172 ? 27.372 29.923 0.390 1.00 98.86 172 HIS G N 1
ATOM 14617 C CA . HIS G 1 172 ? 25.981 30.228 0.067 1.00 97.13 172 HIS G CA 1
ATOM 14618 C C . HIS G 1 172 ? 25.133 28.960 0.081 1.00 94.84 172 HIS G C 1
ATOM 14619 O O . HIS G 1 172 ? 25.430 27.999 -0.637 1.00 100.75 172 HIS G O 1
ATOM 14626 N N . VAL G 1 173 ? 24.121 28.935 0.946 1.00 88.42 173 VAL G N 1
ATOM 14627 C CA . VAL G 1 173 ? 23.128 27.865 0.970 1.00 76.65 173 VAL G CA 1
ATOM 14628 C C . VAL G 1 173 ? 21.811 28.444 0.464 1.00 73.53 173 VAL G C 1
ATOM 14629 O O . VAL G 1 173 ? 21.517 29.628 0.665 1.00 76.25 173 VAL G O 1
ATOM 14633 N N . LYS G 1 174 ? 21.020 27.610 -0.213 1.00 66.43 174 LYS G N 1
ATOM 14634 C CA . LYS G 1 174 ? 19.821 28.078 -0.896 1.00 65.63 174 LYS G CA 1
ATOM 14635 C C . LYS G 1 174 ? 18.704 27.047 -0.793 1.00 72.05 174 LYS G C 1
ATOM 14636 O O . LYS G 1 174 ? 18.940 25.862 -0.547 1.00 88.35 174 LYS G O 1
ATOM 14642 N N . TRP G 1 175 ? 17.473 27.526 -0.978 1.00 61.16 175 TRP G N 1
ATOM 14643 C CA . TRP G 1 175 ? 16.305 26.665 -1.094 1.00 54.57 175 TRP G CA 1
ATOM 14644 C C . TRP G 1 175 ? 15.381 27.233 -2.158 1.00 48.52 175 TRP G C 1
ATOM 14645 O O . TRP G 1 175 ? 15.254 28.451 -2.306 1.00 47.28 175 TRP G O 1
ATOM 14656 N N . ASN G 1 176 ? 14.720 26.332 -2.886 1.00 52.56 176 ASN G N 1
ATOM 14657 C CA . ASN G 1 176 ? 13.793 26.687 -3.965 1.00 53.41 176 ASN G CA 1
ATOM 14658 C C . ASN G 1 176 ? 12.480 25.933 -3.756 1.00 64.19 176 ASN G C 1
ATOM 14659 O O . ASN G 1 176 ? 12.256 24.881 -4.357 1.00 70.84 176 ASN G O 1
ATOM 14664 N N . VAL G 1 177 ? 11.614 26.464 -2.899 1.00 71.68 177 VAL G N 1
ATOM 14665 C CA . VAL G 1 177 ? 10.294 25.870 -2.725 1.00 87.50 177 VAL G CA 1
ATOM 14666 C C . VAL G 1 177 ? 9.405 26.339 -3.873 1.00 56.29 177 VAL G C 1
ATOM 14667 O O . VAL G 1 177 ? 8.769 27.396 -3.798 1.00 218.33 177 VAL G O 1
ATOM 14671 N N . PHE G 1 178 ? 9.365 25.553 -4.949 1.00 55.12 178 PHE G N 1
ATOM 14672 C CA . PHE G 1 178 ? 8.642 25.910 -6.161 1.00 58.49 178 PHE G CA 1
ATOM 14673 C C . PHE G 1 178 ? 7.159 25.575 -6.043 1.00 64.78 178 PHE G C 1
ATOM 14674 O O . PHE G 1 178 ? 6.664 25.123 -5.008 1.00 74.22 178 PHE G O 1
ATOM 14682 N N . PHE G 1 179 ? 6.452 25.807 -7.146 1.00 65.20 179 PHE G N 1
ATOM 14683 C CA . PHE G 1 179 ? 5.058 25.433 -7.319 1.00 75.36 179 PHE G CA 1
ATOM 14684 C C . PHE G 1 179 ? 4.988 24.536 -8.547 1.00 82.18 179 PHE G C 1
ATOM 14685 O O . PHE G 1 179 ? 5.672 24.784 -9.546 1.00 81.95 179 PHE G O 1
ATOM 14693 N N . ASN G 1 180 ? 4.158 23.496 -8.475 1.00 87.39 180 ASN G N 1
ATOM 14694 C CA . ASN G 1 180 ? 4.132 22.463 -9.502 1.00 83.02 180 ASN G CA 1
ATOM 14695 C C . ASN G 1 180 ? 2.822 22.423 -10.279 1.00 90.46 180 ASN G C 1
ATOM 14696 O O . ASN G 1 180 ? 2.827 22.559 -11.505 1.00 87.24 180 ASN G O 1
ATOM 14701 N N . GLY G 1 181 ? 1.697 22.239 -9.599 1.00 132.51 181 GLY G N 1
ATOM 14702 C CA . GLY G 1 181 ? 0.430 22.104 -10.295 1.00 135.51 181 GLY G CA 1
ATOM 14703 C C . GLY G 1 181 ? -0.720 22.109 -9.315 1.00 137.63 181 GLY G C 1
ATOM 14704 O O . GLY G 1 181 ? -0.530 22.119 -8.097 1.00 134.32 181 GLY G O 1
ATOM 14705 N N . TYR G 1 182 ? -1.928 22.133 -9.869 1.00 101.90 182 TYR G N 1
ATOM 14706 C CA . TYR G 1 182 ? -3.123 22.172 -9.042 1.00 95.68 182 TYR G CA 1
ATOM 14707 C C . TYR G 1 182 ? -4.251 21.441 -9.752 1.00 103.66 182 TYR G C 1
ATOM 14708 O O . TYR G 1 182 ? -4.265 21.317 -10.980 1.00 96.65 182 TYR G O 1
ATOM 14717 N N . ASN G 1 183 ? -5.202 20.956 -8.956 1.00 126.92 183 ASN G N 1
ATOM 14718 C CA . ASN G 1 183 ? -6.423 20.341 -9.470 1.00 125.50 183 ASN G CA 1
ATOM 14719 C C . ASN G 1 183 ? -7.490 21.427 -9.430 1.00 120.93 183 ASN G C 1
ATOM 14720 O O . ASN G 1 183 ? -8.175 21.615 -8.425 1.00 123.15 183 ASN G O 1
ATOM 14725 N N . ASN G 1 184 ? -7.631 22.149 -10.538 1.00 116.70 184 ASN G N 1
ATOM 14726 C CA . ASN G 1 184 ? -8.626 23.209 -10.612 1.00 120.56 184 ASN G CA 1
ATOM 14727 C C . ASN G 1 184 ? -10.017 22.588 -10.649 1.00 135.53 184 ASN G C 1
ATOM 14728 O O . ASN G 1 184 ? -10.314 21.777 -11.532 1.00 139.53 184 ASN G O 1
ATOM 14733 N N . GLN G 1 185 ? -10.858 22.970 -9.688 1.00 157.58 185 GLN G N 1
ATOM 14734 C CA . GLN G 1 185 ? -12.182 22.374 -9.464 1.00 161.49 185 GLN G CA 1
ATOM 14735 C C . GLN G 1 185 ? -12.145 20.848 -9.599 1.00 163.37 185 GLN G C 1
ATOM 14736 O O . GLN G 1 185 ? -12.937 20.230 -10.314 1.00 173.17 185 GLN G O 1
ATOM 14742 N N . ASN G 1 186 ? -11.187 20.244 -8.889 1.00 130.49 186 ASN G N 1
ATOM 14743 C CA . ASN G 1 186 ? -10.983 18.807 -8.689 1.00 112.47 186 ASN G CA 1
ATOM 14744 C C . ASN G 1 186 ? -10.565 18.069 -9.959 1.00 112.69 186 ASN G C 1
ATOM 14745 O O . ASN G 1 186 ? -10.305 16.858 -9.900 1.00 109.57 186 ASN G O 1
ATOM 14750 N N . TRP G 1 187 ? -10.476 18.748 -11.098 1.00 106.44 187 TRP G N 1
ATOM 14751 C CA . TRP G 1 187 ? -9.952 18.159 -12.321 1.00 90.33 187 TRP G CA 1
ATOM 14752 C C . TRP G 1 187 ? -8.487 18.537 -12.487 1.00 89.11 187 TRP G C 1
ATOM 14753 O O . TRP G 1 187 ? -8.083 19.655 -12.157 1.00 98.15 187 TRP G O 1
ATOM 14764 N N . GLY G 1 188 ? -7.698 17.604 -13.000 1.00 85.10 188 GLY G N 1
ATOM 14765 C CA . GLY G 1 188 ? -6.289 17.874 -13.189 1.00 88.20 188 GLY G CA 1
ATOM 14766 C C . GLY G 1 188 ? -5.600 16.746 -13.923 1.00 82.01 188 GLY G C 1
ATOM 14767 O O . GLY G 1 188 ? -6.242 15.883 -14.525 1.00 82.78 188 GLY G O 1
ATOM 14768 N N . ILE G 1 189 ? -4.271 16.774 -13.872 1.00 70.45 189 ILE G N 1
ATOM 14769 C CA . ILE G 1 189 ? -3.523 17.813 -13.172 1.00 69.82 189 ILE G CA 1
ATOM 14770 C C . ILE G 1 189 ? -3.017 18.840 -14.184 1.00 75.20 189 ILE G C 1
ATOM 14771 O O . ILE G 1 189 ? -2.603 18.485 -15.289 1.00 80.15 189 ILE G O 1
ATOM 14776 N N . TYR G 1 190 ? -3.066 20.117 -13.809 1.00 68.72 190 TYR G N 1
ATOM 14777 C CA . TYR G 1 190 ? -2.733 21.218 -14.702 1.00 67.76 190 TYR G CA 1
ATOM 14778 C C . TYR G 1 190 ? -1.582 22.029 -14.122 1.00 68.59 190 TYR G C 1
ATOM 14779 O O . TYR G 1 190 ? -1.569 22.336 -12.926 1.00 69.10 190 TYR G O 1
ATOM 14788 N N . THR G 1 191 ? -0.617 22.368 -14.973 1.00 69.12 191 THR G N 1
ATOM 14789 C CA . THR G 1 191 ? 0.604 23.051 -14.564 1.00 63.83 191 THR G CA 1
ATOM 14790 C C . THR G 1 191 ? 0.703 24.408 -15.263 1.00 64.33 191 THR G C 1
ATOM 14791 O O . THR G 1 191 ? -0.219 24.843 -15.959 1.00 72.28 191 THR G O 1
ATOM 14795 N N . ARG G 1 192 ? 1.842 25.079 -15.063 1.00 54.47 192 ARG G N 1
ATOM 14796 C CA . ARG G 1 192 ? 2.081 26.374 -15.690 1.00 49.84 192 ARG G CA 1
ATOM 14797 C C . ARG G 1 192 ? 2.229 26.268 -17.202 1.00 57.63 192 ARG G C 1
ATOM 14798 O O . ARG G 1 192 ? 2.124 27.286 -17.894 1.00 65.99 192 ARG G O 1
ATOM 14806 N N . ASP G 1 193 ? 2.467 25.065 -17.725 1.00 60.06 193 ASP G N 1
ATOM 14807 C CA . ASP G 1 193 ? 2.618 24.841 -19.157 1.00 56.77 193 ASP G CA 1
ATOM 14808 C C . ASP G 1 193 ? 1.455 24.056 -19.755 1.00 58.01 193 ASP G C 1
ATOM 14809 O O . ASP G 1 193 ? 1.515 23.681 -20.930 1.00 49.72 193 ASP G O 1
ATOM 14814 N N . SER G 1 194 ? 0.401 23.801 -18.979 1.00 68.43 194 SER G N 1
ATOM 14815 C CA . SER G 1 194 ? -0.740 23.020 -19.453 1.00 65.11 194 SER G CA 1
ATOM 14816 C C . SER G 1 194 ? -1.516 23.820 -20.494 1.00 73.18 194 SER G C 1
ATOM 14817 O O . SER G 1 194 ? -2.183 24.807 -20.165 1.00 75.09 194 SER G O 1
ATOM 14820 N N . TYR G 1 195 ? -1.436 23.390 -21.748 1.00 73.93 195 TYR G N 1
ATOM 14821 C CA . TYR G 1 195 ? -2.050 24.090 -22.866 1.00 74.00 195 TYR G CA 1
ATOM 14822 C C . TYR G 1 195 ? -3.315 23.374 -23.319 1.00 79.61 195 TYR G C 1
ATOM 14823 O O . TYR G 1 195 ? -3.388 22.142 -23.294 1.00 83.62 195 TYR G O 1
ATOM 14832 N N . HIS G 1 196 ? -4.314 24.156 -23.725 1.00 86.99 196 HIS G N 1
ATOM 14833 C CA . HIS G 1 196 ? -5.481 23.636 -24.419 1.00 97.38 196 HIS G CA 1
ATOM 14834 C C . HIS G 1 196 ? -5.669 24.393 -25.726 1.00 105.61 196 HIS G C 1
ATOM 14835 O O . HIS G 1 196 ? -5.304 25.565 -25.842 1.00 105.89 196 HIS G O 1
ATOM 14842 N N . ALA G 1 197 ? -6.248 23.702 -26.711 1.00 123.83 197 ALA G N 1
ATOM 14843 C CA . ALA G 1 197 ? -6.388 24.279 -28.044 1.00 127.89 197 ALA G CA 1
ATOM 14844 C C . ALA G 1 197 ? -7.323 25.484 -28.042 1.00 144.44 197 ALA G C 1
ATOM 14845 O O . ALA G 1 197 ? -7.094 26.453 -28.776 1.00 157.77 197 ALA G O 1
ATOM 14847 N N . LEU G 1 198 ? -8.378 25.449 -27.226 1.00 134.16 198 LEU G N 1
ATOM 14848 C CA . LEU G 1 198 ? -9.400 26.485 -27.250 1.00 140.60 198 LEU G CA 1
ATOM 14849 C C . LEU G 1 198 ? -9.513 27.287 -25.961 1.00 138.67 198 LEU G C 1
ATOM 14850 O O . LEU G 1 198 ? -10.286 28.252 -25.925 1.00 146.88 198 LEU G O 1
ATOM 14855 N N . TYR G 1 199 ? -8.776 26.926 -24.909 1.00 113.83 199 TYR G N 1
ATOM 14856 C CA . TYR G 1 199 ? -8.853 27.632 -23.638 1.00 96.37 199 TYR G CA 1
ATOM 14857 C C . TYR G 1 199 ? -7.521 28.135 -23.111 1.00 90.14 199 TYR G C 1
ATOM 14858 O O . TYR G 1 199 ? -7.522 28.928 -22.163 1.00 89.52 199 TYR G O 1
ATOM 14867 N N . GLY G 1 200 ? -6.394 27.716 -23.681 1.00 84.11 200 GLY G N 1
ATOM 14868 C CA . GLY G 1 200 ? -5.148 28.049 -23.027 1.00 80.57 200 GLY G CA 1
ATOM 14869 C C . GLY G 1 200 ? -5.003 27.296 -21.714 1.00 78.30 200 GLY G C 1
ATOM 14870 O O . GLY G 1 200 ? -5.468 26.163 -21.552 1.00 78.80 200 GLY G O 1
ATOM 14871 N N . ASN G 1 201 ? -4.325 27.937 -20.767 1.00 79.25 201 ASN G N 1
ATOM 14872 C CA . ASN G 1 201 ? -4.167 27.382 -19.431 1.00 69.58 201 ASN G CA 1
ATOM 14873 C C . ASN G 1 201 ? -5.424 27.636 -18.605 1.00 74.86 201 ASN G C 1
ATOM 14874 O O . ASN G 1 201 ? -5.907 28.770 -18.527 1.00 82.05 201 ASN G O 1
ATOM 14879 N N . GLN G 1 202 ? -5.954 26.575 -17.989 1.00 63.58 202 GLN G N 1
ATOM 14880 C CA . GLN G 1 202 ? -7.144 26.668 -17.151 1.00 56.89 202 GLN G CA 1
ATOM 14881 C C . GLN G 1 202 ? -6.788 26.537 -15.667 1.00 66.91 202 GLN G C 1
ATOM 14882 O O . GLN G 1 202 ? -7.665 26.343 -14.820 1.00 72.97 202 GLN G O 1
ATOM 14888 N N . LEU G 1 203 ? -5.509 26.703 -15.329 1.00 79.57 203 LEU G N 1
ATOM 14889 C CA . LEU G 1 203 ? -5.077 26.494 -13.951 1.00 81.14 203 LEU G CA 1
ATOM 14890 C C . LEU G 1 203 ? -5.773 27.452 -12.989 1.00 84.86 203 LEU G C 1
ATOM 14891 O O . LEU G 1 203 ? -6.047 27.090 -11.839 1.00 81.62 203 LEU G O 1
ATOM 14896 N N . PHE G 1 204 ? -6.073 28.670 -13.444 1.00 85.84 204 PHE G N 1
ATOM 14897 C CA . PHE G 1 204 ? -6.718 29.696 -12.633 1.00 81.39 204 PHE G CA 1
ATOM 14898 C C . PHE G 1 204 ? -8.127 30.044 -13.111 1.00 74.04 204 PHE G C 1
ATOM 14899 O O . PHE G 1 204 ? -8.627 31.130 -12.803 1.00 76.31 204 PHE G O 1
ATOM 14907 N N . MET G 1 205 ? -8.778 29.157 -13.858 1.00 75.01 205 MET G N 1
ATOM 14908 C CA . MET G 1 205 ? -10.142 29.408 -14.307 1.00 71.19 205 MET G CA 1
ATOM 14909 C C . MET G 1 205 ? -11.174 28.993 -13.264 1.00 76.84 205 MET G C 1
ATOM 14910 O O . MET G 1 205 ? -11.026 27.972 -12.586 1.00 84.91 205 MET G O 1
ATOM 14915 N N . TYR G 1 206 ? -12.227 29.802 -13.146 1.00 77.55 206 TYR G N 1
ATOM 14916 C CA . TYR G 1 206 ? -13.402 29.474 -12.344 1.00 76.75 206 TYR G CA 1
ATOM 14917 C C . TYR G 1 206 ? -14.495 28.838 -13.199 1.00 77.79 206 TYR G C 1
ATOM 14918 O O . TYR G 1 206 ? -14.928 27.713 -12.934 1.00 83.13 206 TYR G O 1
ATOM 14927 N N . SER G 1 207 ? -14.932 29.545 -14.236 1.00 71.22 207 SER G N 1
ATOM 14928 C CA . SER G 1 207 ? -16.050 29.145 -15.080 1.00 64.86 207 SER G CA 1
ATOM 14929 C C . SER G 1 207 ? -15.534 28.900 -16.489 1.00 67.93 207 SER G C 1
ATOM 14930 O O . SER G 1 207 ? -14.838 29.750 -17.054 1.00 78.37 207 SER G O 1
ATOM 14933 N N . ARG G 1 208 ? -15.884 27.744 -17.057 1.00 66.79 208 ARG G N 1
ATOM 14934 C CA . ARG G 1 208 ? -15.345 27.361 -18.356 1.00 60.12 208 ARG G CA 1
ATOM 14935 C C . ARG G 1 208 ? -15.952 28.171 -19.492 1.00 65.07 208 ARG G C 1
ATOM 14936 O O . ARG G 1 208 ? -15.339 28.267 -20.562 1.00 74.09 208 ARG G O 1
ATOM 14944 N N . THR G 1 209 ? -17.116 28.783 -19.277 1.00 61.54 209 THR G N 1
ATOM 14945 C CA . THR G 1 209 ? -17.735 29.638 -20.290 1.00 64.47 209 THR G CA 1
ATOM 14946 C C . THR G 1 209 ? -18.807 30.489 -19.630 1.00 67.67 209 THR G C 1
ATOM 14947 O O . THR G 1 209 ? -19.788 29.947 -19.112 1.00 70.16 209 THR G O 1
ATOM 14951 N N . TYR G 1 210 ? -18.630 31.814 -19.645 1.00 79.69 210 TYR G N 1
ATOM 14952 C CA . TYR G 1 210 ? -19.698 32.656 -19.126 1.00 89.12 210 TYR G CA 1
ATOM 14953 C C . TYR G 1 210 ? -20.406 33.335 -20.292 1.00 96.09 210 TYR G C 1
ATOM 14954 O O . TYR G 1 210 ? -19.751 33.715 -21.268 1.00 107.08 210 TYR G O 1
ATOM 14963 N N . PRO G 1 211 ? -21.733 33.497 -20.238 1.00 99.56 211 PRO G N 1
ATOM 14964 C CA . PRO G 1 211 ? -22.449 34.128 -21.364 1.00 121.90 211 PRO G CA 1
ATOM 14965 C C . PRO G 1 211 ? -22.257 35.642 -21.441 1.00 151.42 211 PRO G C 1
ATOM 14966 O O . PRO G 1 211 ? -23.204 36.419 -21.354 1.00 158.60 211 PRO G O 1
ATOM 14970 N N . HIS G 1 212 ? -21.003 36.060 -21.623 1.00 187.53 212 HIS G N 1
ATOM 14971 C CA . HIS G 1 212 ? -20.524 37.351 -22.111 1.00 194.35 212 HIS G CA 1
ATOM 14972 C C . HIS G 1 212 ? -20.492 38.500 -21.090 1.00 191.33 212 HIS G C 1
ATOM 14973 O O . HIS G 1 212 ? -19.932 39.547 -21.417 1.00 199.73 212 HIS G O 1
ATOM 14980 N N . GLU G 1 213 ? -21.040 38.371 -19.878 1.00 139.99 213 GLU G N 1
ATOM 14981 C CA . GLU G 1 213 ? -21.286 39.589 -19.106 1.00 135.10 213 GLU G CA 1
ATOM 14982 C C . GLU G 1 213 ? -20.662 39.682 -17.717 1.00 137.29 213 GLU G C 1
ATOM 14983 O O . GLU G 1 213 ? -20.841 40.718 -17.066 1.00 140.60 213 GLU G O 1
ATOM 14989 N N . THR G 1 214 ? -19.947 38.677 -17.222 1.00 154.83 214 THR G N 1
ATOM 14990 C CA . THR G 1 214 ? -19.441 38.834 -15.865 1.00 154.14 214 THR G CA 1
ATOM 14991 C C . THR G 1 214 ? -18.129 39.606 -15.874 1.00 140.51 214 THR G C 1
ATOM 14992 O O . THR G 1 214 ? -17.388 39.604 -16.861 1.00 135.34 214 THR G O 1
ATOM 14996 N N . ASP G 1 215 ? -17.853 40.286 -14.763 1.00 111.43 215 ASP G N 1
ATOM 14997 C CA . ASP G 1 215 ? -16.545 40.895 -14.587 1.00 95.86 215 ASP G CA 1
ATOM 14998 C C . ASP G 1 215 ? -15.499 39.797 -14.485 1.00 85.93 215 ASP G C 1
ATOM 14999 O O . ASP G 1 215 ? -15.696 38.793 -13.795 1.00 88.18 215 ASP G O 1
ATOM 15004 N N . ALA G 1 216 ? -14.378 39.984 -15.174 1.00 77.07 216 ALA G N 1
ATOM 15005 C CA . ALA G 1 216 ? -13.348 38.962 -15.109 1.00 75.78 216 ALA G CA 1
ATOM 15006 C C . ALA G 1 216 ? -12.523 39.028 -13.832 1.00 70.25 216 ALA G C 1
ATOM 15007 O O . ALA G 1 216 ? -11.738 38.108 -13.585 1.00 79.87 216 ALA G O 1
ATOM 15009 N N . ARG G 1 217 ? -12.673 40.081 -13.020 1.00 59.60 217 ARG G N 1
ATOM 15010 C CA . ARG G 1 217 ? -12.043 40.095 -11.702 1.00 57.63 217 ARG G CA 1
ATOM 15011 C C . ARG G 1 217 ? -12.727 39.140 -10.733 1.00 53.28 217 ARG G C 1
ATOM 15012 O O . ARG G 1 217 ? -12.117 38.746 -9.733 1.00 48.37 217 ARG G O 1
ATOM 15020 N N . GLY G 1 218 ? -13.979 38.780 -10.996 1.00 60.08 218 GLY G N 1
ATOM 15021 C CA . GLY G 1 218 ? -14.716 37.877 -10.136 1.00 54.90 218 GLY G CA 1
ATOM 15022 C C . GLY G 1 218 ? -15.084 36.622 -10.896 1.00 61.87 218 GLY G C 1
ATOM 15023 O O . GLY G 1 218 ? -16.044 35.922 -10.560 1.00 59.81 218 GLY G O 1
ATOM 15024 N N . ASN G 1 219 ? -14.304 36.339 -11.940 1.00 66.48 219 ASN G N 1
ATOM 15025 C CA . ASN G 1 219 ? -14.393 35.099 -12.695 1.00 66.30 219 ASN G CA 1
ATOM 15026 C C . ASN G 1 219 ? -13.178 34.214 -12.432 1.00 71.39 219 ASN G C 1
ATOM 15027 O O . ASN G 1 219 ? -12.877 33.311 -13.220 1.00 76.11 219 ASN G O 1
ATOM 15032 N N . LEU G 1 220 ? -12.468 34.477 -11.339 1.00 69.88 220 LEU G N 1
ATOM 15033 C CA . LEU G 1 220 ? -11.345 33.669 -10.894 1.00 71.47 220 LEU G CA 1
ATOM 15034 C C . LEU G 1 220 ? -11.822 32.603 -9.921 1.00 80.25 220 LEU G C 1
ATOM 15035 O O . LEU G 1 220 ? -12.787 32.799 -9.177 1.00 82.87 220 LEU G O 1
ATOM 15040 N N . VAL G 1 221 ? -11.147 31.460 -9.945 1.00 94.78 221 VAL G N 1
ATOM 15041 C CA . VAL G 1 221 ? -11.412 30.454 -8.914 1.00 100.11 221 VAL G CA 1
ATOM 15042 C C . VAL G 1 221 ? -11.054 31.047 -7.554 1.00 101.65 221 VAL G C 1
ATOM 15043 O O . VAL G 1 221 ? -9.964 31.634 -7.402 1.00 98.44 221 VAL G O 1
ATOM 15047 N N . PRO G 1 222 ? -11.935 30.967 -6.555 1.00 85.33 222 PRO G N 1
ATOM 15048 C CA . PRO G 1 222 ? -11.723 31.711 -5.307 1.00 75.93 222 PRO G CA 1
ATOM 15049 C C . PRO G 1 222 ? -10.386 31.406 -4.645 1.00 70.10 222 PRO G C 1
ATOM 15050 O O . PRO G 1 222 ? -9.776 30.355 -4.853 1.00 71.75 222 PRO G O 1
ATOM 15054 N N . MET G 1 223 ? -9.932 32.371 -3.839 1.00 67.79 223 MET G N 1
ATOM 15055 C CA . MET G 1 223 ? -8.611 32.286 -3.220 1.00 59.63 223 MET G CA 1
ATOM 15056 C C . MET G 1 223 ? -8.480 31.031 -2.367 1.00 57.96 223 MET G C 1
ATOM 15057 O O . MET G 1 223 ? -7.471 30.319 -2.438 1.00 56.07 223 MET G O 1
ATOM 15062 N N . ASN G 1 224 ? -9.493 30.742 -1.552 1.00 60.46 224 ASN G N 1
ATOM 15063 C CA . ASN G 1 224 ? -9.446 29.581 -0.674 1.00 56.84 224 ASN G CA 1
ATOM 15064 C C . ASN G 1 224 ? -9.799 28.288 -1.392 1.00 54.25 224 ASN G C 1
ATOM 15065 O O . ASN G 1 224 ? -9.630 27.209 -0.815 1.00 49.31 224 ASN G O 1
ATOM 15070 N N . ASP G 1 225 ? -10.281 28.374 -2.629 1.00 58.64 225 ASP G N 1
ATOM 15071 C CA . ASP G 1 225 ? -10.460 27.226 -3.504 1.00 56.93 225 ASP G CA 1
ATOM 15072 C C . ASP G 1 225 ? -9.137 26.767 -4.110 1.00 54.88 225 ASP G C 1
ATOM 15073 O O . ASP G 1 225 ? -9.121 25.875 -4.965 1.00 52.38 225 ASP G O 1
ATOM 15078 N N . LEU G 1 226 ? -8.036 27.377 -3.684 1.00 56.08 226 LEU G N 1
ATOM 15079 C CA . LEU G 1 226 ? -6.692 27.128 -4.177 1.00 59.25 226 LEU G CA 1
ATOM 15080 C C . LEU G 1 226 ? -5.872 26.671 -2.969 1.00 52.93 226 LEU G C 1
ATOM 15081 O O . LEU G 1 226 ? -6.389 26.716 -1.844 1.00 50.23 226 LEU G O 1
ATOM 15086 N N . PRO G 1 227 ? -4.632 26.195 -3.137 1.00 52.14 227 PRO G N 1
ATOM 15087 C CA . PRO G 1 227 ? -3.902 25.617 -1.998 1.00 48.27 227 PRO G CA 1
ATOM 15088 C C . PRO G 1 227 ? -3.798 26.550 -0.799 1.00 52.76 227 PRO G C 1
ATOM 15089 O O . PRO G 1 227 ? -4.012 27.762 -0.885 1.00 56.36 227 PRO G O 1
ATOM 15093 N N . THR G 1 228 ? -3.453 25.947 0.343 1.00 54.24 228 THR G N 1
ATOM 15094 C CA . THR G 1 228 ? -3.304 26.703 1.583 1.00 50.31 228 THR G CA 1
ATOM 15095 C C . THR G 1 228 ? -2.201 27.746 1.461 1.00 52.33 228 THR G C 1
ATOM 15096 O O . THR G 1 228 ? -2.360 28.886 1.912 1.00 54.66 228 THR G O 1
ATOM 15100 N N . LEU G 1 229 ? -1.075 27.373 0.851 1.00 60.36 229 LEU G N 1
ATOM 15101 C CA . LEU G 1 229 ? 0.034 28.308 0.707 1.00 62.23 229 LEU G CA 1
ATOM 15102 C C . LEU G 1 229 ? -0.339 29.453 -0.224 1.00 59.95 229 LEU G C 1
ATOM 15103 O O . LEU G 1 229 ? -0.114 30.623 0.100 1.00 64.11 229 LEU G O 1
ATOM 15108 N N . THR G 1 230 ? -0.971 29.130 -1.356 1.00 56.23 230 THR G N 1
ATOM 15109 C CA . THR G 1 230 ? -1.161 30.090 -2.441 1.00 59.86 230 THR G CA 1
ATOM 15110 C C . THR G 1 230 ? -1.851 31.375 -1.994 1.00 60.19 230 THR G C 1
ATOM 15111 O O . THR G 1 230 ? -1.561 32.454 -2.525 1.00 52.70 230 THR G O 1
ATOM 15115 N N . ASN G 1 231 ? -2.741 31.294 -1.008 1.00 64.75 231 ASN G N 1
ATOM 15116 C CA . ASN G 1 231 ? -3.469 32.472 -0.561 1.00 66.13 231 ASN G CA 1
ATOM 15117 C C . ASN G 1 231 ? -2.941 33.062 0.737 1.00 69.87 231 ASN G C 1
ATOM 15118 O O . ASN G 1 231 ? -3.254 34.219 1.040 1.00 65.51 231 ASN G O 1
ATOM 15123 N N . SER G 1 232 ? -2.174 32.291 1.503 1.00 68.98 232 SER G N 1
ATOM 15124 C CA . SER G 1 232 ? -1.757 32.788 2.838 1.00 69.47 232 SER G CA 1
ATOM 15125 C C . SER G 1 232 ? -0.260 33.094 2.869 1.00 66.13 232 SER G C 1
ATOM 15126 O O . SER G 1 232 ? 0.136 34.155 2.355 1.00 61.43 232 SER G O 1
ATOM 15129 N N . GLY G 1 233 ? 0.527 32.206 3.474 1.00 58.89 233 GLY G N 1
ATOM 15130 C CA . GLY G 1 233 ? 1.985 32.408 3.484 1.00 51.09 233 GLY G CA 1
ATOM 15131 C C . GLY G 1 233 ? 2.720 31.172 3.944 1.00 45.44 233 GLY G C 1
ATOM 15132 O O . GLY G 1 233 ? 2.191 30.462 4.819 1.00 45.36 233 GLY G O 1
ATOM 15133 N N . PHE G 1 234 ? 3.902 30.923 3.385 1.00 40.44 234 PHE G N 1
ATOM 15134 C CA . PHE G 1 234 ? 4.695 29.777 3.887 1.00 43.68 234 PHE G CA 1
ATOM 15135 C C . PHE G 1 234 ? 5.418 30.198 5.138 1.00 47.76 234 PHE G C 1
ATOM 15136 O O . PHE G 1 234 ? 5.960 31.316 5.158 1.00 57.37 234 PHE G O 1
ATOM 15144 N N . SER G 1 235 ? 5.405 29.349 6.160 1.00 49.52 235 SER G N 1
ATOM 15145 C CA . SER G 1 235 ? 6.151 29.603 7.385 1.00 48.32 235 SER G CA 1
ATOM 15146 C C . SER G 1 235 ? 7.407 28.750 7.389 1.00 51.94 235 SER G C 1
ATOM 15147 O O . SER G 1 235 ? 7.310 27.518 7.513 1.00 56.51 235 SER G O 1
ATOM 15150 N N . PRO G 1 236 ? 8.593 29.335 7.261 1.00 56.05 236 PRO G N 1
ATOM 15151 C CA . PRO G 1 236 ? 9.809 28.523 7.292 1.00 56.18 236 PRO G CA 1
ATOM 15152 C C . PRO G 1 236 ? 10.066 27.957 8.679 1.00 66.15 236 PRO G C 1
ATOM 15153 O O . PRO G 1 236 ? 9.694 28.540 9.700 1.00 70.51 236 PRO G O 1
ATOM 15157 N N . GLY G 1 237 ? 10.688 26.784 8.696 1.00 76.24 237 GLY G N 1
ATOM 15158 C CA . GLY G 1 237 ? 11.193 26.167 9.903 1.00 74.01 237 GLY G CA 1
ATOM 15159 C C . GLY G 1 237 ? 12.575 25.652 9.576 1.00 78.07 237 GLY G C 1
ATOM 15160 O O . GLY G 1 237 ? 13.090 24.724 10.205 1.00 79.66 237 GLY G O 1
ATOM 15161 N N . MET G 1 238 ? 13.177 26.279 8.568 1.00 59.06 238 MET G N 1
ATOM 15162 C CA . MET G 1 238 ? 14.444 25.825 8.015 1.00 54.30 238 MET G CA 1
ATOM 15163 C C . MET G 1 238 ? 15.575 26.089 9.002 1.00 55.35 238 MET G C 1
ATOM 15164 O O . MET G 1 238 ? 15.699 27.193 9.541 1.00 60.80 238 MET G O 1
ATOM 15169 N N . ILE G 1 239 ? 16.404 25.077 9.233 1.00 53.30 239 ILE G N 1
ATOM 15170 C CA . ILE G 1 239 ? 17.497 25.155 10.191 1.00 56.58 239 ILE G CA 1
ATOM 15171 C C . ILE G 1 239 ? 18.825 25.019 9.459 1.00 56.50 239 ILE G C 1
ATOM 15172 O O . ILE G 1 239 ? 18.966 24.191 8.552 1.00 55.77 239 ILE G O 1
ATOM 15177 N N . ALA G 1 240 ? 19.796 25.840 9.859 1.00 55.57 240 ALA G N 1
ATOM 15178 C CA . ALA G 1 240 ? 21.169 25.732 9.392 1.00 54.28 240 ALA G CA 1
ATOM 15179 C C . ALA G 1 240 ? 22.092 25.876 10.593 1.00 57.65 240 ALA G C 1
ATOM 15180 O O . ALA G 1 240 ? 21.685 26.349 11.658 1.00 62.50 240 ALA G O 1
ATOM 15182 N N . VAL G 1 241 ? 23.339 25.444 10.427 1.00 69.81 241 VAL G N 1
ATOM 15183 C CA . VAL G 1 241 ? 24.319 25.489 11.504 1.00 73.10 241 VAL G CA 1
ATOM 15184 C C . VAL G 1 241 ? 25.628 26.045 10.959 1.00 73.00 241 VAL G C 1
ATOM 15185 O O . VAL G 1 241 ? 26.017 25.751 9.823 1.00 82.34 241 VAL G O 1
ATOM 15189 N N . VAL G 1 242 ? 26.291 26.877 11.760 1.00 70.24 242 VAL G N 1
ATOM 15190 C CA . VAL G 1 242 ? 27.590 27.445 11.421 1.00 70.14 242 VAL G CA 1
ATOM 15191 C C . VAL G 1 242 ? 28.566 27.060 12.522 1.00 85.47 242 VAL G C 1
ATOM 15192 O O . VAL G 1 242 ? 28.269 27.231 13.710 1.00 92.80 242 VAL G O 1
ATOM 15196 N N . ILE G 1 243 ? 29.724 26.542 12.125 1.00 84.00 243 ILE G N 1
ATOM 15197 C CA . ILE G 1 243 ? 30.798 26.190 13.044 1.00 87.19 243 ILE G CA 1
ATOM 15198 C C . ILE G 1 243 ? 32.046 26.958 12.636 1.00 99.11 243 ILE G C 1
ATOM 15199 O O . ILE G 1 243 ? 32.354 27.061 11.444 1.00 95.15 243 ILE G O 1
ATOM 15204 N N . SER G 1 244 ? 32.768 27.489 13.621 1.00 140.17 244 SER G N 1
ATOM 15205 C CA . SER G 1 244 ? 33.992 28.231 13.356 1.00 147.34 244 SER G CA 1
ATOM 15206 C C . SER G 1 244 ? 35.056 27.848 14.373 1.00 146.30 244 SER G C 1
ATOM 15207 O O . SER G 1 244 ? 34.749 27.464 15.505 1.00 139.93 244 SER G O 1
ATOM 15210 N N . GLU G 1 245 ? 36.314 27.980 13.959 1.00 107.10 245 GLU G N 1
ATOM 15211 C CA . GLU G 1 245 ? 37.437 27.593 14.798 1.00 92.52 245 GLU G CA 1
ATOM 15212 C C . GLU G 1 245 ? 37.507 28.479 16.038 1.00 91.94 245 GLU G C 1
ATOM 15213 O O . GLU G 1 245 ? 37.040 29.622 16.041 1.00 100.60 245 GLU G O 1
ATOM 15219 N N . LYS G 1 246 ? 38.089 27.930 17.107 1.00 84.03 246 LYS G N 1
ATOM 15220 C CA . LYS G 1 246 ? 38.305 28.701 18.325 1.00 79.61 246 LYS G CA 1
ATOM 15221 C C . LYS G 1 246 ? 39.291 29.839 18.102 1.00 75.11 246 LYS G C 1
ATOM 15222 O O . LYS G 1 246 ? 39.327 30.784 18.898 1.00 71.20 246 LYS G O 1
ATOM 15228 N N . ASP G 1 247 ? 40.097 29.756 17.042 1.00 72.77 247 ASP G N 1
ATOM 15229 C CA . ASP G 1 247 ? 41.009 30.839 16.691 1.00 69.86 247 ASP G CA 1
ATOM 15230 C C . ASP G 1 247 ? 40.254 32.031 16.104 1.00 70.09 247 ASP G C 1
ATOM 15231 O O . ASP G 1 247 ? 40.614 33.187 16.355 1.00 70.08 247 ASP G O 1
ATOM 15236 N N . THR G 1 248 ? 39.203 31.769 15.328 1.00 79.72 248 THR G N 1
ATOM 15237 C CA . THR G 1 248 ? 38.473 32.804 14.608 1.00 84.54 248 THR G CA 1
ATOM 15238 C C . THR G 1 248 ? 37.626 33.633 15.578 1.00 91.70 248 THR G C 1
ATOM 15239 O O . THR G 1 248 ? 37.348 33.224 16.710 1.00 85.04 248 THR G O 1
ATOM 15243 N N . GLU G 1 249 ? 37.221 34.823 15.122 1.00 102.15 249 GLU G N 1
ATOM 15244 C CA . GLU G 1 249 ? 36.637 35.849 15.983 1.00 109.31 249 GLU G CA 1
ATOM 15245 C C . GLU G 1 249 ? 35.249 36.330 15.578 1.00 115.00 249 GLU G C 1
ATOM 15246 O O . GLU G 1 249 ? 34.411 36.536 16.458 1.00 108.76 249 GLU G O 1
ATOM 15252 N N . GLN G 1 250 ? 34.949 36.476 14.287 1.00 147.49 250 GLN G N 1
ATOM 15253 C CA . GLN G 1 250 ? 33.664 37.030 13.867 1.00 142.91 250 GLN G CA 1
ATOM 15254 C C . GLN G 1 250 ? 33.392 36.673 12.413 1.00 143.54 250 GLN G C 1
ATOM 15255 O O . GLN G 1 250 ? 34.296 36.305 11.658 1.00 145.23 250 GLN G O 1
ATOM 15261 N N . SER G 1 251 ? 32.120 36.794 12.032 1.00 129.48 251 SER G N 1
ATOM 15262 C CA . SER G 1 251 ? 31.692 36.472 10.681 1.00 133.53 251 SER G CA 1
ATOM 15263 C C . SER G 1 251 ? 30.510 37.348 10.288 1.00 139.68 251 SER G C 1
ATOM 15264 O O . SER G 1 251 ? 29.864 37.971 11.135 1.00 126.91 251 SER G O 1
ATOM 15267 N N . SER G 1 252 ? 30.237 37.393 8.977 1.00 181.03 252 SER G N 1
ATOM 15268 C CA . SER G 1 252 ? 29.242 38.308 8.401 1.00 186.53 252 SER G CA 1
ATOM 15269 C C . SER G 1 252 ? 28.384 37.572 7.368 1.00 181.20 252 SER G C 1
ATOM 15270 O O . SER G 1 252 ? 28.680 37.600 6.170 1.00 180.34 252 SER G O 1
ATOM 15273 N N . ILE G 1 253 ? 27.326 36.909 7.839 1.00 116.18 253 ILE G N 1
ATOM 15274 C CA . ILE G 1 253 ? 26.402 36.201 6.957 1.00 92.23 253 ILE G CA 1
ATOM 15275 C C . ILE G 1 253 ? 25.408 37.188 6.357 1.00 86.29 253 ILE G C 1
ATOM 15276 O O . ILE G 1 253 ? 25.122 38.246 6.930 1.00 92.02 253 ILE G O 1
ATOM 15281 N N . GLN G 1 254 ? 24.889 36.846 5.181 1.00 76.46 254 GLN G N 1
ATOM 15282 C CA . GLN G 1 254 ? 23.732 37.509 4.596 1.00 75.42 254 GLN G CA 1
ATOM 15283 C C . GLN G 1 254 ? 22.511 36.606 4.729 1.00 63.83 254 GLN G C 1
ATOM 15284 O O . GLN G 1 254 ? 22.626 35.379 4.726 1.00 68.27 254 GLN G O 1
ATOM 15290 N N . VAL G 1 255 ? 21.334 37.218 4.849 1.00 65.61 255 VAL G N 1
ATOM 15291 C CA . VAL G 1 255 ? 20.073 36.481 4.888 1.00 60.99 255 VAL G CA 1
ATOM 15292 C C . VAL G 1 255 ? 19.102 37.173 3.932 1.00 71.99 255 VAL G C 1
ATOM 15293 O O . VAL G 1 255 ? 18.480 38.184 4.275 1.00 69.26 255 VAL G O 1
ATOM 15297 N N . ALA G 1 256 ? 18.989 36.643 2.719 1.00 57.71 256 ALA G N 1
ATOM 15298 C CA . ALA G 1 256 ? 18.085 37.188 1.717 1.00 53.97 256 ALA G CA 1
ATOM 15299 C C . ALA G 1 256 ? 16.758 36.445 1.747 1.00 54.21 256 ALA G C 1
ATOM 15300 O O . ALA G 1 256 ? 16.719 35.232 1.967 1.00 61.39 256 ALA G O 1
ATOM 15302 N N . TYR G 1 257 ? 15.671 37.178 1.526 1.00 52.82 257 TYR G N 1
ATOM 15303 C CA . TYR G 1 257 ? 14.353 36.580 1.375 1.00 54.54 257 TYR G CA 1
ATOM 15304 C C . TYR G 1 257 ? 13.729 37.145 0.109 1.00 63.90 257 TYR G C 1
ATOM 15305 O O . TYR G 1 257 ? 13.666 38.366 -0.060 1.00 73.65 257 TYR G O 1
ATOM 15314 N N . THR G 1 258 ? 13.260 36.263 -0.772 1.00 57.58 258 THR G N 1
ATOM 15315 C CA . THR G 1 258 ? 12.818 36.662 -2.100 1.00 55.25 258 THR G CA 1
ATOM 15316 C C . THR G 1 258 ? 11.439 36.093 -2.405 1.00 54.19 258 THR G C 1
ATOM 15317 O O . THR G 1 258 ? 10.962 35.164 -1.750 1.00 58.19 258 THR G O 1
ATOM 15321 N N . LYS G 1 259 ? 10.796 36.681 -3.416 1.00 60.18 259 LYS G N 1
ATOM 15322 C CA . LYS G 1 259 ? 9.502 36.198 -3.897 1.00 59.62 259 LYS G CA 1
ATOM 15323 C C . LYS G 1 259 ? 9.409 36.516 -5.388 1.00 56.03 259 LYS G C 1
ATOM 15324 O O . LYS G 1 259 ? 9.023 37.627 -5.761 1.00 64.43 259 LYS G O 1
ATOM 15330 N N . HIS G 1 260 ? 9.762 35.550 -6.229 1.00 54.73 260 HIS G N 1
ATOM 15331 C CA . HIS G 1 260 ? 9.460 35.685 -7.645 1.00 61.95 260 HIS G CA 1
ATOM 15332 C C . HIS G 1 260 ? 7.971 35.456 -7.869 1.00 69.92 260 HIS G C 1
ATOM 15333 O O . HIS G 1 260 ? 7.339 34.636 -7.197 1.00 77.37 260 HIS G O 1
ATOM 15340 N N . ALA G 1 261 ? 7.404 36.186 -8.826 1.00 74.98 261 ALA G N 1
ATOM 15341 C CA . ALA G 1 261 ? 5.971 36.121 -9.060 1.00 83.84 261 ALA G CA 1
ATOM 15342 C C . ALA G 1 261 ? 5.682 36.021 -10.548 1.00 86.56 261 ALA G C 1
ATOM 15343 O O . ALA G 1 261 ? 6.418 36.553 -11.384 1.00 86.70 261 ALA G O 1
ATOM 15345 N N . ASP G 1 262 ? 4.583 35.346 -10.860 1.00 77.90 262 ASP G N 1
ATOM 15346 C CA . ASP G 1 262 ? 4.087 35.184 -12.215 1.00 71.49 262 ASP G CA 1
ATOM 15347 C C . ASP G 1 262 ? 2.763 35.922 -12.351 1.00 68.60 262 ASP G C 1
ATOM 15348 O O . ASP G 1 262 ? 2.055 36.164 -11.369 1.00 73.58 262 ASP G O 1
ATOM 15353 N N . ASP G 1 263 ? 2.432 36.277 -13.587 1.00 67.76 263 ASP G N 1
ATOM 15354 C CA . ASP G 1 263 ? 1.278 37.119 -13.884 1.00 66.66 263 ASP G CA 1
ATOM 15355 C C . ASP G 1 263 ? 0.347 36.289 -14.753 1.00 69.79 263 ASP G C 1
ATOM 15356 O O . ASP G 1 263 ? 0.398 36.350 -15.983 1.00 68.56 263 ASP G O 1
ATOM 15361 N N . TYR G 1 264 ? -0.470 35.462 -14.104 1.00 66.05 264 TYR G N 1
ATOM 15362 C CA . TYR G 1 264 ? -1.471 34.701 -14.834 1.00 73.13 264 TYR G CA 1
ATOM 15363 C C . TYR G 1 264 ? -2.555 35.655 -15.320 1.00 76.94 264 TYR G C 1
ATOM 15364 O O . TYR G 1 264 ? -3.148 36.398 -14.530 1.00 69.50 264 TYR G O 1
ATOM 15373 N N . THR G 1 265 ? -2.777 35.668 -16.635 1.00 87.28 265 THR G N 1
ATOM 15374 C CA . THR G 1 265 ? -3.677 36.709 -17.150 1.00 84.49 265 THR G CA 1
ATOM 15375 C C . THR G 1 265 ? -4.637 36.218 -18.183 1.00 105.31 265 THR G C 1
ATOM 15376 O O . THR G 1 265 ? -4.280 35.306 -18.953 1.00 105.09 265 THR G O 1
ATOM 15380 N N . LEU G 1 266 ? -5.830 36.802 -18.191 1.00 153.59 266 LEU G N 1
ATOM 15381 C CA . LEU G 1 266 ? -6.771 36.540 -19.300 1.00 160.13 266 LEU G CA 1
ATOM 15382 C C . LEU G 1 266 ? -6.699 37.842 -20.101 1.00 159.74 266 LEU G C 1
ATOM 15383 O O . LEU G 1 266 ? -6.990 38.891 -19.496 1.00 161.86 266 LEU G O 1
ATOM 15388 N N . ARG G 1 267 ? -6.221 37.806 -21.344 1.00 119.29 267 ARG G N 1
ATOM 15389 C CA . ARG G 1 267 ? -6.033 39.062 -22.111 1.00 104.81 267 ARG G CA 1
ATOM 15390 C C . ARG G 1 267 ? -6.556 38.832 -23.524 1.00 100.05 267 ARG G C 1
ATOM 15391 O O . ARG G 1 267 ? -6.446 37.678 -23.980 1.00 94.56 267 ARG G O 1
ATOM 15399 N N . PRO G 1 268 ? -7.106 39.823 -24.263 1.00 94.59 268 PRO G N 1
ATOM 15400 C CA . PRO G 1 268 ? -7.574 39.493 -25.610 1.00 86.25 268 PRO G CA 1
ATOM 15401 C C . PRO G 1 268 ? -6.455 38.915 -26.458 1.00 88.87 268 PRO G C 1
ATOM 15402 O O . PRO G 1 268 ? -6.590 37.776 -26.913 1.00 101.11 268 PRO G O 1
ATOM 15406 N N . GLY G 1 269 ? -5.358 39.636 -26.672 1.00 95.32 269 GLY G N 1
ATOM 15407 C CA . GLY G 1 269 ? -4.204 39.032 -27.310 1.00 90.08 269 GLY G CA 1
ATOM 15408 C C . GLY G 1 269 ? -4.476 38.562 -28.726 1.00 86.75 269 GLY G C 1
ATOM 15409 O O . GLY G 1 269 ? -3.871 39.019 -29.699 1.00 81.66 269 GLY G O 1
ATOM 15410 N N . PHE G 1 270 ? -5.404 37.609 -28.817 1.00 87.00 270 PHE G N 1
ATOM 15411 C CA . PHE G 1 270 ? -5.891 37.005 -30.046 1.00 87.49 270 PHE G CA 1
ATOM 15412 C C . PHE G 1 270 ? -7.391 37.266 -30.152 1.00 96.25 270 PHE G C 1
ATOM 15413 O O . PHE G 1 270 ? -8.180 36.346 -30.375 1.00 105.10 270 PHE G O 1
ATOM 15421 N N . THR G 1 271 ? -7.792 38.519 -29.944 1.00 96.65 271 THR G N 1
ATOM 15422 C CA . THR G 1 271 ? -9.185 38.976 -30.004 1.00 98.30 271 THR G CA 1
ATOM 15423 C C . THR G 1 271 ? -9.997 38.210 -28.965 1.00 110.63 271 THR G C 1
ATOM 15424 O O . THR G 1 271 ? -9.703 38.354 -27.765 1.00 108.06 271 THR G O 1
ATOM 15428 N N . PHE G 1 272 ? -10.991 37.411 -29.349 1.00 127.37 272 PHE G N 1
ATOM 15429 C CA . PHE G 1 272 ? -11.939 36.801 -28.411 1.00 118.52 272 PHE G CA 1
ATOM 15430 C C . PHE G 1 272 ? -12.639 35.655 -29.132 1.00 112.79 272 PHE G C 1
ATOM 15431 O O . PHE G 1 272 ? -12.554 35.527 -30.356 1.00 119.83 272 PHE G O 1
ATOM 15439 N N . GLY G 1 273 ? -13.330 34.820 -28.367 1.00 100.34 273 GLY G N 1
ATOM 15440 C CA . GLY G 1 273 ? -14.138 33.771 -28.947 1.00 90.93 273 GLY G CA 1
ATOM 15441 C C . GLY G 1 273 ? -15.642 33.823 -28.768 1.00 84.86 273 GLY G C 1
ATOM 15442 O O . GLY G 1 273 ? -16.238 34.904 -28.793 1.00 90.12 273 GLY G O 1
ATOM 15443 N N . THR G 1 274 ? -16.272 32.666 -28.597 1.00 76.82 274 THR G N 1
ATOM 15444 C CA . THR G 1 274 ? -17.717 32.607 -28.367 1.00 70.10 274 THR G CA 1
ATOM 15445 C C . THR G 1 274 ? -18.060 32.597 -26.874 1.00 74.37 274 THR G C 1
ATOM 15446 O O . THR G 1 274 ? -18.867 31.813 -26.376 1.00 73.06 274 THR G O 1
ATOM 15450 N N . GLY G 1 275 ? -17.456 33.539 -26.150 1.00 78.42 275 GLY G N 1
ATOM 15451 C CA . GLY G 1 275 ? -17.684 33.690 -24.732 1.00 77.84 275 GLY G CA 1
ATOM 15452 C C . GLY G 1 275 ? -16.802 32.831 -23.852 1.00 84.47 275 GLY G C 1
ATOM 15453 O O . GLY G 1 275 ? -16.731 33.076 -22.642 1.00 99.51 275 GLY G O 1
ATOM 15454 N N . ASN G 1 276 ? -16.137 31.829 -24.419 1.00 79.70 276 ASN G N 1
ATOM 15455 C CA . ASN G 1 276 ? -15.207 31.017 -23.649 1.00 79.43 276 ASN G CA 1
ATOM 15456 C C . ASN G 1 276 ? -13.998 31.853 -23.256 1.00 92.79 276 ASN G C 1
ATOM 15457 O O . ASN G 1 276 ? -13.423 32.562 -24.088 1.00 99.87 276 ASN G O 1
ATOM 15462 N N . TRP G 1 277 ? -13.612 31.772 -21.987 1.00 127.59 277 TRP G N 1
ATOM 15463 C CA . TRP G 1 277 ? -12.550 32.611 -21.450 1.00 130.36 277 TRP G CA 1
ATOM 15464 C C . TRP G 1 277 ? -11.214 31.901 -21.612 1.00 136.11 277 TRP G C 1
ATOM 15465 O O . TRP G 1 277 ? -11.010 30.813 -21.062 1.00 142.42 277 TRP G O 1
ATOM 15476 N N . VAL G 1 278 ? -10.313 32.512 -22.369 1.00 111.19 278 VAL G N 1
ATOM 15477 C CA . VAL G 1 278 ? -8.977 31.965 -22.553 1.00 106.27 278 VAL G CA 1
ATOM 15478 C C . VAL G 1 278 ? -8.110 32.381 -21.373 1.00 108.27 278 VAL G C 1
ATOM 15479 O O . VAL G 1 278 ? -8.166 33.529 -20.915 1.00 115.69 278 VAL G O 1
ATOM 15483 N N . GLY G 1 279 ? -7.308 31.444 -20.872 1.00 103.03 279 GLY G N 1
ATOM 15484 C CA . GLY G 1 279 ? -6.355 31.757 -19.826 1.00 108.21 279 GLY G CA 1
ATOM 15485 C C . GLY G 1 279 ? -4.926 31.493 -20.253 1.00 110.82 279 GLY G C 1
ATOM 15486 O O . GLY G 1 279 ? -4.624 30.435 -20.815 1.00 115.91 279 GLY G O 1
ATOM 15487 N N . ASN G 1 280 ? -4.034 32.448 -19.992 1.00 95.06 280 ASN G N 1
ATOM 15488 C CA . ASN G 1 280 ? -2.625 32.335 -20.338 1.00 92.14 280 ASN G CA 1
ATOM 15489 C C . ASN G 1 280 ? -1.788 32.798 -19.156 1.00 103.44 280 ASN G C 1
ATOM 15490 O O . ASN G 1 280 ? -2.295 33.387 -18.198 1.00 104.34 280 ASN G O 1
ATOM 15495 N N . ASN G 1 281 ? -0.485 32.534 -19.233 1.00 115.70 281 ASN G N 1
ATOM 15496 C CA . ASN G 1 281 ? 0.415 32.894 -18.144 1.00 113.12 281 ASN G CA 1
ATOM 15497 C C . ASN G 1 281 ? 1.853 32.902 -18.640 1.00 120.07 281 ASN G C 1
ATOM 15498 O O . ASN G 1 281 ? 2.276 31.974 -19.336 1.00 127.24 281 ASN G O 1
ATOM 15503 N N . ILE G 1 282 ? 2.594 33.948 -18.279 1.00 81.59 282 ILE G N 1
ATOM 15504 C CA . ILE G 1 282 ? 4.014 34.064 -18.582 1.00 69.30 282 ILE G CA 1
ATOM 15505 C C . ILE G 1 282 ? 4.776 34.149 -17.266 1.00 66.41 282 ILE G C 1
ATOM 15506 O O . ILE G 1 282 ? 4.320 34.787 -16.311 1.00 73.80 282 ILE G O 1
ATOM 15511 N N . LYS G 1 283 ? 5.930 33.492 -17.217 1.00 59.66 283 LYS G N 1
ATOM 15512 C CA . LYS G 1 283 ? 6.619 33.239 -15.962 1.00 62.49 283 LYS G CA 1
ATOM 15513 C C . LYS G 1 283 ? 7.389 34.464 -15.476 1.00 66.84 283 LYS G C 1
ATOM 15514 O O . LYS G 1 283 ? 7.819 35.310 -16.265 1.00 69.98 283 LYS G O 1
ATOM 15520 N N . ASP G 1 284 ? 7.536 34.553 -14.152 1.00 81.97 284 ASP G N 1
ATOM 15521 C CA . ASP G 1 284 ? 8.537 35.388 -13.478 1.00 84.79 284 ASP G CA 1
ATOM 15522 C C . ASP G 1 284 ? 8.508 36.842 -13.962 1.00 82.41 284 ASP G C 1
ATOM 15523 O O . ASP G 1 284 ? 9.439 37.339 -14.595 1.00 84.67 284 ASP G O 1
ATOM 15528 N N . VAL G 1 285 ? 7.408 37.520 -13.638 1.00 78.20 285 VAL G N 1
ATOM 15529 C CA . VAL G 1 285 ? 7.225 38.901 -14.074 1.00 67.60 285 VAL G CA 1
ATOM 15530 C C . VAL G 1 285 ? 7.719 39.884 -13.013 1.00 63.42 285 VAL G C 1
ATOM 15531 O O . VAL G 1 285 ? 8.651 40.656 -13.264 1.00 73.75 285 VAL G O 1
ATOM 15535 N N . ASP G 1 286 ? 7.113 39.868 -11.828 1.00 59.03 286 ASP G N 1
ATOM 15536 C CA . ASP G 1 286 ? 7.460 40.782 -10.748 1.00 62.68 286 ASP G CA 1
ATOM 15537 C C . ASP G 1 286 ? 8.104 40.000 -9.612 1.00 68.40 286 ASP G C 1
ATOM 15538 O O . ASP G 1 286 ? 7.685 38.882 -9.301 1.00 69.40 286 ASP G O 1
ATOM 15543 N N . GLN G 1 287 ? 9.134 40.580 -9.002 1.00 70.72 287 GLN G N 1
ATOM 15544 C CA . GLN G 1 287 ? 9.810 39.959 -7.872 1.00 63.14 287 GLN G CA 1
ATOM 15545 C C . GLN G 1 287 ? 10.117 40.999 -6.804 1.00 72.63 287 GLN G C 1
ATOM 15546 O O . GLN G 1 287 ? 10.279 42.186 -7.101 1.00 80.13 287 GLN G O 1
ATOM 15552 N N . LYS G 1 288 ? 10.189 40.543 -5.552 1.00 65.61 288 LYS G N 1
ATOM 15553 C CA . LYS G 1 288 ? 10.569 41.396 -4.434 1.00 64.89 288 LYS G CA 1
ATOM 15554 C C . LYS G 1 288 ? 11.504 40.629 -3.510 1.00 71.73 288 LYS G C 1
ATOM 15555 O O . LYS G 1 288 ? 11.304 39.437 -3.258 1.00 75.63 288 LYS G O 1
ATOM 15561 N N . THR G 1 289 ? 12.520 41.329 -3.003 1.00 77.62 289 THR G N 1
ATOM 15562 C CA . THR G 1 289 ? 13.585 40.738 -2.204 1.00 81.94 289 THR G CA 1
ATOM 15563 C C . THR G 1 289 ? 13.806 41.556 -0.938 1.00 103.27 289 THR G C 1
ATOM 15564 O O . THR G 1 289 ? 13.588 42.770 -0.921 1.00 105.07 289 THR G O 1
ATOM 15568 N N . PHE G 1 290 ? 14.250 40.881 0.128 1.00 123.43 290 PHE G N 1
ATOM 15569 C CA . PHE G 1 290 ? 14.507 41.549 1.407 1.00 120.84 290 PHE G CA 1
ATOM 15570 C C . PHE G 1 290 ? 15.699 40.869 2.080 1.00 117.40 290 PHE G C 1
ATOM 15571 O O . PHE G 1 290 ? 15.557 39.778 2.639 1.00 120.92 290 PHE G O 1
ATOM 15579 N N . ASN G 1 291 ? 16.862 41.518 2.025 1.00 83.15 291 ASN G N 1
ATOM 15580 C CA . ASN G 1 291 ? 18.100 40.996 2.588 1.00 73.07 291 ASN G CA 1
ATOM 15581 C C . ASN G 1 291 ? 18.593 41.887 3.725 1.00 64.77 291 ASN G C 1
ATOM 15582 O O . ASN G 1 291 ? 18.241 43.065 3.818 1.00 63.76 291 ASN G O 1
ATOM 15587 N N . LYS G 1 292 ? 19.411 41.301 4.602 1.00 62.62 292 LYS G N 1
ATOM 15588 C CA . LYS G 1 292 ? 19.991 42.011 5.736 1.00 64.32 292 LYS G CA 1
ATOM 15589 C C . LYS G 1 292 ? 21.204 41.234 6.236 1.00 74.71 292 LYS G C 1
ATOM 15590 O O . LYS G 1 292 ? 21.206 40.003 6.205 1.00 78.05 292 LYS G O 1
ATOM 15596 N N . SER G 1 293 ? 22.238 41.950 6.670 1.00 86.54 293 SER G N 1
ATOM 15597 C CA . SER G 1 293 ? 23.436 41.311 7.197 1.00 91.76 293 SER G CA 1
ATOM 15598 C C . SER G 1 293 ? 23.407 41.301 8.724 1.00 114.21 293 SER G C 1
ATOM 15599 O O . SER G 1 293 ? 22.679 42.068 9.359 1.00 116.53 293 SER G O 1
ATOM 15602 N N . PHE G 1 294 ? 24.218 40.419 9.311 1.00 92.67 294 PHE G N 1
ATOM 15603 C CA . PHE G 1 294 ? 24.218 40.212 10.755 1.00 85.91 294 PHE G CA 1
ATOM 15604 C C . PHE G 1 294 ? 25.607 39.798 11.221 1.00 86.10 294 PHE G C 1
ATOM 15605 O O . PHE G 1 294 ? 26.268 38.985 10.568 1.00 99.72 294 PHE G O 1
ATOM 15613 N N . VAL G 1 295 ? 26.047 40.363 12.344 1.00 79.76 295 VAL G N 1
ATOM 15614 C CA . VAL G 1 295 ? 27.358 40.049 12.905 1.00 78.89 295 VAL G CA 1
ATOM 15615 C C . VAL G 1 295 ? 27.224 38.868 13.867 1.00 79.48 295 VAL G C 1
ATOM 15616 O O . VAL G 1 295 ? 26.415 38.896 14.802 1.00 83.52 295 VAL G O 1
ATOM 15620 N N . LEU G 1 296 ? 27.969 37.801 13.588 1.00 83.58 296 LEU G N 1
ATOM 15621 C CA . LEU G 1 296 ? 27.976 36.568 14.380 1.00 78.73 296 LEU G CA 1
ATOM 15622 C C . LEU G 1 296 ? 29.184 36.675 15.303 1.00 81.65 296 LEU G C 1
ATOM 15623 O O . LEU G 1 296 ? 30.177 35.995 15.056 1.00 86.88 296 LEU G O 1
ATOM 15628 N N . ASP G 1 297 ? 29.145 37.541 16.322 1.00 78.28 297 ASP G N 1
ATOM 15629 C CA . ASP G 1 297 ? 30.208 37.625 17.324 1.00 82.87 297 ASP G CA 1
ATOM 15630 C C . ASP G 1 297 ? 30.392 36.240 17.938 1.00 77.95 297 ASP G C 1
ATOM 15631 O O . ASP G 1 297 ? 29.415 35.556 18.264 1.00 75.43 297 ASP G O 1
ATOM 15636 N N . TRP G 1 298 ? 31.651 35.834 18.114 1.00 85.04 298 TRP G N 1
ATOM 15637 C CA . TRP G 1 298 ? 31.998 34.507 18.605 1.00 85.97 298 TRP G CA 1
ATOM 15638 C C . TRP G 1 298 ? 32.689 34.517 19.960 1.00 88.21 298 TRP G C 1
ATOM 15639 O O . TRP G 1 298 ? 32.858 33.446 20.554 1.00 92.83 298 TRP G O 1
ATOM 15650 N N . LYS G 1 299 ? 33.093 35.683 20.465 1.00 90.57 299 LYS G N 1
ATOM 15651 C CA . LYS G 1 299 ? 33.781 35.729 21.751 1.00 83.06 299 LYS G CA 1
ATOM 15652 C C . LYS G 1 299 ? 32.775 35.736 22.894 1.00 87.27 299 LYS G C 1
ATOM 15653 O O . LYS G 1 299 ? 32.866 34.918 23.817 1.00 90.20 299 LYS G O 1
ATOM 15659 N N . ASN G 1 300 ? 31.811 36.649 22.850 1.00 82.47 300 ASN G N 1
ATOM 15660 C CA . ASN G 1 300 ? 30.713 36.651 23.803 1.00 74.24 300 ASN G CA 1
ATOM 15661 C C . ASN G 1 300 ? 29.513 35.873 23.277 1.00 71.61 300 ASN G C 1
ATOM 15662 O O . ASN G 1 300 ? 28.505 35.753 23.981 1.00 66.63 300 ASN G O 1
ATOM 15667 N N . LYS G 1 301 ? 29.621 35.348 22.055 1.00 80.46 301 LYS G N 1
ATOM 15668 C CA . LYS G 1 301 ? 28.634 34.464 21.434 1.00 81.86 301 LYS G CA 1
ATOM 15669 C C . LYS G 1 301 ? 27.235 35.083 21.409 1.00 80.92 301 LYS G C 1
ATOM 15670 O O . LYS G 1 301 ? 26.239 34.452 21.769 1.00 81.57 301 LYS G O 1
ATOM 15676 N N . LYS G 1 302 ? 27.168 36.345 20.995 1.00 76.64 302 LYS G N 1
ATOM 15677 C CA . LYS G 1 302 ? 25.910 36.992 20.661 1.00 70.05 302 LYS G CA 1
ATOM 15678 C C . LYS G 1 302 ? 25.791 37.121 19.141 1.00 73.15 302 LYS G C 1
ATOM 15679 O O . LYS G 1 302 ? 26.585 36.551 18.383 1.00 72.79 302 LYS G O 1
ATOM 15685 N N . LEU G 1 303 ? 24.797 37.892 18.696 1.00 77.38 303 LEU G N 1
ATOM 15686 C CA . LEU G 1 303 ? 24.644 38.232 17.282 1.00 85.28 303 LEU G CA 1
ATOM 15687 C C . LEU G 1 303 ? 23.670 39.393 17.182 1.00 92.79 303 LEU G C 1
ATOM 15688 O O . LEU G 1 303 ? 22.536 39.290 17.659 1.00 87.82 303 LEU G O 1
ATOM 15693 N N . VAL G 1 304 ? 24.108 40.489 16.573 1.00 124.55 304 VAL G N 1
ATOM 15694 C CA . VAL G 1 304 ? 23.214 41.594 16.258 1.00 130.40 304 VAL G CA 1
ATOM 15695 C C . VAL G 1 304 ? 22.700 41.447 14.831 1.00 135.34 304 VAL G C 1
ATOM 15696 O O . VAL G 1 304 ? 23.484 41.283 13.895 1.00 131.20 304 VAL G O 1
#

Foldseek 3Di:
DDDPPPVPPDPPWDDFAWDWDWDFDCVQGAIWIKTKTKIQGPVDQWTKMKMWTWGWGWQQKDFPDFDQCDDDFPRQFQTKIWFFFKKKKKKFWDVPQLFFDDWDDADDKDKDKDKDKDKADDDDDDDIDMDIDIGMDIDDDDDDDDPQQQQDQYWPDDDSGMTMTIRGGFADQQPHCPDPPGLDQDPWAGHCRFAQDPQDPHNNPRTRDLVSTDPDRRTTDIDGIMTMGIHGPVDFKTKMKIKIKIFIWMKTQGVGCNYTYTGGGDDMDMDMGMWMQGRVQRDIPDDDHDD/DPDPPPDPVPPWPDQPWDWDKDFDPPQTAIKIKIKTWTDRVVDQWIKMKIWIWDWGWQPKDFPDFQFADCDWRKTKIKQFWKKKKKKAWDVPFFFWDDKPDAADDDDDDKDKDKDKADDDDPPDIDMDIDIDDDAFHWHFPDDTGGMGMTIRGFFWDAQPVDDIHTPPRWCYDCRQADDFQAHTTPVPRGDDPVSGDPPRHTTDIDGIMTMGIHGLVDFKTKMKIKIKIFIKMKIWTQNCVRRTIRIDIDGRDDMDMDMDIWIQTRNVRDID/DQPPQDQQPWAWDWDFDCVQGFIKIKIKGKTQRPVDQWTKMKIWIWGWGWQQKDFCPCPPPHVPQQFWIKIWFFFKKKKKKAFDPDAFFWDDKPDADDDDDDKDKDKDWDWDADDCVGGTDIDIDMDMDDPDCLVQQDWHFPDDGSGMGMIIRGGFFHCQLVNDTFTQPDQPPQAGTCRQADDFQDPQRDRNVPRGDDQVSTDPDRRTTDIDGMMTMTIGGPVDFKTKMKMKIKIWIKIWIWGWDRVRDRTGIHTDIDGGDDMDMDMDIWMCRSVSSNRGRDYD/DDPDPPFDQQPWDKAWDFDCVQGAIKIKIKGKTQRPVDQWIKMKIWIWDWGWQQKDFVQDDDDPDDDDQFFKIKIWFWFKKKKKKFWDPPFAFWDDKPDADKDKDWAKAADDDPPGIDIDIGITDPALFWDWHWDDDGRGMTMTIRGHFFRAAPVHDTFGLPDDDPQAAGCRQFQDFQCQVVDRCVVRTRDQVSGDPPRRTTDIDGMMTMTIGGPPDWWTQMKIKIKIFTKMKIWTCNPHDNNGSRHIYIDGGDDMDMDMDRQGCGSPDPNTCHPNDDD/DVVPDDPPDVDDDPPWDDFQWDKDWDFDCVQTAIKIKIKTKTHHPVDQWIKIKIWIWGWGFQPKDFDDQVCPPPCVVQQFKTKIKAWFKKKKKKAWDPPAFFWDDKDDADDDDDKDKDKDKAKDKDWDKADDDPPDDMDIDIGIGMDIDMDMDDWHWPDDTRGMTMIIRGDDFDDVHDTFDLARQDPQAGGCRFFADFLDDPSDHVVPRTDPPDDPDHRNTDIDGMMIMTIGGLVDFKTKMKIKIKIFIKMKIWGPPDQDDSGGIHIHIDGRDDMDMDMDIKMCTRNVRDID/DVVPDDPPPVPPDDVFQPFPKDWDKDFDCVQTAIWTKIKTKTQRPVDQWIKMKMWIWDWGWQPKDFPAFFFFPPPPALTTKIKIKFFWKKKKKKAWPAFFFPDKDDADDDWDKDKDKDKDKDKAWDWFDDDPPDDIDIDIDIGMDIDIDMDTPDVLQQFQWHFPDDIRGMGMIIRGGFFPAQPVHDTFGQPDQDPAAGGCRQACDPPWDDSTTVVPRTNDLVSTDPPRRTTGIDGMMIMIIDGPVDWKTKMKIKIKIFIWMWIKICNVDHCPRGIYIHTDPGDDMDMDMDMKMQGDPVRYID/DVDDDDPQPFFPKDWDKDFDCPQTAIWIKIKTWGQDPVDQWTKMKMWTWDWGWQPKDFVVQPPVLDPQPQNFWIKIKFFWKKKKKKFWDVPFFFWDDWPDADDDFDKDKDKDKDKDKAADDDPDGMDIDIDIDDDDDIDMDTPDPAQWQPWHWPDDGSGMTMIIGGHHADQQVPHDGFGQQRQDPPAGGCRFAQDQFDQRDDRNSPRTDDLVSGDPPRHTIDIGRIMTMGIGGPVDFKIKMKIKIKIFIKMWTFGCPVRDDNRGTHTHIDGRDDMDMDMDMKMQGDPVRDID

Solvent-accessible surface area: 87951 Å² total; per-residue (Å²): 61,54,14,138,114,4,42,80,57,56,29,147,24,122,95,76,6,8,29,3,9,17,62,42,27,134,91,27,50,14,6,13,1,9,20,3,32,1,21,46,4,97,35,17,67,16,8,15,0,60,8,45,2,18,12,5,10,1,6,48,26,51,38,85,34,62,75,55,71,146,42,198,119,109,25,17,0,15,7,26,32,87,21,2,15,40,2,10,6,7,0,49,1,80,109,129,48,22,83,1,0,23,12,35,41,62,13,112,54,20,59,14,86,50,105,25,22,42,87,68,46,64,58,117,86,124,50,102,40,5,61,58,16,55,52,28,48,46,38,87,71,31,75,107,72,178,31,72,9,0,8,47,47,0,1,41,36,0,5,3,53,61,0,48,4,12,7,60,20,42,7,38,37,0,69,131,119,62,49,2,83,40,38,26,174,44,103,108,50,16,3,0,8,7,1,41,13,66,122,102,121,58,0,156,52,2,34,6,44,87,49,34,29,16,25,2,3,8,1,0,31,21,4,40,18,59,1,11,0,2,4,84,142,126,59,82,66,9,44,4,42,4,9,19,32,15,33,1,9,16,3,28,6,82,44,47,200,50,26,1,72,26,66,141,67,77,58,91,99,62,56,60,124,48,12,51,5,4,6,151,77,32,71,10,73,81,64,155,61,111,153,60,0,39,129,64,32,17,62,59,98,113,34,79,64,37,16,2,12,16,43,2,53,52,26,146,88,2,48,2,0,11,3,8,22,3,4,3,25,36,1,83,14,14,27,46,5,10,1,22,11,14,16,24,2,2,2,54,3,24,24,38,18,144,41,51,33,77,110,90,194,101,7,2,40,0,19,15,19,14,7,0,10,1,31,14,19,14,42,4,83,104,148,23,13,73,4,2,50,19,42,79,70,8,70,44,101,126,98,34,98,26,113,16,16,36,125,24,66,38,102,136,131,56,16,61,46,23,62,49,20,58,37,32,80,69,64,47,53,1,6,19,16,0,33,1,31,76,3,103,12,26,4,34,6,17,5,23,77,18,61,52,134,51,116,50,28,17,30,21,188,152,35,14,5,7,0,3,77,46,107,89,158,98,106,31,0,131,62,19,22,3,57,84,72,40,12,39,62,34,12,16,7,18,24,43,10,46,19,68,4,20,12,6,3,49,98,109,62,91,72,3,48,9,61,11,10,7,21,1,40,0,0,32,3,22,0,47,27,37,136,126,95,15,47,15,40,3,79,30,106,82,80,59,54,122,75,70,46,96,107,41,9,64,5,37,22,144,79,17,80,16,121,66,34,42,141,12,175,44,25,16,0,24,9,12,14,57,47,40,148,96,30,47,4,2,4,0,7,9,1,0,11,8,50,0,101,23,8,22,13,40,3,1,0,18,22,7,22,0,1,16,42,9,31,40,39,36,112,20,60,48,148,131,108,156,91,67,14,9,47,0,25,24,90,9,5,3,45,6,24,17,9,16,51,0,113,92,124,37,5,85,4,6,40,16,13,49,56,7,74,42,63,102,108,17,13,51,9,135,32,130,21,35,29,106,14,74,130,61,79,57,6,81,46,17,48,47,8,59,29,51,122,92,129,48,24,9,1,14,45,47,0,1,30,71,10,32,0,27,82,2,69,2,12,14,7,4,53,4,3,53,3,71,128,133,42,92,30,30,34,34,38,133,31,74,116,26,20,10,5,5,18,6,73,13,98,28,175,33,100,151,70,63,0,146,64,2,31,0,16,89,8,34,6,13,19,2,2,18,4,0,46,14,4,40,22,24,5,0,4,1,3,41,82,110,53,113,45,4,59,14,69,12,14,8,25,17,29,14,0,19,4,43,0,100,38,45,56,86,154,45,82,18,21,0,50,1,91,29,134,101,70,56,59,109,91,70,36,96,111,24,10,15,4,1,22,122,88,40,38,4,36,63,134,130,80,85,113,43,31,59,131,7,147,41,35,32,3,35,19,1,4,28,68,30,143,99,13,49,7,4,10,2,5,17,0,10,3,16,44,2,95,30,12,47,22,4,6,0,36,8,19,6,14,4,3,8,40,2,40,35,50,34,95,25,77,73,139,57,136,44,222,78,166,96,47,17,36,8,32,8,84,13,9,4,38,4,19,14,17,8,74,0,91,112,112,24,14,90,3,6,75,7,40,50,96,147,150,50,109,24,28,16,129,22,76,54,91,107,115,62,20,58,43,16,67,56,16,44,54,114,68,23,0,0,7,50,64,5,16,35,9,6,18,12,61,58,5,61,8,39,7,6,33,17,0,18,14,3,56,38,119,39,43,42,30,76,29,27,187,90,96,90,45,22,9,10,6,19,2,38,38,64,75,153,3,88,129,67,57,1,55,52,0,29,2,36,90,34,46,3,3,17,5,12,13,0,2,36,33,6,44,13,64,5,20,0,4,5,76,120,108,58,120,115,0,20,0,40,5,18,7,27,13,38,0,9,20,3,53,10,48,43,48,146,27,132,55,106,5,31,23,32,4,98,25,99,147,78,88,21,98,61,66,33,96,51,50,0,41,0,12,1,87,99,62,107,3,26,47,110,153,52,124,106,118,68,8,28,4,4,73,65,12,14,38,4,29,33,141,25,67,46,29,5,13,17,20,28,1,31,55,42,110,102,11,32,10,0,3,0,4,64,2,2,5,1,37,0,100,37,14,69,28,9,7,14,5,14,17,7,18,0,0,13,7,2,38,46,52,48,147,33,64,15,22,90,117,35,161,61,116,101,18,0,15,1,29,20,35,19,5,7,29,4,27,6,13,7,66,2,105,105,126,57,12,86,2,10,53,6,38,55,43,12,70,86,48,108,28,45,34,28,9,14,52,6,126,48,111,18,25,20,113,22,62,54,98,117,126,91,14,75,37,15,63,75,20,58,38,19,60,15,39,48,36,45,114,79,52,2,1,52,41,12,22,2,37,41,2,57,4,32,23,20,30,91,35,29,84,85,148,34,88,66,38,18,37,21,172,47,87,89,43,14,8,23,20,8,40,129,17,187,39,69,64,139,126,46,49,0,106,56,3,27,29,108,80,47,50,14,38,20,100,9,0,32,16,8,51,17,54,3,26,6,8,7,98,67,121,55,80,98,5,35,11,56,0,16,8,20,8,42,0,0,48,2,29,1,79,6,54,108,60,78,88,73,19,20,14,8,0,79,17,109,78,76,69,44,115,63,72,44,77,84,46,6,60,11,25,23,117,91,38,78,13,100,87,33,15,44,0,15,80,47,17,8,15,3,11,40,139,17,90,52,20,7,2,19,11,21,12,64,32,74,146,101,19,42,2,14,0,1,8,2,2,1,5,4,54,0,101,46,7,58,28,10,1,0,1,17,16,1,12,7,8,8,7,1,28,37,41,47,139,46,70,25,58,39,30,52,228,109,78,115,5,0,19,0,26,3,30,8,4,0,12,8,28,8,22,6,41,8,154,80,13,82,3,3,26,5,10,54,63,13,67,91,44,84,0,51,9,27,18,14,51,3,116,49,122,13,27,24,122,20,87,39,147,97,123,54,67,23,60,8,69,40,18,48,38,18,38,22,35,81,20,11,27,9,37,59,18,29,0,0,9,62,58,6,2,18,61,4,24,5,35,94,1,76,5,14,8,18,20,37,5,25,37,0,53,62,117,41,74,55,42,55,48,38,177,81,84,90,53,7,12,15,3,0,21,57,41,39,112,142,12,153,102,60,28,0,91,58,27,26,0,33,56,33,32,9,6,18,4,10,16,4,1,37,20,3,41,18,38,1,0,2,6,1,71,90,121,52,67,92,7,46,12,54,10,9,0,33,3,54,0,0,27,3,14,8,58,12,31,89,102,145,1,112,30,19,15,16,1,56,26,111,88,67,62,29,112,102,101,18,86,30,82,24,65,4,21,13,150,80,62,56,3,91,117,81,43,5,3,126,139,14,118,31,14,28,0,9,3,46,25,89,42,68,137,96,16,41,7,2,18,2,11,1,2,1,2,2,32,16,104,30,10,20,16,12,6,2,4,9,13,2,18,6,1,16,13,10,38,50,43,42,140,39,52,1,112,130,41,14,117,118,160,45,18,33,8,2,15,23,34,16,1,9,27,22,13,12,11,3,66,5,93,123,130,27,11,62,6,6,50,6,22,38,58,18,70,48,56,95,2,82,28,104,217,85,128,25,30,24,111,49,61,50,83,66,132,56,34,95,60,24,90,42,15,39,42,20,94,43,75,74,19,15,20,11,72,35,56,6,13,9,40,34,40,0,4,24,15,8,12,1,62,43,0,44,5,13,17,25,16,34,0,20,5,0,60,71,101,24,26,62,28,58,57,31,177,83,76,136,29,11,8,23,6,7,8,90,25,108,65,80,91,120,98,34,30,2,133,58,11,36,11,51,129,41,60,38,8,22,10,4,19,1,2,17,14,4,35,18,49,4,3,3,3,11,64,123,131,57,80,54,8,44,5,50,1,20,9,29,3,39,0,0,36,4,15,12,126,62,83,183,92,180,46,113,17,37,30,61,3,78,29,107,93,75,77,56,102,87,70,33,98,109,38,44,64,5,31,6,154,92,33,101,12,104

Radius of gyration: 39.55 Å; Cα contacts (8 Å, |Δi|>4): 5522; chains: 7; bounding box: 105×101×114 Å

Sequence (2012 aa):
TTSQVVTDIGQNAKTHTSYNTFNNEQADNMTMSLKVTFIDDPSADKQIAVINTTGSFMKANPTLSDAPVDGYPIPGASVTLRYPSQYDIAMNLQDNTSRFFHVAPTNASSVSYQLGGSIDASVTPSGPSGESGATGQVDWSDSVSYDQTSYKTNLIDQTNKHVKWNVFFNGYNNQNWGIYTRDSYHALYGNQLFMYSRTYTDARGNLVPMNDLPTLTNSGFSPGMIAVVISEKDTEQSSIQVAYTKHADDYTLRPGFWVGNNIKDVDQKTFNKSFVLDWKNKKLVEKKGSATSQVVTDIGQNAKTHTSYNTFNNEQADNMTMSLKVTFIDDPSADKQIAVINTTGSFMKANPTLSDAPVDIPGASVTLRYPSQYDIAMNLQDNTSRFFHVAPTNAVEETSYQLGGSIDASVTPSGPSGESGATGQSYKTNLIDQTNKHVKWNVFFNGYNNQNWGIYTRDSYYGNQLFMYSRTYETDARGNLVPMNDLPTLTNSGFSPGMIAVVISEKDTEQSSIQVAYTKHADDYTLRPGFGTGNWVGNNIKDVDQKTFNKSFVLDWKNKKLVIGQNAKTHTSYNTFNNEQADNMTMSLKVTFIDDPSADKQIAVINTTGSFMKANPTLSDAPVDPIPGASVTLRYPSQYDIAMNLQDNTSRFFHVAPTNAVEETSSVSYQLGGSIDASGPSGESGATGQVDWSYDQTSYKTNLIDQTNKHVKWNVFFNGYNNQNWGIYTRDSYHALYGNQLFMYSRTYPHETDARGNLVPMNDLPTLTNSGFSPGMIAVVISEKDTEQSSIQVAYTKHADDYTLRPGFTFGTGNWVGNNIKDVDQKTFNKSFVLDWKNKKLVEKKGTDIGQNAKTHTSYNTFNNEQADNMTMSLKVTFIDDPSADKQIAVINTTGSFMKANPTLSDAPVDGYPIPGASVTLRYPSQYDIAMNLQDNTSRFFHVAPTSYQLGGSIDASVTPSGPSGESGATYDQTSYKTNLIDQTNKHVKWNVFFNGYNNQNWGIYTRDSYHALYGNQLFMYSRTYPHETDARGNLVPMNDLPTLTNSGFSPGMIAVVISEKDTEQSSIQVAYTKHADDYTLRPGFTFGTGNWVGNNIKDVDQKTFNKSFVLDWKNKKLVEKKGSAMAQTTSQVVTDIGQNAKTHTSYNTFNNEQADNMTMSLKVTFIDDPSADKQIAVINTTGSFMKANPTLSDAPVDGYPIPGASVTLRYPSQYDIAMNLQDNTSRFFHVAPTNAVEETTVTSSVSYQLGGSIDASVTPSGPSGESGATGQVDWSDSKTNLIDQTNKHVKWNVFFNGYNNWGIYTRDSYHALYGNQLFMYSRTYPHETDARGNLVPDLPTLTNSGFSPGMIAVVISEKDTEQSSIQVAYTKHADDYTLRPGFTFGTGNWVGNNIKDVDQKTFNKSFVLDWKNKKLVMAQTTSQVVTDIGQNAKTHTSYNTFNNEQADNMTMSLKVTFIDDPSADKQIAVINTTGSFMKANPTLSDAPVDGYPIPGASVTLRYPSQYDIAMNLQTSRFFHVAPTNAVEETTVTSSVSYQLGGSIDASVTPSGPSGESGATGQVDWSDSVSYDQTSYKTNLIDQTNKHVKWNVFFNGYNNQNWGIYTRDSYHALYGNQLFMYSRTYPHETDARGNLVPMNDLPTLTNSGFSPGMIAVVISEKDTEQSSIQVAYTKHADDYTLRPGFTFGTGNWVGNNIKDVDQKTFNKSFVLDWKNKKLVVTDIGQNAKTHTSYNTFNNEQADNMTMSLKVTFIDDPSADKQIAVINTTGSFMKANPTLSDAPVDGYPIPGASVTLRYPSQYDIAMNLQDNTSRFFHVAPTNAVEETTVTYQLGGSIDASVTPSGPSGESGATGQVDWSDSVSYDQTSYKTNLIDQTNKHVKWNVFFNGYNNQNWGIYTRDSYHALYGNQLFMYSRTYPHETDARGNLVPMNDLPTLTNSGFSPGMIAVVISEKDTEQSSIQVAYTKHADDYTLRPGFTFGTGNWVGNNIKDVDQKTFNKSFVLDWKNKKLV

Organism: Bacillus cereus (NCBI:txid1396)

Nearest PDB structures (foldseek):
  8rj8-assembly1_F  TM=1.003E+00  e=3.827E-61  Bacillus cereus
  8rj8-assembly1_G  TM=9.551E-01  e=2.370E-46  Bacillus cereus
  8rj8-assembly1_C  TM=9.414E-01  e=2.893E-42  Bacillus cereus
  8rj8-assembly1_D  TM=9.373E-01  e=1.151E-41  Bacillus cereus
  4tw1-assembly2_M  TM=8.429E-01  e=4.026E-20  Staphylococcus aureus subsp. aureus USA300_TCH1516